Protein 2LV8 (pdb70)

Solvent-accessible surface area: 7152 Å² total; per-residue (Å²): 134,65,28,30,0,0,0,17,17,135,90,132,159,11,13,73,47,0,100,104,18,0,104,147,24,132,17,87,15,102,64,3,171,77,75,103,42,1,88,117,49,0,72,85,5,126,157,43,74,128,120,13,32,0,2,0,0,0,24,84,86,136,36,32,79,92,0,85,64,19,5,61,166,48,162,19,52,23,9,11,106,76,2,114,36,44,98,77,0,52,127,59,0,94,63,4,29,127,118,14,5,50,149,92,84,190,132,154,160,152

Secondary structure (DSSP, 8-state):
-EEEEEEE-S-HHHHHHHHHHHHHHT-EEEEE-SHHHHHHHHHHHHTT-SSEEEEEEESSHHHHHHHHHHHHHTT--EEEEE-SSHHHHHHHHHHHHHTTS----S----

Sequence (110 aa):
MLLYVLIISNDKKLIEEARKMAEKANLELRTVKTEDELKKYLEEFRKESQNIKVLILVSNDEELDKAKELAQKMEIDVRTRKVTSPDEAKRWIKEFSEEGGSLEHHHHHHMLLYVLIISNDKKLIEEARKMAEKANLELRTVKTEDELKKYLEEFRKESQNIKVLILVSNDEELDKAKELAQKMEIDVRTRKVTSPDEAKRWIKEFSEEGGSLEHHHHHHMLLYVLIISNDKKLIEEARKMAEKANLELRTVKTEDELKKYLEEFRKESQNIKVLILVSNDEELDKAKELAQKMEIDVRTRKVTSPDEAKRWIKEFSEEGGSLEHHHHHHMLLYVLIISNDKKLIEEARKMAEKANLELRTVKTEDELKKYLEEFRKESQNIKVLILVSNDEELDKAKELAQKMEIDVRTRKVTSPDEAKRWIKEFSEEGGSLEHHHHHHMLLYVLIISNDKKLIEEARKMAEKANLELRTVKTEDELKKYLEEFRKESQNIKVLILVSNDEELDKAKELAQKMEIDVRTRKVTSPDEAKRWIKEFSEEGGSLEHHHHHHMLLYVLIISNDKKLIEEARKMAEKANLELRTVKTEDELKKYLEEFRKESQNIKVLILVSNDEELDKAKELAQKMEIDVRTRKVTSPDEAKRWIKEFSEEGGSLEHHHHHHMLLYVLIISNDKKLIEEARKMAEKANLELRTVKTEDELKKYLEEFRKESQNIKVLILVSNDEELDKAKELAQKMEIDVRTRKVTSPDEAKRWIKEFSEEGGSLEHHHHHHMLLYVLIISNDKKLIEEARKMAEKANLELRTVKTEDELKKYLEEFRKESQNIKVLILVSNDEELDKAKELAQKMEIDVRTRKVTSPDEAKRWIKEFSEEGGSLEHHHHHHMLLYVLIISNDKKLIEEARKMAEKANLELRTVKTEDELKKYLEEFRKESQNIKVLILVSNDEELDKAKELAQKMEIDVRTRKVTSPDEAKRWIKEFSEEGGSLEHHHHHHMLLYVLIISNDKKLIEEARKMAEKANLELRTVKTEDELKKYLEEFRKESQNIKVLILVSNDEELDKAKELAQKMEIDVRTRKVTSPDEAKRWIKEFSEEGGSLEHHHHHHMLLYVLIISNDKKLIEEARKMAEKANLELRTVKTEDELKKYLEEFRKESQNIKVLILVSNDEELDKAKELAQKMEIDVRTRKVTSPDEAKRWIKEFSEEGGSLEHHHHHHMLLYVLIISNDKKLIEEARKMAEKANLELRTVKTEDELKKYLEEFRKESQNIKVLILVSNDEELDKAKELAQKMEIDVRTRKVTSPDEAKRWIKEFSEEGGSLEHHHHHHMLLYVLIISNDKKLIEEARKMAEKANLELRTVKTEDELKKYLEEFRKESQNIKVLILVSNDEELDKAKELAQKMEIDVRTRKVTSPDEAKRWIKEFSEEGGSLEHHHHHHMLLYVLIISNDKKLIEEARKMAEKANLELRTVKTEDELKKYLEEFRKESQNIKVLILVSNDEELDKAKELAQKMEIDVRTRKVTSPDEAKRWIKEFSEEGGSLEHHHHHHMLLYVLIISNDKKLIEEARKMAEKANLELRTVKTEDELKKYLEEFRKESQNIKVLILVSNDEELDKAKELAQKMEIDVRTRKVTSPDEAKRWIKEFSEEGGSLEHHHHHHMLLYVLIISNDKKLIEEARKMAEKANLELRTVKTEDELKKYLEEFRKESQNIKVLILVSNDEELDKAKELAQKMEIDVRTRKVTSPDEAKRWIKEFSEEGGSLEHHHHHHMLLYVLIISNDKKLIEEARKMAEKANLELRTVKTEDELKKYLEEFRKESQNIKVLILVSNDEELDKAKELAQKMEIDVRTRKVTSPDEAKRWIKEFSEEGGSLEHHHHHHMLLYVLIISNDKKLIEEARKMAEKANLELRTVKTEDELKKYLEEFRKESQNIKVLILVSNDEELDKAKELAQKMEIDVRTRKVTSPDEAKRWIKEFSEEGGSLEHHHHHHMLLYVLIISNDKKLIEEARKMAEKANLELRTVKTEDELKKYLEEFRKESQNIKVLILVSNDEELDKAKELAQKMEIDVRTRKVTSPDEAKRWIKEFSEEGGSLEHHHHHHMLLYVLIISNDKKLIEEARKMAEKANLELRTVKTEDELKKYLEEFRKESQNIKVLILVSNDEELDKAKELAQKMEIDVRTRKVTSPDEAKRWIKEFSEEGGSLEHHHHHH

Foldseek 3Di:
DAEEEEEADPPVVLVVLLVVLCVVLVHHYDYQDDLVSLLVVLVVCLVVLWQYEYEYEYQDPVVLVSSVVSCVVSVRHYHRDYDPDSVRSSVVSVVSSVPVGVVPVVDTDD

Structure (mmCIF, N/CA/C/O backbone):
data_2LV8
#
_entry.id   2LV8
#
loop_
_atom_site.group_PDB
_atom_site.id
_atom_site.type_symbol
_atom_site.label_atom_id
_atom_site.label_alt_id
_atom_site.label_comp_id
_atom_site.label_asym_id
_atom_site.label_entity_id
_atom_site.label_seq_id
_atom_site.pdbx_PDB_ins_code
_atom_site.Cartn_x
_atom_site.Cartn_y
_atom_site.Cartn_z
_atom_site.occupancy
_atom_site.B_iso_or_equiv
_atom_site.auth_seq_id
_atom_site.auth_comp_id
_atom_site.auth_asym_id
_atom_site.auth_atom_id
_atom_site.pdbx_PDB_model_num
ATOM 1 N N . MET A 1 1 ? -11.224 -0.875 13.387 1.00 11.44 1 MET A N 1
ATOM 2 C CA . MET A 1 1 ? -10.731 -0.245 12.139 1.00 72.05 1 MET A CA 1
ATOM 3 C C . MET A 1 1 ? -9.916 -1.265 11.326 1.00 50.45 1 MET A C 1
ATOM 4 O O . MET A 1 1 ? -9.046 -1.945 11.878 1.00 30.54 1 MET A O 1
ATOM 20 N N . LEU A 1 2 ? -10.206 -1.362 10.015 1.00 15.45 2 LEU A N 1
ATOM 21 C CA . LEU A 1 2 ? -9.541 -2.299 9.094 1.00 33.32 2 LEU A CA 1
ATOM 22 C C . LEU A 1 2 ? -8.386 -1.565 8.392 1.00 3.41 2 LEU A C 1
ATOM 23 O O . LEU A 1 2 ? -8.625 -0.646 7.603 1.00 22.22 2 LEU A O 1
ATOM 39 N N . LEU A 1 3 ? -7.139 -1.944 8.708 1.00 30.55 3 LEU A N 1
ATOM 40 C CA . LEU A 1 3 ? -5.933 -1.310 8.149 1.00 15.24 3 LEU A CA 1
ATOM 41 C C . LEU A 1 3 ? -5.265 -2.256 7.145 1.00 51.11 3 LEU A C 1
ATOM 42 O O . LEU A 1 3 ? -4.777 -3.339 7.507 1.00 53.10 3 LEU A O 1
ATOM 58 N N . TYR A 1 4 ? -5.282 -1.842 5.877 1.00 60.14 4 TYR A N 1
ATOM 59 C CA . TYR A 1 4 ? -4.682 -2.575 4.758 1.00 74.11 4 TYR A CA 1
ATOM 60 C C . TYR A 1 4 ? -3.507 -1.783 4.202 1.00 71.44 4 TYR A C 1
ATOM 61 O O . TYR A 1 4 ? -3.508 -0.553 4.220 1.00 43.02 4 TYR A O 1
ATOM 79 N N . VAL A 1 5 ? -2.486 -2.509 3.768 1.00 75.22 5 VAL A N 1
ATOM 80 C CA . VAL A 1 5 ? -1.306 -1.963 3.110 1.00 64.50 5 VAL A CA 1
ATOM 81 C C . VAL A 1 5 ? -1.164 -2.634 1.733 1.00 32.22 5 VAL A C 1
ATOM 82 O O . VAL A 1 5 ? -1.187 -3.852 1.633 1.00 53.42 5 VAL A O 1
ATOM 95 N N . LEU A 1 6 ? -1.084 -1.835 0.668 1.00 2.20 6 LEU A N 1
ATOM 96 C CA . LEU A 1 6 ? -0.732 -2.310 -0.682 1.00 53.51 6 LEU A CA 1
ATOM 97 C C . LEU A 1 6 ? 0.680 -1.822 -0.991 1.00 23.40 6 LEU A C 1
ATOM 98 O O . LEU A 1 6 ? 1.073 -0.758 -0.513 1.00 30.12 6 LEU A O 1
ATOM 114 N N . ILE A 1 7 ? 1.463 -2.599 -1.746 1.00 4.20 7 ILE A N 1
ATOM 115 C CA . ILE A 1 7 ? 2.833 -2.196 -2.122 1.00 41.52 7 ILE A CA 1
ATOM 116 C C . ILE A 1 7 ? 3.091 -2.470 -3.613 1.00 72.24 7 ILE A C 1
ATOM 117 O O . ILE A 1 7 ? 3.057 -3.616 -4.072 1.00 50.41 7 ILE A O 1
ATOM 133 N N . ILE A 1 8 ? 3.306 -1.392 -4.379 1.00 2.12 8 ILE A N 1
ATOM 134 C CA . ILE A 1 8 ? 3.687 -1.475 -5.785 1.00 71.14 8 ILE A CA 1
ATOM 135 C C . ILE A 1 8 ? 5.215 -1.317 -5.879 1.00 4.24 8 ILE A C 1
ATOM 136 O O . ILE A 1 8 ? 5.743 -0.202 -5.759 1.00 64.32 8 ILE A O 1
ATOM 152 N N . SER A 1 9 ? 5.908 -2.440 -6.069 1.00 71.11 9 SER A N 1
ATOM 153 C CA . SER A 1 9 ? 7.373 -2.480 -6.180 1.00 5.02 9 SER A CA 1
ATOM 154 C C . SER A 1 9 ? 7.798 -3.768 -6.891 1.00 4.13 9 SER A C 1
ATOM 155 O O . SER A 1 9 ? 7.116 -4.793 -6.792 1.00 44.14 9 SER A O 1
ATOM 163 N N . ASN A 1 10 ? 8.909 -3.699 -7.632 1.00 73.04 10 ASN A N 1
ATOM 164 C CA . ASN A 1 10 ? 9.516 -4.867 -8.292 1.00 5.10 10 ASN A CA 1
ATOM 165 C C . ASN A 1 10 ? 10.666 -5.420 -7.431 1.00 31.02 10 ASN A C 1
ATOM 166 O O . ASN A 1 10 ? 10.992 -6.609 -7.515 1.00 51.45 10 ASN A O 1
ATOM 177 N N . ASP A 1 11 ? 11.279 -4.542 -6.602 1.00 61.43 11 ASP A N 1
ATOM 178 C CA . ASP A 1 11 ? 12.406 -4.925 -5.727 1.00 15.04 11 ASP A CA 1
ATOM 179 C C . ASP A 1 11 ? 11.916 -5.876 -4.635 1.00 3.34 11 ASP A C 1
ATOM 180 O O . ASP A 1 11 ? 11.221 -5.445 -3.711 1.00 74.45 11 ASP A O 1
ATOM 189 N N . LYS A 1 12 ? 12.275 -7.167 -4.775 1.00 4.22 12 LYS A N 1
ATOM 190 C CA . LYS A 1 12 ? 11.911 -8.232 -3.821 1.00 2.24 12 LYS A CA 1
ATOM 191 C C . LYS A 1 12 ? 12.303 -7.856 -2.390 1.00 31.42 12 LYS A C 1
ATOM 192 O O . LYS A 1 12 ? 11.524 -8.049 -1.476 1.00 3.45 12 LYS A O 1
ATOM 211 N N . LYS A 1 13 ? 13.495 -7.264 -2.238 1.00 34.05 13 LYS A N 1
ATOM 212 C CA . LYS A 1 13 ? 14.067 -6.914 -0.928 1.00 20.21 13 LYS A CA 1
ATOM 213 C C . LYS A 1 13 ? 13.236 -5.818 -0.239 1.00 52.23 13 LYS A C 1
ATOM 214 O O . LYS A 1 13 ? 12.997 -5.894 0.966 1.00 63.22 13 LYS A O 1
ATOM 233 N N . LEU A 1 14 ? 12.793 -4.812 -1.022 1.00 33.15 14 LEU A N 1
ATOM 234 C CA . LEU A 1 14 ? 11.937 -3.714 -0.523 1.00 74.12 14 LEU A CA 1
ATOM 235 C C . LEU A 1 14 ? 10.556 -4.269 -0.096 1.00 44.04 14 LEU A C 1
ATOM 236 O O . LEU A 1 14 ? 10.026 -3.891 0.963 1.00 13.31 14 LEU A O 1
ATOM 252 N N . ILE A 1 15 ? 10.005 -5.178 -0.931 1.00 51.21 15 ILE A N 1
ATOM 253 C CA . ILE A 1 15 ? 8.703 -5.837 -0.690 1.00 63.04 15 ILE A CA 1
ATOM 254 C C . ILE A 1 15 ? 8.728 -6.649 0.615 1.00 33.13 15 ILE A C 1
ATOM 255 O O . ILE A 1 15 ? 7.833 -6.512 1.452 1.00 30.10 15 ILE A O 1
ATOM 271 N N . GLU A 1 16 ? 9.767 -7.490 0.749 1.00 53.03 16 GLU A N 1
ATOM 272 C CA . GLU A 1 16 ? 9.937 -8.406 1.887 1.00 35.14 16 GLU A CA 1
ATOM 273 C C . GLU A 1 16 ? 10.089 -7.617 3.185 1.00 63.34 16 GLU A C 1
ATOM 274 O O . GLU A 1 16 ? 9.371 -7.888 4.131 1.00 75.42 16 GLU A O 1
ATOM 286 N N . GLU A 1 17 ? 10.984 -6.604 3.183 1.00 55.43 17 GLU A N 1
ATOM 287 C CA . GLU A 1 17 ? 11.236 -5.724 4.352 1.00 43.13 17 GLU A CA 1
ATOM 288 C C . GLU A 1 17 ? 9.942 -5.070 4.871 1.00 1.33 17 GLU A C 1
ATOM 289 O O . GLU A 1 17 ? 9.700 -5.029 6.089 1.00 43.45 17 GLU A O 1
ATOM 301 N N . ALA A 1 18 ? 9.134 -4.554 3.929 1.00 72.22 18 ALA A N 1
ATOM 302 C CA . ALA A 1 18 ? 7.836 -3.937 4.235 1.00 51.03 18 ALA A CA 1
ATOM 303 C C . ALA A 1 18 ? 6.839 -4.980 4.793 1.00 4.41 18 ALA A C 1
ATOM 304 O O . ALA A 1 18 ? 6.161 -4.731 5.794 1.00 31.05 18 ALA A O 1
ATOM 311 N N . ARG A 1 19 ? 6.779 -6.151 4.131 1.00 21.41 19 ARG A N 1
ATOM 312 C CA . ARG A 1 19 ? 5.808 -7.222 4.450 1.00 64.10 19 ARG A CA 1
ATOM 313 C C . ARG A 1 19 ? 6.071 -7.829 5.836 1.00 1.42 19 ARG A C 1
ATOM 314 O O . ARG A 1 19 ? 5.132 -8.212 6.537 1.00 22.24 19 ARG A O 1
ATOM 335 N N . LYS A 1 20 ? 7.363 -7.891 6.216 1.00 63.42 20 LYS A N 1
ATOM 336 C CA . LYS A 1 20 ? 7.795 -8.338 7.552 1.00 30.11 20 LYS A CA 1
ATOM 337 C C . LYS A 1 20 ? 7.177 -7.430 8.613 1.00 12.21 20 LYS A C 1
ATOM 338 O O . LYS A 1 20 ? 6.542 -7.916 9.546 1.00 62.43 20 LYS A O 1
ATOM 357 N N . MET A 1 21 ? 7.333 -6.100 8.413 1.00 73.33 21 MET A N 1
ATOM 358 C CA . MET A 1 21 ? 6.803 -5.071 9.331 1.00 43.25 21 MET A CA 1
ATOM 359 C C . MET A 1 21 ? 5.287 -5.163 9.464 1.00 71.34 21 MET A C 1
ATOM 360 O O . MET A 1 21 ? 4.753 -4.952 10.551 1.00 55.41 21 MET A O 1
ATOM 374 N N . ALA A 1 22 ? 4.620 -5.453 8.338 1.00 40.40 22 ALA A N 1
ATOM 375 C CA . ALA A 1 22 ? 3.168 -5.602 8.291 1.00 44.14 22 ALA A CA 1
ATOM 376 C C . ALA A 1 22 ? 2.709 -6.779 9.171 1.00 24.14 22 ALA A C 1
ATOM 377 O O . ALA A 1 22 ? 1.824 -6.612 9.986 1.00 3.13 22 ALA A O 1
ATOM 384 N N . GLU A 1 23 ? 3.368 -7.947 9.029 1.00 0.43 23 GLU A N 1
ATOM 385 C CA . GLU A 1 23 ? 3.025 -9.168 9.800 1.00 0.00 23 GLU A CA 1
ATOM 386 C C . GLU A 1 23 ? 3.310 -8.964 11.305 1.00 41.03 23 GLU A C 1
ATOM 387 O O . GLU A 1 23 ? 2.520 -9.383 12.163 1.00 34.30 23 GLU A O 1
ATOM 399 N N . LYS A 1 24 ? 4.429 -8.276 11.593 1.00 62.31 24 LYS A N 1
ATOM 400 C CA . LYS A 1 24 ? 4.855 -7.909 12.964 1.00 74.13 24 LYS A CA 1
ATOM 401 C C . LYS A 1 24 ? 3.882 -6.889 13.602 1.00 75.04 24 LYS A C 1
ATOM 402 O O . LYS A 1 24 ? 3.693 -6.884 14.820 1.00 25.01 24 LYS A O 1
ATOM 421 N N . ALA A 1 25 ? 3.276 -6.032 12.758 1.00 64.22 25 ALA A N 1
ATOM 422 C CA . ALA A 1 25 ? 2.291 -5.011 13.189 1.00 50.11 25 ALA A CA 1
ATOM 423 C C . ALA A 1 25 ? 0.842 -5.537 13.073 1.00 54.33 25 ALA A C 1
ATOM 424 O O . ALA A 1 25 ? -0.096 -4.872 13.534 1.00 51.11 25 ALA A O 1
ATOM 431 N N . ASN A 1 26 ? 0.686 -6.733 12.452 1.00 33.45 26 ASN A N 1
ATOM 432 C CA . ASN A 1 26 ? -0.619 -7.366 12.165 1.00 42.33 26 ASN A CA 1
ATOM 433 C C . ASN A 1 26 ? -1.511 -6.439 11.308 1.00 64.13 26 ASN A C 1
ATOM 434 O O . ASN A 1 26 ? -2.600 -6.014 11.714 1.00 30.15 26 ASN A O 1
ATOM 445 N N . LEU A 1 27 ? -0.967 -6.096 10.130 1.00 4.42 27 LEU A N 1
ATOM 446 C CA . LEU A 1 27 ? -1.627 -5.322 9.071 1.00 71.51 27 LEU A CA 1
ATOM 447 C C . LEU A 1 27 ? -1.654 -6.190 7.809 1.00 50.50 27 LEU A C 1
ATOM 448 O O . LEU A 1 27 ? -0.649 -6.841 7.490 1.00 71.12 27 LEU A O 1
ATOM 464 N N . GLU A 1 28 ? -2.779 -6.188 7.081 1.00 34.41 28 GLU A N 1
ATOM 465 C CA . GLU A 1 28 ? -2.947 -7.005 5.869 1.00 21.54 28 GLU A CA 1
ATOM 466 C C . GLU A 1 28 ? -2.225 -6.336 4.690 1.00 53.35 28 GLU A C 1
ATOM 467 O O . GLU A 1 28 ? -2.766 -5.419 4.065 1.00 63.41 28 GLU A O 1
ATOM 479 N N . LEU A 1 29 ? -0.990 -6.788 4.411 1.00 30.33 29 LEU A N 1
ATOM 480 C CA . LEU A 1 29 ? -0.191 -6.278 3.289 1.00 70.14 29 LEU A CA 1
ATOM 481 C C . LEU A 1 29 ? -0.376 -7.210 2.091 1.00 2.13 29 LEU A C 1
ATOM 482 O O . LEU A 1 29 ? -0.266 -8.439 2.222 1.00 34.23 29 LEU A O 1
ATOM 498 N N . ARG A 1 30 ? -0.638 -6.608 0.928 1.00 14.11 30 ARG A N 1
ATOM 499 C CA . ARG A 1 30 ? -0.871 -7.308 -0.334 1.00 14.55 30 ARG A CA 1
ATOM 500 C C . ARG A 1 30 ? 0.024 -6.694 -1.413 1.00 2.32 30 ARG A C 1
ATOM 501 O O . ARG A 1 30 ? 0.048 -5.466 -1.595 1.00 2.31 30 ARG A O 1
ATOM 522 N N . THR A 1 31 ? 0.779 -7.558 -2.095 1.00 33.32 31 THR A N 1
ATOM 523 C CA . THR A 1 31 ? 1.775 -7.163 -3.087 1.00 21.13 31 THR A CA 1
ATOM 524 C C . THR A 1 31 ? 1.084 -6.909 -4.436 1.00 4.25 31 THR A C 1
ATOM 525 O O . THR A 1 31 ? 0.446 -7.811 -4.999 1.00 24.23 31 THR A O 1
ATOM 536 N N . VAL A 1 32 ? 1.170 -5.660 -4.906 1.00 75.14 32 VAL A N 1
ATOM 537 C CA . VAL A 1 32 ? 0.548 -5.205 -6.156 1.00 4.02 32 VAL A CA 1
ATOM 538 C C . VAL A 1 32 ? 1.606 -5.072 -7.263 1.00 0.23 32 VAL A C 1
ATOM 539 O O . VAL A 1 32 ? 2.706 -4.551 -7.030 1.00 42.25 32 VAL A O 1
ATOM 552 N N . LYS A 1 33 ? 1.258 -5.557 -8.466 1.00 60.43 33 LYS A N 1
ATOM 553 C CA . LYS A 1 33 ? 2.080 -5.404 -9.671 1.00 24.45 33 LYS A CA 1
ATOM 554 C C . LYS A 1 33 ? 1.601 -4.185 -10.480 1.00 40.24 33 LYS A C 1
ATOM 555 O O . LYS A 1 33 ? 2.237 -3.126 -10.467 1.00 12.13 33 LYS A O 1
ATOM 574 N N . THR A 1 34 ? 0.442 -4.337 -11.132 1.00 73.15 34 THR A N 1
ATOM 575 C CA . THR A 1 34 ? -0.049 -3.409 -12.166 1.00 63.53 34 THR A CA 1
ATOM 576 C C . THR A 1 34 ? -1.301 -2.643 -11.694 1.00 73.10 34 THR A C 1
ATOM 577 O O . THR A 1 34 ? -1.754 -2.820 -10.556 1.00 10.31 34 THR A O 1
ATOM 588 N N . GLU A 1 35 ? -1.846 -1.789 -12.596 1.00 44.50 35 GLU A N 1
ATOM 589 C CA . GLU A 1 35 ? -3.127 -1.081 -12.389 1.00 30.24 35 GLU A CA 1
ATOM 590 C C . GLU A 1 35 ? -4.263 -2.094 -12.231 1.00 62.24 35 GLU A C 1
ATOM 591 O O . GLU A 1 35 ? -5.177 -1.875 -11.435 1.00 30.44 35 GLU A O 1
ATOM 603 N N . ASP A 1 36 ? -4.176 -3.205 -12.999 1.00 11.15 36 ASP A N 1
ATOM 604 C CA . ASP A 1 36 ? -5.142 -4.319 -12.929 1.00 74.13 36 ASP A CA 1
ATOM 605 C C . ASP A 1 36 ? -5.247 -4.831 -11.493 1.00 12.54 36 ASP A C 1
ATOM 606 O O . ASP A 1 36 ? -6.346 -4.962 -10.971 1.00 1.32 36 ASP A O 1
ATOM 615 N N . GLU A 1 37 ? -4.076 -5.047 -10.862 1.00 42.33 37 GLU A N 1
ATOM 616 C CA . GLU A 1 37 ? -3.968 -5.603 -9.503 1.00 63.33 37 GLU A CA 1
ATOM 617 C C . GLU A 1 37 ? -4.323 -4.576 -8.422 1.00 41.10 37 GLU A C 1
ATOM 618 O O . GLU A 1 37 ? -4.905 -4.942 -7.395 1.00 12.02 37 GLU A O 1
ATOM 630 N N . LEU A 1 38 ? -3.976 -3.299 -8.658 1.00 41.21 38 LEU A N 1
ATOM 631 C CA . LEU A 1 38 ? -4.255 -2.211 -7.702 1.00 14.24 38 LEU A CA 1
ATOM 632 C C . LEU A 1 38 ? -5.777 -2.039 -7.597 1.00 22.01 38 LEU A C 1
ATOM 633 O O . LEU A 1 38 ? -6.327 -2.012 -6.496 1.00 14.32 38 LEU A O 1
ATOM 649 N N . LYS A 1 39 ? -6.439 -2.007 -8.768 1.00 4.34 39 LYS A N 1
ATOM 650 C CA . LYS A 1 39 ? -7.904 -1.922 -8.867 1.00 62.53 39 LYS A CA 1
ATOM 651 C C . LYS A 1 39 ? -8.554 -3.192 -8.313 1.00 44.14 39 LYS A C 1
ATOM 652 O O . LYS A 1 39 ? -9.561 -3.108 -7.647 1.00 43.02 39 LYS A O 1
ATOM 671 N N . LYS A 1 40 ? -7.935 -4.352 -8.593 1.00 22.12 40 LYS A N 1
ATOM 672 C CA . LYS A 1 40 ? -8.436 -5.697 -8.201 1.00 65.33 40 LYS A CA 1
ATOM 673 C C . LYS A 1 40 ? -8.523 -5.839 -6.671 1.00 5.23 40 LYS A C 1
ATOM 674 O O . LYS A 1 40 ? -9.474 -6.440 -6.142 1.00 12.52 40 LYS A O 1
ATOM 693 N N . TYR A 1 41 ? -7.534 -5.258 -5.973 1.00 54.03 41 TYR A N 1
ATOM 694 C CA . TYR A 1 41 ? -7.519 -5.195 -4.505 1.00 74.41 41 TYR A CA 1
ATOM 695 C C . TYR A 1 41 ? -8.513 -4.141 -3.988 1.00 74.53 41 TYR A C 1
ATOM 696 O O . TYR A 1 41 ? -9.185 -4.378 -2.981 1.00 74.33 41 TYR A O 1
ATOM 714 N N . LEU A 1 42 ? -8.622 -2.990 -4.682 1.00 42.10 42 LEU A N 1
ATOM 715 C CA . LEU A 1 42 ? -9.610 -1.942 -4.325 1.00 42.44 42 LEU A CA 1
ATOM 716 C C . LEU A 1 42 ? -11.053 -2.487 -4.419 1.00 23.51 42 LEU A C 1
ATOM 717 O O . LEU A 1 42 ? -11.878 -2.178 -3.562 1.00 71.41 42 LEU A O 1
ATOM 733 N N . GLU A 1 43 ? -11.316 -3.328 -5.453 1.00 42.13 43 GLU A N 1
ATOM 734 C CA . GLU A 1 43 ? -12.600 -4.040 -5.652 1.00 44.41 43 GLU A CA 1
ATOM 735 C C . GLU A 1 43 ? -12.933 -4.869 -4.403 1.00 41.43 43 GLU A C 1
ATOM 736 O O . GLU A 1 43 ? -14.062 -4.841 -3.901 1.00 1.52 43 GLU A O 1
ATOM 748 N N . GLU A 1 44 ? -11.902 -5.572 -3.906 1.00 2.31 44 GLU A N 1
ATOM 749 C CA . GLU A 1 44 ? -12.000 -6.485 -2.760 1.00 13.33 44 GLU A CA 1
ATOM 750 C C . GLU A 1 44 ? -12.418 -5.723 -1.486 1.00 12.04 44 GLU A C 1
ATOM 751 O O . GLU A 1 44 ? -13.269 -6.179 -0.729 1.00 3.51 44 GLU A O 1
ATOM 763 N N . PHE A 1 45 ? -11.802 -4.542 -1.280 1.00 11.21 45 PHE A N 1
ATOM 764 C CA . PHE A 1 45 ? -11.985 -3.727 -0.051 1.00 5.41 45 PHE A CA 1
ATOM 765 C C . PHE A 1 45 ? -13.334 -2.966 -0.014 1.00 11.45 45 PHE A C 1
ATOM 766 O O . PHE A 1 45 ? -13.711 -2.437 1.041 1.00 44.34 45 PHE A O 1
ATOM 783 N N . ARG A 1 46 ? -14.057 -2.916 -1.157 1.00 72.51 46 ARG A N 1
ATOM 784 C CA . ARG A 1 46 ? -15.360 -2.211 -1.257 1.00 64.22 46 ARG A CA 1
ATOM 785 C C . ARG A 1 46 ? -16.444 -2.900 -0.399 1.00 62.22 46 ARG A C 1
ATOM 786 O O . ARG A 1 46 ? -17.253 -2.226 0.258 1.00 34.30 46 ARG A O 1
ATOM 807 N N . LYS A 1 47 ? -16.430 -4.251 -0.399 1.00 0.04 47 LYS A N 1
ATOM 808 C CA . LYS A 1 47 ? -17.456 -5.081 0.279 1.00 3.15 47 LYS A CA 1
ATOM 809 C C . LYS A 1 47 ? -17.454 -4.854 1.810 1.00 12.23 47 LYS A C 1
ATOM 810 O O . LYS A 1 47 ? -18.452 -5.110 2.491 1.00 73.41 47 LYS A O 1
ATOM 829 N N . GLU A 1 48 ? -16.312 -4.375 2.327 1.00 61.11 48 GLU A N 1
ATOM 830 C CA . GLU A 1 48 ? -16.080 -4.160 3.762 1.00 1.21 48 GLU A CA 1
ATOM 831 C C . GLU A 1 48 ? -15.542 -2.738 4.002 1.00 5.53 48 GLU A C 1
ATOM 832 O O . GLU A 1 48 ? -14.739 -2.500 4.918 1.00 74.11 48 GLU A O 1
ATOM 844 N N . SER A 1 49 ? -16.015 -1.780 3.170 1.00 41.30 49 SER A N 1
ATOM 845 C CA . SER A 1 49 ? -15.702 -0.350 3.342 1.00 1.41 49 SER A CA 1
ATOM 846 C C . SER A 1 49 ? -16.463 0.231 4.560 1.00 0.33 49 SER A C 1
ATOM 847 O O . SER A 1 49 ? -17.507 0.892 4.434 1.00 34.40 49 SER A O 1
ATOM 855 N N . GLN A 1 50 ? -15.925 -0.077 5.749 1.00 61.25 50 GLN A N 1
ATOM 856 C CA . GLN A 1 50 ? -16.490 0.310 7.040 1.00 43.20 50 GLN A CA 1
ATOM 857 C C . GLN A 1 50 ? -15.327 0.571 8.011 1.00 32.52 50 GLN A C 1
ATOM 858 O O . GLN A 1 50 ? -14.737 -0.369 8.568 1.00 4.01 50 GLN A O 1
ATOM 872 N N . ASN A 1 51 ? -14.961 1.867 8.154 1.00 41.55 51 ASN A N 1
ATOM 873 C CA . ASN A 1 51 ? -13.798 2.307 8.968 1.00 40.42 51 ASN A CA 1
ATOM 874 C C . ASN A 1 51 ? -12.507 1.647 8.449 1.00 13.54 51 ASN A C 1
ATOM 875 O O . ASN A 1 51 ? -11.686 1.150 9.220 1.00 23.11 51 ASN A O 1
ATOM 886 N N . ILE A 1 52 ? -12.354 1.642 7.114 1.00 5.11 52 ILE A N 1
ATOM 887 C CA . ILE A 1 52 ? -11.224 0.991 6.429 1.00 40.33 52 ILE A CA 1
ATOM 888 C C . ILE A 1 52 ? -10.284 2.072 5.877 1.00 33.10 52 ILE A C 1
ATOM 889 O O . ILE A 1 52 ? -10.735 3.139 5.424 1.00 31.00 52 ILE A O 1
ATOM 905 N N . LYS A 1 53 ? -8.975 1.810 5.958 1.00 35.32 53 LYS A N 1
ATOM 906 C CA . LYS A 1 53 ? -7.921 2.700 5.460 1.00 34.22 53 LYS A CA 1
ATOM 907 C C . LYS A 1 53 ? -6.860 1.845 4.771 1.00 43.05 53 LYS A C 1
ATOM 908 O O . LYS A 1 53 ? -6.459 0.805 5.304 1.00 33.04 53 LYS A O 1
ATOM 927 N N . VAL A 1 54 ? -6.425 2.269 3.578 1.00 62.41 54 VAL A N 1
ATOM 928 C CA . VAL A 1 54 ? -5.369 1.585 2.812 1.00 31.43 54 VAL A CA 1
ATOM 929 C C . VAL A 1 54 ? -4.128 2.493 2.719 1.00 55.44 54 VAL A C 1
ATOM 930 O O . VAL A 1 54 ? -4.254 3.714 2.635 1.00 72.45 54 VAL A O 1
ATOM 943 N N . LEU A 1 55 ? -2.937 1.886 2.792 1.00 45.14 55 LEU A N 1
ATOM 944 C CA . LEU A 1 55 ? -1.645 2.567 2.615 1.00 35.13 55 LEU A CA 1
ATOM 945 C C . LEU A 1 55 ? -0.902 1.940 1.427 1.00 41.32 55 LEU A C 1
ATOM 946 O O . LEU A 1 55 ? -0.473 0.796 1.515 1.00 75.10 55 LEU A O 1
ATOM 962 N N . ILE A 1 56 ? -0.748 2.688 0.326 1.00 60.12 56 ILE A N 1
ATOM 963 C CA . ILE A 1 56 ? -0.081 2.196 -0.892 1.00 65.33 56 ILE A CA 1
ATOM 964 C C . ILE A 1 56 ? 1.359 2.746 -0.956 1.00 55.31 56 ILE A C 1
ATOM 965 O O . ILE A 1 56 ? 1.551 3.953 -1.091 1.00 50.44 56 ILE A O 1
ATOM 981 N N . LEU A 1 57 ? 2.361 1.848 -0.841 1.00 21.24 57 LEU A N 1
ATOM 982 C CA . LEU A 1 57 ? 3.788 2.201 -0.952 1.00 44.10 57 LEU A CA 1
ATOM 983 C C . LEU A 1 57 ? 4.237 1.897 -2.375 1.00 53.54 57 LEU A C 1
ATOM 984 O O . LEU A 1 57 ? 4.267 0.737 -2.781 1.00 21.10 57 LEU A O 1
ATOM 1000 N N . VAL A 1 58 ? 4.577 2.933 -3.126 1.00 22.44 58 VAL A N 1
ATOM 1001 C CA . VAL A 1 58 ? 5.000 2.808 -4.525 1.00 13.13 58 VAL A CA 1
ATOM 1002 C C . VAL A 1 58 ? 6.509 3.041 -4.639 1.00 42.34 58 VAL A C 1
ATOM 1003 O O . VAL A 1 58 ? 7.145 3.487 -3.684 1.00 2.54 58 VAL A O 1
ATOM 1016 N N . SER A 1 59 ? 7.074 2.745 -5.812 1.00 14.22 59 SER A N 1
ATOM 1017 C CA . SER A 1 59 ? 8.510 2.920 -6.070 1.00 21.34 59 SER A CA 1
ATOM 1018 C C . SER A 1 59 ? 8.785 4.293 -6.700 1.00 44.34 59 SER A C 1
ATOM 1019 O O . SER A 1 59 ? 9.656 5.048 -6.242 1.00 51.40 59 SER A O 1
ATOM 1027 N N . ASN A 1 60 ? 8.013 4.610 -7.748 1.00 32.42 60 ASN A N 1
ATOM 1028 C CA . ASN A 1 60 ? 8.209 5.818 -8.575 1.00 23.45 60 ASN A CA 1
ATOM 1029 C C . ASN A 1 60 ? 7.024 6.775 -8.417 1.00 23.54 60 ASN A C 1
ATOM 1030 O O . ASN A 1 60 ? 5.947 6.381 -7.949 1.00 31.34 60 ASN A O 1
ATOM 1041 N N . ASP A 1 61 ? 7.241 8.035 -8.847 1.00 2.42 61 ASP A N 1
ATOM 1042 C CA . ASP A 1 61 ? 6.193 9.082 -8.904 1.00 43.34 61 ASP A CA 1
ATOM 1043 C C . ASP A 1 61 ? 5.097 8.716 -9.923 1.00 30.15 61 ASP A C 1
ATOM 1044 O O . ASP A 1 61 ? 3.963 9.207 -9.827 1.00 32.52 61 ASP A O 1
ATOM 1053 N N . GLU A 1 62 ? 5.470 7.867 -10.903 1.00 35.35 62 GLU A N 1
ATOM 1054 C CA . GLU A 1 62 ? 4.546 7.312 -11.901 1.00 33.21 62 GLU A CA 1
ATOM 1055 C C . GLU A 1 62 ? 3.417 6.513 -11.218 1.00 14.23 62 GLU A C 1
ATOM 1056 O O . GLU A 1 62 ? 2.230 6.805 -11.424 1.00 32.01 62 GLU A O 1
ATOM 1068 N N . GLU A 1 63 ? 3.806 5.540 -10.364 1.00 61.52 63 GLU A N 1
ATOM 1069 C CA . GLU A 1 63 ? 2.845 4.708 -9.606 1.00 23.35 63 GLU A CA 1
ATOM 1070 C C . GLU A 1 63 ? 2.182 5.528 -8.491 1.00 35.11 63 GLU A C 1
ATOM 1071 O O . GLU A 1 63 ? 1.068 5.210 -8.081 1.00 63.21 63 GLU A O 1
ATOM 1083 N N . LEU A 1 64 ? 2.910 6.533 -7.965 1.00 22.24 64 LEU A N 1
ATOM 1084 C CA . LEU A 1 64 ? 2.398 7.446 -6.924 1.00 73.13 64 LEU A CA 1
ATOM 1085 C C . LEU A 1 64 ? 1.119 8.141 -7.399 1.00 75.41 64 LEU A C 1
ATOM 1086 O O . LEU A 1 64 ? 0.064 8.020 -6.764 1.00 53.43 64 LEU A O 1
ATOM 1102 N N . ASP A 1 65 ? 1.219 8.823 -8.553 1.00 62.12 65 ASP A N 1
ATOM 1103 C CA . ASP A 1 65 ? 0.098 9.576 -9.127 1.00 22.44 65 ASP A CA 1
ATOM 1104 C C . ASP A 1 65 ? -0.989 8.618 -9.629 1.00 43.22 65 ASP A C 1
ATOM 1105 O O . ASP A 1 65 ? -2.183 8.909 -9.509 1.00 0.32 65 ASP A O 1
ATOM 1114 N N . LYS A 1 66 ? -0.548 7.459 -10.154 1.00 20.14 66 LYS A N 1
ATOM 1115 C CA . LYS A 1 66 ? -1.437 6.410 -10.679 1.00 45.43 66 LYS A CA 1
ATOM 1116 C C . LYS A 1 66 ? -2.373 5.880 -9.577 1.00 43.13 66 LYS A C 1
ATOM 1117 O O . LYS A 1 66 ? -3.594 5.859 -9.745 1.00 11.31 66 LYS A O 1
ATOM 1136 N N . ALA A 1 67 ? -1.776 5.501 -8.439 1.00 54.52 67 ALA A N 1
ATOM 1137 C CA . ALA A 1 67 ? -2.486 4.860 -7.322 1.00 73.22 67 ALA A CA 1
ATOM 1138 C C . ALA A 1 67 ? -3.354 5.864 -6.554 1.00 44.12 67 ALA A C 1
ATOM 1139 O O . ALA A 1 67 ? -4.374 5.471 -5.977 1.00 42.35 67 ALA A O 1
ATOM 1146 N N . LYS A 1 68 ? -2.939 7.159 -6.535 1.00 41.22 68 LYS A N 1
ATOM 1147 C CA . LYS A 1 68 ? -3.781 8.246 -5.993 1.00 41.32 68 LYS A CA 1
ATOM 1148 C C . LYS A 1 68 ? -5.082 8.355 -6.806 1.00 65.35 68 LYS A C 1
ATOM 1149 O O . LYS A 1 68 ? -6.165 8.383 -6.232 1.00 11.51 68 LYS A O 1
ATOM 1168 N N . GLU A 1 69 ? -4.943 8.392 -8.148 1.00 3.11 69 GLU A N 1
ATOM 1169 C CA . GLU A 1 69 ? -6.087 8.528 -9.080 1.00 51.12 69 GLU A CA 1
ATOM 1170 C C . GLU A 1 69 ? -7.071 7.372 -8.913 1.00 32.53 69 GLU A C 1
ATOM 1171 O O . GLU A 1 69 ? -8.274 7.599 -8.794 1.00 54.01 69 GLU A O 1
ATOM 1183 N N . LEU A 1 70 ? -6.524 6.146 -8.858 1.00 41.33 70 LEU A N 1
ATOM 1184 C CA . LEU A 1 70 ? -7.308 4.909 -8.706 1.00 5.03 70 LEU A CA 1
ATOM 1185 C C . LEU A 1 70 ? -8.083 4.911 -7.374 1.00 44.34 70 LEU A C 1
ATOM 1186 O O . LEU A 1 70 ? -9.275 4.587 -7.346 1.00 51.04 70 LEU A O 1
ATOM 1202 N N . ALA A 1 71 ? -7.393 5.313 -6.291 1.00 21.53 71 ALA A N 1
ATOM 1203 C CA . ALA A 1 71 ? -7.968 5.403 -4.935 1.00 42.51 71 ALA A CA 1
ATOM 1204 C C . ALA A 1 71 ? -9.141 6.402 -4.865 1.00 72.21 71 ALA A C 1
ATOM 1205 O O . ALA A 1 71 ? -10.168 6.112 -4.238 1.00 20.12 71 ALA A O 1
ATOM 1212 N N . GLN A 1 72 ? -8.970 7.569 -5.525 1.00 64.30 72 GLN A N 1
ATOM 1213 C CA . GLN A 1 72 ? -9.968 8.663 -5.516 1.00 30.21 72 GLN A CA 1
ATOM 1214 C C . GLN A 1 72 ? -11.197 8.298 -6.367 1.00 41.23 72 GLN A C 1
ATOM 1215 O O . GLN A 1 72 ? -12.320 8.629 -5.993 1.00 41.13 72 GLN A O 1
ATOM 1229 N N . LYS A 1 73 ? -10.968 7.597 -7.499 1.00 32.32 73 LYS A N 1
ATOM 1230 C CA . LYS A 1 73 ? -12.052 7.081 -8.376 1.00 21.41 73 LYS A CA 1
ATOM 1231 C C . LYS A 1 73 ? -1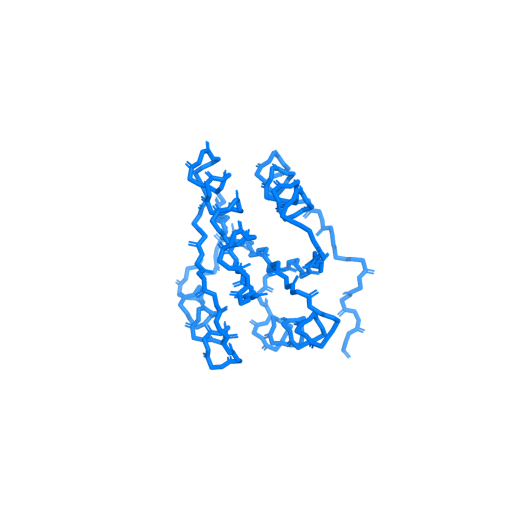2.928 6.055 -7.629 1.00 23.33 73 LYS A C 1
ATOM 1232 O O . LYS A 1 73 ? -14.148 6.011 -7.812 1.00 64.25 73 LYS A O 1
ATOM 1251 N N . MET A 1 74 ? -12.275 5.244 -6.784 1.00 72.03 74 MET A N 1
ATOM 1252 C CA . MET A 1 74 ? -12.948 4.269 -5.902 1.00 30.05 74 MET A CA 1
ATOM 1253 C C . MET A 1 74 ? -13.475 4.953 -4.618 1.00 64.41 74 MET A C 1
ATOM 1254 O O . MET A 1 74 ? -14.236 4.345 -3.865 1.00 3.13 74 MET A O 1
ATOM 1268 N N . GLU A 1 75 ? -13.017 6.202 -4.370 1.00 15.13 75 GLU A N 1
ATOM 1269 C CA . GLU A 1 75 ? -13.349 7.003 -3.167 1.00 61.45 75 GLU A CA 1
ATOM 1270 C C . GLU A 1 75 ? -13.050 6.248 -1.845 1.00 43.12 75 GLU A C 1
ATOM 1271 O O . GLU A 1 75 ? -13.653 6.537 -0.804 1.00 24.43 75 GLU A O 1
ATOM 1283 N N . ILE A 1 76 ? -12.095 5.295 -1.896 1.00 14.54 76 ILE A N 1
ATOM 1284 C CA . ILE A 1 76 ? -11.650 4.536 -0.712 1.00 34.54 76 ILE A CA 1
ATOM 1285 C C . ILE A 1 76 ? -10.610 5.381 0.039 1.00 61.30 76 ILE A C 1
ATOM 1286 O O . ILE A 1 76 ? -9.795 6.067 -0.589 1.00 14.44 76 ILE A O 1
ATOM 1302 N N . ASP A 1 77 ? -10.665 5.344 1.376 1.00 25.42 77 ASP A N 1
ATOM 1303 C CA . ASP A 1 77 ? -9.833 6.200 2.241 1.00 52.53 77 ASP A CA 1
ATOM 1304 C C . ASP A 1 77 ? -8.368 5.703 2.257 1.00 40.12 77 ASP A C 1
ATOM 1305 O O . ASP A 1 77 ? -8.004 4.824 3.038 1.00 31.02 77 ASP A O 1
ATOM 1314 N N . VAL A 1 78 ? -7.541 6.264 1.361 1.00 73.45 78 VAL A N 1
ATOM 1315 C CA . VAL A 1 78 ? -6.177 5.769 1.080 1.00 3.34 78 VAL A CA 1
ATOM 1316 C C . VAL A 1 78 ? -5.120 6.883 1.277 1.00 33.11 78 VAL A C 1
ATOM 1317 O O . VAL A 1 78 ? -5.398 8.065 1.054 1.00 32.00 78 VAL A O 1
ATOM 1330 N N . ARG A 1 79 ? -3.912 6.474 1.727 1.00 5.24 79 ARG A N 1
ATOM 1331 C CA . ARG A 1 79 ? -2.695 7.301 1.714 1.00 23.20 79 ARG A CA 1
ATOM 1332 C C . ARG A 1 79 ? -1.722 6.647 0.741 1.00 73.51 79 ARG A C 1
ATOM 1333 O O . ARG A 1 79 ? -1.353 5.485 0.936 1.00 71.21 79 ARG A O 1
ATOM 1354 N N . THR A 1 80 ? -1.317 7.368 -0.301 1.00 33.05 80 THR A N 1
ATOM 1355 C CA . THR A 1 80 ? -0.351 6.870 -1.279 1.00 1.03 80 THR A CA 1
ATOM 1356 C C . THR A 1 80 ? 0.994 7.565 -1.009 1.00 34.33 80 THR A C 1
ATOM 1357 O O . THR A 1 80 ? 1.103 8.790 -1.130 1.00 51.31 80 THR A O 1
ATOM 1368 N N . ARG A 1 81 ? 1.993 6.783 -0.573 1.00 72.43 81 ARG A N 1
ATOM 1369 C CA . ARG A 1 81 ? 3.341 7.261 -0.223 1.00 40.10 81 ARG A CA 1
ATOM 1370 C C . ARG A 1 81 ? 4.354 6.648 -1.181 1.00 73.01 81 ARG A C 1
ATOM 1371 O O . ARG A 1 81 ? 4.248 5.465 -1.520 1.00 32.32 81 ARG A O 1
ATOM 1392 N N . LYS A 1 82 ? 5.327 7.448 -1.621 1.00 30.53 82 LYS A N 1
ATOM 1393 C CA . LYS A 1 82 ? 6.418 6.964 -2.472 1.00 71.33 82 LYS A CA 1
ATOM 1394 C C . LYS A 1 82 ? 7.645 6.652 -1.612 1.00 51.11 82 LYS A C 1
ATOM 1395 O O . LYS A 1 82 ? 7.988 7.420 -0.703 1.00 32.21 82 LYS A O 1
ATOM 1414 N N . VAL A 1 83 ? 8.296 5.520 -1.910 1.00 42.20 83 VAL A N 1
ATOM 1415 C CA . VAL A 1 83 ? 9.509 5.073 -1.229 1.00 71.11 83 VAL A CA 1
ATOM 1416 C C . VAL A 1 83 ? 10.562 4.684 -2.279 1.00 12.41 83 VAL A C 1
ATOM 1417 O O . VAL A 1 83 ? 10.254 4.036 -3.288 1.00 34.43 83 VAL A O 1
ATOM 1430 N N . THR A 1 84 ? 11.795 5.134 -2.054 1.00 5.14 84 THR A N 1
ATOM 1431 C CA . THR A 1 84 ? 12.959 4.805 -2.891 1.00 43.12 84 THR A CA 1
ATOM 1432 C C . THR A 1 84 ? 13.910 3.859 -2.128 1.00 0.51 84 THR A C 1
ATOM 1433 O O . THR A 1 84 ? 14.997 3.529 -2.614 1.00 64.32 84 THR A O 1
ATOM 1444 N N . SER A 1 85 ? 13.457 3.409 -0.940 1.00 21.43 85 SER A N 1
ATOM 1445 C CA . SER A 1 85 ? 14.262 2.631 0.010 1.00 62.03 85 SER A CA 1
ATOM 1446 C C . SER A 1 85 ? 13.322 1.856 0.967 1.00 33.42 85 SER A C 1
ATOM 1447 O O . SER A 1 85 ? 12.277 2.401 1.372 1.00 23.14 85 SER A O 1
ATOM 1455 N N . PRO A 1 86 ? 13.656 0.565 1.315 1.00 3.42 86 PRO A N 1
ATOM 1456 C CA . PRO A 1 86 ? 12.819 -0.288 2.200 1.00 74.01 86 PRO A CA 1
ATOM 1457 C C . PRO A 1 86 ? 12.524 0.338 3.581 1.00 51.42 86 PRO A C 1
ATOM 1458 O O . PRO A 1 86 ? 11.397 0.238 4.053 1.00 21.04 86 PRO A O 1
ATOM 1469 N N . ASP A 1 87 ? 13.529 1.003 4.200 1.00 22.23 87 ASP A N 1
ATOM 1470 C CA . ASP A 1 87 ? 13.392 1.601 5.565 1.00 62.12 87 ASP A CA 1
ATOM 1471 C C . ASP A 1 87 ? 12.267 2.646 5.618 1.00 31.21 87 ASP A C 1
ATOM 1472 O O . ASP A 1 87 ? 11.595 2.790 6.646 1.00 13.30 87 ASP A O 1
ATOM 1481 N N . GLU A 1 88 ? 12.079 3.370 4.501 1.00 23.32 88 GLU A N 1
ATOM 1482 C CA . GLU A 1 88 ? 10.994 4.359 4.355 1.00 21.44 88 GLU A CA 1
ATOM 1483 C C . GLU A 1 88 ? 9.627 3.658 4.309 1.00 73.14 88 GLU A C 1
ATOM 1484 O O . GLU A 1 88 ? 8.691 4.100 4.978 1.00 15.11 88 GLU A O 1
ATOM 1496 N N . ALA A 1 89 ? 9.542 2.548 3.541 1.00 12.11 89 ALA A N 1
ATOM 1497 C CA . ALA A 1 89 ? 8.306 1.736 3.421 1.00 64.41 89 ALA A CA 1
ATOM 1498 C C . ALA A 1 89 ? 7.891 1.185 4.791 1.00 12.24 89 ALA A C 1
ATOM 1499 O O . ALA A 1 89 ? 6.716 1.225 5.162 1.00 64.21 89 ALA A O 1
ATOM 1506 N N . LYS A 1 90 ? 8.903 0.730 5.547 1.00 54.21 90 LYS A N 1
ATOM 1507 C CA . LYS A 1 90 ? 8.738 0.151 6.885 1.00 12.30 90 LYS A CA 1
ATOM 1508 C C . LYS A 1 90 ? 8.264 1.216 7.888 1.00 74.11 90 LYS A C 1
ATOM 1509 O O . LYS A 1 90 ? 7.455 0.915 8.779 1.00 43.34 90 LYS A O 1
ATOM 1528 N N . ARG A 1 91 ? 8.794 2.456 7.738 1.00 73.23 91 ARG A N 1
ATOM 1529 C CA . ARG A 1 91 ? 8.417 3.594 8.596 1.00 70.43 91 ARG A CA 1
ATOM 1530 C C . ARG A 1 91 ? 6.918 3.906 8.456 1.00 21.03 91 ARG A C 1
ATOM 1531 O O . ARG A 1 91 ? 6.210 3.971 9.463 1.00 61.23 91 ARG A O 1
ATOM 1552 N N . TRP A 1 92 ? 6.449 4.108 7.202 1.00 24.50 92 TRP A N 1
ATOM 1553 C CA . TRP A 1 92 ? 5.037 4.446 6.920 1.00 44.43 92 TRP A CA 1
ATOM 1554 C C . TRP A 1 92 ? 4.072 3.381 7.455 1.00 2.23 92 TRP A C 1
ATOM 1555 O O . TRP A 1 92 ? 2.983 3.722 7.897 1.00 23.34 92 TRP A O 1
ATOM 1576 N N . ILE A 1 93 ? 4.493 2.098 7.421 1.00 15.35 93 ILE A N 1
ATOM 1577 C CA . ILE A 1 93 ? 3.674 0.972 7.919 1.00 31.03 93 ILE A CA 1
ATOM 1578 C C . ILE A 1 93 ? 3.566 1.038 9.452 1.00 51.41 93 ILE A C 1
ATOM 1579 O O . ILE A 1 93 ? 2.475 0.840 10.007 1.00 63.33 93 ILE A O 1
ATOM 1595 N N . LYS A 1 94 ? 4.706 1.325 10.121 1.00 1.53 94 LYS A N 1
ATOM 1596 C CA . LYS A 1 94 ? 4.758 1.530 11.580 1.00 64.45 94 LYS A CA 1
ATOM 1597 C C . LYS A 1 94 ? 3.798 2.656 12.003 1.00 4.14 94 LYS A C 1
ATOM 1598 O O . LYS A 1 94 ? 2.936 2.441 12.847 1.00 22.14 94 LYS A O 1
ATOM 1617 N N . GLU A 1 95 ? 3.928 3.837 11.368 1.00 43.33 95 GLU A N 1
ATOM 1618 C CA . GLU A 1 95 ? 3.140 5.035 11.721 1.00 71.33 95 GLU A CA 1
ATOM 1619 C C . GLU A 1 95 ? 1.638 4.821 11.433 1.00 41.32 95 GLU A C 1
ATOM 1620 O O . GLU A 1 95 ? 0.792 5.206 12.236 1.00 24.41 95 GLU A O 1
ATOM 1632 N N . PHE A 1 96 ? 1.334 4.172 10.296 1.00 33.41 96 PHE A N 1
ATOM 1633 C CA . PHE A 1 96 ? -0.049 3.841 9.872 1.00 41.22 96 PHE A CA 1
ATOM 1634 C C . PHE A 1 96 ? -0.719 2.880 10.879 1.00 1.11 96 PHE A C 1
ATOM 1635 O O . PHE A 1 96 ? -1.939 2.913 11.071 1.00 34.55 96 PHE A O 1
ATOM 1652 N N . SER A 1 97 ? 0.106 2.039 11.518 1.00 42.21 97 SER A N 1
ATOM 1653 C CA . SER A 1 97 ? -0.333 1.114 12.563 1.00 73.43 97 SER A CA 1
ATOM 1654 C C . SER A 1 97 ? -0.620 1.885 13.874 1.00 21.33 97 SER A C 1
ATOM 1655 O O . SER A 1 97 ? -1.709 1.750 14.448 1.00 33.01 97 SER A O 1
ATOM 1663 N N . GLU A 1 98 ? 0.354 2.720 14.311 1.00 31.14 98 GLU A N 1
ATOM 1664 C CA . GLU A 1 98 ? 0.300 3.434 15.611 1.00 32.32 98 GLU A CA 1
ATOM 1665 C C . GLU A 1 98 ? -0.863 4.445 15.661 1.00 71.31 98 GLU A C 1
ATOM 1666 O O . GLU A 1 98 ? -1.610 4.507 16.643 1.00 53.34 98 GLU A O 1
ATOM 1678 N N . GLU A 1 99 ? -0.978 5.245 14.594 1.00 14.45 99 GLU A N 1
ATOM 1679 C CA . GLU A 1 99 ? -2.026 6.272 14.450 1.00 53.44 99 GLU A CA 1
ATOM 1680 C C . GLU A 1 99 ? -3.390 5.636 14.128 1.00 25.05 99 GLU A C 1
ATOM 1681 O O . GLU A 1 99 ? -4.440 6.249 14.366 1.00 15.34 99 GLU A O 1
ATOM 1693 N N . GLY A 1 100 ? -3.353 4.399 13.586 1.00 71.31 100 GLY A N 1
ATOM 1694 C CA . GLY A 1 100 ? -4.525 3.780 12.975 1.00 31.45 100 GLY A CA 1
ATOM 1695 C C . GLY A 1 100 ? -4.921 4.527 11.708 1.00 25.31 100 GLY A C 1
ATOM 1696 O O . GLY A 1 100 ? -6.099 4.617 11.371 1.00 21.12 100 GLY A O 1
ATOM 1700 N N . GLY A 1 101 ? -3.896 5.069 11.011 1.00 73.44 101 GLY A N 1
ATOM 1701 C CA . GLY A 1 101 ? -4.090 6.066 9.965 1.00 21.11 101 GLY A CA 1
ATOM 1702 C C . GLY A 1 101 ? -4.528 7.394 10.559 1.00 61.20 101 GLY A C 1
ATOM 1703 O O . GLY A 1 101 ? -5.611 7.484 11.140 1.00 12.14 101 GLY A O 1
ATOM 1707 N N . SER A 1 102 ? -3.688 8.425 10.434 1.00 32.14 102 SER A N 1
ATOM 1708 C CA . SER A 1 102 ? -4.036 9.792 10.844 1.00 32.21 102 SER A CA 1
ATOM 1709 C C . SER A 1 102 ? -4.988 10.402 9.781 1.00 30.14 102 SER A C 1
ATOM 1710 O O . SER A 1 102 ? -5.576 9.666 8.965 1.00 52.23 102 SER A O 1
ATOM 1718 N N . LEU A 1 103 ? -5.169 11.725 9.809 1.00 51.50 103 LEU A N 1
ATOM 1719 C CA . LEU A 1 103 ? -5.969 12.440 8.798 1.00 73.32 103 LEU A CA 1
ATOM 1720 C C . LEU A 1 103 ? -5.326 12.256 7.408 1.00 4.15 103 LEU A C 1
ATOM 1721 O O . LEU A 1 103 ? -5.855 11.511 6.579 1.00 55.50 103 LEU A O 1
ATOM 1737 N N . GLU A 1 104 ? -4.168 12.922 7.196 1.00 23.21 104 GLU A N 1
ATOM 1738 C CA . GLU A 1 104 ? -3.277 12.708 6.023 1.00 34.24 104 GLU A CA 1
ATOM 1739 C C . GLU A 1 104 ? -3.934 13.089 4.673 1.00 12.01 104 GLU A C 1
ATOM 1740 O O . GLU A 1 104 ? -3.349 12.854 3.608 1.00 65.33 104 GLU A O 1
ATOM 1752 N N . HIS A 1 105 ? -5.136 13.706 4.721 1.00 14.03 105 HIS A N 1
ATOM 1753 C CA . HIS A 1 105 ? -5.878 14.128 3.517 1.00 34.35 105 HIS A CA 1
ATOM 1754 C C . HIS A 1 105 ? -5.577 15.615 3.265 1.00 21.04 105 HIS A C 1
ATOM 1755 O O . HIS A 1 105 ? -6.439 16.489 3.428 1.00 32.24 105 HIS A O 1
ATOM 1770 N N . HIS A 1 106 ? -4.308 15.887 2.914 1.00 75.34 106 HIS A N 1
ATOM 1771 C CA . HIS A 1 106 ? -3.800 17.257 2.693 1.00 45.21 106 HIS A CA 1
ATOM 1772 C C . HIS A 1 106 ? -4.430 17.870 1.434 1.00 62.51 106 HIS A C 1
ATOM 1773 O O . HIS A 1 106 ? -4.601 19.091 1.344 1.00 2.34 106 HIS A O 1
ATOM 1788 N N . HIS A 1 107 ? -4.793 17.000 0.484 1.00 54.23 107 HIS A N 1
ATOM 1789 C CA . HIS A 1 107 ? -5.418 17.398 -0.782 1.00 53.25 107 HIS A CA 1
ATOM 1790 C C . HIS A 1 107 ? -6.472 16.354 -1.179 1.00 0.00 107 HIS A C 1
ATOM 1791 O O . HIS A 1 107 ? -6.129 15.205 -1.464 1.00 45.41 107 HIS A O 1
ATOM 1806 N N . HIS A 1 108 ? -7.752 16.754 -1.163 1.00 42.34 108 HIS A N 1
ATOM 1807 C CA . HIS A 1 108 ? -8.870 15.920 -1.666 1.00 34.41 108 HIS A CA 1
ATOM 1808 C C . HIS A 1 108 ? -9.646 16.655 -2.785 1.00 50.23 108 HIS A C 1
ATOM 1809 O O . HIS A 1 108 ? -10.586 16.092 -3.359 1.00 64.34 108 HIS A O 1
ATOM 1824 N N . HIS A 1 109 ? -9.240 17.914 -3.085 1.00 21.35 109 HIS A N 1
ATOM 1825 C CA . HIS A 1 109 ? -9.863 18.741 -4.143 1.00 15.35 109 HIS A CA 1
ATOM 1826 C C . HIS A 1 109 ? -9.395 18.237 -5.525 1.00 44.31 109 HIS A C 1
ATOM 1827 O O . HIS A 1 109 ? -8.397 18.714 -6.073 1.00 53.33 109 HIS A O 1
ATOM 1842 N N . HIS A 1 110 ? -10.115 17.245 -6.051 1.00 1.22 110 HIS A N 1
ATOM 1843 C CA . HIS A 1 110 ? -9.805 16.598 -7.331 1.00 64.24 110 HIS A CA 1
ATOM 1844 C C . HIS A 1 110 ? -11.048 16.684 -8.248 1.00 51.53 110 HIS A C 1
ATOM 1845 O O . HIS A 1 110 ? -11.043 17.495 -9.198 1.00 74.23 110 HIS A O 1
ATOM 1861 N N . MET A 1 1 ? -10.360 -1.924 13.716 1.00 51.02 1 MET A N 2
ATOM 1862 C CA . MET A 1 1 ? -10.577 -1.279 12.408 1.00 2.21 1 MET A CA 2
ATOM 1863 C C . MET A 1 1 ? -9.721 -1.964 11.343 1.00 61.42 1 MET A C 2
ATOM 1864 O O . MET A 1 1 ? -8.591 -2.389 11.623 1.00 2.30 1 MET A O 2
ATOM 1880 N N . LEU A 1 2 ? -10.280 -2.084 10.131 1.00 24.41 2 LEU A N 2
ATOM 1881 C CA . LEU A 1 2 ? -9.594 -2.702 8.992 1.00 21.51 2 LEU A CA 2
ATOM 1882 C C . LEU A 1 2 ? -8.452 -1.780 8.507 1.00 71.34 2 LEU A C 2
ATOM 1883 O O . LEU A 1 2 ? -8.700 -0.709 7.954 1.00 3.24 2 LEU A O 2
ATOM 1899 N N . LEU A 1 3 ? -7.207 -2.179 8.792 1.00 71.11 3 LEU A N 2
ATOM 1900 C CA . LEU A 1 3 ? -6.008 -1.484 8.307 1.00 53.50 3 LEU A CA 2
ATOM 1901 C C . LEU A 1 3 ? -5.275 -2.403 7.317 1.00 44.43 3 LEU A C 2
ATOM 1902 O O . LEU A 1 3 ? -4.773 -3.471 7.698 1.00 42.24 3 LEU A O 2
ATOM 1918 N N . TYR A 1 4 ? -5.258 -1.995 6.043 1.00 42.12 4 TYR A N 2
ATOM 1919 C CA . TYR A 1 4 ? -4.637 -2.752 4.949 1.00 1.43 4 TYR A CA 2
ATOM 1920 C C . TYR A 1 4 ? -3.527 -1.924 4.317 1.00 51.32 4 TYR A C 2
ATOM 1921 O O . TYR A 1 4 ? -3.600 -0.699 4.255 1.00 33.04 4 TYR A O 2
ATOM 1939 N N . VAL A 1 5 ? -2.489 -2.626 3.869 1.00 22.21 5 VAL A N 2
ATOM 1940 C CA . VAL A 1 5 ? -1.331 -2.045 3.194 1.00 2.34 5 VAL A CA 2
ATOM 1941 C C . VAL A 1 5 ? -1.169 -2.725 1.823 1.00 41.10 5 VAL A C 2
ATOM 1942 O O . VAL A 1 5 ? -1.252 -3.946 1.720 1.00 61.51 5 VAL A O 2
ATOM 1955 N N . LEU A 1 6 ? -1.007 -1.921 0.772 1.00 2.12 6 LEU A N 2
ATOM 1956 C CA . LEU A 1 6 ? -0.646 -2.396 -0.568 1.00 54.54 6 LEU A CA 2
ATOM 1957 C C . LEU A 1 6 ? 0.764 -1.888 -0.875 1.00 4.25 6 LEU A C 2
ATOM 1958 O O . LEU A 1 6 ? 1.147 -0.820 -0.393 1.00 64.11 6 LEU A O 2
ATOM 1974 N N . ILE A 1 7 ? 1.545 -2.657 -1.638 1.00 22.41 7 ILE A N 2
ATOM 1975 C CA . ILE A 1 7 ? 2.875 -2.218 -2.091 1.00 22.40 7 ILE A CA 2
ATOM 1976 C C . ILE A 1 7 ? 3.022 -2.445 -3.608 1.00 32.50 7 ILE A C 2
ATOM 1977 O O . ILE A 1 7 ? 2.866 -3.568 -4.092 1.00 61.52 7 ILE A O 2
ATOM 1993 N N . ILE A 1 8 ? 3.293 -1.359 -4.359 1.00 13.41 8 ILE A N 2
ATOM 1994 C CA . ILE A 1 8 ? 3.588 -1.444 -5.793 1.00 52.43 8 ILE A CA 2
ATOM 1995 C C . ILE A 1 8 ? 5.103 -1.236 -5.973 1.00 22.04 8 ILE A C 2
ATOM 1996 O O . ILE A 1 8 ? 5.590 -0.102 -5.923 1.00 44.40 8 ILE A O 2
ATOM 2012 N N . SER A 1 9 ? 5.825 -2.342 -6.162 1.00 13.21 9 SER A N 2
ATOM 2013 C CA . SER A 1 9 ? 7.284 -2.352 -6.331 1.00 54.33 9 SER A CA 2
ATOM 2014 C C . SER A 1 9 ? 7.703 -3.668 -6.996 1.00 1.22 9 SER A C 2
ATOM 2015 O O . SER A 1 9 ? 7.009 -4.682 -6.857 1.00 65.42 9 SER A O 2
ATOM 2023 N N . ASN A 1 10 ? 8.816 -3.636 -7.743 1.00 3.33 10 ASN A N 2
ATOM 2024 C CA . ASN A 1 10 ? 9.442 -4.851 -8.300 1.00 50.11 10 ASN A CA 2
ATOM 2025 C C . ASN A 1 10 ? 10.579 -5.322 -7.369 1.00 54.30 10 ASN A C 2
ATOM 2026 O O . ASN A 1 10 ? 10.953 -6.499 -7.392 1.00 13.44 10 ASN A O 2
ATOM 2037 N N . ASP A 1 11 ? 11.100 -4.385 -6.541 1.00 61.31 11 ASP A N 2
ATOM 2038 C CA . ASP A 1 11 ? 12.237 -4.627 -5.627 1.00 24.51 11 ASP A CA 2
ATOM 2039 C C . ASP A 1 11 ? 11.850 -5.676 -4.571 1.00 12.13 11 ASP A C 2
ATOM 2040 O O . ASP A 1 11 ? 11.184 -5.346 -3.595 1.00 4.01 11 ASP A O 2
ATOM 2049 N N . LYS A 1 12 ? 12.294 -6.924 -4.794 1.00 12.22 12 LYS A N 2
ATOM 2050 C CA . LYS A 1 12 ? 11.881 -8.119 -4.011 1.00 45.04 12 LYS A CA 2
ATOM 2051 C C . LYS A 1 12 ? 12.234 -7.977 -2.521 1.00 21.33 12 LYS A C 2
ATOM 2052 O O . LYS A 1 12 ? 11.488 -8.427 -1.651 1.00 61.11 12 LYS A O 2
ATOM 2071 N N . LYS A 1 13 ? 13.381 -7.339 -2.263 1.00 72.13 13 LYS A N 2
ATOM 2072 C CA . LYS A 1 13 ? 13.896 -7.115 -0.904 1.00 11.44 13 LYS A CA 2
ATOM 2073 C C . LYS A 1 13 ? 13.084 -6.017 -0.203 1.00 11.42 13 LYS A C 2
ATOM 2074 O O . LYS A 1 13 ? 12.802 -6.134 0.978 1.00 54.52 13 LYS A O 2
ATOM 2093 N N . LEU A 1 14 ? 12.681 -4.971 -0.953 1.00 43.11 14 LEU A N 2
ATOM 2094 C CA . LEU A 1 14 ? 11.843 -3.872 -0.418 1.00 52.12 14 LEU A CA 2
ATOM 2095 C C . LEU A 1 14 ? 10.405 -4.391 -0.129 1.00 25.44 14 LEU A C 2
ATOM 2096 O O . LEU A 1 14 ? 9.772 -3.972 0.847 1.00 42.13 14 LEU A O 2
ATOM 2112 N N . ILE A 1 15 ? 9.928 -5.331 -0.982 1.00 31.11 15 ILE A N 2
ATOM 2113 C CA . ILE A 1 15 ? 8.631 -6.027 -0.816 1.00 60.01 15 ILE A CA 2
ATOM 2114 C C . ILE A 1 15 ? 8.645 -6.871 0.476 1.00 23.12 15 ILE A C 2
ATOM 2115 O O . ILE A 1 15 ? 7.694 -6.834 1.267 1.00 73.14 15 ILE A O 2
ATOM 2131 N N . GLU A 1 16 ? 9.752 -7.617 0.669 1.00 41.43 16 GLU A N 2
ATOM 2132 C CA . GLU A 1 16 ? 9.978 -8.432 1.876 1.00 52.14 16 GLU A CA 2
ATOM 2133 C C . GLU A 1 16 ? 10.025 -7.556 3.138 1.00 45.22 16 GLU A C 2
ATOM 2134 O O . GLU A 1 16 ? 9.292 -7.814 4.081 1.00 13.21 16 GLU A O 2
ATOM 2146 N N . GLU A 1 17 ? 10.848 -6.491 3.105 1.00 10.14 17 GLU A N 2
ATOM 2147 C CA . GLU A 1 17 ? 11.043 -5.564 4.244 1.00 62.45 17 GLU A CA 2
ATOM 2148 C C . GLU A 1 17 ? 9.713 -4.938 4.710 1.00 55.24 17 GLU A C 2
ATOM 2149 O O . GLU A 1 17 ? 9.454 -4.825 5.920 1.00 4.14 17 GLU A O 2
ATOM 2161 N N . ALA A 1 18 ? 8.883 -4.550 3.730 1.00 40.33 18 ALA A N 2
ATOM 2162 C CA . ALA A 1 18 ? 7.554 -3.986 3.983 1.00 65.15 18 ALA A CA 2
ATOM 2163 C C . ALA A 1 18 ? 6.603 -5.046 4.585 1.00 2.00 18 ALA A C 2
ATOM 2164 O O . ALA A 1 18 ? 5.910 -4.777 5.572 1.00 62.14 18 ALA A O 2
ATOM 2171 N N . ARG A 1 19 ? 6.613 -6.263 3.988 1.00 12.14 19 ARG A N 2
ATOM 2172 C CA . ARG A 1 19 ? 5.717 -7.373 4.386 1.00 4.31 19 ARG A CA 2
ATOM 2173 C C . ARG A 1 19 ? 6.002 -7.825 5.827 1.00 74.24 19 ARG A C 2
ATOM 2174 O O . ARG A 1 19 ? 5.071 -8.026 6.602 1.00 64.42 19 ARG A O 2
ATOM 2195 N N . LYS A 1 20 ? 7.302 -7.913 6.179 1.00 12.12 20 LYS A N 2
ATOM 2196 C CA . LYS A 1 20 ? 7.755 -8.325 7.526 1.00 0.52 20 LYS A CA 2
ATOM 2197 C C . LYS A 1 20 ? 7.204 -7.364 8.580 1.00 32.45 20 LYS A C 2
ATOM 2198 O O . LYS A 1 20 ? 6.610 -7.791 9.563 1.00 52.32 20 LYS A O 2
ATOM 2217 N N . MET A 1 21 ? 7.376 -6.060 8.307 1.00 50.31 21 MET A N 2
ATOM 2218 C CA . MET A 1 21 ? 6.942 -4.974 9.200 1.00 51.33 21 MET A CA 2
ATOM 2219 C C . MET A 1 21 ? 5.427 -4.907 9.327 1.00 52.12 21 MET A C 2
ATOM 2220 O O . MET A 1 21 ? 4.918 -4.487 10.364 1.00 52.41 21 MET A O 2
ATOM 2234 N N . ALA A 1 22 ? 4.718 -5.288 8.256 1.00 5.40 22 ALA A N 2
ATOM 2235 C CA . ALA A 1 22 ? 3.258 -5.372 8.272 1.00 62.34 22 ALA A CA 2
ATOM 2236 C C . ALA A 1 22 ? 2.782 -6.511 9.184 1.00 42.01 22 ALA A C 2
ATOM 2237 O O . ALA A 1 22 ? 1.844 -6.341 9.937 1.00 33.44 22 ALA A O 2
ATOM 2244 N N . GLU A 1 23 ? 3.478 -7.654 9.131 1.00 31.24 23 GLU A N 2
ATOM 2245 C CA . GLU A 1 23 ? 3.154 -8.842 9.948 1.00 42.35 23 GLU A CA 2
ATOM 2246 C C . GLU A 1 23 ? 3.530 -8.611 11.432 1.00 24.24 23 GLU A C 2
ATOM 2247 O O . GLU A 1 23 ? 2.885 -9.147 12.339 1.00 33.41 23 GLU A O 2
ATOM 2259 N N . LYS A 1 24 ? 4.569 -7.784 11.654 1.00 14.22 24 LYS A N 2
ATOM 2260 C CA . LYS A 1 24 ? 4.968 -7.307 12.996 1.00 4.35 24 LYS A CA 2
ATOM 2261 C C . LYS A 1 24 ? 3.902 -6.340 13.554 1.00 63.01 24 LYS A C 2
ATOM 2262 O O . LYS A 1 24 ? 3.516 -6.420 14.725 1.00 24.54 24 LYS A O 2
ATOM 2281 N N . ALA A 1 25 ? 3.430 -5.444 12.675 1.00 40.34 25 ALA A N 2
ATOM 2282 C CA . ALA A 1 25 ? 2.413 -4.423 12.997 1.00 45.43 25 ALA A CA 2
ATOM 2283 C C . ALA A 1 25 ? 0.981 -4.995 12.896 1.00 3.34 25 ALA A C 2
ATOM 2284 O O . ALA A 1 25 ? 0.013 -4.267 13.135 1.00 1.11 25 ALA A O 2
ATOM 2291 N N . ASN A 1 26 ? 0.871 -6.288 12.494 1.00 12.43 26 ASN A N 2
ATOM 2292 C CA . ASN A 1 26 ? -0.411 -7.046 12.400 1.00 50.53 26 ASN A CA 2
ATOM 2293 C C . ASN A 1 26 ? -1.357 -6.489 11.306 1.00 3.13 26 ASN A C 2
ATOM 2294 O O . ASN A 1 26 ? -2.560 -6.765 11.312 1.00 31.31 26 ASN A O 2
ATOM 2305 N N . LEU A 1 27 ? -0.787 -5.724 10.362 1.00 43.11 27 LEU A N 2
ATOM 2306 C CA . LEU A 1 27 ? -1.493 -5.219 9.166 1.00 23.04 27 LEU A CA 2
ATOM 2307 C C . LEU A 1 27 ? -1.359 -6.244 8.023 1.00 63.21 27 LEU A C 2
ATOM 2308 O O . LEU A 1 27 ? -0.307 -6.881 7.888 1.00 3.03 27 LEU A O 2
ATOM 2324 N N . GLU A 1 28 ? -2.409 -6.397 7.204 1.00 0.21 28 GLU A N 2
ATOM 2325 C CA . GLU A 1 28 ? -2.381 -7.311 6.043 1.00 63.03 28 GLU A CA 2
ATOM 2326 C C . GLU A 1 28 ? -1.808 -6.570 4.827 1.00 13.45 28 GLU A C 2
ATOM 2327 O O . GLU A 1 28 ? -2.319 -5.516 4.448 1.00 73.21 28 GLU A O 2
ATOM 2339 N N . LEU A 1 29 ? -0.759 -7.140 4.220 1.00 11.42 29 LEU A N 2
ATOM 2340 C CA . LEU A 1 29 ? -0.047 -6.519 3.097 1.00 14.50 29 LEU A CA 2
ATOM 2341 C C . LEU A 1 29 ? -0.198 -7.399 1.861 1.00 24.52 29 LEU A C 2
ATOM 2342 O O . LEU A 1 29 ? 0.022 -8.613 1.928 1.00 43.21 29 LEU A O 2
ATOM 2358 N N . ARG A 1 30 ? -0.572 -6.770 0.737 1.00 52.33 30 ARG A N 2
ATOM 2359 C CA . ARG A 1 30 ? -0.780 -7.452 -0.547 1.00 23.10 30 ARG A CA 2
ATOM 2360 C C . ARG A 1 30 ? 0.106 -6.796 -1.612 1.00 71.02 30 ARG A C 2
ATOM 2361 O O . ARG A 1 30 ? 0.215 -5.563 -1.676 1.00 4.00 30 ARG A O 2
ATOM 2382 N N . THR A 1 31 ? 0.730 -7.644 -2.437 1.00 20.44 31 THR A N 2
ATOM 2383 C CA . THR A 1 31 ? 1.702 -7.232 -3.448 1.00 74.43 31 THR A CA 2
ATOM 2384 C C . THR A 1 31 ? 0.992 -6.874 -4.768 1.00 74.32 31 THR A C 2
ATOM 2385 O O . THR A 1 31 ? 0.343 -7.719 -5.400 1.00 2.34 31 THR A O 2
ATOM 2396 N N . VAL A 1 32 ? 1.081 -5.587 -5.118 1.00 4.30 32 VAL A N 2
ATOM 2397 C CA . VAL A 1 32 ? 0.610 -5.042 -6.396 1.00 33.35 32 VAL A CA 2
ATOM 2398 C C . VAL A 1 32 ? 1.803 -5.006 -7.364 1.00 12.34 32 VAL A C 2
ATOM 2399 O O . VAL A 1 32 ? 2.802 -4.331 -7.104 1.00 11.41 32 VAL A O 2
ATOM 2412 N N . LYS A 1 33 ? 1.707 -5.763 -8.455 1.00 43.33 33 LYS A N 2
ATOM 2413 C CA . LYS A 1 33 ? 2.817 -5.940 -9.419 1.00 11.51 33 LYS A CA 2
ATOM 2414 C C . LYS A 1 33 ? 2.533 -5.136 -10.702 1.00 23.33 33 LYS A C 2
ATOM 2415 O O . LYS A 1 33 ? 3.455 -4.654 -11.373 1.00 21.20 33 LYS A O 2
ATOM 2434 N N . THR A 1 34 ? 1.232 -4.993 -11.014 1.00 24.43 34 THR A N 2
ATOM 2435 C CA . THR A 1 34 ? 0.723 -4.172 -12.126 1.00 44.01 34 THR A CA 2
ATOM 2436 C C . THR A 1 34 ? -0.403 -3.248 -11.599 1.00 32.41 34 THR A C 2
ATOM 2437 O O . THR A 1 34 ? -1.077 -3.588 -10.623 1.00 13.00 34 THR A O 2
ATOM 2448 N N . GLU A 1 35 ? -0.606 -2.103 -12.274 1.00 33.22 35 GLU A N 2
ATOM 2449 C CA . GLU A 1 35 ? -1.579 -1.049 -11.868 1.00 23.40 35 GLU A CA 2
ATOM 2450 C C . GLU A 1 35 ? -3.051 -1.558 -11.877 1.00 33.42 35 GLU A C 2
ATOM 2451 O O . GLU A 1 35 ? -3.905 -1.042 -11.140 1.00 25.22 35 GLU A O 2
ATOM 2463 N N . ASP A 1 36 ? -3.336 -2.551 -12.736 1.00 4.54 36 ASP A N 2
ATOM 2464 C CA . ASP A 1 36 ? -4.669 -3.182 -12.843 1.00 30.41 36 ASP A CA 2
ATOM 2465 C C . ASP A 1 36 ? -4.996 -4.037 -11.590 1.00 14.54 36 ASP A C 2
ATOM 2466 O O . ASP A 1 36 ? -6.164 -4.205 -11.215 1.00 52.51 36 ASP A O 2
ATOM 2475 N N . GLU A 1 37 ? -3.940 -4.550 -10.933 1.00 45.00 37 GLU A N 2
ATOM 2476 C CA . GLU A 1 37 ? -4.060 -5.288 -9.654 1.00 60.14 37 GLU A CA 2
ATOM 2477 C C . GLU A 1 37 ? -4.401 -4.345 -8.487 1.00 52.35 37 GLU A C 2
ATOM 2478 O O . GLU A 1 37 ? -5.103 -4.740 -7.555 1.00 63.21 37 GLU A O 2
ATOM 2490 N N . LEU A 1 38 ? -3.897 -3.100 -8.560 1.00 43.02 38 LEU A N 2
ATOM 2491 C CA . LEU A 1 38 ? -4.208 -2.035 -7.579 1.00 4.15 38 LEU A CA 2
ATOM 2492 C C . LEU A 1 38 ? -5.748 -1.844 -7.522 1.00 2.45 38 LEU A C 2
ATOM 2493 O O . LEU A 1 38 ? -6.347 -1.802 -6.436 1.00 25.23 38 LEU A O 2
ATOM 2509 N N . LYS A 1 39 ? -6.358 -1.847 -8.722 1.00 20.13 39 LYS A N 2
ATOM 2510 C CA . LYS A 1 39 ? -7.815 -1.744 -8.916 1.00 44.51 39 LYS A CA 2
ATOM 2511 C C . LYS A 1 39 ? -8.581 -2.896 -8.228 1.00 64.02 39 LYS A C 2
ATOM 2512 O O . LYS A 1 39 ? -9.524 -2.641 -7.480 1.00 14.55 39 LYS A O 2
ATOM 2531 N N . LYS A 1 40 ? -8.155 -4.157 -8.487 1.00 22.22 40 LYS A N 2
ATOM 2532 C CA . LYS A 1 40 ? -8.891 -5.359 -8.024 1.00 1.23 40 LYS A CA 2
ATOM 2533 C C . LYS A 1 40 ? -8.858 -5.484 -6.483 1.00 14.41 40 LYS A C 2
ATOM 2534 O O . LYS A 1 40 ? -9.817 -5.978 -5.876 1.00 40.44 40 LYS A O 2
ATOM 2553 N N . TYR A 1 41 ? -7.749 -5.027 -5.864 1.00 62.44 41 TYR A N 2
ATOM 2554 C CA . TYR A 1 41 ? -7.634 -4.972 -4.395 1.00 71.43 41 TYR A CA 2
ATOM 2555 C C . TYR A 1 41 ? -8.626 -3.947 -3.820 1.00 25.42 41 TYR A C 2
ATOM 2556 O O . TYR A 1 41 ? -9.301 -4.224 -2.825 1.00 34.33 41 TYR A O 2
ATOM 2574 N N . LEU A 1 42 ? -8.717 -2.772 -4.484 1.00 72.35 42 LEU A N 2
ATOM 2575 C CA . LEU A 1 42 ? -9.700 -1.719 -4.131 1.00 2.21 42 LEU A CA 2
ATOM 2576 C C . LEU A 1 42 ? -11.159 -2.220 -4.293 1.00 52.11 42 LEU A C 2
ATOM 2577 O O . LEU A 1 42 ? -12.021 -1.851 -3.499 1.00 11.22 42 LEU A O 2
ATOM 2593 N N . GLU A 1 43 ? -11.407 -3.073 -5.313 1.00 53.33 43 GLU A N 2
ATOM 2594 C CA . GLU A 1 43 ? -12.720 -3.734 -5.537 1.00 73.13 43 GLU A CA 2
ATOM 2595 C C . GLU A 1 43 ? -13.152 -4.561 -4.308 1.00 45.31 43 GLU A C 2
ATOM 2596 O O . GLU A 1 43 ? -14.340 -4.595 -3.952 1.00 61.14 43 GLU A O 2
ATOM 2608 N N . GLU A 1 44 ? -12.175 -5.226 -3.673 1.00 31.53 44 GLU A N 2
ATOM 2609 C CA . GLU A 1 44 ? -12.400 -5.963 -2.423 1.00 22.30 44 GLU A CA 2
ATOM 2610 C C . GLU A 1 44 ? -12.638 -4.990 -1.258 1.00 62.40 44 GLU A C 2
ATOM 2611 O O . GLU A 1 44 ? -13.485 -5.240 -0.410 1.00 14.33 44 GLU A O 2
ATOM 2623 N N . PHE A 1 45 ? -11.896 -3.869 -1.243 1.00 5.52 45 PHE A N 2
ATOM 2624 C CA . PHE A 1 45 ? -12.025 -2.840 -0.188 1.00 11.31 45 PHE A CA 2
ATOM 2625 C C . PHE A 1 45 ? -13.376 -2.090 -0.255 1.00 50.22 45 PHE A C 2
ATOM 2626 O O . PHE A 1 45 ? -13.798 -1.505 0.740 1.00 53.34 45 PHE A O 2
ATOM 2643 N N . ARG A 1 46 ? -14.044 -2.144 -1.427 1.00 5.23 46 ARG A N 2
ATOM 2644 C CA . ARG A 1 46 ? -15.387 -1.549 -1.637 1.00 42.02 46 ARG A CA 2
ATOM 2645 C C . ARG A 1 46 ? -16.453 -2.268 -0.784 1.00 71.43 46 ARG A C 2
ATOM 2646 O O . ARG A 1 46 ? -17.182 -1.634 -0.015 1.00 11.21 46 ARG A O 2
ATOM 2667 N N . LYS A 1 47 ? -16.496 -3.614 -0.914 1.00 65.34 47 LYS A N 2
ATOM 2668 C CA . LYS A 1 47 ? -17.517 -4.469 -0.254 1.00 3.20 47 LYS A CA 2
ATOM 2669 C C . LYS A 1 47 ? -17.319 -4.532 1.280 1.00 62.52 47 LYS A C 2
ATOM 2670 O O . LYS A 1 47 ? -18.180 -5.043 2.002 1.00 41.30 47 LYS A O 2
ATOM 2689 N N . GLU A 1 48 ? -16.186 -3.990 1.762 1.00 22.11 48 GLU A N 2
ATOM 2690 C CA . GLU A 1 48 ? -15.840 -3.952 3.196 1.00 31.42 48 GLU A CA 2
ATOM 2691 C C . GLU A 1 48 ? -15.481 -2.515 3.636 1.00 61.42 48 GLU A C 2
ATOM 2692 O O . GLU A 1 48 ? -14.732 -2.320 4.607 1.00 65.20 48 GLU A O 2
ATOM 2704 N N . SER A 1 49 ? -16.036 -1.502 2.926 1.00 25.32 49 SER A N 2
ATOM 2705 C CA . SER A 1 49 ? -15.922 -0.091 3.344 1.00 35.42 49 SER A CA 2
ATOM 2706 C C . SER A 1 49 ? -16.751 0.144 4.634 1.00 33.54 49 SER A C 2
ATOM 2707 O O . SER A 1 49 ? -17.934 0.498 4.584 1.00 23.40 49 SER A O 2
ATOM 2715 N N . GLN A 1 50 ? -16.107 -0.151 5.785 1.00 4.05 50 GLN A N 2
ATOM 2716 C CA . GLN A 1 50 ? -16.696 -0.040 7.135 1.00 33.35 50 GLN A CA 2
ATOM 2717 C C . GLN A 1 50 ? -15.542 0.073 8.167 1.00 35.13 50 GLN A C 2
ATOM 2718 O O . GLN A 1 50 ? -15.049 -0.935 8.691 1.00 43.54 50 GLN A O 2
ATOM 2732 N N . ASN A 1 51 ? -15.084 1.324 8.398 1.00 52.12 51 ASN A N 2
ATOM 2733 C CA . ASN A 1 51 ? -13.875 1.624 9.197 1.00 61.52 51 ASN A CA 2
ATOM 2734 C C . ASN A 1 51 ? -12.650 0.912 8.609 1.00 63.05 51 ASN A C 2
ATOM 2735 O O . ASN A 1 51 ? -12.010 0.078 9.262 1.00 72.22 51 ASN A O 2
ATOM 2746 N N . ILE A 1 52 ? -12.366 1.236 7.341 1.00 3.33 52 ILE A N 2
ATOM 2747 C CA . ILE A 1 52 ? -11.227 0.689 6.600 1.00 53.12 52 ILE A CA 2
ATOM 2748 C C . ILE A 1 52 ? -10.337 1.848 6.144 1.00 34.51 52 ILE A C 2
ATOM 2749 O O . ILE A 1 52 ? -10.839 2.927 5.805 1.00 25.15 52 ILE A O 2
ATOM 2765 N N . LYS A 1 53 ? -9.021 1.633 6.189 1.00 62.42 53 LYS A N 2
ATOM 2766 C CA . LYS A 1 53 ? -8.013 2.597 5.741 1.00 13.24 53 LYS A CA 2
ATOM 2767 C C . LYS A 1 53 ? -6.906 1.817 5.037 1.00 10.24 53 LYS A C 2
ATOM 2768 O O . LYS A 1 53 ? -6.440 0.793 5.551 1.00 4.33 53 LYS A O 2
ATOM 2787 N N . VAL A 1 54 ? -6.505 2.299 3.853 1.00 2.15 54 VAL A N 2
ATOM 2788 C CA . VAL A 1 54 ? -5.484 1.644 3.017 1.00 42.05 54 VAL A CA 2
ATOM 2789 C C . VAL A 1 54 ? -4.232 2.535 2.927 1.00 72.51 54 VAL A C 2
ATOM 2790 O O . VAL A 1 54 ? -4.344 3.757 2.836 1.00 34.23 54 VAL A O 2
ATOM 2803 N N . LEU A 1 55 ? -3.052 1.907 2.999 1.00 13.33 55 LEU A N 2
ATOM 2804 C CA . LEU A 1 55 ? -1.753 2.575 2.838 1.00 21.01 55 LEU A CA 2
ATOM 2805 C C . LEU A 1 55 ? -1.012 1.925 1.662 1.00 33.43 55 LEU A C 2
ATOM 2806 O O . LEU A 1 55 ? -0.636 0.762 1.744 1.00 63.53 55 LEU A O 2
ATOM 2822 N N . ILE A 1 56 ? -0.812 2.673 0.574 1.00 64.11 56 ILE A N 2
ATOM 2823 C CA . ILE A 1 56 ? -0.143 2.170 -0.636 1.00 52.15 56 ILE A CA 2
ATOM 2824 C C . ILE A 1 56 ? 1.284 2.754 -0.704 1.00 44.53 56 ILE A C 2
ATOM 2825 O O . ILE A 1 56 ? 1.446 3.973 -0.766 1.00 10.42 56 ILE A O 2
ATOM 2841 N N . LEU A 1 57 ? 2.309 1.876 -0.678 1.00 73.35 57 LEU A N 2
ATOM 2842 C CA . LEU A 1 57 ? 3.725 2.272 -0.810 1.00 21.32 57 LEU A CA 2
ATOM 2843 C C . LEU A 1 57 ? 4.173 1.907 -2.221 1.00 41.41 57 LEU A C 2
ATOM 2844 O O . LEU A 1 57 ? 4.229 0.724 -2.568 1.00 62.42 57 LEU A O 2
ATOM 2860 N N . VAL A 1 58 ? 4.472 2.916 -3.022 1.00 42.33 58 VAL A N 2
ATOM 2861 C CA . VAL A 1 58 ? 4.827 2.744 -4.434 1.00 41.24 58 VAL A CA 2
ATOM 2862 C C . VAL A 1 58 ? 6.327 2.980 -4.635 1.00 3.04 58 VAL A C 2
ATOM 2863 O O . VAL A 1 58 ? 6.977 3.598 -3.795 1.00 41.20 58 VAL A O 2
ATOM 2876 N N . SER A 1 59 ? 6.868 2.496 -5.753 1.00 55.15 59 SER A N 2
ATOM 2877 C CA . SER A 1 59 ? 8.289 2.677 -6.087 1.00 63.44 59 SER A CA 2
ATOM 2878 C C . SER A 1 59 ? 8.511 4.034 -6.790 1.00 0.23 59 SER A C 2
ATOM 2879 O O . SER A 1 59 ? 9.354 4.838 -6.379 1.00 14.13 59 SER A O 2
ATOM 2887 N N . ASN A 1 60 ? 7.707 4.287 -7.834 1.00 10.44 60 ASN A N 2
ATOM 2888 C CA . ASN A 1 60 ? 7.925 5.402 -8.783 1.00 65.33 60 ASN A CA 2
ATOM 2889 C C . ASN A 1 60 ? 6.784 6.424 -8.714 1.00 20.22 60 ASN A C 2
ATOM 2890 O O . ASN A 1 60 ? 5.706 6.123 -8.196 1.00 4.55 60 ASN A O 2
ATOM 2901 N N . ASP A 1 61 ? 7.067 7.642 -9.234 1.00 11.34 61 ASP A N 2
ATOM 2902 C CA . ASP A 1 61 ? 6.099 8.772 -9.311 1.00 70.30 61 ASP A CA 2
ATOM 2903 C C . ASP A 1 61 ? 4.885 8.441 -10.204 1.00 21.20 61 ASP A C 2
ATOM 2904 O O . ASP A 1 61 ? 3.806 9.008 -10.018 1.00 72.42 61 ASP A O 2
ATOM 2913 N N . GLU A 1 62 ? 5.080 7.533 -11.176 1.00 43.11 62 GLU A N 2
ATOM 2914 C CA . GLU A 1 62 ? 3.999 7.024 -12.044 1.00 71.35 62 GLU A CA 2
ATOM 2915 C C . GLU A 1 62 ? 3.053 6.113 -11.255 1.00 21.31 62 GLU A C 2
ATOM 2916 O O . GLU A 1 62 ? 1.841 6.233 -11.376 1.00 35.42 62 GLU A O 2
ATOM 2928 N N . GLU A 1 63 ? 3.618 5.215 -10.442 1.00 30.32 63 GLU A N 2
ATOM 2929 C CA . GLU A 1 63 ? 2.830 4.338 -9.559 1.00 73.34 63 GLU A CA 2
ATOM 2930 C C . GLU A 1 63 ? 2.133 5.156 -8.457 1.00 45.12 63 GLU A C 2
ATOM 2931 O O . GLU A 1 63 ? 1.054 4.786 -8.008 1.00 52.22 63 GLU A O 2
ATOM 2943 N N . LEU A 1 64 ? 2.784 6.250 -8.025 1.00 24.54 64 LEU A N 2
ATOM 2944 C CA . LEU A 1 64 ? 2.205 7.229 -7.084 1.00 72.55 64 LEU A CA 2
ATOM 2945 C C . LEU A 1 64 ? 0.968 7.888 -7.704 1.00 52.31 64 LEU A C 2
ATOM 2946 O O . LEU A 1 64 ? -0.099 7.943 -7.083 1.00 44.42 64 LEU A O 2
ATOM 2962 N N . ASP A 1 65 ? 1.131 8.327 -8.964 1.00 75.12 65 ASP A N 2
ATOM 2963 C CA . ASP A 1 65 ? 0.089 8.998 -9.747 1.00 30.23 65 ASP A CA 2
ATOM 2964 C C . ASP A 1 65 ? -1.103 8.060 -9.986 1.00 61.35 65 ASP A C 2
ATOM 2965 O O . ASP A 1 65 ? -2.249 8.450 -9.794 1.00 3.41 65 ASP A O 2
ATOM 2974 N N . LYS A 1 66 ? -0.790 6.811 -10.363 1.00 63.34 66 LYS A N 2
ATOM 2975 C CA . LYS A 1 66 ? -1.791 5.788 -10.716 1.00 25.04 66 LYS A CA 2
ATOM 2976 C C . LYS A 1 66 ? -2.559 5.312 -9.472 1.00 54.10 66 LYS A C 2
ATOM 2977 O O . LYS A 1 66 ? -3.778 5.204 -9.519 1.00 34.54 66 LYS A O 2
ATOM 2996 N N . ALA A 1 67 ? -1.844 5.064 -8.359 1.00 30.50 67 ALA A N 2
ATOM 2997 C CA . ALA A 1 67 ? -2.450 4.558 -7.113 1.00 22.25 67 ALA A CA 2
ATOM 2998 C C . ALA A 1 67 ? -3.402 5.593 -6.494 1.00 73.45 67 ALA A C 2
ATOM 2999 O O . ALA A 1 67 ? -4.497 5.234 -6.056 1.00 53.21 67 ALA A O 2
ATOM 3006 N N . LYS A 1 68 ? -2.980 6.882 -6.492 1.00 55.44 68 LYS A N 2
ATOM 3007 C CA . LYS A 1 68 ? -3.828 7.989 -6.006 1.00 34.21 68 LYS A CA 2
ATOM 3008 C C . LYS A 1 68 ? -5.067 8.149 -6.904 1.00 45.24 68 LYS A C 2
ATOM 3009 O O . LYS A 1 68 ? -6.175 8.274 -6.393 1.00 62.10 68 LYS A O 2
ATOM 3028 N N . GLU A 1 69 ? -4.849 8.123 -8.240 1.00 21.44 69 GLU A N 2
ATOM 3029 C CA . GLU A 1 69 ? -5.898 8.279 -9.250 1.00 22.33 69 GLU A CA 2
ATOM 3030 C C . GLU A 1 69 ? -7.003 7.236 -9.038 1.00 62.51 69 GLU A C 2
ATOM 3031 O O . GLU A 1 69 ? -8.131 7.589 -8.714 1.00 64.43 69 GLU A O 2
ATOM 3043 N N . LEU A 1 70 ? -6.609 5.957 -9.111 1.00 0.30 70 LEU A N 2
ATOM 3044 C CA . LEU A 1 70 ? -7.520 4.807 -9.016 1.00 31.34 70 LEU A CA 2
ATOM 3045 C C . LEU A 1 70 ? -8.285 4.808 -7.672 1.00 21.13 70 LEU A C 2
ATOM 3046 O O . LEU A 1 70 ? -9.504 4.670 -7.669 1.00 30.24 70 LEU A O 2
ATOM 3062 N N . ALA A 1 71 ? -7.560 5.038 -6.555 1.00 34.34 71 ALA A N 2
ATOM 3063 C CA . ALA A 1 71 ? -8.132 5.043 -5.185 1.00 40.02 71 ALA A CA 2
ATOM 3064 C C . ALA A 1 71 ? -9.180 6.157 -4.979 1.00 63.13 71 ALA A C 2
ATOM 3065 O O . ALA A 1 71 ? -10.225 5.924 -4.358 1.00 43.23 71 ALA A O 2
ATOM 3072 N N . GLN A 1 72 ? -8.883 7.358 -5.506 1.00 72.30 72 GLN A N 2
ATOM 3073 C CA . GLN A 1 72 ? -9.775 8.530 -5.393 1.00 11.45 72 GLN A CA 2
ATOM 3074 C C . GLN A 1 72 ? -11.012 8.373 -6.298 1.00 55.23 72 GLN A C 2
ATOM 3075 O O . GLN A 1 72 ? -12.104 8.822 -5.943 1.00 31.20 72 GLN A O 2
ATOM 3089 N N . LYS A 1 73 ? -10.835 7.706 -7.446 1.00 25.40 73 LYS A N 2
ATOM 3090 C CA . LYS A 1 73 ? -11.942 7.377 -8.375 1.00 13.42 73 LYS A CA 2
ATOM 3091 C C . LYS A 1 73 ? -12.828 6.250 -7.803 1.00 51.24 73 LYS A C 2
ATOM 3092 O O . LYS A 1 73 ? -14.024 6.183 -8.099 1.00 74.25 73 LYS A O 2
ATOM 3111 N N . MET A 1 74 ? -12.221 5.372 -6.977 1.00 14.03 74 MET A N 2
ATOM 3112 C CA . MET A 1 74 ? -12.961 4.377 -6.163 1.00 61.12 74 MET A CA 2
ATOM 3113 C C . MET A 1 74 ? -13.615 5.066 -4.946 1.00 12.31 74 MET A C 2
ATOM 3114 O O . MET A 1 74 ? -14.480 4.476 -4.288 1.00 32.13 74 MET A O 2
ATOM 3128 N N . GLU A 1 75 ? -13.160 6.318 -4.667 1.00 32.20 75 GLU A N 2
ATOM 3129 C CA . GLU A 1 75 ? -13.659 7.169 -3.565 1.00 74.24 75 GLU A CA 2
ATOM 3130 C C . GLU A 1 75 ? -13.431 6.510 -2.177 1.00 65.22 75 GLU A C 2
ATOM 3131 O O . GLU A 1 75 ? -14.155 6.785 -1.222 1.00 2.03 75 GLU A O 2
ATOM 3143 N N . ILE A 1 76 ? -12.381 5.663 -2.087 1.00 5.44 76 ILE A N 2
ATOM 3144 C CA . ILE A 1 76 ? -11.999 4.945 -0.846 1.00 24.43 76 ILE A CA 2
ATOM 3145 C C . ILE A 1 76 ? -10.925 5.767 -0.072 1.00 62.25 76 ILE A C 2
ATOM 3146 O O . ILE A 1 76 ? -10.092 6.444 -0.692 1.00 45.51 76 ILE A O 2
ATOM 3162 N N . ASP A 1 77 ? -10.967 5.712 1.279 1.00 2.13 77 ASP A N 2
ATOM 3163 C CA . ASP A 1 77 ? -10.097 6.524 2.165 1.00 3.33 77 ASP A CA 2
ATOM 3164 C C . ASP A 1 77 ? -8.663 5.931 2.234 1.00 23.24 77 ASP A C 2
ATOM 3165 O O . ASP A 1 77 ? -8.398 4.985 2.992 1.00 33.24 77 ASP A O 2
ATOM 3174 N N . VAL A 1 78 ? -7.744 6.485 1.415 1.00 42.25 78 VAL A N 2
ATOM 3175 C CA . VAL A 1 78 ? -6.390 5.911 1.198 1.00 5.33 78 VAL A CA 2
ATOM 3176 C C . VAL A 1 78 ? -5.280 6.977 1.393 1.00 22.22 78 VAL A C 2
ATOM 3177 O O . VAL A 1 78 ? -5.486 8.160 1.109 1.00 3.44 78 VAL A O 2
ATOM 3190 N N . ARG A 1 79 ? -4.117 6.524 1.906 1.00 62.03 79 ARG A N 2
ATOM 3191 C CA . ARG A 1 79 ? -2.860 7.295 1.953 1.00 44.13 79 ARG A CA 2
ATOM 3192 C C . ARG A 1 79 ? -1.884 6.620 0.979 1.00 40.31 79 ARG A C 2
ATOM 3193 O O . ARG A 1 79 ? -1.668 5.417 1.076 1.00 53.25 79 ARG A O 2
ATOM 3214 N N . THR A 1 80 ? -1.306 7.386 0.054 1.00 61.33 80 THR A N 2
ATOM 3215 C CA . THR A 1 80 ? -0.321 6.870 -0.911 1.00 11.32 80 THR A CA 2
ATOM 3216 C C . THR A 1 80 ? 1.012 7.624 -0.723 1.00 13.33 80 THR A C 2
ATOM 3217 O O . THR A 1 80 ? 1.037 8.860 -0.727 1.00 34.03 80 THR A O 2
ATOM 3228 N N . ARG A 1 81 ? 2.100 6.865 -0.525 1.00 33.22 81 ARG A N 2
ATOM 3229 C CA . ARG A 1 81 ? 3.457 7.394 -0.293 1.00 11.33 81 ARG A CA 2
ATOM 3230 C C . ARG A 1 81 ? 4.422 6.736 -1.283 1.00 74.54 81 ARG A C 2
ATOM 3231 O O . ARG A 1 81 ? 4.348 5.523 -1.505 1.00 32.12 81 ARG A O 2
ATOM 3252 N N . LYS A 1 82 ? 5.319 7.538 -1.877 1.00 72.11 82 LYS A N 2
ATOM 3253 C CA . LYS A 1 82 ? 6.356 7.032 -2.776 1.00 74.13 82 LYS A CA 2
ATOM 3254 C C . LYS A 1 82 ? 7.633 6.761 -1.980 1.00 62.42 82 LYS A C 2
ATOM 3255 O O . LYS A 1 82 ? 8.228 7.684 -1.416 1.00 55.45 82 LYS A O 2
ATOM 3274 N N . VAL A 1 83 ? 8.037 5.494 -1.941 1.00 60.20 83 VAL A N 2
ATOM 3275 C CA . VAL A 1 83 ? 9.261 5.046 -1.275 1.00 64.31 83 VAL A CA 2
ATOM 3276 C C . VAL A 1 83 ? 10.320 4.635 -2.332 1.00 61.03 83 VAL A C 2
ATOM 3277 O O . VAL A 1 83 ? 10.004 3.982 -3.334 1.00 34.12 83 VAL A O 2
ATOM 3290 N N . THR A 1 84 ? 11.565 5.090 -2.127 1.00 13.05 84 THR A N 2
ATOM 3291 C CA . THR A 1 84 ? 12.726 4.703 -2.949 1.00 45.54 84 THR A CA 2
ATOM 3292 C C . THR A 1 84 ? 13.694 3.847 -2.107 1.00 10.30 84 THR A C 2
ATOM 3293 O O . THR A 1 84 ? 14.517 3.104 -2.649 1.00 24.30 84 THR A O 2
ATOM 3304 N N . SER A 1 85 ? 13.572 3.964 -0.770 1.00 62.14 85 SER A N 2
ATOM 3305 C CA . SER A 1 85 ? 14.393 3.231 0.207 1.00 51.23 85 SER A CA 2
ATOM 3306 C C . SER A 1 85 ? 13.463 2.319 1.045 1.00 74.43 85 SER A C 2
ATOM 3307 O O . SER A 1 85 ? 12.343 2.740 1.377 1.00 21.01 85 SER A O 2
ATOM 3315 N N . PRO A 1 86 ? 13.895 1.064 1.405 1.00 41.22 86 PRO A N 2
ATOM 3316 C CA . PRO A 1 86 ? 13.107 0.160 2.291 1.00 64.21 86 PRO A CA 2
ATOM 3317 C C . PRO A 1 86 ? 12.771 0.808 3.653 1.00 14.02 86 PRO A C 2
ATOM 3318 O O . PRO A 1 86 ? 11.694 0.579 4.192 1.00 64.54 86 PRO A O 2
ATOM 3329 N N . ASP A 1 87 ? 13.699 1.659 4.149 1.00 51.32 87 ASP A N 2
ATOM 3330 C CA . ASP A 1 87 ? 13.558 2.423 5.423 1.00 65.33 87 ASP A CA 2
ATOM 3331 C C . ASP A 1 87 ? 12.240 3.222 5.476 1.00 72.35 87 ASP A C 2
ATOM 3332 O O . ASP A 1 87 ? 11.538 3.232 6.499 1.00 5.22 87 ASP A O 2
ATOM 3341 N N . GLU A 1 88 ? 11.928 3.880 4.344 1.00 10.33 88 GLU A N 2
ATOM 3342 C CA . GLU A 1 88 ? 10.713 4.698 4.175 1.00 43.10 88 GLU A CA 2
ATOM 3343 C C . GLU A 1 88 ? 9.457 3.816 4.251 1.00 74.55 88 GLU A C 2
ATOM 3344 O O . GLU A 1 88 ? 8.544 4.100 5.032 1.00 14.13 88 GLU A O 2
ATOM 3356 N N . ALA A 1 89 ? 9.482 2.698 3.490 1.00 63.01 89 ALA A N 2
ATOM 3357 C CA . ALA A 1 89 ? 8.333 1.779 3.347 1.00 44.15 89 ALA A CA 2
ATOM 3358 C C . ALA A 1 89 ? 7.947 1.167 4.699 1.00 11.43 89 ALA A C 2
ATOM 3359 O O . ALA A 1 89 ? 6.769 1.143 5.070 1.00 71.04 89 ALA A O 2
ATOM 3366 N N . LYS A 1 90 ? 8.977 0.728 5.440 1.00 55.44 90 LYS A N 2
ATOM 3367 C CA . LYS A 1 90 ? 8.829 0.097 6.755 1.00 22.45 90 LYS A CA 2
ATOM 3368 C C . LYS A 1 90 ? 8.320 1.100 7.797 1.00 24.23 90 LYS A C 2
ATOM 3369 O O . LYS A 1 90 ? 7.485 0.745 8.639 1.00 74.33 90 LYS A O 2
ATOM 3388 N N . ARG A 1 91 ? 8.853 2.349 7.736 1.00 33.11 91 ARG A N 2
ATOM 3389 C CA . ARG A 1 91 ? 8.470 3.412 8.673 1.00 62.30 91 ARG A CA 2
ATOM 3390 C C . ARG A 1 91 ? 6.968 3.688 8.586 1.00 51.52 91 ARG A C 2
ATOM 3391 O O . ARG A 1 91 ? 6.292 3.627 9.595 1.00 12.12 91 ARG A O 2
ATOM 3412 N N . TRP A 1 92 ? 6.453 3.948 7.363 1.00 44.24 92 TRP A N 2
ATOM 3413 C CA . TRP A 1 92 ? 5.029 4.290 7.148 1.00 61.44 92 TRP A CA 2
ATOM 3414 C C . TRP A 1 92 ? 4.062 3.215 7.683 1.00 0.41 92 TRP A C 2
ATOM 3415 O O . TRP A 1 92 ? 2.956 3.546 8.090 1.00 70.42 92 TRP A O 2
ATOM 3436 N N . ILE A 1 93 ? 4.499 1.943 7.679 1.00 21.21 93 ILE A N 2
ATOM 3437 C CA . ILE A 1 93 ? 3.692 0.805 8.169 1.00 73.11 93 ILE A CA 2
ATOM 3438 C C . ILE A 1 93 ? 3.668 0.803 9.717 1.00 1.34 93 ILE A C 2
ATOM 3439 O O . ILE A 1 93 ? 2.595 0.706 10.335 1.00 62.45 93 ILE A O 2
ATOM 3455 N N . LYS A 1 94 ? 4.880 0.924 10.314 1.00 60.25 94 LYS A N 2
ATOM 3456 C CA . LYS A 1 94 ? 5.092 1.139 11.765 1.00 34.04 94 LYS A CA 2
ATOM 3457 C C . LYS A 1 94 ? 4.227 2.298 12.295 1.00 24.22 94 LYS A C 2
ATOM 3458 O O . LYS A 1 94 ? 3.596 2.178 13.346 1.00 11.52 94 LYS A O 2
ATOM 3477 N N . GLU A 1 95 ? 4.197 3.403 11.531 1.00 61.23 95 GLU A N 2
ATOM 3478 C CA . GLU A 1 95 ? 3.387 4.575 11.864 1.00 3.21 95 GLU A CA 2
ATOM 3479 C C . GLU A 1 95 ? 1.890 4.222 11.765 1.00 74.04 95 GLU A C 2
ATOM 3480 O O . GLU A 1 95 ? 1.194 4.288 12.758 1.00 21.23 95 GLU A O 2
ATOM 3492 N N . PHE A 1 96 ? 1.464 3.746 10.573 1.00 34.45 96 PHE A N 2
ATOM 3493 C CA . PHE A 1 96 ? 0.038 3.534 10.186 1.00 21.41 96 PHE A CA 2
ATOM 3494 C C . PHE A 1 96 ? -0.743 2.675 11.206 1.00 34.22 96 PHE A C 2
ATOM 3495 O O . PHE A 1 96 ? -1.931 2.921 11.460 1.00 34.45 96 PHE A O 2
ATOM 3512 N N . SER A 1 97 ? -0.051 1.686 11.784 1.00 23.05 97 SER A N 2
ATOM 3513 C CA . SER A 1 97 ? -0.611 0.803 12.819 1.00 43.03 97 SER A CA 2
ATOM 3514 C C . SER A 1 97 ? -0.765 1.548 14.162 1.00 31.45 97 SER A C 2
ATOM 3515 O O . SER A 1 97 ? -1.862 1.576 14.736 1.00 14.42 97 SER A O 2
ATOM 3523 N N . GLU A 1 98 ? 0.337 2.169 14.635 1.00 52.31 98 GLU A N 2
ATOM 3524 C CA . GLU A 1 98 ? 0.358 2.933 15.902 1.00 64.25 98 GLU A CA 2
ATOM 3525 C C . GLU A 1 98 ? -0.581 4.167 15.842 1.00 10.11 98 GLU A C 2
ATOM 3526 O O . GLU A 1 98 ? -1.072 4.634 16.876 1.00 33.10 98 GLU A O 2
ATOM 3538 N N . GLU A 1 99 ? -0.828 4.671 14.618 1.00 54.41 99 GLU A N 2
ATOM 3539 C CA . GLU A 1 99 ? -1.795 5.744 14.360 1.00 54.25 99 GLU A CA 2
ATOM 3540 C C . GLU A 1 99 ? -3.212 5.173 14.502 1.00 2.30 99 GLU A C 2
ATOM 3541 O O . GLU A 1 99 ? -4.030 5.688 15.268 1.00 71.42 99 GLU A O 2
ATOM 3553 N N . GLY A 1 100 ? -3.450 4.066 13.771 1.00 14.24 100 GLY A N 2
ATOM 3554 C CA . GLY A 1 100 ? -4.785 3.505 13.601 1.00 61.10 100 GLY A CA 2
ATOM 3555 C C . GLY A 1 100 ? -5.691 4.478 12.854 1.00 13.05 100 GLY A C 2
ATOM 3556 O O . GLY A 1 100 ? -5.832 4.388 11.629 1.00 10.45 100 GLY A O 2
ATOM 3560 N N . GLY A 1 101 ? -6.264 5.439 13.602 1.00 12.25 101 GLY A N 2
ATOM 3561 C CA . GLY A 1 101 ? -6.957 6.585 13.022 1.00 54.50 101 GLY A CA 2
ATOM 3562 C C . GLY A 1 101 ? -8.457 6.533 13.212 1.00 70.32 101 GLY A C 2
ATOM 3563 O O . GLY A 1 101 ? -9.211 6.492 12.232 1.00 44.22 101 GLY A O 2
ATOM 3567 N N . SER A 1 102 ? -8.880 6.538 14.485 1.00 23.54 102 SER A N 2
ATOM 3568 C CA . SER A 1 102 ? -10.299 6.583 14.863 1.00 61.33 102 SER A CA 2
ATOM 3569 C C . SER A 1 102 ? -10.937 7.915 14.426 1.00 41.31 102 SER A C 2
ATOM 3570 O O . SER A 1 102 ? -12.016 7.934 13.832 1.00 54.11 102 SER A O 2
ATOM 3578 N N . LEU A 1 103 ? -10.238 9.027 14.704 1.00 32.45 103 LEU A N 2
ATOM 3579 C CA . LEU A 1 103 ? -10.727 10.380 14.372 1.00 31.14 103 LEU A CA 2
ATOM 3580 C C . LEU A 1 103 ? -10.493 10.674 12.879 1.00 71.51 103 LEU A C 2
ATOM 3581 O O . LEU A 1 103 ? -11.377 11.212 12.196 1.00 74.40 103 LEU A O 2
ATOM 3597 N N . GLU A 1 104 ? -9.291 10.317 12.382 1.00 23.14 104 GLU A N 2
ATOM 3598 C CA . GLU A 1 104 ? -8.921 10.521 10.970 1.00 15.44 104 GLU A CA 2
ATOM 3599 C C . GLU A 1 104 ? -9.385 9.332 10.084 1.00 22.14 104 GLU A C 2
ATOM 3600 O O . GLU A 1 104 ? -8.687 8.322 9.928 1.00 63.13 104 GLU A O 2
ATOM 3612 N N . HIS A 1 105 ? -10.602 9.467 9.543 1.00 35.14 105 HIS A N 2
ATOM 3613 C CA . HIS A 1 105 ? -11.158 8.556 8.517 1.00 54.53 105 HIS A CA 2
ATOM 3614 C C . HIS A 1 105 ? -11.843 9.407 7.431 1.00 54.25 105 HIS A C 2
ATOM 3615 O O . HIS A 1 105 ? -12.783 8.958 6.765 1.00 21.11 105 HIS A O 2
ATOM 3630 N N . HIS A 1 106 ? -11.312 10.640 7.261 1.00 24.40 106 HIS A N 2
ATOM 3631 C CA . HIS A 1 106 ? -11.894 11.696 6.407 1.00 74.45 106 HIS A CA 2
ATOM 3632 C C . HIS A 1 106 ? -11.863 11.286 4.914 1.00 73.32 106 HIS A C 2
ATOM 3633 O O . HIS A 1 106 ? -10.953 11.661 4.160 1.00 20.42 106 HIS A O 2
ATOM 3648 N N . HIS A 1 107 ? -12.856 10.482 4.523 1.00 72.02 107 HIS A N 2
ATOM 3649 C CA . HIS A 1 107 ? -12.981 9.947 3.163 1.00 53.11 107 HIS A CA 2
ATOM 3650 C C . HIS A 1 107 ? -13.528 11.026 2.209 1.00 22.32 107 HIS A C 2
ATOM 3651 O O . HIS A 1 107 ? -14.540 11.677 2.485 1.00 24.34 107 HIS A O 2
ATOM 3666 N N . HIS A 1 108 ? -12.816 11.200 1.098 1.00 4.32 108 HIS A N 2
ATOM 3667 C CA . HIS A 1 108 ? -13.123 12.184 0.044 1.00 43.34 108 HIS A CA 2
ATOM 3668 C C . HIS A 1 108 ? -13.575 11.430 -1.212 1.00 64.41 108 HIS A C 2
ATOM 3669 O O . HIS A 1 108 ? -13.207 10.260 -1.404 1.00 24.21 108 HIS A O 2
ATOM 3684 N N . HIS A 1 109 ? -14.370 12.106 -2.052 1.00 53.02 109 HIS A N 2
ATOM 3685 C CA . HIS A 1 109 ? -15.049 11.482 -3.203 1.00 44.20 109 HIS A CA 2
ATOM 3686 C C . HIS A 1 109 ? -15.153 12.469 -4.374 1.00 42.45 109 HIS A C 2
ATOM 3687 O O . HIS A 1 109 ? -14.869 13.665 -4.221 1.00 31.33 109 HIS A O 2
ATOM 3702 N N . HIS A 1 110 ? -15.537 11.941 -5.546 1.00 30.41 110 HIS A N 2
ATOM 3703 C CA . HIS A 1 110 ? -15.735 12.737 -6.766 1.00 10.11 110 HIS A CA 2
ATOM 3704 C C . HIS A 1 110 ? -17.224 13.142 -6.886 1.00 11.30 110 HIS A C 2
ATOM 3705 O O . HIS A 1 110 ? -18.061 12.272 -7.200 1.00 43.13 110 HIS A O 2
ATOM 3721 N N . MET A 1 1 ? -10.882 -0.154 12.944 1.00 54.35 1 MET A N 3
ATOM 3722 C CA . MET A 1 1 ? -10.439 0.337 11.624 1.00 33.23 1 MET A CA 3
ATOM 3723 C C . MET A 1 1 ? -9.657 -0.761 10.892 1.00 32.12 1 MET A C 3
ATOM 3724 O O . MET A 1 1 ? -8.601 -1.191 11.367 1.00 34.52 1 MET A O 3
ATOM 3740 N N . LEU A 1 2 ? -10.199 -1.218 9.744 1.00 34.30 2 LEU A N 3
ATOM 3741 C CA . LEU A 1 2 ? -9.545 -2.204 8.873 1.00 34.22 2 LEU A CA 3
ATOM 3742 C C . LEU A 1 2 ? -8.303 -1.562 8.216 1.00 1.20 2 LEU A C 3
ATOM 3743 O O . LEU A 1 2 ? -8.433 -0.624 7.431 1.00 33.40 2 LEU A O 3
ATOM 3759 N N . LEU A 1 3 ? -7.105 -2.049 8.570 1.00 44.10 3 LEU A N 3
ATOM 3760 C CA . LEU A 1 3 ? -5.831 -1.486 8.093 1.00 14.05 3 LEU A CA 3
ATOM 3761 C C . LEU A 1 3 ? -5.193 -2.442 7.072 1.00 54.11 3 LEU A C 3
ATOM 3762 O O . LEU A 1 3 ? -4.794 -3.564 7.420 1.00 32.15 3 LEU A O 3
ATOM 3778 N N . TYR A 1 4 ? -5.123 -2.000 5.807 1.00 14.54 4 TYR A N 3
ATOM 3779 C CA . TYR A 1 4 ? -4.551 -2.777 4.698 1.00 1.23 4 TYR A CA 3
ATOM 3780 C C . TYR A 1 4 ? -3.422 -1.991 4.041 1.00 21.01 4 TYR A C 3
ATOM 3781 O O . TYR A 1 4 ? -3.440 -0.767 4.013 1.00 23.31 4 TYR A O 3
ATOM 3799 N N . VAL A 1 5 ? -2.432 -2.727 3.545 1.00 71.02 5 VAL A N 3
ATOM 3800 C CA . VAL A 1 5 ? -1.229 -2.194 2.904 1.00 33.04 5 VAL A CA 3
ATOM 3801 C C . VAL A 1 5 ? -1.121 -2.784 1.479 1.00 41.50 5 VAL A C 3
ATOM 3802 O O . VAL A 1 5 ? -1.115 -3.999 1.323 1.00 14.54 5 VAL A O 3
ATOM 3815 N N . LEU A 1 6 ? -1.093 -1.919 0.444 1.00 12.42 6 LEU A N 3
ATOM 3816 C CA . LEU A 1 6 ? -0.913 -2.336 -0.967 1.00 30.14 6 LEU A CA 3
ATOM 3817 C C . LEU A 1 6 ? 0.444 -1.824 -1.472 1.00 20.20 6 LEU A C 3
ATOM 3818 O O . LEU A 1 6 ? 0.622 -0.627 -1.647 1.00 33.52 6 LEU A O 3
ATOM 3834 N N . ILE A 1 7 ? 1.407 -2.718 -1.701 1.00 31.23 7 ILE A N 3
ATOM 3835 C CA . ILE A 1 7 ? 2.776 -2.317 -2.074 1.00 43.04 7 ILE A CA 3
ATOM 3836 C C . ILE A 1 7 ? 3.025 -2.560 -3.586 1.00 62.13 7 ILE A C 3
ATOM 3837 O O . ILE A 1 7 ? 2.967 -3.694 -4.070 1.00 11.43 7 ILE A O 3
ATOM 3853 N N . ILE A 1 8 ? 3.239 -1.466 -4.336 1.00 5.42 8 ILE A N 3
ATOM 3854 C CA . ILE A 1 8 ? 3.646 -1.519 -5.744 1.00 63.31 8 ILE A CA 3
ATOM 3855 C C . ILE A 1 8 ? 5.163 -1.251 -5.808 1.00 63.54 8 ILE A C 3
ATOM 3856 O O . ILE A 1 8 ? 5.598 -0.096 -5.709 1.00 40.20 8 ILE A O 3
ATOM 3872 N N . SER A 1 9 ? 5.952 -2.323 -5.941 1.00 12.43 9 SER A N 3
ATOM 3873 C CA . SER A 1 9 ? 7.416 -2.245 -6.062 1.00 11.30 9 SER A CA 3
ATOM 3874 C C . SER A 1 9 ? 7.948 -3.548 -6.660 1.00 21.34 9 SER A C 3
ATOM 3875 O O . SER A 1 9 ? 7.255 -4.569 -6.661 1.00 33.20 9 SER A O 3
ATOM 3883 N N . ASN A 1 10 ? 9.186 -3.493 -7.151 1.00 14.40 10 ASN A N 3
ATOM 3884 C CA . ASN A 1 10 ? 9.897 -4.638 -7.761 1.00 33.53 10 ASN A CA 3
ATOM 3885 C C . ASN A 1 10 ? 11.149 -4.957 -6.947 1.00 54.05 10 ASN A C 3
ATOM 3886 O O . ASN A 1 10 ? 11.714 -6.051 -7.076 1.00 63.12 10 ASN A O 3
ATOM 3897 N N . ASP A 1 11 ? 11.583 -3.983 -6.116 1.00 25.24 11 ASP A N 3
ATOM 3898 C CA . ASP A 1 11 ? 12.763 -4.123 -5.256 1.00 42.11 11 ASP A CA 3
ATOM 3899 C C . ASP A 1 11 ? 12.456 -5.153 -4.165 1.00 62.34 11 ASP A C 3
ATOM 3900 O O . ASP A 1 11 ? 11.697 -4.871 -3.241 1.00 50.12 11 ASP A O 3
ATOM 3909 N N . LYS A 1 12 ? 13.030 -6.350 -4.323 1.00 63.22 12 LYS A N 3
ATOM 3910 C CA . LYS A 1 12 ? 12.706 -7.528 -3.497 1.00 12.14 12 LYS A CA 3
ATOM 3911 C C . LYS A 1 12 ? 13.065 -7.334 -2.014 1.00 32.02 12 LYS A C 3
ATOM 3912 O O . LYS A 1 12 ? 12.411 -7.912 -1.150 1.00 71.22 12 LYS A O 3
ATOM 3931 N N . LYS A 1 13 ? 14.096 -6.515 -1.731 1.00 53.13 13 LYS A N 3
ATOM 3932 C CA . LYS A 1 13 ? 14.458 -6.155 -0.346 1.00 54.32 13 LYS A CA 3
ATOM 3933 C C . LYS A 1 13 ? 13.364 -5.261 0.266 1.00 31.51 13 LYS A C 3
ATOM 3934 O O . LYS A 1 13 ? 12.955 -5.470 1.402 1.00 32.53 13 LYS A O 3
ATOM 3953 N N . LEU A 1 14 ? 12.870 -4.298 -0.527 1.00 42.33 14 LEU A N 3
ATOM 3954 C CA . LEU A 1 14 ? 11.819 -3.355 -0.102 1.00 65.44 14 LEU A CA 3
ATOM 3955 C C . LEU A 1 14 ? 10.498 -4.097 0.180 1.00 2.11 14 LEU A C 3
ATOM 3956 O O . LEU A 1 14 ? 9.868 -3.863 1.214 1.00 11.14 14 LEU A O 3
ATOM 3972 N N . ILE A 1 15 ? 10.139 -5.026 -0.730 1.00 14.43 15 ILE A N 3
ATOM 3973 C CA . ILE A 1 15 ? 8.896 -5.815 -0.660 1.00 41.41 15 ILE A CA 3
ATOM 3974 C C . ILE A 1 15 ? 8.882 -6.708 0.591 1.00 3.25 15 ILE A C 3
ATOM 3975 O O . ILE A 1 15 ? 7.943 -6.657 1.391 1.00 61.34 15 ILE A O 3
ATOM 3991 N N . GLU A 1 16 ? 9.945 -7.517 0.732 1.00 43.20 16 GLU A N 3
ATOM 3992 C CA . GLU A 1 16 ? 10.052 -8.510 1.809 1.00 44.41 16 GLU A CA 3
ATOM 3993 C C . GLU A 1 16 ? 10.147 -7.854 3.193 1.00 43.51 16 GLU A C 3
ATOM 3994 O O . GLU A 1 16 ? 9.394 -8.224 4.086 1.00 20.52 16 GLU A O 3
ATOM 4006 N N . GLU A 1 17 ? 11.048 -6.856 3.352 1.00 62.40 17 GLU A N 3
ATOM 4007 C CA . GLU A 1 17 ? 11.246 -6.158 4.642 1.00 31.31 17 GLU A CA 3
ATOM 4008 C C . GLU A 1 17 ? 9.984 -5.380 5.073 1.00 33.23 17 GLU A C 3
ATOM 4009 O O . GLU A 1 17 ? 9.689 -5.281 6.275 1.00 42.10 17 GLU A O 3
ATOM 4021 N N . ALA A 1 18 ? 9.241 -4.840 4.085 1.00 31.34 18 ALA A N 3
ATOM 4022 C CA . ALA A 1 18 ? 7.950 -4.179 4.337 1.00 34.31 18 ALA A CA 3
ATOM 4023 C C . ALA A 1 18 ? 6.889 -5.207 4.773 1.00 51.03 18 ALA A C 3
ATOM 4024 O O . ALA A 1 18 ? 6.128 -4.958 5.707 1.00 71.11 18 ALA A O 3
ATOM 4031 N N . ARG A 1 19 ? 6.869 -6.373 4.089 1.00 1.43 19 ARG A N 3
ATOM 4032 C CA . ARG A 1 19 ? 5.928 -7.469 4.392 1.00 0.51 19 ARG A CA 3
ATOM 4033 C C . ARG A 1 19 ? 6.185 -8.043 5.790 1.00 44.12 19 ARG A C 3
ATOM 4034 O O . ARG A 1 19 ? 5.244 -8.403 6.502 1.00 2.02 19 ARG A O 3
ATOM 4055 N N . LYS A 1 20 ? 7.474 -8.075 6.186 1.00 10.31 20 LYS A N 3
ATOM 4056 C CA . LYS A 1 20 ? 7.873 -8.507 7.527 1.00 2.30 20 LYS A CA 3
ATOM 4057 C C . LYS A 1 20 ? 7.312 -7.536 8.573 1.00 15.12 20 LYS A C 3
ATOM 4058 O O . LYS A 1 20 ? 6.685 -7.970 9.527 1.00 13.53 20 LYS A O 3
ATOM 4077 N N . MET A 1 21 ? 7.485 -6.221 8.324 1.00 3.02 21 MET A N 3
ATOM 4078 C CA . MET A 1 21 ? 6.959 -5.147 9.201 1.00 73.41 21 MET A CA 3
ATOM 4079 C C . MET A 1 21 ? 5.431 -5.187 9.311 1.00 61.22 21 MET A C 3
ATOM 4080 O O . MET A 1 21 ? 4.877 -4.886 10.372 1.00 14.23 21 MET A O 3
ATOM 4094 N N . ALA A 1 22 ? 4.768 -5.538 8.202 1.00 52.33 22 ALA A N 3
ATOM 4095 C CA . ALA A 1 22 ? 3.312 -5.678 8.163 1.00 54.33 22 ALA A CA 3
ATOM 4096 C C . ALA A 1 22 ? 2.838 -6.841 9.049 1.00 1.13 22 ALA A C 3
ATOM 4097 O O . ALA A 1 22 ? 1.915 -6.677 9.833 1.00 24.10 22 ALA A O 3
ATOM 4104 N N . GLU A 1 23 ? 3.522 -7.993 8.944 1.00 1.32 23 GLU A N 3
ATOM 4105 C CA . GLU A 1 23 ? 3.180 -9.213 9.709 1.00 35.43 23 GLU A CA 3
ATOM 4106 C C . GLU A 1 23 ? 3.550 -9.060 11.208 1.00 2.22 23 GLU A C 3
ATOM 4107 O O . GLU A 1 23 ? 2.910 -9.655 12.080 1.00 12.14 23 GLU A O 3
ATOM 4119 N N . LYS A 1 24 ? 4.583 -8.236 11.484 1.00 31.44 24 LYS A N 3
ATOM 4120 C CA . LYS A 1 24 ? 4.977 -7.842 12.860 1.00 1.55 24 LYS A CA 3
ATOM 4121 C C . LYS A 1 24 ? 3.883 -6.947 13.479 1.00 52.01 24 LYS A C 3
ATOM 4122 O O . LYS A 1 24 ? 3.522 -7.101 14.651 1.00 41.03 24 LYS A O 3
ATOM 4141 N N . ALA A 1 25 ? 3.350 -6.030 12.656 1.00 63.44 25 ALA A N 3
ATOM 4142 C CA . ALA A 1 25 ? 2.284 -5.088 13.054 1.00 61.32 25 ALA A CA 3
ATOM 4143 C C . ALA A 1 25 ? 0.878 -5.714 12.886 1.00 71.31 25 ALA A C 3
ATOM 4144 O O . ALA A 1 25 ? -0.120 -5.051 13.183 1.00 50.45 25 ALA A O 3
ATOM 4151 N N . ASN A 1 26 ? 0.835 -6.979 12.376 1.00 32.32 26 ASN A N 3
ATOM 4152 C CA . ASN A 1 26 ? -0.402 -7.785 12.148 1.00 24.33 26 ASN A CA 3
ATOM 4153 C C . ASN A 1 26 ? -1.227 -7.263 10.937 1.00 33.14 26 ASN A C 3
ATOM 4154 O O . ASN A 1 26 ? -2.260 -7.840 10.584 1.00 74.43 26 ASN A O 3
ATOM 4165 N N . LEU A 1 27 ? -0.719 -6.209 10.266 1.00 34.34 27 LEU A N 3
ATOM 4166 C CA . LEU A 1 27 ? -1.364 -5.593 9.089 1.00 62.13 27 LEU A CA 3
ATOM 4167 C C . LEU A 1 27 ? -1.247 -6.514 7.857 1.00 33.03 27 LEU A C 3
ATOM 4168 O O . LEU A 1 27 ? -0.246 -7.223 7.696 1.00 3.42 27 LEU A O 3
ATOM 4184 N N . GLU A 1 28 ? -2.270 -6.488 6.992 1.00 74.00 28 GLU A N 3
ATOM 4185 C CA . GLU A 1 28 ? -2.310 -7.301 5.762 1.00 43.31 28 GLU A CA 3
ATOM 4186 C C . GLU A 1 28 ? -1.644 -6.549 4.602 1.00 24.14 28 GLU A C 3
ATOM 4187 O O . GLU A 1 28 ? -2.081 -5.466 4.236 1.00 51.03 28 GLU A O 3
ATOM 4199 N N . LEU A 1 29 ? -0.591 -7.148 4.030 1.00 64.23 29 LEU A N 3
ATOM 4200 C CA . LEU A 1 29 ? 0.156 -6.571 2.904 1.00 32.13 29 LEU A CA 3
ATOM 4201 C C . LEU A 1 29 ? -0.103 -7.408 1.646 1.00 2.24 29 LEU A C 3
ATOM 4202 O O . LEU A 1 29 ? 0.096 -8.626 1.653 1.00 52.33 29 LEU A O 3
ATOM 4218 N N . ARG A 1 30 ? -0.559 -6.737 0.576 1.00 33.12 30 ARG A N 3
ATOM 4219 C CA . ARG A 1 30 ? -0.815 -7.349 -0.731 1.00 65.22 30 ARG A CA 3
ATOM 4220 C C . ARG A 1 30 ? 0.217 -6.795 -1.723 1.00 72.12 30 ARG A C 3
ATOM 4221 O O . ARG A 1 30 ? 0.342 -5.571 -1.870 1.00 41.45 30 ARG A O 3
ATOM 4242 N N . THR A 1 31 ? 0.953 -7.694 -2.383 1.00 64.34 31 THR A N 3
ATOM 4243 C CA . THR A 1 31 ? 1.960 -7.330 -3.384 1.00 74.21 31 THR A CA 3
ATOM 4244 C C . THR A 1 31 ? 1.279 -7.120 -4.746 1.00 1.32 31 THR A C 3
ATOM 4245 O O . THR A 1 31 ? 0.630 -8.032 -5.275 1.00 60.45 31 THR A O 3
ATOM 4256 N N . VAL A 1 32 ? 1.398 -5.893 -5.275 1.00 21.12 32 VAL A N 3
ATOM 4257 C CA . VAL A 1 32 ? 0.777 -5.475 -6.539 1.00 2.21 32 VAL A CA 3
ATOM 4258 C C . VAL A 1 32 ? 1.856 -5.363 -7.630 1.00 31.13 32 VAL A C 3
ATOM 4259 O O . VAL A 1 32 ? 2.871 -4.673 -7.442 1.00 44.11 32 VAL A O 3
ATOM 4272 N N . LYS A 1 33 ? 1.643 -6.062 -8.758 1.00 75.53 33 LYS A N 3
ATOM 4273 C CA . LYS A 1 33 ? 2.567 -6.051 -9.910 1.00 55.12 33 LYS A CA 3
ATOM 4274 C C . LYS A 1 33 ? 2.000 -5.169 -11.038 1.00 45.43 33 LYS A C 3
ATOM 4275 O O . LYS A 1 33 ? 2.720 -4.360 -11.636 1.00 50.34 33 LYS A O 3
ATOM 4294 N N . THR A 1 34 ? 0.692 -5.310 -11.302 1.00 33.15 34 THR A N 3
ATOM 4295 C CA . THR A 1 34 ? -0.011 -4.580 -12.379 1.00 10.33 34 THR A CA 3
ATOM 4296 C C . THR A 1 34 ? -1.139 -3.713 -11.795 1.00 23.22 34 THR A C 3
ATOM 4297 O O . THR A 1 34 ? -1.631 -3.988 -10.692 1.00 73.14 34 THR A O 3
ATOM 4308 N N . GLU A 1 35 ? -1.556 -2.682 -12.564 1.00 24.54 35 GLU A N 3
ATOM 4309 C CA . GLU A 1 35 ? -2.590 -1.715 -12.136 1.00 24.11 35 GLU A CA 3
ATOM 4310 C C . GLU A 1 35 ? -3.941 -2.406 -11.856 1.00 60.20 35 GLU A C 3
ATOM 4311 O O . GLU A 1 35 ? -4.663 -2.009 -10.938 1.00 13.31 35 GLU A O 3
ATOM 4323 N N . ASP A 1 36 ? -4.248 -3.457 -12.646 1.00 33.50 36 ASP A N 3
ATOM 4324 C CA . ASP A 1 36 ? -5.519 -4.194 -12.563 1.00 15.20 36 ASP A CA 3
ATOM 4325 C C . ASP A 1 36 ? -5.658 -4.905 -11.207 1.00 30.41 36 ASP A C 3
ATOM 4326 O O . ASP A 1 36 ? -6.766 -5.011 -10.663 1.00 23.41 36 ASP A O 3
ATOM 4335 N N . GLU A 1 37 ? -4.514 -5.353 -10.651 1.00 73.04 37 GLU A N 3
ATOM 4336 C CA . GLU A 1 37 ? -4.471 -5.966 -9.314 1.00 62.02 37 GLU A CA 3
ATOM 4337 C C . GLU A 1 37 ? -4.799 -4.917 -8.243 1.00 63.53 37 GLU A C 3
ATOM 4338 O O . GLU A 1 37 ? -5.611 -5.177 -7.361 1.00 62.12 37 GLU A O 3
ATOM 4350 N N . LEU A 1 38 ? -4.206 -3.711 -8.384 1.00 53.13 38 LEU A N 3
ATOM 4351 C CA . LEU A 1 38 ? -4.409 -2.579 -7.443 1.00 22.32 38 LEU A CA 3
ATOM 4352 C C . LEU A 1 38 ? -5.915 -2.241 -7.376 1.00 64.55 38 LEU A C 3
ATOM 4353 O O . LEU A 1 38 ? -6.487 -2.108 -6.286 1.00 41.22 38 LEU A O 3
ATOM 4369 N N . LYS A 1 39 ? -6.541 -2.191 -8.567 1.00 35.21 39 LYS A N 3
ATOM 4370 C CA . LYS A 1 39 ? -7.978 -1.927 -8.729 1.00 42.23 39 LYS A CA 3
ATOM 4371 C C . LYS A 1 39 ? -8.838 -3.005 -8.040 1.00 60.21 39 LYS A C 3
ATOM 4372 O O . LYS A 1 39 ? -9.752 -2.663 -7.288 1.00 65.20 39 LYS A O 3
ATOM 4391 N N . LYS A 1 40 ? -8.524 -4.304 -8.283 1.00 52.11 40 LYS A N 3
ATOM 4392 C CA . LYS A 1 40 ? -9.343 -5.415 -7.750 1.00 2.23 40 LYS A CA 3
ATOM 4393 C C . LYS A 1 40 ? -9.258 -5.497 -6.216 1.00 1.13 40 LYS A C 3
ATOM 4394 O O . LYS A 1 40 ? -10.216 -5.932 -5.573 1.00 24.03 40 LYS A O 3
ATOM 4413 N N . TYR A 1 41 ? -8.096 -5.103 -5.639 1.00 23.25 41 TYR A N 3
ATOM 4414 C CA . TYR A 1 41 ? -7.930 -5.047 -4.176 1.00 24.52 41 TYR A CA 3
ATOM 4415 C C . TYR A 1 41 ? -8.835 -3.958 -3.601 1.00 25.43 41 TYR A C 3
ATOM 4416 O O . TYR A 1 41 ? -9.552 -4.203 -2.638 1.00 51.42 41 TYR A O 3
ATOM 4434 N N . LEU A 1 42 ? -8.809 -2.769 -4.240 1.00 14.25 42 LEU A N 3
ATOM 4435 C CA . LEU A 1 42 ? -9.639 -1.616 -3.843 1.00 60.32 42 LEU A CA 3
ATOM 4436 C C . LEU A 1 42 ? -11.152 -1.954 -3.873 1.00 61.31 42 LEU A C 3
ATOM 4437 O O . LEU A 1 42 ? -11.866 -1.648 -2.921 1.00 4.20 42 LEU A O 3
ATOM 4453 N N . GLU A 1 43 ? -11.607 -2.615 -4.956 1.00 51.12 43 GLU A N 3
ATOM 4454 C CA . GLU A 1 43 ? -13.029 -3.018 -5.138 1.00 4.42 43 GLU A CA 3
ATOM 4455 C C . GLU A 1 43 ? -13.483 -4.015 -4.058 1.00 14.32 43 GLU A C 3
ATOM 4456 O O . GLU A 1 43 ? -14.606 -3.938 -3.544 1.00 12.43 43 GLU A O 3
ATOM 4468 N N . GLU A 1 44 ? -12.569 -4.926 -3.721 1.00 34.53 44 GLU A N 3
ATOM 4469 C CA . GLU A 1 44 ? -12.757 -5.941 -2.680 1.00 43.01 44 GLU A CA 3
ATOM 4470 C C . GLU A 1 44 ? -12.843 -5.258 -1.295 1.00 33.24 44 GLU A C 3
ATOM 4471 O O . GLU A 1 44 ? -13.653 -5.641 -0.443 1.00 53.45 44 GLU A O 3
ATOM 4483 N N . PHE A 1 45 ? -12.012 -4.217 -1.113 1.00 63.52 45 PHE A N 3
ATOM 4484 C CA . PHE A 1 45 ? -11.983 -3.382 0.105 1.00 2.12 45 PHE A CA 3
ATOM 4485 C C . PHE A 1 45 ? -13.188 -2.424 0.197 1.00 72.50 45 PHE A C 3
ATOM 4486 O O . PHE A 1 45 ? -13.478 -1.908 1.273 1.00 41.32 45 PHE A O 3
ATOM 4503 N N . ARG A 1 46 ? -13.865 -2.170 -0.938 1.00 24.54 46 ARG A N 3
ATOM 4504 C CA . ARG A 1 46 ? -15.095 -1.342 -0.978 1.00 35.42 46 ARG A CA 3
ATOM 4505 C C . ARG A 1 46 ? -16.285 -2.102 -0.366 1.00 61.54 46 ARG A C 3
ATOM 4506 O O . ARG A 1 46 ? -17.139 -1.504 0.301 1.00 73.34 46 ARG A O 3
ATOM 4527 N N . LYS A 1 47 ? -16.288 -3.438 -0.559 1.00 12.03 47 LYS A N 3
ATOM 4528 C CA . LYS A 1 47 ? -17.297 -4.351 0.033 1.00 43.34 47 LYS A CA 3
ATOM 4529 C C . LYS A 1 47 ? -17.266 -4.269 1.574 1.00 43.32 47 LYS A C 3
ATOM 4530 O O . LYS A 1 47 ? -18.278 -4.485 2.244 1.00 62.32 47 LYS A O 3
ATOM 4549 N N . GLU A 1 48 ? -16.076 -3.944 2.103 1.00 71.44 48 GLU A N 3
ATOM 4550 C CA . GLU A 1 48 ? -15.819 -3.803 3.544 1.00 50.00 48 GLU A CA 3
ATOM 4551 C C . GLU A 1 48 ? -15.166 -2.439 3.824 1.00 32.43 48 GLU A C 3
ATOM 4552 O O . GLU A 1 48 ? -14.288 -2.310 4.682 1.00 30.44 48 GLU A O 3
ATOM 4564 N N . SER A 1 49 ? -15.662 -1.394 3.122 1.00 2.21 49 SER A N 3
ATOM 4565 C CA . SER A 1 49 ? -15.224 0.008 3.327 1.00 4.20 49 SER A CA 3
ATOM 4566 C C . SER A 1 49 ? -15.644 0.575 4.712 1.00 33.15 49 SER A C 3
ATOM 4567 O O . SER A 1 49 ? -15.360 1.745 5.014 1.00 41.42 49 SER A O 3
ATOM 4575 N N . GLN A 1 50 ? -16.328 -0.265 5.513 1.00 24.44 50 GLN A N 3
ATOM 4576 C CA . GLN A 1 50 ? -16.711 0.006 6.905 1.00 4.01 50 GLN A CA 3
ATOM 4577 C C . GLN A 1 50 ? -15.492 0.389 7.795 1.00 63.35 50 GLN A C 3
ATOM 4578 O O . GLN A 1 50 ? -14.839 -0.470 8.407 1.00 4.12 50 GLN A O 3
ATOM 4592 N N . ASN A 1 51 ? -15.182 1.708 7.801 1.00 63.11 51 ASN A N 3
ATOM 4593 C CA . ASN A 1 51 ? -14.056 2.301 8.557 1.00 41.42 51 ASN A CA 3
ATOM 4594 C C . ASN A 1 51 ? -12.716 1.665 8.130 1.00 23.30 51 ASN A C 3
ATOM 4595 O O . ASN A 1 51 ? -12.080 0.936 8.899 1.00 41.11 51 ASN A O 3
ATOM 4606 N N . ILE A 1 52 ? -12.311 1.925 6.880 1.00 12.31 52 ILE A N 3
ATOM 4607 C CA . ILE A 1 52 ? -11.118 1.294 6.278 1.00 1.21 52 ILE A CA 3
ATOM 4608 C C . ILE A 1 52 ? -10.046 2.347 5.930 1.00 72.33 52 ILE A C 3
ATOM 4609 O O . ILE A 1 52 ? -10.353 3.517 5.651 1.00 73.23 52 ILE A O 3
ATOM 4625 N N . LYS A 1 53 ? -8.786 1.908 5.989 1.00 44.30 53 LYS A N 3
ATOM 4626 C CA . LYS A 1 53 ? -7.610 2.661 5.554 1.00 40.35 53 LYS A CA 3
ATOM 4627 C C . LYS A 1 53 ? -6.760 1.744 4.670 1.00 5.35 53 LYS A C 3
ATOM 4628 O O . LYS A 1 53 ? -6.545 0.571 4.998 1.00 41.14 53 LYS A O 3
ATOM 4647 N N . VAL A 1 54 ? -6.295 2.284 3.540 1.00 62.31 54 VAL A N 3
ATOM 4648 C CA . VAL A 1 54 ? -5.353 1.600 2.640 1.00 10.43 54 VAL A CA 3
ATOM 4649 C C . VAL A 1 54 ? -4.035 2.410 2.559 1.00 52.31 54 VAL A C 3
ATOM 4650 O O . VAL A 1 54 ? -4.065 3.618 2.359 1.00 22.22 54 VAL A O 3
ATOM 4663 N N . LEU A 1 55 ? -2.888 1.736 2.760 1.00 1.01 55 LEU A N 3
ATOM 4664 C CA . LEU A 1 55 ? -1.547 2.346 2.683 1.00 64.11 55 LEU A CA 3
ATOM 4665 C C . LEU A 1 55 ? -0.841 1.823 1.431 1.00 14.41 55 LEU A C 3
ATOM 4666 O O . LEU A 1 55 ? -0.373 0.681 1.421 1.00 34.11 55 LEU A O 3
ATOM 4682 N N . ILE A 1 56 ? -0.769 2.636 0.370 1.00 42.34 56 ILE A N 3
ATOM 4683 C CA . ILE A 1 56 ? -0.160 2.201 -0.895 1.00 72.40 56 ILE A CA 3
ATOM 4684 C C . ILE A 1 56 ? 1.302 2.693 -0.972 1.00 71.22 56 ILE A C 3
ATOM 4685 O O . ILE A 1 56 ? 1.544 3.888 -1.139 1.00 20.04 56 ILE A O 3
ATOM 4701 N N . LEU A 1 57 ? 2.273 1.757 -0.826 1.00 61.44 57 LEU A N 3
ATOM 4702 C CA . LEU A 1 57 ? 3.719 2.069 -0.927 1.00 64.05 57 LEU A CA 3
ATOM 4703 C C . LEU A 1 57 ? 4.124 1.867 -2.387 1.00 40.34 57 LEU A C 3
ATOM 4704 O O . LEU A 1 57 ? 4.134 0.735 -2.870 1.00 71.11 57 LEU A O 3
ATOM 4720 N N . VAL A 1 58 ? 4.468 2.947 -3.073 1.00 75.31 58 VAL A N 3
ATOM 4721 C CA . VAL A 1 58 ? 4.833 2.910 -4.494 1.00 4.24 58 VAL A CA 3
ATOM 4722 C C . VAL A 1 58 ? 6.339 3.163 -4.646 1.00 3.23 58 VAL A C 3
ATOM 4723 O O . VAL A 1 58 ? 6.951 3.783 -3.779 1.00 30.24 58 VAL A O 3
ATOM 4736 N N . SER A 1 59 ? 6.927 2.686 -5.750 1.00 31.01 59 SER A N 3
ATOM 4737 C CA . SER A 1 59 ? 8.374 2.817 -6.003 1.00 64.34 59 SER A CA 3
ATOM 4738 C C . SER A 1 59 ? 8.734 4.223 -6.535 1.00 73.41 59 SER A C 3
ATOM 4739 O O . SER A 1 59 ? 9.772 4.789 -6.165 1.00 71.52 59 SER A O 3
ATOM 4747 N N . ASN A 1 60 ? 7.875 4.778 -7.410 1.00 63.11 60 ASN A N 3
ATOM 4748 C CA . ASN A 1 60 ? 8.136 6.071 -8.099 1.00 52.43 60 ASN A CA 3
ATOM 4749 C C . ASN A 1 60 ? 6.912 6.994 -8.005 1.00 32.41 60 ASN A C 3
ATOM 4750 O O . ASN A 1 60 ? 5.816 6.555 -7.642 1.00 14.50 60 ASN A O 3
ATOM 4761 N N . ASP A 1 61 ? 7.121 8.277 -8.371 1.00 50.11 61 ASP A N 3
ATOM 4762 C CA . ASP A 1 61 ? 6.053 9.306 -8.397 1.00 32.12 61 ASP A CA 3
ATOM 4763 C C . ASP A 1 61 ? 4.988 9.011 -9.484 1.00 32.30 61 ASP A C 3
ATOM 4764 O O . ASP A 1 61 ? 3.864 9.514 -9.405 1.00 31.50 61 ASP A O 3
ATOM 4773 N N . GLU A 1 62 ? 5.374 8.228 -10.505 1.00 31.14 62 GLU A N 3
ATOM 4774 C CA . GLU A 1 62 ? 4.474 7.807 -11.595 1.00 62.10 62 GLU A CA 3
ATOM 4775 C C . GLU A 1 62 ? 3.331 6.897 -11.069 1.00 22.20 62 GLU A C 3
ATOM 4776 O O . GLU A 1 62 ? 2.146 7.173 -11.305 1.00 71.14 62 GLU A O 3
ATOM 4788 N N . GLU A 1 63 ? 3.707 5.823 -10.339 1.00 62.22 63 GLU A N 3
ATOM 4789 C CA . GLU A 1 63 ? 2.738 4.909 -9.682 1.00 52.14 63 GLU A CA 3
ATOM 4790 C C . GLU A 1 63 ? 2.080 5.579 -8.464 1.00 14.30 63 GLU A C 3
ATOM 4791 O O . GLU A 1 63 ? 1.003 5.153 -8.049 1.00 64.23 63 GLU A O 3
ATOM 4803 N N . LEU A 1 64 ? 2.770 6.568 -7.853 1.00 5.32 64 LEU A N 3
ATOM 4804 C CA . LEU A 1 64 ? 2.170 7.457 -6.827 1.00 64.52 64 LEU A CA 3
ATOM 4805 C C . LEU A 1 64 ? 0.911 8.130 -7.386 1.00 11.23 64 LEU A C 3
ATOM 4806 O O . LEU A 1 64 ? -0.155 8.071 -6.774 1.00 24.31 64 LEU A O 3
ATOM 4822 N N . ASP A 1 65 ? 1.056 8.722 -8.590 1.00 71.30 65 ASP A N 3
ATOM 4823 C CA . ASP A 1 65 ? -0.039 9.397 -9.298 1.00 23.11 65 ASP A CA 3
ATOM 4824 C C . ASP A 1 65 ? -1.131 8.403 -9.706 1.00 14.54 65 ASP A C 3
ATOM 4825 O O . ASP A 1 65 ? -2.324 8.696 -9.578 1.00 44.11 65 ASP A O 3
ATOM 4834 N N . LYS A 1 66 ? -0.685 7.221 -10.153 1.00 51.31 66 LYS A N 3
ATOM 4835 C CA . LYS A 1 66 ? -1.557 6.128 -10.600 1.00 41.14 66 LYS A CA 3
ATOM 4836 C C . LYS A 1 66 ? -2.483 5.675 -9.458 1.00 12.01 66 LYS A C 3
ATOM 4837 O O . LYS A 1 66 ? -3.702 5.587 -9.627 1.00 41.21 66 LYS A O 3
ATOM 4856 N N . ALA A 1 67 ? -1.874 5.426 -8.291 1.00 15.23 67 ALA A N 3
ATOM 4857 C CA . ALA A 1 67 ? -2.566 4.915 -7.108 1.00 23.13 67 ALA A CA 3
ATOM 4858 C C . ALA A 1 67 ? -3.505 5.963 -6.498 1.00 61.00 67 ALA A C 3
ATOM 4859 O O . ALA A 1 67 ? -4.560 5.603 -5.976 1.00 23.35 67 ALA A O 3
ATOM 4866 N N . LYS A 1 68 ? -3.112 7.263 -6.578 1.00 61.30 68 LYS A N 3
ATOM 4867 C CA . LYS A 1 68 ? -3.977 8.388 -6.153 1.00 21.13 68 LYS A CA 3
ATOM 4868 C C . LYS A 1 68 ? -5.244 8.437 -7.028 1.00 41.35 68 LYS A C 3
ATOM 4869 O O . LYS A 1 68 ? -6.353 8.547 -6.508 1.00 72.34 68 LYS A O 3
ATOM 4888 N N . GLU A 1 69 ? -5.052 8.322 -8.359 1.00 21.30 69 GLU A N 3
ATOM 4889 C CA . GLU A 1 69 ? -6.153 8.337 -9.348 1.00 54.14 69 GLU A CA 3
ATOM 4890 C C . GLU A 1 69 ? -7.175 7.221 -9.088 1.00 43.24 69 GLU A C 3
ATOM 4891 O O . GLU A 1 69 ? -8.375 7.499 -8.945 1.00 42.00 69 GLU A O 3
ATOM 4903 N N . LEU A 1 70 ? -6.668 5.976 -8.995 1.00 32.41 70 LEU A N 3
ATOM 4904 C CA . LEU A 1 70 ? -7.495 4.775 -8.811 1.00 44.34 70 LEU A CA 3
ATOM 4905 C C . LEU A 1 70 ? -8.265 4.855 -7.476 1.00 53.01 70 LEU A C 3
ATOM 4906 O O . LEU A 1 70 ? -9.475 4.629 -7.449 1.00 40.52 70 LEU A O 3
ATOM 4922 N N . ALA A 1 71 ? -7.556 5.257 -6.397 1.00 10.13 71 ALA A N 3
ATOM 4923 C CA . ALA A 1 71 ? -8.137 5.427 -5.044 1.00 0.12 71 ALA A CA 3
ATOM 4924 C C . ALA A 1 71 ? -9.302 6.438 -5.022 1.00 4.53 71 ALA A C 3
ATOM 4925 O O . ALA A 1 71 ? -10.299 6.228 -4.318 1.00 33.34 71 ALA A O 3
ATOM 4932 N N . GLN A 1 72 ? -9.159 7.527 -5.803 1.00 41.42 72 GLN A N 3
ATOM 4933 C CA . GLN A 1 72 ? -10.187 8.578 -5.921 1.00 52.21 72 GLN A CA 3
ATOM 4934 C C . GLN A 1 72 ? -11.427 8.059 -6.675 1.00 25.42 72 GLN A C 3
ATOM 4935 O O . GLN A 1 72 ? -12.558 8.356 -6.281 1.00 41.34 72 GLN A O 3
ATOM 4949 N N . LYS A 1 73 ? -11.212 7.238 -7.724 1.00 11.13 73 LYS A N 3
ATOM 4950 C CA . LYS A 1 73 ? -12.327 6.638 -8.505 1.00 60.31 73 LYS A CA 3
ATOM 4951 C C . LYS A 1 73 ? -13.066 5.564 -7.674 1.00 4.31 73 LYS A C 3
ATOM 4952 O O . LYS A 1 73 ? -14.206 5.206 -7.973 1.00 42.50 73 LYS A O 3
ATOM 4971 N N . MET A 1 74 ? -12.381 5.048 -6.642 1.00 50.52 74 MET A N 3
ATOM 4972 C CA . MET A 1 74 ? -12.953 4.095 -5.671 1.00 44.44 74 MET A CA 3
ATOM 4973 C C . MET A 1 74 ? -13.495 4.827 -4.433 1.00 42.12 74 MET A C 3
ATOM 4974 O O . MET A 1 74 ? -14.151 4.208 -3.598 1.00 4.14 74 MET A O 3
ATOM 4988 N N . GLU A 1 75 ? -13.167 6.138 -4.321 1.00 72.05 75 GLU A N 3
ATOM 4989 C CA . GLU A 1 75 ? -13.611 7.030 -3.219 1.00 31.14 75 GLU A CA 3
ATOM 4990 C C . GLU A 1 75 ? -13.123 6.563 -1.818 1.00 42.45 75 GLU A C 3
ATOM 4991 O O . GLU A 1 75 ? -13.641 7.026 -0.798 1.00 42.54 75 GLU A O 3
ATOM 5003 N N . ILE A 1 76 ? -12.093 5.684 -1.779 1.00 25.41 76 ILE A N 3
ATOM 5004 C CA . ILE A 1 76 ? -11.577 5.090 -0.519 1.00 0.21 76 ILE A CA 3
ATOM 5005 C C . ILE A 1 76 ? -10.602 6.063 0.184 1.00 42.24 76 ILE A C 3
ATOM 5006 O O . ILE A 1 76 ? -9.865 6.801 -0.483 1.00 54.43 76 ILE A O 3
ATOM 5022 N N . ASP A 1 77 ? -10.617 6.055 1.529 1.00 21.40 77 ASP A N 3
ATOM 5023 C CA . ASP A 1 77 ? -9.666 6.810 2.365 1.00 5.11 77 ASP A CA 3
ATOM 5024 C C . ASP A 1 77 ? -8.282 6.107 2.334 1.00 12.53 77 ASP A C 3
ATOM 5025 O O . ASP A 1 77 ? -8.085 5.068 2.981 1.00 22.12 77 ASP A O 3
ATOM 5034 N N . VAL A 1 78 ? -7.354 6.652 1.524 1.00 51.41 78 VAL A N 3
ATOM 5035 C CA . VAL A 1 78 ? -6.036 6.033 1.248 1.00 4.31 78 VAL A CA 3
ATOM 5036 C C . VAL A 1 78 ? -4.879 7.011 1.564 1.00 42.15 78 VAL A C 3
ATOM 5037 O O . VAL A 1 78 ? -4.958 8.199 1.249 1.00 22.42 78 VAL A O 3
ATOM 5050 N N . ARG A 1 79 ? -3.809 6.486 2.199 1.00 13.02 79 ARG A N 3
ATOM 5051 C CA . ARG A 1 79 ? -2.520 7.181 2.366 1.00 41.33 79 ARG A CA 3
ATOM 5052 C C . ARG A 1 79 ? -1.530 6.555 1.366 1.00 4.22 79 ARG A C 3
ATOM 5053 O O . ARG A 1 79 ? -1.096 5.415 1.552 1.00 61.33 79 ARG A O 3
ATOM 5074 N N . THR A 1 80 ? -1.198 7.293 0.297 1.00 24.50 80 THR A N 3
ATOM 5075 C CA . THR A 1 80 ? -0.317 6.802 -0.771 1.00 64.34 80 THR A CA 3
ATOM 5076 C C . THR A 1 80 ? 1.084 7.422 -0.582 1.00 20.43 80 THR A C 3
ATOM 5077 O O . THR A 1 80 ? 1.251 8.644 -0.681 1.00 61.41 80 THR A O 3
ATOM 5088 N N . ARG A 1 81 ? 2.070 6.572 -0.268 1.00 31.42 81 ARG A N 3
ATOM 5089 C CA . ARG A 1 81 ? 3.452 6.983 0.042 1.00 4.10 81 ARG A CA 3
ATOM 5090 C C . ARG A 1 81 ? 4.360 6.671 -1.146 1.00 35.54 81 ARG A C 3
ATOM 5091 O O . ARG A 1 81 ? 4.288 5.568 -1.688 1.00 30.25 81 ARG A O 3
ATOM 5112 N N . LYS A 1 82 ? 5.217 7.621 -1.529 1.00 32.24 82 LYS A N 3
ATOM 5113 C CA . LYS A 1 82 ? 6.316 7.363 -2.460 1.00 4.41 82 LYS A CA 3
ATOM 5114 C C . LYS A 1 82 ? 7.549 6.935 -1.647 1.00 62.20 82 LYS A C 3
ATOM 5115 O O . LYS A 1 82 ? 7.982 7.657 -0.744 1.00 10.53 82 LYS A O 3
ATOM 5134 N N . VAL A 1 83 ? 8.079 5.739 -1.944 1.00 10.20 83 VAL A N 3
ATOM 5135 C CA . VAL A 1 83 ? 9.259 5.174 -1.261 1.00 71.44 83 VAL A CA 3
ATOM 5136 C C . VAL A 1 83 ? 10.261 4.649 -2.309 1.00 72.10 83 VAL A C 3
ATOM 5137 O O . VAL A 1 83 ? 9.876 3.988 -3.276 1.00 75.24 83 VAL A O 3
ATOM 5150 N N . THR A 1 84 ? 11.544 4.974 -2.123 1.00 74.40 84 THR A N 3
ATOM 5151 C CA . THR A 1 84 ? 12.635 4.536 -3.018 1.00 21.45 84 THR A CA 3
ATOM 5152 C C . THR A 1 84 ? 13.619 3.626 -2.263 1.00 52.03 84 THR A C 3
ATOM 5153 O O . THR A 1 84 ? 14.520 3.043 -2.870 1.00 43.43 84 THR A O 3
ATOM 5164 N N . SER A 1 85 ? 13.441 3.525 -0.931 1.00 3.14 85 SER A N 3
ATOM 5165 C CA . SER A 1 85 ? 14.294 2.723 -0.043 1.00 32.24 85 SER A CA 3
ATOM 5166 C C . SER A 1 85 ? 13.416 1.847 0.880 1.00 73.31 85 SER A C 3
ATOM 5167 O O . SER A 1 85 ? 12.351 2.307 1.314 1.00 33.11 85 SER A O 3
ATOM 5175 N N . PRO A 1 86 ? 13.832 0.558 1.152 1.00 33.14 86 PRO A N 3
ATOM 5176 C CA . PRO A 1 86 ? 13.095 -0.382 2.045 1.00 72.51 86 PRO A CA 3
ATOM 5177 C C . PRO A 1 86 ? 12.637 0.237 3.372 1.00 21.13 86 PRO A C 3
ATOM 5178 O O . PRO A 1 86 ? 11.465 0.127 3.732 1.00 54.34 86 PRO A O 3
ATOM 5189 N N . ASP A 1 87 ? 13.564 0.937 4.053 1.00 15.22 87 ASP A N 3
ATOM 5190 C CA . ASP A 1 87 ? 13.326 1.482 5.412 1.00 41.43 87 ASP A CA 3
ATOM 5191 C C . ASP A 1 87 ? 12.256 2.584 5.429 1.00 64.12 87 ASP A C 3
ATOM 5192 O O . ASP A 1 87 ? 11.610 2.794 6.460 1.00 23.12 87 ASP A O 3
ATOM 5201 N N . GLU A 1 88 ? 12.074 3.273 4.287 1.00 51.55 88 GLU A N 3
ATOM 5202 C CA . GLU A 1 88 ? 11.003 4.273 4.119 1.00 3.03 88 GLU A CA 3
ATOM 5203 C C . GLU A 1 88 ? 9.627 3.576 4.147 1.00 74.31 88 GLU A C 3
ATOM 5204 O O . GLU A 1 88 ? 8.723 4.001 4.870 1.00 42.42 88 GLU A O 3
ATOM 5216 N N . ALA A 1 89 ? 9.526 2.451 3.406 1.00 12.42 89 ALA A N 3
ATOM 5217 C CA . ALA A 1 89 ? 8.289 1.650 3.308 1.00 42.03 89 ALA A CA 3
ATOM 5218 C C . ALA A 1 89 ? 7.934 1.028 4.667 1.00 65.11 89 ALA A C 3
ATOM 5219 O O . ALA A 1 89 ? 6.772 1.048 5.083 1.00 22.21 89 ALA A O 3
ATOM 5226 N N . LYS A 1 90 ? 8.972 0.523 5.359 1.00 34.11 90 LYS A N 3
ATOM 5227 C CA . LYS A 1 90 ? 8.855 -0.110 6.683 1.00 2.01 90 LYS A CA 3
ATOM 5228 C C . LYS A 1 90 ? 8.378 0.903 7.741 1.00 12.24 90 LYS A C 3
ATOM 5229 O O . LYS A 1 90 ? 7.529 0.578 8.591 1.00 5.24 90 LYS A O 3
ATOM 5248 N N . ARG A 1 91 ? 8.953 2.127 7.662 1.00 31.31 91 ARG A N 3
ATOM 5249 C CA . ARG A 1 91 ? 8.624 3.242 8.559 1.00 61.23 91 ARG A CA 3
ATOM 5250 C C . ARG A 1 91 ? 7.132 3.562 8.487 1.00 71.13 91 ARG A C 3
ATOM 5251 O O . ARG A 1 91 ? 6.459 3.568 9.508 1.00 13.21 91 ARG A O 3
ATOM 5272 N N . TRP A 1 92 ? 6.623 3.791 7.260 1.00 73.41 92 TRP A N 3
ATOM 5273 C CA . TRP A 1 92 ? 5.213 4.155 7.045 1.00 3.23 92 TRP A CA 3
ATOM 5274 C C . TRP A 1 92 ? 4.217 3.085 7.528 1.00 30.22 92 TRP A C 3
ATOM 5275 O O . TRP A 1 92 ? 3.089 3.428 7.847 1.00 1.43 92 TRP A O 3
ATOM 5296 N N . ILE A 1 93 ? 4.635 1.804 7.569 1.00 75.42 93 ILE A N 3
ATOM 5297 C CA . ILE A 1 93 ? 3.792 0.701 8.084 1.00 5.44 93 ILE A CA 3
ATOM 5298 C C . ILE A 1 93 ? 3.689 0.791 9.625 1.00 60.03 93 ILE A C 3
ATOM 5299 O O . ILE A 1 93 ? 2.593 0.657 10.195 1.00 43.05 93 ILE A O 3
ATOM 5315 N N . LYS A 1 94 ? 4.846 1.042 10.275 1.00 24.32 94 LYS A N 3
ATOM 5316 C CA . LYS A 1 94 ? 4.930 1.361 11.720 1.00 14.22 94 LYS A CA 3
ATOM 5317 C C . LYS A 1 94 ? 4.008 2.552 12.084 1.00 65.43 94 LYS A C 3
ATOM 5318 O O . LYS A 1 94 ? 3.238 2.480 13.054 1.00 51.52 94 LYS A O 3
ATOM 5337 N N . GLU A 1 95 ? 4.071 3.623 11.270 1.00 11.13 95 GLU A N 3
ATOM 5338 C CA . GLU A 1 95 ? 3.271 4.841 11.488 1.00 42.14 95 GLU A CA 3
ATOM 5339 C C . GLU A 1 95 ? 1.767 4.558 11.260 1.00 31.04 95 GLU A C 3
ATOM 5340 O O . GLU A 1 95 ? 0.927 5.014 12.031 1.00 30.43 95 GLU A O 3
ATOM 5352 N N . PHE A 1 96 ? 1.470 3.753 10.216 1.00 61.41 96 PHE A N 3
ATOM 5353 C CA . PHE A 1 96 ? 0.094 3.438 9.748 1.00 71.24 96 PHE A CA 3
ATOM 5354 C C . PHE A 1 96 ? -0.708 2.640 10.784 1.00 35.21 96 PHE A C 3
ATOM 5355 O O . PHE A 1 96 ? -1.940 2.775 10.865 1.00 42.33 96 PHE A O 3
ATOM 5372 N N . SER A 1 97 ? 0.007 1.816 11.563 1.00 30.32 97 SER A N 3
ATOM 5373 C CA . SER A 1 97 ? -0.576 1.086 12.700 1.00 2.32 97 SER A CA 3
ATOM 5374 C C . SER A 1 97 ? -1.219 2.080 13.700 1.00 34.20 97 SER A C 3
ATOM 5375 O O . SER A 1 97 ? -2.312 1.840 14.223 1.00 43.43 97 SER A O 3
ATOM 5383 N N . GLU A 1 98 ? -0.526 3.219 13.901 1.00 23.02 98 GLU A N 3
ATOM 5384 C CA . GLU A 1 98 ? -0.955 4.290 14.819 1.00 21.12 98 GLU A CA 3
ATOM 5385 C C . GLU A 1 98 ? -1.925 5.267 14.130 1.00 54.34 98 GLU A C 3
ATOM 5386 O O . GLU A 1 98 ? -2.758 5.880 14.786 1.00 50.12 98 GLU A O 3
ATOM 5398 N N . GLU A 1 99 ? -1.815 5.392 12.796 1.00 61.32 99 GLU A N 3
ATOM 5399 C CA . GLU A 1 99 ? -2.728 6.237 11.992 1.00 42.43 99 GLU A CA 3
ATOM 5400 C C . GLU A 1 99 ? -4.130 5.617 11.934 1.00 32.54 99 GLU A C 3
ATOM 5401 O O . GLU A 1 99 ? -5.103 6.308 11.616 1.00 42.25 99 GLU A O 3
ATOM 5413 N N . GLY A 1 100 ? -4.222 4.307 12.243 1.00 55.30 100 GLY A N 3
ATOM 5414 C CA . GLY A 1 100 ? -5.501 3.633 12.393 1.00 12.11 100 GLY A CA 3
ATOM 5415 C C . GLY A 1 100 ? -6.223 4.049 13.661 1.00 23.22 100 GLY A C 3
ATOM 5416 O O . GLY A 1 100 ? -6.244 3.298 14.643 1.00 50.02 100 GLY A O 3
ATOM 5420 N N . GLY A 1 101 ? -6.784 5.276 13.647 1.00 75.45 101 GLY A N 3
ATOM 5421 C CA . GLY A 1 101 ? -7.514 5.827 14.785 1.00 63.21 101 GLY A CA 3
ATOM 5422 C C . GLY A 1 101 ? -6.626 6.529 15.812 1.00 52.11 101 GLY A C 3
ATOM 5423 O O . GLY A 1 101 ? -6.877 7.679 16.191 1.00 12.30 101 GLY A O 3
ATOM 5427 N N . SER A 1 102 ? -5.557 5.849 16.230 1.00 63.00 102 SER A N 3
ATOM 5428 C CA . SER A 1 102 ? -4.762 6.218 17.408 1.00 10.23 102 SER A CA 3
ATOM 5429 C C . SER A 1 102 ? -3.988 7.556 17.256 1.00 13.15 102 SER A C 3
ATOM 5430 O O . SER A 1 102 ? -3.482 8.090 18.249 1.00 21.40 102 SER A O 3
ATOM 5438 N N . LEU A 1 103 ? -3.905 8.087 16.015 1.00 25.14 103 LEU A N 3
ATOM 5439 C CA . LEU A 1 103 ? -3.164 9.338 15.730 1.00 21.22 103 LEU A CA 3
ATOM 5440 C C . LEU A 1 103 ? -3.856 10.567 16.371 1.00 32.10 103 LEU A C 3
ATOM 5441 O O . LEU A 1 103 ? -3.178 11.479 16.858 1.00 32.23 103 LEU A O 3
ATOM 5457 N N . GLU A 1 104 ? -5.213 10.574 16.377 1.00 70.22 104 GLU A N 3
ATOM 5458 C CA . GLU A 1 104 ? -6.012 11.666 16.988 1.00 11.41 104 GLU A CA 3
ATOM 5459 C C . GLU A 1 104 ? -6.802 11.178 18.201 1.00 15.33 104 GLU A C 3
ATOM 5460 O O . GLU A 1 104 ? -7.384 11.990 18.931 1.00 3.30 104 GLU A O 3
ATOM 5472 N N . HIS A 1 105 ? -6.832 9.858 18.416 1.00 41.23 105 HIS A N 3
ATOM 5473 C CA . HIS A 1 105 ? -7.089 9.288 19.754 1.00 25.24 105 HIS A CA 3
ATOM 5474 C C . HIS A 1 105 ? -5.724 9.276 20.470 1.00 63.00 105 HIS A C 3
ATOM 5475 O O . HIS A 1 105 ? -5.174 8.234 20.837 1.00 24.22 105 HIS A O 3
ATOM 5490 N N . HIS A 1 106 ? -5.201 10.500 20.633 1.00 4.33 106 HIS A N 3
ATOM 5491 C CA . HIS A 1 106 ? -3.779 10.778 20.838 1.00 14.41 106 HIS A CA 3
ATOM 5492 C C . HIS A 1 106 ? -3.410 10.563 22.309 1.00 65.41 106 HIS A C 3
ATOM 5493 O O . HIS A 1 106 ? -3.726 11.388 23.169 1.00 23.41 106 HIS A O 3
ATOM 5508 N N . HIS A 1 107 ? -2.732 9.436 22.578 1.00 53.12 107 HIS A N 3
ATOM 5509 C CA . HIS A 1 107 ? -2.422 8.964 23.943 1.00 61.12 107 HIS A CA 3
ATOM 5510 C C . HIS A 1 107 ? -1.080 9.577 24.445 1.00 64.31 107 HIS A C 3
ATOM 5511 O O . HIS A 1 107 ? -0.272 8.922 25.116 1.00 10.54 107 HIS A O 3
ATOM 5526 N N . HIS A 1 108 ? -0.892 10.879 24.138 1.00 10.00 108 HIS A N 3
ATOM 5527 C CA . HIS A 1 108 ? 0.267 11.688 24.568 1.00 74.43 108 HIS A CA 3
ATOM 5528 C C . HIS A 1 108 ? -0.213 13.114 24.910 1.00 32.32 108 HIS A C 3
ATOM 5529 O O . HIS A 1 108 ? -0.282 13.983 24.034 1.00 21.40 108 HIS A O 3
ATOM 5544 N N . HIS A 1 109 ? -0.598 13.323 26.180 1.00 34.24 109 HIS A N 3
ATOM 5545 C CA . HIS A 1 109 ? -0.987 14.654 26.706 1.00 61.42 109 HIS A CA 3
ATOM 5546 C C . HIS A 1 109 ? -0.858 14.688 28.240 1.00 12.50 109 HIS A C 3
ATOM 5547 O O . HIS A 1 109 ? -1.608 15.379 28.933 1.00 3.53 109 HIS A O 3
ATOM 5562 N N . HIS A 1 110 ? 0.137 13.947 28.750 1.00 62.22 110 HIS A N 3
ATOM 5563 C CA . HIS A 1 110 ? 0.523 13.935 30.176 1.00 14.41 110 HIS A CA 3
ATOM 5564 C C . HIS A 1 110 ? 2.064 13.901 30.270 1.00 71.22 110 HIS A C 3
ATOM 5565 O O . HIS A 1 110 ? 2.679 13.061 29.579 1.00 41.32 110 HIS A O 3
ATOM 5581 N N . MET A 1 1 ? -10.667 -2.068 13.204 1.00 44.44 1 MET A N 4
ATOM 5582 C CA . MET A 1 1 ? -10.766 -1.292 11.947 1.00 3.10 1 MET A CA 4
ATOM 5583 C C . MET A 1 1 ? -9.959 -1.967 10.840 1.00 55.42 1 MET A C 4
ATOM 5584 O O . MET A 1 1 ? -8.845 -2.450 11.081 1.00 4.45 1 MET A O 4
ATOM 5600 N N . LEU A 1 2 ? -10.540 -2.001 9.629 1.00 45.42 2 LEU A N 4
ATOM 5601 C CA . LEU A 1 2 ? -9.905 -2.603 8.455 1.00 23.43 2 LEU A CA 4
ATOM 5602 C C . LEU A 1 2 ? -8.711 -1.739 7.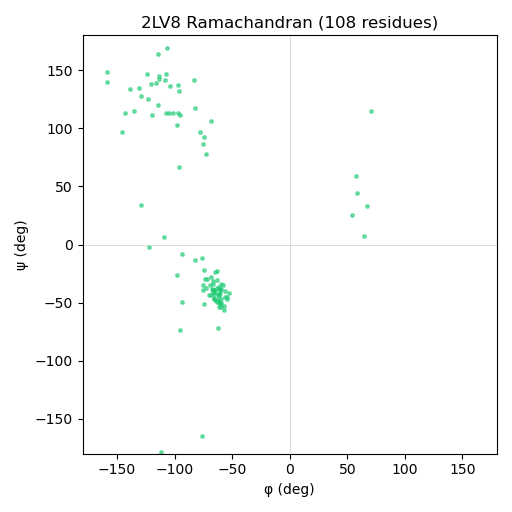997 1.00 52.12 2 LEU A C 4
ATOM 5603 O O . LEU A 1 2 ? -8.886 -0.655 7.441 1.00 75.41 2 LEU A O 4
ATOM 5619 N N . LEU A 1 3 ? -7.496 -2.223 8.294 1.00 65.53 3 LEU A N 4
ATOM 5620 C CA . LEU A 1 3 ? -6.229 -1.555 7.941 1.00 52.23 3 LEU A CA 4
ATOM 5621 C C . LEU A 1 3 ? -5.410 -2.489 7.029 1.00 4.14 3 LEU A C 4
ATOM 5622 O O . LEU A 1 3 ? -4.987 -3.573 7.461 1.00 53.11 3 LEU A O 4
ATOM 5638 N N . TYR A 1 4 ? -5.218 -2.081 5.762 1.00 22.52 4 TYR A N 4
ATOM 5639 C CA . TYR A 1 4 ? -4.524 -2.900 4.744 1.00 15.34 4 TYR A CA 4
ATOM 5640 C C . TYR A 1 4 ? -3.326 -2.143 4.174 1.00 54.13 4 TYR A C 4
ATOM 5641 O O . TYR A 1 4 ? -3.251 -0.915 4.260 1.00 53.43 4 TYR A O 4
ATOM 5659 N N . VAL A 1 5 ? -2.396 -2.906 3.597 1.00 22.31 5 VAL A N 4
ATOM 5660 C CA . VAL A 1 5 ? -1.189 -2.392 2.937 1.00 63.45 5 VAL A CA 4
ATOM 5661 C C . VAL A 1 5 ? -1.075 -3.037 1.538 1.00 12.21 5 VAL A C 4
ATOM 5662 O O . VAL A 1 5 ? -1.138 -4.259 1.410 1.00 4.34 5 VAL A O 4
ATOM 5675 N N . LEU A 1 6 ? -0.956 -2.201 0.493 1.00 0.41 6 LEU A N 4
ATOM 5676 C CA . LEU A 1 6 ? -0.723 -2.641 -0.896 1.00 21.35 6 LEU A CA 4
ATOM 5677 C C . LEU A 1 6 ? 0.637 -2.100 -1.347 1.00 71.41 6 LEU A C 4
ATOM 5678 O O . LEU A 1 6 ? 0.842 -0.899 -1.318 1.00 12.11 6 LEU A O 4
ATOM 5694 N N . ILE A 1 7 ? 1.569 -2.964 -1.755 1.00 73.51 7 ILE A N 4
ATOM 5695 C CA . ILE A 1 7 ? 2.920 -2.515 -2.150 1.00 34.20 7 ILE A CA 4
ATOM 5696 C C . ILE A 1 7 ? 3.143 -2.688 -3.670 1.00 33.03 7 ILE A C 4
ATOM 5697 O O . ILE A 1 7 ? 3.207 -3.812 -4.179 1.00 1.44 7 ILE A O 4
ATOM 5713 N N . ILE A 1 8 ? 3.234 -1.560 -4.401 1.00 42.24 8 ILE A N 4
ATOM 5714 C CA . ILE A 1 8 ? 3.573 -1.567 -5.835 1.00 2.55 8 ILE A CA 4
ATOM 5715 C C . ILE A 1 8 ? 5.095 -1.449 -5.958 1.00 24.11 8 ILE A C 4
ATOM 5716 O O . ILE A 1 8 ? 5.652 -0.356 -5.799 1.00 13.44 8 ILE A O 4
ATOM 5732 N N . SER A 1 9 ? 5.758 -2.578 -6.213 1.00 70.51 9 SER A N 4
ATOM 5733 C CA . SER A 1 9 ? 7.212 -2.625 -6.336 1.00 4.42 9 SER A CA 4
ATOM 5734 C C . SER A 1 9 ? 7.627 -3.850 -7.152 1.00 23.33 9 SER A C 4
ATOM 5735 O O . SER A 1 9 ? 6.999 -4.912 -7.069 1.00 22.30 9 SER A O 4
ATOM 5743 N N . ASN A 1 10 ? 8.667 -3.663 -7.968 1.00 63.51 10 ASN A N 4
ATOM 5744 C CA . ASN A 1 10 ? 9.382 -4.763 -8.646 1.00 14.12 10 ASN A CA 4
ATOM 5745 C C . ASN A 1 10 ? 10.607 -5.174 -7.809 1.00 22.30 10 ASN A C 4
ATOM 5746 O O . ASN A 1 10 ? 11.182 -6.243 -8.022 1.00 14.24 10 ASN A O 4
ATOM 5757 N N . ASP A 1 11 ? 10.977 -4.300 -6.852 1.00 30.44 11 ASP A N 4
ATOM 5758 C CA . ASP A 1 11 ? 12.136 -4.471 -5.970 1.00 0.52 11 ASP A CA 4
ATOM 5759 C C . ASP A 1 11 ? 11.778 -5.491 -4.884 1.00 43.25 11 ASP A C 4
ATOM 5760 O O . ASP A 1 11 ? 11.135 -5.146 -3.887 1.00 20.14 11 ASP A O 4
ATOM 5769 N N . LYS A 1 12 ? 12.179 -6.751 -5.118 1.00 45.44 12 LYS A N 4
ATOM 5770 C CA . LYS A 1 12 ? 11.747 -7.912 -4.316 1.00 73.31 12 LYS A CA 4
ATOM 5771 C C . LYS A 1 12 ? 12.246 -7.840 -2.860 1.00 33.42 12 LYS A C 4
ATOM 5772 O O . LYS A 1 12 ? 11.543 -8.293 -1.952 1.00 31.41 12 LYS A O 4
ATOM 5791 N N . LYS A 1 13 ? 13.443 -7.250 -2.646 1.00 55.02 13 LYS A N 4
ATOM 5792 C CA . LYS A 1 13 ? 14.006 -7.053 -1.290 1.00 15.43 13 LYS A CA 4
ATOM 5793 C C . LYS A 1 13 ? 13.187 -6.011 -0.509 1.00 3.52 13 LYS A C 4
ATOM 5794 O O . LYS A 1 13 ? 12.944 -6.179 0.682 1.00 72.50 13 LYS A O 4
ATOM 5813 N N . LEU A 1 14 ? 12.767 -4.944 -1.213 1.00 5.32 14 LEU A N 4
ATOM 5814 C CA . LEU A 1 14 ? 11.922 -3.868 -0.648 1.00 12.35 14 LEU A CA 4
ATOM 5815 C C . LEU A 1 14 ? 10.550 -4.447 -0.219 1.00 30.01 14 LEU A C 4
ATOM 5816 O O . LEU A 1 14 ? 10.004 -4.066 0.829 1.00 62.05 14 LEU A O 4
ATOM 5832 N N . ILE A 1 15 ? 10.027 -5.389 -1.038 1.00 32.45 15 ILE A N 4
ATOM 5833 C CA . ILE A 1 15 ? 8.776 -6.124 -0.762 1.00 62.45 15 ILE A CA 4
ATOM 5834 C C . ILE A 1 15 ? 8.905 -6.979 0.517 1.00 13.41 15 ILE A C 4
ATOM 5835 O O . ILE A 1 15 ? 7.971 -7.033 1.333 1.00 32.24 15 ILE A O 4
ATOM 5851 N N . GLU A 1 16 ? 10.083 -7.620 0.677 1.00 61.13 16 GLU A N 4
ATOM 5852 C CA . GLU A 1 16 ? 10.410 -8.440 1.862 1.00 13.52 16 GLU A CA 4
ATOM 5853 C C . GLU A 1 16 ? 10.383 -7.599 3.147 1.00 51.31 16 GLU A C 4
ATOM 5854 O O . GLU A 1 16 ? 9.650 -7.927 4.080 1.00 13.43 16 GLU A O 4
ATOM 5866 N N . GLU A 1 17 ? 11.125 -6.477 3.145 1.00 13.25 17 GLU A N 4
ATOM 5867 C CA . GLU A 1 17 ? 11.290 -5.618 4.338 1.00 35.54 17 GLU A CA 4
ATOM 5868 C C . GLU A 1 17 ? 9.973 -4.947 4.752 1.00 3.10 17 GLU A C 4
ATOM 5869 O O . GLU A 1 17 ? 9.723 -4.738 5.953 1.00 13.14 17 GLU A O 4
ATOM 5881 N N . ALA A 1 18 ? 9.140 -4.623 3.749 1.00 21.20 18 ALA A N 4
ATOM 5882 C CA . ALA A 1 18 ? 7.802 -4.064 3.972 1.00 35.23 18 ALA A CA 4
ATOM 5883 C C . ALA A 1 18 ? 6.871 -5.109 4.616 1.00 62.32 18 ALA A C 4
ATOM 5884 O O . ALA A 1 18 ? 6.208 -4.819 5.619 1.00 34.34 18 ALA A O 4
ATOM 5891 N N . ARG A 1 19 ? 6.855 -6.333 4.040 1.00 13.23 19 ARG A N 4
ATOM 5892 C CA . ARG A 1 19 ? 5.981 -7.437 4.504 1.00 54.21 19 ARG A CA 4
ATOM 5893 C C . ARG A 1 19 ? 6.313 -7.839 5.949 1.00 33.34 19 ARG A C 4
ATOM 5894 O O . ARG A 1 19 ? 5.407 -8.032 6.756 1.00 72.22 19 ARG A O 4
ATOM 5915 N N . LYS A 1 20 ? 7.623 -7.913 6.253 1.00 61.51 20 LYS A N 4
ATOM 5916 C CA . LYS A 1 20 ? 8.139 -8.245 7.596 1.00 20.44 20 LYS A CA 4
ATOM 5917 C C . LYS A 1 20 ? 7.561 -7.285 8.661 1.00 2.42 20 LYS A C 4
ATOM 5918 O O . LYS A 1 20 ? 7.093 -7.725 9.715 1.00 54.43 20 LYS A O 4
ATOM 5937 N N . MET A 1 21 ? 7.542 -5.978 8.337 1.00 52.41 21 MET A N 4
ATOM 5938 C CA . MET A 1 21 ? 7.012 -4.934 9.240 1.00 21.34 21 MET A CA 4
ATOM 5939 C C . MET A 1 21 ? 5.485 -4.930 9.301 1.00 34.14 21 MET A C 4
ATOM 5940 O O . MET A 1 21 ? 4.923 -4.581 10.341 1.00 23.31 21 MET A O 4
ATOM 5954 N N . ALA A 1 22 ? 4.827 -5.281 8.184 1.00 64.43 22 ALA A N 4
ATOM 5955 C CA . ALA A 1 22 ? 3.362 -5.395 8.132 1.00 71.13 22 ALA A CA 4
ATOM 5956 C C . ALA A 1 22 ? 2.868 -6.486 9.096 1.00 11.43 22 ALA A C 4
ATOM 5957 O O . ALA A 1 22 ? 1.913 -6.274 9.842 1.00 34.33 22 ALA A O 4
ATOM 5964 N N . GLU A 1 23 ? 3.581 -7.628 9.106 1.00 72.41 23 GLU A N 4
ATOM 5965 C CA . GLU A 1 23 ? 3.283 -8.772 9.996 1.00 52.11 23 GLU A CA 4
ATOM 5966 C C . GLU A 1 23 ? 3.562 -8.419 11.478 1.00 54.24 23 GLU A C 4
ATOM 5967 O O . GLU A 1 23 ? 2.902 -8.944 12.378 1.00 23.45 23 GLU A O 4
ATOM 5979 N N . LYS A 1 24 ? 4.530 -7.513 11.714 1.00 32.03 24 LYS A N 4
ATOM 5980 C CA . LYS A 1 24 ? 4.857 -7.003 13.070 1.00 20.51 24 LYS A CA 4
ATOM 5981 C C . LYS A 1 24 ? 3.788 -6.002 13.559 1.00 0.13 24 LYS A C 4
ATOM 5982 O O . LYS A 1 24 ? 3.473 -5.954 14.748 1.00 13.21 24 LYS A O 4
ATOM 6001 N N . ALA A 1 25 ? 3.241 -5.215 12.615 1.00 63.12 25 ALA A N 4
ATOM 6002 C CA . ALA A 1 25 ? 2.184 -4.216 12.882 1.00 23.11 25 ALA A CA 4
ATOM 6003 C C . ALA A 1 25 ? 0.778 -4.833 12.741 1.00 12.53 25 ALA A C 4
ATOM 6004 O O . ALA A 1 25 ? -0.223 -4.114 12.855 1.00 12.33 25 ALA A O 4
ATOM 6011 N N . ASN A 1 26 ? 0.740 -6.167 12.461 1.00 53.32 26 ASN A N 4
ATOM 6012 C CA . ASN A 1 26 ? -0.496 -6.994 12.330 1.00 60.34 26 ASN A CA 4
ATOM 6013 C C . ASN A 1 26 ? -1.310 -6.651 11.055 1.00 21.21 26 ASN A C 4
ATOM 6014 O O . ASN A 1 26 ? -2.387 -7.223 10.827 1.00 54.50 26 ASN A O 4
ATOM 6025 N N . LEU A 1 27 ? -0.776 -5.749 10.221 1.00 23.44 27 LEU A N 4
ATOM 6026 C CA . LEU A 1 27 ? -1.433 -5.283 8.988 1.00 53.25 27 LEU A CA 4
ATOM 6027 C C . LEU A 1 27 ? -1.328 -6.345 7.883 1.00 32.52 27 LEU A C 4
ATOM 6028 O O . LEU A 1 27 ? -0.298 -7.024 7.767 1.00 51.32 27 LEU A O 4
ATOM 6044 N N . GLU A 1 28 ? -2.392 -6.478 7.074 1.00 52.10 28 GLU A N 4
ATOM 6045 C CA . GLU A 1 28 ? -2.409 -7.402 5.928 1.00 21.13 28 GLU A CA 4
ATOM 6046 C C . GLU A 1 28 ? -1.733 -6.728 4.727 1.00 53.54 28 GLU A C 4
ATOM 6047 O O . GLU A 1 28 ? -2.110 -5.620 4.358 1.00 13.11 28 GLU A O 4
ATOM 6059 N N . LEU A 1 29 ? -0.744 -7.400 4.122 1.00 71.04 29 LEU A N 4
ATOM 6060 C CA . LEU A 1 29 ? -0.011 -6.868 2.970 1.00 32.10 29 LEU A CA 4
ATOM 6061 C C . LEU A 1 29 ? -0.334 -7.713 1.731 1.00 64.13 29 LEU A C 4
ATOM 6062 O O . LEU A 1 29 ? -0.350 -8.947 1.802 1.00 52.50 29 LEU A O 4
ATOM 6078 N N . ARG A 1 30 ? -0.619 -7.032 0.615 1.00 73.31 30 ARG A N 4
ATOM 6079 C CA . ARG A 1 30 ? -0.847 -7.649 -0.699 1.00 43.43 30 ARG A CA 4
ATOM 6080 C C . ARG A 1 30 ? 0.192 -7.069 -1.664 1.00 71.52 30 ARG A C 4
ATOM 6081 O O . ARG A 1 30 ? 0.358 -5.842 -1.730 1.00 52.13 30 ARG A O 4
ATOM 6102 N N . THR A 1 31 ? 0.879 -7.943 -2.398 1.00 72.54 31 THR A N 4
ATOM 6103 C CA . THR A 1 31 ? 1.945 -7.549 -3.322 1.00 13.12 31 THR A CA 4
ATOM 6104 C C . THR A 1 31 ? 1.349 -7.210 -4.704 1.00 2.15 31 THR A C 4
ATOM 6105 O O . THR A 1 31 ? 0.827 -8.095 -5.401 1.00 42.33 31 THR A O 4
ATOM 6116 N N . VAL A 1 32 ? 1.429 -5.926 -5.090 1.00 51.33 32 VAL A N 4
ATOM 6117 C CA . VAL A 1 32 ? 0.871 -5.413 -6.350 1.00 32.34 32 VAL A CA 4
ATOM 6118 C C . VAL A 1 32 ? 1.893 -5.588 -7.496 1.00 42.44 32 VAL A C 4
ATOM 6119 O O . VAL A 1 32 ? 3.083 -5.296 -7.324 1.00 32.22 32 VAL A O 4
ATOM 6132 N N . LYS A 1 33 ? 1.410 -6.080 -8.649 1.00 71.44 33 LYS A N 4
ATOM 6133 C CA . LYS A 1 33 ? 2.228 -6.283 -9.865 1.00 21.33 33 LYS A CA 4
ATOM 6134 C C . LYS A 1 33 ? 2.006 -5.105 -10.832 1.00 15.35 33 LYS A C 4
ATOM 6135 O O . LYS A 1 33 ? 2.949 -4.421 -11.231 1.00 14.20 33 LYS A O 4
ATOM 6154 N N . THR A 1 34 ? 0.723 -4.899 -11.188 1.00 21.13 34 THR A N 4
ATOM 6155 C CA . THR A 1 34 ? 0.272 -3.879 -12.151 1.00 73.03 34 THR A CA 4
ATOM 6156 C C . THR A 1 34 ? -0.804 -2.986 -11.514 1.00 23.21 34 THR A C 4
ATOM 6157 O O . THR A 1 34 ? -1.268 -3.252 -10.397 1.00 75.23 34 THR A O 4
ATOM 6168 N N . GLU A 1 35 ? -1.224 -1.944 -12.257 1.00 41.42 35 GLU A N 4
ATOM 6169 C CA . GLU A 1 35 ? -2.334 -1.051 -11.844 1.00 23.52 35 GLU A CA 4
ATOM 6170 C C . GLU A 1 35 ? -3.671 -1.832 -11.772 1.00 72.01 35 GLU A C 4
ATOM 6171 O O . GLU A 1 35 ? -4.568 -1.452 -11.027 1.00 63.40 35 GLU A O 4
ATOM 6183 N N . ASP A 1 36 ? -3.766 -2.923 -12.571 1.00 62.11 36 ASP A N 4
ATOM 6184 C CA . ASP A 1 36 ? -4.903 -3.866 -12.574 1.00 41.44 36 ASP A CA 4
ATOM 6185 C C . ASP A 1 36 ? -5.003 -4.599 -11.229 1.00 71.34 36 ASP A C 4
ATOM 6186 O O . ASP A 1 36 ? -6.104 -4.802 -10.700 1.00 40.14 36 ASP A O 4
ATOM 6195 N N . GLU A 1 37 ? -3.837 -4.991 -10.687 1.00 42.52 37 GLU A N 4
ATOM 6196 C CA . GLU A 1 37 ? -3.753 -5.628 -9.366 1.00 41.35 37 GLU A CA 4
ATOM 6197 C C . GLU A 1 37 ? -4.167 -4.635 -8.271 1.00 61.45 37 GLU A C 4
ATOM 6198 O O . GLU A 1 37 ? -4.923 -4.982 -7.365 1.00 2.24 37 GLU A O 4
ATOM 6210 N N . LEU A 1 38 ? -3.689 -3.386 -8.402 1.00 61.42 38 LEU A N 4
ATOM 6211 C CA . LEU A 1 38 ? -3.983 -2.295 -7.454 1.00 64.12 38 LEU A CA 4
ATOM 6212 C C . LEU A 1 38 ? -5.507 -2.028 -7.436 1.00 21.42 38 LEU A C 4
ATOM 6213 O O . LEU A 1 38 ? -6.114 -1.878 -6.360 1.00 1.13 38 LEU A O 4
ATOM 6229 N N . LYS A 1 39 ? -6.103 -2.042 -8.648 1.00 40.11 39 LYS A N 4
ATOM 6230 C CA . LYS A 1 39 ? -7.556 -1.923 -8.842 1.00 61.24 39 LYS A CA 4
ATOM 6231 C C . LYS A 1 39 ? -8.309 -3.026 -8.094 1.00 12.23 39 LYS A C 4
ATOM 6232 O O . LYS A 1 39 ? -9.117 -2.718 -7.231 1.00 73.31 39 LYS A O 4
ATOM 6251 N N . LYS A 1 40 ? -7.992 -4.304 -8.410 1.00 24.53 40 LYS A N 4
ATOM 6252 C CA . LYS A 1 40 ? -8.774 -5.462 -7.933 1.00 71.25 40 LYS A CA 4
ATOM 6253 C C . LYS A 1 40 ? -8.749 -5.575 -6.400 1.00 62.12 40 LYS A C 4
ATOM 6254 O O . LYS A 1 40 ? -9.739 -5.996 -5.796 1.00 50.13 40 LYS A O 4
ATOM 6273 N N . TYR A 1 41 ? -7.612 -5.174 -5.785 1.00 33.11 41 TYR A N 4
ATOM 6274 C CA . TYR A 1 41 ? -7.476 -5.122 -4.322 1.00 63.23 41 TYR A CA 4
ATOM 6275 C C . TYR A 1 41 ? -8.444 -4.080 -3.747 1.00 65.44 41 TYR A C 4
ATOM 6276 O O . TYR A 1 41 ? -9.219 -4.390 -2.839 1.00 21.33 41 TYR A O 4
ATOM 6294 N N . LEU A 1 42 ? -8.405 -2.853 -4.319 1.00 73.10 42 LEU A N 4
ATOM 6295 C CA . LEU A 1 42 ? -9.293 -1.747 -3.908 1.00 61.41 42 LEU A CA 4
ATOM 6296 C C . LEU A 1 42 ? -10.786 -2.085 -4.138 1.00 53.44 42 LEU A C 4
ATOM 6297 O O . LEU A 1 42 ? -11.623 -1.723 -3.321 1.00 71.21 42 LEU A O 4
ATOM 6313 N N . GLU A 1 43 ? -11.097 -2.777 -5.251 1.00 64.44 43 GLU A N 4
ATOM 6314 C CA . GLU A 1 43 ? -12.470 -3.216 -5.595 1.00 52.40 43 GLU A CA 4
ATOM 6315 C C . GLU A 1 43 ? -13.010 -4.214 -4.554 1.00 51.40 43 GLU A C 4
ATOM 6316 O O . GLU A 1 43 ? -14.184 -4.135 -4.163 1.00 54.32 43 GLU A O 4
ATOM 6328 N N . GLU A 1 44 ? -12.131 -5.112 -4.074 1.00 15.11 44 GLU A N 4
ATOM 6329 C CA . GLU A 1 44 ? -12.443 -5.982 -2.924 1.00 40.43 44 GLU A CA 4
ATOM 6330 C C . GLU A 1 44 ? -12.670 -5.135 -1.659 1.00 41.52 44 GLU A C 4
ATOM 6331 O O . GLU A 1 44 ? -13.590 -5.390 -0.886 1.00 44.12 44 GLU A O 4
ATOM 6343 N N . PHE A 1 45 ? -11.842 -4.099 -1.486 1.00 44.33 45 PHE A N 4
ATOM 6344 C CA . PHE A 1 45 ? -11.914 -3.189 -0.326 1.00 5.22 45 PHE A CA 4
ATOM 6345 C C . PHE A 1 45 ? -13.134 -2.245 -0.392 1.00 13.30 45 PHE A C 4
ATOM 6346 O O . PHE A 1 45 ? -13.511 -1.672 0.634 1.00 43.23 45 PHE A O 4
ATOM 6363 N N . ARG A 1 46 ? -13.736 -2.080 -1.597 1.00 15.52 46 ARG A N 4
ATOM 6364 C CA . ARG A 1 46 ? -14.976 -1.287 -1.773 1.00 23.11 46 ARG A CA 4
ATOM 6365 C C . ARG A 1 46 ? -16.154 -1.976 -1.072 1.00 2.32 46 ARG A C 4
ATOM 6366 O O . ARG A 1 46 ? -16.942 -1.308 -0.386 1.00 44.33 46 ARG A O 4
ATOM 6387 N N . LYS A 1 47 ? -16.212 -3.327 -1.205 1.00 61.14 47 LYS A N 4
ATOM 6388 C CA . LYS A 1 47 ? -17.276 -4.178 -0.599 1.00 72.11 47 LYS A CA 4
ATOM 6389 C C . LYS A 1 47 ? -17.382 -3.917 0.912 1.00 52.10 47 LYS A C 4
ATOM 6390 O O . LYS A 1 47 ? -18.452 -4.011 1.510 1.00 52.24 47 LYS A O 4
ATOM 6409 N N . GLU A 1 48 ? -16.229 -3.584 1.491 1.00 63.21 48 GLU A N 4
ATOM 6410 C CA . GLU A 1 48 ? -16.016 -3.489 2.929 1.00 63.21 48 GLU A CA 4
ATOM 6411 C C . GLU A 1 48 ? -15.385 -2.141 3.279 1.00 63.54 48 GLU A C 4
ATOM 6412 O O . GLU A 1 48 ? -14.530 -2.053 4.164 1.00 40.01 48 GLU A O 4
ATOM 6424 N N . SER A 1 49 ? -15.852 -1.061 2.610 1.00 22.33 49 SER A N 4
ATOM 6425 C CA . SER A 1 49 ? -15.438 0.315 2.961 1.00 72.24 49 SER A CA 4
ATOM 6426 C C . SER A 1 49 ? -16.192 0.848 4.220 1.00 11.41 49 SER A C 4
ATOM 6427 O O . SER A 1 49 ? -16.627 2.002 4.267 1.00 42.11 49 SER A O 4
ATOM 6435 N N . GLN A 1 50 ? -16.275 -0.003 5.263 1.00 30.52 50 GLN A N 4
ATOM 6436 C CA . GLN A 1 50 ? -16.920 0.305 6.546 1.00 70.54 50 GLN A CA 4
ATOM 6437 C C . GLN A 1 50 ? -15.826 0.481 7.613 1.00 2.00 50 GLN A C 4
ATOM 6438 O O . GLN A 1 50 ? -15.402 -0.492 8.254 1.00 44.13 50 GLN A O 4
ATOM 6452 N N . ASN A 1 51 ? -15.345 1.735 7.751 1.00 65.20 51 ASN A N 4
ATOM 6453 C CA . ASN A 1 51 ? -14.151 2.075 8.557 1.00 4.25 51 ASN A CA 4
ATOM 6454 C C . ASN A 1 51 ? -12.924 1.331 8.008 1.00 11.22 51 ASN A C 4
ATOM 6455 O O . ASN A 1 51 ? -12.512 0.287 8.533 1.00 22.15 51 ASN A O 4
ATOM 6466 N N . ILE A 1 52 ? -12.391 1.845 6.899 1.00 41.02 52 ILE A N 4
ATOM 6467 C CA . ILE A 1 52 ? -11.259 1.232 6.204 1.00 45.14 52 ILE A CA 4
ATOM 6468 C C . ILE A 1 52 ? -10.191 2.280 5.861 1.00 73.32 52 ILE A C 4
ATOM 6469 O O . ILE A 1 52 ? -10.501 3.464 5.647 1.00 44.23 52 ILE A O 4
ATOM 6485 N N . LYS A 1 53 ? -8.937 1.825 5.843 1.00 22.32 53 LYS A N 4
ATOM 6486 C CA . LYS A 1 53 ? -7.786 2.585 5.374 1.00 61.41 53 LYS A CA 4
ATOM 6487 C C . LYS A 1 53 ? -6.876 1.620 4.606 1.00 43.01 53 LYS A C 4
ATOM 6488 O O . LYS A 1 53 ? -6.724 0.458 5.003 1.00 11.23 53 LYS A O 4
ATOM 6507 N N . VAL A 1 54 ? -6.304 2.100 3.502 1.00 2.14 54 VAL A N 4
ATOM 6508 C CA . VAL A 1 54 ? -5.304 1.362 2.701 1.00 2.51 54 VAL A CA 4
ATOM 6509 C C . VAL A 1 54 ? -3.995 2.178 2.642 1.00 11.31 54 VAL A C 4
ATOM 6510 O O . VAL A 1 54 ? -4.032 3.393 2.529 1.00 12.42 54 VAL A O 4
ATOM 6523 N N . LEU A 1 55 ? -2.846 1.497 2.763 1.00 61.34 55 LEU A N 4
ATOM 6524 C CA . LEU A 1 55 ? -1.511 2.121 2.678 1.00 54.33 55 LEU A CA 4
ATOM 6525 C C . LEU A 1 55 ? -0.779 1.573 1.447 1.00 43.21 55 LEU A C 4
ATOM 6526 O O . LEU A 1 55 ? -0.355 0.417 1.447 1.00 14.24 55 LEU A O 4
ATOM 6542 N N . ILE A 1 56 ? -0.631 2.399 0.405 1.00 34.21 56 ILE A N 4
ATOM 6543 C CA . ILE A 1 56 ? -0.011 1.974 -0.861 1.00 73.52 56 ILE A CA 4
ATOM 6544 C C . ILE A 1 56 ? 1.446 2.489 -0.938 1.00 64.25 56 ILE A C 4
ATOM 6545 O O . ILE A 1 56 ? 1.660 3.689 -1.065 1.00 71.33 56 ILE A O 4
ATOM 6561 N N . LEU A 1 57 ? 2.436 1.566 -0.861 1.00 52.42 57 LEU A N 4
ATOM 6562 C CA . LEU A 1 57 ? 3.879 1.914 -0.944 1.00 33.13 57 LEU A CA 4
ATOM 6563 C C . LEU A 1 57 ? 4.358 1.626 -2.363 1.00 41.41 57 LEU A C 4
ATOM 6564 O O . LEU A 1 57 ? 4.373 0.468 -2.787 1.00 22.45 57 LEU A O 4
ATOM 6580 N N . VAL A 1 58 ? 4.748 2.676 -3.084 1.00 3.12 58 VAL A N 4
ATOM 6581 C CA . VAL A 1 58 ? 5.138 2.588 -4.500 1.00 52.51 58 VAL A CA 4
ATOM 6582 C C . VAL A 1 58 ? 6.630 2.903 -4.672 1.00 51.32 58 VAL A C 4
ATOM 6583 O O . VAL A 1 58 ? 7.213 3.627 -3.865 1.00 63.40 58 VAL A O 4
ATOM 6596 N N . SER A 1 59 ? 7.232 2.360 -5.734 1.00 43.23 59 SER A N 4
ATOM 6597 C CA . SER A 1 59 ? 8.648 2.614 -6.058 1.00 64.01 59 SER A CA 4
ATOM 6598 C C . SER A 1 59 ? 8.835 3.961 -6.792 1.00 72.05 59 SER A C 4
ATOM 6599 O O . SER A 1 59 ? 9.793 4.693 -6.526 1.00 1.12 59 SER A O 4
ATOM 6607 N N . ASN A 1 60 ? 7.898 4.279 -7.711 1.00 2.43 60 ASN A N 4
ATOM 6608 C CA . ASN A 1 60 ? 8.016 5.448 -8.624 1.00 72.51 60 ASN A CA 4
ATOM 6609 C C . ASN A 1 60 ? 6.903 6.469 -8.369 1.00 65.35 60 ASN A C 4
ATOM 6610 O O . ASN A 1 60 ? 5.830 6.118 -7.868 1.00 44.31 60 ASN A O 4
ATOM 6621 N N . ASP A 1 61 ? 7.179 7.740 -8.748 1.00 61.43 61 ASP A N 4
ATOM 6622 C CA . ASP A 1 61 ? 6.191 8.848 -8.721 1.00 21.25 61 ASP A CA 4
ATOM 6623 C C . ASP A 1 61 ? 5.022 8.566 -9.677 1.00 3.05 61 ASP A C 4
ATOM 6624 O O . ASP A 1 61 ? 3.906 9.052 -9.469 1.00 2.42 61 ASP A O 4
ATOM 6633 N N . GLU A 1 62 ? 5.315 7.790 -10.734 1.00 13.41 62 GLU A N 4
ATOM 6634 C CA . GLU A 1 62 ? 4.328 7.363 -11.724 1.00 44.20 62 GLU A CA 4
ATOM 6635 C C . GLU A 1 62 ? 3.240 6.503 -11.052 1.00 2.43 62 GLU A C 4
ATOM 6636 O O . GLU A 1 62 ? 2.036 6.735 -11.227 1.00 72.13 62 GLU A O 4
ATOM 6648 N N . GLU A 1 63 ? 3.710 5.538 -10.246 1.00 34.25 63 GLU A N 4
ATOM 6649 C CA . GLU A 1 63 ? 2.854 4.595 -9.513 1.00 2.12 63 GLU A CA 4
ATOM 6650 C C . GLU A 1 63 ? 2.134 5.305 -8.348 1.00 63.20 63 GLU A C 4
ATOM 6651 O O . GLU A 1 63 ? 1.028 4.910 -7.969 1.00 74.24 63 GLU A O 4
ATOM 6663 N N . LEU A 1 64 ? 2.804 6.335 -7.779 1.00 11.41 64 LEU A N 4
ATOM 6664 C CA . LEU A 1 64 ? 2.249 7.208 -6.724 1.00 52.15 64 LEU A CA 4
ATOM 6665 C C . LEU A 1 64 ? 0.957 7.868 -7.207 1.00 31.33 64 LEU A C 4
ATOM 6666 O O . LEU A 1 64 ? -0.117 7.631 -6.642 1.00 72.23 64 LEU A O 4
ATOM 6682 N N . ASP A 1 65 ? 1.083 8.642 -8.305 1.00 73.03 65 ASP A N 4
ATOM 6683 C CA . ASP A 1 65 ? -0.021 9.401 -8.902 1.00 24.04 65 ASP A CA 4
ATOM 6684 C C . ASP A 1 65 ? -1.145 8.455 -9.355 1.00 52.15 65 ASP A C 4
ATOM 6685 O O . ASP A 1 65 ? -2.316 8.712 -9.080 1.00 10.14 65 ASP A O 4
ATOM 6694 N N . LYS A 1 66 ? -0.744 7.327 -9.975 1.00 23.41 66 LYS A N 4
ATOM 6695 C CA . LYS A 1 66 ? -1.666 6.312 -10.510 1.00 4.50 66 LYS A CA 4
ATOM 6696 C C . LYS A 1 66 ? -2.590 5.758 -9.403 1.00 23.44 66 LYS A C 4
ATOM 6697 O O . LYS A 1 66 ? -3.821 5.746 -9.542 1.00 74.31 66 LYS A O 4
ATOM 6716 N N . ALA A 1 67 ? -1.962 5.342 -8.289 1.00 42.52 67 ALA A N 4
ATOM 6717 C CA . ALA A 1 67 ? -2.653 4.715 -7.158 1.00 43.12 67 ALA A CA 4
ATOM 6718 C C . ALA A 1 67 ? -3.521 5.722 -6.382 1.00 41.44 67 ALA A C 4
ATOM 6719 O O . ALA A 1 67 ? -4.528 5.327 -5.800 1.00 23.51 67 ALA A O 4
ATOM 6726 N N . LYS A 1 68 ? -3.118 7.019 -6.372 1.00 31.34 68 LYS A N 4
ATOM 6727 C CA . LYS A 1 68 ? -3.920 8.102 -5.750 1.00 33.31 68 LYS A CA 4
ATOM 6728 C C . LYS A 1 68 ? -5.199 8.384 -6.555 1.00 72.52 68 LYS A C 4
ATOM 6729 O O . LYS A 1 68 ? -6.251 8.638 -5.966 1.00 52.41 68 LYS A O 4
ATOM 6748 N N . GLU A 1 69 ? -5.088 8.335 -7.904 1.00 12.45 69 GLU A N 4
ATOM 6749 C CA . GLU A 1 69 ? -6.240 8.542 -8.810 1.00 54.32 69 GLU A CA 4
ATOM 6750 C C . GLU A 1 69 ? -7.278 7.438 -8.579 1.00 30.01 69 GLU A C 4
ATOM 6751 O O . GLU A 1 69 ? -8.461 7.724 -8.359 1.00 61.14 69 GLU A O 4
ATOM 6763 N N . LEU A 1 70 ? -6.782 6.181 -8.552 1.00 1.04 70 LEU A N 4
ATOM 6764 C CA . LEU A 1 70 ? -7.610 4.985 -8.332 1.00 40.24 70 LEU A CA 4
ATOM 6765 C C . LEU A 1 70 ? -8.263 5.031 -6.934 1.00 61.14 70 LEU A C 4
ATOM 6766 O O . LEU A 1 70 ? -9.459 4.810 -6.817 1.00 22.42 70 LEU A O 4
ATOM 6782 N N . ALA A 1 71 ? -7.464 5.381 -5.905 1.00 73.24 71 ALA A N 4
ATOM 6783 C CA . ALA A 1 71 ? -7.911 5.511 -4.496 1.00 2.41 71 ALA A CA 4
ATOM 6784 C C . ALA A 1 71 ? -9.126 6.444 -4.327 1.00 73.42 71 ALA A C 4
ATOM 6785 O O . ALA A 1 71 ? -10.125 6.077 -3.679 1.00 52.50 71 ALA A O 4
ATOM 6792 N N . GLN A 1 72 ? -9.017 7.650 -4.920 1.00 51.42 72 GLN A N 4
ATOM 6793 C CA . GLN A 1 72 ? -10.076 8.675 -4.880 1.00 23.31 72 GLN A CA 4
ATOM 6794 C C . GLN A 1 72 ? -11.329 8.198 -5.638 1.00 15.14 72 GLN A C 4
ATOM 6795 O O . GLN A 1 72 ? -12.456 8.415 -5.177 1.00 35.44 72 GLN A O 4
ATOM 6809 N N . LYS A 1 73 ? -11.108 7.492 -6.768 1.00 14.22 73 LYS A N 4
ATOM 6810 C CA . LYS A 1 73 ? -12.190 6.905 -7.590 1.00 35.31 73 LYS A CA 4
ATOM 6811 C C . LYS A 1 73 ? -12.977 5.853 -6.796 1.00 52.53 73 LYS A C 4
ATOM 6812 O O . LYS A 1 73 ? -14.200 5.790 -6.883 1.00 41.41 73 LYS A O 4
ATOM 6831 N N . MET A 1 74 ? -12.249 5.042 -6.009 1.00 21.41 74 MET A N 4
ATOM 6832 C CA . MET A 1 74 ? -12.842 3.978 -5.175 1.00 52.53 74 MET A CA 4
ATOM 6833 C C . MET A 1 74 ? -13.492 4.573 -3.913 1.00 74.31 74 MET A C 4
ATOM 6834 O O . MET A 1 74 ? -14.205 3.862 -3.206 1.00 24.04 74 MET A O 4
ATOM 6848 N N . GLU A 1 75 ? -13.208 5.883 -3.645 1.00 63.34 75 GLU A N 4
ATOM 6849 C CA . GLU A 1 75 ? -13.716 6.638 -2.467 1.00 74.22 75 GLU A CA 4
ATOM 6850 C C . GLU A 1 75 ? -13.212 6.062 -1.117 1.00 32.13 75 GLU A C 4
ATOM 6851 O O . GLU A 1 75 ? -13.741 6.411 -0.054 1.00 31.33 75 GLU A O 4
ATOM 6863 N N . ILE A 1 76 ? -12.178 5.211 -1.171 1.00 45.31 76 ILE A N 4
ATOM 6864 C CA . ILE A 1 76 ? -11.588 4.571 0.023 1.00 42.31 76 ILE A CA 4
ATOM 6865 C C . ILE A 1 76 ? -10.521 5.509 0.616 1.00 53.44 76 ILE A C 4
ATOM 6866 O O . ILE A 1 76 ? -9.796 6.158 -0.149 1.00 44.02 76 ILE A O 4
ATOM 6882 N N . ASP A 1 77 ? -10.439 5.602 1.968 1.00 11.34 77 ASP A N 4
ATOM 6883 C CA . ASP A 1 77 ? -9.388 6.392 2.637 1.00 12.42 77 ASP A CA 4
ATOM 6884 C C . ASP A 1 77 ? -8.042 5.693 2.439 1.00 24.33 77 ASP A C 4
ATOM 6885 O O . ASP A 1 77 ? -7.862 4.567 2.897 1.00 63.54 77 ASP A O 4
ATOM 6894 N N . VAL A 1 78 ? -7.122 6.340 1.712 1.00 21.52 78 VAL A N 4
ATOM 6895 C CA . VAL A 1 78 ? -5.814 5.757 1.377 1.00 35.45 78 VAL A CA 4
ATOM 6896 C C . VAL A 1 78 ? -4.666 6.753 1.658 1.00 42.34 78 VAL A C 4
ATOM 6897 O O . VAL A 1 78 ? -4.783 7.955 1.397 1.00 54.43 78 VAL A O 4
ATOM 6910 N N . ARG A 1 79 ? -3.556 6.208 2.195 1.00 71.12 79 ARG A N 4
ATOM 6911 C CA . ARG A 1 79 ? -2.255 6.878 2.291 1.00 34.55 79 ARG A CA 4
ATOM 6912 C C . ARG A 1 79 ? -1.354 6.260 1.209 1.00 42.42 79 ARG A C 4
ATOM 6913 O O . ARG A 1 79 ? -0.889 5.130 1.371 1.00 53.42 79 ARG A O 4
ATOM 6934 N N . THR A 1 80 ? -1.111 6.984 0.113 1.00 33.45 80 THR A N 4
ATOM 6935 C CA . THR A 1 80 ? -0.238 6.498 -0.971 1.00 41.41 80 THR A CA 4
ATOM 6936 C C . THR A 1 80 ? 1.100 7.231 -0.841 1.00 51.30 80 THR A C 4
ATOM 6937 O O . THR A 1 80 ? 1.154 8.454 -0.979 1.00 33.24 80 THR A O 4
ATOM 6948 N N . ARG A 1 81 ? 2.158 6.478 -0.530 1.00 64.44 81 ARG A N 4
ATOM 6949 C CA . ARG A 1 81 ? 3.489 7.018 -0.218 1.00 72.50 81 ARG A CA 4
ATOM 6950 C C . ARG A 1 81 ? 4.516 6.452 -1.207 1.00 12.35 81 ARG A C 4
ATOM 6951 O O . ARG A 1 81 ? 4.590 5.232 -1.386 1.00 61.52 81 ARG A O 4
ATOM 6972 N N . LYS A 1 82 ? 5.303 7.344 -1.840 1.00 4.00 82 LYS A N 4
ATOM 6973 C CA . LYS A 1 82 ? 6.400 6.943 -2.723 1.00 55.32 82 LYS A CA 4
ATOM 6974 C C . LYS A 1 82 ? 7.650 6.695 -1.883 1.00 23.24 82 LYS A C 4
ATOM 6975 O O . LYS A 1 82 ? 8.193 7.624 -1.260 1.00 60.44 82 LYS A O 4
ATOM 6994 N N . VAL A 1 83 ? 8.073 5.437 -1.845 1.00 33.11 83 VAL A N 4
ATOM 6995 C CA . VAL A 1 83 ? 9.288 5.009 -1.162 1.00 52.20 83 VAL A CA 4
ATOM 6996 C C . VAL A 1 83 ? 10.374 4.680 -2.210 1.00 32.44 83 VAL A C 4
ATOM 6997 O O . VAL A 1 83 ? 10.104 4.039 -3.229 1.00 31.45 83 VAL A O 4
ATOM 7010 N N . THR A 1 84 ? 11.584 5.182 -1.967 1.00 11.34 84 THR A N 4
ATOM 7011 C CA . THR A 1 84 ? 12.773 4.881 -2.787 1.00 43.20 84 THR A CA 4
ATOM 7012 C C . THR A 1 84 ? 13.715 3.941 -2.024 1.00 23.04 84 THR A C 4
ATOM 7013 O O . THR A 1 84 ? 14.626 3.352 -2.612 1.00 52.23 84 THR A O 4
ATOM 7024 N N . SER A 1 85 ? 13.457 3.788 -0.714 1.00 14.44 85 SER A N 4
ATOM 7025 C CA . SER A 1 85 ? 14.240 2.933 0.183 1.00 31.30 85 SER A CA 4
ATOM 7026 C C . SER A 1 85 ? 13.264 2.064 1.023 1.00 1.41 85 SER A C 4
ATOM 7027 O O . SER A 1 85 ? 12.158 2.529 1.336 1.00 43.24 85 SER A O 4
ATOM 7035 N N . PRO A 1 86 ? 13.641 0.786 1.389 1.00 64.43 86 PRO A N 4
ATOM 7036 C CA . PRO A 1 86 ? 12.765 -0.138 2.164 1.00 10.13 86 PRO A CA 4
ATOM 7037 C C . PRO A 1 86 ? 12.383 0.395 3.559 1.00 33.15 86 PRO A C 4
ATOM 7038 O O . PRO A 1 86 ? 11.256 0.173 4.003 1.00 31.43 86 PRO A O 4
ATOM 7049 N N . ASP A 1 87 ? 13.303 1.140 4.215 1.00 24.04 87 ASP A N 4
ATOM 7050 C CA . ASP A 1 87 ? 13.060 1.699 5.572 1.00 24.14 87 ASP A CA 4
ATOM 7051 C C . ASP A 1 87 ? 11.988 2.799 5.546 1.00 1.21 87 ASP A C 4
ATOM 7052 O O . ASP A 1 87 ? 11.328 3.034 6.561 1.00 13.15 87 ASP A O 4
ATOM 7061 N N . GLU A 1 88 ? 11.820 3.455 4.379 1.00 0.43 88 GLU A N 4
ATOM 7062 C CA . GLU A 1 88 ? 10.728 4.423 4.160 1.00 11.02 88 GLU A CA 4
ATOM 7063 C C . GLU A 1 88 ? 9.375 3.700 4.220 1.00 33.15 88 GLU A C 4
ATOM 7064 O O . GLU A 1 88 ? 8.473 4.127 4.937 1.00 1.22 88 GLU A O 4
ATOM 7076 N N . ALA A 1 89 ? 9.290 2.556 3.503 1.00 42.11 89 ALA A N 4
ATOM 7077 C CA . ALA A 1 89 ? 8.075 1.721 3.453 1.00 10.34 89 ALA A CA 4
ATOM 7078 C C . ALA A 1 89 ? 7.701 1.227 4.854 1.00 23.22 89 ALA A C 4
ATOM 7079 O O . ALA A 1 89 ? 6.556 1.381 5.286 1.00 53.34 89 ALA A O 4
ATOM 7086 N N . LYS A 1 90 ? 8.717 0.697 5.564 1.00 45.31 90 LYS A N 4
ATOM 7087 C CA . LYS A 1 90 ? 8.604 0.203 6.947 1.00 74.14 90 LYS A CA 4
ATOM 7088 C C . LYS A 1 90 ? 8.078 1.294 7.906 1.00 32.40 90 LYS A C 4
ATOM 7089 O O . LYS A 1 90 ? 7.236 1.016 8.777 1.00 24.12 90 LYS A O 4
ATOM 7108 N N . ARG A 1 91 ? 8.599 2.528 7.723 1.00 33.32 91 ARG A N 4
ATOM 7109 C CA . ARG A 1 91 ? 8.218 3.707 8.521 1.00 25.22 91 ARG A CA 4
ATOM 7110 C C . ARG A 1 91 ? 6.712 3.968 8.442 1.00 11.42 91 ARG A C 4
ATOM 7111 O O . ARG A 1 91 ? 6.036 4.008 9.476 1.00 64.34 91 ARG A O 4
ATOM 7132 N N . TRP A 1 92 ? 6.192 4.094 7.202 1.00 10.21 92 TRP A N 4
ATOM 7133 C CA . TRP A 1 92 ? 4.771 4.388 6.959 1.00 44.24 92 TRP A CA 4
ATOM 7134 C C . TRP A 1 92 ? 3.842 3.272 7.452 1.00 31.41 92 TRP A C 4
ATOM 7135 O O . TRP A 1 92 ? 2.701 3.550 7.811 1.00 2.43 92 TRP A O 4
ATOM 7156 N N . ILE A 1 93 ? 4.344 2.020 7.472 1.00 72.32 93 ILE A N 4
ATOM 7157 C CA . ILE A 1 93 ? 3.589 0.843 7.949 1.00 63.40 93 ILE A CA 4
ATOM 7158 C C . ILE A 1 93 ? 3.350 0.941 9.462 1.00 54.25 93 ILE A C 4
ATOM 7159 O O . ILE A 1 93 ? 2.218 0.747 9.939 1.00 74.12 93 ILE A O 4
ATOM 7175 N N . LYS A 1 94 ? 4.422 1.280 10.206 1.00 40.51 94 LYS A N 4
ATOM 7176 C CA . LYS A 1 94 ? 4.347 1.494 11.655 1.00 44.45 94 LYS A CA 4
ATOM 7177 C C . LYS A 1 94 ? 3.405 2.672 11.964 1.00 23.30 94 LYS A C 4
ATOM 7178 O O . LYS A 1 94 ? 2.537 2.563 12.831 1.00 71.00 94 LYS A O 4
ATOM 7197 N N . GLU A 1 95 ? 3.560 3.773 11.192 1.00 4.43 95 GLU A N 4
ATOM 7198 C CA . GLU A 1 95 ? 2.799 5.024 11.396 1.00 35.22 95 GLU A CA 4
ATOM 7199 C C . GLU A 1 95 ? 1.315 4.852 11.043 1.00 0.01 95 GLU A C 4
ATOM 7200 O O . GLU A 1 95 ? 0.464 5.512 11.627 1.00 75.31 95 GLU A O 4
ATOM 7212 N N . PHE A 1 96 ? 1.036 3.943 10.104 1.00 23.33 96 PHE A N 4
ATOM 7213 C CA . PHE A 1 96 ? -0.333 3.601 9.666 1.00 25.42 96 PHE A CA 4
ATOM 7214 C C . PHE A 1 96 ? -1.125 2.986 10.836 1.00 32.33 96 PHE A C 4
ATOM 7215 O O . PHE A 1 96 ? -2.318 3.273 11.030 1.00 64.15 96 PHE A O 4
ATOM 7232 N N . SER A 1 97 ? -0.406 2.152 11.606 1.00 30.31 97 SER A N 4
ATOM 7233 C CA . SER A 1 97 ? -0.896 1.552 12.850 1.00 23.42 97 SER A CA 4
ATOM 7234 C C . SER A 1 97 ? -0.994 2.624 13.969 1.00 31.52 97 SER A C 4
ATOM 7235 O O . SER A 1 97 ? -1.970 2.629 14.726 1.00 52.10 97 SER A O 4
ATOM 7243 N N . GLU A 1 98 ? 0.012 3.541 14.050 1.00 70.20 98 GLU A N 4
ATOM 7244 C CA . GLU A 1 98 ? 0.027 4.658 15.047 1.00 64.35 98 GLU A CA 4
ATOM 7245 C C . GLU A 1 98 ? -1.204 5.571 14.906 1.00 5.15 98 GLU A C 4
ATOM 7246 O O . GLU A 1 98 ? -1.737 6.065 15.912 1.00 34.30 98 GLU A O 4
ATOM 7258 N N . GLU A 1 99 ? -1.622 5.788 13.650 1.00 30.44 99 GLU A N 4
ATOM 7259 C CA . GLU A 1 99 ? -2.838 6.541 13.315 1.00 25.55 99 GLU A CA 4
ATOM 7260 C C . GLU A 1 99 ? -4.074 5.753 13.767 1.00 23.13 99 GLU A C 4
ATOM 7261 O O . GLU A 1 99 ? -4.995 6.312 14.364 1.00 63.14 99 GLU A O 4
ATOM 7273 N N . GLY A 1 100 ? -4.052 4.438 13.469 1.00 12.25 100 GLY A N 4
ATOM 7274 C CA . GLY A 1 100 ? -5.208 3.571 13.647 1.00 64.32 100 GLY A CA 4
ATOM 7275 C C . GLY A 1 100 ? -6.320 3.961 12.680 1.00 71.22 100 GLY A C 4
ATOM 7276 O O . GLY A 1 100 ? -6.237 3.643 11.493 1.00 12.05 100 GLY A O 4
ATOM 7280 N N . GLY A 1 101 ? -7.316 4.719 13.179 1.00 50.42 101 GLY A N 4
ATOM 7281 C CA . GLY A 1 101 ? -8.430 5.209 12.358 1.00 10.25 101 GLY A CA 4
ATOM 7282 C C . GLY A 1 101 ? -8.213 6.622 11.854 1.00 41.32 101 GLY A C 4
ATOM 7283 O O . GLY A 1 101 ? -7.475 7.406 12.472 1.00 22.12 101 GLY A O 4
ATOM 7287 N N . SER A 1 102 ? -8.849 6.949 10.714 1.00 60.44 102 SER A N 4
ATOM 7288 C CA . SER A 1 102 ? -8.833 8.307 10.139 1.00 44.44 102 SER A CA 4
ATOM 7289 C C . SER A 1 102 ? -9.988 9.149 10.721 1.00 14.21 102 SER A C 4
ATOM 7290 O O . SER A 1 102 ? -10.917 9.567 10.017 1.00 53.31 102 SER A O 4
ATOM 7298 N N . LEU A 1 103 ? -9.870 9.407 12.046 1.00 45.41 103 LEU A N 4
ATOM 7299 C CA . LEU A 1 103 ? -10.850 10.190 12.836 1.00 73.51 103 LEU A CA 4
ATOM 7300 C C . LEU A 1 103 ? -10.747 11.699 12.548 1.00 24.14 103 LEU A C 4
ATOM 7301 O O . LEU A 1 103 ? -11.564 12.474 13.046 1.00 65.11 103 LEU A O 4
ATOM 7317 N N . GLU A 1 104 ? -9.714 12.086 11.768 1.00 25.11 104 GLU A N 4
ATOM 7318 C CA . GLU A 1 104 ? -9.578 13.430 11.144 1.00 25.35 104 GLU A CA 4
ATOM 7319 C C . GLU A 1 104 ? -10.857 13.792 10.356 1.00 53.34 104 GLU A C 4
ATOM 7320 O O . GLU A 1 104 ? -11.246 14.958 10.261 1.00 63.33 104 GLU A O 4
ATOM 7332 N N . HIS A 1 105 ? -11.472 12.749 9.764 1.00 10.03 105 HIS A N 4
ATOM 7333 C CA . HIS A 1 105 ? -12.819 12.800 9.193 1.00 73.13 105 HIS A CA 4
ATOM 7334 C C . HIS A 1 105 ? -13.645 11.668 9.828 1.00 51.33 105 HIS A C 4
ATOM 7335 O O . HIS A 1 105 ? -13.873 10.619 9.219 1.00 62.35 105 HIS A O 4
ATOM 7350 N N . HIS A 1 106 ? -14.009 11.855 11.114 1.00 34.41 106 HIS A N 4
ATOM 7351 C CA . HIS A 1 106 ? -14.929 10.943 11.817 1.00 32.54 106 HIS A CA 4
ATOM 7352 C C . HIS A 1 106 ? -16.280 11.008 11.091 1.00 14.14 106 HIS A C 4
ATOM 7353 O O . HIS A 1 106 ? -17.053 11.960 11.295 1.00 62.33 106 HIS A O 4
ATOM 7368 N N . HIS A 1 107 ? -16.519 10.015 10.208 1.00 12.43 107 HIS A N 4
ATOM 7369 C CA . HIS A 1 107 ? -17.562 10.088 9.184 1.00 41.10 107 HIS A CA 4
ATOM 7370 C C . HIS A 1 107 ? -18.964 10.027 9.806 1.00 20.44 107 HIS A C 4
ATOM 7371 O O . HIS A 1 107 ? -19.504 8.945 10.073 1.00 64.32 107 HIS A O 4
ATOM 7386 N N . HIS A 1 108 ? -19.503 11.219 10.087 1.00 14.31 108 HIS A N 4
ATOM 7387 C CA . HIS A 1 108 ? -20.932 11.421 10.343 1.00 42.34 108 HIS A CA 4
ATOM 7388 C C . HIS A 1 108 ? -21.630 11.314 8.971 1.00 22.12 108 HIS A C 4
ATOM 7389 O O . HIS A 1 108 ? -21.013 11.668 7.953 1.00 52.41 108 HIS A O 4
ATOM 7404 N N . HIS A 1 109 ? -22.880 10.824 8.938 1.00 30.51 109 HIS A N 4
ATOM 7405 C CA . HIS A 1 109 ? -23.555 10.430 7.677 1.00 1.02 109 HIS A CA 4
ATOM 7406 C C . HIS A 1 109 ? -23.803 11.650 6.738 1.00 35.45 109 HIS A C 4
ATOM 7407 O O . HIS A 1 109 ? -24.848 12.300 6.796 1.00 54.01 109 HIS A O 4
ATOM 7422 N N . HIS A 1 110 ? -22.780 11.953 5.916 1.00 43.44 110 HIS A N 4
ATOM 7423 C CA . HIS A 1 110 ? -22.831 12.967 4.842 1.00 21.53 110 HIS A CA 4
ATOM 7424 C C . HIS A 1 110 ? -21.702 12.665 3.822 1.00 62.15 110 HIS A C 4
ATOM 7425 O O . HIS A 1 110 ? -20.522 12.528 4.237 1.00 40.04 110 HIS A O 4
ATOM 7441 N N . MET A 1 1 ? -11.470 -1.215 13.507 1.00 21.10 1 MET A N 5
ATOM 7442 C CA . MET A 1 1 ? -10.659 -0.555 12.468 1.00 72.13 1 MET A CA 5
ATOM 7443 C C . MET A 1 1 ? -10.103 -1.592 11.489 1.00 33.21 1 MET A C 5
ATOM 7444 O O . MET A 1 1 ? -9.556 -2.619 11.912 1.00 63.33 1 MET A O 5
ATOM 7460 N N . LEU A 1 2 ? -10.259 -1.322 10.180 1.00 21.41 2 LEU A N 5
ATOM 7461 C CA . LEU A 1 2 ? -9.664 -2.139 9.113 1.00 64.30 2 LEU A CA 5
ATOM 7462 C C . LEU A 1 2 ? -8.457 -1.393 8.514 1.00 50.04 2 LEU A C 5
ATOM 7463 O O . LEU A 1 2 ? -8.615 -0.307 7.945 1.00 71.00 2 LEU A O 5
ATOM 7479 N N . LEU A 1 3 ? -7.250 -1.953 8.697 1.00 42.35 3 LEU A N 5
ATOM 7480 C CA . LEU A 1 3 ? -5.996 -1.388 8.164 1.00 13.33 3 LEU A CA 5
ATOM 7481 C C . LEU A 1 3 ? -5.415 -2.338 7.104 1.00 60.22 3 LEU A C 5
ATOM 7482 O O . LEU A 1 3 ? -5.185 -3.524 7.382 1.00 12.22 3 LEU A O 5
ATOM 7498 N N . TYR A 1 4 ? -5.200 -1.818 5.885 1.00 31.24 4 TYR A N 5
ATOM 7499 C CA . TYR A 1 4 ? -4.683 -2.601 4.745 1.00 30.31 4 TYR A CA 5
ATOM 7500 C C . TYR A 1 4 ? -3.517 -1.870 4.079 1.00 74.03 4 TYR A C 5
ATOM 7501 O O . TYR A 1 4 ? -3.527 -0.647 3.965 1.00 13.21 4 TYR A O 5
ATOM 7519 N N . VAL A 1 5 ? -2.506 -2.641 3.666 1.00 44.23 5 VAL A N 5
ATOM 7520 C CA . VAL A 1 5 ? -1.294 -2.127 3.018 1.00 23.34 5 VAL A CA 5
ATOM 7521 C C . VAL A 1 5 ? -1.125 -2.806 1.642 1.00 35.12 5 VAL A C 5
ATOM 7522 O O . VAL A 1 5 ? -1.243 -4.027 1.517 1.00 15.11 5 VAL A O 5
ATOM 7535 N N . LEU A 1 6 ? -0.909 -1.977 0.622 1.00 61.21 6 LEU A N 5
ATOM 7536 C CA . LEU A 1 6 ? -0.579 -2.374 -0.746 1.00 72.51 6 LEU A CA 5
ATOM 7537 C C . LEU A 1 6 ? 0.817 -1.824 -1.052 1.00 72.33 6 LEU A C 5
ATOM 7538 O O . LEU A 1 6 ? 1.136 -0.704 -0.643 1.00 55.35 6 LEU A O 5
ATOM 7554 N N . ILE A 1 7 ? 1.651 -2.600 -1.746 1.00 41.11 7 ILE A N 5
ATOM 7555 C CA . ILE A 1 7 ? 3.012 -2.176 -2.086 1.00 53.24 7 ILE A CA 5
ATOM 7556 C C . ILE A 1 7 ? 3.266 -2.365 -3.595 1.00 52.22 7 ILE A C 5
ATOM 7557 O O . ILE A 1 7 ? 3.325 -3.493 -4.102 1.00 34.54 7 ILE A O 5
ATOM 7573 N N . ILE A 1 8 ? 3.353 -1.241 -4.325 1.00 40.50 8 ILE A N 5
ATOM 7574 C CA . ILE A 1 8 ? 3.754 -1.244 -5.733 1.00 30.11 8 ILE A CA 5
ATOM 7575 C C . ILE A 1 8 ? 5.287 -1.153 -5.773 1.00 73.52 8 ILE A C 5
ATOM 7576 O O . ILE A 1 8 ? 5.857 -0.075 -5.560 1.00 11.43 8 ILE A O 5
ATOM 7592 N N . SER A 1 9 ? 5.935 -2.300 -6.000 1.00 52.20 9 SER A N 5
ATOM 7593 C CA . SER A 1 9 ? 7.393 -2.400 -6.082 1.00 71.22 9 SER A CA 5
ATOM 7594 C C . SER A 1 9 ? 7.776 -3.666 -6.859 1.00 62.52 9 SER A C 5
ATOM 7595 O O . SER A 1 9 ? 7.129 -4.709 -6.717 1.00 33.24 9 SER A O 5
ATOM 7603 N N . ASN A 1 10 ? 8.808 -3.548 -7.703 1.00 73.15 10 ASN A N 5
ATOM 7604 C CA . ASN A 1 10 ? 9.430 -4.699 -8.379 1.00 24.02 10 ASN A CA 5
ATOM 7605 C C . ASN A 1 10 ? 10.569 -5.269 -7.519 1.00 3.02 10 ASN A C 5
ATOM 7606 O O . ASN A 1 10 ? 11.025 -6.388 -7.762 1.00 52.14 10 ASN A O 5
ATOM 7617 N N . ASP A 1 11 ? 10.997 -4.495 -6.500 1.00 0.20 11 ASP A N 5
ATOM 7618 C CA . ASP A 1 11 ? 12.093 -4.871 -5.597 1.00 44.41 11 ASP A CA 5
ATOM 7619 C C . ASP A 1 11 ? 11.619 -5.947 -4.608 1.00 62.02 11 ASP A C 5
ATOM 7620 O O . ASP A 1 11 ? 10.894 -5.636 -3.658 1.00 41.32 11 ASP A O 5
ATOM 7629 N N . LYS A 1 12 ? 12.039 -7.203 -4.839 1.00 54.02 12 LYS A N 5
ATOM 7630 C CA . LYS A 1 12 ? 11.663 -8.357 -3.996 1.00 12.33 12 LYS A CA 5
ATOM 7631 C C . LYS A 1 12 ? 12.173 -8.185 -2.549 1.00 25.23 12 LYS A C 5
ATOM 7632 O O . LYS A 1 12 ? 11.440 -8.480 -1.601 1.00 55.35 12 LYS A O 5
ATOM 7651 N N . LYS A 1 13 ? 13.404 -7.661 -2.397 1.00 21.22 13 LYS A N 5
ATOM 7652 C CA . LYS A 1 13 ? 14.029 -7.484 -1.074 1.00 14.33 13 LYS A CA 5
ATOM 7653 C C . LYS A 1 13 ? 13.276 -6.410 -0.263 1.00 20.40 13 LYS A C 5
ATOM 7654 O O . LYS A 1 13 ? 13.017 -6.596 0.927 1.00 34.42 13 LYS A O 5
ATOM 7673 N N . LEU A 1 14 ? 12.921 -5.296 -0.939 1.00 53.31 14 LEU A N 5
ATOM 7674 C CA . LEU A 1 14 ? 12.171 -4.170 -0.328 1.00 24.50 14 LEU A CA 5
ATOM 7675 C C . LEU A 1 14 ? 10.773 -4.631 0.138 1.00 52.41 14 LEU A C 5
ATOM 7676 O O . LEU A 1 14 ? 10.281 -4.188 1.187 1.00 71.31 14 LEU A O 5
ATOM 7692 N N . ILE A 1 15 ? 10.148 -5.525 -0.654 1.00 61.52 15 ILE A N 5
ATOM 7693 C CA . ILE A 1 15 ? 8.844 -6.127 -0.322 1.00 11.35 15 ILE A CA 5
ATOM 7694 C C . ILE A 1 15 ? 8.956 -7.056 0.909 1.00 30.42 15 ILE A C 5
ATOM 7695 O O . ILE A 1 15 ? 8.057 -7.064 1.748 1.00 64.23 15 ILE A O 5
ATOM 7711 N N . GLU A 1 16 ? 10.074 -7.815 1.009 1.00 23.33 16 GLU A N 5
ATOM 7712 C CA . GLU A 1 16 ? 10.347 -8.688 2.179 1.00 12.41 16 GLU A CA 5
ATOM 7713 C C . GLU A 1 16 ? 10.415 -7.847 3.465 1.00 53.50 16 GLU A C 5
ATOM 7714 O O . GLU A 1 16 ? 9.732 -8.140 4.445 1.00 72.20 16 GLU A O 5
ATOM 7726 N N . GLU A 1 17 ? 11.218 -6.772 3.397 1.00 13.35 17 GLU A N 5
ATOM 7727 C CA . GLU A 1 17 ? 11.441 -5.836 4.511 1.00 22.12 17 GLU A CA 5
ATOM 7728 C C . GLU A 1 17 ? 10.129 -5.192 4.997 1.00 62.21 17 GLU A C 5
ATOM 7729 O O . GLU A 1 17 ? 9.878 -5.095 6.211 1.00 32.33 17 GLU A O 5
ATOM 7741 N N . ALA A 1 18 ? 9.304 -4.760 4.029 1.00 10.12 18 ALA A N 5
ATOM 7742 C CA . ALA A 1 18 ? 7.999 -4.144 4.295 1.00 1.33 18 ALA A CA 5
ATOM 7743 C C . ALA A 1 18 ? 7.029 -5.170 4.917 1.00 71.21 18 ALA A C 5
ATOM 7744 O O . ALA A 1 18 ? 6.350 -4.876 5.908 1.00 23.20 18 ALA A O 5
ATOM 7751 N N . ARG A 1 19 ? 7.015 -6.390 4.329 1.00 12.43 19 ARG A N 5
ATOM 7752 C CA . ARG A 1 19 ? 6.120 -7.491 4.747 1.00 25.10 19 ARG A CA 5
ATOM 7753 C C . ARG A 1 19 ? 6.400 -7.903 6.200 1.00 55.42 19 ARG A C 5
ATOM 7754 O O . ARG A 1 19 ? 5.471 -8.214 6.941 1.00 30.33 19 ARG A O 5
ATOM 7775 N N . LYS A 1 20 ? 7.697 -7.869 6.587 1.00 41.33 20 LYS A N 5
ATOM 7776 C CA . LYS A 1 20 ? 8.141 -8.147 7.965 1.00 31.52 20 LYS A CA 5
ATOM 7777 C C . LYS A 1 20 ? 7.436 -7.207 8.960 1.00 12.20 20 LYS A C 5
ATOM 7778 O O . LYS A 1 20 ? 6.867 -7.661 9.947 1.00 14.41 20 LYS A O 5
ATOM 7797 N N . MET A 1 21 ? 7.440 -5.898 8.641 1.00 64.14 21 MET A N 5
ATOM 7798 C CA . MET A 1 21 ? 6.807 -4.859 9.476 1.00 53.31 21 MET A CA 5
ATOM 7799 C C . MET A 1 21 ? 5.280 -4.971 9.500 1.00 33.20 21 MET A C 5
ATOM 7800 O O . MET A 1 21 ? 4.660 -4.645 10.510 1.00 52.15 21 MET A O 5
ATOM 7814 N N . ALA A 1 22 ? 4.687 -5.403 8.384 1.00 51.15 22 ALA A N 5
ATOM 7815 C CA . ALA A 1 22 ? 3.243 -5.655 8.303 1.00 4.14 22 ALA A CA 5
ATOM 7816 C C . ALA A 1 22 ? 2.826 -6.829 9.211 1.00 22.20 22 ALA A C 5
ATOM 7817 O O . ALA A 1 22 ? 1.774 -6.780 9.845 1.00 24.10 22 ALA A O 5
ATOM 7824 N N . GLU A 1 23 ? 3.681 -7.866 9.280 1.00 64.11 23 GLU A N 5
ATOM 7825 C CA . GLU A 1 23 ? 3.501 -9.006 10.205 1.00 0.12 23 GLU A CA 5
ATOM 7826 C C . GLU A 1 23 ? 3.644 -8.540 11.674 1.00 31.43 23 GLU A C 5
ATOM 7827 O O . GLU A 1 23 ? 2.856 -8.930 12.546 1.00 73.11 23 GLU A O 5
ATOM 7839 N N . LYS A 1 24 ? 4.650 -7.679 11.910 1.00 43.12 24 LYS A N 5
ATOM 7840 C CA . LYS A 1 24 ? 4.963 -7.104 13.238 1.00 44.52 24 LYS A CA 5
ATOM 7841 C C . LYS A 1 24 ? 3.842 -6.172 13.734 1.00 51.02 24 LYS A C 5
ATOM 7842 O O . LYS A 1 24 ? 3.596 -6.066 14.941 1.00 41.31 24 LYS A O 5
ATOM 7861 N N . ALA A 1 25 ? 3.186 -5.484 12.788 1.00 43.50 25 ALA A N 5
ATOM 7862 C CA . ALA A 1 25 ? 2.089 -4.542 13.075 1.00 54.40 25 ALA A CA 5
ATOM 7863 C C . ALA A 1 25 ? 0.705 -5.193 12.911 1.00 20.13 25 ALA A C 5
ATOM 7864 O O . ALA A 1 25 ? -0.312 -4.513 13.081 1.00 62.15 25 ALA A O 5
ATOM 7871 N N . ASN A 1 26 ? 0.684 -6.504 12.561 1.00 1.52 26 ASN A N 5
ATOM 7872 C CA . ASN A 1 26 ? -0.556 -7.327 12.428 1.00 23.51 26 ASN A CA 5
ATOM 7873 C C . ASN A 1 26 ? -1.437 -6.874 11.216 1.00 24.12 26 ASN A C 5
ATOM 7874 O O . ASN A 1 26 ? -2.577 -7.316 11.043 1.00 0.51 26 ASN A O 5
ATOM 7885 N N . LEU A 1 27 ? -0.851 -6.042 10.337 1.00 2.25 27 LEU A N 5
ATOM 7886 C CA . LEU A 1 27 ? -1.531 -5.505 9.134 1.00 22.52 27 LEU A CA 5
ATOM 7887 C C . LEU A 1 27 ? -1.410 -6.483 7.947 1.00 42.42 27 LEU A C 5
ATOM 7888 O O . LEU A 1 27 ? -0.494 -7.312 7.902 1.00 51.41 27 LEU A O 5
ATOM 7904 N N . GLU A 1 28 ? -2.348 -6.374 6.995 1.00 1.24 28 GLU A N 5
ATOM 7905 C CA . GLU A 1 28 ? -2.293 -7.097 5.708 1.00 24.53 28 GLU A CA 5
ATOM 7906 C C . GLU A 1 28 ? -1.390 -6.336 4.725 1.00 44.23 28 GLU A C 5
ATOM 7907 O O . GLU A 1 28 ? -1.506 -5.121 4.613 1.00 31.23 28 GLU A O 5
ATOM 7919 N N . LEU A 1 29 ? -0.491 -7.053 4.032 1.00 62.32 29 LEU A N 5
ATOM 7920 C CA . LEU A 1 29 ? 0.331 -6.486 2.945 1.00 1.52 29 LEU A CA 5
ATOM 7921 C C . LEU A 1 29 ? 0.108 -7.300 1.667 1.00 53.23 29 LEU A C 5
ATOM 7922 O O . LEU A 1 29 ? 0.249 -8.528 1.676 1.00 62.21 29 LEU A O 5
ATOM 7938 N N . ARG A 1 30 ? -0.252 -6.608 0.575 1.00 13.34 30 ARG A N 5
ATOM 7939 C CA . ARG A 1 30 ? -0.554 -7.223 -0.723 1.00 1.44 30 ARG A CA 5
ATOM 7940 C C . ARG A 1 30 ? 0.355 -6.603 -1.799 1.00 5.32 30 ARG A C 5
ATOM 7941 O O . ARG A 1 30 ? 0.465 -5.374 -1.888 1.00 75.51 30 ARG A O 5
ATOM 7962 N N . THR A 1 31 ? 0.995 -7.463 -2.603 1.00 45.33 31 THR A N 5
ATOM 7963 C CA . THR A 1 31 ? 1.975 -7.057 -3.618 1.00 42.52 31 THR A CA 5
ATOM 7964 C C . THR A 1 31 ? 1.276 -6.692 -4.934 1.00 11.15 31 THR A C 5
ATOM 7965 O O . THR A 1 31 ? 0.544 -7.506 -5.507 1.00 64.44 31 THR A O 5
ATOM 7976 N N . VAL A 1 32 ? 1.498 -5.462 -5.394 1.00 25.23 32 VAL A N 5
ATOM 7977 C CA . VAL A 1 32 ? 0.887 -4.929 -6.607 1.00 33.20 32 VAL A CA 5
ATOM 7978 C C . VAL A 1 32 ? 1.913 -4.951 -7.754 1.00 12.13 32 VAL A C 5
ATOM 7979 O O . VAL A 1 32 ? 3.002 -4.372 -7.628 1.00 15.52 32 VAL A O 5
ATOM 7992 N N . LYS A 1 33 ? 1.567 -5.650 -8.846 1.00 32.53 33 LYS A N 5
ATOM 7993 C CA . LYS A 1 33 ? 2.393 -5.708 -10.061 1.00 74.40 33 LYS A CA 5
ATOM 7994 C C . LYS A 1 33 ? 2.059 -4.506 -10.970 1.00 42.01 33 LYS A C 5
ATOM 7995 O O . LYS A 1 33 ? 2.907 -3.645 -11.234 1.00 4.31 33 LYS A O 5
ATOM 8014 N N . THR A 1 34 ? 0.797 -4.466 -11.430 1.00 24.11 34 THR A N 5
ATOM 8015 C CA . THR A 1 34 ? 0.299 -3.468 -12.398 1.00 12.52 34 THR A CA 5
ATOM 8016 C C . THR A 1 34 ? -0.927 -2.726 -11.835 1.00 23.22 34 THR A C 5
ATOM 8017 O O . THR A 1 34 ? -1.363 -2.990 -10.703 1.00 52.30 34 THR A O 5
ATOM 8028 N N . GLU A 1 35 ? -1.472 -1.802 -12.652 1.00 0.44 35 GLU A N 5
ATOM 8029 C CA . GLU A 1 35 ? -2.705 -1.038 -12.361 1.00 42.42 35 GLU A CA 5
ATOM 8030 C C . GLU A 1 35 ? -3.871 -1.976 -11.987 1.00 21.32 35 GLU A C 5
ATOM 8031 O O . GLU A 1 35 ? -4.623 -1.714 -11.041 1.00 42.13 35 GLU A O 5
ATOM 8043 N N . ASP A 1 36 ? -3.957 -3.089 -12.741 1.00 62.41 36 ASP A N 5
ATOM 8044 C CA . ASP A 1 36 ? -5.024 -4.097 -12.620 1.00 21.35 36 ASP A CA 5
ATOM 8045 C C . ASP A 1 36 ? -5.043 -4.740 -11.221 1.00 10.21 36 ASP A C 5
ATOM 8046 O O . ASP A 1 36 ? -6.118 -4.980 -10.658 1.00 60.33 36 ASP A O 5
ATOM 8055 N N . GLU A 1 37 ? -3.842 -4.971 -10.662 1.00 34.10 37 GLU A N 5
ATOM 8056 C CA . GLU A 1 37 ? -3.666 -5.540 -9.314 1.00 23.50 37 GLU A CA 5
ATOM 8057 C C . GLU A 1 37 ? -4.140 -4.556 -8.227 1.00 11.24 37 GLU A C 5
ATOM 8058 O O . GLU A 1 37 ? -4.852 -4.946 -7.299 1.00 22.33 37 GLU A O 5
ATOM 8070 N N . LEU A 1 38 ? -3.741 -3.275 -8.380 1.00 54.23 38 LEU A N 5
ATOM 8071 C CA . LEU A 1 38 ? -4.049 -2.190 -7.422 1.00 24.45 38 LEU A CA 5
ATOM 8072 C C . LEU A 1 38 ? -5.580 -2.026 -7.295 1.00 61.14 38 LEU A C 5
ATOM 8073 O O . LEU A 1 38 ? -6.133 -2.009 -6.186 1.00 23.22 38 LEU A O 5
ATOM 8089 N N . LYS A 1 39 ? -6.242 -1.990 -8.464 1.00 20.33 39 LYS A N 5
ATOM 8090 C CA . LYS A 1 39 ? -7.705 -1.855 -8.578 1.00 13.01 39 LYS A CA 5
ATOM 8091 C C . LYS A 1 39 ? -8.429 -3.090 -8.016 1.00 42.33 39 LYS A C 5
ATOM 8092 O O . LYS A 1 39 ? -9.452 -2.943 -7.349 1.00 0.53 39 LYS A O 5
ATOM 8111 N N . LYS A 1 40 ? -7.870 -4.292 -8.281 1.00 54.21 40 LYS A N 5
ATOM 8112 C CA . LYS A 1 40 ? -8.408 -5.576 -7.779 1.00 13.42 40 LYS A CA 5
ATOM 8113 C C . LYS A 1 40 ? -8.534 -5.552 -6.251 1.00 51.14 40 LYS A C 5
ATOM 8114 O O . LYS A 1 40 ? -9.598 -5.852 -5.696 1.00 52.21 40 LYS A O 5
ATOM 8133 N N . TYR A 1 41 ? -7.433 -5.148 -5.597 1.00 55.21 41 TYR A N 5
ATOM 8134 C CA . TYR A 1 41 ? -7.356 -5.085 -4.137 1.00 30.25 41 TYR A CA 5
ATOM 8135 C C . TYR A 1 41 ? -8.374 -4.078 -3.582 1.00 62.23 41 TYR A C 5
ATOM 8136 O O . TYR A 1 41 ? -9.053 -4.362 -2.593 1.00 21.23 41 TYR A O 5
ATOM 8154 N N . LEU A 1 42 ? -8.490 -2.918 -4.256 1.00 45.22 42 LEU A N 5
ATOM 8155 C CA . LEU A 1 42 ? -9.450 -1.863 -3.880 1.00 12.42 42 LEU A CA 5
ATOM 8156 C C . LEU A 1 42 ? -10.930 -2.315 -4.037 1.00 13.41 42 LEU A C 5
ATOM 8157 O O . LEU A 1 42 ? -11.786 -1.847 -3.290 1.00 60.32 42 LEU A O 5
ATOM 8173 N N . GLU A 1 43 ? -11.223 -3.203 -5.016 1.00 64.05 43 GLU A N 5
ATOM 8174 C CA . GLU A 1 43 ? -12.572 -3.815 -5.171 1.00 12.03 43 GLU A CA 5
ATOM 8175 C C . GLU A 1 43 ? -12.931 -4.667 -3.943 1.00 54.12 43 GLU A C 5
ATOM 8176 O O . GLU A 1 43 ? -14.062 -4.593 -3.431 1.00 52.10 43 GLU A O 5
ATOM 8188 N N . GLU A 1 44 ? -11.948 -5.461 -3.472 1.00 52.02 44 GLU A N 5
ATOM 8189 C CA . GLU A 1 44 ? -12.066 -6.199 -2.202 1.00 13.24 44 GLU A CA 5
ATOM 8190 C C . GLU A 1 44 ? -12.306 -5.219 -1.035 1.00 52.11 44 GLU A C 5
ATOM 8191 O O . GLU A 1 44 ? -13.128 -5.478 -0.173 1.00 13.41 44 GLU A O 5
ATOM 8203 N N . PHE A 1 45 ? -11.603 -4.082 -1.048 1.00 52.10 45 PHE A N 5
ATOM 8204 C CA . PHE A 1 45 ? -11.704 -3.065 0.023 1.00 43.14 45 PHE A CA 5
ATOM 8205 C C . PHE A 1 45 ? -13.002 -2.227 -0.050 1.00 73.04 45 PHE A C 5
ATOM 8206 O O . PHE A 1 45 ? -13.380 -1.600 0.944 1.00 55.03 45 PHE A O 5
ATOM 8223 N N . ARG A 1 46 ? -13.679 -2.206 -1.221 1.00 51.32 46 ARG A N 5
ATOM 8224 C CA . ARG A 1 46 ? -14.961 -1.475 -1.396 1.00 24.54 46 ARG A CA 5
ATOM 8225 C C . ARG A 1 46 ? -16.125 -2.210 -0.698 1.00 5.30 46 ARG A C 5
ATOM 8226 O O . ARG A 1 46 ? -16.879 -1.592 0.068 1.00 2.12 46 ARG A O 5
ATOM 8247 N N . LYS A 1 47 ? -16.241 -3.530 -0.942 1.00 54.43 47 LYS A N 5
ATOM 8248 C CA . LYS A 1 47 ? -17.331 -4.365 -0.372 1.00 71.40 47 LYS A CA 5
ATOM 8249 C C . LYS A 1 47 ? -17.322 -4.298 1.176 1.00 53.42 47 LYS A C 5
ATOM 8250 O O . LYS A 1 47 ? -18.372 -4.374 1.817 1.00 15.23 47 LYS A O 5
ATOM 8269 N N . GLU A 1 48 ? -16.113 -4.126 1.748 1.00 23.42 48 GLU A N 5
ATOM 8270 C CA . GLU A 1 48 ? -15.885 -4.151 3.201 1.00 71.24 48 GLU A CA 5
ATOM 8271 C C . GLU A 1 48 ? -15.348 -2.791 3.693 1.00 14.03 48 GLU A C 5
ATOM 8272 O O . GLU A 1 48 ? -14.634 -2.723 4.692 1.00 54.32 48 GLU A O 5
ATOM 8284 N N . SER A 1 49 ? -15.756 -1.689 3.022 1.00 15.13 49 SER A N 5
ATOM 8285 C CA . SER A 1 49 ? -15.300 -0.320 3.379 1.00 34.30 49 SER A CA 5
ATOM 8286 C C . SER A 1 49 ? -15.892 0.217 4.716 1.00 12.15 49 SER A C 5
ATOM 8287 O O . SER A 1 49 ? -15.748 1.406 5.025 1.00 71.31 49 SER A O 5
ATOM 8295 N N . GLN A 1 50 ? -16.539 -0.679 5.497 1.00 21.33 50 GLN A N 5
ATOM 8296 C CA . GLN A 1 50 ? -17.013 -0.403 6.872 1.00 33.03 50 GLN A CA 5
ATOM 8297 C C . GLN A 1 50 ? -15.843 0.016 7.808 1.00 43.41 50 GLN A C 5
ATOM 8298 O O . GLN A 1 50 ? -15.189 -0.831 8.437 1.00 35.14 50 GLN A O 5
ATOM 8312 N N . ASN A 1 51 ? -15.579 1.343 7.844 1.00 43.45 51 ASN A N 5
ATOM 8313 C CA . ASN A 1 51 ? -14.457 1.954 8.590 1.00 72.15 51 ASN A CA 5
ATOM 8314 C C . ASN A 1 51 ? -13.105 1.327 8.170 1.00 1.33 51 ASN A C 5
ATOM 8315 O O . ASN A 1 51 ? -12.539 0.471 8.873 1.00 60.35 51 ASN A O 5
ATOM 8326 N N . ILE A 1 52 ? -12.619 1.744 6.992 1.00 5.13 52 ILE A N 5
ATOM 8327 C CA . ILE A 1 52 ? -11.404 1.187 6.375 1.00 64.24 52 ILE A CA 5
ATOM 8328 C C . ILE A 1 52 ? -10.373 2.296 6.085 1.00 12.12 52 ILE A C 5
ATOM 8329 O O . ILE A 1 52 ? -10.725 3.466 5.870 1.00 2.31 52 ILE A O 5
ATOM 8345 N N . LYS A 1 53 ? -9.097 1.906 6.111 1.00 73.13 53 LYS A N 5
ATOM 8346 C CA . LYS A 1 53 ? -7.954 2.745 5.735 1.00 32.24 53 LYS A CA 5
ATOM 8347 C C . LYS A 1 53 ? -6.996 1.875 4.919 1.00 54.53 53 LYS A C 5
ATOM 8348 O O . LYS A 1 53 ? -6.703 0.734 5.312 1.00 42.10 53 LYS A O 5
ATOM 8367 N N . VAL A 1 54 ? -6.537 2.392 3.776 1.00 4.42 54 VAL A N 5
ATOM 8368 C CA . VAL A 1 54 ? -5.546 1.718 2.911 1.00 64.22 54 VAL A CA 5
ATOM 8369 C C . VAL A 1 54 ? -4.279 2.590 2.814 1.00 4.32 54 VAL A C 5
ATOM 8370 O O . VAL A 1 54 ? -4.364 3.812 2.829 1.00 13.11 54 VAL A O 5
ATOM 8383 N N . LEU A 1 55 ? -3.110 1.942 2.792 1.00 44.12 55 LEU A N 5
ATOM 8384 C CA . LEU A 1 55 ? -1.800 2.585 2.574 1.00 10.20 55 LEU A CA 5
ATOM 8385 C C . LEU A 1 55 ? -1.163 1.959 1.334 1.00 21.33 55 LEU A C 5
ATOM 8386 O O . LEU A 1 55 ? -1.078 0.753 1.256 1.00 51.25 55 LEU A O 5
ATOM 8402 N N . ILE A 1 56 ? -0.740 2.775 0.365 1.00 55.15 56 ILE A N 5
ATOM 8403 C CA . ILE A 1 56 ? -0.092 2.299 -0.872 1.00 72.24 56 ILE A CA 5
ATOM 8404 C C . ILE A 1 56 ? 1.343 2.862 -0.949 1.00 22.45 56 ILE A C 5
ATOM 8405 O O . ILE A 1 56 ? 1.524 4.081 -1.018 1.00 22.21 56 ILE A O 5
ATOM 8421 N N . LEU A 1 57 ? 2.352 1.962 -0.921 1.00 43.34 57 LEU A N 5
ATOM 8422 C CA . LEU A 1 57 ? 3.779 2.332 -1.016 1.00 5.00 57 LEU A CA 5
ATOM 8423 C C . LEU A 1 57 ? 4.237 2.083 -2.455 1.00 24.34 57 LEU A C 5
ATOM 8424 O O . LEU A 1 57 ? 4.308 0.929 -2.885 1.00 75.44 57 LEU A O 5
ATOM 8440 N N . VAL A 1 58 ? 4.566 3.154 -3.178 1.00 23.43 58 VAL A N 5
ATOM 8441 C CA . VAL A 1 58 ? 4.880 3.096 -4.614 1.00 15.31 58 VAL A CA 5
ATOM 8442 C C . VAL A 1 58 ? 6.380 3.341 -4.850 1.00 14.53 58 VAL A C 5
ATOM 8443 O O . VAL A 1 58 ? 6.991 4.165 -4.175 1.00 2.31 58 VAL A O 5
ATOM 8456 N N . SER A 1 59 ? 6.967 2.622 -5.809 1.00 30.53 59 SER A N 5
ATOM 8457 C CA . SER A 1 59 ? 8.394 2.775 -6.164 1.00 41.41 59 SER A CA 5
ATOM 8458 C C . SER A 1 59 ? 8.594 3.711 -7.371 1.00 51.31 59 SER A C 5
ATOM 8459 O O . SER A 1 59 ? 9.724 3.916 -7.827 1.00 30.22 59 SER A O 5
ATOM 8467 N N . ASN A 1 60 ? 7.489 4.293 -7.871 1.00 11.21 60 ASN A N 5
ATOM 8468 C CA . ASN A 1 60 ? 7.514 5.316 -8.935 1.00 1.42 60 ASN A CA 5
ATOM 8469 C C . ASN A 1 60 ? 6.580 6.461 -8.532 1.00 13.13 60 ASN A C 5
ATOM 8470 O O . ASN A 1 60 ? 5.495 6.210 -8.002 1.00 54.42 60 ASN A O 5
ATOM 8481 N N . ASP A 1 61 ? 7.003 7.716 -8.762 1.00 0.13 61 ASP A N 5
ATOM 8482 C CA . ASP A 1 61 ? 6.133 8.904 -8.579 1.00 5.22 61 ASP A CA 5
ATOM 8483 C C . ASP A 1 61 ? 4.980 8.906 -9.607 1.00 41.43 61 ASP A C 5
ATOM 8484 O O . ASP A 1 61 ? 3.939 9.539 -9.394 1.00 25.00 61 ASP A O 5
ATOM 8493 N N . GLU A 1 62 ? 5.208 8.207 -10.726 1.00 14.45 62 GLU A N 5
ATOM 8494 C CA . GLU A 1 62 ? 4.166 7.865 -11.712 1.00 44.54 62 GLU A CA 5
ATOM 8495 C C . GLU A 1 62 ? 3.031 7.090 -11.015 1.00 44.35 62 GLU A C 5
ATOM 8496 O O . GLU A 1 62 ? 1.861 7.448 -11.115 1.00 30.22 62 GLU A O 5
ATOM 8508 N N . GLU A 1 63 ? 3.440 6.038 -10.279 1.00 25.30 63 GLU A N 5
ATOM 8509 C CA . GLU A 1 63 ? 2.541 5.170 -9.507 1.00 1.13 63 GLU A CA 5
ATOM 8510 C C . GLU A 1 63 ? 1.916 5.905 -8.313 1.00 20.03 63 GLU A C 5
ATOM 8511 O O . GLU A 1 63 ? 0.852 5.517 -7.862 1.00 41.42 63 GLU A O 5
ATOM 8523 N N . LEU A 1 64 ? 2.618 6.921 -7.778 1.00 10.22 64 LEU A N 5
ATOM 8524 C CA . LEU A 1 64 ? 2.089 7.812 -6.720 1.00 31.22 64 LEU A CA 5
ATOM 8525 C C . LEU A 1 64 ? 0.808 8.512 -7.209 1.00 5.10 64 LEU A C 5
ATOM 8526 O O . LEU A 1 64 ? -0.265 8.369 -6.606 1.00 63.03 64 LEU A O 5
ATOM 8542 N N . ASP A 1 65 ? 0.943 9.219 -8.348 1.00 30.33 65 ASP A N 5
ATOM 8543 C CA . ASP A 1 65 ? -0.161 9.939 -9.014 1.00 55.14 65 ASP A CA 5
ATOM 8544 C C . ASP A 1 65 ? -1.266 8.961 -9.456 1.00 14.23 65 ASP A C 5
ATOM 8545 O O . ASP A 1 65 ? -2.461 9.237 -9.293 1.00 73.04 65 ASP A O 5
ATOM 8554 N N . LYS A 1 66 ? -0.822 7.809 -9.971 1.00 2.21 66 LYS A N 5
ATOM 8555 C CA . LYS A 1 66 ? -1.688 6.751 -10.510 1.00 42.50 66 LYS A CA 5
ATOM 8556 C C . LYS A 1 66 ? -2.574 6.131 -9.408 1.00 11.15 66 LYS A C 5
ATOM 8557 O O . LYS A 1 66 ? -3.780 5.977 -9.585 1.00 33.51 66 LYS A O 5
ATOM 8576 N N . ALA A 1 67 ? -1.950 5.784 -8.269 1.00 33.53 67 ALA A N 5
ATOM 8577 C CA . ALA A 1 67 ? -2.636 5.133 -7.140 1.00 10.53 67 ALA A CA 5
ATOM 8578 C C . ALA A 1 67 ? -3.580 6.106 -6.418 1.00 61.43 67 ALA A C 5
ATOM 8579 O O . ALA A 1 67 ? -4.584 5.673 -5.851 1.00 20.14 67 ALA A O 5
ATOM 8586 N N . LYS A 1 68 ? -3.244 7.420 -6.441 1.00 5.54 68 LYS A N 5
ATOM 8587 C CA . LYS A 1 68 ? -4.152 8.479 -5.946 1.00 11.02 68 LYS A CA 5
ATOM 8588 C C . LYS A 1 68 ? -5.403 8.584 -6.839 1.00 31.13 68 LYS A C 5
ATOM 8589 O O . LYS A 1 68 ? -6.512 8.747 -6.323 1.00 31.20 68 LYS A O 5
ATOM 8608 N N . GLU A 1 69 ? -5.215 8.464 -8.180 1.00 40.13 69 GLU A N 5
ATOM 8609 C CA . GLU A 1 69 ? -6.337 8.426 -9.151 1.00 72.11 69 GLU A CA 5
ATOM 8610 C C . GLU A 1 69 ? -7.300 7.279 -8.807 1.00 62.43 69 GLU A C 5
ATOM 8611 O O . GLU A 1 69 ? -8.486 7.514 -8.556 1.00 50.14 69 GLU A O 5
ATOM 8623 N N . LEU A 1 70 ? -6.730 6.061 -8.727 1.00 51.31 70 LEU A N 5
ATOM 8624 C CA . LEU A 1 70 ? -7.480 4.814 -8.531 1.00 71.00 70 LEU A CA 5
ATOM 8625 C C . LEU A 1 70 ? -8.208 4.818 -7.172 1.00 41.44 70 LEU A C 5
ATOM 8626 O O . LEU A 1 70 ? -9.349 4.371 -7.081 1.00 71.33 70 LEU A O 5
ATOM 8642 N N . ALA A 1 71 ? -7.540 5.356 -6.137 1.00 70.52 71 ALA A N 5
ATOM 8643 C CA . ALA A 1 71 ? -8.119 5.541 -4.792 1.00 33.53 71 ALA A CA 5
ATOM 8644 C C . ALA A 1 71 ? -9.368 6.449 -4.798 1.00 60.51 71 ALA A C 5
ATOM 8645 O O . ALA A 1 71 ? -10.368 6.140 -4.139 1.00 43.33 71 ALA A O 5
ATOM 8652 N N . GLN A 1 72 ? -9.290 7.568 -5.544 1.00 44.14 72 GLN A N 5
ATOM 8653 C CA . GLN A 1 72 ? -10.412 8.520 -5.699 1.00 50.25 72 GLN A CA 5
ATOM 8654 C C . GLN A 1 72 ? -11.572 7.884 -6.498 1.00 32.32 72 GLN A C 5
ATOM 8655 O O . GLN A 1 72 ? -12.743 8.045 -6.139 1.00 61.51 72 GLN A O 5
ATOM 8669 N N . LYS A 1 73 ? -11.217 7.133 -7.559 1.00 54.44 73 LYS A N 5
ATOM 8670 C CA . LYS A 1 73 ? -12.187 6.435 -8.434 1.00 71.23 73 LYS A CA 5
ATOM 8671 C C . LYS A 1 73 ? -12.943 5.346 -7.655 1.00 12.11 73 LYS A C 5
ATOM 8672 O O . LYS A 1 73 ? -14.134 5.112 -7.886 1.00 23.14 73 LYS A O 5
ATOM 8691 N N . MET A 1 74 ? -12.228 4.696 -6.727 1.00 73.42 74 MET A N 5
ATOM 8692 C CA . MET A 1 74 ? -12.793 3.669 -5.834 1.00 23.11 74 MET A CA 5
ATOM 8693 C C . MET A 1 74 ? -13.395 4.296 -4.567 1.00 32.01 74 MET A C 5
ATOM 8694 O O . MET A 1 74 ? -13.990 3.581 -3.753 1.00 61.11 74 MET A O 5
ATOM 8708 N N . GLU A 1 75 ? -13.224 5.627 -4.424 1.00 13.12 75 GLU A N 5
ATOM 8709 C CA . GLU A 1 75 ? -13.815 6.436 -3.336 1.00 30.32 75 GLU A CA 5
ATOM 8710 C C . GLU A 1 75 ? -13.364 5.962 -1.921 1.00 44.02 75 GLU A C 5
ATOM 8711 O O . GLU A 1 75 ? -14.086 6.156 -0.943 1.00 63.24 75 GLU A O 5
ATOM 8723 N N . ILE A 1 76 ? -12.160 5.367 -1.821 1.00 0.51 76 ILE A N 5
ATOM 8724 C CA . ILE A 1 76 ? -11.624 4.811 -0.547 1.00 35.14 76 ILE A CA 5
ATOM 8725 C C . ILE A 1 76 ? -10.639 5.806 0.112 1.00 13.13 76 ILE A C 5
ATOM 8726 O O . ILE A 1 76 ? -9.870 6.479 -0.588 1.00 64.31 76 ILE A O 5
ATOM 8742 N N . ASP A 1 77 ? -10.674 5.884 1.460 1.00 10.54 77 ASP A N 5
ATOM 8743 C CA . ASP A 1 77 ? -9.732 6.692 2.264 1.00 45.50 77 ASP A CA 5
ATOM 8744 C C . ASP A 1 77 ? -8.340 6.027 2.271 1.00 25.34 77 ASP A C 5
ATOM 8745 O O . ASP A 1 77 ? -8.139 4.981 2.912 1.00 20.25 77 ASP A O 5
ATOM 8754 N N . VAL A 1 78 ? -7.389 6.628 1.534 1.00 2.12 78 VAL A N 5
ATOM 8755 C CA . VAL A 1 78 ? -6.052 6.047 1.295 1.00 13.41 78 VAL A CA 5
ATOM 8756 C C . VAL A 1 78 ? -4.927 7.065 1.620 1.00 40.31 78 VAL A C 5
ATOM 8757 O O . VAL A 1 78 ? -5.081 8.266 1.406 1.00 62.32 78 VAL A O 5
ATOM 8770 N N . ARG A 1 79 ? -3.808 6.546 2.161 1.00 72.21 79 ARG A N 5
ATOM 8771 C CA . ARG A 1 79 ? -2.519 7.247 2.247 1.00 71.34 79 ARG A CA 5
ATOM 8772 C C . ARG A 1 79 ? -1.664 6.704 1.096 1.00 22.14 79 ARG A C 5
ATOM 8773 O O . ARG A 1 79 ? -1.440 5.499 1.026 1.00 55.21 79 ARG A O 5
ATOM 8794 N N . THR A 1 80 ? -1.209 7.565 0.199 1.00 74.51 80 THR A N 5
ATOM 8795 C CA . THR A 1 80 ? -0.363 7.159 -0.928 1.00 53.55 80 THR A CA 5
ATOM 8796 C C . THR A 1 80 ? 1.038 7.767 -0.722 1.00 10.14 80 THR A C 5
ATOM 8797 O O . THR A 1 80 ? 1.223 8.984 -0.861 1.00 15.50 80 THR A O 5
ATOM 8808 N N . ARG A 1 81 ? 2.000 6.911 -0.334 1.00 53.33 81 ARG A N 5
ATOM 8809 C CA . ARG A 1 81 ? 3.386 7.299 -0.003 1.00 51.14 81 ARG A CA 5
ATOM 8810 C C . ARG A 1 81 ? 4.349 6.674 -1.018 1.00 73.53 81 ARG A C 5
ATOM 8811 O O . ARG A 1 81 ? 4.154 5.531 -1.429 1.00 4.42 81 ARG A O 5
ATOM 8832 N N . LYS A 1 82 ? 5.382 7.430 -1.423 1.00 50.23 82 LYS A N 5
ATOM 8833 C CA . LYS A 1 82 ? 6.395 6.952 -2.373 1.00 50.11 82 LYS A CA 5
ATOM 8834 C C . LYS A 1 82 ? 7.650 6.482 -1.622 1.00 23.24 82 LYS A C 5
ATOM 8835 O O . LYS A 1 82 ? 8.273 7.263 -0.890 1.00 32.21 82 LYS A O 5
ATOM 8854 N N . VAL A 1 83 ? 8.002 5.200 -1.794 1.00 61.44 83 VAL A N 5
ATOM 8855 C CA . VAL A 1 83 ? 9.217 4.602 -1.221 1.00 2.35 83 VAL A CA 5
ATOM 8856 C C . VAL A 1 83 ? 10.135 4.080 -2.349 1.00 0.30 83 VAL A C 5
ATOM 8857 O O . VAL A 1 83 ? 9.670 3.458 -3.308 1.00 13.15 83 VAL A O 5
ATOM 8870 N N . THR A 1 84 ? 11.426 4.383 -2.242 1.00 53.42 84 THR A N 5
ATOM 8871 C CA . THR A 1 84 ? 12.473 3.838 -3.123 1.00 72.12 84 THR A CA 5
ATOM 8872 C C . THR A 1 84 ? 13.591 3.194 -2.276 1.00 54.01 84 THR A C 5
ATOM 8873 O O . THR A 1 84 ? 14.633 2.797 -2.809 1.00 54.12 84 THR A O 5
ATOM 8884 N N . SER A 1 85 ? 13.341 3.071 -0.950 1.00 12.40 85 SER A N 5
ATOM 8885 C CA . SER A 1 85 ? 14.248 2.433 0.018 1.00 3.34 85 SER A CA 5
ATOM 8886 C C . SER A 1 85 ? 13.408 1.564 0.991 1.00 51.14 85 SER A C 5
ATOM 8887 O O . SER A 1 85 ? 12.278 1.953 1.326 1.00 60.13 85 SER A O 5
ATOM 8895 N N . PRO A 1 86 ? 13.929 0.365 1.439 1.00 51.41 86 PRO A N 5
ATOM 8896 C CA . PRO A 1 86 ? 13.218 -0.539 2.383 1.00 64.51 86 PRO A CA 5
ATOM 8897 C C . PRO A 1 86 ? 12.784 0.166 3.680 1.00 64.33 86 PRO A C 5
ATOM 8898 O O . PRO A 1 86 ? 11.622 0.059 4.064 1.00 12.51 86 PRO A O 5
ATOM 8909 N N . ASP A 1 87 ? 13.704 0.948 4.293 1.00 51.00 87 ASP A N 5
ATOM 8910 C CA . ASP A 1 87 ? 13.452 1.619 5.596 1.00 20.31 87 ASP A CA 5
ATOM 8911 C C . ASP A 1 87 ? 12.260 2.601 5.530 1.00 64.15 87 ASP A C 5
ATOM 8912 O O . ASP A 1 87 ? 11.562 2.803 6.531 1.00 21.34 87 ASP A O 5
ATOM 8921 N N . GLU A 1 88 ? 12.022 3.177 4.336 1.00 5.14 88 GLU A N 5
ATOM 8922 C CA . GLU A 1 88 ? 10.880 4.075 4.091 1.00 72.12 88 GLU A CA 5
ATOM 8923 C C . GLU A 1 88 ? 9.565 3.279 4.141 1.00 24.30 88 GLU A C 5
ATOM 8924 O O . GLU A 1 88 ? 8.647 3.641 4.884 1.00 22.43 88 GLU A O 5
ATOM 8936 N N . ALA A 1 89 ? 9.532 2.147 3.401 1.00 3.45 89 ALA A N 5
ATOM 8937 C CA . ALA A 1 89 ? 8.339 1.282 3.299 1.00 41.41 89 ALA A CA 5
ATOM 8938 C C . ALA A 1 89 ? 7.948 0.727 4.671 1.00 53.51 89 ALA A C 5
ATOM 8939 O O . ALA A 1 89 ? 6.772 0.751 5.049 1.00 4.13 89 ALA A O 5
ATOM 8946 N N . LYS A 1 90 ? 8.970 0.287 5.420 1.00 15.20 90 LYS A N 5
ATOM 8947 C CA . LYS A 1 90 ? 8.829 -0.252 6.773 1.00 42.52 90 LYS A CA 5
ATOM 8948 C C . LYS A 1 90 ? 8.265 0.806 7.733 1.00 43.53 90 LYS A C 5
ATOM 8949 O O . LYS A 1 90 ? 7.366 0.510 8.548 1.00 22.31 90 LYS A O 5
ATOM 8968 N N . ARG A 1 91 ? 8.808 2.044 7.623 1.00 14.01 91 ARG A N 5
ATOM 8969 C CA . ARG A 1 91 ? 8.425 3.145 8.504 1.00 41.11 91 ARG A CA 5
ATOM 8970 C C . ARG A 1 91 ? 6.942 3.476 8.353 1.00 74.41 91 ARG A C 5
ATOM 8971 O O . ARG A 1 91 ? 6.235 3.506 9.350 1.00 32.32 91 ARG A O 5
ATOM 8992 N N . TRP A 1 92 ? 6.467 3.705 7.110 1.00 32.24 92 TRP A N 5
ATOM 8993 C CA . TRP A 1 92 ? 5.069 4.113 6.870 1.00 73.33 92 TRP A CA 5
ATOM 8994 C C . TRP A 1 92 ? 4.044 3.069 7.337 1.00 44.24 92 TRP A C 5
ATOM 8995 O O . TRP A 1 92 ? 2.918 3.433 7.657 1.00 24.13 92 TRP A O 5
ATOM 9016 N N . ILE A 1 93 ? 4.444 1.784 7.379 1.00 12.51 93 ILE A N 5
ATOM 9017 C CA . ILE A 1 93 ? 3.598 0.696 7.920 1.00 33.31 93 ILE A CA 5
ATOM 9018 C C . ILE A 1 93 ? 3.483 0.835 9.453 1.00 32.35 93 ILE A C 5
ATOM 9019 O O . ILE A 1 93 ? 2.392 0.668 10.017 1.00 63.32 93 ILE A O 5
ATOM 9035 N N . LYS A 1 94 ? 4.620 1.155 10.108 1.00 31.31 94 LYS A N 5
ATOM 9036 C CA . LYS A 1 94 ? 4.656 1.523 11.542 1.00 72.31 94 LYS A CA 5
ATOM 9037 C C . LYS A 1 94 ? 3.745 2.740 11.828 1.00 64.24 94 LYS A C 5
ATOM 9038 O O . LYS A 1 94 ? 2.905 2.684 12.737 1.00 12.50 94 LYS A O 5
ATOM 9057 N N . GLU A 1 95 ? 3.880 3.806 11.003 1.00 51.52 95 GLU A N 5
ATOM 9058 C CA . GLU A 1 95 ? 3.121 5.064 11.178 1.00 61.32 95 GLU A CA 5
ATOM 9059 C C . GLU A 1 95 ? 1.611 4.814 10.980 1.00 61.43 95 GLU A C 5
ATOM 9060 O O . GLU A 1 95 ? 0.781 5.369 11.690 1.00 63.40 95 GLU A O 5
ATOM 9072 N N . PHE A 1 96 ? 1.295 3.941 10.004 1.00 75.42 96 PHE A N 5
ATOM 9073 C CA . PHE A 1 96 ? -0.086 3.603 9.597 1.00 24.12 96 PHE A CA 5
ATOM 9074 C C . PHE A 1 96 ? -0.780 2.714 10.642 1.00 62.32 96 PHE A C 5
ATOM 9075 O O . PHE A 1 96 ? -2.007 2.757 10.799 1.00 61.31 96 PHE A O 5
ATOM 9092 N N . SER A 1 97 ? 0.022 1.904 11.345 1.00 22.12 97 SER A N 5
ATOM 9093 C CA . SER A 1 97 ? -0.447 1.098 12.478 1.00 52.40 97 SER A CA 5
ATOM 9094 C C . SER A 1 97 ? -0.791 2.020 13.668 1.00 55.45 97 SER A C 5
ATOM 9095 O O . SER A 1 97 ? -1.719 1.744 14.436 1.00 14.35 97 SER A O 5
ATOM 9103 N N . GLU A 1 98 ? -0.037 3.135 13.779 1.00 21.04 98 GLU A N 5
ATOM 9104 C CA . GLU A 1 98 ? -0.306 4.217 14.756 1.00 64.43 98 GLU A CA 5
ATOM 9105 C C . GLU A 1 98 ? -1.484 5.103 14.291 1.00 52.52 98 GLU A C 5
ATOM 9106 O O . GLU A 1 98 ? -2.112 5.789 15.097 1.00 51.33 98 GLU A O 5
ATOM 9118 N N . GLU A 1 99 ? -1.748 5.093 12.971 1.00 1.21 99 GLU A N 5
ATOM 9119 C CA . GLU A 1 99 ? -2.944 5.714 12.368 1.00 20.24 99 GLU A CA 5
ATOM 9120 C C . GLU A 1 99 ? -4.181 4.804 12.518 1.00 25.24 99 GLU A C 5
ATOM 9121 O O . GLU A 1 99 ? -5.240 5.129 11.977 1.00 12.43 99 GLU A O 5
ATOM 9133 N N . GLY A 1 100 ? -4.016 3.641 13.189 1.00 54.21 100 GLY A N 5
ATOM 9134 C CA . GLY A 1 100 ? -5.136 2.768 13.561 1.00 4.31 100 GLY A CA 5
ATOM 9135 C C . GLY A 1 100 ? -6.302 3.518 14.194 1.00 23.41 100 GLY A C 5
ATOM 9136 O O . GLY A 1 100 ? -7.375 3.599 13.605 1.00 13.23 100 GLY A O 5
ATOM 9140 N N . GLY A 1 101 ? -6.061 4.132 15.367 1.00 74.52 101 GLY A N 5
ATOM 9141 C CA . GLY A 1 101 ? -7.062 4.998 16.003 1.00 53.51 101 GLY A CA 5
ATOM 9142 C C . GLY A 1 101 ? -7.118 6.383 15.368 1.00 42.12 101 GLY A C 5
ATOM 9143 O O . GLY A 1 101 ? -8.139 7.076 15.468 1.00 64.34 101 GLY A O 5
ATOM 9147 N N . SER A 1 102 ? -5.981 6.762 14.734 1.00 32.12 102 SER A N 5
ATOM 9148 C CA . SER A 1 102 ? -5.773 8.003 13.956 1.00 21.52 102 SER A CA 5
ATOM 9149 C C . SER A 1 102 ? -5.977 9.292 14.773 1.00 4.44 102 SER A C 5
ATOM 9150 O O . SER A 1 102 ? -7.075 9.560 15.270 1.00 34.14 102 SER A O 5
ATOM 9158 N N . LEU A 1 103 ? -4.897 10.089 14.900 1.00 62.23 103 LEU A N 5
ATOM 9159 C CA . LEU A 1 103 ? -4.946 11.422 15.539 1.00 14.14 103 LEU A CA 5
ATOM 9160 C C . LEU A 1 103 ? -5.823 12.399 14.714 1.00 42.35 103 LEU A C 5
ATOM 9161 O O . LEU A 1 103 ? -6.406 13.347 15.261 1.00 24.43 103 LEU A O 5
ATOM 9177 N N . GLU A 1 104 ? -5.891 12.155 13.390 1.00 21.35 104 GLU A N 5
ATOM 9178 C CA . GLU A 1 104 ? -6.802 12.868 12.472 1.00 34.44 104 GLU A CA 5
ATOM 9179 C C . GLU A 1 104 ? -8.069 12.024 12.206 1.00 30.50 104 GLU A C 5
ATOM 9180 O O . GLU A 1 104 ? -8.171 10.887 12.666 1.00 24.43 104 GLU A O 5
ATOM 9192 N N . HIS A 1 105 ? -9.025 12.603 11.467 1.00 11.44 105 HIS A N 5
ATOM 9193 C CA . HIS A 1 105 ? -10.271 11.925 11.051 1.00 30.11 105 HIS A CA 5
ATOM 9194 C C . HIS A 1 105 ? -10.760 12.542 9.736 1.00 25.12 105 HIS A C 5
ATOM 9195 O O . HIS A 1 105 ? -11.952 12.846 9.578 1.00 44.01 105 HIS A O 5
ATOM 9210 N N . HIS A 1 106 ? -9.817 12.719 8.789 1.00 43.12 106 HIS A N 5
ATOM 9211 C CA . HIS A 1 106 ? -10.120 13.273 7.456 1.00 24.34 106 HIS A CA 5
ATOM 9212 C C . HIS A 1 106 ? -11.005 12.299 6.659 1.00 14.55 106 HIS A C 5
ATOM 9213 O O . HIS A 1 106 ? -10.515 11.321 6.082 1.00 53.51 106 HIS A O 5
ATOM 9228 N N . HIS A 1 107 ? -12.316 12.549 6.693 1.00 33.24 107 HIS A N 5
ATOM 9229 C CA . HIS A 1 107 ? -13.314 11.731 5.985 1.00 31.35 107 HIS A CA 5
ATOM 9230 C C . HIS A 1 107 ? -14.234 12.615 5.141 1.00 41.11 107 HIS A C 5
ATOM 9231 O O . HIS A 1 107 ? -15.421 12.319 4.959 1.00 71.21 107 HIS A O 5
ATOM 9246 N N . HIS A 1 108 ? -13.660 13.701 4.594 1.00 21.12 108 HIS A N 5
ATOM 9247 C CA . HIS A 1 108 ? -14.294 14.493 3.527 1.00 63.20 108 HIS A CA 5
ATOM 9248 C C . HIS A 1 108 ? -13.623 14.106 2.185 1.00 44.42 108 HIS A C 5
ATOM 9249 O O . HIS A 1 108 ? -13.477 14.929 1.271 1.00 44.33 108 HIS A O 5
ATOM 9264 N N . HIS A 1 109 ? -13.224 12.816 2.094 1.00 33.11 109 HIS A N 5
ATOM 9265 C CA . HIS A 1 109 ? -12.604 12.232 0.896 1.00 52.01 109 HIS A CA 5
ATOM 9266 C C . HIS A 1 109 ? -13.627 12.194 -0.248 1.00 70.35 109 HIS A C 5
ATOM 9267 O O . HIS A 1 109 ? -14.716 11.633 -0.102 1.00 53.43 109 HIS A O 5
ATOM 9282 N N . HIS A 1 110 ? -13.268 12.814 -1.369 1.00 31.42 110 HIS A N 5
ATOM 9283 C CA . HIS A 1 110 ? -14.100 12.881 -2.573 1.00 63.15 110 HIS A CA 5
ATOM 9284 C C . HIS A 1 110 ? -13.441 12.012 -3.678 1.00 32.51 110 HIS A C 5
ATOM 9285 O O . HIS A 1 110 ? -12.563 12.517 -4.413 1.00 52.03 110 HIS A O 5
ATOM 9301 N N . MET A 1 1 ? -12.034 0.148 12.603 1.00 13.11 1 MET A N 6
ATOM 9302 C CA . MET A 1 1 ? -11.481 0.566 11.295 1.00 11.43 1 MET A CA 6
ATOM 9303 C C . MET A 1 1 ? -10.616 -0.558 10.705 1.00 11.32 1 MET A C 6
ATOM 9304 O O . MET A 1 1 ? -9.737 -1.103 11.390 1.00 70.44 1 MET A O 6
ATOM 9320 N N . LEU A 1 2 ? -10.906 -0.916 9.440 1.00 52.21 2 LEU A N 6
ATOM 9321 C CA . LEU A 1 2 ? -10.154 -1.932 8.685 1.00 21.44 2 LEU A CA 6
ATOM 9322 C C . LEU A 1 2 ? -8.855 -1.289 8.157 1.00 11.21 2 LEU A C 6
ATOM 9323 O O . LEU A 1 2 ? -8.914 -0.271 7.467 1.00 11.13 2 LEU A O 6
ATOM 9339 N N . LEU A 1 3 ? -7.681 -1.847 8.508 1.00 21.31 3 LEU A N 6
ATOM 9340 C CA . LEU A 1 3 ? -6.368 -1.268 8.129 1.00 63.20 3 LEU A CA 6
ATOM 9341 C C . LEU A 1 3 ? -5.578 -2.262 7.253 1.00 22.24 3 LEU A C 6
ATOM 9342 O O . LEU A 1 3 ? -5.181 -3.337 7.713 1.00 25.54 3 LEU A O 6
ATOM 9358 N N . TYR A 1 4 ? -5.375 -1.895 5.976 1.00 44.01 4 TYR A N 6
ATOM 9359 C CA . TYR A 1 4 ? -4.662 -2.725 4.982 1.00 23.21 4 TYR A CA 6
ATOM 9360 C C . TYR A 1 4 ? -3.490 -1.946 4.377 1.00 63.12 4 TYR A C 6
ATOM 9361 O O . TYR A 1 4 ? -3.379 -0.724 4.534 1.00 71.25 4 TYR A O 6
ATOM 9379 N N . VAL A 1 5 ? -2.608 -2.692 3.704 1.00 32.21 5 VAL A N 6
ATOM 9380 C CA . VAL A 1 5 ? -1.413 -2.170 3.031 1.00 0.12 5 VAL A CA 6
ATOM 9381 C C . VAL A 1 5 ? -1.308 -2.819 1.628 1.00 24.15 5 VAL A C 6
ATOM 9382 O O . VAL A 1 5 ? -1.427 -4.038 1.506 1.00 21.23 5 VAL A O 6
ATOM 9395 N N . LEU A 1 6 ? -1.136 -1.995 0.574 1.00 61.40 6 LEU A N 6
ATOM 9396 C CA . LEU A 1 6 ? -0.834 -2.468 -0.799 1.00 34.51 6 LEU A CA 6
ATOM 9397 C C . LEU A 1 6 ? 0.539 -1.910 -1.204 1.00 31.31 6 LEU A C 6
ATOM 9398 O O . LEU A 1 6 ? 0.727 -0.702 -1.199 1.00 35.00 6 LEU A O 6
ATOM 9414 N N . ILE A 1 7 ? 1.499 -2.774 -1.544 1.00 3.11 7 ILE A N 6
ATOM 9415 C CA . ILE A 1 7 ? 2.855 -2.327 -1.913 1.00 62.52 7 ILE A CA 6
ATOM 9416 C C . ILE A 1 7 ? 3.097 -2.516 -3.426 1.00 70.11 7 ILE A C 6
ATOM 9417 O O . ILE A 1 7 ? 3.076 -3.636 -3.927 1.00 52.23 7 ILE A O 6
ATOM 9433 N N . ILE A 1 8 ? 3.300 -1.407 -4.158 1.00 23.32 8 ILE A N 6
ATOM 9434 C CA . ILE A 1 8 ? 3.643 -1.460 -5.587 1.00 22.52 8 ILE A CA 6
ATOM 9435 C C . ILE A 1 8 ? 5.177 -1.444 -5.737 1.00 1.43 8 ILE A C 6
ATOM 9436 O O . ILE A 1 8 ? 5.819 -0.385 -5.597 1.00 3.11 8 ILE A O 6
ATOM 9452 N N . SER A 1 9 ? 5.739 -2.632 -6.002 1.00 44.51 9 SER A N 6
ATOM 9453 C CA . SER A 1 9 ? 7.179 -2.837 -6.217 1.00 3.20 9 SER A CA 6
ATOM 9454 C C . SER A 1 9 ? 7.392 -4.137 -7.004 1.00 2.30 9 SER A C 6
ATOM 9455 O O . SER A 1 9 ? 6.625 -5.092 -6.848 1.00 1.02 9 SER A O 6
ATOM 9463 N N . ASN A 1 10 ? 8.431 -4.154 -7.848 1.00 25.33 10 ASN A N 6
ATOM 9464 C CA . ASN A 1 10 ? 8.904 -5.375 -8.546 1.00 4.43 10 ASN A CA 6
ATOM 9465 C C . ASN A 1 10 ? 10.189 -5.904 -7.878 1.00 41.25 10 ASN A C 6
ATOM 9466 O O . ASN A 1 10 ? 10.565 -7.071 -8.067 1.00 63.44 10 ASN A O 6
ATOM 9477 N N . ASP A 1 11 ? 10.844 -5.038 -7.077 1.00 31.32 11 ASP A N 6
ATOM 9478 C CA . ASP A 1 11 ? 12.136 -5.341 -6.430 1.00 73.44 11 ASP A CA 6
ATOM 9479 C C . ASP A 1 11 ? 11.910 -6.109 -5.108 1.00 52.33 11 ASP A C 6
ATOM 9480 O O . ASP A 1 11 ? 11.456 -5.547 -4.096 1.00 70.12 11 ASP A O 6
ATOM 9489 N N . LYS A 1 12 ? 12.243 -7.425 -5.171 1.00 52.43 12 LYS A N 6
ATOM 9490 C CA . LYS A 1 12 ? 11.900 -8.434 -4.147 1.00 1.34 12 LYS A CA 6
ATOM 9491 C C . LYS A 1 12 ? 12.340 -8.045 -2.728 1.00 43.14 12 LYS A C 6
ATOM 9492 O O . LYS A 1 12 ? 11.612 -8.307 -1.773 1.00 25.13 12 LYS A O 6
ATOM 9511 N N . LYS A 1 13 ? 13.519 -7.405 -2.603 1.00 31.24 13 LYS A N 6
ATOM 9512 C CA . LYS A 1 13 ? 14.098 -7.067 -1.291 1.00 21.03 13 LYS A CA 6
ATOM 9513 C C . LYS A 1 13 ? 13.206 -6.054 -0.546 1.00 24.14 13 LYS A C 6
ATOM 9514 O O . LYS A 1 13 ? 12.894 -6.247 0.625 1.00 64.21 13 LYS A O 6
ATOM 9533 N N . LEU A 1 14 ? 12.762 -4.998 -1.266 1.00 34.32 14 LEU A N 6
ATOM 9534 C CA . LEU A 1 14 ? 11.885 -3.946 -0.698 1.00 72.31 14 LEU A CA 6
ATOM 9535 C C . LEU A 1 14 ? 10.496 -4.525 -0.353 1.00 75.20 14 LEU A C 6
ATOM 9536 O O . LEU A 1 14 ? 9.916 -4.175 0.688 1.00 23.12 14 LEU A O 6
ATOM 9552 N N . ILE A 1 15 ? 9.989 -5.417 -1.237 1.00 21.50 15 ILE A N 6
ATOM 9553 C CA . ILE A 1 15 ? 8.698 -6.118 -1.038 1.00 31.22 15 ILE A CA 6
ATOM 9554 C C . ILE A 1 15 ? 8.702 -6.899 0.300 1.00 5.02 15 ILE A C 6
ATOM 9555 O O . ILE A 1 15 ? 7.773 -6.782 1.113 1.00 42.11 15 ILE A O 6
ATOM 9571 N N . GLU A 1 16 ? 9.786 -7.655 0.511 1.00 72.42 16 GLU A N 6
ATOM 9572 C CA . GLU A 1 16 ? 9.968 -8.498 1.699 1.00 72.52 16 GLU A CA 6
ATOM 9573 C C . GLU A 1 16 ? 10.166 -7.660 2.967 1.00 54.01 16 GLU A C 6
ATOM 9574 O O . GLU A 1 16 ? 9.537 -7.932 3.975 1.00 32.22 16 GLU A O 6
ATOM 9586 N N . GLU A 1 17 ? 11.013 -6.625 2.880 1.00 23.01 17 GLU A N 6
ATOM 9587 C CA . GLU A 1 17 ? 11.295 -5.705 4.003 1.00 20.14 17 GLU A CA 6
ATOM 9588 C C . GLU A 1 17 ? 10.003 -5.085 4.576 1.00 24.44 17 GLU A C 6
ATOM 9589 O O . GLU A 1 17 ? 9.764 -5.121 5.793 1.00 20.01 17 GLU A O 6
ATOM 9601 N N . ALA A 1 18 ? 9.172 -4.546 3.669 1.00 54.04 18 ALA A N 6
ATOM 9602 C CA . ALA A 1 18 ? 7.888 -3.918 4.014 1.00 51.14 18 ALA A CA 6
ATOM 9603 C C . ALA A 1 18 ? 6.884 -4.955 4.561 1.00 42.41 18 ALA A C 6
ATOM 9604 O O . ALA A 1 18 ? 6.131 -4.665 5.498 1.00 4.32 18 ALA A O 6
ATOM 9611 N N . ARG A 1 19 ? 6.895 -6.170 3.969 1.00 1.42 19 ARG A N 6
ATOM 9612 C CA . ARG A 1 19 ? 6.021 -7.283 4.403 1.00 3.23 19 ARG A CA 6
ATOM 9613 C C . ARG A 1 19 ? 6.341 -7.709 5.847 1.00 25.12 19 ARG A C 6
ATOM 9614 O O . ARG A 1 19 ? 5.430 -7.858 6.662 1.00 2.14 19 ARG A O 6
ATOM 9635 N N . LYS A 1 20 ? 7.647 -7.831 6.163 1.00 61.45 20 LYS A N 6
ATOM 9636 C CA . LYS A 1 20 ? 8.114 -8.256 7.495 1.00 2.24 20 LYS A CA 6
ATOM 9637 C C . LYS A 1 20 ? 7.683 -7.236 8.560 1.00 54.44 20 LYS A C 6
ATOM 9638 O O . LYS A 1 20 ? 7.311 -7.602 9.686 1.00 22.02 20 LYS A O 6
ATOM 9657 N N . MET A 1 21 ? 7.718 -5.952 8.161 1.00 70.44 21 MET A N 6
ATOM 9658 C CA . MET A 1 21 ? 7.302 -4.846 9.015 1.00 40.20 21 MET A CA 6
ATOM 9659 C C . MET A 1 21 ? 5.787 -4.883 9.268 1.00 62.11 21 MET A C 6
ATOM 9660 O O . MET A 1 21 ? 5.341 -4.637 10.379 1.00 53.40 21 MET A O 6
ATOM 9674 N N . ALA A 1 22 ? 5.014 -5.199 8.213 1.00 12.24 22 ALA A N 6
ATOM 9675 C CA . ALA A 1 22 ? 3.540 -5.285 8.281 1.00 42.11 22 ALA A CA 6
ATOM 9676 C C . ALA A 1 22 ? 3.078 -6.395 9.243 1.00 22.24 22 ALA A C 6
ATOM 9677 O O . ALA A 1 22 ? 2.091 -6.224 9.968 1.00 43.31 22 ALA A O 6
ATOM 9684 N N . GLU A 1 23 ? 3.831 -7.510 9.257 1.00 62.01 23 GLU A N 6
ATOM 9685 C CA . GLU A 1 23 ? 3.553 -8.672 10.126 1.00 32.43 23 GLU A CA 6
ATOM 9686 C C . GLU A 1 23 ? 3.766 -8.326 11.616 1.00 74.50 23 GLU A C 6
ATOM 9687 O O . GLU A 1 23 ? 3.036 -8.811 12.488 1.00 70.52 23 GLU A O 6
ATOM 9699 N N . LYS A 1 24 ? 4.759 -7.461 11.887 1.00 24.43 24 LYS A N 6
ATOM 9700 C CA . LYS A 1 24 ? 5.014 -6.923 13.242 1.00 32.21 24 LYS A CA 6
ATOM 9701 C C . LYS A 1 24 ? 3.943 -5.872 13.614 1.00 13.53 24 LYS A C 6
ATOM 9702 O O . LYS A 1 24 ? 3.380 -5.902 14.708 1.00 13.54 24 LYS A O 6
ATOM 9721 N N . ALA A 1 25 ? 3.655 -4.969 12.658 1.00 2.35 25 ALA A N 6
ATOM 9722 C CA . ALA A 1 25 ? 2.721 -3.833 12.831 1.00 13.50 25 ALA A CA 6
ATOM 9723 C C . ALA A 1 25 ? 1.243 -4.272 12.797 1.00 64.20 25 ALA A C 6
ATOM 9724 O O . ALA A 1 25 ? 0.346 -3.430 12.912 1.00 13.41 25 ALA A O 6
ATOM 9731 N N . ASN A 1 26 ? 1.014 -5.591 12.613 1.00 42.35 26 ASN A N 6
ATOM 9732 C CA . ASN A 1 26 ? -0.320 -6.242 12.676 1.00 51.24 26 ASN A CA 6
ATOM 9733 C C . ASN A 1 26 ? -1.211 -5.869 11.467 1.00 1.04 26 ASN A C 6
ATOM 9734 O O . ASN A 1 26 ? -2.399 -6.214 11.430 1.00 34.45 26 ASN A O 6
ATOM 9745 N N . LEU A 1 27 ? -0.611 -5.210 10.460 1.00 31.30 27 LEU A N 6
ATOM 9746 C CA . LEU A 1 27 ? -1.308 -4.782 9.237 1.00 54.01 27 LEU A CA 6
ATOM 9747 C C . LEU A 1 27 ? -1.208 -5.873 8.162 1.00 53.12 27 LEU A C 6
ATOM 9748 O O . LEU A 1 27 ? -0.151 -6.510 8.016 1.00 71.21 27 LEU A O 6
ATOM 9764 N N . GLU A 1 28 ? -2.295 -6.079 7.400 1.00 33.35 28 GLU A N 6
ATOM 9765 C CA . GLU A 1 28 ? -2.313 -7.085 6.328 1.00 54.40 28 GLU A CA 6
ATOM 9766 C C . GLU A 1 28 ? -1.795 -6.423 5.033 1.00 42.44 28 GLU A C 6
ATOM 9767 O O . GLU A 1 28 ? -2.284 -5.364 4.637 1.00 25.40 28 GLU A O 6
ATOM 9779 N N . LEU A 1 29 ? -0.810 -7.070 4.391 1.00 51.32 29 LEU A N 6
ATOM 9780 C CA . LEU A 1 29 ? -0.097 -6.527 3.226 1.00 2.00 29 LEU A CA 6
ATOM 9781 C C . LEU A 1 29 ? -0.331 -7.436 2.015 1.00 61.22 29 LEU A C 6
ATOM 9782 O O . LEU A 1 29 ? -0.154 -8.655 2.099 1.00 13.40 29 LEU A O 6
ATOM 9798 N N . ARG A 1 30 ? -0.720 -6.814 0.896 1.00 21.05 30 ARG A N 6
ATOM 9799 C CA . ARG A 1 30 ? -0.882 -7.465 -0.405 1.00 33.12 30 ARG A CA 6
ATOM 9800 C C . ARG A 1 30 ? 0.154 -6.865 -1.365 1.00 55.34 30 ARG A C 6
ATOM 9801 O O . ARG A 1 30 ? 0.422 -5.658 -1.310 1.00 41.32 30 ARG A O 6
ATOM 9822 N N . THR A 1 31 ? 0.722 -7.702 -2.238 1.00 51.41 31 THR A N 6
ATOM 9823 C CA . THR A 1 31 ? 1.752 -7.278 -3.195 1.00 33.45 31 THR A CA 6
ATOM 9824 C C . THR A 1 31 ? 1.115 -6.893 -4.541 1.00 33.42 31 THR A C 6
ATOM 9825 O O . THR A 1 31 ? 0.215 -7.587 -5.034 1.00 64.54 31 THR A O 6
ATOM 9836 N N . VAL A 1 32 ? 1.554 -5.754 -5.092 1.00 71.22 32 VAL A N 6
ATOM 9837 C CA . VAL A 1 32 ? 1.108 -5.220 -6.383 1.00 25.30 32 VAL A CA 6
ATOM 9838 C C . VAL A 1 32 ? 2.319 -5.128 -7.337 1.00 41.10 32 VAL A C 6
ATOM 9839 O O . VAL A 1 32 ? 3.394 -4.657 -6.939 1.00 1.34 32 VAL A O 6
ATOM 9852 N N . LYS A 1 33 ? 2.140 -5.602 -8.584 1.00 73.24 33 LYS A N 6
ATOM 9853 C CA . LYS A 1 33 ? 3.133 -5.440 -9.663 1.00 31.42 33 LYS A CA 6
ATOM 9854 C C . LYS A 1 33 ? 2.581 -4.441 -10.693 1.00 24.20 33 LYS A C 6
ATOM 9855 O O . LYS A 1 33 ? 3.133 -3.353 -10.877 1.00 54.12 33 LYS A O 6
ATOM 9874 N N . THR A 1 34 ? 1.455 -4.818 -11.334 1.00 43.31 34 THR A N 6
ATOM 9875 C CA . THR A 1 34 ? 0.751 -3.965 -12.311 1.00 42.15 34 THR A CA 6
ATOM 9876 C C . THR A 1 34 ? -0.481 -3.325 -11.648 1.00 30.01 34 THR A C 6
ATOM 9877 O O . THR A 1 34 ? -0.927 -3.783 -10.589 1.00 24.43 34 THR A O 6
ATOM 9888 N N . GLU A 1 35 ? -1.035 -2.266 -12.285 1.00 32.24 35 GLU A N 6
ATOM 9889 C CA . GLU A 1 35 ? -2.214 -1.543 -11.759 1.00 13.05 35 GLU A CA 6
ATOM 9890 C C . GLU A 1 35 ? -3.445 -2.469 -11.664 1.00 1.22 35 GLU A C 6
ATOM 9891 O O . GLU A 1 35 ? -4.335 -2.232 -10.857 1.00 62.32 35 GLU A O 6
ATOM 9903 N N . ASP A 1 36 ? -3.437 -3.550 -12.467 1.00 73.21 36 ASP A N 6
ATOM 9904 C CA . ASP A 1 36 ? -4.483 -4.595 -12.477 1.00 22.10 36 ASP A CA 6
ATOM 9905 C C . ASP A 1 36 ? -4.631 -5.238 -11.085 1.00 34.22 36 ASP A C 6
ATOM 9906 O O . ASP A 1 36 ? -5.737 -5.572 -10.651 1.00 72.25 36 ASP A O 6
ATOM 9915 N N . GLU A 1 37 ? -3.484 -5.383 -10.402 1.00 63.13 37 GLU A N 6
ATOM 9916 C CA . GLU A 1 37 ? -3.410 -5.904 -9.033 1.00 71.32 37 GLU A CA 6
ATOM 9917 C C . GLU A 1 37 ? -3.983 -4.884 -8.033 1.00 40.53 37 GLU A C 6
ATOM 9918 O O . GLU A 1 37 ? -4.837 -5.220 -7.212 1.00 3.51 37 GLU A O 6
ATOM 9930 N N . LEU A 1 38 ? -3.526 -3.623 -8.168 1.00 44.44 38 LEU A N 6
ATOM 9931 C CA . LEU A 1 38 ? -3.880 -2.504 -7.267 1.00 71.44 38 LEU A CA 6
ATOM 9932 C C . LEU A 1 38 ? -5.418 -2.337 -7.228 1.00 55.22 38 LEU A C 6
ATOM 9933 O O . LEU A 1 38 ? -6.039 -2.328 -6.160 1.00 74.25 38 LEU A O 6
ATOM 9949 N N . LYS A 1 39 ? -6.001 -2.295 -8.428 1.00 23.45 39 LYS A N 6
ATOM 9950 C CA . LYS A 1 39 ? -7.435 -2.068 -8.651 1.00 45.44 39 LYS A CA 6
ATOM 9951 C C . LYS A 1 39 ? -8.298 -3.277 -8.235 1.00 61.24 39 LYS A C 6
ATOM 9952 O O . LYS A 1 39 ? -9.387 -3.083 -7.699 1.00 23.15 39 LYS A O 6
ATOM 9971 N N . LYS A 1 40 ? -7.812 -4.516 -8.483 1.00 64.50 40 LYS A N 6
ATOM 9972 C CA . LYS A 1 40 ? -8.563 -5.742 -8.102 1.00 23.20 40 LYS A CA 6
ATOM 9973 C C . LYS A 1 40 ? -8.689 -5.851 -6.571 1.00 11.35 40 LYS A C 6
ATOM 9974 O O . LYS A 1 40 ? -9.695 -6.359 -6.052 1.00 3.40 40 LYS A O 6
ATOM 9993 N N . TYR A 1 41 ? -7.663 -5.343 -5.858 1.00 3.22 41 TYR A N 6
ATOM 9994 C CA . TYR A 1 41 ? -7.697 -5.239 -4.390 1.00 41.41 41 TYR A CA 6
ATOM 9995 C C . TYR A 1 41 ? -8.739 -4.188 -3.966 1.00 54.21 41 TYR A C 6
ATOM 9996 O O . TYR A 1 41 ? -9.551 -4.447 -3.070 1.00 71.33 41 TYR A O 6
ATOM 10014 N N . LEU A 1 42 ? -8.724 -3.024 -4.658 1.00 11.33 42 LEU A N 6
ATOM 10015 C CA . LEU A 1 42 ? -9.670 -1.909 -4.405 1.00 55.10 42 LEU A CA 6
ATOM 10016 C C . LEU A 1 42 ? -11.157 -2.345 -4.533 1.00 20.31 42 LEU A C 6
ATOM 10017 O O . LEU A 1 42 ? -11.972 -1.972 -3.704 1.00 73.43 42 LEU A O 6
ATOM 10033 N N . GLU A 1 43 ? -11.484 -3.128 -5.574 1.00 62.23 43 GLU A N 6
ATOM 10034 C CA . GLU A 1 43 ? -12.865 -3.630 -5.819 1.00 74.43 43 GLU A CA 6
ATOM 10035 C C . GLU A 1 43 ? -13.417 -4.426 -4.617 1.00 53.52 43 GLU A C 6
ATOM 10036 O O . GLU A 1 43 ? -14.577 -4.241 -4.212 1.00 41.40 43 GLU A O 6
ATOM 10048 N N . GLU A 1 44 ? -12.557 -5.284 -4.048 1.00 41.04 44 GLU A N 6
ATOM 10049 C CA . GLU A 1 44 ? -12.872 -6.049 -2.827 1.00 54.13 44 GLU A CA 6
ATOM 10050 C C . GLU A 1 44 ? -13.032 -5.083 -1.627 1.00 32.15 44 GLU A C 6
ATOM 10051 O O . GLU A 1 44 ? -13.939 -5.237 -0.805 1.00 54.02 44 GLU A O 6
ATOM 10063 N N . PHE A 1 45 ? -12.158 -4.056 -1.588 1.00 32.05 45 PHE A N 6
ATOM 10064 C CA . PHE A 1 45 ? -12.145 -3.023 -0.526 1.00 60.44 45 PHE A CA 6
ATOM 10065 C C . PHE A 1 45 ? -13.329 -2.024 -0.636 1.00 22.04 45 PHE A C 6
ATOM 10066 O O . PHE A 1 45 ? -13.590 -1.271 0.302 1.00 70.42 45 PHE A O 6
ATOM 10083 N N . ARG A 1 46 ? -14.015 -1.999 -1.798 1.00 11.13 46 ARG A N 6
ATOM 10084 C CA . ARG A 1 46 ? -15.256 -1.201 -1.991 1.00 43.24 46 ARG A CA 6
ATOM 10085 C C . ARG A 1 46 ? -16.436 -1.886 -1.289 1.00 54.35 46 ARG A C 6
ATOM 10086 O O . ARG A 1 46 ? -17.271 -1.228 -0.662 1.00 11.34 46 ARG A O 6
ATOM 10107 N N . LYS A 1 47 ? -16.470 -3.225 -1.391 1.00 13.35 47 LYS A N 6
ATOM 10108 C CA . LYS A 1 47 ? -17.498 -4.077 -0.745 1.00 2.14 47 LYS A CA 6
ATOM 10109 C C . LYS A 1 47 ? -17.460 -3.900 0.790 1.00 52.15 47 LYS A C 6
ATOM 10110 O O . LYS A 1 47 ? -18.490 -3.998 1.463 1.00 71.22 47 LYS A O 6
ATOM 10129 N N . GLU A 1 48 ? -16.244 -3.640 1.310 1.00 41.51 48 GLU A N 6
ATOM 10130 C CA . GLU A 1 48 ? -15.985 -3.399 2.739 1.00 24.04 48 GLU A CA 6
ATOM 10131 C C . GLU A 1 48 ? -15.425 -1.977 2.957 1.00 64.30 48 GLU A C 6
ATOM 10132 O O . GLU A 1 48 ? -14.595 -1.749 3.840 1.00 62.05 48 GLU A O 6
ATOM 10144 N N . SER A 1 49 ? -15.953 -1.000 2.174 1.00 51.33 49 SER A N 6
ATOM 10145 C CA . SER A 1 49 ? -15.571 0.435 2.286 1.00 5.33 49 SER A CA 6
ATOM 10146 C C . SER A 1 49 ? -15.954 1.059 3.653 1.00 51.11 49 SER A C 6
ATOM 10147 O O . SER A 1 49 ? -15.555 2.193 3.952 1.00 70.32 49 SER A O 6
ATOM 10155 N N . GLN A 1 50 ? -16.721 0.307 4.463 1.00 52.21 50 GLN A N 6
ATOM 10156 C CA . GLN A 1 50 ? -17.116 0.704 5.822 1.00 14.11 50 GLN A CA 6
ATOM 10157 C C . GLN A 1 50 ? -15.890 0.909 6.753 1.00 3.34 50 GLN A C 6
ATOM 10158 O O . GLN A 1 50 ? -15.335 -0.053 7.299 1.00 42.03 50 GLN A O 6
ATOM 10172 N N . ASN A 1 51 ? -15.466 2.193 6.876 1.00 62.41 51 ASN A N 6
ATOM 10173 C CA . ASN A 1 51 ? -14.290 2.624 7.681 1.00 74.54 51 ASN A CA 6
ATOM 10174 C C . ASN A 1 51 ? -13.023 1.828 7.320 1.00 25.13 51 ASN A C 6
ATOM 10175 O O . ASN A 1 51 ? -12.281 1.382 8.203 1.00 32.41 51 ASN A O 6
ATOM 10186 N N . ILE A 1 52 ? -12.786 1.638 6.022 1.00 74.04 52 ILE A N 6
ATOM 10187 C CA . ILE A 1 52 ? -11.568 0.969 5.546 1.00 21.51 52 ILE A CA 6
ATOM 10188 C C . ILE A 1 52 ? -10.481 2.012 5.249 1.00 71.03 52 ILE A C 6
ATOM 10189 O O . ILE A 1 52 ? -10.785 3.172 4.939 1.00 22.24 52 ILE A O 6
ATOM 10205 N N . LYS A 1 53 ? -9.224 1.590 5.393 1.00 63.32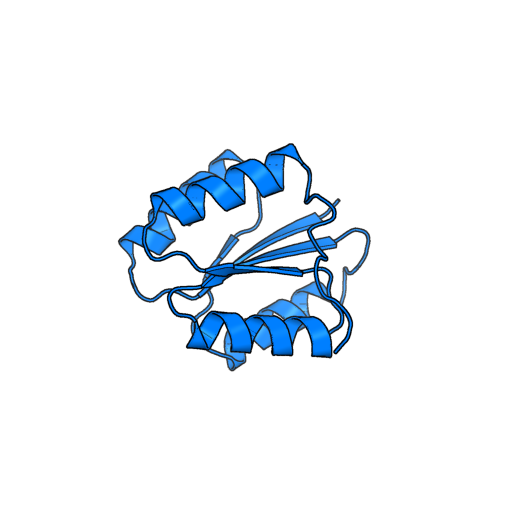 53 LYS A N 6
ATOM 10206 C CA . LYS A 1 53 ? -8.046 2.377 5.048 1.00 2.44 53 LYS A CA 6
ATOM 10207 C C . LYS A 1 53 ? -7.025 1.463 4.393 1.00 53.11 53 LYS A C 6
ATOM 10208 O O . LYS A 1 53 ? -6.830 0.323 4.817 1.00 64.53 53 LYS A O 6
ATOM 10227 N N . VAL A 1 54 ? -6.415 1.972 3.327 1.00 41.20 54 VAL A N 6
ATOM 10228 C CA . VAL A 1 54 ? -5.348 1.286 2.597 1.00 61.40 54 VAL A CA 6
ATOM 10229 C C . VAL A 1 54 ? -4.091 2.167 2.593 1.00 11.12 54 VAL A C 6
ATOM 10230 O O . VAL A 1 54 ? -4.180 3.368 2.382 1.00 31.24 54 VAL A O 6
ATOM 10243 N N . LEU A 1 55 ? -2.931 1.563 2.862 1.00 33.22 55 LEU A N 6
ATOM 10244 C CA . LEU A 1 55 ? -1.630 2.242 2.802 1.00 33.13 55 LEU A CA 6
ATOM 10245 C C . LEU A 1 55 ? -0.880 1.746 1.563 1.00 21.20 55 LEU A C 6
ATOM 10246 O O . LEU A 1 55 ? -0.390 0.613 1.547 1.00 71.22 55 LEU A O 6
ATOM 10262 N N . ILE A 1 56 ? -0.799 2.582 0.517 1.00 74.25 56 ILE A N 6
ATOM 10263 C CA . ILE A 1 56 ? -0.172 2.183 -0.752 1.00 43.34 56 ILE A CA 6
ATOM 10264 C C . ILE A 1 56 ? 1.274 2.715 -0.806 1.00 4.11 56 ILE A C 6
ATOM 10265 O O . ILE A 1 56 ? 1.481 3.911 -0.999 1.00 55.11 56 ILE A O 6
ATOM 10281 N N . LEU A 1 57 ? 2.266 1.810 -0.631 1.00 12.33 57 LEU A N 6
ATOM 10282 C CA . LEU A 1 57 ? 3.700 2.170 -0.692 1.00 34.23 57 LEU A CA 6
ATOM 10283 C C . LEU A 1 57 ? 4.167 1.932 -2.125 1.00 34.44 57 LEU A C 6
ATOM 10284 O O . LEU A 1 57 ? 4.206 0.789 -2.587 1.00 0.12 57 LEU A O 6
ATOM 10300 N N . VAL A 1 58 ? 4.506 3.013 -2.816 1.00 52.42 58 VAL A N 6
ATOM 10301 C CA . VAL A 1 58 ? 4.895 2.980 -4.224 1.00 12.43 58 VAL A CA 6
ATOM 10302 C C . VAL A 1 58 ? 6.380 3.334 -4.354 1.00 3.44 58 VAL A C 6
ATOM 10303 O O . VAL A 1 58 ? 6.876 4.212 -3.653 1.00 60.42 58 VAL A O 6
ATOM 10316 N N . SER A 1 59 ? 7.084 2.636 -5.239 1.00 23.22 59 SER A N 6
ATOM 10317 C CA . SER A 1 59 ? 8.509 2.896 -5.502 1.00 3.32 59 SER A CA 6
ATOM 10318 C C . SER A 1 59 ? 8.700 4.094 -6.456 1.00 42.33 59 SER A C 6
ATOM 10319 O O . SER A 1 59 ? 9.781 4.685 -6.507 1.00 21.24 59 SER A O 6
ATOM 10327 N N . ASN A 1 60 ? 7.639 4.454 -7.210 1.00 63.41 60 ASN A N 6
ATOM 10328 C CA . ASN A 1 60 ? 7.703 5.520 -8.237 1.00 4.53 60 ASN A CA 6
ATOM 10329 C C . ASN A 1 60 ? 6.663 6.619 -7.971 1.00 21.03 60 ASN A C 6
ATOM 10330 O O . ASN A 1 60 ? 5.592 6.361 -7.418 1.00 13.10 60 ASN A O 6
ATOM 10341 N N . ASP A 1 61 ? 7.005 7.852 -8.393 1.00 74.22 61 ASP A N 6
ATOM 10342 C CA . ASP A 1 61 ? 6.085 9.008 -8.427 1.00 11.02 61 ASP A CA 6
ATOM 10343 C C . ASP A 1 61 ? 4.960 8.781 -9.449 1.00 54.04 61 ASP A C 6
ATOM 10344 O O . ASP A 1 61 ? 3.832 9.264 -9.271 1.00 75.13 61 ASP A O 6
ATOM 10353 N N . GLU A 1 62 ? 5.297 8.029 -10.512 1.00 71.44 62 GLU A N 6
ATOM 10354 C CA . GLU A 1 62 ? 4.329 7.541 -11.504 1.00 51.42 62 GLU A CA 6
ATOM 10355 C C . GLU A 1 62 ? 3.208 6.762 -10.798 1.00 14.33 62 GLU A C 6
ATOM 10356 O O . GLU A 1 62 ? 2.023 7.046 -10.969 1.00 31.40 62 GLU A O 6
ATOM 10368 N N . GLU A 1 63 ? 3.635 5.830 -9.947 1.00 1.24 63 GLU A N 6
ATOM 10369 C CA . GLU A 1 63 ? 2.748 4.948 -9.199 1.00 70.22 63 GLU A CA 6
ATOM 10370 C C . GLU A 1 63 ? 2.040 5.690 -8.050 1.00 61.54 63 GLU A C 6
ATOM 10371 O O . GLU A 1 63 ? 0.951 5.291 -7.659 1.00 31.30 63 GLU A O 6
ATOM 10383 N N . LEU A 1 64 ? 2.687 6.745 -7.496 1.00 25.10 64 LEU A N 6
ATOM 10384 C CA . LEU A 1 64 ? 2.072 7.627 -6.472 1.00 45.14 64 LEU A CA 6
ATOM 10385 C C . LEU A 1 64 ? 0.780 8.250 -7.008 1.00 13.20 64 LEU A C 6
ATOM 10386 O O . LEU A 1 64 ? -0.307 8.015 -6.467 1.00 71.04 64 LEU A O 6
ATOM 10402 N N . ASP A 1 65 ? 0.918 8.994 -8.121 1.00 23.04 65 ASP A N 6
ATOM 10403 C CA . ASP A 1 65 ? -0.197 9.719 -8.749 1.00 4.52 65 ASP A CA 6
ATOM 10404 C C . ASP A 1 65 ? -1.244 8.740 -9.293 1.00 74.03 65 ASP A C 6
ATOM 10405 O O . ASP A 1 65 ? -2.446 8.991 -9.190 1.00 32.44 65 ASP A O 6
ATOM 10414 N N . LYS A 1 66 ? -0.756 7.606 -9.836 1.00 64.45 66 LYS A N 6
ATOM 10415 C CA . LYS A 1 66 ? -1.611 6.568 -10.432 1.00 42.21 66 LYS A CA 6
ATOM 10416 C C . LYS A 1 66 ? -2.520 5.949 -9.356 1.00 62.01 66 LYS A C 6
ATOM 10417 O O . LYS A 1 66 ? -3.735 5.878 -9.528 1.00 52.21 66 LYS A O 6
ATOM 10436 N N . ALA A 1 67 ? -1.911 5.566 -8.220 1.00 12.35 67 ALA A N 6
ATOM 10437 C CA . ALA A 1 67 ? -2.621 4.928 -7.096 1.00 12.45 67 ALA A CA 6
ATOM 10438 C C . ALA A 1 67 ? -3.550 5.920 -6.366 1.00 3.33 67 ALA A C 6
ATOM 10439 O O . ALA A 1 67 ? -4.578 5.504 -5.827 1.00 31.11 67 ALA A O 6
ATOM 10446 N N . LYS A 1 68 ? -3.182 7.227 -6.354 1.00 5.12 68 LYS A N 6
ATOM 10447 C CA . LYS A 1 68 ? -4.064 8.289 -5.816 1.00 41.54 68 LYS A CA 6
ATOM 10448 C C . LYS A 1 68 ? -5.354 8.370 -6.642 1.00 12.34 68 LYS A C 6
ATOM 10449 O O . LYS A 1 68 ? -6.447 8.306 -6.088 1.00 23.12 68 LYS A O 6
ATOM 10468 N N . GLU A 1 69 ? -5.191 8.456 -7.973 1.00 0.54 69 GLU A N 6
ATOM 10469 C CA . GLU A 1 69 ? -6.318 8.562 -8.910 1.00 25.34 69 GLU A CA 6
ATOM 10470 C C . GLU A 1 69 ? -7.277 7.369 -8.750 1.00 1.13 69 GLU A C 6
ATOM 10471 O O . GLU A 1 69 ? -8.444 7.552 -8.419 1.00 20.41 69 GLU A O 6
ATOM 10483 N N . LEU A 1 70 ? -6.718 6.155 -8.860 1.00 21.32 70 LEU A N 6
ATOM 10484 C CA . LEU A 1 70 ? -7.483 4.896 -8.818 1.00 73.23 70 LEU A CA 6
ATOM 10485 C C . LEU A 1 70 ? -8.294 4.773 -7.503 1.00 11.03 70 LEU A C 6
ATOM 10486 O O . LEU A 1 70 ? -9.511 4.569 -7.537 1.00 54.53 70 LEU A O 6
ATOM 10502 N N . ALA A 1 71 ? -7.608 4.981 -6.364 1.00 22.04 71 ALA A N 6
ATOM 10503 C CA . ALA A 1 71 ? -8.191 4.833 -5.013 1.00 64.14 71 ALA A CA 6
ATOM 10504 C C . ALA A 1 71 ? -9.307 5.859 -4.723 1.00 43.43 71 ALA A C 6
ATOM 10505 O O . ALA A 1 71 ? -10.340 5.516 -4.134 1.00 51.44 71 ALA A O 6
ATOM 10512 N N . GLN A 1 72 ? -9.081 7.119 -5.146 1.00 25.10 72 GLN A N 6
ATOM 10513 C CA . GLN A 1 72 ? -10.022 8.234 -4.907 1.00 53.14 72 GLN A CA 6
ATOM 10514 C C . GLN A 1 72 ? -11.262 8.131 -5.816 1.00 65.21 72 GLN A C 6
ATOM 10515 O O . GLN A 1 72 ? -12.349 8.562 -5.423 1.00 30.35 72 GLN A O 6
ATOM 10529 N N . LYS A 1 73 ? -11.114 7.533 -7.020 1.00 54.12 73 LYS A N 6
ATOM 10530 C CA . LYS A 1 73 ? -12.267 7.293 -7.927 1.00 10.42 73 LYS A CA 6
ATOM 10531 C C . LYS A 1 73 ? -13.054 6.047 -7.472 1.00 13.04 73 LYS A C 6
ATOM 10532 O O . LYS A 1 73 ? -14.212 5.876 -7.839 1.00 31.21 73 LYS A O 6
ATOM 10551 N N . MET A 1 74 ? -12.398 5.175 -6.669 1.00 70.24 74 MET A N 6
ATOM 10552 C CA . MET A 1 74 ? -13.088 4.105 -5.903 1.00 20.25 74 MET A CA 6
ATOM 10553 C C . MET A 1 74 ? -13.708 4.675 -4.603 1.00 24.34 74 MET A C 6
ATOM 10554 O O . MET A 1 74 ? -14.454 3.972 -3.915 1.00 73.33 74 MET A O 6
ATOM 10568 N N . GLU A 1 75 ? -13.361 5.948 -4.292 1.00 41.03 75 GLU A N 6
ATOM 10569 C CA . GLU A 1 75 ? -13.774 6.683 -3.067 1.00 1.33 75 GLU A CA 6
ATOM 10570 C C . GLU A 1 75 ? -13.436 5.919 -1.765 1.00 72.54 75 GLU A C 6
ATOM 10571 O O . GLU A 1 75 ? -14.107 6.081 -0.734 1.00 53.23 75 GLU A O 6
ATOM 10583 N N . ILE A 1 76 ? -12.361 5.119 -1.818 1.00 2.02 76 ILE A N 6
ATOM 10584 C CA . ILE A 1 76 ? -11.818 4.400 -0.650 1.00 33.14 76 ILE A CA 6
ATOM 10585 C C . ILE A 1 76 ? -10.834 5.321 0.094 1.00 20.14 76 ILE A C 6
ATOM 10586 O O . ILE A 1 76 ? -10.017 5.998 -0.552 1.00 63.03 76 ILE A O 6
ATOM 10602 N N . ASP A 1 77 ? -10.939 5.375 1.436 1.00 24.41 77 ASP A N 6
ATOM 10603 C CA . ASP A 1 77 ? -10.005 6.149 2.265 1.00 41.10 77 ASP A CA 6
ATOM 10604 C C . ASP A 1 77 ? -8.629 5.475 2.184 1.00 42.53 77 ASP A C 6
ATOM 10605 O O . ASP A 1 77 ? -8.460 4.338 2.628 1.00 24.25 77 ASP A O 6
ATOM 10614 N N . VAL A 1 78 ? -7.670 6.161 1.551 1.00 50.33 78 VAL A N 6
ATOM 10615 C CA . VAL A 1 78 ? -6.318 5.640 1.333 1.00 21.44 78 VAL A CA 6
ATOM 10616 C C . VAL A 1 78 ? -5.263 6.703 1.701 1.00 35.33 78 VAL A C 6
ATOM 10617 O O . VAL A 1 78 ? -5.449 7.897 1.457 1.00 14.32 78 VAL A O 6
ATOM 10630 N N . ARG A 1 79 ? -4.173 6.234 2.330 1.00 72.03 79 ARG A N 6
ATOM 10631 C CA . ARG A 1 79 ? -2.934 6.990 2.516 1.00 2.55 79 ARG A CA 6
ATOM 10632 C C . ARG A 1 79 ? -1.929 6.458 1.467 1.00 31.33 79 ARG A C 6
ATOM 10633 O O . ARG A 1 79 ? -1.427 5.338 1.599 1.00 34.22 79 ARG A O 6
ATOM 10654 N N . THR A 1 80 ? -1.662 7.248 0.413 1.00 54.31 80 THR A N 6
ATOM 10655 C CA . THR A 1 80 ? -0.761 6.837 -0.687 1.00 4.32 80 THR A CA 6
ATOM 10656 C C . THR A 1 80 ? 0.612 7.495 -0.463 1.00 23.15 80 THR A C 6
ATOM 10657 O O . THR A 1 80 ? 0.723 8.730 -0.481 1.00 55.30 80 THR A O 6
ATOM 10668 N N . ARG A 1 81 ? 1.639 6.673 -0.191 1.00 61.05 81 ARG A N 6
ATOM 10669 C CA . ARG A 1 81 ? 2.989 7.146 0.186 1.00 4.54 81 ARG A CA 6
ATOM 10670 C C . ARG A 1 81 ? 4.026 6.728 -0.862 1.00 55.22 81 ARG A C 6
ATOM 10671 O O . ARG A 1 81 ? 4.077 5.563 -1.257 1.00 50.43 81 ARG A O 6
ATOM 10692 N N . LYS A 1 82 ? 4.856 7.694 -1.283 1.00 11.34 82 LYS A N 6
ATOM 10693 C CA . LYS A 1 82 ? 5.946 7.463 -2.234 1.00 41.02 82 LYS A CA 6
ATOM 10694 C C . LYS A 1 82 ? 7.240 7.142 -1.472 1.00 62.14 82 LYS A C 6
ATOM 10695 O O . LYS A 1 82 ? 7.833 8.016 -0.832 1.00 40.52 82 LYS A O 6
ATOM 10714 N N . VAL A 1 83 ? 7.632 5.869 -1.521 1.00 31.32 83 VAL A N 6
ATOM 10715 C CA . VAL A 1 83 ? 8.867 5.367 -0.913 1.00 30.43 83 VAL A CA 6
ATOM 10716 C C . VAL A 1 83 ? 9.942 5.155 -1.993 1.00 30.24 83 VAL A C 6
ATOM 10717 O O . VAL A 1 83 ? 9.640 5.092 -3.190 1.00 62.22 83 VAL A O 6
ATOM 10730 N N . THR A 1 84 ? 11.208 5.084 -1.558 1.00 53.35 84 THR A N 6
ATOM 10731 C CA . THR A 1 84 ? 12.355 4.876 -2.453 1.00 72.45 84 THR A CA 6
ATOM 10732 C C . THR A 1 84 ? 13.215 3.721 -1.911 1.00 12.44 84 THR A C 6
ATOM 10733 O O . THR A 1 84 ? 13.507 2.758 -2.625 1.00 53.42 84 THR A O 6
ATOM 10744 N N . SER A 1 85 ? 13.604 3.830 -0.625 1.00 53.22 85 SER A N 6
ATOM 10745 C CA . SER A 1 85 ? 14.396 2.801 0.075 1.00 43.53 85 SER A CA 6
ATOM 10746 C C . SER A 1 85 ? 13.462 1.804 0.812 1.00 31.23 85 SER A C 6
ATOM 10747 O O . SER A 1 85 ? 12.326 2.165 1.150 1.00 44.52 85 SER A O 6
ATOM 10755 N N . PRO A 1 86 ? 13.918 0.524 1.059 1.00 20.31 86 PRO A N 6
ATOM 10756 C CA . PRO A 1 86 ? 13.116 -0.496 1.791 1.00 62.14 86 PRO A CA 6
ATOM 10757 C C . PRO A 1 86 ? 12.689 -0.044 3.205 1.00 55.30 86 PRO A C 6
ATOM 10758 O O . PRO A 1 86 ? 11.574 -0.333 3.641 1.00 35.15 86 PRO A O 6
ATOM 10769 N N . ASP A 1 87 ? 13.582 0.701 3.885 1.00 14.13 87 ASP A N 6
ATOM 10770 C CA . ASP A 1 87 ? 13.324 1.224 5.245 1.00 24.31 87 ASP A CA 6
ATOM 10771 C C . ASP A 1 87 ? 12.274 2.357 5.230 1.00 1.15 87 ASP A C 6
ATOM 10772 O O . ASP A 1 87 ? 11.558 2.544 6.214 1.00 52.21 87 ASP A O 6
ATOM 10781 N N . GLU A 1 88 ? 12.177 3.091 4.101 1.00 32.34 88 GLU A N 6
ATOM 10782 C CA . GLU A 1 88 ? 11.103 4.085 3.891 1.00 20.13 88 GLU A CA 6
ATOM 10783 C C . GLU A 1 88 ? 9.731 3.385 3.852 1.00 35.21 88 GLU A C 6
ATOM 10784 O O . GLU A 1 88 ? 8.782 3.819 4.517 1.00 11.33 88 GLU A O 6
ATOM 10796 N N . ALA A 1 89 ? 9.669 2.259 3.103 1.00 34.13 89 ALA A N 6
ATOM 10797 C CA . ALA A 1 89 ? 8.448 1.439 2.969 1.00 33.32 89 ALA A CA 6
ATOM 10798 C C . ALA A 1 89 ? 8.015 0.875 4.327 1.00 73.12 89 ALA A C 6
ATOM 10799 O O . ALA A 1 89 ? 6.826 0.869 4.653 1.00 75.42 89 ALA A O 6
ATOM 10806 N N . LYS A 1 90 ? 9.013 0.449 5.117 1.00 45.21 90 LYS A N 6
ATOM 10807 C CA . LYS A 1 90 ? 8.813 -0.102 6.458 1.00 60.45 90 LYS A CA 6
ATOM 10808 C C . LYS A 1 90 ? 8.281 0.969 7.434 1.00 41.41 90 LYS A C 6
ATOM 10809 O O . LYS A 1 90 ? 7.320 0.719 8.180 1.00 62.03 90 LYS A O 6
ATOM 10828 N N . ARG A 1 91 ? 8.920 2.155 7.419 1.00 3.41 91 ARG A N 6
ATOM 10829 C CA . ARG A 1 91 ? 8.650 3.214 8.404 1.00 74.33 91 ARG A CA 6
ATOM 10830 C C . ARG A 1 91 ? 7.171 3.631 8.386 1.00 35.45 91 ARG A C 6
ATOM 10831 O O . ARG A 1 91 ? 6.510 3.594 9.425 1.00 4.04 91 ARG A O 6
ATOM 10852 N N . TRP A 1 9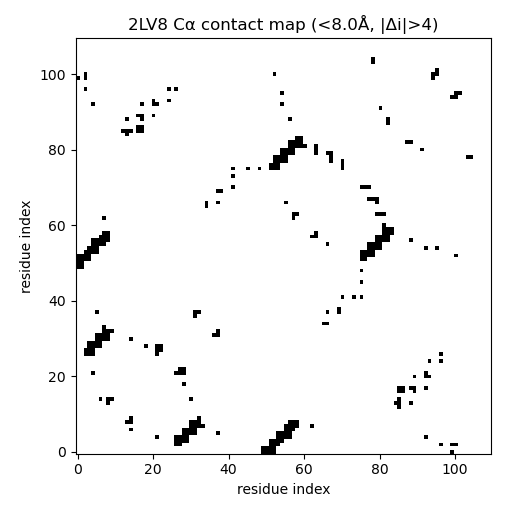2 ? 6.657 3.963 7.184 1.00 44.32 92 TRP A N 6
ATOM 10853 C CA . TRP A 1 92 ? 5.248 4.366 6.991 1.00 24.30 92 TRP A CA 6
ATOM 10854 C C . TRP A 1 92 ? 4.236 3.324 7.517 1.00 10.44 92 TRP A C 6
ATOM 10855 O O . TRP A 1 92 ? 3.156 3.701 7.968 1.00 0.10 92 TRP A O 6
ATOM 10876 N N . ILE A 1 93 ? 4.598 2.031 7.456 1.00 62.43 93 ILE A N 6
ATOM 10877 C CA . ILE A 1 93 ? 3.728 0.923 7.902 1.00 12.13 93 ILE A CA 6
ATOM 10878 C C . ILE A 1 93 ? 3.625 0.913 9.437 1.00 34.24 93 ILE A C 6
ATOM 10879 O O . ILE A 1 93 ? 2.518 0.844 10.001 1.00 54.12 93 ILE A O 6
ATOM 10895 N N . LYS A 1 94 ? 4.791 0.997 10.104 1.00 61.33 94 LYS A N 6
ATOM 10896 C CA . LYS A 1 94 ? 4.878 1.028 11.578 1.00 64.23 94 LYS A CA 6
ATOM 10897 C C . LYS A 1 94 ? 4.176 2.283 12.141 1.00 35.15 94 LYS A C 6
ATOM 10898 O O . LYS A 1 94 ? 3.543 2.235 13.197 1.00 44.40 94 LYS A O 6
ATOM 10917 N N . GLU A 1 95 ? 4.282 3.393 11.395 1.00 53.25 95 GLU A N 6
ATOM 10918 C CA . GLU A 1 95 ? 3.591 4.652 11.719 1.00 10.13 95 GLU A CA 6
ATOM 10919 C C . GLU A 1 95 ? 2.064 4.516 11.508 1.00 32.12 95 GLU A C 6
ATOM 10920 O O . GLU A 1 95 ? 1.292 4.957 12.337 1.00 43.44 95 GLU A O 6
ATOM 10932 N N . PHE A 1 96 ? 1.661 3.854 10.410 1.00 73.14 96 PHE A N 6
ATOM 10933 C CA . PHE A 1 96 ? 0.234 3.715 10.006 1.00 52.31 96 PHE A CA 6
ATOM 10934 C C . PHE A 1 96 ? -0.568 2.919 11.049 1.00 0.01 96 PHE A C 6
ATOM 10935 O O . PHE A 1 96 ? -1.731 3.215 11.303 1.00 21.35 96 PHE A O 6
ATOM 10952 N N . SER A 1 97 ? 0.078 1.911 11.645 1.00 32.01 97 SER A N 6
ATOM 10953 C CA . SER A 1 97 ? -0.541 1.074 12.680 1.00 45.24 97 SER A CA 6
ATOM 10954 C C . SER A 1 97 ? -0.699 1.838 14.011 1.00 32.31 97 SER A C 6
ATOM 10955 O O . SER A 1 97 ? -1.771 1.807 14.626 1.00 43.42 97 SER A O 6
ATOM 10963 N N . GLU A 1 98 ? 0.373 2.533 14.436 1.00 54.11 98 GLU A N 6
ATOM 10964 C CA . GLU A 1 98 ? 0.407 3.249 15.732 1.00 2.32 98 GLU A CA 6
ATOM 10965 C C . GLU A 1 98 ? -0.496 4.502 15.719 1.00 23.25 98 GLU A C 6
ATOM 10966 O O . GLU A 1 98 ? -1.256 4.735 16.668 1.00 30.21 98 GLU A O 6
ATOM 10978 N N . GLU A 1 99 ? -0.407 5.280 14.634 1.00 73.12 99 GLU A N 6
ATOM 10979 C CA . GLU A 1 99 ? -1.282 6.450 14.387 1.00 32.44 99 GLU A CA 6
ATOM 10980 C C . GLU A 1 99 ? -2.716 5.995 14.023 1.00 73.31 99 GLU A C 6
ATOM 10981 O O . GLU A 1 99 ? -3.663 6.793 14.076 1.00 1.33 99 GLU A O 6
ATOM 10993 N N . GLY A 1 100 ? -2.841 4.709 13.626 1.00 41.42 100 GLY A N 6
ATOM 10994 C CA . GLY A 1 100 ? -4.132 4.098 13.291 1.00 70.44 100 GLY A CA 6
ATOM 10995 C C . GLY A 1 100 ? -4.641 4.487 11.911 1.00 15.44 100 GLY A C 6
ATOM 10996 O O . GLY A 1 100 ? -5.792 4.198 11.560 1.00 21.45 100 GLY A O 6
ATOM 11000 N N . GLY A 1 101 ? -3.782 5.181 11.133 1.00 62.04 101 GLY A N 6
ATOM 11001 C CA . GLY A 1 101 ? -4.138 5.700 9.812 1.00 24.41 101 GLY A CA 6
ATOM 11002 C C . GLY A 1 101 ? -4.913 7.017 9.868 1.00 12.02 101 GLY A C 6
ATOM 11003 O O . GLY A 1 101 ? -4.753 7.886 8.993 1.00 45.42 101 GLY A O 6
ATOM 11007 N N . SER A 1 102 ? -5.783 7.158 10.884 1.00 25.21 102 SER A N 6
ATOM 11008 C CA . SER A 1 102 ? -6.691 8.297 11.027 1.00 74.04 102 SER A CA 6
ATOM 11009 C C . SER A 1 102 ? -5.992 9.450 11.763 1.00 4.24 102 SER A C 6
ATOM 11010 O O . SER A 1 102 ? -6.004 9.528 12.998 1.00 42.43 102 SER A O 6
ATOM 11018 N N . LEU A 1 103 ? -5.314 10.309 10.983 1.00 75.00 103 LEU A N 6
ATOM 11019 C CA . LEU A 1 103 ? -4.809 11.613 11.460 1.00 54.22 103 LEU A CA 6
ATOM 11020 C C . LEU A 1 103 ? -5.861 12.672 11.075 1.00 12.11 103 LEU A C 6
ATOM 11021 O O . LEU A 1 103 ? -5.569 13.698 10.454 1.00 72.02 103 LEU A O 6
ATOM 11037 N N . GLU A 1 104 ? -7.116 12.360 11.451 1.00 43.01 104 GLU A N 6
ATOM 11038 C CA . GLU A 1 104 ? -8.330 13.091 11.042 1.00 25.44 104 GLU A CA 6
ATOM 11039 C C . GLU A 1 104 ? -9.122 13.477 12.297 1.00 12.52 104 GLU A C 6
ATOM 11040 O O . GLU A 1 104 ? -8.947 12.852 13.350 1.00 64.42 104 GLU A O 6
ATOM 11052 N N . HIS A 1 105 ? -9.968 14.510 12.194 1.00 63.32 105 HIS A N 6
ATOM 11053 C CA . HIS A 1 105 ? -10.994 14.800 13.214 1.00 12.42 105 HIS A CA 6
ATOM 11054 C C . HIS A 1 105 ? -12.072 13.707 13.105 1.00 2.45 105 HIS A C 6
ATOM 11055 O O . HIS A 1 105 ? -12.487 13.388 11.984 1.00 34.22 105 HIS A O 6
ATOM 11070 N N . HIS A 1 106 ? -12.492 13.115 14.244 1.00 23.44 106 HIS A N 6
ATOM 11071 C CA . HIS A 1 106 ? -13.381 11.934 14.254 1.00 21.25 106 HIS A CA 6
ATOM 11072 C C . HIS A 1 106 ? -14.792 12.296 13.746 1.00 25.22 106 HIS A C 6
ATOM 11073 O O . HIS A 1 106 ? -15.697 12.640 14.514 1.00 71.12 106 HIS A O 6
ATOM 11088 N N . HIS A 1 107 ? -14.919 12.237 12.418 1.00 43.22 107 HIS A N 6
ATOM 11089 C CA . HIS A 1 107 ? -16.137 12.573 11.662 1.00 71.44 107 HIS A CA 6
ATOM 11090 C C . HIS A 1 107 ? -17.174 11.444 11.763 1.00 64.32 107 HIS A C 6
ATOM 11091 O O . HIS A 1 107 ? -16.820 10.258 11.862 1.00 1.03 107 HIS A O 6
ATOM 11106 N N . HIS A 1 108 ? -18.456 11.835 11.730 1.00 51.20 108 HIS A N 6
ATOM 11107 C CA . HIS A 1 108 ? -19.586 10.909 11.911 1.00 52.21 108 HIS A CA 6
ATOM 11108 C C . HIS A 1 108 ? -19.851 10.158 10.590 1.00 5.12 108 HIS A C 6
ATOM 11109 O O . HIS A 1 108 ? -20.596 10.632 9.723 1.00 12.11 108 HIS A O 6
ATOM 11124 N N . HIS A 1 109 ? -19.180 9.010 10.434 1.00 4.52 109 HIS A N 6
ATOM 11125 C CA . HIS A 1 109 ? -19.238 8.185 9.217 1.00 2.34 109 HIS A CA 6
ATOM 11126 C C . HIS A 1 109 ? -18.954 6.729 9.593 1.00 1.22 109 HIS A C 6
ATOM 11127 O O . HIS A 1 109 ? -17.980 6.452 10.301 1.00 53.23 109 HIS A O 6
ATOM 11142 N N . HIS A 1 110 ? -19.819 5.811 9.129 1.00 61.15 110 HIS A N 6
ATOM 11143 C CA . HIS A 1 110 ? -19.720 4.370 9.423 1.00 32.53 110 HIS A CA 6
ATOM 11144 C C . HIS A 1 110 ? -19.735 3.577 8.097 1.00 53.30 110 HIS A C 6
ATOM 11145 O O . HIS A 1 110 ? -18.694 2.993 7.735 1.00 25.51 110 HIS A O 6
ATOM 11161 N N . MET A 1 1 ? -10.436 -1.877 13.739 1.00 74.22 1 MET A N 7
ATOM 11162 C CA . MET A 1 1 ? -10.250 -0.863 12.669 1.00 75.45 1 MET A CA 7
ATOM 11163 C C . MET A 1 1 ? -9.634 -1.536 11.434 1.00 5.55 1 MET A C 7
ATOM 11164 O O . MET A 1 1 ? -8.605 -2.211 11.546 1.00 65.44 1 MET A O 7
ATOM 11180 N N . LEU A 1 2 ? -10.280 -1.378 10.266 1.00 51.14 2 LEU A N 7
ATOM 11181 C CA . LEU A 1 2 ? -9.797 -1.970 9.006 1.00 12.44 2 LEU A CA 7
ATOM 11182 C C . LEU A 1 2 ? -8.539 -1.227 8.507 1.00 42.44 2 LEU A C 7
ATOM 11183 O O . LEU A 1 2 ? -8.622 -0.078 8.073 1.00 30.13 2 LEU A O 7
ATOM 11199 N N . LEU A 1 3 ? -7.365 -1.873 8.636 1.00 71.53 3 LEU A N 7
ATOM 11200 C CA . LEU A 1 3 ? -6.074 -1.326 8.158 1.00 22.34 3 LEU A CA 7
ATOM 11201 C C . LEU A 1 3 ? -5.465 -2.257 7.092 1.00 61.31 3 LEU A C 7
ATOM 11202 O O . LEU A 1 3 ? -5.229 -3.453 7.349 1.00 2.02 3 LEU A O 7
ATOM 11218 N N . TYR A 1 4 ? -5.230 -1.705 5.889 1.00 63.21 4 TYR A N 7
ATOM 11219 C CA . TYR A 1 4 ? -4.727 -2.453 4.721 1.00 14.25 4 TYR A CA 7
ATOM 11220 C C . TYR A 1 4 ? -3.552 -1.698 4.086 1.00 75.10 4 TYR A C 7
ATOM 11221 O O . TYR A 1 4 ? -3.514 -0.468 4.107 1.00 13.33 4 TYR A O 7
ATOM 11239 N N . VAL A 1 5 ? -2.572 -2.456 3.575 1.00 43.12 5 VAL A N 7
ATOM 11240 C CA . VAL A 1 5 ? -1.376 -1.925 2.900 1.00 10.51 5 VAL A CA 7
ATOM 11241 C C . VAL A 1 5 ? -1.288 -2.525 1.479 1.00 54.23 5 VAL A C 7
ATOM 11242 O O . VAL A 1 5 ? -1.476 -3.727 1.301 1.00 53.43 5 VAL A O 7
ATOM 11255 N N . LEU A 1 6 ? -1.050 -1.668 0.472 1.00 44.41 6 LEU A N 7
ATOM 11256 C CA . LEU A 1 6 ? -0.823 -2.077 -0.931 1.00 3.01 6 LEU A CA 7
ATOM 11257 C C . LEU A 1 6 ? 0.593 -1.660 -1.332 1.00 62.44 6 LEU A C 7
ATOM 11258 O O . LEU A 1 6 ? 0.928 -0.498 -1.206 1.00 12.51 6 LEU A O 7
ATOM 11274 N N . ILE A 1 7 ? 1.430 -2.591 -1.799 1.00 42.32 7 ILE A N 7
ATOM 11275 C CA . ILE A 1 7 ? 2.820 -2.268 -2.175 1.00 73.12 7 ILE A CA 7
ATOM 11276 C C . ILE A 1 7 ? 3.046 -2.477 -3.686 1.00 50.10 7 ILE A C 7
ATOM 11277 O O . ILE A 1 7 ? 2.909 -3.590 -4.200 1.00 63.30 7 ILE A O 7
ATOM 11293 N N . ILE A 1 8 ? 3.348 -1.385 -4.408 1.00 14.00 8 ILE A N 7
ATOM 11294 C CA . ILE A 1 8 ? 3.759 -1.447 -5.816 1.00 65.11 8 ILE A CA 7
ATOM 11295 C C . ILE A 1 8 ? 5.289 -1.246 -5.861 1.00 54.44 8 ILE A C 7
ATOM 11296 O O . ILE A 1 8 ? 5.781 -0.115 -5.746 1.00 31.34 8 ILE A O 7
ATOM 11312 N N . SER A 1 9 ? 6.025 -2.356 -5.993 1.00 43.52 9 SER A N 7
ATOM 11313 C CA . SER A 1 9 ? 7.494 -2.338 -6.085 1.00 20.44 9 SER A CA 7
ATOM 11314 C C . SER A 1 9 ? 7.982 -3.653 -6.698 1.00 4.02 9 SER A C 7
ATOM 11315 O O . SER A 1 9 ? 7.391 -4.711 -6.461 1.00 53.21 9 SER A O 7
ATOM 11323 N N . ASN A 1 10 ? 9.030 -3.556 -7.520 1.00 71.40 10 ASN A N 7
ATOM 11324 C CA . ASN A 1 10 ? 9.725 -4.713 -8.115 1.00 24.51 10 ASN A CA 7
ATOM 11325 C C . ASN A 1 10 ? 10.915 -5.136 -7.238 1.00 51.12 10 ASN A C 7
ATOM 11326 O O . ASN A 1 10 ? 11.455 -6.236 -7.412 1.00 32.21 10 ASN A O 7
ATOM 11337 N N . ASP A 1 11 ? 11.335 -4.240 -6.307 1.00 14.41 11 ASP A N 7
ATOM 11338 C CA . ASP A 1 11 ? 12.402 -4.540 -5.343 1.00 64.31 11 ASP A CA 7
ATOM 11339 C C . ASP A 1 11 ? 11.892 -5.581 -4.356 1.00 2.12 11 ASP A C 7
ATOM 11340 O O . ASP A 1 11 ? 11.142 -5.241 -3.434 1.00 54.25 11 ASP A O 7
ATOM 11349 N N . LYS A 1 12 ? 12.269 -6.854 -4.591 1.00 61.43 12 LYS A N 7
ATOM 11350 C CA . LYS A 1 12 ? 11.865 -7.982 -3.740 1.00 44.34 12 LYS A CA 7
ATOM 11351 C C . LYS A 1 12 ? 12.336 -7.779 -2.298 1.00 62.34 12 LYS A C 7
ATOM 11352 O O . LYS A 1 12 ? 11.593 -8.073 -1.378 1.00 34.11 12 LYS A O 7
ATOM 11371 N N . LYS A 1 13 ? 13.543 -7.206 -2.131 1.00 62.42 13 LYS A N 7
ATOM 11372 C CA . LYS A 1 13 ? 14.101 -6.883 -0.811 1.00 43.03 13 LYS A CA 7
ATOM 11373 C C . LYS A 1 13 ? 13.177 -5.906 -0.058 1.00 75.42 13 LYS A C 7
ATOM 11374 O O . LYS A 1 13 ? 12.898 -6.108 1.120 1.00 20.32 13 LYS A O 7
ATOM 11393 N N . LEU A 1 14 ? 12.689 -4.877 -0.776 1.00 31.32 14 LEU A N 7
ATOM 11394 C CA . LEU A 1 14 ? 11.765 -3.860 -0.223 1.00 42.03 14 LEU A CA 7
ATOM 11395 C C . LEU A 1 14 ? 10.414 -4.513 0.166 1.00 74.15 14 LEU A C 7
ATOM 11396 O O . LEU A 1 14 ? 9.822 -4.153 1.190 1.00 52.32 14 LEU A O 7
ATOM 11412 N N . ILE A 1 15 ? 9.954 -5.483 -0.654 1.00 50.44 15 ILE A N 7
ATOM 11413 C CA . ILE A 1 15 ? 8.698 -6.227 -0.415 1.00 61.24 15 ILE A CA 7
ATOM 11414 C C . ILE A 1 15 ? 8.824 -7.115 0.841 1.00 65.32 15 ILE A C 7
ATOM 11415 O O . ILE A 1 15 ? 7.886 -7.196 1.640 1.00 25.23 15 ILE A O 7
ATOM 11431 N N . GLU A 1 16 ? 9.992 -7.768 1.002 1.00 51.21 16 GLU A N 7
ATOM 11432 C CA . GLU A 1 16 ? 10.278 -8.602 2.183 1.00 64.32 16 GLU A CA 7
ATOM 11433 C C . GLU A 1 16 ? 10.305 -7.726 3.450 1.00 13.22 16 GLU A C 7
ATOM 11434 O O . GLU A 1 16 ? 9.662 -8.047 4.442 1.00 63.03 16 GLU A O 7
ATOM 11446 N N . GLU A 1 17 ? 11.024 -6.589 3.369 1.00 10.53 17 GLU A N 7
ATOM 11447 C CA . GLU A 1 17 ? 11.157 -5.619 4.474 1.00 3.42 17 GLU A CA 7
ATOM 11448 C C . GLU A 1 17 ? 9.785 -5.090 4.936 1.00 22.55 17 GLU A C 7
ATOM 11449 O O . GLU A 1 17 ? 9.509 -5.000 6.144 1.00 3.41 17 GLU A O 7
ATOM 11461 N N . ALA A 1 18 ? 8.935 -4.773 3.950 1.00 22.22 18 ALA A N 7
ATOM 11462 C CA . ALA A 1 18 ? 7.585 -4.248 4.179 1.00 75.52 18 ALA A CA 7
ATOM 11463 C C . ALA A 1 18 ? 6.670 -5.326 4.789 1.00 62.23 18 ALA A C 7
ATOM 11464 O O . ALA A 1 18 ? 5.874 -5.036 5.686 1.00 50.31 18 ALA A O 7
ATOM 11471 N N . ARG A 1 19 ? 6.795 -6.564 4.270 1.00 60.32 19 ARG A N 7
ATOM 11472 C CA . ARG A 1 19 ? 6.003 -7.729 4.725 1.00 30.03 19 ARG A CA 7
ATOM 11473 C C . ARG A 1 19 ? 6.312 -8.085 6.188 1.00 73.23 19 ARG A C 7
ATOM 11474 O O . ARG A 1 19 ? 5.396 -8.305 6.971 1.00 73.12 19 ARG A O 7
ATOM 11495 N N . LYS A 1 20 ? 7.610 -8.111 6.541 1.00 62.21 20 LYS A N 7
ATOM 11496 C CA . LYS A 1 20 ? 8.070 -8.475 7.901 1.00 73.21 20 LYS A CA 7
ATOM 11497 C C . LYS A 1 20 ? 7.602 -7.430 8.936 1.00 34.05 20 LYS A C 7
ATOM 11498 O O . LYS A 1 20 ? 7.338 -7.768 10.094 1.00 51.45 20 LYS A O 7
ATOM 11517 N N . MET A 1 21 ? 7.492 -6.166 8.491 1.00 60.34 21 MET A N 7
ATOM 11518 C CA . MET A 1 21 ? 6.902 -5.075 9.289 1.00 32.51 21 MET A CA 7
ATOM 11519 C C . MET A 1 21 ? 5.390 -5.256 9.431 1.00 72.21 21 MET A C 7
ATOM 11520 O O . MET A 1 21 ? 4.849 -5.082 10.521 1.00 0.12 21 MET A O 7
ATOM 11534 N N . ALA A 1 22 ? 4.732 -5.600 8.316 1.00 41.44 22 ALA A N 7
ATOM 11535 C CA . ALA A 1 22 ? 3.274 -5.766 8.260 1.00 61.35 22 ALA A CA 7
ATOM 11536 C C . ALA A 1 22 ? 2.801 -6.936 9.144 1.00 41.12 22 ALA A C 7
ATOM 11537 O O . ALA A 1 22 ? 1.707 -6.881 9.691 1.00 73.01 22 ALA A O 7
ATOM 11544 N N . GLU A 1 23 ? 3.630 -7.995 9.257 1.00 3.44 23 GLU A N 7
ATOM 11545 C CA . GLU A 1 23 ? 3.378 -9.138 10.168 1.00 5.02 23 GLU A CA 7
ATOM 11546 C C . GLU A 1 23 ? 3.373 -8.668 11.635 1.00 75.21 23 GLU A C 7
ATOM 11547 O O . GLU A 1 23 ? 2.435 -8.957 12.389 1.00 43.21 23 GLU A O 7
ATOM 11559 N N . LYS A 1 24 ? 4.419 -7.908 12.005 1.00 14.32 24 LYS A N 7
ATOM 11560 C CA . LYS A 1 24 ? 4.575 -7.335 13.359 1.00 61.12 24 LYS A CA 7
ATOM 11561 C C . LYS A 1 24 ? 3.447 -6.328 13.670 1.00 42.04 24 LYS A C 7
ATOM 11562 O O . LYS A 1 24 ? 3.040 -6.168 14.823 1.00 22.52 24 LYS A O 7
ATOM 11581 N N . ALA A 1 25 ? 2.966 -5.656 12.616 1.00 62.24 25 ALA A N 7
ATOM 11582 C CA . ALA A 1 25 ? 1.919 -4.623 12.689 1.00 54.51 25 ALA A CA 7
ATOM 11583 C C . ALA A 1 25 ? 0.494 -5.206 12.515 1.00 54.35 25 ALA A C 7
ATOM 11584 O O . ALA A 1 25 ? -0.490 -4.504 12.783 1.00 12.22 25 ALA A O 7
ATOM 11591 N N . ASN A 1 26 ? 0.411 -6.473 12.048 1.00 43.34 26 ASN A N 7
ATOM 11592 C CA . ASN A 1 26 ? -0.865 -7.222 11.832 1.00 4.11 26 ASN A CA 7
ATOM 11593 C C . ASN A 1 26 ? -1.730 -6.559 10.713 1.00 54.35 26 ASN A C 7
ATOM 11594 O O . ASN A 1 26 ? -2.970 -6.619 10.719 1.00 23.24 26 ASN A O 7
ATOM 11605 N N . LEU A 1 27 ? -1.044 -5.949 9.725 1.00 73.21 27 LEU A N 7
ATOM 11606 C CA . LEU A 1 27 ? -1.685 -5.266 8.577 1.00 3.50 27 LEU A CA 7
ATOM 11607 C C . LEU A 1 27 ? -1.696 -6.191 7.339 1.00 13.44 27 LEU A C 7
ATOM 11608 O O . LEU A 1 27 ? -0.705 -6.880 7.072 1.00 44.25 27 LEU A O 7
ATOM 11624 N N . GLU A 1 28 ? -2.803 -6.172 6.573 1.00 34.24 28 GLU A N 7
ATOM 11625 C CA . GLU A 1 28 ? -2.955 -7.005 5.365 1.00 15.31 28 GLU A CA 7
ATOM 11626 C C . GLU A 1 28 ? -2.237 -6.349 4.177 1.00 23.33 28 GLU A C 7
ATOM 11627 O O . GLU A 1 28 ? -2.737 -5.382 3.596 1.00 40.22 28 GLU A O 7
ATOM 11639 N N . LEU A 1 29 ? -1.072 -6.898 3.823 1.00 61.54 29 LEU A N 7
ATOM 11640 C CA . LEU A 1 29 ? -0.218 -6.358 2.763 1.00 60.41 29 LEU A CA 7
ATOM 11641 C C . LEU A 1 29 ? -0.475 -7.165 1.488 1.00 25.21 29 LEU A C 7
ATOM 11642 O O . LEU A 1 29 ? -0.266 -8.383 1.467 1.00 41.53 29 LEU A O 7
ATOM 11658 N N . ARG A 1 30 ? -0.938 -6.484 0.438 1.00 11.32 30 ARG A N 7
ATOM 11659 C CA . ARG A 1 30 ? -1.204 -7.092 -0.867 1.00 2.21 30 ARG A CA 7
ATOM 11660 C C . ARG A 1 30 ? -0.079 -6.664 -1.819 1.00 62.12 30 ARG A C 7
ATOM 11661 O O . ARG A 1 30 ? 0.185 -5.454 -1.955 1.00 55.13 30 ARG A O 7
ATOM 11682 N N . THR A 1 31 ? 0.587 -7.630 -2.467 1.00 13.54 31 THR A N 7
ATOM 11683 C CA . THR A 1 31 ? 1.676 -7.335 -3.398 1.00 31.53 31 THR A CA 7
ATOM 11684 C C . THR A 1 31 ? 1.094 -7.010 -4.787 1.00 64.24 31 THR A C 7
ATOM 11685 O O . THR A 1 31 ? 0.533 -7.884 -5.460 1.00 12.41 31 THR A O 7
ATOM 11696 N N . VAL A 1 32 ? 1.223 -5.741 -5.189 1.00 42.03 32 VAL A N 7
ATOM 11697 C CA . VAL A 1 32 ? 0.704 -5.231 -6.462 1.00 52.44 32 VAL A CA 7
ATOM 11698 C C . VAL A 1 32 ? 1.788 -5.378 -7.544 1.00 3.34 32 VAL A C 7
ATOM 11699 O O . VAL A 1 32 ? 2.967 -5.101 -7.289 1.00 24.21 32 VAL A O 7
ATOM 11712 N N . LYS A 1 33 ? 1.372 -5.822 -8.735 1.00 43.03 33 LYS A N 7
ATOM 11713 C CA . LYS A 1 33 ? 2.253 -5.993 -9.896 1.00 35.23 33 LYS A CA 7
ATOM 11714 C C . LYS A 1 33 ? 2.007 -4.834 -10.876 1.00 41.21 33 LYS A C 7
ATOM 11715 O O . LYS A 1 33 ? 2.895 -4.022 -11.138 1.00 32.13 33 LYS A O 7
ATOM 11734 N N . THR A 1 34 ? 0.767 -4.762 -11.387 1.00 61.41 34 THR A N 7
ATOM 11735 C CA . THR A 1 34 ? 0.342 -3.756 -12.378 1.00 32.33 34 THR A CA 7
ATOM 11736 C C . THR A 1 34 ? -0.821 -2.909 -11.811 1.00 2.00 34 THR A C 7
ATOM 11737 O O . THR A 1 34 ? -1.306 -3.181 -10.701 1.00 64.41 34 THR A O 7
ATOM 11748 N N . GLU A 1 35 ? -1.282 -1.893 -12.577 1.00 50.10 35 GLU A N 7
ATOM 11749 C CA . GLU A 1 35 ? -2.380 -1.006 -12.132 1.00 5.02 35 GLU A CA 7
ATOM 11750 C C . GLU A 1 35 ? -3.703 -1.780 -11.962 1.00 25.44 35 GLU A C 7
ATOM 11751 O O . GLU A 1 35 ? -4.522 -1.424 -11.113 1.00 41.41 35 GLU A O 7
ATOM 11763 N N . ASP A 1 36 ? -3.884 -2.861 -12.751 1.00 63.51 36 ASP A N 7
ATOM 11764 C CA . ASP A 1 36 ? -5.074 -3.729 -12.656 1.00 73.34 36 ASP A CA 7
ATOM 11765 C C . ASP A 1 36 ? -5.062 -4.553 -11.356 1.00 33.14 36 ASP A C 7
ATOM 11766 O O . ASP A 1 36 ? -6.127 -4.843 -10.801 1.00 50.31 36 ASP A O 7
ATOM 11775 N N . GLU A 1 37 ? -3.861 -4.909 -10.859 1.00 51.45 37 GLU A N 7
ATOM 11776 C CA . GLU A 1 37 ? -3.724 -5.575 -9.548 1.00 65.00 37 GLU A CA 7
ATOM 11777 C C . GLU A 1 37 ? -4.140 -4.605 -8.424 1.00 44.42 37 GLU A C 7
ATOM 11778 O O . GLU A 1 37 ? -4.859 -4.988 -7.502 1.00 52.44 37 GLU A O 7
ATOM 11790 N N . LEU A 1 38 ? -3.710 -3.337 -8.560 1.00 35.24 38 LEU A N 7
ATOM 11791 C CA . LEU A 1 38 ? -4.032 -2.250 -7.610 1.00 74.33 38 LEU A CA 7
ATOM 11792 C C . LEU A 1 38 ? -5.571 -2.074 -7.544 1.00 21.21 38 LEU A C 7
ATOM 11793 O O . LEU A 1 38 ? -6.164 -2.034 -6.455 1.00 1.13 38 LEU A O 7
ATOM 11809 N N . LYS A 1 39 ? -6.194 -2.061 -8.737 1.00 40.14 39 LYS A N 7
ATOM 11810 C CA . LYS A 1 39 ? -7.653 -1.935 -8.911 1.00 10.33 39 LYS A CA 7
ATOM 11811 C C . LYS A 1 39 ? -8.411 -3.108 -8.257 1.00 63.12 39 LYS A C 7
ATOM 11812 O O . LYS A 1 39 ? -9.391 -2.882 -7.557 1.00 3.10 39 LYS A O 7
ATOM 11831 N N . LYS A 1 40 ? -7.946 -4.357 -8.488 1.00 3.43 40 LYS A N 7
ATOM 11832 C CA . LYS A 1 40 ? -8.657 -5.571 -8.011 1.00 2.23 40 LYS A CA 7
ATOM 11833 C C . LYS A 1 40 ? -8.603 -5.693 -6.479 1.00 0.53 40 LYS A C 7
ATOM 11834 O O . LYS A 1 40 ? -9.536 -6.219 -5.857 1.00 11.14 40 LYS A O 7
ATOM 11853 N N . TYR A 1 41 ? -7.515 -5.199 -5.873 1.00 13.45 41 TYR A N 7
ATOM 11854 C CA . TYR A 1 41 ? -7.398 -5.135 -4.403 1.00 45.41 41 TYR A CA 7
ATOM 11855 C C . TYR A 1 41 ? -8.391 -4.105 -3.835 1.00 41.04 41 TYR A C 7
ATOM 11856 O O . TYR A 1 41 ? -9.017 -4.340 -2.794 1.00 63.42 41 TYR A O 7
ATOM 11874 N N . LEU A 1 42 ? -8.549 -2.978 -4.553 1.00 1.40 42 LEU A N 7
ATOM 11875 C CA . LEU A 1 42 ? -9.552 -1.950 -4.216 1.00 51.43 42 LEU A CA 7
ATOM 11876 C C . LEU A 1 42 ? -11.007 -2.478 -4.398 1.00 73.13 42 LEU A C 7
ATOM 11877 O O . LEU A 1 42 ? -11.879 -2.119 -3.610 1.00 41.23 42 LEU A O 7
ATOM 11893 N N . GLU A 1 43 ? -11.251 -3.336 -5.428 1.00 15.05 43 GLU A N 7
ATOM 11894 C CA . GLU A 1 43 ? -12.561 -4.036 -5.638 1.00 54.24 43 GLU A CA 7
ATOM 11895 C C . GLU A 1 43 ? -12.978 -4.768 -4.344 1.00 71.22 43 GLU A C 7
ATOM 11896 O O . GLU A 1 43 ? -14.122 -4.656 -3.872 1.00 63.22 43 GLU A O 7
ATOM 11908 N N . GLU A 1 44 ? -11.992 -5.483 -3.785 1.00 31.41 44 GLU A N 7
ATOM 11909 C CA . GLU A 1 44 ? -12.113 -6.237 -2.533 1.00 73.30 44 GLU A CA 7
ATOM 11910 C C . GLU A 1 44 ? -12.404 -5.298 -1.345 1.00 41.20 44 GLU A C 7
ATOM 11911 O O . GLU A 1 44 ? -13.204 -5.618 -0.472 1.00 2.43 44 GLU A O 7
ATOM 11923 N N . PHE A 1 45 ? -11.732 -4.140 -1.318 1.00 4.02 45 PHE A N 7
ATOM 11924 C CA . PHE A 1 45 ? -11.875 -3.163 -0.215 1.00 64.55 45 PHE A CA 7
ATOM 11925 C C . PHE A 1 45 ? -13.195 -2.355 -0.268 1.00 21.03 45 PHE A C 7
ATOM 11926 O O . PHE A 1 45 ? -13.575 -1.758 0.743 1.00 3.41 45 PHE A O 7
ATOM 11943 N N . ARG A 1 46 ? -13.878 -2.316 -1.432 1.00 11.42 46 ARG A N 7
ATOM 11944 C CA . ARG A 1 46 ? -15.141 -1.545 -1.579 1.00 33.40 46 ARG A CA 7
ATOM 11945 C C . ARG A 1 46 ? -16.308 -2.219 -0.838 1.00 73.21 46 ARG A C 7
ATOM 11946 O O . ARG A 1 46 ? -17.131 -1.530 -0.225 1.00 22.05 46 ARG A O 7
ATOM 11967 N N . LYS A 1 47 ? -16.368 -3.568 -0.891 1.00 11.30 47 LYS A N 7
ATOM 11968 C CA . LYS A 1 47 ? -17.450 -4.358 -0.235 1.00 62.42 47 LYS A CA 7
ATOM 11969 C C . LYS A 1 47 ? -17.446 -4.133 1.296 1.00 75.43 47 LYS A C 7
ATOM 11970 O O . LYS A 1 47 ? -18.450 -4.356 1.973 1.00 11.24 47 LYS A O 7
ATOM 11989 N N . GLU A 1 48 ? -16.289 -3.677 1.795 1.00 41.43 48 GLU A N 7
ATOM 11990 C CA . GLU A 1 48 ? -16.011 -3.446 3.209 1.00 10.22 48 GLU A CA 7
ATOM 11991 C C . GLU A 1 48 ? -15.387 -2.045 3.389 1.00 72.21 48 GLU A C 7
ATOM 11992 O O . GLU A 1 48 ? -14.554 -1.832 4.274 1.00 12.01 48 GLU A O 7
ATOM 12004 N N . SER A 1 49 ? -15.818 -1.082 2.544 1.00 32.43 49 SER A N 7
ATOM 12005 C CA . SER A 1 49 ? -15.359 0.322 2.619 1.00 11.45 49 SER A CA 7
ATOM 12006 C C . SER A 1 49 ? -16.077 1.047 3.784 1.00 42.12 49 SER A C 7
ATOM 12007 O O . SER A 1 49 ? -16.969 1.885 3.584 1.00 64.34 49 SER A O 7
ATOM 12015 N N . GLN A 1 50 ? -15.688 0.649 5.002 1.00 71.51 50 GLN A N 7
ATOM 12016 C CA . GLN A 1 50 ? -16.288 1.097 6.265 1.00 14.34 50 GLN A CA 7
ATOM 12017 C C . GLN A 1 50 ? -15.187 1.097 7.335 1.00 52.12 50 GLN A C 7
ATOM 12018 O O . GLN A 1 50 ? -14.623 0.040 7.656 1.00 15.21 50 GLN A O 7
ATOM 12032 N N . ASN A 1 51 ? -14.839 2.301 7.831 1.00 32.20 51 ASN A N 7
ATOM 12033 C CA . ASN A 1 51 ? -13.806 2.498 8.883 1.00 54.10 51 ASN A CA 7
ATOM 12034 C C . ASN A 1 51 ? -12.420 2.014 8.375 1.00 64.35 51 ASN A C 7
ATOM 12035 O O . ASN A 1 51 ? -11.514 1.721 9.166 1.00 52.02 51 ASN A O 7
ATOM 12046 N N . ILE A 1 52 ? -12.281 1.944 7.039 1.00 12.31 52 ILE A N 7
ATOM 12047 C CA . ILE A 1 52 ? -11.111 1.370 6.376 1.00 50.54 52 ILE A CA 7
ATOM 12048 C C . ILE A 1 52 ? -10.090 2.471 6.053 1.00 43.12 52 ILE A C 7
ATOM 12049 O O . ILE A 1 52 ? -10.449 3.601 5.700 1.00 64.12 52 ILE A O 7
ATOM 12065 N N . LYS A 1 53 ? -8.821 2.130 6.215 1.00 55.52 53 LYS A N 7
ATOM 12066 C CA . LYS A 1 53 ? -7.680 2.979 5.889 1.00 33.33 53 LYS A CA 7
ATOM 12067 C C . LYS A 1 53 ? -6.717 2.121 5.070 1.00 42.52 53 LYS A C 7
ATOM 12068 O O . LYS A 1 53 ? -6.305 1.046 5.530 1.00 44.33 53 LYS A O 7
ATOM 12087 N N . VAL A 1 54 ? -6.399 2.560 3.853 1.00 71.22 54 VAL A N 7
ATOM 12088 C CA . VAL A 1 54 ? -5.426 1.883 2.980 1.00 53.12 54 VAL A CA 7
ATOM 12089 C C . VAL A 1 54 ? -4.155 2.748 2.890 1.00 40.32 54 VAL A C 7
ATOM 12090 O O . VAL A 1 54 ? -4.246 3.972 2.896 1.00 51.21 54 VAL A O 7
ATOM 12103 N N . LEU A 1 55 ? -2.978 2.103 2.883 1.00 51.30 55 LEU A N 7
ATOM 12104 C CA . LEU A 1 55 ? -1.677 2.773 2.719 1.00 35.25 55 LEU A CA 7
ATOM 12105 C C . LEU A 1 55 ? -0.933 2.128 1.540 1.00 31.11 55 LEU A C 7
ATOM 12106 O O . LEU A 1 55 ? -0.509 0.974 1.634 1.00 55.40 55 LEU A O 7
ATOM 12122 N N . ILE A 1 56 ? -0.786 2.875 0.433 1.00 13.34 56 ILE A N 7
ATOM 12123 C CA . ILE A 1 56 ? -0.134 2.382 -0.788 1.00 23.11 56 ILE A CA 7
ATOM 12124 C C . ILE A 1 56 ? 1.319 2.898 -0.830 1.00 33.41 56 ILE A C 7
ATOM 12125 O O . ILE A 1 56 ? 1.540 4.106 -0.902 1.00 40.43 56 ILE A O 7
ATOM 12141 N N . LEU A 1 57 ? 2.293 1.970 -0.776 1.00 44.12 57 LEU A N 7
ATOM 12142 C CA . LEU A 1 57 ? 3.726 2.280 -0.895 1.00 34.33 57 LEU A CA 7
ATOM 12143 C C . LEU A 1 57 ? 4.150 1.915 -2.317 1.00 21.32 57 LEU A C 7
ATOM 12144 O O . LEU A 1 57 ? 4.171 0.734 -2.676 1.00 42.33 57 LEU A O 7
ATOM 12160 N N . VAL A 1 58 ? 4.478 2.928 -3.113 1.00 44.31 58 VAL A N 7
ATOM 12161 C CA . VAL A 1 58 ? 4.904 2.754 -4.506 1.00 43.24 58 VAL A CA 7
ATOM 12162 C C . VAL A 1 58 ? 6.414 2.988 -4.618 1.00 31.23 58 VAL A C 7
ATOM 12163 O O . VAL A 1 58 ? 7.020 3.528 -3.704 1.00 71.44 58 VAL A O 7
ATOM 12176 N N . SER A 1 59 ? 7.006 2.563 -5.736 1.00 71.42 59 SER A N 7
ATOM 12177 C CA . SER A 1 59 ? 8.421 2.825 -6.041 1.00 3.33 59 SER A CA 7
ATOM 12178 C C . SER A 1 59 ? 8.552 4.043 -6.975 1.00 70.40 59 SER A C 7
ATOM 12179 O O . SER A 1 59 ? 9.445 4.874 -6.805 1.00 32.42 59 SER A O 7
ATOM 12187 N N . ASN A 1 60 ? 7.624 4.145 -7.939 1.00 31.52 60 ASN A N 7
ATOM 12188 C CA . ASN A 1 60 ? 7.673 5.141 -9.032 1.00 43.03 60 ASN A CA 7
ATOM 12189 C C . ASN A 1 60 ? 6.663 6.282 -8.787 1.00 30.54 60 ASN A C 7
ATOM 12190 O O . ASN A 1 60 ? 5.596 6.054 -8.217 1.00 74.15 60 ASN A O 7
ATOM 12201 N N . ASP A 1 61 ? 7.018 7.514 -9.227 1.00 21.33 61 ASP A N 7
ATOM 12202 C CA . ASP A 1 61 ? 6.130 8.708 -9.135 1.00 14.15 61 ASP A CA 7
ATOM 12203 C C . ASP A 1 61 ? 4.925 8.591 -10.083 1.00 32.33 61 ASP A C 7
ATOM 12204 O O . ASP A 1 61 ? 3.863 9.174 -9.825 1.00 51.44 61 ASP A O 7
ATOM 12213 N N . GLU A 1 62 ? 5.109 7.832 -11.177 1.00 12.22 62 GLU A N 7
ATOM 12214 C CA . GLU A 1 62 ? 4.032 7.524 -12.133 1.00 51.22 62 GLU A CA 7
ATOM 12215 C C . GLU A 1 62 ? 2.979 6.632 -11.417 1.00 72.30 62 GLU A C 7
ATOM 12216 O O . GLU A 1 62 ? 1.764 6.878 -11.507 1.00 73.14 62 GLU A O 7
ATOM 12228 N N . GLU A 1 63 ? 3.475 5.636 -10.646 1.00 14.30 63 GLU A N 7
ATOM 12229 C CA . GLU A 1 63 ? 2.620 4.752 -9.826 1.00 51.45 63 GLU A CA 7
ATOM 12230 C C . GLU A 1 63 ? 2.001 5.501 -8.631 1.00 34.05 63 GLU A C 7
ATOM 12231 O O . GLU A 1 63 ? 0.908 5.153 -8.207 1.00 34.54 63 GLU A O 7
ATOM 12243 N N . LEU A 1 64 ? 2.727 6.500 -8.089 1.00 44.33 64 LEU A N 7
ATOM 12244 C CA . LEU A 1 64 ? 2.257 7.357 -6.973 1.00 15.32 64 LEU A CA 7
ATOM 12245 C C . LEU A 1 64 ? 0.948 8.054 -7.350 1.00 43.00 64 LEU A C 7
ATOM 12246 O O . LEU A 1 64 ? -0.104 7.857 -6.701 1.00 63.53 64 LEU A O 7
ATOM 12262 N N . ASP A 1 65 ? 1.027 8.824 -8.449 1.00 41.34 65 ASP A N 7
ATOM 12263 C CA . ASP A 1 65 ? -0.082 9.644 -8.923 1.00 54.34 65 ASP A CA 7
ATOM 12264 C C . ASP A 1 65 ? -1.256 8.751 -9.346 1.00 32.52 65 ASP A C 7
ATOM 12265 O O . ASP A 1 65 ? -2.386 8.988 -8.923 1.00 34.51 65 ASP A O 7
ATOM 12274 N N . LYS A 1 66 ? -0.945 7.671 -10.092 1.00 24.32 66 LYS A N 7
ATOM 12275 C CA . LYS A 1 66 ? -1.952 6.740 -10.626 1.00 34.52 66 LYS A CA 7
ATOM 12276 C C . LYS A 1 66 ? -2.686 5.985 -9.497 1.00 2.31 66 LYS A C 7
ATOM 12277 O O . LYS A 1 66 ? -3.897 5.774 -9.582 1.00 55.42 66 LYS A O 7
ATOM 12296 N N . ALA A 1 67 ? -1.949 5.598 -8.431 1.00 2.24 67 ALA A N 7
ATOM 12297 C CA . ALA A 1 67 ? -2.531 4.899 -7.260 1.00 3.54 67 ALA A CA 7
ATOM 12298 C C . ALA A 1 67 ? -3.515 5.813 -6.508 1.00 71.12 67 ALA A C 7
ATOM 12299 O O . ALA A 1 67 ? -4.548 5.335 -6.010 1.00 1.33 67 ALA A O 7
ATOM 12306 N N . LYS A 1 68 ? -3.200 7.132 -6.460 1.00 51.22 68 LYS A N 7
ATOM 12307 C CA . LYS A 1 68 ? -4.132 8.147 -5.925 1.00 3.14 68 LYS A CA 7
ATOM 12308 C C . LYS A 1 68 ? -5.424 8.175 -6.766 1.00 4.13 68 LYS A C 7
ATOM 12309 O O . LYS A 1 68 ? -6.523 8.171 -6.216 1.00 71.43 68 LYS A O 7
ATOM 12328 N N . GLU A 1 69 ? -5.267 8.192 -8.110 1.00 73.22 69 GLU A N 7
ATOM 12329 C CA . GLU A 1 69 ? -6.402 8.346 -9.049 1.00 53.40 69 GLU A CA 7
ATOM 12330 C C . GLU A 1 69 ? -7.371 7.152 -8.949 1.00 21.23 69 GLU A C 7
ATOM 12331 O O . GLU A 1 69 ? -8.580 7.340 -8.812 1.00 23.22 69 GLU A O 7
ATOM 12343 N N . LEU A 1 70 ? -6.804 5.931 -8.961 1.00 22.41 70 LEU A N 7
ATOM 12344 C CA . LEU A 1 70 ? -7.567 4.669 -8.876 1.00 23.45 70 LEU A CA 7
ATOM 12345 C C . LEU A 1 70 ? -8.308 4.571 -7.524 1.00 51.14 70 LEU A C 7
ATOM 12346 O O . LEU A 1 70 ? -9.457 4.120 -7.473 1.00 32.31 70 LEU A O 7
ATOM 12362 N N . ALA A 1 71 ? -7.639 5.028 -6.449 1.00 32.20 71 ALA A N 7
ATOM 12363 C CA . ALA A 1 71 ? -8.242 5.139 -5.103 1.00 21.34 71 ALA A CA 7
ATOM 12364 C C . ALA A 1 71 ? -9.457 6.100 -5.091 1.00 71.32 71 ALA A C 7
ATOM 12365 O O . ALA A 1 71 ? -10.461 5.837 -4.412 1.00 2.23 71 ALA A O 7
ATOM 12372 N N . GLN A 1 72 ? -9.340 7.207 -5.857 1.00 11.31 72 GLN A N 7
ATOM 12373 C CA . GLN A 1 72 ? -10.402 8.221 -6.002 1.00 11.13 72 GLN A CA 7
ATOM 12374 C C . GLN A 1 72 ? -11.595 7.653 -6.801 1.00 42.02 72 GLN A C 7
ATOM 12375 O O . GLN A 1 72 ? -12.745 7.946 -6.464 1.00 53.45 72 GLN A O 7
ATOM 12389 N N . LYS A 1 73 ? -11.327 6.803 -7.826 1.00 51.22 73 LYS A N 7
ATOM 12390 C CA . LYS A 1 73 ? -12.404 6.161 -8.631 1.00 51.54 73 LYS A CA 7
ATOM 12391 C C . LYS A 1 73 ? -13.276 5.263 -7.728 1.00 12.14 73 LYS A C 7
ATOM 12392 O O . LYS A 1 73 ? -14.488 5.137 -7.925 1.00 3.50 73 LYS A O 7
ATOM 12411 N N . MET A 1 74 ? -12.612 4.650 -6.734 1.00 60.21 74 MET A N 7
ATOM 12412 C CA . MET A 1 74 ? -13.235 3.737 -5.759 1.00 64.32 74 MET A CA 7
ATOM 12413 C C . MET A 1 74 ? -13.796 4.505 -4.541 1.00 0.44 74 MET A C 7
ATOM 12414 O O . MET A 1 74 ? -14.558 3.941 -3.751 1.00 23.25 74 MET A O 7
ATOM 12428 N N . GLU A 1 75 ? -13.396 5.791 -4.419 1.00 61.24 75 GLU A N 7
ATOM 12429 C CA . GLU A 1 75 ? -13.739 6.696 -3.287 1.00 2.30 75 GLU A CA 7
ATOM 12430 C C . GLU A 1 75 ? -13.295 6.147 -1.904 1.00 40.22 75 GLU A C 7
ATOM 12431 O O . GLU A 1 75 ? -13.802 6.600 -0.866 1.00 43.45 75 GLU A O 7
ATOM 12443 N N . ILE A 1 76 ? -12.320 5.215 -1.887 1.00 3.50 76 ILE A N 7
ATOM 12444 C CA . ILE A 1 76 ? -11.826 4.582 -0.637 1.00 1.25 76 ILE A CA 7
ATOM 12445 C C . ILE A 1 76 ? -10.865 5.550 0.108 1.00 61.02 76 ILE A C 7
ATOM 12446 O O . ILE A 1 76 ? -10.159 6.349 -0.523 1.00 73.14 76 ILE A O 7
ATOM 12462 N N . ASP A 1 77 ? -10.881 5.474 1.448 1.00 51.01 77 ASP A N 7
ATOM 12463 C CA . ASP A 1 77 ? -10.088 6.331 2.347 1.00 32.21 77 ASP A CA 7
ATOM 12464 C C . ASP A 1 77 ? -8.613 5.847 2.355 1.00 44.25 77 ASP A C 7
ATOM 12465 O O . ASP A 1 77 ? -8.250 4.922 3.097 1.00 51.32 77 ASP A O 7
ATOM 12474 N N . VAL A 1 78 ? -7.776 6.450 1.471 1.00 70.15 78 VAL A N 7
ATOM 12475 C CA . VAL A 1 78 ? -6.399 5.960 1.163 1.00 13.14 78 VAL A CA 7
ATOM 12476 C C . VAL A 1 78 ? -5.330 7.064 1.389 1.00 71.14 78 VAL A C 7
ATOM 12477 O O . VAL A 1 78 ? -5.588 8.252 1.179 1.00 54.33 78 VAL A O 7
ATOM 12490 N N . ARG A 1 79 ? -4.126 6.628 1.826 1.00 31.32 79 ARG A N 7
ATOM 12491 C CA . ARG A 1 79 ? -2.896 7.442 1.905 1.00 21.53 79 ARG A CA 7
ATOM 12492 C C . ARG A 1 79 ? -1.867 6.793 0.965 1.00 5.53 79 ARG A C 7
ATOM 12493 O O . ARG A 1 79 ? -1.621 5.593 1.078 1.00 33.32 79 ARG A O 7
ATOM 12514 N N . THR A 1 80 ? -1.280 7.563 0.039 1.00 21.01 80 THR A N 7
ATOM 12515 C CA . THR A 1 80 ? -0.302 7.037 -0.941 1.00 15.35 80 THR A CA 7
ATOM 12516 C C . THR A 1 80 ? 1.071 7.733 -0.745 1.00 50.12 80 THR A C 7
ATOM 12517 O O . THR A 1 80 ? 1.171 8.964 -0.845 1.00 71.54 80 THR A O 7
ATOM 12528 N N . ARG A 1 81 ? 2.114 6.927 -0.451 1.00 42.43 81 ARG A N 7
ATOM 12529 C CA . ARG A 1 81 ? 3.503 7.385 -0.210 1.00 52.35 81 ARG A CA 7
ATOM 12530 C C . ARG A 1 81 ? 4.448 6.733 -1.239 1.00 54.02 81 ARG A C 7
ATOM 12531 O O . ARG A 1 81 ? 4.327 5.534 -1.513 1.00 73.54 81 ARG A O 7
ATOM 12552 N N . LYS A 1 82 ? 5.379 7.530 -1.803 1.00 31.10 82 LYS A N 7
ATOM 12553 C CA . LYS A 1 82 ? 6.419 7.035 -2.719 1.00 14.15 82 LYS A CA 7
ATOM 12554 C C . LYS A 1 82 ? 7.718 6.784 -1.941 1.00 23.40 82 LYS A C 7
ATOM 12555 O O . LYS A 1 82 ? 8.221 7.681 -1.243 1.00 63.20 82 LYS A O 7
ATOM 12574 N N . VAL A 1 83 ? 8.243 5.562 -2.070 1.00 54.35 83 VAL A N 7
ATOM 12575 C CA . VAL A 1 83 ? 9.449 5.093 -1.375 1.00 21.50 83 VAL A CA 7
ATOM 12576 C C . VAL A 1 83 ? 10.317 4.234 -2.338 1.00 45.40 83 VAL A C 7
ATOM 12577 O O . VAL A 1 83 ? 9.805 3.370 -3.057 1.00 22.24 83 VAL A O 7
ATOM 12590 N N . THR A 1 84 ? 11.632 4.504 -2.370 1.00 51.45 84 THR A N 7
ATOM 12591 C CA . THR A 1 84 ? 12.627 3.633 -3.021 1.00 35.42 84 THR A CA 7
ATOM 12592 C C . THR A 1 84 ? 13.441 2.910 -1.939 1.00 45.14 84 THR A C 7
ATOM 12593 O O . THR A 1 84 ? 13.845 1.755 -2.113 1.00 51.20 84 THR A O 7
ATOM 12604 N N . SER A 1 85 ? 13.706 3.622 -0.835 1.00 64.40 85 SER A N 7
ATOM 12605 C CA . SER A 1 85 ? 14.403 3.065 0.321 1.00 13.24 85 SER A CA 7
ATOM 12606 C C . SER A 1 85 ? 13.430 2.183 1.137 1.00 34.12 85 SER A C 7
ATOM 12607 O O . SER A 1 85 ? 12.366 2.670 1.539 1.00 31.55 85 SER A O 7
ATOM 12615 N N . PRO A 1 86 ? 13.758 0.859 1.351 1.00 21.11 86 PRO A N 7
ATOM 12616 C CA . PRO A 1 86 ? 12.986 -0.031 2.252 1.00 63.04 86 PRO A CA 7
ATOM 12617 C C . PRO A 1 86 ? 12.763 0.581 3.658 1.00 23.15 86 PRO A C 7
ATOM 12618 O O . PRO A 1 86 ? 11.696 0.425 4.224 1.00 2.14 86 PRO A O 7
ATOM 12629 N N . ASP A 1 87 ? 13.776 1.317 4.164 1.00 63.04 87 ASP A N 7
ATOM 12630 C CA . ASP A 1 87 ? 13.713 2.044 5.465 1.00 54.15 87 ASP A CA 7
ATOM 12631 C C . ASP A 1 87 ? 12.510 3.015 5.526 1.00 14.02 87 ASP A C 7
ATOM 12632 O O . ASP A 1 87 ? 11.762 3.027 6.517 1.00 31.01 87 ASP A O 7
ATOM 12641 N N . GLU A 1 88 ? 12.337 3.806 4.447 1.00 45.43 88 GLU A N 7
ATOM 12642 C CA . GLU A 1 88 ? 11.224 4.768 4.311 1.00 55.40 88 GLU A CA 7
ATOM 12643 C C . GLU A 1 88 ? 9.859 4.031 4.329 1.00 71.11 88 GLU A C 7
ATOM 12644 O O . GLU A 1 88 ? 8.930 4.446 5.034 1.00 72.30 88 GLU A O 7
ATOM 12656 N N . ALA A 1 89 ? 9.790 2.905 3.585 1.00 31.44 89 ALA A N 7
ATOM 12657 C CA . ALA A 1 89 ? 8.571 2.066 3.477 1.00 74.12 89 ALA A CA 7
ATOM 12658 C C . ALA A 1 89 ? 8.159 1.490 4.844 1.00 62.41 89 ALA A C 7
ATOM 12659 O O . ALA A 1 89 ? 6.985 1.558 5.233 1.00 3.35 89 ALA A O 7
ATOM 12666 N N . LYS A 1 90 ? 9.159 0.947 5.562 1.00 23.23 90 LYS A N 7
ATOM 12667 C CA . LYS A 1 90 ? 8.979 0.296 6.871 1.00 50.10 90 LYS A CA 7
ATOM 12668 C C . LYS A 1 90 ? 8.491 1.294 7.923 1.00 63.23 90 LYS A C 7
ATOM 12669 O O . LYS A 1 90 ? 7.684 0.938 8.797 1.00 53.11 90 LYS A O 7
ATOM 12688 N N . ARG A 1 91 ? 9.011 2.535 7.836 1.00 12.03 91 ARG A N 7
ATOM 12689 C CA . ARG A 1 91 ? 8.612 3.617 8.738 1.00 52.22 91 ARG A CA 7
ATOM 12690 C C . ARG A 1 91 ? 7.111 3.876 8.631 1.00 5.40 91 ARG A C 7
ATOM 12691 O O . ARG A 1 91 ? 6.432 3.859 9.641 1.00 62.12 91 ARG A O 7
ATOM 12712 N N . TRP A 1 92 ? 6.597 4.088 7.400 1.00 13.40 92 TRP A N 7
ATOM 12713 C CA . TRP A 1 92 ? 5.167 4.395 7.180 1.00 51.43 92 TRP A CA 7
ATOM 12714 C C . TRP A 1 92 ? 4.222 3.281 7.676 1.00 55.21 92 TRP A C 7
ATOM 12715 O O . TRP A 1 92 ? 3.109 3.577 8.116 1.00 1.21 92 TRP A O 7
ATOM 12736 N N . ILE A 1 93 ? 4.680 2.019 7.621 1.00 25.23 93 ILE A N 7
ATOM 12737 C CA . ILE A 1 93 ? 3.899 0.855 8.091 1.00 42.45 93 ILE A CA 7
ATOM 12738 C C . ILE A 1 93 ? 3.821 0.873 9.632 1.00 12.52 93 ILE A C 7
ATOM 12739 O O . ILE A 1 93 ? 2.745 0.658 10.218 1.00 60.11 93 ILE A O 7
ATOM 12755 N N . LYS A 1 94 ? 4.979 1.139 10.263 1.00 70.11 94 LYS A N 7
ATOM 12756 C CA . LYS A 1 94 ? 5.101 1.344 11.713 1.00 10.35 94 LYS A CA 7
ATOM 12757 C C . LYS A 1 94 ? 4.168 2.487 12.182 1.00 33.14 94 LYS A C 7
ATOM 12758 O O . LYS A 1 94 ? 3.368 2.302 13.089 1.00 24.31 94 LYS A O 7
ATOM 12777 N N . GLU A 1 95 ? 4.247 3.636 11.482 1.00 21.44 95 GLU A N 7
ATOM 12778 C CA . GLU A 1 95 ? 3.425 4.839 11.755 1.00 43.41 95 GLU A CA 7
ATOM 12779 C C . GLU A 1 95 ? 1.911 4.509 11.685 1.00 5.32 95 GLU A C 7
ATOM 12780 O O . GLU A 1 95 ? 1.126 4.907 12.552 1.00 31.12 95 GLU A O 7
ATOM 12792 N N . PHE A 1 96 ? 1.555 3.736 10.648 1.00 71.50 96 PHE A N 7
ATOM 12793 C CA . PHE A 1 96 ? 0.164 3.387 10.289 1.00 71.32 96 PHE A CA 7
ATOM 12794 C C . PHE A 1 96 ? -0.467 2.405 11.302 1.00 43.43 96 PHE A C 7
ATOM 12795 O O . PHE A 1 96 ? -1.695 2.393 11.491 1.00 34.22 96 PHE A O 7
ATOM 12812 N N . SER A 1 97 ? 0.377 1.575 11.933 1.00 45.01 97 SER A N 7
ATOM 12813 C CA . SER A 1 97 ? -0.067 0.619 12.964 1.00 72.52 97 SER A CA 7
ATOM 12814 C C . SER A 1 97 ? -0.122 1.278 14.362 1.00 72.51 97 SER A C 7
ATOM 12815 O O . SER A 1 97 ? -1.031 0.982 15.151 1.00 42.32 97 SER A O 7
ATOM 12823 N N . GLU A 1 98 ? 0.861 2.167 14.654 1.00 31.10 98 GLU A N 7
ATOM 12824 C CA . GLU A 1 98 ? 0.949 2.903 15.941 1.00 22.23 98 GLU A CA 7
ATOM 12825 C C . GLU A 1 98 ? -0.241 3.852 16.108 1.00 3.43 98 GLU A C 7
ATOM 12826 O O . GLU A 1 98 ? -0.749 4.030 17.226 1.00 21.12 98 GLU A O 7
ATOM 12838 N N . GLU A 1 99 ? -0.666 4.482 15.002 1.00 33.12 99 GLU A N 7
ATOM 12839 C CA . GLU A 1 99 ? -1.892 5.289 15.003 1.00 25.14 99 GLU A CA 7
ATOM 12840 C C . GLU A 1 99 ? -3.116 4.362 15.150 1.00 33.44 99 GLU A C 7
ATOM 12841 O O . GLU A 1 99 ? -3.985 4.585 16.005 1.00 74.45 99 GLU A O 7
ATOM 12853 N N . GLY A 1 100 ? -3.149 3.306 14.313 1.00 13.32 100 GLY A N 7
ATOM 12854 C CA . GLY A 1 100 ? -4.297 2.401 14.202 1.00 63.03 100 GLY A CA 7
ATOM 12855 C C . GLY A 1 100 ? -5.575 3.079 13.684 1.00 42.44 100 GLY A C 7
ATOM 12856 O O . GLY A 1 100 ? -6.615 2.443 13.589 1.00 60.31 100 GLY A O 7
ATOM 12860 N N . GLY A 1 101 ? -5.473 4.368 13.322 1.00 22.10 101 GLY A N 7
ATOM 12861 C CA . GLY A 1 101 ? -6.629 5.236 13.095 1.00 32.04 101 GLY A CA 7
ATOM 12862 C C . GLY A 1 101 ? -6.597 6.447 14.026 1.00 0.52 101 GLY A C 7
ATOM 12863 O O . GLY A 1 101 ? -5.525 6.813 14.536 1.00 44.24 101 GLY A O 7
ATOM 12867 N N . SER A 1 102 ? -7.765 7.108 14.188 1.00 3.30 102 SER A N 7
ATOM 12868 C CA . SER A 1 102 ? -8.027 8.150 15.217 1.00 14.13 102 SER A CA 7
ATOM 12869 C C . SER A 1 102 ? -7.435 9.551 14.883 1.00 11.14 102 SER A C 7
ATOM 12870 O O . SER A 1 102 ? -7.980 10.570 15.338 1.00 1.24 102 SER A O 7
ATOM 12878 N N . LEU A 1 103 ? -6.353 9.604 14.079 1.00 1.14 103 LEU A N 7
ATOM 12879 C CA . LEU A 1 103 ? -5.642 10.867 13.751 1.00 22.21 103 LEU A CA 7
ATOM 12880 C C . LEU A 1 103 ? -6.435 11.739 12.765 1.00 33.04 103 LEU A C 7
ATOM 12881 O O . LEU A 1 103 ? -6.203 12.952 12.677 1.00 61.43 103 LEU A O 7
ATOM 12897 N N . GLU A 1 104 ? -7.354 11.113 12.024 1.00 74.13 104 GLU A N 7
ATOM 12898 C CA . GLU A 1 104 ? -8.339 11.828 11.212 1.00 22.43 104 GLU A CA 7
ATOM 12899 C C . GLU A 1 104 ? -9.520 12.226 12.100 1.00 70.41 104 GLU A C 7
ATOM 12900 O O . GLU A 1 104 ? -9.999 11.420 12.915 1.00 20.24 104 GLU A O 7
ATOM 12912 N N . HIS A 1 105 ? -9.946 13.492 11.970 1.00 43.34 105 HIS A N 7
ATOM 12913 C CA . HIS A 1 105 ? -11.172 13.998 12.609 1.00 45.24 105 HIS A CA 7
ATOM 12914 C C . HIS A 1 105 ? -12.393 13.252 12.037 1.00 75.03 105 HIS A C 7
ATOM 12915 O O . HIS A 1 105 ? -12.362 12.821 10.875 1.00 0.50 105 HIS A O 7
ATOM 12930 N N . HIS A 1 106 ? -13.452 13.128 12.860 1.00 14.03 106 HIS A N 7
ATOM 12931 C CA . HIS A 1 106 ? -14.578 12.198 12.619 1.00 50.51 106 HIS A CA 7
ATOM 12932 C C . HIS A 1 106 ? -14.065 10.751 12.698 1.00 15.44 106 HIS A C 7
ATOM 12933 O O . HIS A 1 106 ? -14.316 9.921 11.812 1.00 61.40 106 HIS A O 7
ATOM 12948 N N . HIS A 1 107 ? -13.317 10.472 13.784 1.00 74.22 107 HIS A N 7
ATOM 12949 C CA . HIS A 1 107 ? -12.778 9.136 14.050 1.00 62.22 107 HIS A CA 7
ATOM 12950 C C . HIS A 1 107 ? -13.878 8.229 14.622 1.00 70.10 107 HIS A C 7
ATOM 12951 O O . HIS A 1 107 ? -14.347 8.414 15.747 1.00 4.15 107 HIS A O 7
ATOM 12966 N N . HIS A 1 108 ? -14.323 7.282 13.795 1.00 25.22 108 HIS A N 7
ATOM 12967 C CA . HIS A 1 108 ? -15.356 6.301 14.149 1.00 34.32 108 HIS A CA 7
ATOM 12968 C C . HIS A 1 108 ? -14.771 4.888 13.969 1.00 74.30 108 HIS A C 7
ATOM 12969 O O . HIS A 1 108 ? -15.242 4.092 13.152 1.00 60.12 108 HIS A O 7
ATOM 12984 N N . HIS A 1 109 ? -13.691 4.604 14.733 1.00 11.30 109 HIS A N 7
ATOM 12985 C CA . HIS A 1 109 ? -12.996 3.303 14.684 1.00 12.32 109 HIS A CA 7
ATOM 12986 C C . HIS A 1 109 ? -13.877 2.219 15.320 1.00 53.43 109 HIS A C 7
ATOM 12987 O O . HIS A 1 109 ? -14.633 2.500 16.257 1.00 60.25 109 HIS A O 7
ATOM 13002 N N . HIS A 1 110 ? -13.788 0.993 14.801 1.00 21.53 110 HIS A N 7
ATOM 13003 C CA . HIS A 1 110 ? -14.442 -0.180 15.394 1.00 30.13 110 HIS A CA 7
ATOM 13004 C C . HIS A 1 110 ? -13.394 -1.309 15.487 1.00 74.33 110 HIS A C 7
ATOM 13005 O O . HIS A 1 110 ? -13.205 -2.046 14.502 1.00 72.41 110 HIS A O 7
ATOM 13021 N N . MET A 1 1 ? -10.944 -1.683 13.267 1.00 14.21 1 MET A N 8
ATOM 13022 C CA . MET A 1 1 ? -10.689 -0.863 12.059 1.00 41.02 1 MET A CA 8
ATOM 13023 C C . MET A 1 1 ? -9.850 -1.659 11.052 1.00 2.14 1 MET A C 8
ATOM 13024 O O . MET A 1 1 ? -8.827 -2.245 11.420 1.00 60.04 1 MET A O 8
ATOM 13040 N N . LEU A 1 2 ? -10.279 -1.657 9.773 1.00 21.25 2 LEU A N 8
ATOM 13041 C CA . LEU A 1 2 ? -9.628 -2.424 8.701 1.00 23.00 2 LEU A CA 8
ATOM 13042 C C . LEU A 1 2 ? -8.412 -1.637 8.167 1.00 45.21 2 LEU A C 8
ATOM 13043 O O . LEU A 1 2 ? -8.582 -0.609 7.513 1.00 25.44 2 LEU A O 8
ATOM 13059 N N . LEU A 1 3 ? -7.189 -2.096 8.490 1.00 21.42 3 LEU A N 8
ATOM 13060 C CA . LEU A 1 3 ? -5.937 -1.450 8.037 1.00 32.02 3 LEU A CA 8
ATOM 13061 C C . LEU A 1 3 ? -5.216 -2.366 7.023 1.00 43.33 3 LEU A C 8
ATOM 13062 O O . LEU A 1 3 ? -4.820 -3.486 7.364 1.00 35.55 3 LEU A O 8
ATOM 13078 N N . TYR A 1 4 ? -5.061 -1.889 5.777 1.00 34.41 4 TYR A N 8
ATOM 13079 C CA . TYR A 1 4 ? -4.447 -2.669 4.680 1.00 64.32 4 TYR A CA 8
ATOM 13080 C C . TYR A 1 4 ? -3.216 -1.948 4.124 1.00 13.55 4 TYR A C 8
ATOM 13081 O O . TYR A 1 4 ? -3.130 -0.720 4.172 1.00 72.31 4 TYR A O 8
ATOM 13099 N N . VAL A 1 5 ? -2.260 -2.739 3.620 1.00 10.04 5 VAL A N 8
ATOM 13100 C CA . VAL A 1 5 ? -1.026 -2.241 2.990 1.00 10.03 5 VAL A CA 8
ATOM 13101 C C . VAL A 1 5 ? -0.918 -2.794 1.548 1.00 0.24 5 VAL A C 8
ATOM 13102 O O . VAL A 1 5 ? -0.872 -4.006 1.352 1.00 3.12 5 VAL A O 8
ATOM 13115 N N . LEU A 1 6 ? -0.921 -1.891 0.549 1.00 23.22 6 LEU A N 8
ATOM 13116 C CA . LEU A 1 6 ? -0.733 -2.231 -0.875 1.00 12.44 6 LEU A CA 8
ATOM 13117 C C . LEU A 1 6 ? 0.656 -1.766 -1.320 1.00 24.00 6 LEU A C 8
ATOM 13118 O O . LEU A 1 6 ? 0.903 -0.571 -1.400 1.00 44.31 6 LEU A O 8
ATOM 13134 N N . ILE A 1 7 ? 1.562 -2.702 -1.606 1.00 32.52 7 ILE A N 8
ATOM 13135 C CA . ILE A 1 7 ? 2.951 -2.368 -1.970 1.00 13.10 7 ILE A CA 8
ATOM 13136 C C . ILE A 1 7 ? 3.192 -2.610 -3.479 1.00 4.11 7 ILE A C 8
ATOM 13137 O O . ILE A 1 7 ? 3.240 -3.753 -3.942 1.00 52.33 7 ILE A O 8
ATOM 13153 N N . ILE A 1 8 ? 3.321 -1.521 -4.251 1.00 1.41 8 ILE A N 8
ATOM 13154 C CA . ILE A 1 8 ? 3.686 -1.603 -5.671 1.00 11.43 8 ILE A CA 8
ATOM 13155 C C . ILE A 1 8 ? 5.218 -1.575 -5.770 1.00 21.23 8 ILE A C 8
ATOM 13156 O O . ILE A 1 8 ? 5.836 -0.508 -5.602 1.00 1.43 8 ILE A O 8
ATOM 13172 N N . SER A 1 9 ? 5.820 -2.754 -5.993 1.00 41.02 9 SER A N 8
ATOM 13173 C CA . SER A 1 9 ? 7.275 -2.899 -6.094 1.00 22.44 9 SER A CA 8
ATOM 13174 C C . SER A 1 9 ? 7.629 -4.152 -6.897 1.00 24.02 9 SER A C 8
ATOM 13175 O O . SER A 1 9 ? 6.986 -5.197 -6.759 1.00 60.11 9 SER A O 8
ATOM 13183 N N . ASN A 1 10 ? 8.655 -4.015 -7.741 1.00 30.43 10 ASN A N 8
ATOM 13184 C CA . ASN A 1 10 ? 9.245 -5.130 -8.498 1.00 44.03 10 ASN A CA 8
ATOM 13185 C C . ASN A 1 10 ? 10.342 -5.813 -7.665 1.00 52.42 10 ASN A C 8
ATOM 13186 O O . ASN A 1 10 ? 10.664 -6.987 -7.885 1.00 12.22 10 ASN A O 8
ATOM 13197 N N . ASP A 1 11 ? 10.905 -5.064 -6.693 1.00 40.01 11 ASP A N 8
ATOM 13198 C CA . ASP A 1 11 ? 12.071 -5.512 -5.916 1.00 22.33 11 ASP A CA 8
ATOM 13199 C C . ASP A 1 11 ? 11.628 -6.414 -4.751 1.00 24.34 11 ASP A C 8
ATOM 13200 O O . ASP A 1 11 ? 10.913 -5.973 -3.841 1.00 31.31 11 ASP A O 8
ATOM 13209 N N . LYS A 1 12 ? 12.081 -7.674 -4.812 1.00 62.31 12 LYS A N 8
ATOM 13210 C CA . LYS A 1 12 ? 11.735 -8.734 -3.853 1.00 63.32 12 LYS A CA 8
ATOM 13211 C C . LYS A 1 12 ? 12.163 -8.391 -2.418 1.00 11.25 12 LYS A C 8
ATOM 13212 O O . LYS A 1 12 ? 11.457 -8.723 -1.463 1.00 32.20 12 LYS A O 8
ATOM 13231 N N . LYS A 1 13 ? 13.302 -7.696 -2.286 1.00 0.54 13 LYS A N 8
ATOM 13232 C CA . LYS A 1 13 ? 13.897 -7.374 -0.982 1.00 13.12 13 LYS A CA 8
ATOM 13233 C C . LYS A 1 13 ? 13.039 -6.314 -0.274 1.00 41.24 13 LYS A C 8
ATOM 13234 O O . LYS A 1 13 ? 12.769 -6.427 0.917 1.00 61.44 13 LYS A O 8
ATOM 13253 N N . LEU A 1 14 ? 12.584 -5.316 -1.059 1.00 62.44 14 LEU A N 8
ATOM 13254 C CA . LEU A 1 14 ? 11.716 -4.217 -0.588 1.00 3.13 14 LEU A CA 8
ATOM 13255 C C . LEU A 1 14 ? 10.353 -4.777 -0.117 1.00 52.43 14 LEU A C 8
ATOM 13256 O O . LEU A 1 14 ? 9.812 -4.333 0.905 1.00 13.32 14 LEU A O 8
ATOM 13272 N N . ILE A 1 15 ? 9.829 -5.771 -0.871 1.00 72.51 15 ILE A N 8
ATOM 13273 C CA . ILE A 1 15 ? 8.579 -6.482 -0.535 1.00 42.33 15 ILE A CA 8
ATOM 13274 C C . ILE A 1 15 ? 8.696 -7.222 0.815 1.00 75.41 15 ILE A C 8
ATOM 13275 O O . ILE A 1 15 ? 7.802 -7.121 1.663 1.00 62.24 15 ILE A O 8
ATOM 13291 N N . GLU A 1 16 ? 9.816 -7.949 1.000 1.00 3.33 16 GLU A N 8
ATOM 13292 C CA . GLU A 1 16 ? 10.062 -8.723 2.231 1.00 61.32 16 GLU A CA 8
ATOM 13293 C C . GLU A 1 16 ? 10.247 -7.804 3.456 1.00 71.01 16 GLU A C 8
ATOM 13294 O O . GLU A 1 16 ? 9.775 -8.130 4.544 1.00 3.42 16 GLU A O 8
ATOM 13306 N N . GLU A 1 17 ? 10.914 -6.654 3.254 1.00 45.30 17 GLU A N 8
ATOM 13307 C CA . GLU A 1 17 ? 11.149 -5.646 4.313 1.00 43.32 17 GLU A CA 8
ATOM 13308 C C . GLU A 1 17 ? 9.827 -5.054 4.831 1.00 33.14 17 GLU A C 8
ATOM 13309 O O . GLU A 1 17 ? 9.611 -4.947 6.050 1.00 2.12 17 GLU A O 8
ATOM 13321 N N . ALA A 1 18 ? 8.957 -4.668 3.881 1.00 43.32 18 ALA A N 8
ATOM 13322 C CA . ALA A 1 18 ? 7.619 -4.141 4.183 1.00 52.32 18 ALA A CA 8
ATOM 13323 C C . ALA A 1 18 ? 6.737 -5.220 4.838 1.00 62.30 18 ALA A C 8
ATOM 13324 O O . ALA A 1 18 ? 5.906 -4.916 5.702 1.00 43.31 18 ALA A O 8
ATOM 13331 N N . ARG A 1 19 ? 6.941 -6.481 4.399 1.00 12.43 19 ARG A N 8
ATOM 13332 C CA . ARG A 1 19 ? 6.241 -7.653 4.943 1.00 24.14 19 ARG A CA 8
ATOM 13333 C C . ARG A 1 19 ? 6.576 -7.845 6.430 1.00 25.00 19 ARG A C 8
ATOM 13334 O O . ARG A 1 19 ? 5.680 -8.096 7.220 1.00 52.40 19 ARG A O 8
ATOM 13355 N N . LYS A 1 20 ? 7.874 -7.668 6.800 1.00 31.42 20 LYS A N 8
ATOM 13356 C CA . LYS A 1 20 ? 8.343 -7.831 8.202 1.00 33.23 20 LYS A CA 8
ATOM 13357 C C . LYS A 1 20 ? 7.616 -6.858 9.148 1.00 13.21 20 LYS A C 8
ATOM 13358 O O . LYS A 1 20 ? 7.305 -7.195 10.294 1.00 75.25 20 LYS A O 8
ATOM 13377 N N . MET A 1 21 ? 7.344 -5.650 8.630 1.00 0.40 21 MET A N 8
ATOM 13378 C CA . MET A 1 21 ? 6.594 -4.613 9.354 1.00 11.22 21 MET A CA 8
ATOM 13379 C C . MET A 1 21 ? 5.101 -4.935 9.420 1.00 74.32 21 MET A C 8
ATOM 13380 O O . MET A 1 21 ? 4.464 -4.693 10.446 1.00 72.32 21 MET A O 8
ATOM 13394 N N . ALA A 1 22 ? 4.553 -5.471 8.317 1.00 41.04 22 ALA A N 8
ATOM 13395 C CA . ALA A 1 22 ? 3.147 -5.899 8.256 1.00 14.01 22 ALA A CA 8
ATOM 13396 C C . ALA A 1 22 ? 2.860 -7.038 9.254 1.00 42.44 22 ALA A C 8
ATOM 13397 O O . ALA A 1 22 ? 1.770 -7.099 9.825 1.00 40.51 22 ALA A O 8
ATOM 13404 N N . GLU A 1 23 ? 3.863 -7.927 9.444 1.00 55.54 23 GLU A N 8
ATOM 13405 C CA . GLU A 1 23 ? 3.816 -9.041 10.421 1.00 25.41 23 GLU A CA 8
ATOM 13406 C C . GLU A 1 23 ? 3.671 -8.501 11.856 1.00 62.41 23 GLU A C 8
ATOM 13407 O O . GLU A 1 23 ? 2.782 -8.924 12.607 1.00 64.24 23 GLU A O 8
ATOM 13419 N N . LYS A 1 24 ? 4.555 -7.547 12.202 1.00 3.44 24 LYS A N 8
ATOM 13420 C CA . LYS A 1 24 ? 4.593 -6.908 13.536 1.00 10.33 24 LYS A CA 8
ATOM 13421 C C . LYS A 1 24 ? 3.309 -6.103 13.795 1.00 2.44 24 LYS A C 8
ATOM 13422 O O . LYS A 1 24 ? 2.761 -6.121 14.898 1.00 73.20 24 LYS A O 8
ATOM 13441 N N . ALA A 1 25 ? 2.831 -5.423 12.746 1.00 23.31 25 ALA A N 8
ATOM 13442 C CA . ALA A 1 25 ? 1.618 -4.591 12.795 1.00 42.31 25 ALA A CA 8
ATOM 13443 C C . ALA A 1 25 ? 0.340 -5.449 12.726 1.00 34.30 25 ALA A C 8
ATOM 13444 O O . ALA A 1 25 ? -0.741 -4.976 13.101 1.00 73.24 25 ALA A O 8
ATOM 13451 N N . ASN A 1 26 ? 0.499 -6.709 12.240 1.00 2.33 26 ASN A N 8
ATOM 13452 C CA . ASN A 1 26 ? -0.595 -7.702 12.063 1.00 11.13 26 ASN A CA 8
ATOM 13453 C C . ASN A 1 26 ? -1.623 -7.245 11.009 1.00 3.01 26 ASN A C 8
ATOM 13454 O O . ASN A 1 26 ? -2.780 -7.679 11.024 1.00 43.32 26 ASN A O 8
ATOM 13465 N N . LEU A 1 27 ? -1.168 -6.412 10.055 1.00 72.10 27 LEU A N 8
ATOM 13466 C CA . LEU A 1 27 ? -2.024 -5.871 8.976 1.00 11.51 27 LEU A CA 8
ATOM 13467 C C . LEU A 1 27 ? -1.909 -6.750 7.721 1.00 2.01 27 LEU A C 8
ATOM 13468 O O . LEU A 1 27 ? -0.870 -7.390 7.503 1.00 72.14 27 LEU A O 8
ATOM 13484 N N . GLU A 1 28 ? -2.968 -6.767 6.892 1.00 14.24 28 GLU A N 8
ATOM 13485 C CA . GLU A 1 28 ? -3.009 -7.581 5.666 1.00 61.24 28 GLU A CA 8
ATOM 13486 C C . GLU A 1 28 ? -2.289 -6.835 4.528 1.00 31.41 28 GLU A C 8
ATOM 13487 O O . GLU A 1 28 ? -2.703 -5.739 4.131 1.00 25.43 28 GLU A O 8
ATOM 13499 N N . LEU A 1 29 ? -1.208 -7.445 4.023 1.00 63.53 29 LEU A N 8
ATOM 13500 C CA . LEU A 1 29 ? -0.385 -6.882 2.949 1.00 31.34 29 LEU A CA 8
ATOM 13501 C C . LEU A 1 29 ? -0.685 -7.631 1.646 1.00 54.34 29 LEU A C 8
ATOM 13502 O O . LEU A 1 29 ? -0.662 -8.866 1.611 1.00 64.01 29 LEU A O 8
ATOM 13518 N N . ARG A 1 30 ? -0.984 -6.871 0.590 1.00 33.33 30 ARG A N 8
ATOM 13519 C CA . ARG A 1 30 ? -1.161 -7.390 -0.768 1.00 42.41 30 ARG A CA 8
ATOM 13520 C C . ARG A 1 30 ? -0.017 -6.832 -1.631 1.00 74.13 30 ARG A C 8
ATOM 13521 O O . ARG A 1 30 ? 0.166 -5.606 -1.700 1.00 71.40 30 ARG A O 8
ATOM 13542 N N . THR A 1 31 ? 0.756 -7.727 -2.264 1.00 55.23 31 THR A N 8
ATOM 13543 C CA . THR A 1 31 ? 1.817 -7.332 -3.194 1.00 34.34 31 THR A CA 8
ATOM 13544 C C . THR A 1 31 ? 1.187 -6.931 -4.534 1.00 74.54 31 THR A C 8
ATOM 13545 O O . THR A 1 31 ? 0.581 -7.759 -5.227 1.00 2.21 31 THR A O 8
ATOM 13556 N N . VAL A 1 32 ? 1.306 -5.644 -4.857 1.00 3.31 32 VAL A N 8
ATOM 13557 C CA . VAL A 1 32 ? 0.768 -5.052 -6.082 1.00 10.00 32 VAL A CA 8
ATOM 13558 C C . VAL A 1 32 ? 1.879 -4.989 -7.135 1.00 14.32 32 VAL A C 8
ATOM 13559 O O . VAL A 1 32 ? 3.027 -4.657 -6.815 1.00 74.33 32 VAL A O 8
ATOM 13572 N N . LYS A 1 33 ? 1.545 -5.329 -8.384 1.00 74.44 33 LYS A N 8
ATOM 13573 C CA . LYS A 1 33 ? 2.503 -5.318 -9.500 1.00 12.12 33 LYS A CA 8
ATOM 13574 C C . LYS A 1 33 ? 2.196 -4.141 -10.440 1.00 55.41 33 LYS A C 8
ATOM 13575 O O . LYS A 1 33 ? 2.977 -3.185 -10.536 1.00 44.23 33 LYS A O 8
ATOM 13594 N N . THR A 1 34 ? 1.039 -4.214 -11.113 1.00 34.32 34 THR A N 8
ATOM 13595 C CA . THR A 1 34 ? 0.559 -3.173 -12.035 1.00 51.45 34 THR A CA 8
ATOM 13596 C C . THR A 1 34 ? -0.526 -2.330 -11.361 1.00 41.25 34 THR A C 8
ATOM 13597 O O . THR A 1 34 ? -0.950 -2.622 -10.230 1.00 12.54 34 THR A O 8
ATOM 13608 N N . GLU A 1 35 ? -0.991 -1.299 -12.086 1.00 23.04 35 GLU A N 8
ATOM 13609 C CA . GLU A 1 35 ? -2.139 -0.478 -11.677 1.00 61.13 35 GLU A CA 8
ATOM 13610 C C . GLU A 1 35 ? -3.408 -1.341 -11.561 1.00 53.10 35 GLU A C 8
ATOM 13611 O O . GLU A 1 35 ? -4.246 -1.091 -10.712 1.00 23.14 35 GLU A O 8
ATOM 13623 N N . ASP A 1 36 ? -3.504 -2.380 -12.408 1.00 4.12 36 ASP A N 8
ATOM 13624 C CA . ASP A 1 36 ? -4.663 -3.282 -12.464 1.00 21.42 36 ASP A CA 8
ATOM 13625 C C . ASP A 1 36 ? -4.739 -4.183 -11.222 1.00 74.44 36 ASP A C 8
ATOM 13626 O O . ASP A 1 36 ? -5.841 -4.540 -10.778 1.00 1.11 36 ASP A O 8
ATOM 13635 N N . GLU A 1 37 ? -3.563 -4.543 -10.657 1.00 11.22 37 GLU A N 8
ATOM 13636 C CA . GLU A 1 37 ? -3.500 -5.248 -9.359 1.00 21.42 37 GLU A CA 8
ATOM 13637 C C . GLU A 1 37 ? -3.992 -4.318 -8.238 1.00 23.15 37 GLU A C 8
ATOM 13638 O O . GLU A 1 37 ? -4.746 -4.730 -7.359 1.00 34.23 37 GLU A O 8
ATOM 13650 N N . LEU A 1 38 ? -3.587 -3.038 -8.330 1.00 1.43 38 LEU A N 8
ATOM 13651 C CA . LEU A 1 38 ? -3.941 -1.986 -7.356 1.00 65.31 38 LEU A CA 8
ATOM 13652 C C . LEU A 1 38 ? -5.479 -1.826 -7.315 1.00 14.50 38 LEU A C 8
ATOM 13653 O O . LEU A 1 38 ? -6.083 -1.768 -6.237 1.00 45.12 38 LEU A O 8
ATOM 13669 N N . LYS A 1 39 ? -6.084 -1.836 -8.518 1.00 2.34 39 LYS A N 8
ATOM 13670 C CA . LYS A 1 39 ? -7.541 -1.747 -8.712 1.00 10.41 39 LYS A CA 8
ATOM 13671 C C . LYS A 1 39 ? -8.269 -2.934 -8.047 1.00 42.00 39 LYS A C 8
ATOM 13672 O O . LYS A 1 39 ? -9.137 -2.725 -7.206 1.00 12.01 39 LYS A O 8
ATOM 13691 N N . LYS A 1 40 ? -7.867 -4.176 -8.414 1.00 1.53 40 LYS A N 8
ATOM 13692 C CA . LYS A 1 40 ? -8.579 -5.411 -8.004 1.00 71.22 40 LYS A CA 8
ATOM 13693 C C . LYS A 1 40 ? -8.528 -5.635 -6.476 1.00 72.10 40 LYS A C 8
ATOM 13694 O O . LYS A 1 40 ? -9.455 -6.220 -5.900 1.00 52.41 40 LYS A O 8
ATOM 13713 N N . TYR A 1 41 ? -7.432 -5.177 -5.835 1.00 75.01 41 TYR A N 8
ATOM 13714 C CA . TYR A 1 41 ? -7.303 -5.212 -4.366 1.00 14.32 41 TYR A CA 8
ATOM 13715 C C . TYR A 1 41 ? -8.222 -4.165 -3.719 1.00 4.14 41 TYR A C 8
ATOM 13716 O O . TYR A 1 41 ? -8.853 -4.441 -2.699 1.00 52.31 41 TYR A O 8
ATOM 13734 N N . LEU A 1 42 ? -8.305 -2.963 -4.323 1.00 63.33 42 LEU A N 8
ATOM 13735 C CA . LEU A 1 42 ? -9.250 -1.922 -3.865 1.00 2.34 42 LEU A CA 8
ATOM 13736 C C . LEU A 1 42 ? -10.719 -2.391 -3.999 1.00 5.22 42 LEU A C 8
ATOM 13737 O O . LEU A 1 42 ? -11.538 -2.063 -3.151 1.00 42.12 42 LEU A O 8
ATOM 13753 N N . GLU A 1 43 ? -11.033 -3.165 -5.062 1.00 50.33 43 GLU A N 8
ATOM 13754 C CA . GLU A 1 43 ? -12.380 -3.765 -5.264 1.00 55.34 43 GLU A CA 8
ATOM 13755 C C . GLU A 1 43 ? -12.711 -4.767 -4.139 1.00 52.05 43 GLU A C 8
ATOM 13756 O O . GLU A 1 43 ? -13.828 -4.777 -3.602 1.00 55.41 43 GLU A O 8
ATOM 13768 N N . GLU A 1 44 ? -11.696 -5.584 -3.797 1.00 41.13 44 GLU A N 8
ATOM 13769 C CA . GLU A 1 44 ? -11.718 -6.523 -2.657 1.00 72.24 44 GLU A CA 8
ATOM 13770 C C . GLU A 1 44 ? -12.041 -5.767 -1.349 1.00 44.45 44 GLU A C 8
ATOM 13771 O O . GLU A 1 44 ? -12.699 -6.294 -0.451 1.00 43.14 44 GLU A O 8
ATOM 13783 N N . PHE A 1 45 ? -11.551 -4.520 -1.263 1.00 12.14 45 PHE A N 8
ATOM 13784 C CA . PHE A 1 45 ? -11.807 -3.622 -0.124 1.00 45.55 45 PHE A CA 8
ATOM 13785 C C . PHE A 1 45 ? -13.164 -2.879 -0.238 1.00 32.23 45 PHE A C 8
ATOM 13786 O O . PHE A 1 45 ? -13.737 -2.502 0.782 1.00 13.12 45 PHE A O 8
ATOM 13803 N N . ARG A 1 46 ? -13.674 -2.666 -1.476 1.00 13.20 46 ARG A N 8
ATOM 13804 C CA . ARG A 1 46 ? -14.951 -1.924 -1.710 1.00 22.20 46 ARG A CA 8
ATOM 13805 C C . ARG A 1 46 ? -16.174 -2.720 -1.228 1.00 30.55 46 ARG A C 8
ATOM 13806 O O . ARG A 1 46 ? -17.127 -2.142 -0.689 1.00 74.45 46 ARG A O 8
ATOM 13827 N N . LYS A 1 47 ? -16.122 -4.051 -1.400 1.00 0.34 47 LYS A N 8
ATOM 13828 C CA . LYS A 1 47 ? -17.220 -4.964 -0.990 1.00 72.51 47 LYS A CA 8
ATOM 13829 C C . LYS A 1 47 ? -17.383 -5.006 0.549 1.00 33.15 47 LYS A C 8
ATOM 13830 O O . LYS A 1 47 ? -18.382 -5.519 1.063 1.00 22.44 47 LYS A O 8
ATOM 13849 N N . GLU A 1 48 ? -16.382 -4.467 1.269 1.00 52.33 48 GLU A N 8
ATOM 13850 C CA . GLU A 1 48 ? -16.375 -4.388 2.739 1.00 42.33 48 GLU A CA 8
ATOM 13851 C C . GLU A 1 48 ? -16.016 -2.969 3.209 1.00 21.43 48 GLU A C 8
ATOM 13852 O O . GLU A 1 48 ? -15.636 -2.779 4.376 1.00 51.31 48 GLU A O 8
ATOM 13864 N N . SER A 1 49 ? -16.189 -1.968 2.315 1.00 62.32 49 SER A N 8
ATOM 13865 C CA . SER A 1 49 ? -15.740 -0.589 2.568 1.00 51.33 49 SER A CA 8
ATOM 13866 C C . SER A 1 49 ? -16.615 0.097 3.632 1.00 55.05 49 SER A C 8
ATOM 13867 O O . SER A 1 49 ? -17.656 0.700 3.331 1.00 21.41 49 SER A O 8
ATOM 13875 N N . GLN A 1 50 ? -16.191 -0.076 4.885 1.00 41.52 50 GLN A N 8
ATOM 13876 C CA . GLN A 1 50 ? -16.719 0.620 6.061 1.00 55.20 50 GLN A CA 8
ATOM 13877 C C . GLN A 1 50 ? -15.647 0.568 7.160 1.00 22.45 50 GLN A C 8
ATOM 13878 O O . GLN A 1 50 ? -15.129 -0.517 7.471 1.00 1.33 50 GLN A O 8
ATOM 13892 N N . ASN A 1 51 ? -15.263 1.761 7.680 1.00 14.20 51 ASN A N 8
ATOM 13893 C CA . ASN A 1 51 ? -14.225 1.912 8.745 1.00 22.12 51 ASN A CA 8
ATOM 13894 C C . ASN A 1 51 ? -12.863 1.383 8.244 1.00 1.54 51 ASN A C 8
ATOM 13895 O O . ASN A 1 51 ? -12.054 0.840 9.014 1.00 44.40 51 ASN A O 8
ATOM 13906 N N . ILE A 1 52 ? -12.617 1.588 6.945 1.00 11.32 52 ILE A N 8
ATOM 13907 C CA . ILE A 1 52 ? -11.505 0.967 6.223 1.00 21.53 52 ILE A CA 8
ATOM 13908 C C . ILE A 1 52 ? -10.484 2.032 5.766 1.00 74.21 52 ILE A C 8
ATOM 13909 O O . ILE A 1 52 ? -10.850 3.131 5.313 1.00 54.33 52 ILE A O 8
ATOM 13925 N N . LYS A 1 53 ? -9.206 1.691 5.918 1.00 32.21 53 LYS A N 8
ATOM 13926 C CA . LYS A 1 53 ? -8.064 2.559 5.634 1.00 12.42 53 LYS A CA 8
ATOM 13927 C C . LYS A 1 53 ? -6.988 1.724 4.943 1.00 51.32 53 LYS A C 8
ATOM 13928 O O . LYS A 1 53 ? -6.664 0.626 5.400 1.00 34.33 53 LYS A O 8
ATOM 13947 N N . VAL A 1 54 ? -6.463 2.239 3.824 1.00 43.11 54 VAL A N 8
ATOM 13948 C CA . VAL A 1 54 ? -5.387 1.578 3.052 1.00 1.40 54 VAL A CA 8
ATOM 13949 C C . VAL A 1 54 ? -4.155 2.509 2.953 1.00 64.31 54 VAL A C 8
ATOM 13950 O O . VAL A 1 54 ? -4.288 3.731 2.992 1.00 62.15 54 VAL A O 8
ATOM 13963 N N . LEU A 1 55 ? -2.960 1.900 2.898 1.00 1.35 55 LEU A N 8
ATOM 13964 C CA . LEU A 1 55 ? -1.682 2.599 2.675 1.00 21.31 55 LEU A CA 8
ATOM 13965 C C . LEU A 1 55 ? -0.974 1.975 1.461 1.00 23.03 55 LEU A C 8
ATOM 13966 O O . LEU A 1 55 ? -0.622 0.798 1.496 1.00 12.05 55 LEU A O 8
ATOM 13982 N N . ILE A 1 56 ? -0.758 2.773 0.411 1.00 44.21 56 ILE A N 8
ATOM 13983 C CA . ILE A 1 56 ? -0.126 2.310 -0.837 1.00 20.11 56 ILE A CA 8
ATOM 13984 C C . ILE A 1 56 ? 1.328 2.826 -0.911 1.00 30.43 56 ILE A C 8
ATOM 13985 O O . ILE A 1 56 ? 1.545 4.034 -0.988 1.00 4.03 56 ILE A O 8
ATOM 14001 N N . LEU A 1 57 ? 2.312 1.898 -0.874 1.00 74.44 57 LEU A N 8
ATOM 14002 C CA . LEU A 1 57 ? 3.748 2.227 -1.006 1.00 1.41 57 LEU A CA 8
ATOM 14003 C C . LEU A 1 57 ? 4.184 1.899 -2.436 1.00 44.32 57 LEU A C 8
ATOM 14004 O O . LEU A 1 57 ? 4.214 0.726 -2.817 1.00 23.22 57 LEU A O 8
ATOM 14020 N N . VAL A 1 58 ? 4.526 2.929 -3.209 1.00 34.13 58 VAL A N 8
ATOM 14021 C CA . VAL A 1 58 ? 4.917 2.779 -4.624 1.00 43.24 58 VAL A CA 8
ATOM 14022 C C . VAL A 1 58 ? 6.431 2.975 -4.775 1.00 12.23 58 VAL A C 8
ATOM 14023 O O . VAL A 1 58 ? 7.049 3.674 -3.977 1.00 65.35 58 VAL A O 8
ATOM 14036 N N . SER A 1 59 ? 7.015 2.373 -5.810 1.00 2.25 59 SER A N 8
ATOM 14037 C CA . SER A 1 59 ? 8.466 2.484 -6.089 1.00 64.22 59 SER A CA 8
ATOM 14038 C C . SER A 1 59 ? 8.774 3.633 -7.070 1.00 60.24 59 SER A C 8
ATOM 14039 O O . SER A 1 59 ? 9.923 4.078 -7.166 1.00 65.35 59 SER A O 8
ATOM 14047 N N . ASN A 1 60 ? 7.742 4.114 -7.799 1.00 24.52 60 ASN A N 8
ATOM 14048 C CA . ASN A 1 60 ? 7.912 5.108 -8.898 1.00 62.21 60 ASN A CA 8
ATOM 14049 C C . ASN A 1 60 ? 6.913 6.276 -8.760 1.00 2.15 60 ASN A C 8
ATOM 14050 O O . ASN A 1 60 ? 5.808 6.103 -8.234 1.00 60.43 60 ASN A O 8
ATOM 14061 N N . ASP A 1 61 ? 7.324 7.465 -9.261 1.00 53.22 61 ASP A N 8
ATOM 14062 C CA . ASP A 1 61 ? 6.526 8.718 -9.196 1.00 2.13 61 ASP A CA 8
ATOM 14063 C C . ASP A 1 61 ? 5.231 8.633 -10.025 1.00 43.23 61 ASP A C 8
ATOM 14064 O O . ASP A 1 61 ? 4.222 9.262 -9.676 1.00 54.15 61 ASP A O 8
ATOM 14073 N N . GLU A 1 62 ? 5.269 7.856 -11.127 1.00 24.23 62 GLU A N 8
ATOM 14074 C CA . GLU A 1 62 ? 4.082 7.626 -11.979 1.00 23.51 62 GLU A CA 8
ATOM 14075 C C . GLU A 1 62 ? 3.028 6.798 -11.218 1.00 35.31 62 GLU A C 8
ATOM 14076 O O . GLU A 1 62 ? 1.829 7.081 -11.297 1.00 22.44 62 GLU A O 8
ATOM 14088 N N . GLU A 1 63 ? 3.512 5.805 -10.442 1.00 63.42 63 GLU A N 8
ATOM 14089 C CA . GLU A 1 63 ? 2.664 4.925 -9.628 1.00 12.21 63 GLU A CA 8
ATOM 14090 C C . GLU A 1 63 ? 2.062 5.706 -8.454 1.00 75.33 63 GLU A C 8
ATOM 14091 O O . GLU A 1 63 ? 0.968 5.388 -8.012 1.00 52.31 63 GLU A O 8
ATOM 14103 N N . LEU A 1 64 ? 2.813 6.711 -7.945 1.00 65.42 64 LEU A N 8
ATOM 14104 C CA . LEU A 1 64 ? 2.352 7.601 -6.860 1.00 53.21 64 LEU A CA 8
ATOM 14105 C C . LEU A 1 64 ? 1.048 8.308 -7.255 1.00 40.22 64 LEU A C 8
ATOM 14106 O O . LEU A 1 64 ? -0.003 8.083 -6.638 1.00 51.21 64 LEU A O 8
ATOM 14122 N N . ASP A 1 65 ? 1.134 9.115 -8.332 1.00 41.44 65 ASP A N 8
ATOM 14123 C CA . ASP A 1 65 ? 0.022 9.942 -8.821 1.00 70.20 65 ASP A CA 8
ATOM 14124 C C . ASP A 1 65 ? -1.155 9.060 -9.275 1.00 34.13 65 ASP A C 8
ATOM 14125 O O . ASP A 1 65 ? -2.314 9.380 -8.999 1.00 61.21 65 ASP A O 8
ATOM 14134 N N . LYS A 1 66 ? -0.825 7.915 -9.917 1.00 54.42 66 LYS A N 8
ATOM 14135 C CA . LYS A 1 66 ? -1.827 6.997 -10.477 1.00 1.51 66 LYS A CA 8
ATOM 14136 C C . LYS A 1 66 ? -2.590 6.248 -9.370 1.00 61.22 66 LYS A C 8
ATOM 14137 O O . LYS A 1 66 ? -3.806 6.100 -9.459 1.00 41.10 66 LYS A O 8
ATOM 14156 N N . ALA A 1 67 ? -1.879 5.798 -8.322 1.00 34.54 67 ALA A N 8
ATOM 14157 C CA . ALA A 1 67 ? -2.501 5.086 -7.189 1.00 34.14 67 ALA A CA 8
ATOM 14158 C C . ALA A 1 67 ? -3.371 6.041 -6.356 1.00 12.35 67 ALA A C 8
ATOM 14159 O O . ALA A 1 67 ? -4.333 5.597 -5.724 1.00 42.54 67 ALA A O 8
ATOM 14166 N N . LYS A 1 68 ? -3.013 7.353 -6.354 1.00 74.42 68 LYS A N 8
ATOM 14167 C CA . LYS A 1 68 ? -3.888 8.414 -5.799 1.00 44.13 68 LYS A CA 8
ATOM 14168 C C . LYS A 1 68 ? -5.197 8.475 -6.594 1.00 41.10 68 LYS A C 8
ATOM 14169 O O . LYS A 1 68 ? -6.281 8.473 -6.011 1.00 14.31 68 LYS A O 8
ATOM 14188 N N . GLU A 1 69 ? -5.060 8.487 -7.941 1.00 25.44 69 GLU A N 8
ATOM 14189 C CA . GLU A 1 69 ? -6.202 8.545 -8.872 1.00 70.32 69 GLU A CA 8
ATOM 14190 C C . GLU A 1 69 ? -7.164 7.370 -8.615 1.00 71.31 69 GLU A C 8
ATOM 14191 O O . GLU A 1 69 ? -8.333 7.594 -8.318 1.00 73.25 69 GLU A O 8
ATOM 14203 N N . LEU A 1 70 ? -6.606 6.140 -8.609 1.00 70.32 70 LEU A N 8
ATOM 14204 C CA . LEU A 1 70 ? -7.373 4.884 -8.460 1.00 44.15 70 LEU A CA 8
ATOM 14205 C C . LEU A 1 70 ? -8.116 4.843 -7.108 1.00 25.41 70 LEU A C 8
ATOM 14206 O O . LEU A 1 70 ? -9.326 4.594 -7.073 1.00 73.12 70 LEU A O 8
ATOM 14222 N N . ALA A 1 71 ? -7.379 5.135 -6.014 1.00 61.10 71 ALA A N 8
ATOM 14223 C CA . ALA A 1 71 ? -7.912 5.128 -4.632 1.00 54.31 71 ALA A CA 8
ATOM 14224 C C . ALA A 1 71 ? -9.101 6.085 -4.457 1.00 44.02 71 ALA A C 8
ATOM 14225 O O . ALA A 1 71 ? -10.099 5.747 -3.803 1.00 73.54 71 ALA A O 8
ATOM 14232 N N . GLN A 1 72 ? -8.967 7.281 -5.050 1.00 54.33 72 GLN A N 8
ATOM 14233 C CA . GLN A 1 72 ? -9.985 8.338 -4.982 1.00 13.00 72 GLN A CA 8
ATOM 14234 C C . GLN A 1 72 ? -11.191 8.024 -5.885 1.00 41.32 72 GLN A C 8
ATOM 14235 O O . GLN A 1 72 ? -12.321 8.394 -5.558 1.00 23.33 72 GLN A O 8
ATOM 14249 N N . LYS A 1 73 ? -10.964 7.313 -7.010 1.00 53.54 73 LYS A N 8
ATOM 14250 C CA . LYS A 1 73 ? -12.072 6.842 -7.877 1.00 62.41 73 LYS A CA 8
ATOM 14251 C C . LYS A 1 73 ? -12.895 5.745 -7.163 1.00 41.04 73 LYS A C 8
ATOM 14252 O O . LYS A 1 73 ? -14.086 5.584 -7.423 1.00 3.44 73 LYS A O 8
ATOM 14271 N N . MET A 1 74 ? -12.231 4.996 -6.260 1.00 62.14 74 MET A N 8
ATOM 14272 C CA . MET A 1 74 ? -12.891 4.015 -5.364 1.00 14.44 74 MET A CA 8
ATOM 14273 C C . MET A 1 74 ? -13.479 4.715 -4.119 1.00 21.31 74 MET A C 8
ATOM 14274 O O . MET A 1 74 ? -14.255 4.106 -3.373 1.00 23.10 74 MET A O 8
ATOM 14288 N N . GLU A 1 75 ? -13.056 5.984 -3.909 1.00 33.32 75 GLU A N 8
ATOM 14289 C CA . GLU A 1 75 ? -13.455 6.852 -2.773 1.00 2.15 75 GLU A CA 8
ATOM 14290 C C . GLU A 1 75 ? -13.098 6.272 -1.383 1.00 33.01 75 GLU A C 8
ATOM 14291 O O . GLU A 1 75 ? -13.568 6.792 -0.367 1.00 52.33 75 GLU A O 8
ATOM 14303 N N . ILE A 1 76 ? -12.234 5.231 -1.338 1.00 0.25 76 ILE A N 8
ATOM 14304 C CA . ILE A 1 76 ? -11.783 4.608 -0.070 1.00 51.21 76 ILE A CA 8
ATOM 14305 C C . ILE A 1 76 ? -10.777 5.557 0.631 1.00 4.30 76 ILE A C 8
ATOM 14306 O O . ILE A 1 76 ? -10.011 6.260 -0.044 1.00 63.15 76 ILE A O 8
ATOM 14322 N N . ASP A 1 77 ? -10.795 5.580 1.977 1.00 42.24 77 ASP A N 8
ATOM 14323 C CA . ASP A 1 77 ? -9.895 6.417 2.788 1.00 41.12 77 ASP A CA 8
ATOM 14324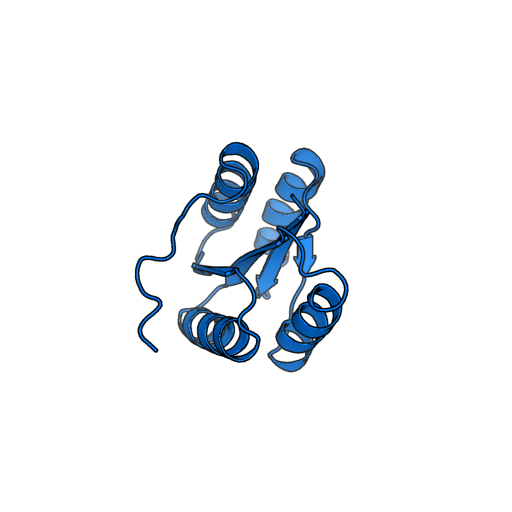 C C . ASP A 1 77 ? -8.460 5.834 2.745 1.00 44.30 77 ASP A C 8
ATOM 14325 O O . ASP A 1 77 ? -8.140 4.890 3.470 1.00 53.05 77 ASP A O 8
ATOM 14334 N N . VAL A 1 78 ? -7.615 6.381 1.846 1.00 43.22 78 VAL A N 8
ATOM 14335 C CA . VAL A 1 78 ? -6.291 5.803 1.492 1.00 34.21 78 VAL A CA 8
ATOM 14336 C C . VAL A 1 78 ? -5.186 6.877 1.513 1.00 13.33 78 VAL A C 8
ATOM 14337 O O . VAL A 1 78 ? -5.408 7.991 1.070 1.00 64.34 78 VAL A O 8
ATOM 14350 N N . ARG A 1 79 ? -3.987 6.496 1.994 1.00 30.03 79 ARG A N 8
ATOM 14351 C CA . ARG A 1 79 ? -2.779 7.342 1.937 1.00 33.30 79 ARG A CA 8
ATOM 14352 C C . ARG A 1 79 ? -1.863 6.742 0.869 1.00 42.34 79 ARG A C 8
ATOM 14353 O O . ARG A 1 79 ? -1.592 5.542 0.904 1.00 23.43 79 ARG A O 8
ATOM 14374 N N . THR A 1 80 ? -1.390 7.563 -0.069 1.00 41.25 80 THR A N 8
ATOM 14375 C CA . THR A 1 80 ? -0.468 7.112 -1.121 1.00 24.44 80 THR A CA 8
ATOM 14376 C C . THR A 1 80 ? 0.911 7.749 -0.877 1.00 72.54 80 THR A C 8
ATOM 14377 O O . THR A 1 80 ? 1.063 8.976 -0.951 1.00 23.24 80 THR A O 8
ATOM 14388 N N . ARG A 1 81 ? 1.892 6.898 -0.552 1.00 31.42 81 ARG A N 8
ATOM 14389 C CA . ARG A 1 81 ? 3.266 7.303 -0.213 1.00 53.54 81 ARG A CA 8
ATOM 14390 C C . ARG A 1 81 ? 4.245 6.704 -1.230 1.00 75.31 81 ARG A C 8
ATOM 14391 O O . ARG A 1 81 ? 4.168 5.513 -1.546 1.00 41.44 81 ARG A O 8
ATOM 14412 N N . LYS A 1 82 ? 5.150 7.545 -1.751 1.00 72.42 82 LYS A N 8
ATOM 14413 C CA . LYS A 1 82 ? 6.219 7.109 -2.652 1.00 73.11 82 LYS A CA 8
ATOM 14414 C C . LYS A 1 82 ? 7.470 6.800 -1.823 1.00 65.04 82 LYS A C 8
ATOM 14415 O O . LYS A 1 82 ? 7.875 7.601 -0.975 1.00 51.45 82 LYS A O 8
ATOM 14434 N N . VAL A 1 83 ? 8.055 5.624 -2.054 1.00 72.43 83 VAL A N 8
ATOM 14435 C CA . VAL A 1 83 ? 9.221 5.132 -1.312 1.00 70.12 83 VAL A CA 8
ATOM 14436 C C . VAL A 1 83 ? 10.384 4.880 -2.290 1.00 1.10 83 VAL A C 8
ATOM 14437 O O . VAL A 1 83 ? 10.175 4.388 -3.411 1.00 71.24 83 VAL A O 8
ATOM 14450 N N . THR A 1 84 ? 11.594 5.298 -1.894 1.00 71.53 84 THR A N 8
ATOM 14451 C CA . THR A 1 84 ? 12.820 5.028 -2.660 1.00 13.01 84 THR A CA 8
ATOM 14452 C C . THR A 1 84 ? 13.458 3.728 -2.145 1.00 11.41 84 THR A C 8
ATOM 14453 O O . THR A 1 84 ? 13.578 2.740 -2.873 1.00 42.31 84 THR A O 8
ATOM 14464 N N . SER A 1 85 ? 13.814 3.748 -0.854 1.00 73.14 85 SER A N 8
ATOM 14465 C CA . SER A 1 85 ? 14.455 2.635 -0.150 1.00 23.23 85 SER A CA 8
ATOM 14466 C C . SER A 1 85 ? 13.387 1.774 0.564 1.00 64.24 85 SER A C 8
ATOM 14467 O O . SER A 1 85 ? 12.257 2.244 0.773 1.00 73.22 85 SER A O 8
ATOM 14475 N N . PRO A 1 86 ? 13.719 0.503 0.960 1.00 2.53 86 PRO A N 8
ATOM 14476 C CA . PRO A 1 86 ? 12.812 -0.347 1.779 1.00 40.25 86 PRO A CA 8
ATOM 14477 C C . PRO A 1 86 ? 12.492 0.287 3.143 1.00 51.35 86 PRO A C 8
ATOM 14478 O O . PRO A 1 86 ? 11.374 0.156 3.638 1.00 44.44 86 PRO A O 8
ATOM 14489 N N . ASP A 1 87 ? 13.484 1.022 3.684 1.00 52.30 87 ASP A N 8
ATOM 14490 C CA . ASP A 1 87 ? 13.411 1.713 4.987 1.00 44.12 87 ASP A CA 8
ATOM 14491 C C . ASP A 1 87 ? 12.248 2.719 5.015 1.00 23.32 87 ASP A C 8
ATOM 14492 O O . ASP A 1 87 ? 11.584 2.891 6.049 1.00 54.25 87 ASP A O 8
ATOM 14501 N N . GLU A 1 88 ? 12.008 3.356 3.846 1.00 44.44 88 GLU A N 8
ATOM 14502 C CA . GLU A 1 88 ? 10.914 4.323 3.668 1.00 4.12 88 GLU A CA 8
ATOM 14503 C C . GLU A 1 88 ? 9.566 3.609 3.855 1.00 60.04 88 GLU A C 8
ATOM 14504 O O . GLU A 1 88 ? 8.764 4.003 4.706 1.00 24.01 88 GLU A O 8
ATOM 14516 N N . ALA A 1 89 ? 9.403 2.483 3.116 1.00 51.04 89 ALA A N 8
ATOM 14517 C CA . ALA A 1 89 ? 8.156 1.695 3.097 1.00 53.32 89 ALA A CA 8
ATOM 14518 C C . ALA A 1 89 ? 7.813 1.162 4.490 1.00 60.34 89 ALA A C 8
ATOM 14519 O O . ALA A 1 89 ? 6.659 1.226 4.917 1.00 24.03 89 ALA A O 8
ATOM 14526 N N . LYS A 1 90 ? 8.854 0.689 5.198 1.00 70.54 90 LYS A N 8
ATOM 14527 C CA . LYS A 1 90 ? 8.738 0.139 6.553 1.00 63.32 90 LYS A CA 8
ATOM 14528 C C . LYS A 1 90 ? 8.246 1.202 7.545 1.00 64.13 90 LYS A C 8
ATOM 14529 O O . LYS A 1 90 ? 7.366 0.923 8.381 1.00 72.25 90 LYS A O 8
ATOM 14548 N N . ARG A 1 91 ? 8.825 2.420 7.430 1.00 61.12 91 ARG A N 8
ATOM 14549 C CA . ARG A 1 91 ? 8.491 3.538 8.312 1.00 11.11 91 ARG A CA 8
ATOM 14550 C C . ARG A 1 91 ? 7.011 3.899 8.188 1.00 51.31 91 ARG A C 8
ATOM 14551 O O . ARG A 1 91 ? 6.313 3.935 9.200 1.00 54.34 91 ARG A O 8
ATOM 14572 N N . TRP A 1 92 ? 6.530 4.129 6.943 1.00 15.13 92 TRP A N 8
ATOM 14573 C CA . TRP A 1 92 ? 5.121 4.492 6.690 1.00 44.54 92 TRP A CA 8
ATOM 14574 C C . TRP A 1 92 ? 4.118 3.459 7.243 1.00 70.24 92 TRP A C 8
ATOM 14575 O O . TRP A 1 92 ? 3.051 3.848 7.725 1.00 45.32 92 TRP A O 8
ATOM 14596 N N . ILE A 1 93 ? 4.470 2.153 7.177 1.00 40.11 93 ILE A N 8
ATOM 14597 C CA . ILE A 1 93 ? 3.607 1.063 7.691 1.00 54.22 93 ILE A CA 8
ATOM 14598 C C . ILE A 1 93 ? 3.478 1.175 9.216 1.00 13.31 93 ILE A C 8
ATOM 14599 O O . ILE A 1 93 ? 2.378 1.020 9.770 1.00 45.44 93 ILE A O 8
ATOM 14615 N N . LYS A 1 94 ? 4.614 1.478 9.883 1.00 72.20 94 LYS A N 8
ATOM 14616 C CA . LYS A 1 94 ? 4.639 1.730 11.332 1.00 35.34 94 LYS A CA 8
ATOM 14617 C C . LYS A 1 94 ? 3.747 2.932 11.680 1.00 51.12 94 LYS A C 8
ATOM 14618 O O . LYS A 1 94 ? 2.886 2.817 12.544 1.00 14.53 94 LYS A O 8
ATOM 14637 N N . GLU A 1 95 ? 3.905 4.043 10.923 1.00 75.33 95 GLU A N 8
ATOM 14638 C CA . GLU A 1 95 ? 3.167 5.305 11.163 1.00 72.02 95 GLU A CA 8
ATOM 14639 C C . GLU A 1 95 ? 1.645 5.111 10.975 1.00 5.44 95 GLU A C 8
ATOM 14640 O O . GLU A 1 95 ? 0.839 5.706 11.693 1.00 1.42 95 GLU A O 8
ATOM 14652 N N . PHE A 1 96 ? 1.288 4.249 10.012 1.00 13.31 96 PHE A N 8
ATOM 14653 C CA . PHE A 1 96 ? -0.107 3.906 9.668 1.00 1.40 96 PHE A CA 8
ATOM 14654 C C . PHE A 1 96 ? -0.760 3.087 10.801 1.00 61.21 96 PHE A C 8
ATOM 14655 O O . PHE A 1 96 ? -1.974 3.182 11.043 1.00 4.15 96 PHE A O 8
ATOM 14672 N N . SER A 1 97 ? 0.070 2.294 11.497 1.00 2.11 97 SER A N 8
ATOM 14673 C CA . SER A 1 97 ? -0.344 1.535 12.688 1.00 71.01 97 SER A CA 8
ATOM 14674 C C . SER A 1 97 ? -0.418 2.455 13.928 1.00 72.11 97 SER A C 8
ATOM 14675 O O . SER A 1 97 ? -1.268 2.247 14.802 1.00 5.43 97 SER A O 8
ATOM 14683 N N . GLU A 1 98 ? 0.470 3.481 13.989 1.00 22.13 98 GLU A N 8
ATOM 14684 C CA . GLU A 1 98 ? 0.463 4.482 15.078 1.00 51.14 98 GLU A CA 8
ATOM 14685 C C . GLU A 1 98 ? -0.773 5.391 14.977 1.00 23.24 98 GLU A C 8
ATOM 14686 O O . GLU A 1 98 ? -1.209 5.962 15.989 1.00 5.34 98 GLU A O 8
ATOM 14698 N N . GLU A 1 99 ? -1.322 5.531 13.748 1.00 72.15 99 GLU A N 8
ATOM 14699 C CA . GLU A 1 99 ? -2.622 6.178 13.537 1.00 24.43 99 GLU A CA 8
ATOM 14700 C C . GLU A 1 99 ? -3.698 5.410 14.309 1.00 12.44 99 GLU A C 8
ATOM 14701 O O . GLU A 1 99 ? -4.395 5.978 15.154 1.00 52.13 99 GLU A O 8
ATOM 14713 N N . GLY A 1 100 ? -3.779 4.095 14.026 1.00 61.12 100 GLY A N 8
ATOM 14714 C CA . GLY A 1 100 ? -4.750 3.212 14.658 1.00 65.43 100 GLY A CA 8
ATOM 14715 C C . GLY A 1 100 ? -6.182 3.598 14.324 1.00 30.42 100 GLY A C 8
ATOM 14716 O O . GLY A 1 100 ? -6.709 3.171 13.297 1.00 14.34 100 GLY A O 8
ATOM 14720 N N . GLY A 1 101 ? -6.786 4.447 15.182 1.00 30.14 101 GLY A N 8
ATOM 14721 C CA . GLY A 1 101 ? -8.161 4.930 14.995 1.00 4.05 101 GLY A CA 8
ATOM 14722 C C . GLY A 1 101 ? -8.248 6.301 14.328 1.00 23.41 101 GLY A C 8
ATOM 14723 O O . GLY A 1 101 ? -9.349 6.763 14.027 1.00 54.33 101 GLY A O 8
ATOM 14727 N N . SER A 1 102 ? -7.092 6.945 14.098 1.00 5.15 102 SER A N 8
ATOM 14728 C CA . SER A 1 102 ? -7.007 8.263 13.445 1.00 44.12 102 SER A CA 8
ATOM 14729 C C . SER A 1 102 ? -7.491 8.197 11.983 1.00 14.33 102 SER A C 8
ATOM 14730 O O . SER A 1 102 ? -6.915 7.469 11.174 1.00 24.55 102 SER A O 8
ATOM 14738 N N . LEU A 1 103 ? -8.572 8.938 11.677 1.00 64.22 103 LEU A N 8
ATOM 14739 C CA . LEU A 1 103 ? -9.052 9.174 10.290 1.00 72.33 103 LEU A CA 8
ATOM 14740 C C . LEU A 1 103 ? -10.043 10.358 10.257 1.00 44.34 103 LEU A C 8
ATOM 14741 O O . LEU A 1 103 ? -10.063 11.128 9.292 1.00 62.34 103 LEU A O 8
ATOM 14757 N N . GLU A 1 104 ? -10.849 10.488 11.344 1.00 14.04 104 GLU A N 8
ATOM 14758 C CA . GLU A 1 104 ? -11.928 11.497 11.474 1.00 73.12 104 GLU A CA 8
ATOM 14759 C C . GLU A 1 104 ? -11.366 12.919 11.381 1.00 62.11 104 GLU A C 8
ATOM 14760 O O . GLU A 1 104 ? -11.990 13.797 10.771 1.00 75.40 104 GLU A O 8
ATOM 14772 N N . HIS A 1 105 ? -10.175 13.145 11.979 1.00 13.10 105 HIS A N 8
ATOM 14773 C CA . HIS A 1 105 ? -9.453 14.409 11.814 1.00 54.14 105 HIS A CA 8
ATOM 14774 C C . HIS A 1 1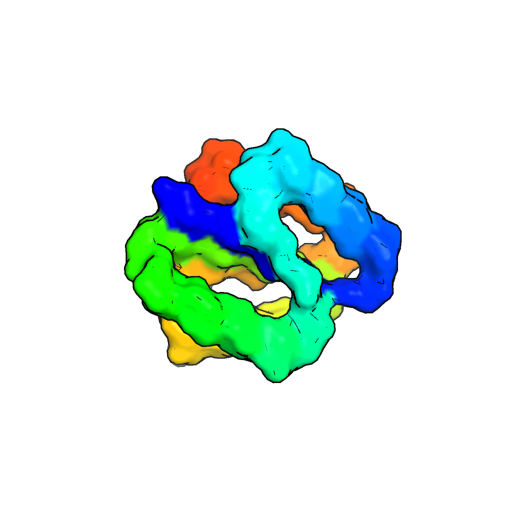05 ? -8.640 14.345 10.510 1.00 12.03 105 HIS A C 8
ATOM 14775 O O . HIS A 1 105 ? -7.538 13.790 10.447 1.00 74.33 105 HIS A O 8
ATOM 14790 N N . HIS A 1 106 ? -9.262 14.846 9.444 1.00 53.40 106 HIS A N 8
ATOM 14791 C CA . HIS A 1 106 ? -8.667 14.932 8.111 1.00 50.40 106 HIS A CA 8
ATOM 14792 C C . HIS A 1 106 ? -8.681 16.397 7.663 1.00 62.40 106 HIS A C 8
ATOM 14793 O O . HIS A 1 106 ? -9.312 16.766 6.673 1.00 15.01 106 HIS A O 8
ATOM 14808 N N . HIS A 1 107 ? -7.983 17.238 8.444 1.00 24.45 107 HIS A N 8
ATOM 14809 C CA . HIS A 1 107 ? -7.813 18.678 8.138 1.00 14.32 107 HIS A CA 8
ATOM 14810 C C . HIS A 1 107 ? -6.699 18.870 7.085 1.00 65.13 107 HIS A C 8
ATOM 14811 O O . HIS A 1 107 ? -6.466 19.983 6.604 1.00 1.24 107 HIS A O 8
ATOM 14826 N N . HIS A 1 108 ? -5.988 17.770 6.773 1.00 13.14 108 HIS A N 8
ATOM 14827 C CA . HIS A 1 108 ? -5.004 17.692 5.682 1.00 72.24 108 HIS A CA 8
ATOM 14828 C C . HIS A 1 108 ? -5.583 16.829 4.550 1.00 41.02 108 HIS A C 8
ATOM 14829 O O . HIS A 1 108 ? -6.775 16.522 4.561 1.00 33.01 108 HIS A O 8
ATOM 14844 N N . HIS A 1 109 ? -4.745 16.465 3.560 1.00 2.52 109 HIS A N 8
ATOM 14845 C CA . HIS A 1 109 ? -5.166 15.657 2.395 1.00 72.35 109 HIS A CA 8
ATOM 14846 C C . HIS A 1 109 ? -4.532 14.252 2.447 1.00 52.44 109 HIS A C 8
ATOM 14847 O O . HIS A 1 109 ? -3.507 14.042 3.107 1.00 32.45 109 HIS A O 8
ATOM 14862 N N . HIS A 1 110 ? -5.175 13.305 1.749 1.00 43.43 110 HIS A N 8
ATOM 14863 C CA . HIS A 1 110 ? -4.757 11.889 1.659 1.00 23.54 110 HIS A CA 8
ATOM 14864 C C . HIS A 1 110 ? -3.973 11.634 0.345 1.00 60.40 110 HIS A C 8
ATOM 14865 O O . HIS A 1 110 ? -4.546 11.863 -0.742 1.00 51.04 110 HIS A O 8
ATOM 14881 N N . MET A 1 1 ? -10.200 -1.280 13.632 1.00 23.32 1 MET A N 9
ATOM 14882 C CA . MET A 1 1 ? -10.043 -0.432 12.429 1.00 34.24 1 MET A CA 9
ATOM 14883 C C . MET A 1 1 ? -9.478 -1.289 11.289 1.00 65.35 1 MET A C 9
ATOM 14884 O O . MET A 1 1 ? -8.424 -1.921 11.457 1.00 42.35 1 MET A O 9
ATOM 14900 N N . LEU A 1 2 ? -10.174 -1.312 10.143 1.00 23.23 2 LEU A N 9
ATOM 14901 C CA . LEU A 1 2 ? -9.751 -2.105 8.980 1.00 10.42 2 LEU A CA 9
ATOM 14902 C C . LEU A 1 2 ? -8.553 -1.405 8.303 1.00 0.02 2 LEU A C 9
ATOM 14903 O O . LEU A 1 2 ? -8.713 -0.357 7.683 1.00 14.24 2 LEU A O 9
ATOM 14919 N N . LEU A 1 3 ? -7.342 -1.956 8.492 1.00 51.41 3 LEU A N 9
ATOM 14920 C CA . LEU A 1 3 ? -6.099 -1.382 7.937 1.00 43.54 3 LEU A CA 9
ATOM 14921 C C . LEU A 1 3 ? -5.465 -2.364 6.932 1.00 61.01 3 LEU A C 9
ATOM 14922 O O . LEU A 1 3 ? -5.220 -3.529 7.262 1.00 23.34 3 LEU A O 9
ATOM 14938 N N . TYR A 1 4 ? -5.215 -1.879 5.708 1.00 22.13 4 TYR A N 9
ATOM 14939 C CA . TYR A 1 4 ? -4.589 -2.659 4.628 1.00 62.34 4 TYR A CA 9
ATOM 14940 C C . TYR A 1 4 ? -3.424 -1.873 4.022 1.00 41.12 4 TYR A C 9
ATOM 14941 O O . TYR A 1 4 ? -3.380 -0.646 4.094 1.00 55.34 4 TYR A O 9
ATOM 14959 N N . VAL A 1 5 ? -2.469 -2.615 3.458 1.00 23.21 5 VAL A N 9
ATOM 14960 C CA . VAL A 1 5 ? -1.289 -2.070 2.780 1.00 24.32 5 VAL A CA 9
ATOM 14961 C C . VAL A 1 5 ? -1.173 -2.711 1.382 1.00 14.00 5 VAL A C 9
ATOM 14962 O O . VAL A 1 5 ? -1.295 -3.928 1.251 1.00 4.44 5 VAL A O 9
ATOM 14975 N N . LEU A 1 6 ? -0.989 -1.881 0.340 1.00 65.13 6 LEU A N 9
ATOM 14976 C CA . LEU A 1 6 ? -0.716 -2.337 -1.038 1.00 13.41 6 LEU A CA 9
ATOM 14977 C C . LEU A 1 6 ? 0.668 -1.810 -1.450 1.00 13.20 6 LEU A C 9
ATOM 14978 O O . LEU A 1 6 ? 0.888 -0.609 -1.438 1.00 72.51 6 LEU A O 9
ATOM 14994 N N . ILE A 1 7 ? 1.611 -2.692 -1.792 1.00 14.43 7 ILE A N 9
ATOM 14995 C CA . ILE A 1 7 ? 2.979 -2.265 -2.158 1.00 51.15 7 ILE A CA 9
ATOM 14996 C C . ILE A 1 7 ? 3.214 -2.443 -3.672 1.00 10.31 7 ILE A C 9
ATOM 14997 O O . ILE A 1 7 ? 2.958 -3.506 -4.228 1.00 20.12 7 ILE A O 9
ATOM 15013 N N . ILE A 1 8 ? 3.643 -1.366 -4.341 1.00 12.13 8 ILE A N 9
ATOM 15014 C CA . ILE A 1 8 ? 4.102 -1.410 -5.733 1.00 54.42 8 ILE A CA 9
ATOM 15015 C C . ILE A 1 8 ? 5.631 -1.209 -5.738 1.00 31.13 8 ILE A C 9
ATOM 15016 O O . ILE A 1 8 ? 6.114 -0.088 -5.560 1.00 32.42 8 ILE A O 9
ATOM 15032 N N . SER A 1 9 ? 6.375 -2.308 -5.913 1.00 23.53 9 SER A N 9
ATOM 15033 C CA . SER A 1 9 ? 7.848 -2.304 -5.956 1.00 0.42 9 SER A CA 9
ATOM 15034 C C . SER A 1 9 ? 8.333 -3.576 -6.669 1.00 35.11 9 SER A C 9
ATOM 15035 O O . SER A 1 9 ? 7.673 -4.618 -6.607 1.00 71.14 9 SER A O 9
ATOM 15043 N N . ASN A 1 10 ? 9.477 -3.479 -7.361 1.00 31.14 10 ASN A N 9
ATOM 15044 C CA . ASN A 1 10 ? 10.109 -4.639 -8.018 1.00 12.21 10 ASN A CA 9
ATOM 15045 C C . ASN A 1 10 ? 11.193 -5.239 -7.108 1.00 72.21 10 ASN A C 9
ATOM 15046 O O . ASN A 1 10 ? 11.415 -6.460 -7.124 1.00 1.02 10 ASN A O 9
ATOM 15057 N N . ASP A 1 11 ? 11.862 -4.371 -6.312 1.00 44.15 11 ASP A N 9
ATOM 15058 C CA . ASP A 1 11 ? 12.973 -4.787 -5.438 1.00 1.10 11 ASP A CA 9
ATOM 15059 C C . ASP A 1 11 ? 12.454 -5.750 -4.363 1.00 41.11 11 ASP A C 9
ATOM 15060 O O . ASP A 1 11 ? 11.711 -5.351 -3.465 1.00 50.12 11 ASP A O 9
ATOM 15069 N N . LYS A 1 12 ? 12.835 -7.028 -4.511 1.00 62.14 12 LYS A N 9
ATOM 15070 C CA . LYS A 1 12 ? 12.338 -8.140 -3.686 1.00 71.12 12 LYS A CA 9
ATOM 15071 C C . LYS A 1 12 ? 12.728 -7.991 -2.201 1.00 43.25 12 LYS A C 9
ATOM 15072 O O . LYS A 1 12 ? 12.020 -8.496 -1.330 1.00 20.33 12 LYS A O 9
ATOM 15091 N N . LYS A 1 13 ? 13.849 -7.293 -1.921 1.00 2.45 13 LYS A N 9
ATOM 15092 C CA . LYS A 1 13 ? 14.301 -7.023 -0.544 1.00 3.32 13 LYS A CA 9
ATOM 15093 C C . LYS A 1 13 ? 13.393 -5.969 0.107 1.00 21.03 13 LYS A C 9
ATOM 15094 O O . LYS A 1 13 ? 13.047 -6.086 1.280 1.00 21.51 13 LYS A O 9
ATOM 15113 N N . LEU A 1 14 ? 13.005 -4.950 -0.689 1.00 44.15 14 LEU A N 9
ATOM 15114 C CA . LEU A 1 14 ? 12.081 -3.879 -0.263 1.00 25.22 14 LEU A CA 9
ATOM 15115 C C . LEU A 1 14 ? 10.696 -4.478 0.053 1.00 60.23 14 LEU A C 9
ATOM 15116 O O . LEU A 1 14 ? 10.086 -4.139 1.071 1.00 33.32 14 LEU A O 9
ATOM 15132 N N . ILE A 1 15 ? 10.243 -5.392 -0.835 1.00 2.22 15 ILE A N 9
ATOM 15133 C CA . ILE A 1 15 ? 8.967 -6.116 -0.700 1.00 51.41 15 ILE A CA 9
ATOM 15134 C C . ILE A 1 15 ? 8.963 -6.960 0.589 1.00 51.24 15 ILE A C 9
ATOM 15135 O O . ILE A 1 15 ? 8.026 -6.879 1.374 1.00 63.22 15 ILE A O 9
ATOM 15151 N N . GLU A 1 16 ? 10.040 -7.745 0.775 1.00 13.54 16 GLU A N 9
ATOM 15152 C CA . GLU A 1 16 ? 10.209 -8.640 1.933 1.00 35.24 16 GLU A CA 9
ATOM 15153 C C . GLU A 1 16 ? 10.165 -7.873 3.268 1.00 1.44 16 GLU A C 9
ATOM 15154 O O . GLU A 1 16 ? 9.380 -8.221 4.153 1.00 22.21 16 GLU A O 9
ATOM 15166 N N . GLU A 1 17 ? 10.995 -6.824 3.383 1.00 52.41 17 GLU A N 9
ATOM 15167 C CA . GLU A 1 17 ? 11.128 -6.040 4.626 1.00 14.13 17 GLU A CA 9
ATOM 15168 C C . GLU A 1 17 ? 9.807 -5.338 4.998 1.00 71.21 17 GLU A C 9
ATOM 15169 O O . GLU A 1 17 ? 9.395 -5.372 6.162 1.00 44.31 17 GLU A O 9
ATOM 15181 N N . ALA A 1 18 ? 9.153 -4.728 3.990 1.00 23.20 18 ALA A N 9
ATOM 15182 C CA . ALA A 1 18 ? 7.868 -4.026 4.172 1.00 60.33 18 ALA A CA 9
ATOM 15183 C C . ALA A 1 18 ? 6.743 -5.011 4.561 1.00 14.13 18 ALA A C 9
ATOM 15184 O O . ALA A 1 18 ? 5.955 -4.725 5.463 1.00 12.51 18 ALA A O 9
ATOM 15191 N N . ARG A 1 19 ? 6.696 -6.164 3.857 1.00 20.12 19 ARG A N 9
ATOM 15192 C CA . ARG A 1 19 ? 5.705 -7.243 4.090 1.00 14.25 19 ARG A CA 9
ATOM 15193 C C . ARG A 1 19 ? 5.769 -7.760 5.524 1.00 63.01 19 ARG A C 9
ATOM 15194 O O . ARG A 1 19 ? 4.759 -7.781 6.228 1.00 21.22 19 ARG A O 9
ATOM 15215 N N . LYS A 1 20 ? 6.979 -8.153 5.928 1.00 62.11 20 LYS A N 9
ATOM 15216 C CA . LYS A 1 20 ? 7.229 -8.752 7.240 1.00 23.15 20 LYS A CA 9
ATOM 15217 C C . LYS A 1 20 ? 7.036 -7.733 8.371 1.00 52.24 20 LYS A C 9
ATOM 15218 O O . LYS A 1 20 ? 6.645 -8.115 9.468 1.00 65.53 20 LYS A O 9
ATOM 15237 N N . MET A 1 21 ? 7.255 -6.435 8.078 1.00 55.12 21 MET A N 9
ATOM 15238 C CA . MET A 1 21 ? 6.945 -5.341 9.027 1.00 2.23 21 MET A CA 9
ATOM 15239 C C . MET A 1 21 ? 5.426 -5.129 9.153 1.00 25.23 21 MET A C 9
ATOM 15240 O O . MET A 1 21 ? 4.936 -4.815 10.238 1.00 72.44 21 MET A O 9
ATOM 15254 N N . ALA A 1 22 ? 4.701 -5.277 8.031 1.00 52.53 22 ALA A N 9
ATOM 15255 C CA . ALA A 1 22 ? 3.232 -5.176 8.013 1.00 13.50 22 ALA A CA 9
ATOM 15256 C C . ALA A 1 22 ? 2.586 -6.352 8.763 1.00 72.42 22 ALA A C 9
ATOM 15257 O O . ALA A 1 22 ? 1.575 -6.177 9.429 1.00 71.53 22 ALA A O 9
ATOM 15264 N N . GLU A 1 23 ? 3.208 -7.541 8.659 1.00 13.25 23 GLU A N 9
ATOM 15265 C CA . GLU A 1 23 ? 2.784 -8.746 9.403 1.00 12.23 23 GLU A CA 9
ATOM 15266 C C . GLU A 1 23 ? 3.005 -8.546 10.918 1.00 20.31 23 GLU A C 9
ATOM 15267 O O . GLU A 1 23 ? 2.156 -8.920 11.732 1.00 74.20 23 GLU A O 9
ATOM 15279 N N . LYS A 1 24 ? 4.160 -7.941 11.268 1.00 12.24 24 LYS A N 9
ATOM 15280 C CA . LYS A 1 24 ? 4.484 -7.535 12.655 1.00 13.13 24 LYS A CA 9
ATOM 15281 C C . LYS A 1 24 ? 3.495 -6.460 13.159 1.00 63.11 24 LYS A C 9
ATOM 15282 O O . LYS A 1 24 ? 3.189 -6.391 14.351 1.00 40.40 24 LYS A O 9
ATOM 15301 N N . ALA A 1 25 ? 3.012 -5.623 12.227 1.00 14.44 25 ALA A N 9
ATOM 15302 C CA . ALA A 1 25 ? 2.055 -4.542 12.509 1.00 61.01 25 ALA A CA 9
ATOM 15303 C C . ALA A 1 25 ? 0.583 -5.007 12.374 1.00 34.24 25 ALA A C 9
ATOM 15304 O O . ALA A 1 25 ? -0.328 -4.173 12.451 1.00 11.21 25 ALA A O 9
ATOM 15311 N N . ASN A 1 26 ? 0.375 -6.333 12.138 1.00 75.43 26 ASN A N 9
ATOM 15312 C CA . ASN A 1 26 ? -0.972 -6.988 12.048 1.00 33.53 26 ASN A CA 9
ATOM 15313 C C . ASN A 1 26 ? -1.728 -6.612 10.735 1.00 12.24 26 ASN A C 9
ATOM 15314 O O . ASN A 1 26 ? -2.808 -7.136 10.453 1.00 53.21 26 ASN A O 9
ATOM 15325 N N . LEU A 1 27 ? -1.114 -5.744 9.910 1.00 71.53 27 LEU A N 9
ATOM 15326 C CA . LEU A 1 27 ? -1.706 -5.245 8.651 1.00 71.22 27 LEU A CA 9
ATOM 15327 C C . LEU A 1 27 ? -1.567 -6.313 7.553 1.00 71.31 27 LEU A C 9
ATOM 15328 O O . LEU A 1 27 ? -0.591 -7.074 7.547 1.00 64.34 27 LEU A O 9
ATOM 15344 N N . GLU A 1 28 ? -2.535 -6.376 6.633 1.00 64.32 28 GLU A N 9
ATOM 15345 C CA . GLU A 1 28 ? -2.444 -7.256 5.459 1.00 20.50 28 GLU A CA 9
ATOM 15346 C C . GLU A 1 28 ? -1.758 -6.505 4.308 1.00 33.43 28 GLU A C 9
ATOM 15347 O O . GLU A 1 28 ? -2.261 -5.485 3.841 1.00 22.45 28 GLU A O 9
ATOM 15359 N N . LEU A 1 29 ? -0.613 -7.021 3.852 1.00 14.42 29 LEU A N 9
ATOM 15360 C CA . LEU A 1 29 ? 0.134 -6.434 2.737 1.00 0.33 29 LEU A CA 9
ATOM 15361 C C . LEU A 1 29 ? -0.101 -7.289 1.493 1.00 10.04 29 LEU A C 9
ATOM 15362 O O . LEU A 1 29 ? 0.075 -8.513 1.527 1.00 70.13 29 LEU A O 9
ATOM 15378 N N . ARG A 1 30 ? -0.526 -6.633 0.408 1.00 43.00 30 ARG A N 9
ATOM 15379 C CA . ARG A 1 30 ? -0.784 -7.267 -0.882 1.00 31.44 30 ARG A CA 9
ATOM 15380 C C . ARG A 1 30 ? 0.186 -6.682 -1.911 1.00 64.54 30 ARG A C 9
ATOM 15381 O O . ARG A 1 30 ? 0.265 -5.453 -2.064 1.00 44.13 30 ARG A O 9
ATOM 15402 N N . THR A 1 31 ? 0.933 -7.555 -2.587 1.00 72.33 31 THR A N 9
ATOM 15403 C CA . THR A 1 31 ? 1.909 -7.156 -3.605 1.00 35.34 31 THR A CA 9
ATOM 15404 C C . THR A 1 31 ? 1.163 -6.810 -4.902 1.00 14.32 31 THR A C 9
ATOM 15405 O O . THR A 1 31 ? 0.318 -7.579 -5.359 1.00 63.14 31 THR A O 9
ATOM 15416 N N . VAL A 1 32 ? 1.456 -5.637 -5.447 1.00 44.23 32 VAL A N 9
ATOM 15417 C CA . VAL A 1 32 ? 0.846 -5.131 -6.675 1.00 34.04 32 VAL A CA 9
ATOM 15418 C C . VAL A 1 32 ? 1.911 -5.108 -7.784 1.00 3.21 32 VAL A C 9
ATOM 15419 O O . VAL A 1 32 ? 2.857 -4.309 -7.734 1.00 34.22 32 VAL A O 9
ATOM 15432 N N . LYS A 1 33 ? 1.758 -6.003 -8.766 1.00 32.01 33 LYS A N 9
ATOM 15433 C CA . LYS A 1 33 ? 2.681 -6.114 -9.918 1.00 64.25 33 LYS A CA 9
ATOM 15434 C C . LYS A 1 33 ? 2.203 -5.237 -11.085 1.00 61.31 33 LYS A C 9
ATOM 15435 O O . LYS A 1 33 ? 3.021 -4.752 -11.877 1.00 51.23 33 LYS A O 9
ATOM 15454 N N . THR A 1 34 ? 0.868 -5.050 -11.198 1.00 45.22 34 THR A N 9
ATOM 15455 C CA . THR A 1 34 ? 0.234 -4.172 -12.213 1.00 55.44 34 THR A CA 9
ATOM 15456 C C . THR A 1 34 ? -0.997 -3.480 -11.596 1.00 50.31 34 THR A C 9
ATOM 15457 O O . THR A 1 34 ? -1.465 -3.890 -10.528 1.00 53.45 34 THR A O 9
ATOM 15468 N N . GLU A 1 35 ? -1.547 -2.458 -12.289 1.00 74.41 35 GLU A N 9
ATOM 15469 C CA . GLU A 1 35 ? -2.758 -1.735 -11.822 1.00 64.30 35 GLU A CA 9
ATOM 15470 C C . GLU A 1 35 ? -3.990 -2.647 -11.813 1.00 31.11 35 GLU A C 9
ATOM 15471 O O . GLU A 1 35 ? -4.979 -2.310 -11.177 1.00 32.05 35 GLU A O 9
ATOM 15483 N N . ASP A 1 36 ? -3.918 -3.783 -12.538 1.00 50.10 36 ASP A N 9
ATOM 15484 C CA . ASP A 1 36 ? -4.942 -4.846 -12.478 1.00 0.12 36 ASP A CA 9
ATOM 15485 C C . ASP A 1 36 ? -5.091 -5.341 -11.034 1.00 13.10 36 ASP A C 9
ATOM 15486 O O . ASP A 1 36 ? -6.202 -5.539 -10.544 1.00 44.15 36 ASP A O 9
ATOM 15495 N N . GLU A 1 37 ? -3.939 -5.506 -10.360 1.00 3.51 37 GLU A N 9
ATOM 15496 C CA . GLU A 1 37 ? -3.879 -5.953 -8.965 1.00 54.24 37 GLU A CA 9
ATOM 15497 C C . GLU A 1 37 ? -4.390 -4.844 -8.038 1.00 44.11 37 GLU A C 9
ATOM 15498 O O . GLU A 1 37 ? -5.238 -5.087 -7.190 1.00 31.43 37 GLU A O 9
ATOM 15510 N N . LEU A 1 38 ? -3.894 -3.612 -8.273 1.00 1.50 38 LEU A N 9
ATOM 15511 C CA . LEU A 1 38 ? -4.210 -2.424 -7.449 1.00 23.23 38 LEU A CA 9
ATOM 15512 C C . LEU A 1 38 ? -5.746 -2.216 -7.407 1.00 12.14 38 LEU A C 9
ATOM 15513 O O . LEU A 1 38 ? -6.341 -2.060 -6.338 1.00 62.55 38 LEU A O 9
ATOM 15529 N N . LYS A 1 39 ? -6.351 -2.285 -8.605 1.00 34.15 39 LYS A N 9
ATOM 15530 C CA . LYS A 1 39 ? -7.803 -2.186 -8.809 1.00 5.24 39 LYS A CA 9
ATOM 15531 C C . LYS A 1 39 ? -8.563 -3.307 -8.089 1.00 44.30 39 LYS A C 9
ATOM 15532 O O . LYS A 1 39 ? -9.477 -3.020 -7.336 1.00 54.22 39 LYS A O 9
ATOM 15551 N N . LYS A 1 40 ? -8.176 -4.578 -8.346 1.00 4.34 40 LYS A N 9
ATOM 15552 C CA . LYS A 1 40 ? -8.933 -5.750 -7.856 1.00 34.43 40 LYS A CA 9
ATOM 15553 C C . LYS A 1 40 ? -8.930 -5.807 -6.320 1.00 12.01 40 LYS A C 9
ATOM 15554 O O . LYS A 1 40 ? -9.900 -6.268 -5.716 1.00 73.13 40 LYS A O 9
ATOM 15573 N N . TYR A 1 41 ? -7.833 -5.311 -5.704 1.00 52.42 41 TYR A N 9
ATOM 15574 C CA . TYR A 1 41 ? -7.715 -5.213 -4.245 1.00 34.14 41 TYR A CA 9
ATOM 15575 C C . TYR A 1 41 ? -8.677 -4.135 -3.713 1.00 22.40 41 TYR A C 9
ATOM 15576 O O . TYR A 1 41 ? -9.447 -4.403 -2.802 1.00 13.13 41 TYR A O 9
ATOM 15594 N N . LEU A 1 42 ? -8.639 -2.926 -4.323 1.00 73.42 42 LEU A N 9
ATOM 15595 C CA . LEU A 1 42 ? -9.507 -1.796 -3.915 1.00 72.42 42 LEU A CA 9
ATOM 15596 C C . LEU A 1 42 ? -11.012 -2.119 -4.084 1.00 44.31 42 LEU A C 9
ATOM 15597 O O . LEU A 1 42 ? -11.795 -1.911 -3.163 1.00 62.12 42 LEU A O 9
ATOM 15613 N N . GLU A 1 43 ? -11.390 -2.644 -5.261 1.00 63.53 43 GLU A N 9
ATOM 15614 C CA . GLU A 1 43 ? -12.789 -3.011 -5.587 1.00 13.02 43 GLU A CA 9
ATOM 15615 C C . GLU A 1 43 ? -13.332 -4.057 -4.598 1.00 55.21 43 GLU A C 9
ATOM 15616 O O . GLU A 1 43 ? -14.525 -4.074 -4.280 1.00 34.52 43 GLU A O 9
ATOM 15628 N N . GLU A 1 44 ? -12.420 -4.905 -4.107 1.00 65.32 44 GLU A N 9
ATOM 15629 C CA . GLU A 1 44 ? -12.707 -5.873 -3.048 1.00 34.41 44 GLU A CA 9
ATOM 15630 C C . GLU A 1 44 ? -12.927 -5.139 -1.703 1.00 62.35 44 GLU A C 9
ATOM 15631 O O . GLU A 1 44 ? -13.914 -5.379 -1.026 1.00 24.13 44 GLU A O 9
ATOM 15643 N N . PHE A 1 45 ? -12.023 -4.195 -1.385 1.00 51.15 45 PHE A N 9
ATOM 15644 C CA . PHE A 1 45 ? -12.041 -3.424 -0.115 1.00 34.43 45 PHE A CA 9
ATOM 15645 C C . PHE A 1 45 ? -13.289 -2.517 0.037 1.00 20.44 45 PHE A C 9
ATOM 15646 O O . PHE A 1 45 ? -13.604 -2.095 1.152 1.00 54.53 45 PHE A O 9
ATOM 15663 N N . ARG A 1 46 ? -13.985 -2.221 -1.082 1.00 3.22 46 ARG A N 9
ATOM 15664 C CA . ARG A 1 46 ? -15.186 -1.353 -1.068 1.00 45.35 46 ARG A CA 9
ATOM 15665 C C . ARG A 1 46 ? -16.344 -1.990 -0.258 1.00 54.34 46 ARG A C 9
ATOM 15666 O O . ARG A 1 46 ? -17.142 -1.267 0.349 1.00 34.31 46 ARG A O 9
ATOM 15687 N N . LYS A 1 47 ? -16.404 -3.342 -0.239 1.00 1.41 47 LYS A N 9
ATOM 15688 C CA . LYS A 1 47 ? -17.455 -4.099 0.491 1.00 41.34 47 LYS A CA 9
ATOM 15689 C C . LYS A 1 47 ? -17.376 -3.827 2.010 1.00 14.33 47 LYS A C 9
ATOM 15690 O O . LYS A 1 47 ? -18.372 -3.940 2.728 1.00 25.24 47 LYS A O 9
ATOM 15709 N N . GLU A 1 48 ? -16.165 -3.466 2.474 1.00 73.20 48 GLU A N 9
ATOM 15710 C CA . GLU A 1 48 ? -15.881 -3.152 3.878 1.00 71.43 48 GLU A CA 9
ATOM 15711 C C . GLU A 1 48 ? -15.276 -1.735 3.979 1.00 15.05 48 GLU A C 9
ATOM 15712 O O . GLU A 1 48 ? -14.430 -1.466 4.840 1.00 23.32 48 GLU A O 9
ATOM 15724 N N . SER A 1 49 ? -15.779 -0.807 3.126 1.00 4.32 49 SER A N 9
ATOM 15725 C CA . SER A 1 49 ? -15.304 0.598 3.097 1.00 75.13 49 SER A CA 9
ATOM 15726 C C . SER A 1 49 ? -15.651 1.372 4.407 1.00 2.54 49 SER A C 9
ATOM 15727 O O . SER A 1 49 ? -15.216 2.522 4.586 1.00 20.32 49 SER A O 9
ATOM 15735 N N . GLN A 1 50 ? -16.422 0.733 5.316 1.00 21.22 50 GLN A N 9
ATOM 15736 C CA . GLN A 1 50 ? -16.700 1.268 6.658 1.00 0.30 50 GLN A CA 9
ATOM 15737 C C . GLN A 1 50 ? -15.406 1.266 7.520 1.00 43.21 50 GLN A C 9
ATOM 15738 O O . GLN A 1 50 ? -14.886 0.200 7.865 1.00 63.22 50 GLN A O 9
ATOM 15752 N N . ASN A 1 51 ? -14.870 2.480 7.803 1.00 2.14 51 ASN A N 9
ATOM 15753 C CA . ASN A 1 51 ? -13.658 2.686 8.644 1.00 0.44 51 ASN A CA 9
ATOM 15754 C C . ASN A 1 51 ? -12.464 1.855 8.144 1.00 10.03 51 ASN A C 9
ATOM 15755 O O . ASN A 1 51 ? -11.815 1.121 8.913 1.00 70.20 51 ASN A O 9
ATOM 15766 N N . ILE A 1 52 ? -12.198 1.971 6.843 1.00 2.05 52 ILE A N 9
ATOM 15767 C CA . ILE A 1 52 ? -11.067 1.309 6.199 1.00 55.45 52 ILE A CA 9
ATOM 15768 C C . ILE A 1 52 ? -10.030 2.370 5.807 1.00 24.22 52 ILE A C 9
ATOM 15769 O O . ILE A 1 52 ? -10.377 3.492 5.415 1.00 42.11 52 ILE A O 9
ATOM 15785 N N . LYS A 1 53 ? -8.763 2.019 5.969 1.00 53.15 53 LYS A N 9
ATOM 15786 C CA . LYS A 1 53 ? -7.628 2.850 5.602 1.00 4.22 53 LYS A CA 9
ATOM 15787 C C . LYS A 1 53 ? -6.656 1.949 4.846 1.00 50.32 53 LYS A C 9
ATOM 15788 O O . LYS A 1 53 ? -6.263 0.897 5.358 1.00 11.33 53 LYS A O 9
ATOM 15807 N N . VAL A 1 54 ? -6.310 2.334 3.618 1.00 40.31 54 VAL A N 9
ATOM 15808 C CA . VAL A 1 54 ? -5.330 1.609 2.796 1.00 11.25 54 VAL A CA 9
ATOM 15809 C C . VAL A 1 54 ? -4.079 2.488 2.625 1.00 2.11 54 VAL A C 9
ATOM 15810 O O . VAL A 1 54 ? -4.191 3.698 2.450 1.00 65.43 54 VAL A O 9
ATOM 15823 N N . LEU A 1 55 ? -2.894 1.873 2.726 1.00 42.40 55 LEU A N 9
ATOM 15824 C CA . LEU A 1 55 ? -1.605 2.554 2.542 1.00 20.02 55 LEU A CA 9
ATOM 15825 C C . LEU A 1 55 ? -0.876 1.940 1.344 1.00 64.15 55 LEU A C 9
ATOM 15826 O O . LEU A 1 55 ? -0.477 0.777 1.395 1.00 54.44 55 LEU A O 9
ATOM 15842 N N . ILE A 1 56 ? -0.707 2.714 0.264 1.00 41.22 56 ILE A N 9
ATOM 15843 C CA . ILE A 1 56 ? -0.032 2.241 -0.952 1.00 43.15 56 ILE A CA 9
ATOM 15844 C C . ILE A 1 56 ? 1.406 2.795 -1.003 1.00 52.15 56 ILE A C 9
ATOM 15845 O O . ILE A 1 56 ? 1.597 4.001 -1.139 1.00 53.42 56 ILE A O 9
ATOM 15861 N N . LEU A 1 57 ? 2.411 1.908 -0.877 1.00 60.12 57 LEU A N 9
ATOM 15862 C CA . LEU A 1 57 ? 3.838 2.292 -0.939 1.00 55.02 57 LEU A CA 9
ATOM 15863 C C . LEU A 1 57 ? 4.334 1.997 -2.351 1.00 50.41 57 LEU A C 9
ATOM 15864 O O . LEU A 1 57 ? 4.427 0.836 -2.739 1.00 54.33 57 LEU A O 9
ATOM 15880 N N . VAL A 1 58 ? 4.655 3.044 -3.107 1.00 63.34 58 VAL A N 9
ATOM 15881 C CA . VAL A 1 58 ? 5.110 2.920 -4.498 1.00 61.43 58 VAL A CA 9
ATOM 15882 C C . VAL A 1 58 ? 6.613 3.202 -4.581 1.00 21.21 58 VAL A C 9
ATOM 15883 O O . VAL A 1 58 ? 7.143 3.991 -3.803 1.00 14.52 58 VAL A O 9
ATOM 15896 N N . SER A 1 59 ? 7.294 2.548 -5.521 1.00 54.01 59 SER A N 9
ATOM 15897 C CA . SER A 1 59 ? 8.733 2.760 -5.761 1.00 44.44 59 SER A CA 9
ATOM 15898 C C . SER A 1 59 ? 8.952 3.930 -6.741 1.00 13.22 59 SER A C 9
ATOM 15899 O O . SER A 1 59 ? 10.064 4.474 -6.831 1.00 12.24 59 SER A O 9
ATOM 15907 N N . ASN A 1 60 ? 7.882 4.327 -7.453 1.00 54.23 60 ASN A N 9
ATOM 15908 C CA . ASN A 1 60 ? 7.946 5.320 -8.540 1.00 63.41 60 ASN A CA 9
ATOM 15909 C C . ASN A 1 60 ? 6.783 6.324 -8.465 1.00 55.13 60 ASN A C 9
ATOM 15910 O O . ASN A 1 60 ? 5.655 5.976 -8.096 1.00 50.04 60 ASN A O 9
ATOM 15921 N N . ASP A 1 61 ? 7.092 7.575 -8.839 1.00 34.20 61 ASP A N 9
ATOM 15922 C CA . ASP A 1 61 ? 6.148 8.713 -8.845 1.00 74.03 61 ASP A CA 9
ATOM 15923 C C . ASP A 1 61 ? 5.005 8.534 -9.867 1.00 4.24 61 ASP A C 9
ATOM 15924 O O . ASP A 1 61 ? 3.941 9.158 -9.723 1.00 14.02 61 ASP A O 9
ATOM 15933 N N . GLU A 1 62 ? 5.251 7.714 -10.912 1.00 12.54 62 GLU A N 9
ATOM 15934 C CA . GLU A 1 62 ? 4.221 7.330 -11.897 1.00 5.13 62 GLU A CA 9
ATOM 15935 C C . GLU A 1 62 ? 3.041 6.656 -11.180 1.00 75.21 62 GLU A C 9
ATOM 15936 O O . GLU A 1 62 ? 1.884 7.086 -11.308 1.00 21.31 62 GLU A O 9
ATOM 15948 N N . GLU A 1 63 ? 3.377 5.629 -10.377 1.00 44.11 63 GLU A N 9
ATOM 15949 C CA . GLU A 1 63 ? 2.416 4.854 -9.593 1.00 14.41 63 GLU A CA 9
ATOM 15950 C C . GLU A 1 63 ? 1.885 5.639 -8.388 1.00 54.12 63 GLU A C 9
ATOM 15951 O O . GLU A 1 63 ? 0.822 5.312 -7.885 1.00 22.44 63 GLU A O 9
ATOM 15963 N N . LEU A 1 64 ? 2.671 6.610 -7.870 1.00 21.52 64 LEU A N 9
ATOM 15964 C CA . LEU A 1 64 ? 2.202 7.540 -6.814 1.00 54.53 64 LEU A CA 9
ATOM 15965 C C . LEU A 1 64 ? 0.896 8.222 -7.250 1.00 20.35 64 LEU A C 9
ATOM 15966 O O . LEU A 1 64 ? -0.153 8.042 -6.623 1.00 4.51 64 LEU A O 9
ATOM 15982 N N . ASP A 1 65 ? 0.990 8.946 -8.380 1.00 73.32 65 ASP A N 9
ATOM 15983 C CA . ASP A 1 65 ? -0.130 9.688 -8.975 1.00 23.14 65 ASP A CA 9
ATOM 15984 C C . ASP A 1 65 ? -1.273 8.734 -9.371 1.00 54.24 65 ASP A C 9
ATOM 15985 O O . ASP A 1 65 ? -2.445 8.987 -9.076 1.00 35.52 65 ASP A O 9
ATOM 15994 N N . LYS A 1 66 ? -0.869 7.614 -9.989 1.00 30.11 66 LYS A N 9
ATOM 15995 C CA . LYS A 1 66 ? -1.772 6.606 -10.571 1.00 2.13 66 LYS A CA 9
ATOM 15996 C C . LYS A 1 66 ? -2.621 5.903 -9.495 1.00 35.13 66 LYS A C 9
ATOM 15997 O O . LYS A 1 66 ? -3.829 5.729 -9.668 1.00 2.23 66 LYS A O 9
ATOM 16016 N N . ALA A 1 67 ? -1.979 5.536 -8.374 1.00 52.33 67 ALA A N 9
ATOM 16017 C CA . ALA A 1 67 ? -2.635 4.816 -7.269 1.00 65.35 67 ALA A CA 9
ATOM 16018 C C . ALA A 1 67 ? -3.549 5.744 -6.460 1.00 41.54 67 ALA A C 9
ATOM 16019 O O . ALA A 1 67 ? -4.573 5.288 -5.947 1.00 70.51 67 ALA A O 9
ATOM 16026 N N . LYS A 1 68 ? -3.159 7.040 -6.339 1.00 11.05 68 LYS A N 9
ATOM 16027 C CA . LYS A 1 68 ? -4.022 8.073 -5.722 1.00 34.11 68 LYS A CA 9
ATOM 16028 C C . LYS A 1 68 ? -5.305 8.240 -6.543 1.00 22.14 68 LYS A C 9
ATOM 16029 O O . LYS A 1 68 ? -6.394 8.318 -5.977 1.00 72.03 68 LYS A O 9
ATOM 16048 N N . GLU A 1 69 ? -5.154 8.283 -7.878 1.00 40.54 69 GLU A N 9
ATOM 16049 C CA . GLU A 1 69 ? -6.286 8.451 -8.795 1.00 15.24 69 GLU A CA 9
ATOM 16050 C C . GLU A 1 69 ? -7.264 7.282 -8.665 1.00 14.21 69 GLU A C 9
ATOM 16051 O O . GLU A 1 69 ? -8.436 7.506 -8.357 1.00 33.21 69 GLU A O 9
ATOM 16063 N N . LEU A 1 70 ? -6.744 6.041 -8.812 1.00 54.15 70 LEU A N 9
ATOM 16064 C CA . LEU A 1 70 ? -7.559 4.808 -8.777 1.00 42.32 70 LEU A CA 9
ATOM 16065 C C . LEU A 1 70 ? -8.310 4.700 -7.435 1.00 75.31 70 LEU A C 9
ATOM 16066 O O . LEU A 1 70 ? -9.491 4.368 -7.413 1.00 34.42 70 LEU A O 9
ATOM 16082 N N . ALA A 1 71 ? -7.607 5.042 -6.338 1.00 53.13 71 ALA A N 9
ATOM 16083 C CA . ALA A 1 71 ? -8.161 5.056 -4.970 1.00 10.15 71 ALA A CA 9
ATOM 16084 C C . ALA A 1 71 ? -9.365 6.008 -4.828 1.00 41.24 71 ALA A C 9
ATOM 16085 O O . ALA A 1 71 ? -10.389 5.644 -4.230 1.00 33.32 71 ALA A O 9
ATOM 16092 N N . GLN A 1 72 ? -9.217 7.222 -5.395 1.00 11.35 72 GLN A N 9
ATOM 16093 C CA . GLN A 1 72 ? -10.263 8.261 -5.374 1.00 74.44 72 GLN A CA 9
ATOM 16094 C C . GLN A 1 72 ? -11.500 7.818 -6.178 1.00 32.41 72 GLN A C 9
ATOM 16095 O O . GLN A 1 72 ? -12.629 8.127 -5.786 1.00 24.22 72 GLN A O 9
ATOM 16109 N N . LYS A 1 73 ? -11.277 7.060 -7.282 1.00 12.10 73 LYS A N 9
ATOM 16110 C CA . LYS A 1 73 ? -12.380 6.528 -8.121 1.00 42.53 73 LYS A CA 9
ATOM 16111 C C . LYS A 1 73 ? -13.243 5.544 -7.297 1.00 2.34 73 LYS A C 9
ATOM 16112 O O . LYS A 1 73 ? -14.466 5.483 -7.453 1.00 34.23 73 LYS A O 9
ATOM 16131 N N . MET A 1 74 ? -12.566 4.798 -6.398 1.00 21.42 74 MET A N 9
ATOM 16132 C CA . MET A 1 74 ? -13.198 3.794 -5.517 1.00 1.34 74 MET A CA 9
ATOM 16133 C C . MET A 1 74 ? -13.852 4.460 -4.287 1.00 43.35 74 MET A C 9
ATOM 16134 O O . MET A 1 74 ? -14.575 3.797 -3.537 1.00 71.11 74 MET A O 9
ATOM 16148 N N . GLU A 1 75 ? -13.539 5.760 -4.077 1.00 52.43 75 GLU A N 9
ATOM 16149 C CA . GLU A 1 75 ? -14.026 6.567 -2.934 1.00 25.35 75 GLU A CA 9
ATOM 16150 C C . GLU A 1 75 ? -13.520 6.028 -1.571 1.00 13.14 75 GLU A C 9
ATOM 16151 O O . GLU A 1 75 ? -14.061 6.391 -0.521 1.00 25.13 75 GLU A O 9
ATOM 16163 N N . ILE A 1 76 ? -12.458 5.194 -1.593 1.00 74.35 76 ILE A N 9
ATOM 16164 C CA . ILE A 1 76 ? -11.874 4.589 -0.375 1.00 2.02 76 ILE A CA 9
ATOM 16165 C C . ILE A 1 76 ? -10.844 5.560 0.236 1.00 4.53 76 ILE A C 9
ATOM 16166 O O . ILE A 1 76 ? -10.122 6.245 -0.504 1.00 65.14 76 ILE A O 9
ATOM 16182 N N . ASP A 1 77 ? -10.790 5.616 1.577 1.00 21.10 77 ASP A N 9
ATOM 16183 C CA . ASP A 1 77 ? -9.782 6.399 2.304 1.00 3.40 77 ASP A CA 9
ATOM 16184 C C . ASP A 1 77 ? -8.403 5.721 2.168 1.00 44.31 77 ASP A C 9
ATOM 16185 O O . ASP A 1 77 ? -8.128 4.704 2.812 1.00 53.10 77 ASP A O 9
ATOM 16194 N N . VAL A 1 78 ? -7.567 6.269 1.270 1.00 1.02 78 VAL A N 9
ATOM 16195 C CA . VAL A 1 78 ? -6.250 5.706 0.930 1.00 2.15 78 VAL A CA 9
ATOM 16196 C C . VAL A 1 78 ? -5.172 6.806 0.997 1.00 42.34 78 VAL A C 9
ATOM 16197 O O . VAL A 1 78 ? -5.427 7.961 0.643 1.00 52.25 78 VAL A O 9
ATOM 16210 N N . ARG A 1 79 ? -3.969 6.427 1.459 1.00 61.34 79 ARG A N 9
ATOM 16211 C CA . ARG A 1 79 ? -2.788 7.297 1.519 1.00 22.01 79 ARG A CA 9
ATOM 16212 C C . ARG A 1 79 ? -1.690 6.622 0.706 1.00 72.14 79 ARG A C 9
ATOM 16213 O O . ARG A 1 79 ? -1.352 5.472 0.972 1.00 3.25 79 ARG A O 9
ATOM 16234 N N . THR A 1 80 ? -1.150 7.323 -0.289 1.00 61.12 80 THR A N 9
ATOM 16235 C CA . THR A 1 80 ? -0.109 6.779 -1.170 1.00 1.53 80 THR A CA 9
ATOM 16236 C C . THR A 1 80 ? 1.211 7.528 -0.911 1.00 61.23 80 THR A C 9
ATOM 16237 O O . THR A 1 80 ? 1.259 8.760 -0.984 1.00 74.31 80 THR A O 9
ATOM 16248 N N . ARG A 1 81 ? 2.268 6.770 -0.581 1.00 21.34 81 ARG A N 9
ATOM 16249 C CA . ARG A 1 81 ? 3.605 7.302 -0.272 1.00 22.13 81 ARG A CA 9
ATOM 16250 C C . ARG A 1 81 ? 4.596 6.821 -1.332 1.00 62.31 81 ARG A C 9
ATOM 16251 O O . ARG A 1 81 ? 4.627 5.624 -1.635 1.00 73.23 81 ARG A O 9
ATOM 16272 N N . LYS A 1 82 ? 5.399 7.734 -1.893 1.00 71.51 82 LYS A N 9
ATOM 16273 C CA . LYS A 1 82 ? 6.518 7.352 -2.758 1.00 21.25 82 LYS A CA 9
ATOM 16274 C C . LYS A 1 82 ? 7.748 7.105 -1.875 1.00 42.13 82 LYS A C 9
ATOM 16275 O O . LYS A 1 82 ? 8.218 8.013 -1.176 1.00 61.02 82 LYS A O 9
ATOM 16294 N N . VAL A 1 83 ? 8.229 5.861 -1.879 1.00 15.33 83 VAL A N 9
ATOM 16295 C CA . VAL A 1 83 ? 9.396 5.433 -1.105 1.00 62.11 83 VAL A CA 9
ATOM 16296 C C . VAL A 1 83 ? 10.576 5.145 -2.051 1.00 61.34 83 VAL A C 9
ATOM 16297 O O . VAL A 1 83 ? 10.408 4.547 -3.124 1.00 64.31 83 VAL A O 9
ATOM 16310 N N . THR A 1 84 ? 11.758 5.633 -1.663 1.00 14.43 84 THR A N 9
ATOM 16311 C CA . THR A 1 84 ? 13.016 5.396 -2.386 1.00 34.44 84 THR A CA 9
ATOM 16312 C C . THR A 1 84 ? 13.753 4.186 -1.783 1.00 0.13 84 THR A C 9
ATOM 16313 O O . THR A 1 84 ? 14.492 3.480 -2.479 1.00 42.24 84 THR A O 9
ATOM 16324 N N . SER A 1 85 ? 13.522 3.949 -0.480 1.00 61.44 85 SER A N 9
ATOM 16325 C CA . SER A 1 85 ? 14.243 2.942 0.311 1.00 63.12 85 SER A CA 9
ATOM 16326 C C . SER A 1 85 ? 13.235 2.047 1.072 1.00 31.24 85 SER A C 9
ATOM 16327 O O . SER A 1 85 ? 12.113 2.496 1.357 1.00 50.44 85 SER A O 9
ATOM 16335 N N . PRO A 1 86 ? 13.595 0.748 1.362 1.00 2.30 86 PRO A N 9
ATOM 16336 C CA . PRO A 1 86 ? 12.769 -0.153 2.199 1.00 22.53 86 PRO A CA 9
ATOM 16337 C C . PRO A 1 86 ? 12.399 0.456 3.560 1.00 24.45 86 PRO A C 9
ATOM 16338 O O . PRO A 1 86 ? 11.243 0.384 3.954 1.00 4.42 86 PRO A O 9
ATOM 16349 N N . ASP A 1 87 ? 13.374 1.111 4.229 1.00 74.31 87 ASP A N 9
ATOM 16350 C CA . ASP A 1 87 ? 13.176 1.665 5.593 1.00 42.33 87 ASP A CA 9
ATOM 16351 C C . ASP A 1 87 ? 12.146 2.807 5.604 1.00 31.24 87 ASP A C 9
ATOM 16352 O O . ASP A 1 87 ? 11.507 3.058 6.633 1.00 74.44 87 ASP A O 9
ATOM 16361 N N . GLU A 1 88 ? 11.990 3.489 4.452 1.00 53.00 88 GLU A N 9
ATOM 16362 C CA . GLU A 1 88 ? 10.939 4.502 4.260 1.00 44.22 88 GLU A CA 9
ATOM 16363 C C . GLU A 1 88 ? 9.565 3.815 4.309 1.00 14.04 88 GLU A C 9
ATOM 16364 O O . GLU A 1 88 ? 8.686 4.223 5.069 1.00 25.53 88 GLU A O 9
ATOM 16376 N N . ALA A 1 89 ? 9.438 2.715 3.536 1.00 54.40 89 ALA A N 9
ATOM 16377 C CA . ALA A 1 89 ? 8.189 1.941 3.418 1.00 31.20 89 ALA A CA 9
ATOM 16378 C C . ALA A 1 89 ? 7.792 1.320 4.765 1.00 34.14 89 ALA A C 9
ATOM 16379 O O . ALA A 1 89 ? 6.632 1.400 5.173 1.00 75.23 89 ALA A O 9
ATOM 16386 N N . LYS A 1 90 ? 8.793 0.749 5.462 1.00 31.23 90 LYS A N 9
ATOM 16387 C CA . LYS A 1 90 ? 8.621 0.080 6.761 1.00 52.24 90 LYS A CA 9
ATOM 16388 C C . LYS A 1 90 ? 8.176 1.084 7.832 1.00 13.44 90 LYS A C 9
ATOM 16389 O O . LYS A 1 90 ? 7.365 0.750 8.699 1.00 21.41 90 LYS A O 9
ATOM 16408 N N . ARG A 1 91 ? 8.754 2.310 7.763 1.00 5.32 91 ARG A N 9
ATOM 16409 C CA . ARG A 1 91 ? 8.421 3.387 8.692 1.00 34.45 91 ARG A CA 9
ATOM 16410 C C . ARG A 1 91 ? 6.961 3.801 8.526 1.00 4.11 91 ARG A C 9
ATOM 16411 O O . ARG A 1 91 ? 6.236 3.850 9.508 1.00 13.31 91 ARG A O 9
ATOM 16432 N N . TRP A 1 92 ? 6.545 4.107 7.275 1.00 63.12 92 TRP A N 9
ATOM 16433 C CA . TRP A 1 92 ? 5.157 4.502 6.977 1.00 63.05 92 TRP A CA 9
ATOM 16434 C C . TRP A 1 92 ? 4.134 3.455 7.456 1.00 74.11 92 TRP A C 9
ATOM 16435 O O . TRP A 1 92 ? 3.036 3.822 7.849 1.00 43.12 92 TRP A O 9
ATOM 16456 N N . ILE A 1 93 ? 4.518 2.163 7.415 1.00 51.53 93 ILE A N 9
ATOM 16457 C CA . ILE A 1 93 ? 3.669 1.046 7.873 1.00 71.01 93 ILE A CA 9
ATOM 16458 C C . ILE A 1 93 ? 3.552 1.071 9.416 1.00 44.41 93 ILE A C 9
ATOM 16459 O O . ILE A 1 93 ? 2.453 0.946 9.965 1.00 55.12 93 ILE A O 9
ATOM 16475 N N . LYS A 1 94 ? 4.710 1.234 10.092 1.00 52.42 94 LYS A N 9
ATOM 16476 C CA . LYS A 1 94 ? 4.805 1.397 11.561 1.00 43.24 94 LYS A CA 9
ATOM 16477 C C . LYS A 1 94 ? 3.928 2.564 12.064 1.00 31.15 94 LYS A C 9
ATOM 16478 O O . LYS A 1 94 ? 3.175 2.407 13.030 1.00 52.21 94 LYS A O 9
ATOM 16497 N N . GLU A 1 95 ? 4.025 3.710 11.374 1.00 40.25 95 GLU A N 9
ATOM 16498 C CA . GLU A 1 95 ? 3.229 4.910 11.674 1.00 30.42 95 GLU A CA 9
ATOM 16499 C C . GLU A 1 95 ? 1.732 4.609 11.504 1.00 11.52 95 GLU A C 9
ATOM 16500 O O . GLU A 1 95 ? 0.937 4.818 12.412 1.00 64.42 95 GLU A O 9
ATOM 16512 N N . PHE A 1 96 ? 1.407 4.051 10.333 1.00 22.12 96 PHE A N 9
ATOM 16513 C CA . PHE A 1 96 ? 0.033 3.786 9.878 1.00 24.55 96 PHE A CA 9
ATOM 16514 C C . PHE A 1 96 ? -0.732 2.839 10.828 1.00 53.33 96 PHE A C 9
ATOM 16515 O O . PHE A 1 96 ? -1.946 2.969 10.987 1.00 20.32 96 PHE A O 9
ATOM 16532 N N . SER A 1 97 ? -0.002 1.890 11.435 1.00 0.54 97 SER A N 9
ATOM 16533 C CA . SER A 1 97 ? -0.582 0.892 12.349 1.00 22.55 97 SER A CA 9
ATOM 16534 C C . SER A 1 97 ? -0.742 1.446 13.778 1.00 33.53 97 SER A C 9
ATOM 16535 O O . SER A 1 97 ? -1.781 1.228 14.415 1.00 61.23 97 SER A O 9
ATOM 16543 N N . GLU A 1 98 ? 0.302 2.148 14.283 1.00 51.33 98 GLU A N 9
ATOM 16544 C CA . GLU A 1 98 ? 0.324 2.677 15.672 1.00 42.53 98 GLU A CA 9
ATOM 16545 C C . GLU A 1 98 ? -0.648 3.860 15.845 1.00 32.23 98 GLU A C 9
ATOM 16546 O O . GLU A 1 98 ? -1.236 4.031 16.924 1.00 41.04 98 GLU A O 9
ATOM 16558 N N . GLU A 1 99 ? -0.790 4.683 14.790 1.00 2.11 99 GLU A N 9
ATOM 16559 C CA . GLU A 1 99 ? -1.871 5.688 14.691 1.00 75.33 99 GLU A CA 9
ATOM 16560 C C . GLU A 1 99 ? -3.194 4.927 14.487 1.00 51.21 99 GLU A C 9
ATOM 16561 O O . GLU A 1 99 ? -4.080 4.946 15.354 1.00 32.42 99 GLU A O 9
ATOM 16573 N N . GLY A 1 100 ? -3.246 4.191 13.352 1.00 41.13 100 GLY A N 9
ATOM 16574 C CA . GLY A 1 100 ? -4.322 3.254 13.025 1.00 61.30 100 GLY A CA 9
ATOM 16575 C C . GLY A 1 100 ? -5.718 3.855 13.011 1.00 32.14 100 GLY A C 9
ATOM 16576 O O . GLY A 1 100 ? -6.204 4.307 11.975 1.00 63.34 100 GLY A O 9
ATOM 16580 N N . GLY A 1 101 ? -6.342 3.857 14.177 1.00 41.01 101 GLY A N 9
ATOM 16581 C CA . GLY A 1 101 ? -7.714 4.298 14.352 1.00 14.21 101 GLY A CA 9
ATOM 16582 C C . GLY A 1 101 ? -8.283 3.594 15.555 1.00 71.22 101 GLY A C 9
ATOM 16583 O O . GLY A 1 101 ? -9.021 2.621 15.411 1.00 12.40 101 GLY A O 9
ATOM 16587 N N . SER A 1 102 ? -7.871 4.065 16.740 1.00 4.20 102 SER A N 9
ATOM 16588 C CA . SER A 1 102 ? -8.188 3.448 18.032 1.00 33.42 102 SER A CA 9
ATOM 16589 C C . SER A 1 102 ? -9.699 3.197 18.204 1.00 22.12 102 SER A C 9
ATOM 16590 O O . SER A 1 102 ? -10.110 2.038 18.358 1.00 44.23 102 SER A O 9
ATOM 16598 N N . LEU A 1 103 ? -10.493 4.304 18.160 1.00 44.30 103 LEU A N 9
ATOM 16599 C CA . LEU A 1 103 ? -11.976 4.320 18.254 1.00 32.41 103 LEU A CA 9
ATOM 16600 C C . LEU A 1 103 ? -12.413 4.077 19.712 1.00 45.32 103 LEU A C 9
ATOM 16601 O O . LEU A 1 103 ? -13.112 4.904 20.319 1.00 1.41 103 LEU A O 9
ATOM 16617 N N . GLU A 1 104 ? -11.950 2.953 20.278 1.00 65.05 104 GLU A N 9
ATOM 16618 C CA . GLU A 1 104 ? -12.105 2.628 21.704 1.00 23.24 104 GLU A CA 9
ATOM 16619 C C . GLU A 1 104 ? -11.256 3.598 22.556 1.00 40.01 104 GLU A C 9
ATOM 16620 O O . GLU A 1 104 ? -10.047 3.737 22.308 1.00 43.04 104 GLU A O 9
ATOM 16632 N N . HIS A 1 105 ? -11.915 4.280 23.536 1.00 43.31 105 HIS A N 9
ATOM 16633 C CA . HIS A 1 105 ? -11.300 5.280 24.467 1.00 4.23 105 HIS A CA 9
ATOM 16634 C C . HIS A 1 105 ? -10.294 6.219 23.746 1.00 64.52 105 HIS A C 9
ATOM 16635 O O . HIS A 1 105 ? -9.262 6.600 24.314 1.00 74.14 105 HIS A O 9
ATOM 16650 N N . HIS A 1 106 ? -10.660 6.601 22.494 1.00 43.42 106 HIS A N 9
ATOM 16651 C CA . HIS A 1 106 ? -9.751 7.247 21.516 1.00 23.31 106 HIS A CA 9
ATOM 16652 C C . HIS A 1 106 ? -9.066 8.512 22.089 1.00 53.43 106 HIS A C 9
ATOM 16653 O O . HIS A 1 106 ? -9.733 9.501 22.423 1.00 31.51 106 HIS A O 9
ATOM 16668 N N . HIS A 1 107 ? -7.732 8.447 22.212 1.00 65.34 107 HIS A N 9
ATOM 16669 C CA . HIS A 1 107 ? -6.905 9.531 22.776 1.00 44.24 107 HIS A CA 9
ATOM 16670 C C . HIS A 1 107 ? -5.479 9.443 22.204 1.00 44.34 107 HIS A C 9
ATOM 16671 O O . HIS A 1 107 ? -4.981 8.349 21.926 1.00 72.52 107 HIS A O 9
ATOM 16686 N N . HIS A 1 108 ? -4.827 10.595 22.075 1.00 42.42 108 HIS A N 9
ATOM 16687 C CA . HIS A 1 108 ? -3.419 10.695 21.645 1.00 72.11 108 HIS A CA 9
ATOM 16688 C C . HIS A 1 108 ? -2.809 11.982 22.215 1.00 2.20 108 HIS A C 9
ATOM 16689 O O . HIS A 1 108 ? -3.538 12.825 22.751 1.00 22.14 108 HIS A O 9
ATOM 16704 N N . HIS A 1 109 ? -1.477 12.129 22.101 1.00 33.10 109 HIS A N 9
ATOM 16705 C CA . HIS A 1 109 ? -0.775 13.337 22.585 1.00 43.22 109 HIS A CA 9
ATOM 16706 C C . HIS A 1 109 ? -1.136 14.549 21.711 1.00 15.31 109 HIS A C 9
ATOM 16707 O O . HIS A 1 109 ? -1.362 14.398 20.502 1.00 1.35 109 HIS A O 9
ATOM 16722 N N . HIS A 1 110 ? -1.203 15.743 22.321 1.00 41.21 110 HIS A N 9
ATOM 16723 C CA . HIS A 1 110 ? -1.374 17.004 21.575 1.00 12.30 110 HIS A CA 9
ATOM 16724 C C . HIS A 1 110 ? 0.012 17.492 21.074 1.00 2.30 110 HIS A C 9
ATOM 16725 O O . HIS A 1 110 ? 0.425 17.067 19.975 1.00 32.32 110 HIS A O 9
ATOM 16741 N N . MET A 1 1 ? -10.049 -3.052 13.401 1.00 4.41 1 MET A N 10
ATOM 16742 C CA . MET A 1 1 ? -9.791 -2.012 12.380 1.00 43.44 1 MET A CA 10
ATOM 16743 C C . MET A 1 1 ? -9.106 -2.650 11.163 1.00 34.34 1 MET A C 10
ATOM 16744 O O . MET A 1 1 ? -7.986 -3.177 11.276 1.00 44.13 1 MET A O 10
ATOM 16760 N N . LEU A 1 2 ? -9.805 -2.626 10.016 1.00 22.51 2 LEU A N 10
ATOM 16761 C CA . LEU A 1 2 ? -9.289 -3.150 8.746 1.00 53.22 2 LEU A CA 10
ATOM 16762 C C . LEU A 1 2 ? -8.173 -2.212 8.217 1.00 21.21 2 LEU A C 10
ATOM 16763 O O . LEU A 1 2 ? -8.448 -1.112 7.735 1.00 24.52 2 LEU A O 10
ATOM 16779 N N . LEU A 1 3 ? -6.910 -2.631 8.364 1.00 70.52 3 LEU A N 10
ATOM 16780 C CA . LEU A 1 3 ? -5.749 -1.853 7.880 1.00 3.45 3 LEU A CA 10
ATOM 16781 C C . LEU A 1 3 ? -4.979 -2.658 6.828 1.00 53.22 3 LEU A C 10
ATOM 16782 O O . LEU A 1 3 ? -4.366 -3.689 7.138 1.00 65.02 3 LEU A O 10
ATOM 16798 N N . TYR A 1 4 ? -5.020 -2.181 5.575 1.00 63.31 4 TYR A N 10
ATOM 16799 C CA . TYR A 1 4 ? -4.409 -2.872 4.429 1.00 63.20 4 TYR A CA 10
ATOM 16800 C C . TYR A 1 4 ? -3.265 -2.043 3.852 1.00 33.23 4 TYR A C 10
ATOM 16801 O O . TYR A 1 4 ? -3.258 -0.817 3.956 1.00 72.32 4 TYR A O 10
ATOM 16819 N N . VAL A 1 5 ? -2.293 -2.747 3.267 1.00 0.20 5 VAL A N 10
ATOM 16820 C CA . VAL A 1 5 ? -1.075 -2.169 2.689 1.00 40.53 5 VAL A CA 10
ATOM 16821 C C . VAL A 1 5 ? -0.909 -2.718 1.257 1.00 33.21 5 VAL A C 10
ATOM 16822 O O . VAL A 1 5 ? -0.831 -3.924 1.071 1.00 5.30 5 VAL A O 10
ATOM 16835 N N . LEU A 1 6 ? -0.891 -1.823 0.256 1.00 63.23 6 LEU A N 10
ATOM 16836 C CA . LEU A 1 6 ? -0.698 -2.184 -1.159 1.00 4.44 6 LEU A CA 10
ATOM 16837 C C . LEU A 1 6 ? 0.706 -1.757 -1.597 1.00 23.45 6 LEU A C 10
ATOM 16838 O O . LEU A 1 6 ? 0.980 -0.566 -1.704 1.00 45.44 6 LEU A O 10
ATOM 16854 N N . ILE A 1 7 ? 1.593 -2.730 -1.835 1.00 40.01 7 ILE A N 10
ATOM 16855 C CA . ILE A 1 7 ? 3.003 -2.447 -2.146 1.00 50.23 7 ILE A CA 10
ATOM 16856 C C . ILE A 1 7 ? 3.308 -2.715 -3.635 1.00 3.40 7 ILE A C 10
ATOM 16857 O O . ILE A 1 7 ? 3.034 -3.796 -4.153 1.00 30.51 7 ILE A O 10
ATOM 16873 N N . ILE A 1 8 ? 3.868 -1.699 -4.310 1.00 72.34 8 ILE A N 10
ATOM 16874 C CA . ILE A 1 8 ? 4.278 -1.759 -5.718 1.00 1.11 8 ILE A CA 10
ATOM 16875 C C . ILE A 1 8 ? 5.804 -1.574 -5.744 1.00 43.11 8 ILE A C 10
ATOM 16876 O O . ILE A 1 8 ? 6.296 -0.449 -5.559 1.00 51.15 8 ILE A O 10
ATOM 16892 N N . SER A 1 9 ? 6.547 -2.677 -5.923 1.00 14.45 9 SER A N 10
ATOM 16893 C CA . SER A 1 9 ? 8.019 -2.643 -5.916 1.00 35.35 9 SER A CA 10
ATOM 16894 C C . SER A 1 9 ? 8.599 -3.806 -6.733 1.00 52.01 9 SER A C 10
ATOM 16895 O O . SER A 1 9 ? 8.099 -4.937 -6.672 1.00 63.43 9 SER A O 10
ATOM 16903 N N . ASN A 1 10 ? 9.654 -3.495 -7.504 1.00 35.54 10 ASN A N 10
ATOM 16904 C CA . ASN A 1 10 ? 10.458 -4.482 -8.255 1.00 51.11 10 ASN A CA 10
ATOM 16905 C C . ASN A 1 10 ? 11.491 -5.156 -7.332 1.00 71.44 10 ASN A C 10
ATOM 16906 O O . ASN A 1 10 ? 12.026 -6.217 -7.667 1.00 65.04 10 ASN A O 10
ATOM 16917 N N . ASP A 1 11 ? 11.778 -4.512 -6.180 1.00 23.53 11 ASP A N 10
ATOM 16918 C CA . ASP A 1 11 ? 12.740 -5.017 -5.195 1.00 14.34 11 ASP A CA 10
ATOM 16919 C C . ASP A 1 11 ? 12.049 -6.005 -4.256 1.00 64.34 11 ASP A C 10
ATOM 16920 O O . ASP A 1 11 ? 11.241 -5.604 -3.409 1.00 42.33 11 ASP A O 10
ATOM 16929 N N . LYS A 1 12 ? 12.386 -7.288 -4.421 1.00 12.21 12 LYS A N 10
ATOM 16930 C CA . LYS A 1 12 ? 11.905 -8.391 -3.567 1.00 54.45 12 LYS A CA 10
ATOM 16931 C C . LYS A 1 12 ? 12.387 -8.202 -2.116 1.00 62.20 12 LYS A C 10
ATOM 16932 O O . LYS A 1 12 ? 11.698 -8.604 -1.181 1.00 75.41 12 LYS A O 10
ATOM 16951 N N . LYS A 1 13 ? 13.560 -7.551 -1.946 1.00 32.42 13 LYS A N 10
ATOM 16952 C CA . LYS A 1 13 ? 14.111 -7.233 -0.621 1.00 12.53 13 LYS A CA 10
ATOM 16953 C C . LYS A 1 13 ? 13.214 -6.200 0.085 1.00 34.12 13 LYS A C 10
ATOM 16954 O O . LYS A 1 13 ? 12.932 -6.341 1.270 1.00 41.40 13 LYS A O 10
ATOM 16973 N N . LEU A 1 14 ? 12.766 -5.181 -0.680 1.00 70.04 14 LEU A N 10
ATOM 16974 C CA . LEU A 1 14 ? 11.880 -4.108 -0.175 1.00 33.30 14 LEU A CA 10
ATOM 16975 C C . LEU A 1 14 ? 10.515 -4.699 0.250 1.00 71.52 14 LEU A C 10
ATOM 16976 O O . LEU A 1 14 ? 9.964 -4.307 1.283 1.00 31.15 14 LEU A O 10
ATOM 16992 N N . ILE A 1 15 ? 9.994 -5.647 -0.556 1.00 64.52 15 ILE A N 10
ATOM 16993 C CA . ILE A 1 15 ? 8.701 -6.316 -0.287 1.00 13.22 15 ILE A CA 10
ATOM 16994 C C . ILE A 1 15 ? 8.792 -7.209 0.974 1.00 40.42 15 ILE A C 10
ATOM 16995 O O . ILE A 1 15 ? 7.851 -7.258 1.776 1.00 41.33 15 ILE A O 10
ATOM 17011 N N . GLU A 1 16 ? 9.937 -7.897 1.124 1.00 60.12 16 GLU A N 10
ATOM 17012 C CA . GLU A 1 16 ? 10.237 -8.728 2.312 1.00 74.32 16 GLU A CA 10
ATOM 17013 C C . GLU A 1 16 ? 10.306 -7.865 3.582 1.00 42.45 16 GLU A C 10
ATOM 17014 O O . GLU A 1 16 ? 9.636 -8.167 4.565 1.00 12.31 16 GLU A O 10
ATOM 17026 N N . GLU A 1 17 ? 11.085 -6.773 3.522 1.00 74.34 17 GLU A N 10
ATOM 17027 C CA . GLU A 1 17 ? 11.268 -5.829 4.646 1.00 65.11 17 GLU A CA 10
ATOM 17028 C C . GLU A 1 17 ? 9.937 -5.215 5.096 1.00 64.24 17 GLU A C 10
ATOM 17029 O O . GLU A 1 17 ? 9.681 -5.050 6.300 1.00 45.20 17 GLU A O 10
ATOM 17041 N N . ALA A 1 18 ? 9.113 -4.873 4.106 1.00 34.31 18 ALA A N 10
ATOM 17042 C CA . ALA A 1 18 ? 7.780 -4.322 4.326 1.00 22.25 18 ALA A CA 10
ATOM 17043 C C . ALA A 1 18 ? 6.856 -5.361 4.992 1.00 64.45 18 ALA A C 10
ATOM 17044 O O . ALA A 1 18 ? 6.120 -5.035 5.925 1.00 1.22 18 ALA A O 10
ATOM 17051 N N . ARG A 1 19 ? 6.919 -6.612 4.491 1.00 34.31 19 ARG A N 10
ATOM 17052 C CA . ARG A 1 19 ? 6.089 -7.733 4.984 1.00 33.52 19 ARG A CA 10
ATOM 17053 C C . ARG A 1 19 ? 6.433 -8.087 6.446 1.00 0.10 19 ARG A C 10
ATOM 17054 O O . ARG A 1 19 ? 5.539 -8.419 7.229 1.00 4.25 19 ARG A O 10
ATOM 17075 N N . LYS A 1 20 ? 7.731 -7.988 6.794 1.00 44.14 20 LYS A N 10
ATOM 17076 C CA . LYS A 1 20 ? 8.226 -8.247 8.161 1.00 42.32 20 LYS A CA 10
ATOM 17077 C C . LYS A 1 20 ? 7.544 -7.295 9.156 1.00 71.43 20 LYS A C 10
ATOM 17078 O O . LYS A 1 20 ? 6.963 -7.734 10.156 1.00 33.20 20 LYS A O 10
ATOM 17097 N N . MET A 1 21 ? 7.574 -5.998 8.820 1.00 15.42 21 MET A N 10
ATOM 17098 C CA . MET A 1 21 ? 6.979 -4.935 9.644 1.00 31.22 21 MET A CA 10
ATOM 17099 C C . MET A 1 21 ? 5.449 -4.991 9.643 1.00 44.21 21 MET A C 10
ATOM 17100 O O . MET A 1 21 ? 4.829 -4.634 10.643 1.00 3.34 21 MET A O 10
ATOM 17114 N N . ALA A 1 22 ? 4.855 -5.404 8.515 1.00 41.12 22 ALA A N 10
ATOM 17115 C CA . ALA A 1 22 ? 3.395 -5.538 8.387 1.00 25.34 22 ALA A CA 10
ATOM 17116 C C . ALA A 1 22 ? 2.828 -6.580 9.369 1.00 41.11 22 ALA A C 10
ATOM 17117 O O . ALA A 1 22 ? 1.852 -6.307 10.061 1.00 43.43 22 ALA A O 10
ATOM 17124 N N . GLU A 1 23 ? 3.473 -7.758 9.429 1.00 22.44 23 GLU A N 10
ATOM 17125 C CA . GLU A 1 23 ? 3.084 -8.857 10.351 1.00 12.55 23 GLU A CA 10
ATOM 17126 C C . GLU A 1 23 ? 3.254 -8.440 11.831 1.00 63.35 23 GLU A C 10
ATOM 17127 O O . GLU A 1 23 ? 2.430 -8.799 12.682 1.00 3.22 23 GLU A O 10
ATOM 17139 N N . LYS A 1 24 ? 4.314 -7.659 12.112 1.00 51.41 24 LYS A N 10
ATOM 17140 C CA . LYS A 1 24 ? 4.589 -7.119 13.464 1.00 72.34 24 LYS A CA 10
ATOM 17141 C C . LYS A 1 24 ? 3.551 -6.051 13.853 1.00 34.13 24 LYS A C 10
ATOM 17142 O O . LYS A 1 24 ? 3.162 -5.945 15.020 1.00 20.41 24 LYS A O 10
ATOM 17161 N N . ALA A 1 25 ? 3.108 -5.275 12.856 1.00 61.14 25 ALA A N 10
ATOM 17162 C CA . ALA A 1 25 ? 2.095 -4.217 13.026 1.00 63.04 25 ALA A CA 10
ATOM 17163 C C . ALA A 1 25 ? 0.664 -4.763 12.856 1.00 23.32 25 ALA A C 10
ATOM 17164 O O . ALA A 1 25 ? -0.297 -4.002 12.991 1.00 43.15 25 ALA A O 10
ATOM 17171 N N . ASN A 1 26 ? 0.551 -6.080 12.536 1.00 70.53 26 ASN A N 10
ATOM 17172 C CA . ASN A 1 26 ? -0.733 -6.819 12.351 1.00 52.30 26 ASN A CA 10
ATOM 17173 C C . ASN A 1 26 ? -1.545 -6.274 11.136 1.00 40.11 26 ASN A C 10
ATOM 17174 O O . ASN A 1 26 ? -2.756 -6.507 11.009 1.00 30.12 26 ASN A O 10
ATOM 17185 N N . LEU A 1 27 ? -0.855 -5.567 10.225 1.00 11.42 27 LEU A N 10
ATOM 17186 C CA . LEU A 1 27 ? -1.456 -5.051 8.978 1.00 34.12 27 LEU A CA 10
ATOM 17187 C C . LEU A 1 27 ? -1.428 -6.138 7.895 1.00 54.34 27 LEU A C 10
ATOM 17188 O O . LEU A 1 27 ? -0.504 -6.952 7.852 1.00 4.13 27 LEU A O 10
ATOM 17204 N N . GLU A 1 28 ? -2.432 -6.125 7.008 1.00 62.02 28 GLU A N 10
ATOM 17205 C CA . GLU A 1 28 ? -2.507 -7.062 5.874 1.00 21.20 28 GLU A CA 10
ATOM 17206 C C . GLU A 1 28 ? -1.753 -6.465 4.675 1.00 53.44 28 GLU A C 10
ATOM 17207 O O . GLU A 1 28 ? -2.142 -5.414 4.176 1.00 72.43 28 GLU A O 10
ATOM 17219 N N . LEU A 1 29 ? -0.691 -7.143 4.212 1.00 54.44 29 LEU A N 10
ATOM 17220 C CA . LEU A 1 29 ? 0.100 -6.694 3.054 1.00 22.12 29 LEU A CA 10
ATOM 17221 C C . LEU A 1 29 ? -0.355 -7.491 1.828 1.00 31.45 29 LEU A C 10
ATOM 17222 O O . LEU A 1 29 ? -0.435 -8.722 1.868 1.00 74.15 29 LEU A O 10
ATOM 17238 N N . ARG A 1 30 ? -0.665 -6.767 0.753 1.00 65.44 30 ARG A N 10
ATOM 17239 C CA . ARG A 1 30 ? -1.160 -7.317 -0.507 1.00 40.45 30 ARG A CA 10
ATOM 17240 C C . ARG A 1 30 ? -0.160 -6.876 -1.595 1.00 53.12 30 ARG A C 10
ATOM 17241 O O . ARG A 1 30 ? 0.034 -5.663 -1.781 1.00 11.43 30 ARG A O 10
ATOM 17262 N N . THR A 1 31 ? 0.499 -7.826 -2.281 1.00 45.24 31 THR A N 10
ATOM 17263 C CA . THR A 1 31 ? 1.529 -7.488 -3.282 1.00 20.01 31 THR A CA 10
ATOM 17264 C C . THR A 1 31 ? 0.885 -7.050 -4.616 1.00 31.54 31 THR A C 10
ATOM 17265 O O . THR A 1 31 ? 0.205 -7.835 -5.289 1.00 43.20 31 THR A O 10
ATOM 17276 N N . VAL A 1 32 ? 1.097 -5.770 -4.956 1.00 50.53 32 VAL A N 10
ATOM 17277 C CA . VAL A 1 32 ? 0.610 -5.146 -6.197 1.00 23.42 32 VAL A CA 10
ATOM 17278 C C . VAL A 1 32 ? 1.751 -5.090 -7.229 1.00 1.05 32 VAL A C 10
ATOM 17279 O O . VAL A 1 32 ? 2.917 -4.870 -6.879 1.00 41.11 32 VAL A O 10
ATOM 17292 N N . LYS A 1 33 ? 1.391 -5.281 -8.508 1.00 3.33 33 LYS A N 10
ATOM 17293 C CA . LYS A 1 33 ? 2.344 -5.378 -9.624 1.00 2.45 33 LYS A CA 10
ATOM 17294 C C . LYS A 1 33 ? 2.016 -4.301 -10.668 1.00 4.13 33 LYS A C 10
ATOM 17295 O O . LYS A 1 33 ? 2.838 -3.423 -10.953 1.00 54.20 33 LYS A O 10
ATOM 17314 N N . THR A 1 34 ? 0.787 -4.368 -11.201 1.00 73.53 34 THR A N 10
ATOM 17315 C CA . THR A 1 34 ? 0.265 -3.418 -12.201 1.00 14.22 34 THR A CA 10
ATOM 17316 C C . THR A 1 34 ? -0.844 -2.558 -11.578 1.00 23.03 34 THR A C 10
ATOM 17317 O O . THR A 1 34 ? -1.260 -2.805 -10.433 1.00 30.40 34 THR A O 10
ATOM 17328 N N . GLU A 1 35 ? -1.344 -1.561 -12.345 1.00 64.54 35 GLU A N 10
ATOM 17329 C CA . GLU A 1 35 ? -2.490 -0.733 -11.921 1.00 65.01 35 GLU A CA 10
ATOM 17330 C C . GLU A 1 35 ? -3.733 -1.609 -11.689 1.00 33.15 35 GLU A C 10
ATOM 17331 O O . GLU A 1 35 ? -4.531 -1.331 -10.808 1.00 64.54 35 GLU A O 10
ATOM 17343 N N . ASP A 1 36 ? -3.847 -2.692 -12.478 1.00 23.05 36 ASP A N 10
ATOM 17344 C CA . ASP A 1 36 ? -4.994 -3.611 -12.453 1.00 20.42 36 ASP A CA 10
ATOM 17345 C C . ASP A 1 36 ? -4.999 -4.449 -11.168 1.00 53.44 36 ASP A C 10
ATOM 17346 O O . ASP A 1 36 ? -6.071 -4.809 -10.665 1.00 21.40 36 ASP A O 10
ATOM 17355 N N . GLU A 1 37 ? -3.794 -4.746 -10.636 1.00 25.20 37 GLU A N 10
ATOM 17356 C CA . GLU A 1 37 ? -3.647 -5.381 -9.315 1.00 14.14 37 GLU A CA 10
ATOM 17357 C C . GLU A 1 37 ? -4.081 -4.403 -8.210 1.00 3.31 37 GLU A C 10
ATOM 17358 O O . GLU A 1 37 ? -4.793 -4.780 -7.280 1.00 21.20 37 GLU A O 10
ATOM 17370 N N . LEU A 1 38 ? -3.660 -3.136 -8.365 1.00 33.42 38 LEU A N 10
ATOM 17371 C CA . LEU A 1 38 ? -3.980 -2.045 -7.425 1.00 34.12 38 LEU A CA 10
ATOM 17372 C C . LEU A 1 38 ? -5.517 -1.909 -7.317 1.00 42.00 38 LEU A C 10
ATOM 17373 O O . LEU A 1 38 ? -6.072 -1.899 -6.222 1.00 74.23 38 LEU A O 10
ATOM 17389 N N . LYS A 1 39 ? -6.167 -1.919 -8.495 1.00 72.40 39 LYS A N 10
ATOM 17390 C CA . LYS A 1 39 ? -7.628 -1.807 -8.654 1.00 71.23 39 LYS A CA 10
ATOM 17391 C C . LYS A 1 39 ? -8.359 -3.045 -8.112 1.00 51.34 39 LYS A C 10
ATOM 17392 O O . LYS A 1 39 ? -9.432 -2.904 -7.530 1.00 54.44 39 LYS A O 10
ATOM 17411 N N . LYS A 1 40 ? -7.774 -4.244 -8.315 1.00 4.12 40 LYS A N 10
ATOM 17412 C CA . LYS A 1 40 ? -8.377 -5.522 -7.858 1.00 13.34 40 LYS A CA 10
ATOM 17413 C C . LYS A 1 40 ? -8.527 -5.508 -6.325 1.00 4.22 40 LYS A C 10
ATOM 17414 O O . LYS A 1 40 ? -9.564 -5.904 -5.778 1.00 40.21 40 LYS A O 10
ATOM 17433 N N . TYR A 1 41 ? -7.484 -4.996 -5.654 1.00 54.22 41 TYR A N 10
ATOM 17434 C CA . TYR A 1 41 ? -7.464 -4.893 -4.197 1.00 12.20 41 TYR A CA 10
ATOM 17435 C C . TYR A 1 41 ? -8.394 -3.766 -3.726 1.00 0.42 41 TYR A C 10
ATOM 17436 O O . TYR A 1 41 ? -9.038 -3.904 -2.695 1.00 24.44 41 TYR A O 10
ATOM 17454 N N . LEU A 1 42 ? -8.480 -2.670 -4.505 1.00 73.40 42 LEU A N 10
ATOM 17455 C CA . LEU A 1 42 ? -9.419 -1.566 -4.225 1.00 1.33 42 LEU A CA 10
ATOM 17456 C C . LEU A 1 42 ? -10.887 -2.078 -4.210 1.00 52.20 42 LEU A C 10
ATOM 17457 O O . LEU A 1 42 ? -11.614 -1.802 -3.267 1.00 33.21 42 LEU A O 10
ATOM 17473 N N . GLU A 1 43 ? -11.276 -2.866 -5.236 1.00 22.21 43 GLU A N 10
ATOM 17474 C CA . GLU A 1 43 ? -12.634 -3.480 -5.342 1.00 10.23 43 GLU A CA 10
ATOM 17475 C C . GLU A 1 43 ? -12.936 -4.362 -4.108 1.00 52.30 43 GLU A C 10
ATOM 17476 O O . GLU A 1 43 ? -14.039 -4.323 -3.533 1.00 61.30 43 GLU A O 10
ATOM 17488 N N . GLU A 1 44 ? -11.905 -5.129 -3.732 1.00 34.44 44 GLU A N 10
ATOM 17489 C CA . GLU A 1 44 ? -11.876 -6.005 -2.549 1.00 65.34 44 GLU A CA 10
ATOM 17490 C C . GLU A 1 44 ? -12.114 -5.200 -1.246 1.00 74.54 44 GLU A C 10
ATOM 17491 O O . GLU A 1 44 ? -12.727 -5.698 -0.293 1.00 43.20 44 GLU A O 10
ATOM 17503 N N . PHE A 1 45 ? -11.614 -3.951 -1.216 1.00 42.53 45 PHE A N 10
ATOM 17504 C CA . PHE A 1 45 ? -11.791 -3.043 -0.061 1.00 43.33 45 PHE A CA 10
ATOM 17505 C C . PHE A 1 45 ? -13.124 -2.270 -0.127 1.00 0.24 45 PHE A C 10
ATOM 17506 O O . PHE A 1 45 ? -13.646 -1.865 0.913 1.00 23.15 45 PHE A O 10
ATOM 17523 N N . ARG A 1 46 ? -13.666 -2.071 -1.349 1.00 33.32 46 ARG A N 10
ATOM 17524 C CA . ARG A 1 46 ? -14.918 -1.298 -1.559 1.00 3.25 46 ARG A CA 10
ATOM 17525 C C . ARG A 1 46 ? -16.132 -2.041 -0.995 1.00 62.12 46 ARG A C 10
ATOM 17526 O O . ARG A 1 46 ? -17.026 -1.429 -0.403 1.00 33.51 46 ARG A O 10
ATOM 17547 N N . LYS A 1 47 ? -16.150 -3.366 -1.197 1.00 4.34 47 LYS A N 10
ATOM 17548 C CA . LYS A 1 47 ? -17.274 -4.232 -0.776 1.00 62.24 47 LYS A CA 10
ATOM 17549 C C . LYS A 1 47 ? -17.439 -4.254 0.760 1.00 31.43 47 LYS A C 10
ATOM 17550 O O . LYS A 1 47 ? -18.479 -4.677 1.274 1.00 1.04 47 LYS A O 10
ATOM 17569 N N . GLU A 1 48 ? -16.408 -3.764 1.469 1.00 65.22 48 GLU A N 10
ATOM 17570 C CA . GLU A 1 48 ? -16.365 -3.713 2.934 1.00 61.30 48 GLU A CA 10
ATOM 17571 C C . GLU A 1 48 ? -15.804 -2.358 3.400 1.00 23.15 48 GLU A C 10
ATOM 17572 O O . GLU A 1 48 ? -15.219 -2.271 4.487 1.00 44.24 48 GLU A O 10
ATOM 17584 N N . SER A 1 49 ? -16.015 -1.297 2.584 1.00 35.24 49 SER A N 10
ATOM 17585 C CA . SER A 1 49 ? -15.500 0.055 2.881 1.00 44.03 49 SER A CA 10
ATOM 17586 C C . SER A 1 49 ? -16.216 0.681 4.104 1.00 32.15 49 SER A C 10
ATOM 17587 O O . SER A 1 49 ? -17.208 1.417 3.984 1.00 4.12 49 SER A O 10
ATOM 17595 N N . GLN A 1 50 ? -15.685 0.295 5.265 1.00 51.21 50 GLN A N 10
ATOM 17596 C CA . GLN A 1 50 ? -16.064 0.754 6.602 1.00 5.20 50 GLN A CA 10
ATOM 17597 C C . GLN A 1 50 ? -14.984 0.256 7.567 1.00 14.42 50 GLN A C 10
ATOM 17598 O O . GLN A 1 50 ? -14.397 -0.804 7.324 1.00 73.32 50 GLN A O 10
ATOM 17612 N N . ASN A 1 51 ? -14.680 1.046 8.605 1.00 21.43 51 ASN A N 10
ATOM 17613 C CA . ASN A 1 51 ? -13.665 0.696 9.643 1.00 22.05 51 ASN A CA 10
ATOM 17614 C C . ASN A 1 51 ? -12.306 0.366 8.983 1.00 53.11 51 ASN A C 10
ATOM 17615 O O . ASN A 1 51 ? -11.526 -0.438 9.500 1.00 43.10 51 ASN A O 10
ATOM 17626 N N . ILE A 1 52 ? -12.031 1.031 7.843 1.00 11.13 52 ILE A N 10
ATOM 17627 C CA . ILE A 1 52 ? -10.951 0.655 6.929 1.00 72.41 52 ILE A CA 10
ATOM 17628 C C . ILE A 1 52 ? -10.090 1.872 6.529 1.00 40.55 52 ILE A C 10
ATOM 17629 O O . ILE A 1 52 ? -10.581 3.001 6.406 1.00 53.22 52 ILE A O 10
ATOM 17645 N N . LYS A 1 53 ? -8.791 1.603 6.358 1.00 2.14 53 LYS A N 10
ATOM 17646 C CA . LYS A 1 53 ? -7.819 2.519 5.743 1.00 51.45 53 LYS A CA 10
ATOM 17647 C C . LYS A 1 53 ? -6.854 1.677 4.892 1.00 44.54 53 LYS A C 10
ATOM 17648 O O . LYS A 1 53 ? -6.591 0.502 5.215 1.00 3.21 53 LYS A O 10
ATOM 17667 N N . VAL A 1 54 ? -6.334 2.273 3.808 1.00 50.31 54 VAL A N 10
ATOM 17668 C CA . VAL A 1 54 ? -5.350 1.624 2.911 1.00 15.41 54 VAL A CA 10
ATOM 17669 C C . VAL A 1 54 ? -4.065 2.477 2.825 1.00 64.01 54 VAL A C 10
ATOM 17670 O O . VAL A 1 54 ? -4.138 3.691 2.781 1.00 72.42 54 VAL A O 10
ATOM 17683 N N . LEU A 1 55 ? -2.897 1.820 2.855 1.00 5.55 55 LEU A N 10
ATOM 17684 C CA . LEU A 1 55 ? -1.573 2.453 2.696 1.00 54.21 55 LEU A CA 10
ATOM 17685 C C . LEU A 1 55 ? -0.912 1.907 1.427 1.00 15.05 55 LEU A C 10
ATOM 17686 O O . LEU A 1 55 ? -0.500 0.750 1.405 1.00 22.25 55 LEU A O 10
ATOM 17702 N N . ILE A 1 56 ? -0.805 2.726 0.378 1.00 42.42 56 ILE A N 10
ATOM 17703 C CA . ILE A 1 56 ? -0.185 2.296 -0.885 1.00 41.44 56 ILE A CA 10
ATOM 17704 C C . ILE A 1 56 ? 1.262 2.814 -0.936 1.00 0.11 56 ILE A C 10
ATOM 17705 O O . ILE A 1 56 ? 1.476 4.021 -1.018 1.00 42.01 56 ILE A O 10
ATOM 17721 N N . LEU A 1 57 ? 2.245 1.892 -0.867 1.00 41.31 57 LEU A N 10
ATOM 17722 C CA . LEU A 1 57 ? 3.659 2.227 -1.100 1.00 75.31 57 LEU A CA 10
ATOM 17723 C C . LEU A 1 57 ? 3.927 1.959 -2.578 1.00 71.43 57 LEU A C 10
ATOM 17724 O O . LEU A 1 57 ? 3.850 0.817 -3.009 1.00 51.02 57 LEU A O 10
ATOM 17740 N N . VAL A 1 58 ? 4.203 3.007 -3.346 1.00 24.40 58 VAL A N 10
ATOM 17741 C CA . VAL A 1 58 ? 4.525 2.891 -4.775 1.00 30.21 58 VAL A CA 10
ATOM 17742 C C . VAL A 1 58 ? 6.043 2.977 -4.967 1.00 20.35 58 VAL A C 10
ATOM 17743 O O . VAL A 1 58 ? 6.768 3.360 -4.045 1.00 52.22 58 VAL A O 10
ATOM 17756 N N . SER A 1 59 ? 6.515 2.625 -6.166 1.00 14.22 59 SER A N 10
ATOM 17757 C CA . SER A 1 59 ? 7.926 2.792 -6.539 1.00 12.24 59 SER A CA 10
ATOM 17758 C C . SER A 1 59 ? 8.149 4.185 -7.163 1.00 54.15 59 SER A C 10
ATOM 17759 O O . SER A 1 59 ? 9.040 4.933 -6.748 1.00 22.11 59 SER A O 10
ATOM 17767 N N . ASN A 1 60 ? 7.294 4.544 -8.140 1.00 23.45 60 ASN A N 10
ATOM 17768 C CA . ASN A 1 60 ? 7.486 5.743 -8.991 1.00 31.44 60 ASN A CA 10
ATOM 17769 C C . ASN A 1 60 ? 6.421 6.818 -8.706 1.00 3.14 60 ASN A C 10
ATOM 17770 O O . ASN A 1 60 ? 5.346 6.509 -8.191 1.00 61.03 60 ASN A O 10
ATOM 17781 N N . ASP A 1 61 ? 6.740 8.086 -9.065 1.00 22.32 61 ASP A N 10
ATOM 17782 C CA . ASP A 1 61 ? 5.799 9.240 -8.968 1.00 2.21 61 ASP A CA 10
ATOM 17783 C C . ASP A 1 61 ? 4.573 9.070 -9.882 1.00 71.33 61 ASP A C 10
ATOM 17784 O O . ASP A 1 61 ? 3.490 9.570 -9.568 1.00 11.14 61 ASP A O 10
ATOM 17793 N N . GLU A 1 62 ? 4.761 8.383 -11.016 1.00 42.41 62 GLU A N 10
ATOM 17794 C CA . GLU A 1 62 ? 3.673 8.102 -11.968 1.00 23.13 62 GLU A CA 10
ATOM 17795 C C . GLU A 1 62 ? 2.699 7.088 -11.348 1.00 4.04 62 GLU A C 10
ATOM 17796 O O . GLU A 1 62 ? 1.489 7.186 -11.528 1.00 62.31 62 GLU A O 10
ATOM 17808 N N . GLU A 1 63 ? 3.264 6.138 -10.579 1.00 44.35 63 GLU A N 10
ATOM 17809 C CA . GLU A 1 63 ? 2.488 5.141 -9.823 1.00 13.45 63 GLU A CA 10
ATOM 17810 C C . GLU A 1 63 ? 1.798 5.787 -8.611 1.00 61.41 63 GLU A C 10
ATOM 17811 O O . GLU A 1 63 ? 0.721 5.353 -8.215 1.00 32.30 63 GLU A O 10
ATOM 17823 N N . LEU A 1 64 ? 2.455 6.809 -8.029 1.00 4.23 64 LEU A N 10
ATOM 17824 C CA . LEU A 1 64 ? 1.922 7.605 -6.907 1.00 71.42 64 LEU A CA 10
ATOM 17825 C C . LEU A 1 64 ? 0.611 8.277 -7.314 1.00 2.52 64 LEU A C 10
ATOM 17826 O O . LEU A 1 64 ? -0.439 8.072 -6.688 1.00 54.32 64 LEU A O 10
ATOM 17842 N N . ASP A 1 65 ? 0.687 9.037 -8.409 1.00 63.45 65 ASP A N 10
ATOM 17843 C CA . ASP A 1 65 ? -0.452 9.772 -8.955 1.00 12.31 65 ASP A CA 10
ATOM 17844 C C . ASP A 1 65 ? -1.510 8.835 -9.542 1.00 45.44 65 ASP A C 10
ATOM 17845 O O . ASP A 1 65 ? -2.698 9.135 -9.434 1.00 22.45 65 ASP A O 10
ATOM 17854 N N . LYS A 1 66 ? -1.082 7.694 -10.115 1.00 33.24 66 LYS A N 10
ATOM 17855 C CA . LYS A 1 66 ? -2.009 6.684 -10.657 1.00 2.35 66 LYS A CA 10
ATOM 17856 C C . LYS A 1 66 ? -2.867 6.092 -9.527 1.00 13.33 66 LYS A C 10
ATOM 17857 O O . LYS A 1 66 ? -4.091 6.085 -9.614 1.00 50.30 66 LYS A O 10
ATOM 17876 N N . ALA A 1 67 ? -2.193 5.652 -8.451 1.00 44.04 67 ALA A N 10
ATOM 17877 C CA . ALA A 1 67 ? -2.831 5.006 -7.292 1.00 75.22 67 ALA A CA 10
ATOM 17878 C C . ALA A 1 67 ? -3.783 5.973 -6.557 1.00 34.34 67 ALA A C 10
ATOM 17879 O O . ALA A 1 67 ? -4.802 5.541 -6.020 1.00 60.02 67 ALA A O 10
ATOM 17886 N N . LYS A 1 68 ? -3.432 7.283 -6.549 1.00 71.24 68 LYS A N 10
ATOM 17887 C CA . LYS A 1 68 ? -4.308 8.341 -5.992 1.00 10.54 68 LYS A CA 10
ATOM 17888 C C . LYS A 1 68 ? -5.590 8.499 -6.837 1.00 72.35 68 LYS A C 10
ATOM 17889 O O . LYS A 1 68 ? -6.687 8.564 -6.283 1.00 35.45 68 LYS A O 10
ATOM 17908 N N . GLU A 1 69 ? -5.426 8.556 -8.178 1.00 74.44 69 GLU A N 10
ATOM 17909 C CA . GLU A 1 69 ? -6.551 8.707 -9.139 1.00 61.41 69 GLU A CA 10
ATOM 17910 C C . GLU A 1 69 ? -7.548 7.544 -8.996 1.00 62.00 69 GLU A C 10
ATOM 17911 O O . GLU A 1 69 ? -8.756 7.765 -8.829 1.00 34.11 69 GLU A O 10
ATOM 17923 N N . LEU A 1 70 ? -6.998 6.318 -9.004 1.00 4.05 70 LEU A N 10
ATOM 17924 C CA . LEU A 1 70 ? -7.764 5.069 -8.883 1.00 4.41 70 LEU A CA 10
ATOM 17925 C C . LEU A 1 70 ? -8.520 5.043 -7.538 1.00 62.13 70 LEU A C 10
ATOM 17926 O O . LEU A 1 70 ? -9.715 4.745 -7.499 1.00 41.14 70 LEU A O 10
ATOM 17942 N N . ALA A 1 71 ? -7.809 5.417 -6.454 1.00 74.31 71 ALA A N 10
ATOM 17943 C CA . ALA A 1 71 ? -8.374 5.508 -5.087 1.00 43.31 71 ALA A CA 10
ATOM 17944 C C . ALA A 1 71 ? -9.556 6.494 -5.006 1.00 1.23 71 ALA A C 10
ATOM 17945 O O . ALA A 1 71 ? -10.495 6.271 -4.242 1.00 23.32 71 ALA A O 10
ATOM 17952 N N . GLN A 1 72 ? -9.485 7.585 -5.790 1.00 23.51 72 GLN A N 10
ATOM 17953 C CA . GLN A 1 72 ? -10.552 8.608 -5.851 1.00 13.10 72 GLN A CA 10
ATOM 17954 C C . GLN A 1 72 ? -11.801 8.063 -6.562 1.00 51.11 72 GLN A C 10
ATOM 17955 O O . GLN A 1 72 ? -12.923 8.312 -6.105 1.00 21.30 72 GLN A O 10
ATOM 17969 N N . LYS A 1 73 ? -11.600 7.275 -7.642 1.00 32.23 73 LYS A N 10
ATOM 17970 C CA . LYS A 1 73 ? -12.726 6.657 -8.402 1.00 34.33 73 LYS A CA 10
ATOM 17971 C C . LYS A 1 73 ? -13.463 5.638 -7.516 1.00 30.04 73 LYS A C 10
ATOM 17972 O O . LYS A 1 73 ? -14.686 5.484 -7.594 1.00 25.21 73 LYS A O 10
ATOM 17991 N N . MET A 1 74 ? -12.675 4.951 -6.675 1.00 2.30 74 MET A N 10
ATOM 17992 C CA . MET A 1 74 ? -13.169 3.959 -5.710 1.00 41.04 74 MET A CA 10
ATOM 17993 C C . MET A 1 74 ? -13.651 4.641 -4.408 1.00 30.13 74 MET A C 10
ATOM 17994 O O . MET A 1 74 ? -14.301 3.996 -3.573 1.00 23.32 74 MET A O 10
ATOM 18008 N N . GLU A 1 75 ? -13.301 5.946 -4.260 1.00 42.24 75 GLU A N 10
ATOM 18009 C CA . GLU A 1 75 ? -13.640 6.797 -3.090 1.00 2.32 75 GLU A CA 10
ATOM 18010 C C . GLU A 1 75 ? -13.028 6.277 -1.762 1.00 43.13 75 GLU A C 10
ATOM 18011 O O . GLU A 1 75 ? -13.471 6.670 -0.672 1.00 22.32 75 GLU A O 10
ATOM 18023 N N . ILE A 1 76 ? -11.976 5.439 -1.861 1.00 40.45 76 ILE A N 10
ATOM 18024 C CA . ILE A 1 76 ? -11.328 4.807 -0.694 1.00 1.54 76 ILE A CA 10
ATOM 18025 C C . ILE A 1 76 ? -10.311 5.769 -0.041 1.00 4.13 76 ILE A C 10
ATOM 18026 O O . ILE A 1 76 ? -9.600 6.507 -0.740 1.00 2.32 76 ILE A O 10
ATOM 18042 N N . ASP A 1 77 ? -10.261 5.735 1.302 1.00 21.03 77 ASP A N 10
ATOM 18043 C CA . ASP A 1 77 ? -9.334 6.533 2.111 1.00 53.23 77 ASP A CA 10
ATOM 18044 C C . ASP A 1 77 ? -7.945 5.872 2.117 1.00 45.20 77 ASP A C 10
ATOM 18045 O O . ASP A 1 77 ? -7.762 4.787 2.695 1.00 71.10 77 ASP A O 10
ATOM 18054 N N . VAL A 1 78 ? -6.980 6.519 1.437 1.00 62.51 78 VAL A N 10
ATOM 18055 C CA . VAL A 1 78 ? -5.636 5.962 1.209 1.00 74.42 78 VAL A CA 10
ATOM 18056 C C . VAL A 1 78 ? -4.524 6.956 1.624 1.00 34.31 78 VAL A C 10
ATOM 18057 O O . VAL A 1 78 ? -4.601 8.144 1.331 1.00 55.20 78 VAL A O 10
ATOM 18070 N N . ARG A 1 79 ? -3.481 6.422 2.291 1.00 5.33 79 ARG A N 10
ATOM 18071 C CA . ARG A 1 79 ? -2.194 7.101 2.498 1.00 41.40 79 ARG A CA 10
ATOM 18072 C C . ARG A 1 79 ? -1.275 6.640 1.362 1.00 71.01 79 ARG A C 10
ATOM 18073 O O . ARG A 1 79 ? -0.772 5.510 1.387 1.00 63.32 79 ARG A O 10
ATOM 18094 N N . THR A 1 80 ? -1.088 7.491 0.357 1.00 2.13 80 THR A N 10
ATOM 18095 C CA . THR A 1 80 ? -0.336 7.125 -0.846 1.00 35.41 80 THR A CA 10
ATOM 18096 C C . THR A 1 80 ? 1.083 7.701 -0.717 1.00 11.14 80 THR A C 10
ATOM 18097 O O . THR A 1 80 ? 1.291 8.915 -0.830 1.00 44.13 80 THR A O 10
ATOM 18108 N N . ARG A 1 81 ? 2.036 6.816 -0.427 1.00 34.01 81 ARG A N 10
ATOM 18109 C CA . ARG A 1 81 ? 3.439 7.156 -0.144 1.00 33.34 81 ARG A CA 10
ATOM 18110 C C . ARG A 1 81 ? 4.332 6.550 -1.237 1.00 74.12 81 ARG A C 10
ATOM 18111 O O . ARG A 1 81 ? 4.038 5.466 -1.738 1.00 41.50 81 ARG A O 10
ATOM 18132 N N . LYS A 1 82 ? 5.410 7.258 -1.606 1.00 60.01 82 LYS A N 10
ATOM 18133 C CA . LYS A 1 82 ? 6.403 6.754 -2.566 1.00 73.14 82 LYS A CA 10
ATOM 18134 C C . LYS A 1 82 ? 7.650 6.307 -1.804 1.00 44.12 82 LYS A C 10
ATOM 18135 O O . LYS A 1 82 ? 8.144 7.034 -0.936 1.00 32.24 82 LYS A O 10
ATOM 18154 N N . VAL A 1 83 ? 8.150 5.109 -2.124 1.00 54.31 83 VAL A N 10
ATOM 18155 C CA . VAL A 1 83 ? 9.347 4.541 -1.493 1.00 63.31 83 VAL A CA 10
ATOM 18156 C C . VAL A 1 83 ? 10.338 4.075 -2.573 1.00 24.25 83 VAL A C 10
ATOM 18157 O O . VAL A 1 83 ? 9.950 3.488 -3.597 1.00 31.10 83 VAL A O 10
ATOM 18170 N N . THR A 1 84 ? 11.618 4.395 -2.352 1.00 0.40 84 THR A N 10
ATOM 18171 C CA . THR A 1 84 ? 12.725 3.982 -3.227 1.00 34.14 84 THR A CA 10
ATOM 18172 C C . THR A 1 84 ? 13.659 3.032 -2.459 1.00 41.40 84 THR A C 10
ATOM 18173 O O . THR A 1 84 ? 14.418 2.275 -3.066 1.00 15.30 84 THR A O 10
ATOM 18184 N N . SER A 1 85 ? 13.588 3.089 -1.116 1.00 31.22 85 SER A N 10
ATOM 18185 C CA . SER A 1 85 ? 14.433 2.298 -0.207 1.00 1.42 85 SER A CA 10
ATOM 18186 C C . SER A 1 85 ? 13.523 1.535 0.799 1.00 21.20 85 SER A C 10
ATOM 18187 O O . SER A 1 85 ? 12.421 2.022 1.108 1.00 42.11 85 SER A O 10
ATOM 18195 N N . PRO A 1 86 ? 13.960 0.328 1.323 1.00 44.44 86 PRO A N 10
ATOM 18196 C CA . PRO A 1 86 ? 13.107 -0.556 2.167 1.00 42.32 86 PRO A CA 10
ATOM 18197 C C . PRO A 1 86 ? 12.619 0.095 3.473 1.00 45.22 86 PRO A C 10
ATOM 18198 O O . PRO A 1 86 ? 11.451 -0.050 3.836 1.00 74.23 86 PRO A O 10
ATOM 18209 N N . ASP A 1 87 ? 13.504 0.849 4.139 1.00 22.14 87 ASP A N 10
ATOM 18210 C CA . ASP A 1 87 ? 13.228 1.410 5.481 1.00 55.30 87 ASP A CA 10
ATOM 18211 C C . ASP A 1 87 ? 12.202 2.556 5.437 1.00 42.44 87 ASP A C 10
ATOM 18212 O O . ASP A 1 87 ? 11.546 2.834 6.447 1.00 21.22 87 ASP A O 10
ATOM 18221 N N . GLU A 1 88 ? 12.079 3.221 4.273 1.00 11.14 88 GLU A N 10
ATOM 18222 C CA . GLU A 1 88 ? 10.986 4.185 4.016 1.00 61.03 88 GLU A CA 10
ATOM 18223 C C . GLU A 1 88 ? 9.622 3.477 4.122 1.00 51.24 88 GLU A C 10
ATOM 18224 O O . GLU A 1 88 ? 8.725 3.947 4.835 1.00 72.54 88 GLU A O 10
ATOM 18236 N N . ALA A 1 89 ? 9.518 2.311 3.449 1.00 44.52 89 ALA A N 10
ATOM 18237 C CA . ALA A 1 89 ? 8.285 1.504 3.413 1.00 13.12 89 ALA A CA 10
ATOM 18238 C C . ALA A 1 89 ? 7.931 0.987 4.812 1.00 72.05 89 ALA A C 10
ATOM 18239 O O . ALA A 1 89 ? 6.786 1.117 5.254 1.00 42.42 89 ALA A O 10
ATOM 18246 N N . LYS A 1 90 ? 8.953 0.450 5.509 1.00 1.53 90 LYS A N 10
ATOM 18247 C CA . LYS A 1 90 ? 8.822 -0.106 6.869 1.00 42.11 90 LYS A CA 10
ATOM 18248 C C . LYS A 1 90 ? 8.290 0.948 7.856 1.00 60.10 90 LYS A C 10
ATOM 18249 O O . LYS A 1 90 ? 7.433 0.646 8.706 1.00 62.21 90 LYS A O 10
ATOM 18268 N N . ARG A 1 91 ? 8.821 2.181 7.714 1.00 44.34 91 ARG A N 10
ATOM 18269 C CA . ARG A 1 91 ? 8.417 3.330 8.533 1.00 14.13 91 ARG A CA 10
ATOM 18270 C C . ARG A 1 91 ? 6.925 3.610 8.364 1.00 73.34 91 ARG A C 10
ATOM 18271 O O . ARG A 1 91 ? 6.198 3.611 9.348 1.00 12.42 91 ARG A O 10
ATOM 18292 N N . TRP A 1 92 ? 6.474 3.803 7.107 1.00 13.41 92 TRP A N 10
ATOM 18293 C CA . TRP A 1 92 ? 5.077 4.168 6.819 1.00 73.30 92 TRP A CA 10
ATOM 18294 C C . TRP A 1 92 ? 4.080 3.111 7.289 1.00 30.14 92 TRP A C 10
ATOM 18295 O O . TRP A 1 92 ? 2.966 3.451 7.655 1.00 35.32 92 TRP A O 10
ATOM 18316 N N . ILE A 1 93 ? 4.498 1.843 7.275 1.00 30.20 93 ILE A N 10
ATOM 18317 C CA . ILE A 1 93 ? 3.689 0.718 7.762 1.00 63.33 93 ILE A CA 10
ATOM 18318 C C . ILE A 1 93 ? 3.505 0.822 9.289 1.00 51.02 93 ILE A C 10
ATOM 18319 O O . ILE A 1 93 ? 2.392 0.662 9.804 1.00 4.33 93 ILE A O 10
ATOM 18335 N N . LYS A 1 94 ? 4.601 1.133 9.990 1.00 51.01 94 LYS A N 10
ATOM 18336 C CA . LYS A 1 94 ? 4.598 1.320 11.447 1.00 23.20 94 LYS A CA 10
ATOM 18337 C C . LYS A 1 94 ? 3.732 2.546 11.850 1.00 40.44 94 LYS A C 10
ATOM 18338 O O . LYS A 1 94 ? 2.921 2.455 12.774 1.00 65.33 94 LYS A O 10
ATOM 18357 N N . GLU A 1 95 ? 3.867 3.653 11.090 1.00 73.42 95 GLU A N 10
ATOM 18358 C CA . GLU A 1 95 ? 3.163 4.933 11.362 1.00 63.23 95 GLU A CA 10
ATOM 18359 C C . GLU A 1 95 ? 1.660 4.833 11.042 1.00 24.34 95 GLU A C 10
ATOM 18360 O O . GLU A 1 95 ? 0.829 5.425 11.733 1.00 12.21 95 GLU A O 10
ATOM 18372 N N . PHE A 1 96 ? 1.341 4.076 9.987 1.00 65.23 96 PHE A N 10
ATOM 18373 C CA . PHE A 1 96 ? -0.046 3.823 9.539 1.00 74.43 96 PHE A CA 10
ATOM 18374 C C . PHE A 1 96 ? -0.794 2.958 10.563 1.00 25.30 96 PHE A C 10
ATOM 18375 O O . PHE A 1 96 ? -2.004 3.120 10.776 1.00 20.41 96 PHE A O 10
ATOM 18392 N N . SER A 1 97 ? -0.048 2.033 11.182 1.00 3.43 97 SER A N 10
ATOM 18393 C CA . SER A 1 97 ? -0.559 1.179 12.255 1.00 64.32 97 SER A CA 10
ATOM 18394 C C . SER A 1 97 ? -0.832 2.019 13.521 1.00 2.31 97 SER A C 10
ATOM 18395 O O . SER A 1 97 ? -1.756 1.720 14.284 1.00 50.34 97 SER A O 10
ATOM 18403 N N . GLU A 1 98 ? -0.015 3.085 13.724 1.00 12.14 98 GLU A N 10
ATOM 18404 C CA . GLU A 1 98 ? -0.216 4.045 14.829 1.00 64.51 98 GLU A CA 10
ATOM 18405 C C . GLU A 1 98 ? -1.490 4.872 14.608 1.00 44.11 98 GLU A C 10
ATOM 18406 O O . GLU A 1 98 ? -2.204 5.165 15.568 1.00 1.31 98 GLU A O 10
ATOM 18418 N N . GLU A 1 99 ? -1.757 5.237 13.328 1.00 64.05 99 GLU A N 10
ATOM 18419 C CA . GLU A 1 99 ? -2.995 5.943 12.932 1.00 2.40 99 GLU A CA 10
ATOM 18420 C C . GLU A 1 99 ? -4.220 5.088 13.277 1.00 13.13 99 GLU A C 10
ATOM 18421 O O . GLU A 1 99 ? -5.227 5.608 13.777 1.00 1.43 99 GLU A O 10
ATOM 18433 N N . GLY A 1 100 ? -4.103 3.786 12.940 1.00 44.23 100 GLY A N 10
ATOM 18434 C CA . GLY A 1 100 ? -5.081 2.766 13.282 1.00 60.34 100 GLY A CA 10
ATOM 18435 C C . GLY A 1 100 ? -6.511 3.143 12.925 1.00 22.12 100 GLY A C 10
ATOM 18436 O O . GLY A 1 100 ? -6.806 3.439 11.761 1.00 44.15 100 GLY A O 10
ATOM 18440 N N . GLY A 1 101 ? -7.367 3.177 13.956 1.00 34.45 101 GLY A N 10
ATOM 18441 C CA . GLY A 1 101 ? -8.772 3.513 13.806 1.00 43.44 101 GLY A CA 10
ATOM 18442 C C . GLY A 1 101 ? -9.011 4.998 13.597 1.00 31.23 101 GLY A C 10
ATOM 18443 O O . GLY A 1 101 ? -9.686 5.396 12.634 1.00 60.10 101 GLY A O 10
ATOM 18447 N N . SER A 1 102 ? -8.415 5.815 14.502 1.00 61.33 102 SER A N 10
ATOM 18448 C CA . SER A 1 102 ? -8.733 7.253 14.659 1.00 62.32 102 SER A CA 10
ATOM 18449 C C . SER A 1 102 ? -10.235 7.442 14.982 1.00 15.23 102 SER A C 10
ATOM 18450 O O . SER A 1 102 ? -10.854 8.447 14.616 1.00 41.43 102 SER A O 10
ATOM 18458 N N . LEU A 1 103 ? -10.776 6.463 15.732 1.00 72.22 103 LEU A N 10
ATOM 18459 C CA . LEU A 1 103 ? -12.212 6.357 16.048 1.00 70.51 103 LEU A CA 10
ATOM 18460 C C . LEU A 1 103 ? -12.656 7.485 17.001 1.00 62.11 103 LEU A C 10
ATOM 18461 O O . LEU A 1 103 ? -13.779 7.989 16.898 1.00 73.44 103 LEU A O 10
ATOM 18477 N N . GLU A 1 104 ? -11.736 7.877 17.902 1.00 42.13 104 GLU A N 10
ATOM 18478 C CA . GLU A 1 104 ? -11.946 8.980 18.866 1.00 0.43 104 GLU A CA 10
ATOM 18479 C C . GLU A 1 104 ? -12.031 10.347 18.153 1.00 31.43 104 GLU A C 10
ATOM 18480 O O . GLU A 1 104 ? -12.653 11.285 18.662 1.00 34.31 104 GLU A O 10
ATOM 18492 N N . HIS A 1 105 ? -11.384 10.438 16.980 1.00 52.21 105 HIS A N 10
ATOM 18493 C CA . HIS A 1 105 ? -11.336 11.664 16.173 1.00 42.22 105 HIS A CA 10
ATOM 18494 C C . HIS A 1 105 ? -12.487 11.669 15.155 1.00 51.14 105 HIS A C 10
ATOM 18495 O O . HIS A 1 105 ? -12.637 10.708 14.392 1.00 72.34 105 HIS A O 10
ATOM 18510 N N . HIS A 1 106 ? -13.282 12.759 15.137 1.00 42.04 106 HIS A N 10
ATOM 18511 C CA . HIS A 1 106 ? -14.427 12.909 14.218 1.00 41.14 106 HIS A CA 10
ATOM 18512 C C . HIS A 1 106 ? -13.961 13.074 12.748 1.00 13.20 106 HIS A C 10
ATOM 18513 O O . HIS A 1 106 ? -13.640 14.164 12.285 1.00 42.53 106 HIS A O 10
ATOM 18528 N N . HIS A 1 107 ? -13.833 11.938 12.061 1.00 14.51 107 HIS A N 10
ATOM 18529 C CA . HIS A 1 107 ? -13.622 11.859 10.603 1.00 42.20 107 HIS A CA 10
ATOM 18530 C C . HIS A 1 107 ? -14.693 10.914 10.074 1.00 35.32 107 HIS A C 10
ATOM 18531 O O . HIS A 1 107 ? -14.639 9.725 10.380 1.00 13.22 107 HIS A O 10
ATOM 18546 N N . HIS A 1 108 ? -15.683 11.450 9.334 1.00 11.01 108 HIS A N 10
ATOM 18547 C CA . HIS A 1 108 ? -16.834 10.666 8.831 1.00 71.51 108 HIS A CA 10
ATOM 18548 C C . HIS A 1 108 ? -16.371 9.445 8.008 1.00 23.32 108 HIS A C 10
ATOM 18549 O O . HIS A 1 108 ? -16.969 8.367 8.105 1.00 20.41 108 HIS A O 10
ATOM 18564 N N . HIS A 1 109 ? -15.299 9.614 7.204 1.00 2.21 109 HIS A N 10
ATOM 18565 C CA . HIS A 1 109 ? -14.661 8.485 6.522 1.00 30.13 109 HIS A CA 10
ATOM 18566 C C . HIS A 1 109 ? -13.652 7.810 7.473 1.00 64.03 109 HIS A C 10
ATOM 18567 O O . HIS A 1 109 ? -12.676 8.423 7.918 1.00 3.42 109 HIS A O 10
ATOM 18582 N N . HIS A 1 110 ? -13.996 6.582 7.863 1.00 64.23 110 HIS A N 10
ATOM 18583 C CA . HIS A 1 110 ? -13.141 5.650 8.593 1.00 14.12 110 HIS A CA 10
ATOM 18584 C C . HIS A 1 110 ? -13.812 4.266 8.449 1.00 44.21 110 HIS A C 10
ATOM 18585 O O . HIS A 1 110 ? -14.651 3.882 9.292 1.00 72.23 110 HIS A O 10
ATOM 18601 N N . MET A 1 1 ? -10.928 -0.400 13.660 1.00 61.33 1 MET A N 11
ATOM 18602 C CA . MET A 1 1 ? -10.493 0.304 12.436 1.00 72.42 1 MET A CA 11
ATOM 18603 C C . MET A 1 1 ? -9.769 -0.694 11.520 1.00 34.11 1 MET A C 11
ATOM 18604 O O . MET A 1 1 ? -8.785 -1.325 11.943 1.00 71.32 1 MET A O 11
ATOM 18620 N N . LEU A 1 2 ? -10.261 -0.832 10.278 1.00 52.44 2 LEU A N 11
ATOM 18621 C CA . LEU A 1 2 ? -9.713 -1.774 9.292 1.00 1.34 2 LEU A CA 11
ATOM 18622 C C . LEU A 1 2 ? -8.468 -1.142 8.637 1.00 14.10 2 LEU A C 11
ATOM 18623 O O . LEU A 1 2 ? -8.572 -0.111 7.976 1.00 12.22 2 LEU A O 11
ATOM 18639 N N . LEU A 1 3 ? -7.284 -1.739 8.869 1.00 55.32 3 LEU A N 11
ATOM 18640 C CA . LEU A 1 3 ? -6.001 -1.218 8.357 1.00 13.15 3 LEU A CA 11
ATOM 18641 C C . LEU A 1 3 ? -5.408 -2.224 7.342 1.00 13.43 3 LEU A C 11
ATOM 18642 O O . LEU A 1 3 ? -5.087 -3.358 7.712 1.00 13.10 3 LEU A O 11
ATOM 18658 N N . TYR A 1 4 ? -5.288 -1.814 6.062 1.00 65.13 4 TYR A N 11
ATOM 18659 C CA . TYR A 1 4 ? -4.769 -2.673 4.972 1.00 52.01 4 TYR A CA 11
ATOM 18660 C C . TYR A 1 4 ? -3.613 -1.974 4.255 1.00 13.34 4 TYR A C 11
ATOM 18661 O O . TYR A 1 4 ? -3.641 -0.764 4.058 1.00 0.04 4 TYR A O 11
ATOM 18679 N N . VAL A 1 5 ? -2.600 -2.755 3.877 1.00 1.41 5 VAL A N 11
ATOM 18680 C CA . VAL A 1 5 ? -1.400 -2.263 3.189 1.00 54.51 5 VAL A CA 11
ATOM 18681 C C . VAL A 1 5 ? -1.311 -2.906 1.790 1.00 24.31 5 VAL A C 11
ATOM 18682 O O . VAL A 1 5 ? -1.515 -4.111 1.637 1.00 0.23 5 VAL A O 11
ATOM 18695 N N . LEU A 1 6 ? -1.069 -2.074 0.775 1.00 11.25 6 LEU A N 11
ATOM 18696 C CA . LEU A 1 6 ? -0.741 -2.499 -0.594 1.00 1.42 6 LEU A CA 11
ATOM 18697 C C . LEU A 1 6 ? 0.670 -1.995 -0.921 1.00 5.43 6 LEU A C 11
ATOM 18698 O O . LEU A 1 6 ? 1.106 -0.981 -0.368 1.00 25.33 6 LEU A O 11
ATOM 18714 N N . ILE A 1 7 ? 1.391 -2.702 -1.798 1.00 63.33 7 ILE A N 11
ATOM 18715 C CA . ILE A 1 7 ? 2.751 -2.301 -2.195 1.00 53.34 7 ILE A CA 11
ATOM 18716 C C . ILE A 1 7 ? 2.973 -2.547 -3.698 1.00 75.43 7 ILE A C 11
ATOM 18717 O O . ILE A 1 7 ? 2.877 -3.676 -4.178 1.00 14.31 7 ILE A O 11
ATOM 18733 N N . ILE A 1 8 ? 3.237 -1.460 -4.438 1.00 22.13 8 ILE A N 11
ATOM 18734 C CA . ILE A 1 8 ? 3.589 -1.519 -5.862 1.00 21.11 8 ILE A CA 11
ATOM 18735 C C . ILE A 1 8 ? 5.105 -1.296 -5.968 1.00 61.43 8 ILE A C 11
ATOM 18736 O O . ILE A 1 8 ? 5.578 -0.166 -5.820 1.00 15.30 8 ILE A O 11
ATOM 18752 N N . SER A 1 9 ? 5.857 -2.382 -6.167 1.00 52.44 9 SER A N 11
ATOM 18753 C CA . SER A 1 9 ? 7.318 -2.330 -6.319 1.00 24.15 9 SER A CA 11
ATOM 18754 C C . SER A 1 9 ? 7.810 -3.619 -6.981 1.00 20.34 9 SER A C 11
ATOM 18755 O O . SER A 1 9 ? 7.176 -4.675 -6.853 1.00 4.11 9 SER A O 11
ATOM 18763 N N . ASN A 1 10 ? 8.925 -3.511 -7.711 1.00 24.03 10 ASN A N 11
ATOM 18764 C CA . ASN A 1 10 ? 9.611 -4.666 -8.327 1.00 40.15 10 ASN A CA 11
ATOM 18765 C C . ASN A 1 10 ? 10.862 -5.053 -7.509 1.00 23.54 10 ASN A C 11
ATOM 18766 O O . ASN A 1 10 ? 11.483 -6.087 -7.768 1.00 52.05 10 ASN A O 11
ATOM 18777 N N . ASP A 1 11 ? 11.202 -4.223 -6.503 1.00 5.23 11 ASP A N 11
ATOM 18778 C CA . ASP A 1 11 ? 12.400 -4.401 -5.666 1.00 45.40 11 ASP A CA 11
ATOM 18779 C C . ASP A 1 11 ? 12.092 -5.376 -4.515 1.00 21.03 11 ASP A C 11
ATOM 18780 O O . ASP A 1 11 ? 11.377 -5.022 -3.575 1.00 52.24 11 ASP A O 11
ATOM 18789 N N . LYS A 1 12 ? 12.648 -6.596 -4.614 1.00 13.10 12 LYS A N 11
ATOM 18790 C CA . LYS A 1 12 ? 12.356 -7.719 -3.689 1.00 43.24 12 LYS A CA 11
ATOM 18791 C C . LYS A 1 12 ? 12.789 -7.432 -2.237 1.00 4.53 12 LYS A C 11
ATOM 18792 O O . LYS A 1 12 ? 12.202 -7.995 -1.304 1.00 24.44 12 LYS A O 11
ATOM 18811 N N . LYS A 1 13 ? 13.809 -6.564 -2.051 1.00 42.03 13 LYS A N 11
ATOM 18812 C CA . LYS A 1 13 ? 14.218 -6.108 -0.708 1.00 73.23 13 LYS A CA 11
ATOM 18813 C C . LYS A 1 13 ? 13.074 -5.295 -0.088 1.00 33.21 13 LYS A C 11
ATOM 18814 O O . LYS A 1 13 ? 12.593 -5.627 0.985 1.00 43.32 13 LYS A O 11
ATOM 18833 N N . LEU A 1 14 ? 12.599 -4.289 -0.844 1.00 11.22 14 LEU A N 11
ATOM 18834 C CA . LEU A 1 14 ? 11.563 -3.332 -0.400 1.00 11.04 14 LEU A CA 11
ATOM 18835 C C . LEU A 1 14 ? 10.236 -4.067 -0.078 1.00 52.33 14 LEU A C 11
ATOM 18836 O O . LEU A 1 14 ? 9.533 -3.711 0.875 1.00 41.31 14 LEU A O 11
ATOM 18852 N N . ILE A 1 15 ? 9.954 -5.128 -0.859 1.00 61.11 15 ILE A N 11
ATOM 18853 C CA . ILE A 1 15 ? 8.747 -5.970 -0.716 1.00 41.32 15 ILE A CA 11
ATOM 18854 C C . ILE A 1 15 ? 8.791 -6.814 0.585 1.00 15.21 15 ILE A C 11
ATOM 18855 O O . ILE A 1 15 ? 7.839 -6.795 1.376 1.00 74.32 15 ILE A O 11
ATOM 18871 N N . GLU A 1 16 ? 9.913 -7.533 0.790 1.00 13.42 16 GLU A N 11
ATOM 18872 C CA . GLU A 1 16 ? 10.118 -8.389 1.986 1.00 21.41 16 GLU A CA 11
ATOM 18873 C C . GLU A 1 16 ? 10.189 -7.551 3.277 1.00 55.12 16 GLU A C 11
ATOM 18874 O O . GLU A 1 16 ? 9.605 -7.936 4.293 1.00 23.14 16 GLU A O 11
ATOM 18886 N N . GLU A 1 17 ? 10.882 -6.398 3.209 1.00 53.41 17 GLU A N 11
ATOM 18887 C CA . GLU A 1 17 ? 11.034 -5.478 4.356 1.00 55.11 17 GLU A CA 11
ATOM 18888 C C . GLU A 1 17 ? 9.672 -4.925 4.807 1.00 65.32 17 GLU A C 11
ATOM 18889 O O . GLU A 1 17 ? 9.380 -4.862 6.015 1.00 72.11 17 GLU A O 11
ATOM 18901 N N . ALA A 1 18 ? 8.861 -4.521 3.817 1.00 43.44 18 ALA A N 11
ATOM 18902 C CA . ALA A 1 18 ? 7.506 -4.013 4.047 1.00 40.11 18 ALA A CA 11
ATOM 18903 C C . ALA A 1 18 ? 6.584 -5.100 4.645 1.00 63.45 18 ALA A C 11
ATOM 18904 O O . ALA A 1 18 ? 5.885 -4.855 5.642 1.00 11.50 18 ALA A O 11
ATOM 18911 N N . ARG A 1 19 ? 6.606 -6.306 4.032 1.00 21.40 19 ARG A N 11
ATOM 18912 C CA . ARG A 1 19 ? 5.747 -7.435 4.452 1.00 51.44 19 ARG A CA 11
ATOM 18913 C C . ARG A 1 19 ? 6.038 -7.864 5.901 1.00 33.03 19 ARG A C 11
ATOM 18914 O O . ARG A 1 19 ? 5.101 -8.096 6.659 1.00 44.12 19 ARG A O 11
ATOM 18935 N N . LYS A 1 20 ? 7.338 -7.923 6.276 1.00 53.11 20 LYS A N 11
ATOM 18936 C CA . LYS A 1 20 ? 7.759 -8.286 7.654 1.00 11.44 20 LYS A CA 11
ATOM 18937 C C . LYS A 1 20 ? 7.130 -7.341 8.685 1.00 32.42 20 LYS A C 11
ATOM 18938 O O .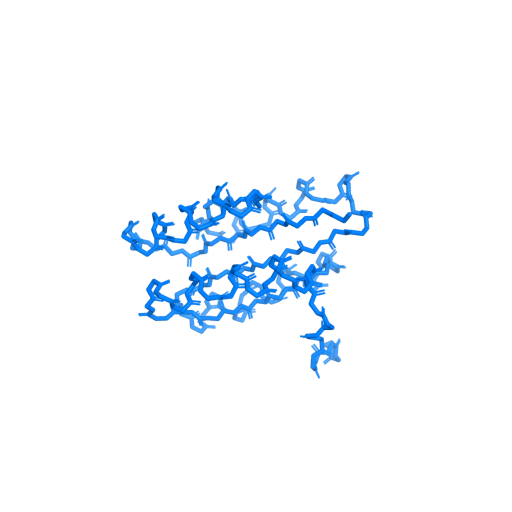 LYS A 1 20 ? 6.678 -7.782 9.736 1.00 75.34 20 LYS A O 11
ATOM 18957 N N . MET A 1 21 ? 7.076 -6.048 8.339 1.00 70.05 21 MET A N 11
ATOM 18958 C CA . MET A 1 21 ? 6.474 -5.012 9.195 1.00 40.00 21 MET A CA 11
ATOM 18959 C C . MET A 1 21 ? 4.954 -5.163 9.300 1.00 14.43 21 MET A C 11
ATOM 18960 O O . MET A 1 21 ? 4.376 -4.867 10.349 1.00 63.34 21 MET A O 11
ATOM 18974 N N . ALA A 1 22 ? 4.318 -5.606 8.210 1.00 42.13 22 ALA A N 11
ATOM 18975 C CA . ALA A 1 22 ? 2.881 -5.907 8.202 1.00 44.41 22 ALA A CA 11
ATOM 18976 C C . ALA A 1 22 ? 2.572 -7.155 9.061 1.00 53.22 22 ALA A C 11
ATOM 18977 O O . ALA A 1 22 ? 1.535 -7.218 9.714 1.00 2.02 22 ALA A O 11
ATOM 18984 N N . GLU A 1 23 ? 3.503 -8.129 9.060 1.00 35.02 23 GLU A N 11
ATOM 18985 C CA . GLU A 1 23 ? 3.400 -9.363 9.869 1.00 15.24 23 GLU A CA 11
ATOM 18986 C C . GLU A 1 23 ? 3.597 -9.044 11.374 1.00 30.22 23 GLU A C 11
ATOM 18987 O O . GLU A 1 23 ? 2.937 -9.638 12.233 1.00 64.12 23 GLU A O 11
ATOM 18999 N N . LYS A 1 24 ? 4.499 -8.080 11.669 1.00 63.42 24 LYS A N 11
ATOM 19000 C CA . LYS A 1 24 ? 4.738 -7.572 13.044 1.00 22.24 24 LYS A CA 11
ATOM 19001 C C . LYS A 1 24 ? 3.498 -6.806 13.553 1.00 20.13 24 LYS A C 11
ATOM 19002 O O . LYS A 1 24 ? 3.066 -6.975 14.698 1.00 40.32 24 LYS A O 11
ATOM 19021 N N . ALA A 1 25 ? 2.931 -5.972 12.666 1.00 43.21 25 ALA A N 11
ATOM 19022 C CA . ALA A 1 25 ? 1.787 -5.096 12.981 1.00 60.03 25 ALA A CA 11
ATOM 19023 C C . ALA A 1 25 ? 0.441 -5.824 12.783 1.00 74.15 25 ALA A C 11
ATOM 19024 O O . ALA A 1 25 ? -0.615 -5.219 12.976 1.00 21.13 25 ALA A O 11
ATOM 19031 N N . ASN A 1 26 ? 0.502 -7.117 12.362 1.00 3.34 26 ASN A N 11
ATOM 19032 C CA . ASN A 1 26 ? -0.680 -8.015 12.192 1.00 55.52 26 ASN A CA 11
ATOM 19033 C C . ASN A 1 26 ? -1.591 -7.556 11.007 1.00 45.31 26 ASN A C 11
ATOM 19034 O O . ASN A 1 26 ? -2.672 -8.113 10.780 1.00 30.34 26 ASN A O 11
ATOM 19045 N N . LEU A 1 27 ? -1.105 -6.573 10.223 1.00 14.11 27 LEU A N 11
ATOM 19046 C CA . LEU A 1 27 ? -1.845 -5.982 9.089 1.00 74.44 27 LEU A CA 11
ATOM 19047 C C . LEU A 1 27 ? -1.661 -6.828 7.815 1.00 12.41 27 LEU A C 11
ATOM 19048 O O . LEU A 1 27 ? -0.612 -7.452 7.623 1.00 74.15 27 LEU A O 11
ATOM 19064 N N . GLU A 1 28 ? -2.678 -6.822 6.943 1.00 61.14 28 GLU A N 11
ATOM 19065 C CA . GLU A 1 28 ? -2.666 -7.570 5.672 1.00 43.23 28 GLU A CA 11
ATOM 19066 C C . GLU A 1 28 ? -1.976 -6.747 4.566 1.00 65.14 28 GLU A C 11
ATOM 19067 O O . GLU A 1 28 ? -2.404 -5.637 4.263 1.00 22.33 28 GLU A O 11
ATOM 19079 N N . LEU A 1 29 ? -0.920 -7.318 3.966 1.00 72.44 29 LEU A N 11
ATOM 19080 C CA . LEU A 1 29 ? -0.155 -6.678 2.882 1.00 42.55 29 LEU A CA 11
ATOM 19081 C C . LEU A 1 29 ? -0.350 -7.484 1.597 1.00 42.34 29 LEU A C 11
ATOM 19082 O O . LEU A 1 29 ? -0.160 -8.699 1.602 1.00 31.21 29 LEU A O 11
ATOM 19098 N N . ARG A 1 30 ? -0.728 -6.807 0.503 1.00 43.40 30 ARG A N 11
ATOM 19099 C CA . ARG A 1 30 ? -0.899 -7.444 -0.817 1.00 34.52 30 ARG A CA 11
ATOM 19100 C C . ARG A 1 30 ? 0.159 -6.851 -1.768 1.00 0.11 30 ARG A C 11
ATOM 19101 O O . ARG A 1 30 ? 0.297 -5.619 -1.844 1.00 65.53 30 ARG A O 11
ATOM 19122 N N . THR A 1 31 ? 0.902 -7.717 -2.472 1.00 21.11 31 THR A N 11
ATOM 19123 C CA . THR A 1 31 ? 1.890 -7.291 -3.483 1.00 30.33 31 THR A CA 11
ATOM 19124 C C . THR A 1 31 ? 1.165 -6.995 -4.797 1.00 62.24 31 THR A C 11
ATOM 19125 O O . THR A 1 31 ? 0.294 -7.765 -5.208 1.00 61.14 31 THR A O 11
ATOM 19136 N N . VAL A 1 32 ? 1.511 -5.868 -5.430 1.00 10.43 32 VAL A N 11
ATOM 19137 C CA . VAL A 1 32 ? 0.832 -5.364 -6.628 1.00 14.23 32 VAL A CA 11
ATOM 19138 C C . VAL A 1 32 ? 1.808 -5.346 -7.824 1.00 31.04 32 VAL A C 11
ATOM 19139 O O . VAL A 1 32 ? 2.907 -4.776 -7.727 1.00 23.12 32 VAL A O 11
ATOM 19152 N N . LYS A 1 33 ? 1.405 -5.994 -8.932 1.00 21.41 33 LYS A N 11
ATOM 19153 C CA . LYS A 1 33 ? 2.191 -6.038 -10.182 1.00 71.52 33 LYS A CA 11
ATOM 19154 C C . LYS A 1 33 ? 1.890 -4.801 -11.056 1.00 34.23 33 LYS A C 11
ATOM 19155 O O . LYS A 1 33 ? 2.807 -4.108 -11.503 1.00 45.53 33 LYS A O 11
ATOM 19174 N N . THR A 1 34 ? 0.593 -4.538 -11.285 1.00 4.52 34 THR A N 11
ATOM 19175 C CA . THR A 1 34 ? 0.115 -3.450 -12.167 1.00 3.12 34 THR A CA 11
ATOM 19176 C C . THR A 1 34 ? -1.046 -2.687 -11.514 1.00 74.42 34 THR A C 11
ATOM 19177 O O . THR A 1 34 ? -1.548 -3.086 -10.459 1.00 4.23 34 THR A O 11
ATOM 19188 N N . GLU A 1 35 ? -1.477 -1.594 -12.171 1.00 34.44 35 GLU A N 11
ATOM 19189 C CA . GLU A 1 35 ? -2.631 -0.787 -11.729 1.00 73.41 35 GLU A CA 11
ATOM 19190 C C . GLU A 1 35 ? -3.931 -1.615 -11.738 1.00 52.22 35 GLU A C 11
ATOM 19191 O O . GLU A 1 35 ? -4.812 -1.387 -10.914 1.00 33.45 35 GLU A O 11
ATOM 19203 N N . ASP A 1 36 ? -4.014 -2.589 -12.664 1.00 45.12 36 ASP A N 11
ATOM 19204 C CA . ASP A 1 36 ? -5.164 -3.507 -12.781 1.00 54.33 36 ASP A CA 11
ATOM 19205 C C . ASP A 1 36 ? -5.263 -4.430 -11.548 1.00 21.54 36 ASP A C 11
ATOM 19206 O O . ASP A 1 36 ? -6.366 -4.745 -11.076 1.00 43.20 36 ASP A O 11
ATOM 19215 N N . GLU A 1 37 ? -4.090 -4.835 -11.025 1.00 21.00 37 GLU A N 11
ATOM 19216 C CA . GLU A 1 37 ? -3.990 -5.583 -9.759 1.00 54.55 37 GLU A CA 11
ATOM 19217 C C . GLU A 1 37 ? -4.429 -4.691 -8.578 1.00 64.31 37 GLU A C 11
ATOM 19218 O O . GLU A 1 37 ? -5.202 -5.121 -7.722 1.00 65.23 37 GLU A O 11
ATOM 19230 N N . LEU A 1 38 ? -3.952 -3.433 -8.583 1.00 5.10 38 LEU A N 11
ATOM 19231 C CA . LEU A 1 38 ? -4.239 -2.441 -7.520 1.00 71.10 38 LEU A CA 11
ATOM 19232 C C . LEU A 1 38 ? -5.769 -2.216 -7.410 1.00 42.12 38 LEU A C 11
ATOM 19233 O O . LEU A 1 38 ? -6.324 -2.139 -6.307 1.00 53.34 38 LEU A O 11
ATOM 19249 N N . LYS A 1 39 ? -6.430 -2.191 -8.584 1.00 1.42 39 LYS A N 11
ATOM 19250 C CA . LYS A 1 39 ? -7.889 -2.020 -8.711 1.00 22.13 39 LYS A CA 11
ATOM 19251 C C . LYS A 1 39 ? -8.662 -3.188 -8.078 1.00 43.24 39 LYS A C 11
ATOM 19252 O O . LYS A 1 39 ? -9.606 -2.954 -7.325 1.00 1.41 39 LYS A O 11
ATOM 19271 N N . LYS A 1 40 ? -8.252 -4.442 -8.385 1.00 72.50 40 LYS A N 11
ATOM 19272 C CA . LYS A 1 40 ? -8.983 -5.641 -7.917 1.00 42.42 40 LYS A CA 11
ATOM 19273 C C . LYS A 1 40 ? -8.875 -5.783 -6.382 1.00 24.03 40 LYS A C 11
ATOM 19274 O O . LYS A 1 40 ? -9.827 -6.233 -5.734 1.00 75.23 40 LYS A O 11
ATOM 19293 N N . TYR A 1 41 ? -7.719 -5.367 -5.810 1.00 13.32 41 TYR A N 11
ATOM 19294 C CA . TYR A 1 41 ? -7.528 -5.350 -4.345 1.00 44.04 41 TYR A CA 11
ATOM 19295 C C . TYR A 1 41 ? -8.484 -4.339 -3.701 1.00 13.41 41 TYR A C 11
ATOM 19296 O O . TYR A 1 41 ? -9.198 -4.673 -2.745 1.00 70.12 41 TYR A O 11
ATOM 19314 N N . LEU A 1 42 ? -8.517 -3.111 -4.268 1.00 55.25 42 LEU A N 11
ATOM 19315 C CA . LEU A 1 42 ? -9.404 -2.035 -3.793 1.00 13.34 42 LEU A CA 11
ATOM 19316 C C . LEU A 1 42 ? -10.897 -2.431 -3.904 1.00 23.04 42 LEU A C 11
ATOM 19317 O O . LEU A 1 42 ? -11.671 -2.095 -3.018 1.00 65.54 42 LEU A O 11
ATOM 19333 N N . GLU A 1 43 ? -11.275 -3.171 -4.976 1.00 2.12 43 GLU A N 11
ATOM 19334 C CA . GLU A 1 43 ? -12.652 -3.720 -5.151 1.00 60.51 43 GLU A CA 11
ATOM 19335 C C . GLU A 1 43 ? -13.077 -4.562 -3.931 1.00 5.22 43 GLU A C 11
ATOM 19336 O O . GLU A 1 43 ? -14.199 -4.428 -3.426 1.00 13.52 43 GLU A O 11
ATOM 19348 N N . GLU A 1 44 ? -12.151 -5.410 -3.461 1.00 31.42 44 GLU A N 11
ATOM 19349 C CA . GLU A 1 44 ? -12.371 -6.276 -2.294 1.00 23.54 44 GLU A CA 11
ATOM 19350 C C . GLU A 1 44 ? -12.469 -5.433 -0.999 1.00 61.32 44 GLU A C 11
ATOM 19351 O O . GLU A 1 44 ? -13.223 -5.771 -0.083 1.00 32.03 44 GLU A O 11
ATOM 19363 N N . PHE A 1 45 ? -11.697 -4.335 -0.939 1.00 31.44 45 PHE A N 11
ATOM 19364 C CA . PHE A 1 45 ? -11.732 -3.393 0.201 1.00 1.05 45 PHE A CA 11
ATOM 19365 C C . PHE A 1 45 ? -12.988 -2.499 0.190 1.00 3.55 45 PHE A C 11
ATOM 19366 O O . PHE A 1 45 ? -13.369 -1.967 1.232 1.00 33.10 45 PHE A O 11
ATOM 19383 N N . ARG A 1 46 ? -13.624 -2.335 -0.991 1.00 74.22 46 ARG A N 11
ATOM 19384 C CA . ARG A 1 46 ? -14.876 -1.550 -1.118 1.00 55.42 46 ARG A CA 11
ATOM 19385 C C . ARG A 1 46 ? -16.045 -2.270 -0.424 1.00 2.23 46 ARG A C 11
ATOM 19386 O O . ARG A 1 46 ? -16.954 -1.613 0.095 1.00 53.02 46 ARG A O 11
ATOM 19407 N N . LYS A 1 47 ? -15.967 -3.625 -0.378 1.00 63.23 47 LYS A N 11
ATOM 19408 C CA . LYS A 1 47 ? -16.928 -4.490 0.361 1.00 64.12 47 LYS A CA 11
ATOM 19409 C C . LYS A 1 47 ? -17.104 -4.016 1.820 1.00 23.04 47 LYS A C 11
ATOM 19410 O O . LYS A 1 47 ? -18.194 -4.091 2.394 1.00 12.51 47 LYS A O 11
ATOM 19429 N N . GLU A 1 48 ? -16.000 -3.507 2.377 1.00 55.43 48 GLU A N 11
ATOM 19430 C CA . GLU A 1 48 ? -15.876 -3.127 3.789 1.00 13.15 48 GLU A CA 11
ATOM 19431 C C . GLU A 1 48 ? -15.219 -1.741 3.902 1.00 33.51 48 GLU A C 11
ATOM 19432 O O . GLU A 1 48 ? -14.506 -1.456 4.873 1.00 61.45 48 GLU A O 11
ATOM 19444 N N . SER A 1 49 ? -15.525 -0.861 2.919 1.00 33.24 49 SER A N 11
ATOM 19445 C CA . SER A 1 49 ? -14.965 0.509 2.850 1.00 10.21 49 SER A CA 11
ATOM 19446 C C . SER A 1 49 ? -15.380 1.408 4.052 1.00 1.32 49 SER A C 11
ATOM 19447 O O . SER A 1 49 ? -14.875 2.534 4.191 1.00 23.02 49 SER A O 11
ATOM 19455 N N . GLN A 1 50 ? -16.304 0.919 4.905 1.00 35.43 50 GLN A N 11
ATOM 19456 C CA . GLN A 1 50 ? -16.607 1.549 6.208 1.00 15.33 50 GLN A CA 11
ATOM 19457 C C . GLN A 1 50 ? -15.399 1.415 7.175 1.00 3.13 50 GLN A C 11
ATOM 19458 O O . GLN A 1 50 ? -14.781 0.351 7.237 1.00 34.23 50 GLN A O 11
ATOM 19472 N N . ASN A 1 51 ? -15.031 2.531 7.856 1.00 15.23 51 ASN A N 11
ATOM 19473 C CA . ASN A 1 51 ? -13.947 2.572 8.885 1.00 2.11 51 ASN A CA 11
ATOM 19474 C C . ASN A 1 51 ? -12.611 1.972 8.380 1.00 14.10 51 ASN A C 11
ATOM 19475 O O . ASN A 1 51 ? -11.817 1.444 9.170 1.00 20.13 51 ASN A O 11
ATOM 19486 N N . ILE A 1 52 ? -12.349 2.099 7.064 1.00 70.22 52 ILE A N 11
ATOM 19487 C CA . ILE A 1 52 ? -11.172 1.481 6.426 1.00 63.31 52 ILE A CA 11
ATOM 19488 C C . ILE A 1 52 ? -10.099 2.540 6.131 1.00 21.34 52 ILE A C 11
ATOM 19489 O O . ILE A 1 52 ? -10.397 3.728 5.941 1.00 64.53 52 ILE A O 11
ATOM 19505 N N . LYS A 1 53 ? -8.855 2.082 6.115 1.00 53.22 53 LYS A N 11
ATOM 19506 C CA . LYS A 1 53 ? -7.689 2.835 5.678 1.00 74.24 53 LYS A CA 11
ATOM 19507 C C . LYS A 1 53 ? -6.826 1.879 4.856 1.00 33.41 53 LYS A C 11
ATOM 19508 O O . LYS A 1 53 ? -6.641 0.719 5.245 1.00 72.05 53 LYS A O 11
ATOM 19527 N N . VAL A 1 54 ? -6.340 2.354 3.709 1.00 70.41 54 VAL A N 11
ATOM 19528 C CA . VAL A 1 54 ? -5.368 1.622 2.877 1.00 74.43 54 VAL A CA 11
ATOM 19529 C C . VAL A 1 54 ? -4.075 2.459 2.765 1.00 43.20 54 VAL A C 11
ATOM 19530 O O . VAL A 1 54 ? -4.138 3.681 2.712 1.00 73.02 54 VAL A O 11
ATOM 19543 N N . LEU A 1 55 ? -2.912 1.793 2.807 1.00 44.14 55 LEU A N 11
ATOM 19544 C CA . LEU A 1 55 ? -1.596 2.433 2.622 1.00 70.54 55 LEU A CA 11
ATOM 19545 C C . LEU A 1 55 ? -0.895 1.788 1.426 1.00 13.02 55 LEU A C 11
ATOM 19546 O O . LEU A 1 55 ? -0.550 0.615 1.483 1.00 24.03 55 LEU A O 11
ATOM 19562 N N . ILE A 1 56 ? -0.680 2.561 0.359 1.00 45.41 56 ILE A N 11
ATOM 19563 C CA . ILE A 1 56 ? -0.037 2.072 -0.868 1.00 32.13 56 ILE A CA 11
ATOM 19564 C C . ILE A 1 56 ? 1.411 2.603 -0.927 1.00 53.55 56 ILE A C 11
ATOM 19565 O O . ILE A 1 56 ? 1.618 3.814 -1.013 1.00 33.14 56 ILE A O 11
ATOM 19581 N N . LEU A 1 57 ? 2.401 1.686 -0.859 1.00 23.24 57 LEU A N 11
ATOM 19582 C CA . LEU A 1 57 ? 3.833 2.037 -0.951 1.00 50.44 57 LEU A CA 11
ATOM 19583 C C . LEU A 1 57 ? 4.295 1.780 -2.382 1.00 15.43 57 LEU A C 11
ATOM 19584 O O . LEU A 1 57 ? 4.314 0.631 -2.831 1.00 34.24 57 LEU A O 11
ATOM 19600 N N . VAL A 1 58 ? 4.649 2.847 -3.087 1.00 63.35 58 VAL A N 11
ATOM 19601 C CA . VAL A 1 58 ? 5.201 2.776 -4.444 1.00 41.32 58 VAL A CA 11
ATOM 19602 C C . VAL A 1 58 ? 6.668 3.216 -4.406 1.00 3.00 58 VAL A C 11
ATOM 19603 O O . VAL A 1 58 ? 7.127 3.746 -3.396 1.00 24.54 58 VAL A O 11
ATOM 19616 N N . SER A 1 59 ? 7.387 3.004 -5.505 1.00 50.34 59 SER A N 11
ATOM 19617 C CA . SER A 1 59 ? 8.775 3.461 -5.650 1.00 24.20 59 SER A CA 11
ATOM 19618 C C . SER A 1 59 ? 8.879 4.449 -6.833 1.00 23.30 59 SER A C 11
ATOM 19619 O O . SER A 1 59 ? 9.628 5.431 -6.766 1.00 14.13 59 SER A O 11
ATOM 19627 N N . ASN A 1 60 ? 8.103 4.186 -7.907 1.00 0.00 60 ASN A N 11
ATOM 19628 C CA . ASN A 1 60 ? 8.020 5.077 -9.087 1.00 41.24 60 ASN A CA 11
ATOM 19629 C C . ASN A 1 60 ? 6.989 6.198 -8.839 1.00 65.12 60 ASN A C 11
ATOM 19630 O O . ASN A 1 60 ? 5.900 5.936 -8.318 1.00 3.51 60 ASN A O 11
ATOM 19641 N N . ASP A 1 61 ? 7.352 7.439 -9.222 1.00 25.43 61 ASP A N 11
ATOM 19642 C CA . ASP A 1 61 ? 6.486 8.641 -9.095 1.00 13.32 61 ASP A CA 11
ATOM 19643 C C . ASP A 1 61 ? 5.213 8.560 -9.963 1.00 23.33 61 ASP A C 11
ATOM 19644 O O . ASP A 1 61 ? 4.195 9.179 -9.626 1.00 30.34 61 ASP A O 11
ATOM 19653 N N . GLU A 1 62 ? 5.277 7.811 -11.080 1.00 2.44 62 GLU A N 11
ATOM 19654 C CA . GLU A 1 62 ? 4.103 7.591 -11.939 1.00 15.13 62 GLU A CA 11
ATOM 19655 C C . GLU A 1 62 ? 3.112 6.658 -11.230 1.00 54.31 62 GLU A C 11
ATOM 19656 O O . GLU A 1 62 ? 1.904 6.841 -11.341 1.00 34.31 62 GLU A O 11
ATOM 19668 N N . GLU A 1 63 ? 3.649 5.659 -10.492 1.00 52.25 63 GLU A N 11
ATOM 19669 C CA . GLU A 1 63 ? 2.828 4.715 -9.712 1.00 54.23 63 GLU A CA 11
ATOM 19670 C C . GLU A 1 63 ? 2.228 5.390 -8.469 1.00 4.13 63 GLU A C 11
ATOM 19671 O O . GLU A 1 63 ? 1.174 4.966 -7.992 1.00 43.04 63 GLU A O 11
ATOM 19683 N N . LEU A 1 64 ? 2.922 6.423 -7.941 1.00 4.02 64 LEU A N 11
ATOM 19684 C CA . LEU A 1 64 ? 2.365 7.324 -6.907 1.00 65.00 64 LEU A CA 11
ATOM 19685 C C . LEU A 1 64 ? 1.044 7.926 -7.408 1.00 21.11 64 LEU A C 11
ATOM 19686 O O . LEU A 1 64 ? -0.012 7.742 -6.791 1.00 2.52 64 LEU A O 11
ATOM 19702 N N . ASP A 1 65 ? 1.118 8.581 -8.583 1.00 43.44 65 ASP A N 11
ATOM 19703 C CA . ASP A 1 65 ? -0.033 9.252 -9.207 1.00 63.55 65 ASP A CA 11
ATOM 19704 C C . ASP A 1 65 ? -1.094 8.234 -9.669 1.00 72.43 65 ASP A C 11
ATOM 19705 O O . ASP A 1 65 ? -2.294 8.505 -9.591 1.00 12.44 65 ASP A O 11
ATOM 19714 N N . LYS A 1 66 ? -0.617 7.063 -10.126 1.00 71.11 66 LYS A N 11
ATOM 19715 C CA . LYS A 1 66 ? -1.457 5.959 -10.627 1.00 52.43 66 LYS A CA 11
ATOM 19716 C C . LYS A 1 66 ? -2.400 5.469 -9.515 1.00 31.21 66 LYS A C 11
ATOM 19717 O O . LYS A 1 66 ? -3.624 5.461 -9.674 1.00 13.11 66 LYS A O 11
ATOM 19736 N N . ALA A 1 67 ? -1.789 5.131 -8.372 1.00 34.24 67 ALA A N 11
ATOM 19737 C CA . ALA A 1 67 ? -2.477 4.559 -7.216 1.00 73.30 67 ALA A CA 11
ATOM 19738 C C . ALA A 1 67 ? -3.398 5.584 -6.534 1.00 61.25 67 ALA A C 11
ATOM 19739 O O . ALA A 1 67 ? -4.443 5.203 -6.005 1.00 1.42 67 ALA A O 11
ATOM 19746 N N . LYS A 1 68 ? -3.000 6.881 -6.555 1.00 71.31 68 LYS A N 11
ATOM 19747 C CA . LYS A 1 68 ? -3.844 7.977 -6.033 1.00 45.34 68 LYS A CA 11
ATOM 19748 C C . LYS A 1 68 ? -5.127 8.117 -6.871 1.00 50.44 68 LYS A C 11
ATOM 19749 O O . LYS A 1 68 ? -6.222 8.164 -6.317 1.00 42.22 68 LYS A O 11
ATOM 19768 N N . GLU A 1 69 ? -4.972 8.165 -8.210 1.00 74.25 69 GLU A N 11
ATOM 19769 C CA . GLU A 1 69 ? -6.106 8.316 -9.152 1.00 43.21 69 GLU A CA 11
ATOM 19770 C C . GLU A 1 69 ? -7.136 7.185 -8.977 1.00 65.31 69 GLU A C 11
ATOM 19771 O O . GLU A 1 69 ? -8.353 7.446 -8.907 1.00 60.01 69 GLU A O 11
ATOM 19783 N N . LEU A 1 70 ? -6.624 5.943 -8.864 1.00 42.53 70 LEU A N 11
ATOM 19784 C CA . LEU A 1 70 ? -7.447 4.754 -8.601 1.00 35.43 70 LEU A CA 11
ATOM 19785 C C . LEU A 1 70 ? -8.192 4.916 -7.261 1.00 72.44 70 LEU A C 11
ATOM 19786 O O . LEU A 1 70 ? -9.414 4.917 -7.242 1.00 61.54 70 LEU A O 11
ATOM 19802 N N . ALA A 1 71 ? -7.422 5.163 -6.181 1.00 54.03 71 ALA A N 11
ATOM 19803 C CA . ALA A 1 71 ? -7.929 5.284 -4.789 1.00 72.41 71 ALA A CA 11
ATOM 19804 C C . ALA A 1 71 ? -9.095 6.290 -4.649 1.00 71.32 71 ALA A C 11
ATOM 19805 O O . ALA A 1 71 ? -10.079 6.024 -3.941 1.00 53.34 71 ALA A O 11
ATOM 19812 N N . GLN A 1 72 ? -8.959 7.434 -5.345 1.00 1.52 72 GLN A N 11
ATOM 19813 C CA . GLN A 1 72 ? -9.979 8.496 -5.380 1.00 0.33 72 GLN A CA 11
ATOM 19814 C C . GLN A 1 72 ? -11.266 8.000 -6.069 1.00 53.43 72 GLN A C 11
ATOM 19815 O O . GLN A 1 72 ? -12.365 8.159 -5.527 1.00 43.44 72 GLN A O 11
ATOM 19829 N N . LYS A 1 73 ? -11.111 7.370 -7.250 1.00 40.23 73 LYS A N 11
ATOM 19830 C CA . LYS A 1 73 ? -12.261 6.893 -8.059 1.00 63.14 73 LYS A CA 11
ATOM 19831 C C . LYS A 1 73 ? -12.956 5.667 -7.408 1.00 21.12 73 LYS A C 11
ATOM 19832 O O . LYS A 1 73 ? -14.163 5.457 -7.589 1.00 23.23 73 LYS A O 11
ATOM 19851 N N . MET A 1 74 ? -12.184 4.881 -6.632 1.00 53.45 74 MET A N 11
ATOM 19852 C CA . MET A 1 74 ? -12.698 3.728 -5.850 1.00 12.11 74 MET A CA 11
ATOM 19853 C C . MET A 1 74 ? -13.314 4.231 -4.525 1.00 0.43 74 MET A C 11
ATOM 19854 O O . MET A 1 74 ? -13.944 3.458 -3.792 1.00 71.34 74 MET A O 11
ATOM 19868 N N . GLU A 1 75 ? -13.097 5.549 -4.254 1.00 60.45 75 GLU A N 11
ATOM 19869 C CA . GLU A 1 75 ? -13.695 6.299 -3.127 1.00 25.52 75 GLU A CA 11
ATOM 19870 C C . GLU A 1 75 ? -13.308 5.698 -1.759 1.00 41.41 75 GLU A C 11
ATOM 19871 O O . GLU A 1 75 ? -14.110 5.677 -0.818 1.00 44.15 75 GLU A O 11
ATOM 19883 N N . ILE A 1 76 ? -12.050 5.240 -1.657 1.00 65.23 76 ILE A N 11
ATOM 19884 C CA . ILE A 1 76 ? -11.485 4.677 -0.414 1.00 55.42 76 ILE A CA 11
ATOM 19885 C C . ILE A 1 76 ? -10.517 5.698 0.214 1.00 44.24 76 ILE A C 11
ATOM 19886 O O . ILE A 1 76 ? -9.778 6.382 -0.505 1.00 33.23 76 ILE A O 11
ATOM 19902 N N . ASP A 1 77 ? -10.544 5.807 1.555 1.00 21.24 77 ASP A N 11
ATOM 19903 C CA . ASP A 1 77 ? -9.634 6.677 2.316 1.00 33.14 77 ASP A CA 11
ATOM 19904 C C . ASP A 1 77 ? -8.228 6.032 2.373 1.00 22.12 77 ASP A C 11
ATOM 19905 O O . ASP A 1 77 ? -8.016 5.035 3.081 1.00 41.33 77 ASP A O 11
ATOM 19914 N N . VAL A 1 78 ? -7.279 6.595 1.597 1.00 64.05 78 VAL A N 11
ATOM 19915 C CA . VAL A 1 78 ? -5.945 5.996 1.369 1.00 0.41 78 VAL A CA 11
ATOM 19916 C C . VAL A 1 78 ? -4.813 7.011 1.668 1.00 50.31 78 VAL A C 11
ATOM 19917 O O . VAL A 1 78 ? -5.003 8.224 1.547 1.00 15.10 78 VAL A O 11
ATOM 19930 N N . ARG A 1 79 ? -3.662 6.474 2.118 1.00 52.42 79 ARG A N 11
ATOM 19931 C CA . ARG A 1 79 ? -2.369 7.174 2.183 1.00 73.10 79 ARG A CA 11
ATOM 19932 C C . ARG A 1 79 ? -1.464 6.531 1.116 1.00 64.14 79 ARG A C 11
ATOM 19933 O O . ARG A 1 79 ? -1.165 5.341 1.206 1.00 31.22 79 ARG A O 11
ATOM 19954 N N . THR A 1 80 ? -1.053 7.297 0.108 1.00 50.34 80 THR A N 11
ATOM 19955 C CA . THR A 1 80 ? -0.184 6.794 -0.968 1.00 52.15 80 THR A CA 11
ATOM 19956 C C . THR A 1 80 ? 1.188 7.479 -0.833 1.00 63.00 80 THR A C 11
ATOM 19957 O O . THR A 1 80 ? 1.291 8.706 -0.958 1.00 52.12 80 THR A O 11
ATOM 19968 N N . ARG A 1 81 ? 2.226 6.677 -0.538 1.00 23.20 81 ARG A N 11
ATOM 19969 C CA . ARG A 1 81 ? 3.590 7.166 -0.261 1.00 62.11 81 ARG A CA 11
ATOM 19970 C C . ARG A 1 81 ? 4.580 6.609 -1.289 1.00 2.42 81 ARG A C 11
ATOM 19971 O O . ARG A 1 81 ? 4.567 5.414 -1.585 1.00 63.32 81 ARG A O 11
ATOM 19992 N N . LYS A 1 82 ? 5.430 7.498 -1.820 1.00 42.34 82 LYS A N 11
ATOM 19993 C CA . LYS A 1 82 ? 6.523 7.143 -2.728 1.00 63.21 82 LYS A CA 11
ATOM 19994 C C . LYS A 1 82 ? 7.814 7.053 -1.908 1.00 41.42 82 LYS A C 11
ATOM 19995 O O . LYS A 1 82 ? 8.191 8.016 -1.230 1.00 42.40 82 LYS A O 11
ATOM 20014 N N . VAL A 1 83 ? 8.474 5.892 -1.969 1.00 23.41 83 VAL A N 11
ATOM 20015 C CA . VAL A 1 83 ? 9.660 5.580 -1.158 1.00 11.43 83 VAL A CA 11
ATOM 20016 C C . VAL A 1 83 ? 10.844 5.210 -2.075 1.00 51.42 83 VAL A C 11
ATOM 20017 O O . VAL A 1 83 ? 10.661 4.530 -3.096 1.00 13.34 83 VAL A O 11
ATOM 20030 N N . THR A 1 84 ? 12.049 5.696 -1.732 1.00 34.32 84 THR A N 11
ATOM 20031 C CA . THR A 1 84 ? 13.286 5.367 -2.475 1.00 42.13 84 THR A CA 11
ATOM 20032 C C . THR A 1 84 ? 14.094 4.297 -1.723 1.00 1.03 84 THR A C 11
ATOM 20033 O O . THR A 1 84 ? 14.884 3.565 -2.326 1.00 24.43 84 THR A O 11
ATOM 20044 N N . SER A 1 85 ? 13.881 4.212 -0.403 1.00 73.05 85 SER A N 11
ATOM 20045 C CA . SER A 1 85 ? 14.552 3.244 0.476 1.00 71.33 85 SER A CA 11
ATOM 20046 C C . SER A 1 85 ? 13.501 2.284 1.074 1.00 24.04 85 SER A C 11
ATOM 20047 O O . SER A 1 85 ? 12.367 2.718 1.342 1.00 61.31 85 SER A O 11
ATOM 20055 N N . PRO A 1 86 ? 13.844 0.968 1.294 1.00 72.02 86 PRO A N 11
ATOM 20056 C CA . PRO A 1 86 ? 12.937 0.008 1.974 1.00 22.43 86 PRO A CA 11
ATOM 20057 C C . PRO A 1 86 ? 12.591 0.461 3.408 1.00 0.30 86 PRO A C 11
ATOM 20058 O O . PRO A 1 86 ? 11.471 0.240 3.864 1.00 73.43 86 PRO A O 11
ATOM 20069 N N . ASP A 1 87 ? 13.561 1.147 4.067 1.00 60.55 87 ASP A N 11
ATOM 20070 C CA . ASP A 1 87 ? 13.413 1.703 5.435 1.00 63.34 87 ASP A CA 11
ATOM 20071 C C . ASP A 1 87 ? 12.177 2.620 5.537 1.00 51.34 87 ASP A C 11
ATOM 20072 O O . ASP A 1 87 ? 11.404 2.538 6.501 1.00 23.41 87 ASP A O 11
ATOM 20081 N N . GLU A 1 88 ? 11.995 3.470 4.507 1.00 72.40 88 GLU A N 11
ATOM 20082 C CA . GLU A 1 88 ? 10.854 4.399 4.415 1.00 23.12 88 GLU A CA 11
ATOM 20083 C C . GLU A 1 88 ? 9.528 3.622 4.384 1.00 52.21 88 GLU A C 11
ATOM 20084 O O . GLU A 1 88 ? 8.628 3.905 5.175 1.00 14.32 88 GLU A O 11
ATOM 20096 N N . ALA A 1 89 ? 9.471 2.586 3.517 1.00 11.31 89 ALA A N 11
ATOM 20097 C CA . ALA A 1 89 ? 8.257 1.771 3.304 1.00 70.23 89 ALA A CA 11
ATOM 20098 C C . ALA A 1 89 ? 7.828 1.077 4.605 1.00 1.54 89 ALA A C 11
ATOM 20099 O O . ALA A 1 89 ? 6.641 1.050 4.944 1.00 12.24 89 ALA A O 11
ATOM 20106 N N . LYS A 1 90 ? 8.834 0.559 5.336 1.00 24.21 90 LYS A N 11
ATOM 20107 C CA . LYS A 1 90 ? 8.649 -0.096 6.642 1.00 43.34 90 LYS A CA 11
ATOM 20108 C C . LYS A 1 90 ? 8.075 0.890 7.663 1.00 73.14 90 LYS A C 11
ATOM 20109 O O . LYS A 1 90 ? 7.171 0.544 8.443 1.00 74.32 90 LYS A O 11
ATOM 20128 N N . ARG A 1 91 ? 8.638 2.116 7.649 1.00 51.20 91 ARG A N 11
ATOM 20129 C CA . ARG A 1 91 ? 8.275 3.164 8.597 1.00 73.53 91 ARG A CA 11
ATOM 20130 C C . ARG A 1 91 ? 6.809 3.557 8.421 1.00 13.25 91 ARG A C 11
ATOM 20131 O O . ARG A 1 91 ? 6.080 3.597 9.400 1.00 3.34 91 ARG A O 11
ATOM 20152 N N . TRP A 1 92 ? 6.381 3.826 7.170 1.00 14.40 92 TRP A N 11
ATOM 20153 C CA . TRP A 1 92 ? 4.992 4.226 6.884 1.00 40.10 92 TRP A CA 11
ATOM 20154 C C . TRP A 1 92 ? 3.961 3.173 7.327 1.00 51.21 92 TRP A C 11
ATOM 20155 O O . TRP A 1 92 ? 2.870 3.545 7.728 1.00 31.11 92 TRP A O 11
ATOM 20176 N N . ILE A 1 93 ? 4.318 1.872 7.258 1.00 25.50 93 ILE A N 11
ATOM 20177 C CA . ILE A 1 93 ? 3.432 0.766 7.709 1.00 33.45 93 ILE A CA 11
ATOM 20178 C C . ILE A 1 93 ? 3.300 0.789 9.239 1.00 63.20 93 ILE A C 11
ATOM 20179 O O . ILE A 1 93 ? 2.209 0.582 9.787 1.00 63.02 93 ILE A O 11
ATOM 20195 N N . LYS A 1 94 ? 4.434 1.053 9.907 1.00 73.21 94 LYS A N 11
ATOM 20196 C CA . LYS A 1 94 ? 4.500 1.247 11.360 1.00 52.42 94 LYS A CA 11
ATOM 20197 C C . LYS A 1 94 ? 3.618 2.442 11.794 1.00 42.14 94 LYS A C 11
ATOM 20198 O O . LYS A 1 94 ? 2.800 2.311 12.700 1.00 22.14 94 LYS A O 11
ATOM 20217 N N . GLU A 1 95 ? 3.751 3.573 11.075 1.00 4.35 95 GLU A N 11
ATOM 20218 C CA . GLU A 1 95 ? 3.011 4.822 11.364 1.00 53.11 95 GLU A CA 11
ATOM 20219 C C . GLU A 1 95 ? 1.508 4.655 11.074 1.00 13.12 95 GLU A C 11
ATOM 20220 O O . GLU A 1 95 ? 0.666 5.191 11.794 1.00 44.02 95 GLU A O 11
ATOM 20232 N N . PHE A 1 96 ? 1.216 3.883 10.020 1.00 62.21 96 PHE A N 11
ATOM 20233 C CA . PHE A 1 96 ? -0.149 3.536 9.577 1.00 61.14 96 PHE A CA 11
ATOM 20234 C C . PHE A 1 96 ? -0.866 2.688 10.638 1.00 33.13 96 PHE A C 11
ATOM 20235 O O . PHE A 1 96 ? -2.073 2.854 10.884 1.00 42.31 96 PHE A O 11
ATOM 20252 N N . SER A 1 97 ? -0.090 1.795 11.262 1.00 34.41 97 SER A N 11
ATOM 20253 C CA . SER A 1 97 ? -0.534 0.980 12.390 1.00 53.34 97 SER A CA 11
ATOM 20254 C C . SER A 1 97 ? -0.828 1.874 13.617 1.00 52.30 97 SER A C 11
ATOM 20255 O O . SER A 1 97 ? -1.741 1.585 14.394 1.00 65.35 97 SER A O 11
ATOM 20263 N N . GLU A 1 98 ? -0.043 2.967 13.776 1.00 54.45 98 GLU A N 11
ATOM 20264 C CA . GLU A 1 98 ? -0.199 3.905 14.907 1.00 52.23 98 GLU A CA 11
ATOM 20265 C C . GLU A 1 98 ? -1.216 5.034 14.607 1.00 52.25 98 GLU A C 11
ATOM 20266 O O . GLU A 1 98 ? -1.580 5.775 15.526 1.00 63.41 98 GLU A O 11
ATOM 20278 N N . GLU A 1 99 ? -1.652 5.178 13.328 1.00 75.01 99 GLU A N 11
ATOM 20279 C CA . GLU A 1 99 ? -2.654 6.200 12.934 1.00 22.34 99 GLU A CA 11
ATOM 20280 C C . GLU A 1 99 ? -4.020 5.913 13.602 1.00 32.04 99 GLU A C 11
ATOM 20281 O O . GLU A 1 99 ? -4.504 6.709 14.423 1.00 12.02 99 GLU A O 11
ATOM 20293 N N . GLY A 1 100 ? -4.592 4.742 13.263 1.00 33.41 100 GLY A N 11
ATOM 20294 C CA . GLY A 1 100 ? -5.959 4.374 13.652 1.00 73.51 100 GLY A CA 11
ATOM 20295 C C . GLY A 1 100 ? -6.998 5.336 13.076 1.00 41.04 100 GLY A C 11
ATOM 20296 O O . GLY A 1 100 ? -7.440 5.168 11.943 1.00 73.10 100 GLY A O 11
ATOM 20300 N N . GLY A 1 101 ? -7.374 6.349 13.866 1.00 3.22 101 GLY A N 11
ATOM 20301 C CA . GLY A 1 101 ? -8.211 7.448 13.397 1.00 71.11 101 GLY A CA 11
ATOM 20302 C C . GLY A 1 101 ? -7.337 8.526 12.786 1.00 71.54 101 GLY A C 11
ATOM 20303 O O . GLY A 1 101 ? -6.439 9.035 13.459 1.00 4.42 101 GLY A O 11
ATOM 20307 N N . SER A 1 102 ? -7.575 8.861 11.514 1.00 70.35 102 SER A N 11
ATOM 20308 C CA . SER A 1 102 ? -6.713 9.787 10.747 1.00 22.32 102 SER A CA 11
ATOM 20309 C C . SER A 1 102 ? -7.548 10.879 10.060 1.00 74.52 102 SER A C 11
ATOM 20310 O O . SER A 1 102 ? -7.093 11.520 9.105 1.00 15.52 102 SER A O 11
ATOM 20318 N N . LEU A 1 103 ? -8.758 11.113 10.588 1.00 35.43 103 LEU A N 11
ATOM 20319 C CA . LEU A 1 103 ? -9.748 12.034 9.998 1.00 23.45 103 LEU A CA 11
ATOM 20320 C C . LEU A 1 103 ? -9.892 13.308 10.860 1.00 74.22 103 LEU A C 11
ATOM 20321 O O . LEU A 1 103 ? -10.850 14.070 10.704 1.00 64.24 103 LEU A O 11
ATOM 20337 N N . GLU A 1 104 ? -8.874 13.552 11.708 1.00 31.12 104 GLU A N 11
ATOM 20338 C CA . GLU A 1 104 ? -8.917 14.553 12.802 1.00 74.23 104 GLU A CA 11
ATOM 20339 C C . GLU A 1 104 ? -9.079 15.976 12.244 1.00 25.12 104 GLU A C 11
ATOM 20340 O O . GLU A 1 104 ? -9.757 16.817 12.841 1.00 41.32 104 GLU A O 11
ATOM 20352 N N . HIS A 1 105 ? -8.438 16.217 11.093 1.00 23.34 105 HIS A N 11
ATOM 20353 C CA . HIS A 1 105 ? -8.602 17.454 10.318 1.00 23.23 105 HIS A CA 11
ATOM 20354 C C . HIS A 1 105 ? -8.395 17.170 8.814 1.00 34.32 105 HIS A C 11
ATOM 20355 O O . HIS A 1 105 ? -8.238 18.110 8.028 1.00 13.34 105 HIS A O 11
ATOM 20370 N N . HIS A 1 106 ? -8.395 15.869 8.422 1.00 65.01 106 HIS A N 11
ATOM 20371 C CA . HIS A 1 106 ? -8.303 15.466 7.000 1.00 61.22 106 HIS A CA 11
ATOM 20372 C C . HIS A 1 106 ? -9.607 15.827 6.268 1.00 71.33 106 HIS A C 11
ATOM 20373 O O . HIS A 1 106 ? -10.542 15.021 6.185 1.00 2.24 106 HIS A O 11
ATOM 20388 N N . HIS A 1 107 ? -9.656 17.071 5.789 1.00 42.31 107 HIS A N 11
ATOM 20389 C CA . HIS A 1 107 ? -10.776 17.608 5.039 1.00 30.52 107 HIS A CA 11
ATOM 20390 C C . HIS A 1 107 ? -10.608 17.245 3.556 1.00 24.53 107 HIS A C 11
ATOM 20391 O O . HIS A 1 107 ? -9.851 17.895 2.821 1.00 33.10 107 HIS A O 11
ATOM 20406 N N . HIS A 1 108 ? -11.277 16.151 3.153 1.00 15.34 108 HIS A N 11
ATOM 20407 C CA . HIS A 1 108 ? -11.384 15.739 1.745 1.00 2.22 108 HIS A CA 11
ATOM 20408 C C . HIS A 1 108 ? -12.144 16.810 0.950 1.00 52.23 108 HIS A C 11
ATOM 20409 O O . HIS A 1 108 ? -12.987 17.532 1.503 1.00 44.41 108 HIS A O 11
ATOM 20424 N N . HIS A 1 109 ? -11.855 16.880 -0.353 1.00 24.34 109 HIS A N 11
ATOM 20425 C CA . HIS A 1 109 ? -12.481 17.842 -1.283 1.00 23.14 109 HIS A CA 11
ATOM 20426 C C . HIS A 1 109 ? -13.776 17.244 -1.878 1.00 4.12 109 HIS A C 11
ATOM 20427 O O . HIS A 1 109 ? -14.047 17.392 -3.074 1.00 54.13 109 HIS A O 11
ATOM 20442 N N . HIS A 1 110 ? -14.585 16.619 -0.988 1.00 42.33 110 HIS A N 11
ATOM 20443 C CA . HIS A 1 110 ? -15.829 15.901 -1.325 1.00 20.03 110 HIS A CA 11
ATOM 20444 C C . HIS A 1 110 ? -15.546 14.750 -2.334 1.00 20.42 110 HIS A C 11
ATOM 20445 O O . HIS A 1 110 ? -15.598 14.971 -3.563 1.00 1.34 110 HIS A O 11
ATOM 20461 N N . MET A 1 1 ? -10.233 -1.647 13.676 1.00 21.05 1 MET A N 12
ATOM 20462 C CA . MET A 1 1 ? -10.117 -0.684 12.554 1.00 73.22 1 MET A CA 12
ATOM 20463 C C . MET A 1 1 ? -9.477 -1.398 11.352 1.00 42.54 1 MET A C 12
ATOM 20464 O O . MET A 1 1 ? -8.342 -1.871 11.466 1.00 10.52 1 MET A O 12
ATOM 20480 N N . LEU A 1 2 ? -10.219 -1.504 10.229 1.00 53.01 2 LEU A N 12
ATOM 20481 C CA . LEU A 1 2 ? -9.756 -2.201 9.008 1.00 33.13 2 LEU A CA 12
ATOM 20482 C C . LEU A 1 2 ? -8.536 -1.474 8.395 1.00 63.34 2 LEU A C 12
ATOM 20483 O O . LEU A 1 2 ? -8.670 -0.377 7.858 1.00 21.31 2 LEU A O 12
ATOM 20499 N N . LEU A 1 3 ? -7.340 -2.077 8.538 1.00 14.01 3 LEU A N 12
ATOM 20500 C CA . LEU A 1 3 ? -6.067 -1.510 8.041 1.00 61.45 3 LEU A CA 12
ATOM 20501 C C . LEU A 1 3 ? -5.374 -2.501 7.085 1.00 1.42 3 LEU A C 12
ATOM 20502 O O . LEU A 1 3 ? -5.010 -3.612 7.486 1.00 2.22 3 LEU A O 12
ATOM 20518 N N . TYR A 1 4 ? -5.215 -2.084 5.819 1.00 2.40 4 TYR A N 12
ATOM 20519 C CA . TYR A 1 4 ? -4.614 -2.898 4.743 1.00 75.51 4 TYR A CA 12
ATOM 20520 C C . TYR A 1 4 ? -3.451 -2.136 4.109 1.00 53.54 4 TYR A C 12
ATOM 20521 O O . TYR A 1 4 ? -3.389 -0.915 4.198 1.00 50.23 4 TYR A O 12
ATOM 20539 N N . VAL A 1 5 ? -2.501 -2.878 3.516 1.00 71.40 5 VAL A N 12
ATOM 20540 C CA . VAL A 1 5 ? -1.305 -2.307 2.867 1.00 1.52 5 VAL A CA 12
ATOM 20541 C C . VAL A 1 5 ? -1.151 -2.889 1.446 1.00 41.42 5 VAL A C 12
ATOM 20542 O O . VAL A 1 5 ? -1.097 -4.101 1.281 1.00 75.35 5 VAL A O 12
ATOM 20555 N N . LEU A 1 6 ? -1.114 -2.013 0.430 1.00 2.45 6 LEU A N 12
ATOM 20556 C CA . LEU A 1 6 ? -0.863 -2.387 -0.973 1.00 52.31 6 LEU A CA 12
ATOM 20557 C C . LEU A 1 6 ? 0.514 -1.854 -1.391 1.00 35.43 6 LEU A C 12
ATOM 20558 O O . LEU A 1 6 ? 0.738 -0.651 -1.389 1.00 30.15 6 LEU A O 12
ATOM 20574 N N . ILE A 1 7 ? 1.447 -2.742 -1.740 1.00 20.00 7 ILE A N 12
ATOM 20575 C CA . ILE A 1 7 ? 2.836 -2.343 -2.056 1.00 44.20 7 ILE A CA 12
ATOM 20576 C C . ILE A 1 7 ? 3.131 -2.518 -3.563 1.00 3.53 7 ILE A C 12
ATOM 20577 O O . ILE A 1 7 ? 3.131 -3.635 -4.087 1.00 75.32 7 ILE A O 12
ATOM 20593 N N . ILE A 1 8 ? 3.344 -1.395 -4.268 1.00 32.40 8 ILE A N 12
ATOM 20594 C CA . ILE A 1 8 ? 3.696 -1.396 -5.697 1.00 43.34 8 ILE A CA 12
ATOM 20595 C C . ILE A 1 8 ? 5.226 -1.287 -5.846 1.00 54.35 8 ILE A C 12
ATOM 20596 O O . ILE A 1 8 ? 5.799 -0.208 -5.640 1.00 61.32 8 ILE A O 12
ATOM 20612 N N . SER A 1 9 ? 5.870 -2.421 -6.166 1.00 22.41 9 SER A N 12
ATOM 20613 C CA . SER A 1 9 ? 7.312 -2.490 -6.451 1.00 33.24 9 SER A CA 12
ATOM 20614 C C . SER A 1 9 ? 7.630 -3.789 -7.211 1.00 65.13 9 SER A C 12
ATOM 20615 O O . SER A 1 9 ? 6.838 -4.742 -7.195 1.00 35.21 9 SER A O 12
ATOM 20623 N N . ASN A 1 10 ? 8.793 -3.812 -7.880 1.00 41.31 10 ASN A N 12
ATOM 20624 C CA . ASN A 1 10 ? 9.344 -5.026 -8.527 1.00 11.24 10 ASN A CA 12
ATOM 20625 C C . ASN A 1 10 ? 10.566 -5.542 -7.742 1.00 14.40 10 ASN A C 12
ATOM 20626 O O . ASN A 1 10 ? 11.037 -6.663 -7.980 1.00 30.53 10 ASN A O 12
ATOM 20637 N N . ASP A 1 11 ? 11.056 -4.723 -6.788 1.00 31.42 11 ASP A N 12
ATOM 20638 C CA . ASP A 1 11 ? 12.261 -5.033 -5.996 1.00 0.13 11 ASP A CA 12
ATOM 20639 C C . ASP A 1 11 ? 11.903 -5.956 -4.820 1.00 60.43 11 ASP A C 12
ATOM 20640 O O . ASP A 1 11 ? 11.263 -5.521 -3.853 1.00 41.33 11 ASP A O 12
ATOM 20649 N N . LYS A 1 12 ? 12.367 -7.220 -4.913 1.00 24.14 12 LYS A N 12
ATOM 20650 C CA . LYS A 1 12 ? 12.020 -8.312 -3.967 1.00 53.53 12 LYS A CA 12
ATOM 20651 C C . LYS A 1 12 ? 12.435 -7.974 -2.526 1.00 21.20 12 LYS A C 12
ATOM 20652 O O . LYS A 1 12 ? 11.793 -8.420 -1.569 1.00 24.20 12 LYS A O 12
ATOM 20671 N N . LYS A 1 13 ? 13.520 -7.191 -2.392 1.00 11.45 13 LYS A N 12
ATOM 20672 C CA . LYS A 1 13 ? 14.101 -6.821 -1.092 1.00 52.43 13 LYS A CA 12
ATOM 20673 C C . LYS A 1 13 ? 13.136 -5.883 -0.356 1.00 11.24 13 LYS A C 12
ATOM 20674 O O . LYS A 1 13 ? 12.733 -6.172 0.767 1.00 44.22 13 LYS A O 12
ATOM 20693 N N . LEU A 1 14 ? 12.707 -4.808 -1.046 1.00 64.22 14 LEU A N 12
ATOM 20694 C CA . LEU A 1 14 ? 11.787 -3.803 -0.487 1.00 50.20 14 LEU A CA 12
ATOM 20695 C C . LEU A 1 14 ? 10.435 -4.444 -0.125 1.00 13.20 14 LEU A C 12
ATOM 20696 O O . LEU A 1 14 ? 9.849 -4.119 0.911 1.00 44.01 14 LEU A O 12
ATOM 20712 N N . ILE A 1 15 ? 9.986 -5.388 -0.981 1.00 33.33 15 ILE A N 12
ATOM 20713 C CA . ILE A 1 15 ? 8.715 -6.115 -0.808 1.00 2.25 15 ILE A CA 12
ATOM 20714 C C . ILE A 1 15 ? 8.718 -6.975 0.481 1.00 50.32 15 ILE A C 12
ATOM 20715 O O . ILE A 1 15 ? 7.812 -6.842 1.312 1.00 1.45 15 ILE A O 12
ATOM 20731 N N . GLU A 1 16 ? 9.757 -7.825 0.642 1.00 12.41 16 GLU A N 12
ATOM 20732 C CA . GLU A 1 16 ? 9.856 -8.757 1.789 1.00 25.30 16 GLU A CA 12
ATOM 20733 C C . GLU A 1 16 ? 10.074 -8.020 3.122 1.00 21.34 16 GLU A C 12
ATOM 20734 O O . GLU A 1 16 ? 9.441 -8.371 4.121 1.00 32.51 16 GLU A O 12
ATOM 20746 N N . GLU A 1 17 ? 10.954 -6.999 3.128 1.00 13.15 17 GLU A N 12
ATOM 20747 C CA . GLU A 1 17 ? 11.284 -6.236 4.355 1.00 32.22 17 GLU A CA 12
ATOM 20748 C C . GLU A 1 17 ? 10.065 -5.442 4.859 1.00 75.11 17 GLU A C 12
ATOM 20749 O O . GLU A 1 17 ? 9.809 -5.389 6.072 1.00 33.32 17 GLU A O 12
ATOM 20761 N N . ALA A 1 18 ? 9.321 -4.834 3.917 1.00 31.21 18 ALA A N 12
ATOM 20762 C CA . ALA A 1 18 ? 8.086 -4.097 4.225 1.00 3.21 18 ALA A CA 12
ATOM 20763 C C . ALA A 1 18 ? 6.996 -5.056 4.745 1.00 1.11 18 ALA A C 12
ATOM 20764 O O . ALA A 1 18 ? 6.297 -4.746 5.714 1.00 12.24 18 ALA A O 12
ATOM 20771 N N . ARG A 1 19 ? 6.895 -6.230 4.094 1.00 20.05 19 ARG A N 12
ATOM 20772 C CA . ARG A 1 19 ? 5.900 -7.270 4.429 1.00 44.21 19 ARG A CA 12
ATOM 20773 C C . ARG A 1 19 ? 6.104 -7.801 5.864 1.00 4.31 19 ARG A C 12
ATOM 20774 O O . ARG A 1 19 ? 5.133 -8.132 6.550 1.00 45.11 19 ARG A O 12
ATOM 20795 N N . LYS A 1 20 ? 7.385 -7.854 6.294 1.00 63.32 20 LYS A N 12
ATOM 20796 C CA . LYS A 1 20 ? 7.775 -8.232 7.670 1.00 31.43 20 LYS A CA 12
ATOM 20797 C C . LYS A 1 20 ? 7.146 -7.270 8.692 1.00 44.10 20 LYS A C 12
ATOM 20798 O O . LYS A 1 20 ? 6.568 -7.705 9.687 1.00 64.24 20 LYS A O 12
ATOM 20817 N N . MET A 1 21 ? 7.266 -5.959 8.410 1.00 51.14 21 MET A N 12
ATOM 20818 C CA . MET A 1 21 ? 6.728 -4.891 9.277 1.00 71.41 21 MET A CA 12
ATOM 20819 C C . MET A 1 21 ? 5.200 -4.855 9.263 1.00 34.53 21 MET A C 12
ATOM 20820 O O . MET A 1 21 ? 4.588 -4.425 10.243 1.00 34.43 21 MET A O 12
ATOM 20834 N N . ALA A 1 22 ? 4.597 -5.255 8.133 1.00 40.53 22 ALA A N 12
ATOM 20835 C CA . ALA A 1 22 ? 3.145 -5.436 8.037 1.00 45.02 22 ALA A CA 12
ATOM 20836 C C . ALA A 1 22 ? 2.669 -6.523 9.020 1.00 0.24 22 ALA A C 12
ATOM 20837 O O . ALA A 1 22 ? 1.671 -6.343 9.703 1.00 45.45 22 ALA A O 12
ATOM 20844 N N . GLU A 1 23 ? 3.427 -7.632 9.100 1.00 14.24 23 GLU A N 12
ATOM 20845 C CA . GLU A 1 23 ? 3.132 -8.752 10.025 1.00 45.13 23 GLU A CA 12
ATOM 20846 C C . GLU A 1 23 ? 3.390 -8.356 11.493 1.00 60.32 23 GLU A C 12
ATOM 20847 O O . GLU A 1 23 ? 2.686 -8.816 12.402 1.00 12.33 23 GLU A O 12
ATOM 20859 N N . LYS A 1 24 ? 4.399 -7.489 11.702 1.00 65.50 24 LYS A N 12
ATOM 20860 C CA . LYS A 1 24 ? 4.737 -6.932 13.028 1.00 2.43 24 LYS A CA 12
ATOM 20861 C C . LYS A 1 24 ? 3.638 -5.964 13.516 1.00 32.22 24 LYS A C 12
ATOM 20862 O O . LYS A 1 24 ? 3.278 -5.957 14.698 1.00 51.12 24 LYS A O 12
ATOM 20881 N N . ALA A 1 25 ? 3.095 -5.167 12.585 1.00 63.20 25 ALA A N 12
ATOM 20882 C CA . ALA A 1 25 ? 2.023 -4.196 12.874 1.00 74.35 25 ALA A CA 12
ATOM 20883 C C . ALA A 1 25 ? 0.621 -4.822 12.690 1.00 34.44 25 ALA A C 12
ATOM 20884 O O . ALA A 1 25 ? -0.390 -4.127 12.855 1.00 1.31 25 ALA A O 12
ATOM 20891 N N . ASN A 1 26 ? 0.588 -6.136 12.330 1.00 13.04 26 ASN A N 12
ATOM 20892 C CA . ASN A 1 26 ? -0.655 -6.948 12.151 1.00 2.05 26 ASN A CA 12
ATOM 20893 C C . ASN A 1 26 ? -1.502 -6.484 10.948 1.00 10.20 26 ASN A C 12
ATOM 20894 O O . ASN A 1 26 ? -2.641 -6.923 10.787 1.00 54.23 26 ASN A O 12
ATOM 20905 N N . LEU A 1 27 ? -0.925 -5.630 10.092 1.00 63.21 27 LEU A N 12
ATOM 20906 C CA . LEU A 1 27 ? -1.599 -5.093 8.895 1.00 50.54 27 LEU A CA 12
ATOM 20907 C C . LEU A 1 27 ? -1.603 -6.150 7.774 1.00 52.25 27 LEU A C 12
ATOM 20908 O O . LEU A 1 27 ? -0.582 -6.806 7.534 1.00 21.53 27 LEU A O 12
ATOM 20924 N N . GLU A 1 28 ? -2.742 -6.298 7.092 1.00 52.51 28 GLU A N 12
ATOM 20925 C CA . GLU A 1 28 ? -2.913 -7.303 6.030 1.00 24.43 28 GLU A CA 12
ATOM 20926 C C . GLU A 1 28 ? -2.370 -6.706 4.717 1.00 35.53 28 GLU A C 12
ATOM 20927 O O . GLU A 1 28 ? -2.893 -5.709 4.220 1.00 2.43 28 GLU A O 12
ATOM 20939 N N . LEU A 1 29 ? -1.321 -7.332 4.162 1.00 45.03 29 LEU A N 12
ATOM 20940 C CA . LEU A 1 29 ? -0.574 -6.794 3.011 1.00 3.23 29 LEU A CA 12
ATOM 20941 C C . LEU A 1 29 ? -0.828 -7.638 1.754 1.00 34.20 29 LEU A C 12
ATOM 20942 O O . LEU A 1 29 ? -0.796 -8.872 1.798 1.00 72.52 29 LEU A O 12
ATOM 20958 N N . ARG A 1 30 ? -1.051 -6.944 0.625 1.00 14.32 30 ARG A N 12
ATOM 20959 C CA . ARG A 1 30 ? -1.183 -7.535 -0.708 1.00 53.44 30 ARG A CA 12
ATOM 20960 C C . ARG A 1 30 ? -0.099 -6.930 -1.613 1.00 34.11 30 ARG A C 12
ATOM 20961 O O . ARG A 1 30 ? 0.034 -5.696 -1.710 1.00 72.13 30 ARG A O 12
ATOM 20982 N N . THR A 1 31 ? 0.687 -7.803 -2.253 1.00 1.13 31 THR A N 12
ATOM 20983 C CA . THR A 1 31 ? 1.778 -7.410 -3.154 1.00 64.22 31 THR A CA 12
ATOM 20984 C C . THR A 1 31 ? 1.203 -7.043 -4.532 1.00 64.42 31 THR A C 12
ATOM 20985 O O . THR A 1 31 ? 0.588 -7.883 -5.191 1.00 2.21 31 THR A O 12
ATOM 20996 N N . VAL A 1 32 ? 1.356 -5.762 -4.914 1.00 62.32 32 VAL A N 12
ATOM 20997 C CA . VAL A 1 32 ? 0.820 -5.207 -6.168 1.00 62.13 32 VAL A CA 12
ATOM 20998 C C . VAL A 1 32 ? 1.910 -5.186 -7.259 1.00 24.15 32 VAL A C 12
ATOM 20999 O O . VAL A 1 32 ? 2.977 -4.589 -7.060 1.00 64.24 32 VAL A O 12
ATOM 21012 N N . LYS A 1 33 ? 1.636 -5.843 -8.396 1.00 73.13 33 LYS A N 12
ATOM 21013 C CA . LYS A 1 33 ? 2.556 -5.873 -9.549 1.00 4.22 33 LYS A CA 12
ATOM 21014 C C . LYS A 1 33 ? 2.335 -4.633 -10.442 1.00 23.01 33 LYS A C 12
ATOM 21015 O O . LYS A 1 33 ? 3.281 -3.898 -10.752 1.00 41.23 33 LYS A O 12
ATOM 21034 N N . THR A 1 34 ? 1.065 -4.411 -10.839 1.00 23.35 34 THR A N 12
ATOM 21035 C CA . THR A 1 34 ? 0.665 -3.307 -11.748 1.00 0.21 34 THR A CA 12
ATOM 21036 C C . THR A 1 34 ? -0.542 -2.529 -11.175 1.00 31.22 34 THR A C 12
ATOM 21037 O O . THR A 1 34 ? -1.112 -2.917 -10.156 1.00 3.52 34 THR A O 12
ATOM 21048 N N . GLU A 1 35 ? -0.935 -1.452 -11.882 1.00 63.23 35 GLU A N 12
ATOM 21049 C CA . GLU A 1 35 ? -2.134 -0.645 -11.560 1.00 64.22 35 GLU A CA 12
ATOM 21050 C C . GLU A 1 35 ? -3.416 -1.497 -11.614 1.00 71.11 35 GLU A C 12
ATOM 21051 O O . GLU A 1 35 ? -4.358 -1.251 -10.866 1.00 63.21 35 GLU A O 12
ATOM 21063 N N . ASP A 1 36 ? -3.424 -2.493 -12.521 1.00 14.22 36 ASP A N 12
ATOM 21064 C CA . ASP A 1 36 ? -4.533 -3.445 -12.694 1.00 24.15 36 ASP A CA 12
ATOM 21065 C C . ASP A 1 36 ? -4.744 -4.273 -11.420 1.00 75.33 36 ASP A C 12
ATOM 21066 O O . ASP A 1 36 ? -5.882 -4.549 -11.022 1.00 63.53 36 ASP A O 12
ATOM 21075 N N . GLU A 1 37 ? -3.621 -4.659 -10.791 1.00 32.15 37 GLU A N 12
ATOM 21076 C CA . GLU A 1 37 ? -3.617 -5.405 -9.525 1.00 21.53 37 GLU A CA 12
ATOM 21077 C C . GLU A 1 37 ? -4.031 -4.501 -8.348 1.00 1.42 37 GLU A C 12
ATOM 21078 O O . GLU A 1 37 ? -4.701 -4.956 -7.422 1.00 21.42 37 GLU A O 12
ATOM 21090 N N . LEU A 1 38 ? -3.635 -3.213 -8.415 1.00 13.55 38 LEU A N 12
ATOM 21091 C CA . LEU A 1 38 ? -3.988 -2.193 -7.407 1.00 20.50 38 LEU A CA 12
ATOM 21092 C C . LEU A 1 38 ? -5.529 -2.053 -7.348 1.00 23.01 38 LEU A C 12
ATOM 21093 O O . LEU A 1 38 ? -6.141 -2.125 -6.274 1.00 5.31 38 LEU A O 12
ATOM 21109 N N . LYS A 1 39 ? -6.123 -1.923 -8.546 1.00 35.44 39 LYS A N 12
ATOM 21110 C CA . LYS A 1 39 ? -7.580 -1.815 -8.743 1.00 11.04 39 LYS A CA 12
ATOM 21111 C C . LYS A 1 39 ? -8.289 -3.110 -8.324 1.00 23.41 39 LYS A C 12
ATOM 21112 O O . LYS A 1 39 ? -9.371 -3.059 -7.750 1.00 20.45 39 LYS A O 12
ATOM 21131 N N . LYS A 1 40 ? -7.645 -4.251 -8.631 1.00 31.24 40 LYS A N 12
ATOM 21132 C CA . LYS A 1 40 ? -8.168 -5.599 -8.346 1.00 71.12 40 LYS A CA 12
ATOM 21133 C C . LYS A 1 40 ? -8.391 -5.799 -6.836 1.00 61.51 40 LYS A C 12
ATOM 21134 O O . LYS A 1 40 ? -9.396 -6.385 -6.410 1.00 14.55 40 LYS A O 12
ATOM 21153 N N . TYR A 1 41 ? -7.443 -5.285 -6.046 1.00 34.01 41 TYR A N 12
ATOM 21154 C CA . TYR A 1 41 ? -7.511 -5.343 -4.580 1.00 21.43 41 TYR A CA 12
ATOM 21155 C C . TYR A 1 41 ? -8.564 -4.359 -4.048 1.00 74.45 41 TYR A C 12
ATOM 21156 O O . TYR A 1 41 ? -9.287 -4.681 -3.102 1.00 71.01 41 TYR A O 12
ATOM 21174 N N . LEU A 1 42 ? -8.657 -3.165 -4.677 1.00 61.04 42 LEU A N 12
ATOM 21175 C CA . LEU A 1 42 ? -9.661 -2.141 -4.303 1.00 15.01 42 LEU A CA 12
ATOM 21176 C C . LEU A 1 42 ? -11.109 -2.621 -4.559 1.00 35.45 42 LEU A C 12
ATOM 21177 O O . LEU A 1 42 ? -12.008 -2.272 -3.788 1.00 62.42 42 LEU A O 12
ATOM 21193 N N . GLU A 1 43 ? -11.317 -3.413 -5.648 1.00 34.55 43 GLU A N 12
ATOM 21194 C CA . GLU A 1 43 ? -12.622 -4.058 -5.962 1.00 54.32 43 GLU A CA 12
ATOM 21195 C C . GLU A 1 43 ? -13.134 -4.856 -4.755 1.00 63.41 43 GLU A C 12
ATOM 21196 O O . GLU A 1 43 ? -14.318 -4.798 -4.407 1.00 32.33 43 GLU A O 12
ATOM 21208 N N . GLU A 1 44 ? -12.196 -5.581 -4.134 1.00 63.45 44 GLU A N 12
ATOM 21209 C CA . GLU A 1 44 ? -12.454 -6.423 -2.973 1.00 42.21 44 GLU A CA 12
ATOM 21210 C C . GLU A 1 44 ? -12.722 -5.548 -1.721 1.00 15.04 44 GLU A C 12
ATOM 21211 O O . GLU A 1 44 ? -13.683 -5.783 -1.007 1.00 32.35 44 GLU A O 12
ATOM 21223 N N . PHE A 1 45 ? -11.880 -4.511 -1.495 1.00 64.54 45 PHE A N 12
ATOM 21224 C CA . PHE A 1 45 ? -11.975 -3.629 -0.293 1.00 40.20 45 PHE A CA 12
ATOM 21225 C C . PHE A 1 45 ? -13.239 -2.736 -0.287 1.00 3.45 45 PHE A C 12
ATOM 21226 O O . PHE A 1 45 ? -13.586 -2.167 0.754 1.00 60.23 45 PHE A O 12
ATOM 21243 N N . ARG A 1 46 ? -13.898 -2.611 -1.452 1.00 1.23 46 ARG A N 12
ATOM 21244 C CA . ARG A 1 46 ? -15.167 -1.856 -1.595 1.00 4.24 46 ARG A CA 12
ATOM 21245 C C . ARG A 1 46 ? -16.284 -2.432 -0.696 1.00 24.43 46 ARG A C 12
ATOM 21246 O O . ARG A 1 46 ? -17.049 -1.674 -0.088 1.00 72.21 46 ARG A O 12
ATOM 21267 N N . LYS A 1 47 ? -16.325 -3.777 -0.588 1.00 42.10 47 LYS A N 12
ATOM 21268 C CA . LYS A 1 47 ? -17.376 -4.511 0.166 1.00 2.12 47 LYS A CA 12
ATOM 21269 C C . LYS A 1 47 ? -17.400 -4.085 1.657 1.00 63.23 47 LYS A C 12
ATOM 21270 O O . LYS A 1 47 ? -18.429 -4.178 2.331 1.00 2.14 47 LYS A O 12
ATOM 21289 N N . GLU A 1 48 ? -16.244 -3.592 2.133 1.00 54.52 48 GLU A N 12
ATOM 21290 C CA . GLU A 1 48 ? -15.998 -3.246 3.538 1.00 63.45 48 GLU A CA 12
ATOM 21291 C C . GLU A 1 48 ? -15.337 -1.863 3.636 1.00 51.33 48 GLU A C 12
ATOM 21292 O O . GLU A 1 48 ? -14.606 -1.581 4.593 1.00 22.55 48 GLU A O 12
ATOM 21304 N N . SER A 1 49 ? -15.660 -0.977 2.667 1.00 74.51 49 SER A N 12
ATOM 21305 C CA . SER A 1 49 ? -15.045 0.366 2.567 1.00 73.23 49 SER A CA 12
ATOM 21306 C C . SER A 1 49 ? -15.459 1.318 3.726 1.00 74.34 49 SER A C 12
ATOM 21307 O O . SER A 1 49 ? -15.036 2.485 3.758 1.00 72.04 49 SER A O 12
ATOM 21315 N N . GLN A 1 50 ? -16.293 0.818 4.666 1.00 10.55 50 GLN A N 12
ATOM 21316 C CA . GLN A 1 50 ? -16.558 1.495 5.944 1.00 45.12 50 GLN A CA 12
ATOM 21317 C C . GLN A 1 50 ? -15.370 1.259 6.900 1.00 63.13 50 GLN A C 12
ATOM 21318 O O . GLN A 1 50 ? -14.827 0.153 6.932 1.00 40.41 50 GLN A O 12
ATOM 21332 N N . ASN A 1 51 ? -14.933 2.330 7.606 1.00 44.03 51 ASN A N 12
ATOM 21333 C CA . ASN A 1 51 ? -13.901 2.260 8.683 1.00 5.32 51 ASN A CA 12
ATOM 21334 C C . ASN A 1 51 ? -12.582 1.600 8.204 1.00 34.34 51 ASN A C 12
ATOM 21335 O O . ASN A 1 51 ? -11.843 0.998 9.004 1.00 61.21 51 ASN A O 12
ATOM 21346 N N . ILE A 1 52 ? -12.281 1.759 6.906 1.00 22.31 52 ILE A N 12
ATOM 21347 C CA . ILE A 1 52 ? -11.111 1.141 6.267 1.00 53.45 52 ILE A CA 12
ATOM 21348 C C . ILE A 1 52 ? -10.075 2.222 5.934 1.00 52.53 52 ILE A C 12
ATOM 21349 O O . ILE A 1 52 ? -10.430 3.374 5.640 1.00 32.20 52 ILE A O 12
ATOM 21365 N N . LYS A 1 53 ? -8.799 1.847 6.024 1.00 52.14 53 LYS A N 12
ATOM 21366 C CA . LYS A 1 53 ? -7.670 2.654 5.577 1.00 0.14 53 LYS A CA 12
ATOM 21367 C C . LYS A 1 53 ? -6.694 1.704 4.876 1.00 31.54 53 LYS A C 12
ATOM 21368 O O . LYS A 1 53 ? -6.418 0.618 5.391 1.00 72.13 53 LYS A O 12
ATOM 21387 N N . VAL A 1 54 ? -6.211 2.098 3.696 1.00 11.14 54 VAL A N 12
ATOM 21388 C CA . VAL A 1 54 ? -5.234 1.322 2.913 1.00 14.24 54 VAL A CA 12
ATOM 21389 C C . VAL A 1 54 ? -3.955 2.157 2.705 1.00 73.42 54 VAL A C 12
ATOM 21390 O O . VAL A 1 54 ? -4.039 3.334 2.410 1.00 12.22 54 VAL A O 12
ATOM 21403 N N . LEU A 1 55 ? -2.780 1.540 2.874 1.00 73.51 55 LEU A N 12
ATOM 21404 C CA . LEU A 1 55 ? -1.480 2.206 2.714 1.00 73.22 55 LEU A CA 12
ATOM 21405 C C . LEU A 1 55 ? -0.809 1.713 1.440 1.00 42.20 55 LEU A C 12
ATOM 21406 O O . LEU A 1 55 ? -0.404 0.551 1.368 1.00 44.41 55 LEU A O 12
ATOM 21422 N N . ILE A 1 56 ? -0.679 2.586 0.437 1.00 14.40 56 ILE A N 12
ATOM 21423 C CA . ILE A 1 56 ? -0.039 2.229 -0.830 1.00 45.34 56 ILE A CA 12
ATOM 21424 C C . ILE A 1 56 ? 1.405 2.774 -0.864 1.00 60.34 56 ILE A C 12
ATOM 21425 O O . ILE A 1 56 ? 1.608 3.991 -0.931 1.00 64.43 56 ILE A O 12
ATOM 21441 N N . LEU A 1 57 ? 2.402 1.858 -0.784 1.00 43.51 57 LEU A N 12
ATOM 21442 C CA . LEU A 1 57 ? 3.837 2.211 -0.889 1.00 41.44 57 LEU A CA 12
ATOM 21443 C C . LEU A 1 57 ? 4.259 2.011 -2.337 1.00 4.10 57 LEU A C 12
ATOM 21444 O O . LEU A 1 57 ? 4.251 0.887 -2.840 1.00 51.43 57 LEU A O 12
ATOM 21460 N N . VAL A 1 58 ? 4.617 3.100 -3.001 1.00 24.50 58 VAL A N 12
ATOM 21461 C CA . VAL A 1 58 ? 4.982 3.093 -4.422 1.00 54.54 58 VAL A CA 12
ATOM 21462 C C . VAL A 1 58 ? 6.477 3.402 -4.581 1.00 10.40 58 VAL A C 12
ATOM 21463 O O . VAL A 1 58 ? 7.047 4.159 -3.795 1.00 14.13 58 VAL A O 12
ATOM 21476 N N . SER A 1 59 ? 7.101 2.808 -5.602 1.00 0.41 59 SER A N 12
ATOM 21477 C CA . SER A 1 59 ? 8.544 2.974 -5.863 1.00 21.43 59 SER A CA 12
ATOM 21478 C C . SER A 1 59 ? 8.832 4.182 -6.786 1.00 41.05 59 SER A C 12
ATOM 21479 O O . SER A 1 59 ? 9.983 4.637 -6.870 1.00 1.33 59 SER A O 12
ATOM 21487 N N . ASN A 1 60 ? 7.783 4.715 -7.464 1.00 2.52 60 ASN A N 12
ATOM 21488 C CA . ASN A 1 60 ? 7.926 5.810 -8.469 1.00 55.03 60 ASN A CA 12
ATOM 21489 C C . ASN A 1 60 ? 6.796 6.847 -8.330 1.00 55.12 60 ASN A C 12
ATOM 21490 O O . ASN A 1 60 ? 5.725 6.534 -7.801 1.00 71.22 60 ASN A O 12
ATOM 21501 N N . ASP A 1 61 ? 7.072 8.084 -8.816 1.00 43.22 61 ASP A N 12
ATOM 21502 C CA . ASP A 1 61 ? 6.085 9.202 -8.895 1.00 21.11 61 ASP A CA 12
ATOM 21503 C C . ASP A 1 61 ? 4.910 8.850 -9.816 1.00 24.23 61 ASP A C 12
ATOM 21504 O O . ASP A 1 61 ? 3.784 9.298 -9.592 1.00 55.32 61 ASP A O 12
ATOM 21513 N N . GLU A 1 62 ? 5.211 8.063 -10.865 1.00 70.54 62 GLU A N 12
ATOM 21514 C CA . GLU A 1 62 ? 4.214 7.560 -11.825 1.00 72.10 62 GLU A CA 12
ATOM 21515 C C . GLU A 1 62 ? 3.156 6.719 -11.085 1.00 21.51 62 GLU A C 12
ATOM 21516 O O . GLU A 1 62 ? 1.939 6.942 -11.216 1.00 41.13 62 GLU A O 12
ATOM 21528 N N . GLU A 1 63 ? 3.668 5.795 -10.255 1.00 71.12 63 GLU A N 12
ATOM 21529 C CA . GLU A 1 63 ? 2.849 4.869 -9.468 1.00 44.53 63 GLU A CA 12
ATOM 21530 C C . GLU A 1 63 ? 2.100 5.631 -8.358 1.00 14.00 63 GLU A C 12
ATOM 21531 O O . GLU A 1 63 ? 0.971 5.289 -8.028 1.00 63.14 63 GLU A O 12
ATOM 21543 N N . LEU A 1 64 ? 2.777 6.657 -7.786 1.00 10.43 64 LEU A N 12
ATOM 21544 C CA . LEU A 1 64 ? 2.230 7.529 -6.723 1.00 12.24 64 LEU A CA 12
ATOM 21545 C C . LEU A 1 64 ? 0.930 8.195 -7.166 1.00 22.04 64 LEU A C 12
ATOM 21546 O O . LEU A 1 64 ? -0.125 8.001 -6.541 1.00 61.31 64 LEU A O 12
ATOM 21562 N N . ASP A 1 65 ? 1.032 8.959 -8.269 1.00 13.44 65 ASP A N 12
ATOM 21563 C CA . ASP A 1 65 ? -0.075 9.751 -8.796 1.00 61.31 65 ASP A CA 12
ATOM 21564 C C . ASP A 1 65 ? -1.233 8.843 -9.218 1.00 62.53 65 ASP A C 12
ATOM 21565 O O . ASP A 1 65 ? -2.380 9.080 -8.822 1.00 52.12 65 ASP A O 12
ATOM 21574 N N . LYS A 1 66 ? -0.885 7.737 -9.918 1.00 1.13 66 LYS A N 12
ATOM 21575 C CA . LYS A 1 66 ? -1.870 6.799 -10.471 1.00 50.22 66 LYS A CA 12
ATOM 21576 C C . LYS A 1 66 ? -2.651 6.098 -9.338 1.00 21.43 66 LYS A C 12
ATOM 21577 O O . LYS A 1 66 ? -3.877 6.016 -9.396 1.00 42.10 66 LYS A O 12
ATOM 21596 N N . ALA A 1 67 ? -1.936 5.650 -8.287 1.00 22.43 67 ALA A N 12
ATOM 21597 C CA . ALA A 1 67 ? -2.543 4.924 -7.154 1.00 62.20 67 ALA A CA 12
ATOM 21598 C C . ALA A 1 67 ? -3.492 5.822 -6.344 1.00 72.43 67 ALA A C 12
ATOM 21599 O O . ALA A 1 67 ? -4.512 5.338 -5.841 1.00 12.10 67 ALA A O 12
ATOM 21606 N N . LYS A 1 68 ? -3.139 7.129 -6.217 1.00 53.25 68 LYS A N 12
ATOM 21607 C CA . LYS A 1 68 ? -4.027 8.137 -5.591 1.00 63.12 68 LYS A CA 12
ATOM 21608 C C . LYS A 1 68 ? -5.344 8.247 -6.376 1.00 64.32 68 LYS A C 12
ATOM 21609 O O . LYS A 1 68 ? -6.424 8.281 -5.781 1.00 63.42 68 LYS A O 12
ATOM 21628 N N . GLU A 1 69 ? -5.224 8.289 -7.720 1.00 75.15 69 GLU A N 12
ATOM 21629 C CA . GLU A 1 69 ? -6.382 8.436 -8.628 1.00 74.23 69 GLU A CA 12
ATOM 21630 C C . GLU A 1 69 ? -7.361 7.268 -8.454 1.00 43.14 69 GLU A C 12
ATOM 21631 O O . GLU A 1 69 ? -8.551 7.484 -8.209 1.00 64.45 69 GLU A O 12
ATOM 21643 N N . LEU A 1 70 ? -6.809 6.037 -8.504 1.00 23.34 70 LEU A N 12
ATOM 21644 C CA . LEU A 1 70 ? -7.585 4.781 -8.444 1.00 24.51 70 LEU A CA 12
ATOM 21645 C C . LEU A 1 70 ? -8.330 4.673 -7.101 1.00 61.45 70 LEU A C 12
ATOM 21646 O O . LEU A 1 70 ? -9.507 4.302 -7.061 1.00 31.10 70 LEU A O 12
ATOM 21662 N N . ALA A 1 71 ? -7.617 5.031 -6.015 1.00 62.44 71 ALA A N 12
ATOM 21663 C CA . ALA A 1 71 ? -8.141 5.048 -4.639 1.00 42.30 71 ALA A CA 12
ATOM 21664 C C . ALA A 1 71 ? -9.364 5.974 -4.476 1.00 52.40 71 ALA A C 12
ATOM 21665 O O . ALA A 1 71 ? -10.381 5.572 -3.900 1.00 73.52 71 ALA A O 12
ATOM 21672 N N . GLN A 1 72 ? -9.240 7.210 -4.994 1.00 32.51 72 GLN A N 12
ATOM 21673 C CA . GLN A 1 72 ? -10.287 8.248 -4.880 1.00 72.54 72 GLN A CA 12
ATOM 21674 C C . GLN A 1 72 ? -11.522 7.887 -5.719 1.00 43.45 72 GLN A C 12
ATOM 21675 O O . GLN A 1 72 ? -12.651 8.204 -5.332 1.00 2.25 72 GLN A O 12
ATOM 21689 N N . LYS A 1 73 ? -11.292 7.199 -6.851 1.00 0.51 73 LYS A N 12
ATOM 21690 C CA . LYS A 1 73 ? -12.373 6.698 -7.723 1.00 73.34 73 LYS A CA 12
ATOM 21691 C C . LYS A 1 73 ? -13.199 5.623 -7.002 1.00 43.33 73 LYS A C 12
ATOM 21692 O O . LYS A 1 73 ? -14.412 5.507 -7.208 1.00 43.44 73 LYS A O 12
ATOM 21711 N N . MET A 1 74 ? -12.518 4.836 -6.162 1.00 64.03 74 MET A N 12
ATOM 21712 C CA . MET A 1 74 ? -13.147 3.808 -5.317 1.00 54.43 74 MET A CA 12
ATOM 21713 C C . MET A 1 74 ? -13.672 4.415 -3.996 1.00 64.52 74 MET A C 12
ATOM 21714 O O . MET A 1 74 ? -14.374 3.735 -3.245 1.00 51.23 74 MET A O 12
ATOM 21728 N N . GLU A 1 75 ? -13.285 5.688 -3.720 1.00 24.02 75 GLU A N 12
ATOM 21729 C CA . GLU A 1 75 ? -13.650 6.440 -2.488 1.00 51.33 75 GLU A CA 12
ATOM 21730 C C . GLU A 1 75 ? -13.244 5.706 -1.181 1.00 15.43 75 GLU A C 12
ATOM 21731 O O . GLU A 1 75 ? -13.748 6.016 -0.096 1.00 14.34 75 GLU A O 12
ATOM 21743 N N . ILE A 1 76 ? -12.298 4.760 -1.306 1.00 72.01 76 ILE A N 12
ATOM 21744 C CA . ILE A 1 76 ? -11.697 4.048 -0.173 1.00 0.15 76 ILE A CA 12
ATOM 21745 C C . ILE A 1 76 ? -10.612 4.956 0.420 1.00 13.33 76 ILE A C 12
ATOM 21746 O O . ILE A 1 76 ? -9.818 5.527 -0.345 1.00 3.00 76 ILE A O 12
ATOM 21762 N N . ASP A 1 77 ? -10.597 5.134 1.754 1.00 53.10 77 ASP A N 12
ATOM 21763 C CA . ASP A 1 77 ? -9.592 5.991 2.401 1.00 23.11 77 ASP A CA 12
ATOM 21764 C C . ASP A 1 77 ? -8.214 5.349 2.278 1.00 35.15 77 ASP A C 12
ATOM 21765 O O . ASP A 1 77 ? -7.998 4.239 2.759 1.00 1.40 77 ASP A O 12
ATOM 21774 N N . VAL A 1 78 ? -7.305 6.041 1.575 1.00 64.21 78 VAL A N 12
ATOM 21775 C CA . VAL A 1 78 ? -5.960 5.542 1.286 1.00 21.45 78 VAL A CA 12
ATOM 21776 C C . VAL A 1 78 ? -4.895 6.608 1.604 1.00 63.11 78 VAL A C 12
ATOM 21777 O O . VAL A 1 78 ? -5.080 7.795 1.313 1.00 20.11 78 VAL A O 12
ATOM 21790 N N . ARG A 1 79 ? -3.810 6.164 2.261 1.00 24.33 79 ARG A N 12
ATOM 21791 C CA . ARG A 1 79 ? -2.576 6.922 2.485 1.00 70.52 79 ARG A CA 12
ATOM 21792 C C . ARG A 1 79 ? -1.560 6.428 1.438 1.00 22.33 79 ARG A C 12
ATOM 21793 O O . ARG A 1 79 ? -1.082 5.298 1.537 1.00 23.51 79 ARG A O 12
ATOM 21814 N N . THR A 1 80 ? -1.255 7.244 0.420 1.00 2.02 80 THR A N 12
ATOM 21815 C CA . THR A 1 80 ? -0.334 6.850 -0.664 1.00 43.42 80 THR A CA 12
ATOM 21816 C C . THR A 1 80 ? 0.996 7.600 -0.478 1.00 71.42 80 THR A C 12
ATOM 21817 O O . THR A 1 80 ? 1.033 8.832 -0.581 1.00 65.34 80 THR A O 12
ATOM 21828 N N . ARG A 1 81 ? 2.077 6.860 -0.176 1.00 30.32 81 ARG A N 12
ATOM 21829 C CA . ARG A 1 81 ? 3.413 7.423 0.113 1.00 32.13 81 ARG A CA 12
ATOM 21830 C C . ARG A 1 81 ? 4.434 6.843 -0.871 1.00 40.41 81 ARG A C 12
ATOM 21831 O O . ARG A 1 81 ? 4.445 5.625 -1.108 1.00 22.00 81 ARG A O 12
ATOM 21852 N N . LYS A 1 82 ? 5.284 7.706 -1.451 1.00 23.23 82 LYS A N 12
ATOM 21853 C CA . LYS A 1 82 ? 6.365 7.275 -2.345 1.00 33.14 82 LYS A CA 12
ATOM 21854 C C . LYS A 1 82 ? 7.622 6.985 -1.519 1.00 51.50 82 LYS A C 12
ATOM 21855 O O . LYS A 1 82 ? 8.141 7.869 -0.832 1.00 51.43 82 LYS A O 12
ATOM 21874 N N . VAL A 1 83 ? 8.086 5.735 -1.584 1.00 1.01 83 VAL A N 12
ATOM 21875 C CA . VAL A 1 83 ? 9.289 5.259 -0.882 1.00 24.52 83 VAL A CA 12
ATOM 21876 C C . VAL A 1 83 ? 10.308 4.733 -1.909 1.00 41.25 83 VAL A C 12
ATOM 21877 O O . VAL A 1 83 ? 9.926 4.167 -2.942 1.00 41.44 83 VAL A O 12
ATOM 21890 N N . THR A 1 84 ? 11.601 4.959 -1.643 1.00 55.32 84 THR A N 12
ATOM 21891 C CA . THR A 1 84 ? 12.697 4.561 -2.556 1.00 10.44 84 THR A CA 12
ATOM 21892 C C . THR A 1 84 ? 13.686 3.583 -1.880 1.00 54.12 84 THR A C 12
ATOM 21893 O O . THR A 1 84 ? 14.702 3.214 -2.476 1.00 55.31 84 THR A O 12
ATOM 21904 N N . SER A 1 85 ? 13.366 3.149 -0.642 1.00 44.54 85 SER A N 12
ATOM 21905 C CA . SER A 1 85 ? 14.223 2.235 0.147 1.00 43.23 85 SER A CA 12
ATOM 21906 C C . SER A 1 85 ? 13.355 1.357 1.086 1.00 41.11 85 SER A C 12
ATOM 21907 O O . SER A 1 85 ? 12.287 1.808 1.520 1.00 62.23 85 SER A O 12
ATOM 21915 N N . PRO A 1 86 ? 13.786 0.075 1.376 1.00 55.22 86 PRO A N 12
ATOM 21916 C CA . PRO A 1 86 ? 13.008 -0.896 2.197 1.00 14.23 86 PRO A CA 12
ATOM 21917 C C . PRO A 1 86 ? 12.545 -0.344 3.554 1.00 54.40 86 PRO A C 12
ATOM 21918 O O . PRO A 1 86 ? 11.367 -0.445 3.891 1.00 32.11 86 PRO A O 12
ATOM 21929 N N . ASP A 1 87 ? 13.475 0.283 4.293 1.00 1.24 87 ASP A N 12
ATOM 21930 C CA . ASP A 1 87 ? 13.211 0.775 5.666 1.00 32.33 87 ASP A CA 12
ATOM 21931 C C . ASP A 1 87 ? 12.385 2.071 5.654 1.00 30.10 87 ASP A C 12
ATOM 21932 O O . ASP A 1 87 ? 11.735 2.398 6.656 1.00 14.24 87 ASP A O 12
ATOM 21941 N N . GLU A 1 88 ? 12.433 2.821 4.531 1.00 51.41 88 GLU A N 12
ATOM 21942 C CA . GLU A 1 88 ? 11.519 3.963 4.292 1.00 52.13 88 GLU A CA 12
ATOM 21943 C C . GLU A 1 88 ? 10.068 3.454 4.186 1.00 24.55 88 GLU A C 12
ATOM 21944 O O . GLU A 1 88 ? 9.157 4.044 4.770 1.00 61.25 88 GLU A O 12
ATOM 21956 N N . ALA A 1 89 ? 9.875 2.337 3.446 1.00 11.35 89 ALA A N 12
ATOM 21957 C CA . ALA A 1 89 ? 8.562 1.670 3.318 1.00 12.24 89 ALA A CA 12
ATOM 21958 C C . ALA A 1 89 ? 8.068 1.187 4.690 1.00 53.02 89 ALA A C 12
ATOM 21959 O O . ALA A 1 89 ? 6.935 1.467 5.083 1.00 54.43 89 ALA A O 12
ATOM 21966 N N . LYS A 1 90 ? 8.977 0.506 5.414 1.00 3.02 90 LYS A N 12
ATOM 21967 C CA . LYS A 1 90 ? 8.740 -0.036 6.765 1.00 2.41 90 LYS A CA 12
ATOM 21968 C C . LYS A 1 90 ? 8.351 1.067 7.767 1.00 73.14 90 LYS A C 12
ATOM 21969 O O . LYS A 1 90 ? 7.543 0.830 8.671 1.00 11.35 90 LYS A O 12
ATOM 21988 N N . ARG A 1 91 ? 8.964 2.253 7.588 1.00 62.10 91 ARG A N 12
ATOM 21989 C CA . ARG A 1 91 ? 8.711 3.430 8.428 1.00 53.43 91 ARG A CA 12
ATOM 21990 C C . ARG A 1 91 ? 7.237 3.840 8.357 1.00 24.23 91 ARG A C 12
ATOM 21991 O O . ARG A 1 91 ? 6.571 3.934 9.387 1.00 40.21 91 ARG A O 12
ATOM 22012 N N . TRP A 1 92 ? 6.735 4.063 7.127 1.00 72.13 92 TRP A N 12
ATOM 22013 C CA . TRP A 1 92 ? 5.342 4.484 6.896 1.00 20.52 92 TRP A CA 12
ATOM 22014 C C . TRP A 1 92 ? 4.321 3.404 7.274 1.00 30.01 92 TRP A C 12
ATOM 22015 O O . TRP A 1 92 ? 3.177 3.735 7.547 1.00 74.14 92 TRP A O 12
ATOM 22036 N N . ILE A 1 93 ? 4.736 2.122 7.268 1.00 1.34 93 ILE A N 12
ATOM 22037 C CA . ILE A 1 93 ? 3.881 0.999 7.721 1.00 11.13 93 ILE A CA 12
ATOM 22038 C C . ILE A 1 93 ? 3.680 1.084 9.246 1.00 43.31 93 ILE A C 12
ATOM 22039 O O . ILE A 1 93 ? 2.558 0.919 9.755 1.00 72.33 93 ILE A O 12
ATOM 22055 N N . LYS A 1 94 ? 4.787 1.373 9.960 1.00 61.22 94 LYS A N 12
ATOM 22056 C CA . LYS A 1 94 ? 4.783 1.616 11.410 1.00 45.13 94 LYS A CA 12
ATOM 22057 C C . LYS A 1 94 ? 3.922 2.851 11.748 1.00 22.21 94 LYS A C 12
ATOM 22058 O O . LYS A 1 94 ? 3.119 2.822 12.679 1.00 41.54 94 LYS A O 12
ATOM 22077 N N . GLU A 1 95 ? 4.077 3.919 10.947 1.00 30.43 95 GLU A N 12
ATOM 22078 C CA . GLU A 1 95 ? 3.350 5.184 11.151 1.00 14.32 95 GLU A CA 12
ATOM 22079 C C . GLU A 1 95 ? 1.868 5.052 10.755 1.00 15.30 95 GLU A C 12
ATOM 22080 O O . GLU A 1 95 ? 1.031 5.752 11.308 1.00 22.11 95 GLU A O 12
ATOM 22092 N N . PHE A 1 96 ? 1.563 4.148 9.806 1.00 24.53 96 PHE A N 12
ATOM 22093 C CA . PHE A 1 96 ? 0.189 3.938 9.295 1.00 25.14 96 PHE A CA 12
ATOM 22094 C C . PHE A 1 96 ? -0.700 3.246 10.338 1.00 44.45 96 PHE A C 12
ATOM 22095 O O . PHE A 1 96 ? -1.879 3.583 10.467 1.00 45.51 96 PHE A O 12
ATOM 22112 N N . SER A 1 97 ? -0.136 2.251 11.035 1.00 52.25 97 SER A N 12
ATOM 22113 C CA . SER A 1 97 ? -0.814 1.598 12.167 1.00 64.44 97 SER A CA 12
ATOM 22114 C C . SER A 1 97 ? -1.094 2.620 13.299 1.00 63.43 97 SER A C 12
ATOM 22115 O O . SER A 1 97 ? -2.069 2.473 14.049 1.00 62.20 97 SER A O 12
ATOM 22123 N N . GLU A 1 98 ? -0.249 3.673 13.380 1.00 12.14 98 GLU A N 12
ATOM 22124 C CA . GLU A 1 98 ? -0.474 4.825 14.276 1.00 72.34 98 GLU A CA 12
ATOM 22125 C C . GLU A 1 98 ? -1.550 5.783 13.690 1.00 51.31 98 GLU A C 12
ATOM 22126 O O . GLU A 1 98 ? -2.320 6.390 14.444 1.00 72.41 98 GLU A O 12
ATOM 22138 N N . GLU A 1 99 ? -1.602 5.905 12.342 1.00 75.43 99 GLU A N 12
ATOM 22139 C CA . GLU A 1 99 ? -2.613 6.732 11.633 1.00 40.04 99 GLU A CA 12
ATOM 22140 C C . GLU A 1 99 ? -3.983 6.030 11.595 1.00 14.23 99 GLU A C 12
ATOM 22141 O O . GLU A 1 99 ? -5.005 6.662 11.278 1.00 63.10 99 GLU A O 12
ATOM 22153 N N . GLY A 1 100 ? -3.985 4.721 11.896 1.00 50.45 100 GLY A N 12
ATOM 22154 C CA . GLY A 1 100 ? -5.180 3.898 11.824 1.00 52.11 100 GLY A CA 12
ATOM 22155 C C . GLY A 1 100 ? -6.136 4.138 12.983 1.00 74.33 100 GLY A C 12
ATOM 22156 O O . GLY A 1 100 ? -6.153 3.368 13.950 1.00 41.34 100 GLY A O 12
ATOM 22160 N N . GLY A 1 101 ? -6.916 5.221 12.883 1.00 1.22 101 GLY A N 12
ATOM 22161 C CA . GLY A 1 101 ? -7.897 5.581 13.905 1.00 72.13 101 GLY A CA 12
ATOM 22162 C C . GLY A 1 101 ? -8.529 6.935 13.625 1.00 52.53 101 GLY A C 12
ATOM 22163 O O . GLY A 1 101 ? -8.674 7.325 12.462 1.00 43.11 101 GLY A O 12
ATOM 22167 N N . SER A 1 102 ? -8.850 7.674 14.696 1.00 64.25 102 SER A N 12
ATOM 22168 C CA . SER A 1 102 ? -9.525 8.979 14.620 1.00 44.23 102 SER A CA 12
ATOM 22169 C C . SER A 1 102 ? -8.521 10.151 14.437 1.00 70.21 102 SER A C 12
ATOM 22170 O O . SER A 1 102 ? -8.713 11.247 14.974 1.00 61.12 102 SER A O 12
ATOM 22178 N N . LEU A 1 103 ? -7.451 9.918 13.642 1.00 54.41 103 LEU A N 12
ATOM 22179 C CA . LEU A 1 103 ? -6.574 11.000 13.125 1.00 43.04 103 LEU A CA 12
ATOM 22180 C C . LEU A 1 103 ? -7.106 11.507 11.765 1.00 65.03 103 LEU A C 12
ATOM 22181 O O . LEU A 1 103 ? -6.481 12.350 11.100 1.00 63.51 103 LEU A O 12
ATOM 22197 N N . GLU A 1 104 ? -8.274 10.974 11.377 1.00 13.13 104 GLU A N 12
ATOM 22198 C CA . GLU A 1 104 ? -8.991 11.335 10.152 1.00 53.12 104 GLU A CA 12
ATOM 22199 C C . GLU A 1 104 ? -9.972 12.497 10.407 1.00 52.25 104 GLU A C 12
ATOM 22200 O O . GLU A 1 104 ? -9.952 13.093 11.489 1.00 54.41 104 GLU A O 12
ATOM 22212 N N . HIS A 1 105 ? -10.803 12.817 9.372 1.00 35.21 105 HIS A N 12
ATOM 22213 C CA . HIS A 1 105 ? -11.858 13.875 9.418 1.00 52.03 105 HIS A CA 12
ATOM 22214 C C . HIS A 1 105 ? -11.235 15.264 9.732 1.00 12.04 105 HIS A C 12
ATOM 22215 O O . HIS A 1 105 ? -11.914 16.206 10.161 1.00 64.15 105 HIS A O 12
ATOM 22230 N N . HIS A 1 106 ? -9.925 15.377 9.458 1.00 12.42 106 HIS A N 12
ATOM 22231 C CA . HIS A 1 106 ? -9.105 16.511 9.893 1.00 3.40 106 HIS A CA 12
ATOM 22232 C C . HIS A 1 106 ? -9.191 17.671 8.887 1.00 55.52 106 HIS A C 12
ATOM 22233 O O . HIS A 1 106 ? -8.522 17.675 7.850 1.00 5.32 106 HIS A O 12
ATOM 22248 N N . HIS A 1 107 ? -10.081 18.633 9.174 1.00 72.51 107 HIS A N 12
ATOM 22249 C CA . HIS A 1 107 ? -10.085 19.950 8.503 1.00 12.33 107 HIS A CA 12
ATOM 22250 C C . HIS A 1 107 ? -8.986 20.811 9.148 1.00 22.30 107 HIS A C 12
ATOM 22251 O O . HIS A 1 107 ? -9.243 21.826 9.815 1.00 54.44 107 HIS A O 12
ATOM 22266 N N . HIS A 1 108 ? -7.745 20.338 8.932 1.00 33.13 108 HIS A N 12
ATOM 22267 C CA . HIS A 1 108 ? -6.535 20.786 9.620 1.00 25.24 108 HIS A CA 12
ATOM 22268 C C . HIS A 1 108 ? -5.348 20.021 9.008 1.00 51.44 108 HIS A C 12
ATOM 22269 O O . HIS A 1 108 ? -5.121 18.849 9.329 1.00 72.25 108 HIS A O 12
ATOM 22284 N N . HIS A 1 109 ? -4.639 20.679 8.087 1.00 64.40 109 HIS A N 12
ATOM 22285 C CA . HIS A 1 109 ? -3.483 20.107 7.374 1.00 41.12 109 HIS A CA 12
ATOM 22286 C C . HIS A 1 109 ? -2.437 21.203 7.167 1.00 20.24 109 HIS A C 12
ATOM 22287 O O . HIS A 1 109 ? -2.689 22.170 6.441 1.00 33.21 109 HIS A O 12
ATOM 22302 N N . HIS A 1 110 ? -1.281 21.064 7.829 1.00 12.22 110 HIS A N 12
ATOM 22303 C CA . HIS A 1 110 ? -0.145 21.976 7.655 1.00 70.45 110 HIS A CA 12
ATOM 22304 C C . HIS A 1 110 ? 0.837 21.362 6.622 1.00 33.31 110 HIS A C 12
ATOM 22305 O O . HIS A 1 110 ? 1.679 20.518 7.008 1.00 3.40 110 HIS A O 12
ATOM 22321 N N . MET A 1 1 ? -11.426 -1.744 13.189 1.00 0.00 1 MET A N 13
ATOM 22322 C CA . MET A 1 1 ? -10.901 -1.036 11.999 1.00 52.33 1 MET A CA 13
ATOM 22323 C C . MET A 1 1 ? -9.984 -1.964 11.188 1.00 42.11 1 MET A C 13
ATOM 22324 O O . MET A 1 1 ? -9.021 -2.516 11.731 1.00 11.24 1 MET A O 13
ATOM 22340 N N . LEU A 1 2 ? -10.286 -2.118 9.885 1.00 20.30 2 LEU A N 13
ATOM 22341 C CA . LEU A 1 2 ? -9.476 -2.916 8.954 1.00 33.22 2 LEU A CA 13
ATOM 22342 C C . LEU A 1 2 ? -8.325 -2.049 8.410 1.00 23.20 2 LEU A C 13
ATOM 22343 O O . LEU A 1 2 ? -8.568 -1.023 7.777 1.00 23.41 2 LEU A O 13
ATOM 22359 N N . LEU A 1 3 ? -7.072 -2.439 8.702 1.00 20.21 3 LEU A N 13
ATOM 22360 C CA . LEU A 1 3 ? -5.879 -1.731 8.203 1.00 13.50 3 LEU A CA 13
ATOM 22361 C C . LEU A 1 3 ? -5.154 -2.613 7.169 1.00 2.21 3 LEU A C 13
ATOM 22362 O O . LEU A 1 3 ? -4.620 -3.678 7.511 1.00 61.31 3 LEU A O 13
ATOM 22378 N N . TYR A 1 4 ? -5.164 -2.170 5.900 1.00 32.12 4 TYR A N 13
ATOM 22379 C CA . TYR A 1 4 ? -4.543 -2.889 4.771 1.00 75.41 4 TYR A CA 13
ATOM 22380 C C . TYR A 1 4 ? -3.431 -2.038 4.140 1.00 62.13 4 TYR A C 13
ATOM 22381 O O . TYR A 1 4 ? -3.468 -0.808 4.188 1.00 14.42 4 TYR A O 13
ATOM 22399 N N . VAL A 1 5 ? -2.432 -2.728 3.574 1.00 62.54 5 VAL A N 13
ATOM 22400 C CA . VAL A 1 5 ? -1.248 -2.124 2.946 1.00 75.41 5 VAL A CA 13
ATOM 22401 C C . VAL A 1 5 ? -1.101 -2.675 1.509 1.00 2.51 5 VAL A C 13
ATOM 22402 O O . VAL A 1 5 ? -0.991 -3.881 1.326 1.00 45.22 5 VAL A O 13
ATOM 22415 N N . LEU A 1 6 ? -1.127 -1.789 0.498 1.00 15.33 6 LEU A N 13
ATOM 22416 C CA . LEU A 1 6 ? -0.912 -2.154 -0.920 1.00 4.34 6 LEU A CA 13
ATOM 22417 C C . LEU A 1 6 ? 0.472 -1.689 -1.355 1.00 51.10 6 LEU A C 13
ATOM 22418 O O . LEU A 1 6 ? 0.707 -0.497 -1.503 1.00 3.11 6 LEU A O 13
ATOM 22434 N N . ILE A 1 7 ? 1.393 -2.624 -1.567 1.00 41.34 7 ILE A N 13
ATOM 22435 C CA . ILE A 1 7 ? 2.779 -2.285 -1.886 1.00 23.23 7 ILE A CA 13
ATOM 22436 C C . ILE A 1 7 ? 3.029 -2.471 -3.397 1.00 33.21 7 ILE A C 13
ATOM 22437 O O . ILE A 1 7 ? 3.055 -3.596 -3.906 1.00 52.10 7 ILE A O 13
ATOM 22453 N N . ILE A 1 8 ? 3.144 -1.344 -4.124 1.00 51.41 8 ILE A N 13
ATOM 22454 C CA . ILE A 1 8 ? 3.567 -1.339 -5.527 1.00 60.40 8 ILE A CA 13
ATOM 22455 C C . ILE A 1 8 ? 5.090 -1.225 -5.535 1.00 44.05 8 ILE A C 13
ATOM 22456 O O . ILE A 1 8 ? 5.638 -0.147 -5.293 1.00 5.12 8 ILE A O 13
ATOM 22472 N N . SER A 1 9 ? 5.762 -2.346 -5.761 1.00 55.44 9 SER A N 13
ATOM 22473 C CA . SER A 1 9 ? 7.220 -2.402 -5.829 1.00 72.00 9 SER A CA 13
ATOM 22474 C C . SER A 1 9 ? 7.632 -3.546 -6.747 1.00 3.44 9 SER A C 13
ATOM 22475 O O . SER A 1 9 ? 6.961 -4.580 -6.803 1.00 4.12 9 SER A O 13
ATOM 22483 N N . ASN A 1 10 ? 8.710 -3.324 -7.494 1.00 4.22 10 ASN A N 13
ATOM 22484 C CA . ASN A 1 10 ? 9.285 -4.322 -8.404 1.00 74.13 10 ASN A CA 13
ATOM 22485 C C . ASN A 1 10 ? 10.487 -5.014 -7.739 1.00 20.20 10 ASN A C 13
ATOM 22486 O O . ASN A 1 10 ? 10.978 -6.040 -8.229 1.00 21.31 10 ASN A O 13
ATOM 22497 N N . ASP A 1 11 ? 10.951 -4.442 -6.610 1.00 50.33 11 ASP A N 13
ATOM 22498 C CA . ASP A 1 11 ? 12.084 -4.976 -5.843 1.00 3.41 11 ASP A CA 13
ATOM 22499 C C . ASP A 1 11 ? 11.558 -5.959 -4.788 1.00 70.44 11 ASP A C 13
ATOM 22500 O O . ASP A 1 11 ? 10.839 -5.562 -3.866 1.00 54.33 11 ASP A O 13
ATOM 22509 N N . LYS A 1 12 ? 11.926 -7.244 -4.952 1.00 15.11 12 LYS A N 13
ATOM 22510 C CA . LYS A 1 12 ? 11.498 -8.351 -4.065 1.00 10.45 12 LYS A CA 13
ATOM 22511 C C . LYS A 1 12 ? 11.955 -8.125 -2.611 1.00 10.12 12 LYS A C 13
ATOM 22512 O O . LYS A 1 12 ? 11.231 -8.471 -1.681 1.00 24.11 12 LYS A O 13
ATOM 22531 N N . LYS A 1 13 ? 13.145 -7.511 -2.439 1.00 73.31 13 LYS A N 13
ATOM 22532 C CA . LYS A 1 13 ? 13.738 -7.262 -1.105 1.00 4.35 13 LYS A CA 13
ATOM 22533 C C . LYS A 1 13 ? 12.905 -6.216 -0.339 1.00 73.44 13 LYS A C 13
ATOM 22534 O O . LYS A 1 13 ? 12.687 -6.350 0.866 1.00 44.41 13 LYS A O 13
ATOM 22553 N N . LEU A 1 14 ? 12.441 -5.191 -1.081 1.00 43.34 14 LEU A N 13
ATOM 22554 C CA . LEU A 1 14 ? 11.590 -4.111 -0.545 1.00 75.23 14 LEU A CA 13
ATOM 22555 C C . LEU A 1 14 ? 10.238 -4.684 -0.086 1.00 51.24 14 LEU A C 13
ATOM 22556 O O . LEU A 1 14 ? 9.772 -4.378 1.019 1.00 51.21 14 LEU A O 13
ATOM 22572 N N . ILE A 1 15 ? 9.641 -5.535 -0.948 1.00 13.42 15 ILE A N 13
ATOM 22573 C CA . ILE A 1 15 ? 8.347 -6.192 -0.684 1.00 32.11 15 ILE A CA 13
ATOM 22574 C C . ILE A 1 15 ? 8.424 -7.070 0.579 1.00 14.32 15 ILE A C 13
ATOM 22575 O O . ILE A 1 15 ? 7.538 -7.015 1.435 1.00 51.22 15 ILE A O 13
ATOM 22591 N N . GLU A 1 16 ? 9.514 -7.846 0.685 1.00 13.43 16 GLU A N 13
ATOM 22592 C CA . GLU A 1 16 ? 9.723 -8.785 1.794 1.00 12.23 16 GLU A CA 13
ATOM 22593 C C . GLU A 1 16 ? 9.900 -8.063 3.139 1.00 64.12 16 GLU A C 13
ATOM 22594 O O . GLU A 1 16 ? 9.184 -8.362 4.091 1.00 24.33 16 GLU A O 13
ATOM 22606 N N . GLU A 1 17 ? 10.818 -7.084 3.192 1.00 5.25 17 GLU A N 13
ATOM 22607 C CA . GLU A 1 17 ? 11.179 -6.393 4.453 1.00 4.44 17 GLU A CA 13
ATOM 22608 C C . GLU A 1 17 ? 10.045 -5.486 4.953 1.00 44.12 17 GLU A C 13
ATOM 22609 O O . GLU A 1 17 ? 9.868 -5.324 6.172 1.00 65.12 17 GLU A O 13
ATOM 22621 N N . ALA A 1 18 ? 9.269 -4.916 4.016 1.00 12.12 18 ALA A N 13
ATOM 22622 C CA . ALA A 1 18 ? 8.048 -4.165 4.351 1.00 25.42 18 ALA A CA 13
ATOM 22623 C C . ALA A 1 18 ? 6.980 -5.119 4.919 1.00 62.22 18 ALA A C 13
ATOM 22624 O O . ALA A 1 18 ? 6.330 -4.808 5.923 1.00 71.31 18 ALA A O 13
ATOM 22631 N N . ARG A 1 19 ? 6.847 -6.305 4.280 1.00 52.40 19 ARG A N 13
ATOM 22632 C CA . ARG A 1 19 ? 5.866 -7.339 4.680 1.00 65.03 19 ARG A CA 13
ATOM 22633 C C . ARG A 1 19 ? 6.172 -7.892 6.083 1.00 52.21 19 ARG A C 13
ATOM 22634 O O . ARG A 1 19 ? 5.248 -8.140 6.848 1.00 73.12 19 ARG A O 13
ATOM 22655 N N . LYS A 1 20 ? 7.478 -8.026 6.420 1.00 73.21 20 LYS A N 13
ATOM 22656 C CA . LYS A 1 20 ? 7.931 -8.466 7.764 1.00 63.12 20 LYS A CA 13
ATOM 22657 C C . LYS A 1 20 ? 7.368 -7.516 8.839 1.00 21.34 20 LYS A C 13
ATOM 22658 O O . LYS A 1 20 ? 6.770 -7.955 9.820 1.00 1.42 20 LYS A O 13
ATOM 22677 N N . MET A 1 21 ? 7.520 -6.205 8.579 1.00 74.43 21 MET A N 13
ATOM 22678 C CA . MET A 1 21 ? 7.039 -5.136 9.472 1.00 2.25 21 MET A CA 13
ATOM 22679 C C . MET A 1 21 ? 5.509 -5.094 9.554 1.00 20.45 21 MET A C 13
ATOM 22680 O O . MET A 1 21 ? 4.961 -4.822 10.621 1.00 22.24 21 MET A O 13
ATOM 22694 N N . ALA A 1 22 ? 4.836 -5.357 8.422 1.00 1.13 22 ALA A N 13
ATOM 22695 C CA . ALA A 1 22 ? 3.367 -5.405 8.355 1.00 74.45 22 ALA A CA 13
ATOM 22696 C C . ALA A 1 22 ? 2.801 -6.556 9.205 1.00 32.21 22 ALA A C 13
ATOM 22697 O O . ALA A 1 22 ? 1.830 -6.371 9.929 1.00 61.33 22 ALA A O 13
ATOM 22704 N N . GLU A 1 23 ? 3.453 -7.729 9.123 1.00 73.20 23 GLU A N 13
ATOM 22705 C CA . GLU A 1 23 ? 3.071 -8.937 9.887 1.00 73.24 23 GLU A CA 13
ATOM 22706 C C . GLU A 1 23 ? 3.277 -8.727 11.405 1.00 72.11 23 GLU A C 13
ATOM 22707 O O . GLU A 1 23 ? 2.466 -9.186 12.224 1.00 22.44 23 GLU A O 13
ATOM 22719 N N . LYS A 1 24 ? 4.365 -8.010 11.758 1.00 3.00 24 LYS A N 13
ATOM 22720 C CA . LYS A 1 24 ? 4.680 -7.648 13.161 1.00 12.43 24 LYS A CA 13
ATOM 22721 C C . LYS A 1 24 ? 3.690 -6.596 13.685 1.00 22.42 24 LYS A C 13
ATOM 22722 O O . LYS A 1 24 ? 3.286 -6.637 14.848 1.00 14.41 24 LYS A O 13
ATOM 22741 N N . ALA A 1 25 ? 3.284 -5.673 12.798 1.00 14.12 25 ALA A N 13
ATOM 22742 C CA . ALA A 1 25 ? 2.308 -4.612 13.123 1.00 51.41 25 ALA A CA 13
ATOM 22743 C C . ALA A 1 25 ? 0.860 -5.117 12.962 1.00 41.01 25 ALA A C 13
ATOM 22744 O O . ALA A 1 25 ? -0.086 -4.361 13.212 1.00 3.15 25 ALA A O 13
ATOM 22751 N N . ASN A 1 26 ? 0.711 -6.390 12.506 1.00 21.30 26 ASN A N 13
ATOM 22752 C CA . ASN A 1 26 ? -0.595 -7.088 12.340 1.00 70.23 26 ASN A CA 13
ATOM 22753 C C . ASN A 1 26 ? -1.454 -6.467 11.214 1.00 23.02 26 ASN A C 13
ATOM 22754 O O . ASN A 1 26 ? -2.647 -6.757 11.101 1.00 11.35 26 ASN A O 13
ATOM 22765 N N . LEU A 1 27 ? -0.814 -5.642 10.363 1.00 3.21 27 LEU A N 13
ATOM 22766 C CA . LEU A 1 27 ? -1.448 -5.024 9.188 1.00 0.04 27 LEU A CA 13
ATOM 22767 C C . LEU A 1 27 ? -1.400 -6.002 8.004 1.00 11.21 27 LEU A C 13
ATOM 22768 O O . LEU A 1 27 ? -0.363 -6.641 7.766 1.00 10.53 27 LEU A O 13
ATOM 22784 N N . GLU A 1 28 ? -2.502 -6.097 7.253 1.00 13.45 28 GLU A N 13
ATOM 22785 C CA . GLU A 1 28 ? -2.637 -7.060 6.155 1.00 73.34 28 GLU A CA 13
ATOM 22786 C C . GLU A 1 28 ? -2.090 -6.470 4.841 1.00 53.01 28 GLU A C 13
ATOM 22787 O O . GLU A 1 28 ? -2.694 -5.573 4.255 1.00 34.22 28 GLU A O 13
ATOM 22799 N N . LEU A 1 29 ? -0.948 -7.016 4.381 1.00 54.13 29 LEU A N 13
ATOM 22800 C CA . LEU A 1 29 ? -0.213 -6.515 3.214 1.00 2.32 29 LEU A CA 13
ATOM 22801 C C . LEU A 1 29 ? -0.550 -7.391 1.999 1.00 23.40 29 LEU A C 13
ATOM 22802 O O . LEU A 1 29 ? -0.369 -8.616 2.027 1.00 65.34 29 LEU A O 13
ATOM 22818 N N . ARG A 1 30 ? -1.052 -6.736 0.947 1.00 51.24 30 ARG A N 13
ATOM 22819 C CA . ARG A 1 30 ? -1.473 -7.353 -0.313 1.00 41.25 30 ARG A CA 13
ATOM 22820 C C . ARG A 1 30 ? -0.523 -6.825 -1.410 1.00 13.41 30 ARG A C 13
ATOM 22821 O O . ARG A 1 30 ? -0.476 -5.607 -1.651 1.00 64.33 30 ARG A O 13
ATOM 22842 N N . THR A 1 31 ? 0.250 -7.728 -2.041 1.00 71.45 31 THR A N 13
ATOM 22843 C CA . THR A 1 31 ? 1.342 -7.352 -2.958 1.00 41.00 31 THR A CA 13
ATOM 22844 C C . THR A 1 31 ? 0.795 -6.907 -4.327 1.00 60.43 31 THR A C 13
ATOM 22845 O O . THR A 1 31 ? 0.161 -7.694 -5.037 1.00 0.45 31 THR A O 13
ATOM 22856 N N . VAL A 1 32 ? 1.021 -5.630 -4.677 1.00 54.01 32 VAL A N 13
ATOM 22857 C CA . VAL A 1 32 ? 0.612 -5.052 -5.956 1.00 31.22 32 VAL A CA 13
ATOM 22858 C C . VAL A 1 32 ? 1.827 -4.982 -6.906 1.00 32.42 32 VAL A C 13
ATOM 22859 O O . VAL A 1 32 ? 2.829 -4.326 -6.603 1.00 35.32 32 VAL A O 13
ATOM 22872 N N . LYS A 1 33 ? 1.745 -5.698 -8.035 1.00 41.52 33 LYS A N 13
ATOM 22873 C CA . LYS A 1 33 ? 2.811 -5.717 -9.057 1.00 62.22 33 LYS A CA 13
ATOM 22874 C C . LYS A 1 33 ? 2.587 -4.593 -10.089 1.00 23.54 33 LYS A C 13
ATOM 22875 O O . LYS A 1 33 ? 3.533 -3.888 -10.476 1.00 73.13 33 LYS A O 13
ATOM 22894 N N . THR A 1 34 ? 1.316 -4.432 -10.515 1.00 13.22 34 THR A N 13
ATOM 22895 C CA . THR A 1 34 ? 0.902 -3.423 -11.517 1.00 53.53 34 THR A CA 13
ATOM 22896 C C . THR A 1 34 ? -0.331 -2.640 -11.023 1.00 22.23 34 THR A C 13
ATOM 22897 O O . THR A 1 34 ? -0.972 -3.028 -10.048 1.00 13.43 34 THR A O 13
ATOM 22908 N N . GLU A 1 35 ? -0.670 -1.557 -11.740 1.00 54.13 35 GLU A N 13
ATOM 22909 C CA . GLU A 1 35 ? -1.800 -0.661 -11.404 1.00 72.15 35 GLU A CA 13
ATOM 22910 C C . GLU A 1 35 ? -3.167 -1.390 -11.521 1.00 61.44 35 GLU A C 13
ATOM 22911 O O . GLU A 1 35 ? -4.144 -0.995 -10.887 1.00 71.53 35 GLU A O 13
ATOM 22923 N N . ASP A 1 36 ? -3.216 -2.447 -12.357 1.00 61.24 36 ASP A N 13
ATOM 22924 C CA . ASP A 1 36 ? -4.390 -3.340 -12.482 1.00 44.45 36 ASP A CA 13
ATOM 22925 C C . ASP A 1 36 ? -4.575 -4.203 -11.206 1.00 42.05 36 ASP A C 13
ATOM 22926 O O . ASP A 1 36 ? -5.712 -4.442 -10.774 1.00 52.03 36 ASP A O 13
ATOM 22935 N N . GLU A 1 37 ? -3.446 -4.642 -10.602 1.00 0.03 37 GLU A N 13
ATOM 22936 C CA . GLU A 1 37 ? -3.461 -5.341 -9.290 1.00 2.30 37 GLU A CA 13
ATOM 22937 C C . GLU A 1 37 ? -3.951 -4.384 -8.185 1.00 12.41 37 GLU A C 13
ATOM 22938 O O . GLU A 1 37 ? -4.639 -4.788 -7.243 1.00 63.41 37 GLU A O 13
ATOM 22950 N N . LEU A 1 38 ? -3.591 -3.102 -8.342 1.00 54.52 38 LEU A N 13
ATOM 22951 C CA . LEU A 1 38 ? -3.996 -2.023 -7.431 1.00 3.33 38 LEU A CA 13
ATOM 22952 C C . LEU A 1 38 ? -5.537 -1.904 -7.456 1.00 65.52 38 LEU A C 13
ATOM 22953 O O . LEU A 1 38 ? -6.177 -1.913 -6.407 1.00 5.04 38 LEU A O 13
ATOM 22969 N N . LYS A 1 39 ? -6.104 -1.892 -8.682 1.00 32.12 39 LYS A N 13
ATOM 22970 C CA . LYS A 1 39 ? -7.562 -1.806 -8.923 1.00 33.40 39 LYS A CA 13
ATOM 22971 C C . LYS A 1 39 ? -8.332 -2.994 -8.305 1.00 22.34 39 LYS A C 13
ATOM 22972 O O . LYS A 1 39 ? -9.336 -2.784 -7.618 1.00 24.43 39 LYS A O 13
ATOM 22991 N N . LYS A 1 40 ? -7.847 -4.235 -8.555 1.00 35.44 40 LYS A N 13
ATOM 22992 C CA . LYS A 1 40 ? -8.534 -5.474 -8.106 1.00 43.30 40 LYS A CA 13
ATOM 22993 C C . LYS A 1 40 ? -8.591 -5.537 -6.566 1.00 42.24 40 LYS A C 13
ATOM 22994 O O . LYS A 1 40 ? -9.572 -6.018 -5.986 1.00 33.50 40 LYS A O 13
ATOM 23013 N N . TYR A 1 41 ? -7.518 -5.028 -5.922 1.00 24.13 41 TYR A N 13
ATOM 23014 C CA . TYR A 1 41 ? -7.432 -4.958 -4.457 1.00 24.13 41 TYR A CA 13
ATOM 23015 C C . TYR A 1 41 ? -8.298 -3.829 -3.888 1.00 23.44 41 TYR A C 13
ATOM 23016 O O . TYR A 1 41 ? -8.804 -3.955 -2.778 1.00 24.23 41 TYR A O 13
ATOM 23034 N N . LEU A 1 42 ? -8.482 -2.739 -4.653 1.00 74.35 42 LEU A N 13
ATOM 23035 C CA . LEU A 1 42 ? -9.422 -1.662 -4.276 1.00 30.14 42 LEU A CA 13
ATOM 23036 C C . LEU A 1 42 ? -10.876 -2.202 -4.234 1.00 43.43 42 LEU A C 13
ATOM 23037 O O . LEU A 1 42 ? -11.588 -1.993 -3.251 1.00 1.03 42 LEU A O 13
ATOM 23053 N N . GLU A 1 43 ? -11.267 -2.950 -5.290 1.00 5.35 43 GLU A N 13
ATOM 23054 C CA . GLU A 1 43 ? -12.621 -3.554 -5.421 1.00 51.32 43 GLU A CA 13
ATOM 23055 C C . GLU A 1 43 ? -12.880 -4.567 -4.291 1.00 61.30 43 GLU A C 13
ATOM 23056 O O . GLU A 1 43 ? -13.992 -4.650 -3.750 1.00 3.22 43 GLU A O 13
ATOM 23068 N N . GLU A 1 44 ? -11.813 -5.307 -3.949 1.00 33.34 44 GLU A N 13
ATOM 23069 C CA . GLU A 1 44 ? -11.780 -6.261 -2.834 1.00 52.13 44 GLU A CA 13
ATOM 23070 C C . GLU A 1 44 ? -12.081 -5.533 -1.508 1.00 1.11 44 GLU A C 13
ATOM 23071 O O . GLU A 1 44 ? -12.947 -5.954 -0.734 1.00 62.44 44 GLU A O 13
ATOM 23083 N N . PHE A 1 45 ? -11.395 -4.399 -1.299 1.00 21.21 45 PHE A N 13
ATOM 23084 C CA . PHE A 1 45 ? -11.516 -3.590 -0.069 1.00 11.24 45 PHE A CA 13
ATOM 23085 C C . PHE A 1 45 ? -12.842 -2.825 0.021 1.00 72.14 45 PHE A C 13
ATOM 23086 O O . PHE A 1 45 ? -13.213 -2.366 1.097 1.00 70.41 45 PHE A O 13
ATOM 23103 N N . ARG A 1 46 ? -13.537 -2.674 -1.115 1.00 41.03 46 ARG A N 13
ATOM 23104 C CA . ARG A 1 46 ? -14.876 -2.054 -1.162 1.00 24.33 46 ARG A CA 13
ATOM 23105 C C . ARG A 1 46 ? -15.935 -3.008 -0.571 1.00 22.03 46 ARG A C 13
ATOM 23106 O O . ARG A 1 46 ? -16.883 -2.567 0.097 1.00 42.31 46 ARG A O 13
ATOM 23127 N N . LYS A 1 47 ? -15.727 -4.325 -0.777 1.00 14.14 47 LYS A N 13
ATOM 23128 C CA . LYS A 1 47 ? -16.609 -5.387 -0.228 1.00 3.35 47 LYS A CA 13
ATOM 23129 C C . LYS A 1 47 ? -16.612 -5.348 1.319 1.00 45.12 47 LYS A C 13
ATOM 23130 O O . LYS A 1 47 ? -17.609 -5.680 1.964 1.00 33.41 47 LYS A O 13
ATOM 23149 N N . GLU A 1 48 ? -15.483 -4.880 1.878 1.00 61.22 48 GLU A N 13
ATOM 23150 C CA . GLU A 1 48 ? -15.225 -4.813 3.325 1.00 11.01 48 GLU A CA 13
ATOM 23151 C C . GLU A 1 48 ? -14.914 -3.353 3.747 1.00 14.22 48 GLU A C 13
ATOM 23152 O O . GLU A 1 48 ? -14.257 -3.121 4.769 1.00 1.20 48 GLU A O 13
ATOM 23164 N N . SER A 1 49 ? -15.456 -2.378 2.973 1.00 11.04 49 SER A N 13
ATOM 23165 C CA . SER A 1 49 ? -15.155 -0.924 3.123 1.00 42.30 49 SER A CA 13
ATOM 23166 C C . SER A 1 49 ? -15.469 -0.333 4.521 1.00 44.20 49 SER A C 13
ATOM 23167 O O . SER A 1 49 ? -15.001 0.771 4.838 1.00 13.03 49 SER A O 13
ATOM 23175 N N . GLN A 1 50 ? -16.250 -1.063 5.332 1.00 61.24 50 GLN A N 13
ATOM 23176 C CA . GLN A 1 50 ? -16.618 -0.640 6.697 1.00 42.51 50 GLN A CA 13
ATOM 23177 C C . GLN A 1 50 ? -15.372 -0.462 7.616 1.00 52.03 50 GLN A C 13
ATOM 23178 O O . GLN A 1 50 ? -14.688 -1.429 7.955 1.00 63.22 50 GLN A O 13
ATOM 23192 N N . ASN A 1 51 ? -15.079 0.823 7.954 1.00 72.05 51 ASN A N 13
ATOM 23193 C CA . ASN A 1 51 ? -13.950 1.235 8.827 1.00 13.22 51 ASN A CA 13
ATOM 23194 C C . ASN A 1 51 ? -12.591 0.770 8.276 1.00 13.32 51 ASN A C 13
ATOM 23195 O O . ASN A 1 51 ? -11.736 0.290 9.030 1.00 33.23 51 ASN A O 13
ATOM 23206 N N . ILE A 1 52 ? -12.371 0.939 6.963 1.00 30.34 52 ILE A N 13
ATOM 23207 C CA . ILE A 1 52 ? -11.119 0.498 6.322 1.00 34.24 52 ILE A CA 13
ATOM 23208 C C . ILE A 1 52 ? -10.220 1.713 6.025 1.00 14.43 52 ILE A C 13
ATOM 23209 O O . ILE A 1 52 ? -10.706 2.809 5.699 1.00 73.11 52 ILE A O 13
ATOM 23225 N N . LYS A 1 53 ? -8.917 1.517 6.218 1.00 60.02 53 LYS A N 13
ATOM 23226 C CA . LYS A 1 53 ? -7.869 2.463 5.839 1.00 32.32 53 LYS A CA 13
ATOM 23227 C C . LYS A 1 53 ? -6.832 1.661 5.054 1.00 12.34 53 LYS A C 13
ATOM 23228 O O . LYS A 1 53 ? -6.435 0.568 5.482 1.00 2.04 53 LYS A O 13
ATOM 23247 N N . VAL A 1 54 ? -6.438 2.180 3.888 1.00 23.33 54 VAL A N 13
ATOM 23248 C CA . VAL A 1 54 ? -5.449 1.537 3.005 1.00 23.24 54 VAL A CA 13
ATOM 23249 C C . VAL A 1 54 ? -4.188 2.419 2.903 1.00 53.23 54 VAL A C 13
ATOM 23250 O O . VAL A 1 54 ? -4.287 3.643 2.871 1.00 65.53 54 VAL A O 13
ATOM 23263 N N . LEU A 1 55 ? -3.010 1.779 2.901 1.00 55.12 55 LEU A N 13
ATOM 23264 C CA . LEU A 1 55 ? -1.708 2.451 2.755 1.00 70.55 55 LEU A CA 13
ATOM 23265 C C . LEU A 1 55 ? -1.001 1.908 1.505 1.00 73.24 55 LEU A C 13
ATOM 23266 O O . LEU A 1 55 ? -0.496 0.784 1.520 1.00 73.31 55 LEU A O 13
ATOM 23282 N N . ILE A 1 56 ? -0.973 2.701 0.428 1.00 2.11 56 ILE A N 13
ATOM 23283 C CA . ILE A 1 56 ? -0.328 2.300 -0.831 1.00 11.44 56 ILE A CA 13
ATOM 23284 C C . ILE A 1 56 ? 1.113 2.856 -0.861 1.00 3.53 56 ILE A C 13
ATOM 23285 O O . ILE A 1 56 ? 1.298 4.073 -0.906 1.00 42.12 56 ILE A O 13
ATOM 23301 N N . LEU A 1 57 ? 2.127 1.956 -0.810 1.00 60.00 57 LEU A N 13
ATOM 23302 C CA . LEU A 1 57 ? 3.547 2.345 -0.958 1.00 72.21 57 LEU A CA 13
ATOM 23303 C C . LEU A 1 57 ? 3.966 2.027 -2.383 1.00 75.25 57 LEU A C 13
ATOM 23304 O O . LEU A 1 57 ? 4.070 0.856 -2.751 1.00 41.53 57 LEU A O 13
ATOM 23320 N N . VAL A 1 58 ? 4.227 3.067 -3.161 1.00 20.24 58 VAL A N 13
ATOM 23321 C CA . VAL A 1 58 ? 4.508 2.946 -4.594 1.00 30.12 58 VAL A CA 13
ATOM 23322 C C . VAL A 1 58 ? 6.022 2.997 -4.860 1.00 60.22 58 VAL A C 13
ATOM 23323 O O . VAL A 1 58 ? 6.796 3.465 -4.018 1.00 1.25 58 VAL A O 13
ATOM 23336 N N . SER A 1 59 ? 6.423 2.521 -6.043 1.00 64.44 59 SER A N 13
ATOM 23337 C CA . SER A 1 59 ? 7.824 2.517 -6.470 1.00 41.04 59 SER A CA 13
ATOM 23338 C C . SER A 1 59 ? 8.222 3.907 -7.009 1.00 41.15 59 SER A C 13
ATOM 23339 O O . SER A 1 59 ? 9.142 4.557 -6.489 1.00 35.41 59 SER A O 13
ATOM 23347 N N . ASN A 1 60 ? 7.481 4.374 -8.029 1.00 21.31 60 ASN A N 13
ATOM 23348 C CA . ASN A 1 60 ? 7.776 5.632 -8.748 1.00 1.54 60 ASN A CA 13
ATOM 23349 C C . ASN A 1 60 ? 6.764 6.735 -8.425 1.00 10.32 60 ASN A C 13
ATOM 23350 O O . ASN A 1 60 ? 5.699 6.478 -7.866 1.00 51.11 60 ASN A O 13
ATOM 23361 N N . ASP A 1 61 ? 7.134 7.970 -8.808 1.00 53.22 61 ASP A N 13
ATOM 23362 C CA . ASP A 1 61 ? 6.253 9.159 -8.788 1.00 15.15 61 ASP A CA 13
ATOM 23363 C C . ASP A 1 61 ? 5.089 8.985 -9.787 1.00 11.24 61 ASP A C 13
ATOM 23364 O O . ASP A 1 61 ? 4.006 9.550 -9.608 1.00 35.10 61 ASP A O 13
ATOM 23373 N N . GLU A 1 62 ? 5.356 8.200 -10.846 1.00 4.25 62 GLU A N 13
ATOM 23374 C CA . GLU A 1 62 ? 4.339 7.745 -11.805 1.00 14.20 62 GLU A CA 13
ATOM 23375 C C . GLU A 1 62 ? 3.261 6.907 -11.098 1.00 51.53 62 GLU A C 13
ATOM 23376 O O . GLU A 1 62 ? 2.068 7.165 -11.246 1.00 61.12 62 GLU A O 13
ATOM 23388 N N . GLU A 1 63 ? 3.723 5.926 -10.307 1.00 20.33 63 GLU A N 13
ATOM 23389 C CA . GLU A 1 63 ? 2.855 4.993 -9.575 1.00 10.32 63 GLU A CA 13
ATOM 23390 C C . GLU A 1 63 ? 2.118 5.725 -8.440 1.00 63.34 63 GLU A C 13
ATOM 23391 O O . GLU A 1 63 ? 1.014 5.336 -8.062 1.00 30.23 63 GLU A O 13
ATOM 23403 N N . LEU A 1 64 ? 2.774 6.776 -7.899 1.00 44.33 64 LEU A N 13
ATOM 23404 C CA . LEU A 1 64 ? 2.217 7.654 -6.855 1.00 33.23 64 LEU A CA 13
ATOM 23405 C C . LEU A 1 64 ? 0.915 8.297 -7.336 1.00 55.14 64 LEU A C 13
ATOM 23406 O O . LEU A 1 64 ? -0.144 8.073 -6.741 1.00 30.04 64 LEU A O 13
ATOM 23422 N N . ASP A 1 65 ? 1.007 9.045 -8.457 1.00 20.44 65 ASP A N 13
ATOM 23423 C CA . ASP A 1 65 ? -0.148 9.730 -9.055 1.00 32.13 65 ASP A CA 13
ATOM 23424 C C . ASP A 1 65 ? -1.204 8.709 -9.510 1.00 72.22 65 ASP A C 13
ATOM 23425 O O . ASP A 1 65 ? -2.390 8.896 -9.256 1.00 40.54 65 ASP A O 13
ATOM 23434 N N . LYS A 1 66 ? -0.719 7.597 -10.095 1.00 53.04 66 LYS A N 13
ATOM 23435 C CA . LYS A 1 66 ? -1.559 6.531 -10.680 1.00 45.13 66 LYS A CA 13
ATOM 23436 C C . LYS A 1 66 ? -2.512 5.957 -9.608 1.00 32.12 66 LYS A C 13
ATOM 23437 O O . LYS A 1 66 ? -3.731 5.908 -9.800 1.00 32.30 66 LYS A O 13
ATOM 23456 N N . ALA A 1 67 ? -1.917 5.598 -8.454 1.00 73.44 67 ALA A N 13
ATOM 23457 C CA . ALA A 1 67 ? -2.625 4.969 -7.331 1.00 13.33 67 ALA A CA 13
ATOM 23458 C C . ALA A 1 67 ? -3.497 5.977 -6.556 1.00 74.40 67 ALA A C 13
ATOM 23459 O O . ALA A 1 67 ? -4.528 5.582 -6.003 1.00 13.54 67 ALA A O 13
ATOM 23466 N N . LYS A 1 68 ? -3.081 7.277 -6.516 1.00 72.40 68 LYS A N 13
ATOM 23467 C CA . LYS A 1 68 ? -3.915 8.359 -5.923 1.00 3.44 68 LYS A CA 13
ATOM 23468 C C . LYS A 1 68 ? -5.240 8.472 -6.688 1.00 61.51 68 LYS A C 13
ATOM 23469 O O . LYS A 1 68 ? -6.313 8.435 -6.085 1.00 3.30 68 LYS A O 13
ATOM 23488 N N . GLU A 1 69 ? -5.135 8.551 -8.032 1.00 71.33 69 GLU A N 13
ATOM 23489 C CA . GLU A 1 69 ? -6.299 8.786 -8.897 1.00 10.24 69 GLU A CA 13
ATOM 23490 C C . GLU A 1 69 ? -7.258 7.580 -8.848 1.00 43.11 69 GLU A C 13
ATOM 23491 O O . GLU A 1 69 ? -8.463 7.764 -8.711 1.00 63.42 69 GLU A O 13
ATOM 23503 N N . LEU A 1 70 ? -6.692 6.349 -8.890 1.00 62.11 70 LEU A N 13
ATOM 23504 C CA . LEU A 1 70 ? -7.473 5.090 -8.813 1.00 71.53 70 LEU A CA 13
ATOM 23505 C C . LEU A 1 70 ? -8.269 5.014 -7.495 1.00 72.25 70 LEU A C 13
ATOM 23506 O O . LEU A 1 70 ? -9.474 4.738 -7.507 1.00 71.41 70 LEU A O 13
ATOM 23522 N N . ALA A 1 71 ? -7.578 5.298 -6.377 1.00 30.01 71 ALA A N 13
ATOM 23523 C CA . ALA A 1 71 ? -8.155 5.256 -5.021 1.00 43.30 71 ALA A CA 13
ATOM 23524 C C . ALA A 1 71 ? -9.311 6.259 -4.858 1.00 33.32 71 ALA A C 13
ATOM 23525 O O . ALA A 1 71 ? -10.330 5.943 -4.244 1.00 73.53 71 ALA A O 13
ATOM 23532 N N . GLN A 1 72 ? -9.135 7.462 -5.429 1.00 31.21 72 GLN A N 13
ATOM 23533 C CA . GLN A 1 72 ? -10.130 8.552 -5.363 1.00 54.33 72 GLN A CA 13
ATOM 23534 C C . GLN A 1 72 ? -11.331 8.289 -6.297 1.00 62.41 72 GLN A C 13
ATOM 23535 O O . GLN A 1 72 ? -12.455 8.685 -5.981 1.00 61.45 72 GLN A O 13
ATOM 23549 N N . LYS A 1 73 ? -11.101 7.595 -7.432 1.00 31.14 73 LYS A N 13
ATOM 23550 C CA . LYS A 1 73 ? -12.195 7.162 -8.344 1.00 15.22 73 LYS A CA 13
ATOM 23551 C C . LYS A 1 73 ? -13.034 6.037 -7.698 1.00 5.11 73 LYS A C 13
ATOM 23552 O O . LYS A 1 73 ? -14.231 5.905 -7.971 1.00 72.21 73 LYS A O 13
ATOM 23571 N N . MET A 1 74 ? -12.376 5.241 -6.841 1.00 21.13 74 MET A N 13
ATOM 23572 C CA . MET A 1 74 ? -13.037 4.237 -5.970 1.00 2.34 74 MET A CA 13
ATOM 23573 C C . MET A 1 74 ? -13.544 4.899 -4.666 1.00 10.42 74 MET A C 13
ATOM 23574 O O . MET A 1 74 ? -14.219 4.250 -3.866 1.00 72.15 74 MET A O 13
ATOM 23588 N N . GLU A 1 75 ? -13.158 6.183 -4.464 1.00 71.42 75 GLU A N 13
ATOM 23589 C CA . GLU A 1 75 ? -13.487 7.011 -3.270 1.00 4.01 75 GLU A CA 13
ATOM 23590 C C . GLU A 1 75 ? -12.963 6.423 -1.934 1.00 20.51 75 GLU A C 13
ATOM 23591 O O . GLU A 1 75 ? -13.313 6.930 -0.860 1.00 63.34 75 GLU A O 13
ATOM 23603 N N . ILE A 1 76 ? -12.081 5.403 -2.014 1.00 23.01 76 ILE A N 13
ATOM 23604 C CA . ILE A 1 76 ? -11.533 4.703 -0.833 1.00 14.51 76 ILE A CA 13
ATOM 23605 C C . ILE A 1 76 ? -10.533 5.607 -0.097 1.00 54.12 76 ILE A C 13
ATOM 23606 O O . ILE A 1 76 ? -9.687 6.264 -0.726 1.00 24.01 76 ILE A O 13
ATOM 23622 N N . ASP A 1 77 ? -10.655 5.635 1.233 1.00 12.23 77 ASP A N 13
ATOM 23623 C CA . ASP A 1 77 ? -9.765 6.381 2.115 1.00 51.45 77 ASP A CA 13
ATOM 23624 C C . ASP A 1 77 ? -8.368 5.720 2.157 1.00 62.33 77 ASP A C 13
ATOM 23625 O O . ASP A 1 77 ? -8.180 4.651 2.763 1.00 51.22 77 ASP A O 13
ATOM 23634 N N . VAL A 1 78 ? -7.411 6.351 1.448 1.00 63.51 78 VAL A N 13
ATOM 23635 C CA . VAL A 1 78 ? -6.057 5.812 1.226 1.00 33.15 78 VAL A CA 13
ATOM 23636 C C . VAL A 1 78 ? -4.971 6.878 1.509 1.00 31.22 78 VAL A C 13
ATOM 23637 O O . VAL A 1 78 ? -5.171 8.062 1.238 1.00 11.33 78 VAL A O 13
ATOM 23650 N N . ARG A 1 79 ? -3.819 6.420 2.043 1.00 14.51 79 ARG A N 13
ATOM 23651 C CA . ARG A 1 79 ? -2.577 7.204 2.134 1.00 51.32 79 ARG A CA 13
ATOM 23652 C C . ARG A 1 79 ? -1.626 6.659 1.051 1.00 0.10 79 ARG A C 13
ATOM 23653 O O . ARG A 1 79 ? -1.152 5.526 1.171 1.00 2.43 79 ARG A O 13
ATOM 23674 N N . THR A 1 80 ? -1.368 7.440 -0.002 1.00 53.40 80 THR A N 13
ATOM 23675 C CA . THR A 1 80 ? -0.497 7.012 -1.113 1.00 10.32 80 THR A CA 13
ATOM 23676 C C . THR A 1 80 ? 0.860 7.729 -0.974 1.00 73.22 80 THR A C 13
ATOM 23677 O O . THR A 1 80 ? 0.931 8.958 -1.098 1.00 31.31 80 THR A O 13
ATOM 23688 N N . ARG A 1 81 ? 1.923 6.956 -0.669 1.00 74.14 81 ARG A N 13
ATOM 23689 C CA . ARG A 1 81 ? 3.281 7.477 -0.384 1.00 15.54 81 ARG A CA 13
ATOM 23690 C C . ARG A 1 81 ? 4.309 6.768 -1.273 1.00 21.43 81 ARG A C 13
ATOM 23691 O O . ARG A 1 81 ? 4.228 5.554 -1.465 1.00 42.13 81 ARG A O 13
ATOM 23712 N N . LYS A 1 82 ? 5.271 7.541 -1.813 1.00 64.34 82 LYS A N 13
ATOM 23713 C CA . LYS A 1 82 ? 6.364 7.002 -2.635 1.00 20.32 82 LYS A CA 13
ATOM 23714 C C . LYS A 1 82 ? 7.507 6.531 -1.735 1.00 32.11 82 LYS A C 13
ATOM 23715 O O . LYS A 1 82 ? 7.994 7.289 -0.888 1.00 23.14 82 LYS A O 13
ATOM 23734 N N . VAL A 1 83 ? 7.912 5.272 -1.912 1.00 64.12 83 VAL A N 13
ATOM 23735 C CA . VAL A 1 83 ? 9.082 4.698 -1.241 1.00 53.21 83 VAL A CA 13
ATOM 23736 C C . VAL A 1 83 ? 10.167 4.424 -2.291 1.00 70.22 83 VAL A C 13
ATOM 23737 O O . VAL A 1 83 ? 9.864 4.026 -3.422 1.00 34.45 83 VAL A O 13
ATOM 23750 N N . THR A 1 84 ? 11.417 4.709 -1.930 1.00 43.41 84 THR A N 13
ATOM 23751 C CA . THR A 1 84 ? 12.588 4.551 -2.813 1.00 62.04 84 THR A CA 13
ATOM 23752 C C . THR A 1 84 ? 13.577 3.538 -2.181 1.00 64.34 84 THR A C 13
ATOM 23753 O O . THR A 1 84 ? 14.431 2.968 -2.869 1.00 73.22 84 THR A O 13
ATOM 23764 N N . SER A 1 85 ? 13.425 3.312 -0.858 1.00 62.44 85 SER A N 13
ATOM 23765 C CA . SER A 1 85 ? 14.147 2.267 -0.106 1.00 45.31 85 SER A CA 13
ATOM 23766 C C . SER A 1 85 ? 13.146 1.479 0.785 1.00 3.51 85 SER A C 13
ATOM 23767 O O . SER A 1 85 ? 12.101 2.034 1.168 1.00 55.22 85 SER A O 13
ATOM 23775 N N . PRO A 1 86 ? 13.430 0.165 1.115 1.00 3.35 86 PRO A N 13
ATOM 23776 C CA . PRO A 1 86 ? 12.574 -0.660 2.015 1.00 53.44 86 PRO A CA 13
ATOM 23777 C C . PRO A 1 86 ? 12.327 -0.017 3.385 1.00 24.20 86 PRO A C 13
ATOM 23778 O O . PRO A 1 86 ? 11.231 -0.137 3.915 1.00 3.43 86 PRO A O 13
ATOM 23789 N N . ASP A 1 87 ? 13.345 0.675 3.937 1.00 75.35 87 ASP A N 13
ATOM 23790 C CA . ASP A 1 87 ? 13.263 1.301 5.282 1.00 44.53 87 ASP A CA 13
ATOM 23791 C C . ASP A 1 87 ? 12.153 2.362 5.362 1.00 43.13 87 ASP A C 13
ATOM 23792 O O . ASP A 1 87 ? 11.520 2.516 6.411 1.00 22.44 87 ASP A O 13
ATOM 23801 N N . GLU A 1 88 ? 11.912 3.064 4.242 1.00 51.22 88 GLU A N 13
ATOM 23802 C CA . GLU A 1 88 ? 10.822 4.052 4.137 1.00 42.14 88 GLU A CA 13
ATOM 23803 C C . GLU A 1 88 ? 9.454 3.346 4.119 1.00 32.31 88 GLU A C 13
ATOM 23804 O O . GLU A 1 88 ? 8.526 3.787 4.787 1.00 24.31 88 GLU A O 13
ATOM 23816 N N . ALA A 1 89 ? 9.373 2.214 3.385 1.00 63.33 89 ALA A N 13
ATOM 23817 C CA . ALA A 1 89 ? 8.137 1.404 3.285 1.00 31.44 89 ALA A CA 13
ATOM 23818 C C . ALA A 1 89 ? 7.739 0.849 4.659 1.00 65.44 89 ALA A C 13
ATOM 23819 O O . ALA A 1 89 ? 6.587 0.972 5.084 1.00 74.24 89 ALA A O 13
ATOM 23826 N N . LYS A 1 90 ? 8.743 0.294 5.353 1.00 51.13 90 LYS A N 13
ATOM 23827 C CA . LYS A 1 90 ? 8.630 -0.238 6.715 1.00 23.20 90 LYS A CA 13
ATOM 23828 C C . LYS A 1 90 ? 8.192 0.858 7.701 1.00 51.02 90 LYS A C 13
ATOM 23829 O O . LYS A 1 90 ? 7.347 0.619 8.577 1.00 13.44 90 LYS A O 13
ATOM 23848 N N . ARG A 1 91 ? 8.792 2.058 7.542 1.00 24.13 91 ARG A N 13
ATOM 23849 C CA . ARG A 1 91 ? 8.518 3.207 8.410 1.00 74.34 91 ARG A CA 13
ATOM 23850 C C . ARG A 1 91 ? 7.062 3.652 8.267 1.00 50.34 91 ARG A C 13
ATOM 23851 O O . ARG A 1 91 ? 6.364 3.733 9.263 1.00 0.34 91 ARG A O 13
ATOM 23872 N N . TRP A 1 92 ? 6.605 3.906 7.018 1.00 13.41 92 TRP A N 13
ATOM 23873 C CA . TRP A 1 92 ? 5.204 4.289 6.736 1.00 52.00 92 TRP A CA 13
ATOM 23874 C C . TRP A 1 92 ? 4.177 3.270 7.270 1.00 52.13 92 TRP A C 13
ATOM 23875 O O . TRP A 1 92 ? 3.076 3.666 7.637 1.00 0.14 92 TRP A O 13
ATOM 23896 N N . ILE A 1 93 ? 4.542 1.971 7.296 1.00 11.33 93 ILE A N 13
ATOM 23897 C CA . ILE A 1 93 ? 3.681 0.896 7.848 1.00 33.41 93 ILE A CA 13
ATOM 23898 C C . ILE A 1 93 ? 3.533 1.072 9.374 1.00 2.11 93 ILE A C 13
ATOM 23899 O O . ILE A 1 93 ? 2.423 0.988 9.915 1.00 53.54 93 ILE A O 13
ATOM 23915 N N . LYS A 1 94 ? 4.666 1.354 10.040 1.00 14.52 94 LYS A N 13
ATOM 23916 C CA . LYS A 1 94 ? 4.710 1.694 11.474 1.00 31.21 94 LYS A CA 13
ATOM 23917 C C . LYS A 1 94 ? 3.870 2.964 11.767 1.00 11.03 94 LYS A C 13
ATOM 23918 O O . LYS A 1 94 ? 3.044 2.962 12.682 1.00 51.41 94 LYS A O 13
ATOM 23937 N N . GLU A 1 95 ? 4.052 4.017 10.934 1.00 61.22 95 GLU A N 13
ATOM 23938 C CA . GLU A 1 95 ? 3.393 5.328 11.122 1.00 54.51 95 GLU A CA 13
ATOM 23939 C C . GLU A 1 95 ? 1.867 5.208 10.931 1.00 12.32 95 GLU A C 13
ATOM 23940 O O . GLU A 1 95 ? 1.093 5.819 11.664 1.00 30.33 95 GLU A O 13
ATOM 23952 N N . PHE A 1 96 ? 1.477 4.388 9.939 1.00 12.30 96 PHE A N 13
ATOM 23953 C CA . PHE A 1 96 ? 0.069 4.104 9.572 1.00 34.14 96 PHE A CA 13
ATOM 23954 C C . PHE A 1 96 ? -0.654 3.343 10.692 1.00 22.10 96 PHE A C 13
ATOM 23955 O O . PHE A 1 96 ? -1.833 3.589 10.975 1.00 62.13 96 PHE A O 13
ATOM 23972 N N . SER A 1 97 ? 0.088 2.414 11.316 1.00 5.34 97 SER A N 13
ATOM 23973 C CA . SER A 1 97 ? -0.394 1.613 12.443 1.00 3.21 97 SER A CA 13
ATOM 23974 C C . SER A 1 97 ? -0.669 2.514 13.665 1.00 60.50 97 SER A C 13
ATOM 23975 O O . SER A 1 97 ? -1.662 2.331 14.371 1.00 35.01 97 SER A O 13
ATOM 23983 N N . GLU A 1 98 ? 0.224 3.503 13.879 1.00 3.23 98 GLU A N 13
ATOM 23984 C CA . GLU A 1 98 ? 0.146 4.444 15.014 1.00 31.21 98 GLU A CA 13
ATOM 23985 C C . GLU A 1 98 ? -0.965 5.488 14.812 1.00 43.53 98 GLU A C 13
ATOM 23986 O O . GLU A 1 98 ? -1.682 5.826 15.766 1.00 14.31 98 GLU A O 13
ATOM 23998 N N . GLU A 1 99 ? -1.101 6.010 13.570 1.00 20.35 99 GLU A N 13
ATOM 23999 C CA . GLU A 1 99 ? -2.053 7.095 13.284 1.00 62.35 99 GLU A CA 13
ATOM 24000 C C . GLU A 1 99 ? -3.497 6.547 13.215 1.00 61.31 99 GLU A C 13
ATOM 24001 O O . GLU A 1 99 ? -4.394 7.112 13.842 1.00 73.24 99 GLU A O 13
ATOM 24013 N N . GLY A 1 100 ? -3.688 5.447 12.457 1.00 33.32 100 GLY A N 13
ATOM 24014 C CA . GLY A 1 100 ? -4.959 4.694 12.389 1.00 45.35 100 GLY A CA 13
ATOM 24015 C C . GLY A 1 100 ? -6.219 5.542 12.143 1.00 71.13 100 GLY A C 13
ATOM 24016 O O . GLY A 1 100 ? -7.287 5.249 12.692 1.00 22.41 100 GLY A O 13
ATOM 24020 N N . GLY A 1 101 ? -6.076 6.617 11.342 1.00 32.03 101 GLY A N 13
ATOM 24021 C CA . GLY A 1 101 ? -7.181 7.552 11.059 1.00 72.33 101 GLY A CA 13
ATOM 24022 C C . GLY A 1 101 ? -6.884 8.996 11.477 1.00 13.20 101 GLY A C 13
ATOM 24023 O O . GLY A 1 101 ? -7.711 9.890 11.246 1.00 14.11 101 GLY A O 13
ATOM 24027 N N . SER A 1 102 ? -5.695 9.232 12.068 1.00 5.12 102 SER A N 13
ATOM 24028 C CA . SER A 1 102 ? -5.290 10.563 12.582 1.00 30.11 102 SER A CA 13
ATOM 24029 C C . SER A 1 102 ? -5.136 11.582 11.433 1.00 75.35 102 SER A C 13
ATOM 24030 O O . SER A 1 102 ? -5.542 12.736 11.572 1.00 40.23 102 SER A O 13
ATOM 24038 N N . LEU A 1 103 ? -4.585 11.115 10.291 1.00 54.42 103 LEU A N 13
ATOM 24039 C CA . LEU A 1 103 ? -4.335 11.955 9.090 1.00 71.30 103 LEU A CA 13
ATOM 24040 C C . LEU A 1 103 ? -5.637 12.547 8.496 1.00 62.12 103 LEU A C 13
ATOM 24041 O O . LEU A 1 103 ? -5.583 13.495 7.713 1.00 42.02 103 LEU A O 13
ATOM 24057 N N . GLU A 1 104 ? -6.786 11.962 8.867 1.00 33.21 104 GLU A N 13
ATOM 24058 C CA . GLU A 1 104 ? -8.127 12.448 8.475 1.00 43.21 104 GLU A CA 13
ATOM 24059 C C . GLU A 1 104 ? -8.697 13.382 9.557 1.00 62.53 104 GLU A C 13
ATOM 24060 O O . GLU A 1 104 ? -9.018 14.550 9.310 1.00 62.23 104 GLU A O 13
ATOM 24072 N N . HIS A 1 105 ? -8.786 12.826 10.773 1.00 51.42 105 HIS A N 13
ATOM 24073 C CA . HIS A 1 105 ? -9.613 13.359 11.859 1.00 21.21 105 HIS A CA 13
ATOM 24074 C C . HIS A 1 105 ? -8.787 14.252 12.792 1.00 61.23 105 HIS A C 13
ATOM 24075 O O . HIS A 1 105 ? -7.775 13.803 13.335 1.00 22.44 105 HIS A O 13
ATOM 24090 N N . HIS A 1 106 ? -9.198 15.533 12.900 1.00 1.11 106 HIS A N 13
ATOM 24091 C CA . HIS A 1 106 ? -8.785 16.468 13.985 1.00 71.25 106 HIS A CA 13
ATOM 24092 C C . HIS A 1 106 ? -7.271 16.838 13.966 1.00 74.34 106 HIS A C 13
ATOM 24093 O O . HIS A 1 106 ? -6.804 17.578 14.843 1.00 60.35 106 HIS A O 13
ATOM 24108 N N . HIS A 1 107 ? -6.524 16.367 12.938 1.00 2.42 107 HIS A N 13
ATOM 24109 C CA . HIS A 1 107 ? -5.052 16.568 12.834 1.00 24.12 107 HIS A CA 13
ATOM 24110 C C . HIS A 1 107 ? -4.692 18.053 12.644 1.00 73.33 107 HIS A C 13
ATOM 24111 O O . HIS A 1 107 ? -3.594 18.490 13.014 1.00 40.13 107 HIS A O 13
ATOM 24126 N N . HIS A 1 108 ? -5.623 18.811 12.039 1.00 42.40 108 HIS A N 13
ATOM 24127 C CA . HIS A 1 108 ? -5.543 20.270 11.981 1.00 71.00 108 HIS A CA 13
ATOM 24128 C C . HIS A 1 108 ? -5.948 20.817 13.363 1.00 32.02 108 HIS A C 13
ATOM 24129 O O . HIS A 1 108 ? -7.142 21.027 13.635 1.00 43.15 108 HIS A O 13
ATOM 24144 N N . HIS A 1 109 ? -4.948 20.971 14.248 1.00 55.51 109 HIS A N 13
ATOM 24145 C CA . HIS A 1 109 ? -5.144 21.521 15.593 1.00 61.02 109 HIS A CA 13
ATOM 24146 C C . HIS A 1 109 ? -5.475 23.021 15.495 1.00 31.43 109 HIS A C 13
ATOM 24147 O O . HIS A 1 109 ? -4.584 23.855 15.294 1.00 30.25 109 HIS A O 13
ATOM 24162 N N . HIS A 1 110 ? -6.772 23.327 15.562 1.00 4.04 110 HIS A N 13
ATOM 24163 C CA . HIS A 1 110 ? -7.297 24.702 15.568 1.00 64.54 110 HIS A CA 13
ATOM 24164 C C . HIS A 1 110 ? -7.527 25.159 17.034 1.00 25.30 110 HIS A C 13
ATOM 24165 O O . HIS A 1 110 ? -6.907 26.157 17.462 1.00 62.13 110 HIS A O 13
ATOM 24181 N N . MET A 1 1 ? -10.883 -1.719 13.399 1.00 12.22 1 MET A N 14
ATOM 24182 C CA . MET A 1 1 ? -10.544 -0.857 12.239 1.00 63.32 1 MET A CA 14
ATOM 24183 C C . MET A 1 1 ? -9.724 -1.686 11.233 1.00 5.52 1 MET A C 14
ATOM 24184 O O . MET A 1 1 ? -8.590 -2.071 11.534 1.00 54.22 1 MET A O 14
ATOM 24200 N N . LEU A 1 2 ? -10.343 -2.011 10.078 1.00 61.34 2 LEU A N 14
ATOM 24201 C CA . LEU A 1 2 ? -9.695 -2.768 8.982 1.00 30.40 2 LEU A CA 14
ATOM 24202 C C . LEU A 1 2 ? -8.416 -2.051 8.496 1.00 5.02 2 LEU A C 14
ATOM 24203 O O . LEU A 1 2 ? -8.489 -0.928 7.986 1.00 54.34 2 LEU A O 14
ATOM 24219 N N . LEU A 1 3 ? -7.242 -2.674 8.704 1.00 61.21 3 LEU A N 14
ATOM 24220 C CA . LEU A 1 3 ? -5.947 -2.121 8.259 1.00 53.30 3 LEU A CA 14
ATOM 24221 C C . LEU A 1 3 ? -5.338 -3.013 7.159 1.00 70.23 3 LEU A C 14
ATOM 24222 O O . LEU A 1 3 ? -4.967 -4.174 7.405 1.00 63.34 3 LEU A O 14
ATOM 24238 N N . TYR A 1 4 ? -5.262 -2.458 5.939 1.00 20.41 4 TYR A N 14
ATOM 24239 C CA . TYR A 1 4 ? -4.707 -3.127 4.753 1.00 31.04 4 TYR A CA 14
ATOM 24240 C C . TYR A 1 4 ? -3.556 -2.295 4.187 1.00 44.20 4 TYR A C 14
ATOM 24241 O O . TYR A 1 4 ? -3.531 -1.069 4.332 1.00 44.11 4 TYR A O 14
ATOM 24259 N N . VAL A 1 5 ? -2.592 -2.987 3.578 1.00 35.02 5 VAL A N 14
ATOM 24260 C CA . VAL A 1 5 ? -1.401 -2.391 2.965 1.00 33.44 5 VAL A CA 14
ATOM 24261 C C . VAL A 1 5 ? -1.241 -2.970 1.546 1.00 3.21 5 VAL A C 14
ATOM 24262 O O . VAL A 1 5 ? -1.145 -4.181 1.386 1.00 14.30 5 VAL A O 14
ATOM 24275 N N . LEU A 1 6 ? -1.250 -2.101 0.522 1.00 61.24 6 LEU A N 14
ATOM 24276 C CA . LEU A 1 6 ? -1.001 -2.490 -0.880 1.00 51.33 6 LEU A CA 14
ATOM 24277 C C . LEU A 1 6 ? 0.384 -1.992 -1.293 1.00 13.40 6 LEU A C 14
ATOM 24278 O O . LEU A 1 6 ? 0.585 -0.791 -1.437 1.00 64.32 6 LEU A O 14
ATOM 24294 N N . ILE A 1 7 ? 1.343 -2.898 -1.487 1.00 24.23 7 ILE A N 14
ATOM 24295 C CA . ILE A 1 7 ? 2.716 -2.502 -1.816 1.00 12.32 7 ILE A CA 14
ATOM 24296 C C . ILE A 1 7 ? 2.986 -2.701 -3.322 1.00 64.21 7 ILE A C 14
ATOM 24297 O O . ILE A 1 7 ? 3.035 -3.832 -3.824 1.00 41.14 7 ILE A O 14
ATOM 24313 N N . ILE A 1 8 ? 3.090 -1.577 -4.050 1.00 4.12 8 ILE A N 14
ATOM 24314 C CA . ILE A 1 8 ? 3.563 -1.551 -5.439 1.00 63.24 8 ILE A CA 14
ATOM 24315 C C . ILE A 1 8 ? 5.079 -1.311 -5.396 1.00 43.22 8 ILE A C 14
ATOM 24316 O O . ILE A 1 8 ? 5.521 -0.191 -5.131 1.00 54.45 8 ILE A O 14
ATOM 24332 N N . SER A 1 9 ? 5.869 -2.364 -5.606 1.00 2.31 9 SER A N 14
ATOM 24333 C CA . SER A 1 9 ? 7.331 -2.251 -5.648 1.00 40.33 9 SER A CA 14
ATOM 24334 C C . SER A 1 9 ? 7.901 -3.223 -6.674 1.00 63.13 9 SER A C 14
ATOM 24335 O O . SER A 1 9 ? 7.446 -4.371 -6.783 1.00 42.40 9 SER A O 14
ATOM 24343 N N . ASN A 1 10 ? 8.892 -2.737 -7.429 1.00 43.13 10 ASN A N 14
ATOM 24344 C CA . ASN A 1 10 ? 9.628 -3.536 -8.423 1.00 43.14 10 ASN A CA 14
ATOM 24345 C C . ASN A 1 10 ? 10.690 -4.403 -7.730 1.00 32.21 10 ASN A C 14
ATOM 24346 O O . ASN A 1 10 ? 11.097 -5.445 -8.262 1.00 22.22 10 ASN A O 14
ATOM 24357 N N . ASP A 1 11 ? 11.130 -3.947 -6.542 1.00 43.51 11 ASP A N 14
ATOM 24358 C CA . ASP A 1 11 ? 12.176 -4.613 -5.756 1.00 55.41 11 ASP A CA 14
ATOM 24359 C C . ASP A 1 11 ? 11.538 -5.607 -4.778 1.00 72.25 11 ASP A C 14
ATOM 24360 O O . ASP A 1 11 ? 10.864 -5.214 -3.813 1.00 45.23 11 ASP A O 14
ATOM 24369 N N . LYS A 1 12 ? 11.776 -6.894 -5.047 1.00 71.00 12 LYS A N 14
ATOM 24370 C CA . LYS A 1 12 ? 11.211 -8.020 -4.282 1.00 75.54 12 LYS A CA 14
ATOM 24371 C C . LYS A 1 12 ? 11.740 -8.022 -2.833 1.00 34.54 12 LYS A C 14
ATOM 24372 O O . LYS A 1 12 ? 11.007 -8.381 -1.898 1.00 62.22 12 LYS A O 14
ATOM 24391 N N . LYS A 1 13 ? 12.997 -7.582 -2.647 1.00 52.34 13 LYS A N 14
ATOM 24392 C CA . LYS A 1 13 ? 13.626 -7.571 -1.322 1.00 23.11 13 LYS A CA 14
ATOM 24393 C C . LYS A 1 13 ? 13.099 -6.382 -0.481 1.00 14.42 13 LYS A C 14
ATOM 24394 O O . LYS A 1 13 ? 13.010 -6.488 0.740 1.00 44.20 13 LYS A O 14
ATOM 24413 N N . LEU A 1 14 ? 12.730 -5.263 -1.147 1.00 51.35 14 LEU A N 14
ATOM 24414 C CA . LEU A 1 14 ? 11.993 -4.145 -0.499 1.00 21.05 14 LEU A CA 14
ATOM 24415 C C . LEU A 1 14 ? 10.645 -4.660 0.046 1.00 33.22 14 LEU A C 14
ATOM 24416 O O . LEU A 1 14 ? 10.256 -4.331 1.179 1.00 62.24 14 LEU A O 14
ATOM 24432 N N . ILE A 1 15 ? 9.952 -5.473 -0.782 1.00 43.13 15 ILE A N 14
ATOM 24433 C CA . ILE A 1 15 ? 8.642 -6.050 -0.437 1.00 35.10 15 ILE A CA 14
ATOM 24434 C C . ILE A 1 15 ? 8.723 -6.937 0.828 1.00 2.20 15 ILE A C 14
ATOM 24435 O O . ILE A 1 15 ? 7.870 -6.818 1.713 1.00 15.54 15 ILE A O 14
ATOM 24451 N N . GLU A 1 16 ? 9.742 -7.816 0.899 1.00 23.34 16 GLU A N 14
ATOM 24452 C CA . GLU A 1 16 ? 9.881 -8.745 2.043 1.00 42.32 16 GLU A CA 14
ATOM 24453 C C . GLU A 1 16 ? 10.237 -7.991 3.348 1.00 44.54 16 GLU A C 14
ATOM 24454 O O . GLU A 1 16 ? 9.691 -8.324 4.397 1.00 64.34 16 GLU A O 14
ATOM 24466 N N . GLU A 1 17 ? 11.112 -6.949 3.275 1.00 33.53 17 GLU A N 14
ATOM 24467 C CA . GLU A 1 17 ? 11.463 -6.115 4.466 1.00 41.43 17 GLU A CA 14
ATOM 24468 C C . GLU A 1 17 ? 10.228 -5.377 5.012 1.00 21.13 17 GLU A C 14
ATOM 24469 O O . GLU A 1 17 ? 10.056 -5.234 6.234 1.00 13.53 17 GLU A O 14
ATOM 24481 N N . ALA A 1 18 ? 9.379 -4.921 4.081 1.00 55.41 18 ALA A N 14
ATOM 24482 C CA . ALA A 1 18 ? 8.112 -4.260 4.400 1.00 75.02 18 ALA A CA 14
ATOM 24483 C C . ALA A 1 18 ? 7.107 -5.259 5.008 1.00 4.42 18 ALA A C 14
ATOM 24484 O O . ALA A 1 18 ? 6.422 -4.942 5.982 1.00 71.11 18 ALA A O 14
ATOM 24491 N N . ARG A 1 19 ? 7.045 -6.470 4.419 1.00 62.41 19 ARG A N 14
ATOM 24492 C CA . ARG A 1 19 ? 6.126 -7.549 4.850 1.00 22.22 19 ARG A CA 14
ATOM 24493 C C . ARG A 1 19 ? 6.395 -7.947 6.313 1.00 52.24 19 ARG A C 14
ATOM 24494 O O . ARG A 1 19 ? 5.461 -8.138 7.085 1.00 75.31 19 ARG A O 14
ATOM 24515 N N . LYS A 1 20 ? 7.693 -8.028 6.665 1.00 73.01 20 LYS A N 14
ATOM 24516 C CA . LYS A 1 20 ? 8.159 -8.383 8.024 1.00 2.10 20 LYS A CA 14
ATOM 24517 C C . LYS A 1 20 ? 7.662 -7.355 9.058 1.00 12.35 20 LYS A C 14
ATOM 24518 O O . LYS A 1 20 ? 7.284 -7.720 10.176 1.00 32.22 20 LYS A O 14
ATOM 24537 N N . MET A 1 21 ? 7.655 -6.074 8.655 1.00 40.21 21 MET A N 14
ATOM 24538 C CA . MET A 1 21 ? 7.158 -4.963 9.490 1.00 62.41 21 MET A CA 14
ATOM 24539 C C . MET A 1 21 ? 5.638 -4.984 9.620 1.00 31.13 21 MET A C 14
ATOM 24540 O O . MET A 1 21 ? 5.106 -4.682 10.692 1.00 63.04 21 MET A O 14
ATOM 24554 N N . ALA A 1 22 ? 4.955 -5.302 8.514 1.00 41.02 22 ALA A N 14
ATOM 24555 C CA . ALA A 1 22 ? 3.494 -5.421 8.487 1.00 0.20 22 ALA A CA 14
ATOM 24556 C C . ALA A 1 22 ? 3.014 -6.541 9.428 1.00 53.44 22 ALA A C 14
ATOM 24557 O O . ALA A 1 22 ? 2.009 -6.380 10.113 1.00 33.35 22 ALA A O 14
ATOM 24564 N N . GLU A 1 23 ? 3.771 -7.655 9.465 1.00 70.52 23 GLU A N 14
ATOM 24565 C CA . GLU A 1 23 ? 3.509 -8.789 10.377 1.00 44.21 23 GLU A CA 14
ATOM 24566 C C . GLU A 1 23 ? 3.582 -8.340 11.858 1.00 41.20 23 GLU A C 14
ATOM 24567 O O . GLU A 1 23 ? 2.733 -8.722 12.670 1.00 41.33 23 GLU A O 14
ATOM 24579 N N . LYS A 1 24 ? 4.589 -7.502 12.179 1.00 0.31 24 LYS A N 14
ATOM 24580 C CA . LYS A 1 24 ? 4.808 -6.971 13.542 1.00 52.32 24 LYS A CA 14
ATOM 24581 C C . LYS A 1 24 ? 3.701 -5.970 13.933 1.00 14.03 24 LYS A C 14
ATOM 24582 O O . LYS A 1 24 ? 3.211 -5.980 15.066 1.00 42.33 24 LYS A O 14
ATOM 24601 N N . ALA A 1 25 ? 3.318 -5.110 12.978 1.00 12.33 25 ALA A N 14
ATOM 24602 C CA . ALA A 1 25 ? 2.291 -4.067 13.176 1.00 74.41 25 ALA A CA 14
ATOM 24603 C C . ALA A 1 25 ? 0.859 -4.639 13.082 1.00 51.10 25 ALA A C 14
ATOM 24604 O O . ALA A 1 25 ? -0.107 -3.930 13.398 1.00 12.23 25 ALA A O 14
ATOM 24611 N N . ASN A 1 26 ? 0.758 -5.922 12.656 1.00 22.24 26 ASN A N 14
ATOM 24612 C CA . ASN A 1 26 ? -0.512 -6.616 12.356 1.00 44.45 26 ASN A CA 14
ATOM 24613 C C . ASN A 1 26 ? -1.295 -5.836 11.286 1.00 31.04 26 ASN A C 14
ATOM 24614 O O . ASN A 1 26 ? -2.271 -5.131 11.567 1.00 42.41 26 ASN A O 14
ATOM 24625 N N . LEU A 1 27 ? -0.775 -5.903 10.061 1.00 62.30 27 LEU A N 14
ATOM 24626 C CA . LEU A 1 27 ? -1.343 -5.253 8.876 1.00 53.41 27 LEU A CA 14
ATOM 24627 C C . LEU A 1 27 ? -1.382 -6.302 7.766 1.00 71.34 27 LEU A C 14
ATOM 24628 O O . LEU A 1 27 ? -0.383 -7.014 7.550 1.00 72.43 27 LEU A O 14
ATOM 24644 N N . GLU A 1 28 ? -2.526 -6.419 7.077 1.00 15.41 28 GLU A N 14
ATOM 24645 C CA . GLU A 1 28 ? -2.672 -7.373 5.972 1.00 14.12 28 GLU A CA 14
ATOM 24646 C C . GLU A 1 28 ? -2.017 -6.780 4.718 1.00 11.53 28 GLU A C 14
ATOM 24647 O O . GLU A 1 28 ? -2.535 -5.830 4.130 1.00 41.41 28 GLU A O 14
ATOM 24659 N N . LEU A 1 29 ? -0.864 -7.346 4.325 1.00 54.45 29 LEU A N 14
ATOM 24660 C CA . LEU A 1 29 ? -0.058 -6.829 3.215 1.00 3.51 29 LEU A CA 14
ATOM 24661 C C . LEU A 1 29 ? -0.339 -7.671 1.966 1.00 15.11 29 LEU A C 14
ATOM 24662 O O . LEU A 1 29 ? -0.169 -8.896 1.967 1.00 65.31 29 LEU A O 14
ATOM 24678 N N . ARG A 1 30 ? -0.779 -6.991 0.910 1.00 25.50 30 ARG A N 14
ATOM 24679 C CA . ARG A 1 30 ? -1.098 -7.572 -0.385 1.00 63.41 30 ARG A CA 14
ATOM 24680 C C . ARG A 1 30 ? -0.139 -6.966 -1.415 1.00 40.35 30 ARG A C 14
ATOM 24681 O O . ARG A 1 30 ? -0.047 -5.731 -1.531 1.00 52.01 30 ARG A O 14
ATOM 24702 N N . THR A 1 31 ? 0.586 -7.827 -2.132 1.00 41.43 31 THR A N 14
ATOM 24703 C CA . THR A 1 31 ? 1.562 -7.421 -3.138 1.00 72.53 31 THR A CA 14
ATOM 24704 C C . THR A 1 31 ? 0.832 -7.022 -4.432 1.00 14.44 31 THR A C 14
ATOM 24705 O O . THR A 1 31 ? 0.153 -7.847 -5.053 1.00 1.33 31 THR A O 14
ATOM 24716 N N . VAL A 1 32 ? 0.928 -5.738 -4.788 1.00 4.04 32 VAL A N 14
ATOM 24717 C CA . VAL A 1 32 ? 0.381 -5.196 -6.035 1.00 61.14 32 VAL A CA 14
ATOM 24718 C C . VAL A 1 32 ? 1.530 -4.970 -7.029 1.00 40.51 32 VAL A C 14
ATOM 24719 O O . VAL A 1 32 ? 2.607 -4.498 -6.647 1.00 12.43 32 VAL A O 14
ATOM 24732 N N . LYS A 1 33 ? 1.298 -5.328 -8.301 1.00 61.11 33 LYS A N 14
ATOM 24733 C CA . LYS A 1 33 ? 2.288 -5.163 -9.373 1.00 64.21 33 LYS A CA 14
ATOM 24734 C C . LYS A 1 33 ? 1.860 -4.021 -10.305 1.00 2.22 33 LYS A C 14
ATOM 24735 O O . LYS A 1 33 ? 2.426 -2.930 -10.253 1.00 64.35 33 LYS A O 14
ATOM 24754 N N . THR A 1 34 ? 0.831 -4.280 -11.127 1.00 74.44 34 THR A N 14
ATOM 24755 C CA . THR A 1 34 ? 0.311 -3.315 -12.104 1.00 41.21 34 THR A CA 14
ATOM 24756 C C . THR A 1 34 ? -0.893 -2.557 -11.523 1.00 75.42 34 THR A C 14
ATOM 24757 O O . THR A 1 34 ? -1.361 -2.848 -10.411 1.00 75.21 34 THR A O 14
ATOM 24768 N N . GLU A 1 35 ? -1.403 -1.585 -12.306 1.00 73.54 35 GLU A N 14
ATOM 24769 C CA . GLU A 1 35 ? -2.630 -0.846 -11.964 1.00 35.21 35 GLU A CA 14
ATOM 24770 C C . GLU A 1 35 ? -3.854 -1.780 -12.010 1.00 45.15 35 GLU A C 14
ATOM 24771 O O . GLU A 1 35 ? -4.838 -1.534 -11.328 1.00 12.12 35 GLU A O 14
ATOM 24783 N N . ASP A 1 36 ? -3.767 -2.836 -12.849 1.00 52.03 36 ASP A N 14
ATOM 24784 C CA . ASP A 1 36 ? -4.805 -3.874 -12.975 1.00 23.21 36 ASP A CA 14
ATOM 24785 C C . ASP A 1 36 ? -4.957 -4.634 -11.649 1.00 45.52 36 ASP A C 14
ATOM 24786 O O . ASP A 1 36 ? -6.074 -4.958 -11.232 1.00 33.22 36 ASP A O 14
ATOM 24795 N N . GLU A 1 37 ? -3.812 -4.897 -10.994 1.00 45.14 37 GLU A N 14
ATOM 24796 C CA . GLU A 1 37 ? -3.778 -5.517 -9.663 1.00 34.31 37 GLU A CA 14
ATOM 24797 C C . GLU A 1 37 ? -4.264 -4.520 -8.593 1.00 52.11 37 GLU A C 14
ATOM 24798 O O . GLU A 1 37 ? -4.980 -4.905 -7.669 1.00 52.22 37 GLU A O 14
ATOM 24810 N N . LEU A 1 38 ? -3.901 -3.234 -8.766 1.00 4.34 38 LEU A N 14
ATOM 24811 C CA . LEU A 1 38 ? -4.241 -2.159 -7.809 1.00 44.23 38 LEU A CA 14
ATOM 24812 C C . LEU A 1 38 ? -5.770 -1.977 -7.747 1.00 34.55 38 LEU A C 14
ATOM 24813 O O . LEU A 1 38 ? -6.359 -2.016 -6.663 1.00 33.42 38 LEU A O 14
ATOM 24829 N N . LYS A 1 39 ? -6.389 -1.862 -8.936 1.00 61.32 39 LYS A N 14
ATOM 24830 C CA . LYS A 1 39 ? -7.851 -1.733 -9.104 1.00 1.11 39 LYS A CA 14
ATOM 24831 C C . LYS A 1 39 ? -8.573 -2.992 -8.594 1.00 41.31 39 LYS A C 14
ATOM 24832 O O . LYS A 1 39 ? -9.637 -2.893 -7.995 1.00 71.10 39 LYS A O 14
ATOM 24851 N N . LYS A 1 40 ? -7.963 -4.164 -8.853 1.00 12.05 40 LYS A N 14
ATOM 24852 C CA . LYS A 1 40 ? -8.488 -5.486 -8.444 1.00 34.25 40 LYS A CA 14
ATOM 24853 C C . LYS A 1 40 ? -8.686 -5.552 -6.918 1.00 1.35 40 LYS A C 14
ATOM 24854 O O . LYS A 1 40 ? -9.714 -6.039 -6.424 1.00 30.13 40 LYS A O 14
ATOM 24873 N N . TYR A 1 41 ? -7.691 -5.027 -6.191 1.00 35.21 41 TYR A N 14
ATOM 24874 C CA . TYR A 1 41 ? -7.722 -4.964 -4.721 1.00 64.12 41 TYR A CA 14
ATOM 24875 C C . TYR A 1 41 ? -8.681 -3.871 -4.227 1.00 51.30 41 TYR A C 14
ATOM 24876 O O . TYR A 1 41 ? -9.335 -4.053 -3.200 1.00 34.31 41 TYR A O 14
ATOM 24894 N N . LEU A 1 42 ? -8.776 -2.758 -4.976 1.00 24.12 42 LEU A N 14
ATOM 24895 C CA . LEU A 1 42 ? -9.714 -1.660 -4.664 1.00 12.20 42 LEU A CA 14
ATOM 24896 C C . LEU A 1 42 ? -11.184 -2.152 -4.677 1.00 75.03 42 LEU A C 14
ATOM 24897 O O . LEU A 1 42 ? -11.934 -1.883 -3.740 1.00 2.01 42 LEU A O 14
ATOM 24913 N N . GLU A 1 43 ? -11.555 -2.902 -5.729 1.00 34.50 43 GLU A N 14
ATOM 24914 C CA . GLU A 1 43 ? -12.918 -3.469 -5.904 1.00 13.11 43 GLU A CA 14
ATOM 24915 C C . GLU A 1 43 ? -13.291 -4.401 -4.738 1.00 14.14 43 GLU A C 14
ATOM 24916 O O . GLU A 1 43 ? -14.459 -4.454 -4.324 1.00 35.02 43 GLU A O 14
ATOM 24928 N N . GLU A 1 44 ? -12.274 -5.098 -4.204 1.00 33.13 44 GLU A N 14
ATOM 24929 C CA . GLU A 1 44 ? -12.411 -5.930 -3.000 1.00 63.42 44 GLU A CA 14
ATOM 24930 C C . GLU A 1 44 ? -12.709 -5.034 -1.771 1.00 33.34 44 GLU A C 14
ATOM 24931 O O . GLU A 1 44 ? -13.624 -5.311 -0.988 1.00 74.52 44 GLU A O 14
ATOM 24943 N N . PHE A 1 45 ? -11.942 -3.933 -1.651 1.00 60.23 45 PHE A N 14
ATOM 24944 C CA . PHE A 1 45 ? -12.042 -2.975 -0.521 1.00 20.53 45 PHE A CA 14
ATOM 24945 C C . PHE A 1 45 ? -13.279 -2.053 -0.621 1.00 35.14 45 PHE A C 14
ATOM 24946 O O . PHE A 1 45 ? -13.593 -1.339 0.339 1.00 12.02 45 PHE A O 14
ATOM 24963 N N . ARG A 1 46 ? -13.959 -2.063 -1.781 1.00 74.35 46 ARG A N 14
ATOM 24964 C CA . ARG A 1 46 ? -15.261 -1.382 -1.958 1.00 43.22 46 ARG A CA 14
ATOM 24965 C C . ARG A 1 46 ? -16.360 -2.178 -1.250 1.00 71.51 46 ARG A C 14
ATOM 24966 O O . ARG A 1 46 ? -17.236 -1.607 -0.591 1.00 31.14 46 ARG A O 14
ATOM 24987 N N . LYS A 1 47 ? -16.270 -3.513 -1.383 1.00 42.14 47 LYS A N 14
ATOM 24988 C CA . LYS A 1 47 ? -17.233 -4.466 -0.786 1.00 1.53 47 LYS A CA 14
ATOM 24989 C C . LYS A 1 47 ? -17.251 -4.349 0.750 1.00 62.24 47 LYS A C 14
ATOM 24990 O O . LYS A 1 47 ? -18.256 -4.670 1.397 1.00 55.25 47 LYS A O 14
ATOM 25009 N N . GLU A 1 48 ? -16.129 -3.860 1.298 1.00 74.52 48 GLU A N 14
ATOM 25010 C CA . GLU A 1 48 ? -15.905 -3.711 2.736 1.00 3.13 48 GLU A CA 14
ATOM 25011 C C . GLU A 1 48 ? -15.455 -2.268 3.063 1.00 33.32 48 GLU A C 14
ATOM 25012 O O . GLU A 1 48 ? -14.674 -2.051 3.997 1.00 15.12 48 GLU A O 14
ATOM 25024 N N . SER A 1 49 ? -15.985 -1.280 2.306 1.00 15.32 49 SER A N 14
ATOM 25025 C CA . SER A 1 49 ? -15.670 0.154 2.514 1.00 52.01 49 SER A CA 14
ATOM 25026 C C . SER A 1 49 ? -16.356 0.723 3.788 1.00 2.03 49 SER A C 14
ATOM 25027 O O . SER A 1 49 ? -17.276 1.548 3.714 1.00 41.12 49 SER A O 14
ATOM 25035 N N . GLN A 1 50 ? -15.885 0.261 4.959 1.00 61.44 50 GLN A N 14
ATOM 25036 C CA . GLN A 1 50 ? -16.419 0.637 6.283 1.00 35.01 50 GLN A CA 14
ATOM 25037 C C . GLN A 1 50 ? -15.351 0.364 7.363 1.00 1.11 50 GLN A C 14
ATOM 25038 O O . GLN A 1 50 ? -14.850 -0.756 7.469 1.00 4.14 50 GLN A O 14
ATOM 25052 N N . ASN A 1 51 ? -14.956 1.434 8.107 1.00 45.53 51 ASN A N 14
ATOM 25053 C CA . ASN A 1 51 ? -13.868 1.385 9.128 1.00 11.12 51 ASN A CA 14
ATOM 25054 C C . ASN A 1 51 ? -12.549 0.853 8.517 1.00 33.11 51 ASN A C 14
ATOM 25055 O O . ASN A 1 51 ? -11.723 0.250 9.212 1.00 0.23 51 ASN A O 14
ATOM 25066 N N . ILE A 1 52 ? -12.344 1.128 7.220 1.00 41.13 52 ILE A N 14
ATOM 25067 C CA . ILE A 1 52 ? -11.222 0.577 6.450 1.00 21.31 52 ILE A CA 14
ATOM 25068 C C . ILE A 1 52 ? -10.189 1.671 6.137 1.00 25.23 52 ILE A C 14
ATOM 25069 O O . ILE A 1 52 ? -10.533 2.843 5.916 1.00 13.32 52 ILE A O 14
ATOM 25085 N N . LYS A 1 53 ? -8.915 1.273 6.180 1.00 4.53 53 LYS A N 14
ATOM 25086 C CA . LYS A 1 53 ? -7.760 2.112 5.864 1.00 22.43 53 LYS A CA 14
ATOM 25087 C C . LYS A 1 53 ? -6.813 1.291 4.985 1.00 54.01 53 LYS A C 14
ATOM 25088 O O . LYS A 1 53 ? -6.429 0.184 5.369 1.00 13.54 53 LYS A O 14
ATOM 25107 N N . VAL A 1 54 ? -6.473 1.811 3.808 1.00 34.43 54 VAL A N 14
ATOM 25108 C CA . VAL A 1 54 ? -5.544 1.164 2.867 1.00 13.10 54 VAL A CA 14
ATOM 25109 C C . VAL A 1 54 ? -4.269 2.022 2.744 1.00 34.05 54 VAL A C 14
ATOM 25110 O O . VAL A 1 54 ? -4.365 3.219 2.527 1.00 70.34 54 VAL A O 14
ATOM 25123 N N . LEU A 1 55 ? -3.086 1.410 2.907 1.00 42.42 55 LEU A N 14
ATOM 25124 C CA . LEU A 1 55 ? -1.787 2.103 2.792 1.00 2.33 55 LEU A CA 14
ATOM 25125 C C . LEU A 1 55 ? -1.066 1.597 1.538 1.00 74.42 55 LEU A C 14
ATOM 25126 O O . LEU A 1 55 ? -0.575 0.467 1.524 1.00 64.02 55 LEU A O 14
ATOM 25142 N N . ILE A 1 56 ? -0.997 2.427 0.488 1.00 45.30 56 ILE A N 14
ATOM 25143 C CA . ILE A 1 56 ? -0.341 2.050 -0.770 1.00 35.40 56 ILE A CA 14
ATOM 25144 C C . ILE A 1 56 ? 1.102 2.590 -0.777 1.00 34.33 56 ILE A C 14
ATOM 25145 O O . ILE A 1 56 ? 1.302 3.809 -0.808 1.00 0.10 56 ILE A O 14
ATOM 25161 N N . LEU A 1 57 ? 2.102 1.679 -0.734 1.00 43.54 57 LEU A N 14
ATOM 25162 C CA . LEU A 1 57 ? 3.524 2.049 -0.856 1.00 53.20 57 LEU A CA 14
ATOM 25163 C C . LEU A 1 57 ? 3.935 1.818 -2.301 1.00 61.25 57 LEU A C 14
ATOM 25164 O O . LEU A 1 57 ? 4.004 0.671 -2.739 1.00 1.33 57 LEU A O 14
ATOM 25180 N N . VAL A 1 58 ? 4.206 2.896 -3.028 1.00 22.44 58 VAL A N 14
ATOM 25181 C CA . VAL A 1 58 ? 4.653 2.831 -4.422 1.00 0.20 58 VAL A CA 14
ATOM 25182 C C . VAL A 1 58 ? 6.169 3.042 -4.488 1.00 1.12 58 VAL A C 14
ATOM 25183 O O . VAL A 1 58 ? 6.723 3.808 -3.702 1.00 54.43 58 VAL A O 14
ATOM 25196 N N . SER A 1 59 ? 6.832 2.346 -5.409 1.00 34.54 59 SER A N 14
ATOM 25197 C CA . SER A 1 59 ? 8.267 2.521 -5.655 1.00 12.13 59 SER A CA 14
ATOM 25198 C C . SER A 1 59 ? 8.515 3.676 -6.646 1.00 62.53 59 SER A C 14
ATOM 25199 O O . SER A 1 59 ? 9.585 4.285 -6.635 1.00 22.30 59 SER A O 14
ATOM 25207 N N . ASN A 1 60 ? 7.499 3.985 -7.481 1.00 13.22 60 ASN A N 14
ATOM 25208 C CA . ASN A 1 60 ? 7.628 4.956 -8.587 1.00 12.31 60 ASN A CA 14
ATOM 25209 C C . ASN A 1 60 ? 6.782 6.216 -8.322 1.00 0.14 60 ASN A C 14
ATOM 25210 O O . ASN A 1 60 ? 5.681 6.141 -7.751 1.00 11.35 60 ASN A O 14
ATOM 25221 N N . ASP A 1 61 ? 7.317 7.361 -8.783 1.00 74.33 61 ASP A N 14
ATOM 25222 C CA . ASP A 1 61 ? 6.656 8.686 -8.740 1.00 1.10 61 ASP A CA 14
ATOM 25223 C C . ASP A 1 61 ? 5.348 8.695 -9.560 1.00 12.15 61 ASP A C 14
ATOM 25224 O O . ASP A 1 61 ? 4.343 9.287 -9.146 1.00 75.35 61 ASP A O 14
ATOM 25233 N N . GLU A 1 62 ? 5.392 8.013 -10.716 1.00 71.35 62 GLU A N 14
ATOM 25234 C CA . GLU A 1 62 ? 4.245 7.886 -11.633 1.00 23.00 62 GLU A CA 14
ATOM 25235 C C . GLU A 1 62 ? 3.151 7.024 -10.985 1.00 40.30 62 GLU A C 14
ATOM 25236 O O . GLU A 1 62 ? 1.964 7.353 -11.054 1.00 62.25 62 GLU A O 14
ATOM 25248 N N . GLU A 1 63 ? 3.589 5.937 -10.325 1.00 24.41 63 GLU A N 14
ATOM 25249 C CA . GLU A 1 63 ? 2.700 5.010 -9.611 1.00 12.10 63 GLU A CA 14
ATOM 25250 C C . GLU A 1 63 ? 2.024 5.661 -8.402 1.00 71.23 63 GLU A C 14
ATOM 25251 O O . GLU A 1 63 ? 0.954 5.208 -7.999 1.00 21.21 63 GLU A O 14
ATOM 25263 N N . LEU A 1 64 ? 2.665 6.679 -7.802 1.00 22.40 64 LEU A N 14
ATOM 25264 C CA . LEU A 1 64 ? 2.036 7.483 -6.740 1.00 13.22 64 LEU A CA 14
ATOM 25265 C C . LEU A 1 64 ? 0.739 8.126 -7.257 1.00 44.44 64 LEU A C 14
ATOM 25266 O O . LEU A 1 64 ? -0.338 7.875 -6.712 1.00 51.41 64 LEU A O 14
ATOM 25282 N N . ASP A 1 65 ? 0.861 8.891 -8.361 1.00 30.25 65 ASP A N 14
ATOM 25283 C CA . ASP A 1 65 ? -0.281 9.573 -9.007 1.00 54.23 65 ASP A CA 14
ATOM 25284 C C . ASP A 1 65 ? -1.318 8.549 -9.516 1.00 22.14 65 ASP A C 14
ATOM 25285 O O . ASP A 1 65 ? -2.525 8.766 -9.389 1.00 71.14 65 ASP A O 14
ATOM 25294 N N . LYS A 1 66 ? -0.808 7.419 -10.044 1.00 2.43 66 LYS A N 14
ATOM 25295 C CA . LYS A 1 66 ? -1.618 6.329 -10.619 1.00 4.43 66 LYS A CA 14
ATOM 25296 C C . LYS A 1 66 ? -2.555 5.736 -9.548 1.00 42.31 66 LYS A C 14
ATOM 25297 O O . LYS A 1 66 ? -3.779 5.697 -9.717 1.00 21.01 66 LYS A O 14
ATOM 25316 N N . ALA A 1 67 ? -1.945 5.348 -8.417 1.00 54.13 67 ALA A N 14
ATOM 25317 C CA . ALA A 1 67 ? -2.636 4.693 -7.298 1.00 0.31 67 ALA A CA 14
ATOM 25318 C C . ALA A 1 67 ? -3.618 5.649 -6.601 1.00 62.42 67 ALA A C 14
ATOM 25319 O O . ALA A 1 67 ? -4.703 5.222 -6.189 1.00 20.02 67 ALA A O 14
ATOM 25326 N N . LYS A 1 68 ? -3.230 6.946 -6.491 1.00 2.20 68 LYS A N 14
ATOM 25327 C CA . LYS A 1 68 ? -4.086 7.990 -5.887 1.00 42.34 68 LYS A CA 14
ATOM 25328 C C . LYS A 1 68 ? -5.361 8.176 -6.703 1.00 0.15 68 LYS A C 14
ATOM 25329 O O . LYS A 1 68 ? -6.456 8.172 -6.146 1.00 72.30 68 LYS A O 14
ATOM 25348 N N . GLU A 1 69 ? -5.196 8.318 -8.028 1.00 74.44 69 GLU A N 14
ATOM 25349 C CA . GLU A 1 69 ? -6.313 8.574 -8.946 1.00 31.25 69 GLU A CA 14
ATOM 25350 C C . GLU A 1 69 ? -7.337 7.431 -8.898 1.00 1.02 69 GLU A C 14
ATOM 25351 O O . GLU A 1 69 ? -8.511 7.679 -8.613 1.00 65.43 69 GLU A O 14
ATOM 25363 N N . LEU A 1 70 ? -6.849 6.186 -9.077 1.00 60.12 70 LEU A N 14
ATOM 25364 C CA . LEU A 1 70 ? -7.693 4.966 -9.084 1.00 74.51 70 LEU A CA 14
ATOM 25365 C C . LEU A 1 70 ? -8.481 4.829 -7.763 1.00 42.40 70 LEU A C 14
ATOM 25366 O O . LEU A 1 70 ? -9.686 4.522 -7.769 1.00 14.42 70 LEU A O 14
ATOM 25382 N N . ALA A 1 71 ? -7.777 5.084 -6.645 1.00 2.40 71 ALA A N 14
ATOM 25383 C CA . ALA A 1 71 ? -8.351 5.047 -5.288 1.00 61.12 71 ALA A CA 14
ATOM 25384 C C . ALA A 1 71 ? -9.468 6.091 -5.103 1.00 64.31 71 ALA A C 14
ATOM 25385 O O . ALA A 1 71 ? -10.486 5.799 -4.474 1.00 53.00 71 ALA A O 14
ATOM 25392 N N . GLN A 1 72 ? -9.260 7.302 -5.664 1.00 32.23 72 GLN A N 14
ATOM 25393 C CA . GLN A 1 72 ? -10.221 8.424 -5.562 1.00 2.14 72 GLN A CA 14
ATOM 25394 C C . GLN A 1 72 ? -11.457 8.187 -6.446 1.00 53.44 72 GLN A C 14
ATOM 25395 O O . GLN A 1 72 ? -12.555 8.616 -6.081 1.00 33.13 72 GLN A O 14
ATOM 25409 N N . LYS A 1 73 ? -11.285 7.493 -7.598 1.00 12.42 73 LYS A N 14
ATOM 25410 C CA . LYS A 1 73 ? -12.424 7.141 -8.485 1.00 45.43 73 LYS A CA 14
ATOM 25411 C C . LYS A 1 73 ? -13.394 6.202 -7.746 1.00 24.21 73 LYS A C 14
ATOM 25412 O O . LYS A 1 73 ? -14.611 6.268 -7.935 1.00 11.54 73 LYS A O 14
ATOM 25431 N N . MET A 1 74 ? -12.818 5.319 -6.907 1.00 62.31 74 MET A N 14
ATOM 25432 C CA . MET A 1 74 ? -13.583 4.409 -6.029 1.00 64.13 74 MET A CA 14
ATOM 25433 C C . MET A 1 74 ? -13.806 5.030 -4.632 1.00 14.41 74 MET A C 14
ATOM 25434 O O . MET A 1 74 ? -14.476 4.427 -3.785 1.00 34.23 74 MET A O 14
ATOM 25448 N N . GLU A 1 75 ? -13.226 6.239 -4.427 1.00 44.21 75 GLU A N 14
ATOM 25449 C CA . GLU A 1 75 ? -13.360 7.085 -3.207 1.00 75.24 75 GLU A CA 14
ATOM 25450 C C . GLU A 1 75 ? -12.841 6.420 -1.912 1.00 53.32 75 GLU A C 14
ATOM 25451 O O . GLU A 1 75 ? -13.084 6.945 -0.822 1.00 60.23 75 GLU A O 14
ATOM 25463 N N . ILE A 1 76 ? -12.076 5.325 -2.041 1.00 14.04 76 ILE A N 14
ATOM 25464 C CA . ILE A 1 76 ? -11.616 4.509 -0.894 1.00 54.33 76 ILE A CA 14
ATOM 25465 C C . ILE A 1 76 ? -10.606 5.293 -0.028 1.00 3.34 76 ILE A C 14
ATOM 25466 O O . ILE A 1 76 ? -9.784 6.049 -0.559 1.00 23.14 76 ILE A O 14
ATOM 25482 N N . ASP A 1 77 ? -10.698 5.105 1.302 1.00 40.12 77 ASP A N 14
ATOM 25483 C CA . ASP A 1 77 ? -9.820 5.762 2.286 1.00 42.00 77 ASP A CA 14
ATOM 25484 C C . ASP A 1 77 ? -8.401 5.183 2.192 1.00 50.23 77 ASP A C 14
ATOM 25485 O O . ASP A 1 77 ? -8.097 4.137 2.781 1.00 13.31 77 ASP A O 14
ATOM 25494 N N . VAL A 1 78 ? -7.555 5.857 1.393 1.00 4.34 78 VAL A N 14
ATOM 25495 C CA . VAL A 1 78 ? -6.194 5.406 1.064 1.00 2.42 78 VAL A CA 14
ATOM 25496 C C . VAL A 1 78 ? -5.153 6.473 1.463 1.00 35.02 78 VAL A C 14
ATOM 25497 O O . VAL A 1 78 ? -5.376 7.672 1.270 1.00 24.41 78 VAL A O 14
ATOM 25510 N N . ARG A 1 79 ? -4.027 6.012 2.028 1.00 32.52 79 ARG A N 14
ATOM 25511 C CA . ARG A 1 79 ? -2.839 6.825 2.298 1.00 22.11 79 ARG A CA 14
ATOM 25512 C C . ARG A 1 79 ? -1.723 6.323 1.369 1.00 33.42 79 ARG A C 14
ATOM 25513 O O . ARG A 1 79 ? -1.273 5.184 1.501 1.00 74.21 79 ARG A O 14
ATOM 25534 N N . THR A 1 80 ? -1.306 7.162 0.423 1.00 23.22 80 THR A N 14
ATOM 25535 C CA . THR A 1 80 ? -0.294 6.823 -0.583 1.00 41.21 80 THR A CA 14
ATOM 25536 C C . THR A 1 80 ? 1.047 7.445 -0.186 1.00 13.12 80 THR A C 14
ATOM 25537 O O . THR A 1 80 ? 1.136 8.660 0.052 1.00 2.43 80 THR A O 14
ATOM 25548 N N . ARG A 1 81 ? 2.078 6.598 -0.101 1.00 0.05 81 ARG A N 14
ATOM 25549 C CA . ARG A 1 81 ? 3.445 6.991 0.252 1.00 61.44 81 ARG A CA 14
ATOM 25550 C C . ARG A 1 81 ? 4.417 6.393 -0.771 1.00 41.24 81 ARG A C 14
ATOM 25551 O O . ARG A 1 81 ? 4.371 5.192 -1.036 1.00 41.44 81 ARG A O 14
ATOM 25572 N N . LYS A 1 82 ? 5.271 7.243 -1.352 1.00 74.13 82 LYS A N 14
ATOM 25573 C CA . LYS A 1 82 ? 6.337 6.822 -2.266 1.00 32.33 82 LYS A CA 14
ATOM 25574 C C . LYS A 1 82 ? 7.576 6.416 -1.453 1.00 51.41 82 LYS A C 14
ATOM 25575 O O . LYS A 1 82 ? 7.904 7.058 -0.446 1.00 73.12 82 LYS A O 14
ATOM 25594 N N . VAL A 1 83 ? 8.244 5.344 -1.884 1.00 63.02 83 VAL A N 14
ATOM 25595 C CA . VAL A 1 83 ? 9.424 4.789 -1.218 1.00 31.00 83 VAL A CA 14
ATOM 25596 C C . VAL A 1 83 ? 10.543 4.596 -2.259 1.00 73.40 83 VAL A C 14
ATOM 25597 O O . VAL A 1 83 ? 10.299 4.161 -3.396 1.00 40.51 83 VAL A O 14
ATOM 25610 N N . THR A 1 84 ? 11.757 4.994 -1.876 1.00 61.34 84 THR A N 14
ATOM 25611 C CA . THR A 1 84 ? 12.969 4.810 -2.682 1.00 31.32 84 THR A CA 14
ATOM 25612 C C . THR A 1 84 ? 13.882 3.788 -1.992 1.00 32.24 84 THR A C 14
ATOM 25613 O O . THR A 1 84 ? 14.656 3.076 -2.646 1.00 51.25 84 THR A O 14
ATOM 25624 N N . SER A 1 85 ? 13.764 3.728 -0.654 1.00 72.23 85 SER A N 14
ATOM 25625 C CA . SER A 1 85 ? 14.510 2.797 0.199 1.00 15.42 85 SER A CA 14
ATOM 25626 C C . SER A 1 85 ? 13.515 1.895 0.979 1.00 12.11 85 SER A C 14
ATOM 25627 O O . SER A 1 85 ? 12.423 2.362 1.331 1.00 10.55 85 SER A O 14
ATOM 25635 N N . PRO A 1 86 ? 13.863 0.587 1.246 1.00 15.01 86 PRO A N 14
ATOM 25636 C CA . PRO A 1 86 ? 13.077 -0.297 2.149 1.00 73.51 86 PRO A CA 14
ATOM 25637 C C . PRO A 1 86 ? 12.860 0.303 3.554 1.00 50.32 86 PRO A C 14
ATOM 25638 O O . PRO A 1 86 ? 11.829 0.054 4.167 1.00 51.53 86 PRO A O 14
ATOM 25649 N N . ASP A 1 87 ? 13.838 1.109 4.026 1.00 32.31 87 ASP A N 14
ATOM 25650 C CA . ASP A 1 87 ? 13.750 1.855 5.311 1.00 50.43 87 ASP A CA 14
ATOM 25651 C C . ASP A 1 87 ? 12.505 2.758 5.356 1.00 54.42 87 ASP A C 14
ATOM 25652 O O . ASP A 1 87 ? 11.838 2.865 6.392 1.00 43.02 87 ASP A O 14
ATOM 25661 N N . GLU A 1 88 ? 12.203 3.388 4.208 1.00 14.24 88 GLU A N 14
ATOM 25662 C CA . GLU A 1 88 ? 11.025 4.251 4.058 1.00 43.34 88 GLU A CA 14
ATOM 25663 C C . GLU A 1 88 ? 9.733 3.430 4.098 1.00 1.04 88 GLU A C 14
ATOM 25664 O O . GLU A 1 88 ? 8.784 3.819 4.769 1.00 35.40 88 GLU A O 14
ATOM 25676 N N . ALA A 1 89 ? 9.732 2.267 3.419 1.00 74.50 89 ALA A N 14
ATOM 25677 C CA . ALA A 1 89 ? 8.566 1.356 3.392 1.00 4.30 89 ALA A CA 14
ATOM 25678 C C . ALA A 1 89 ? 8.199 0.905 4.815 1.00 31.30 89 ALA A C 14
ATOM 25679 O O . ALA A 1 89 ? 7.038 0.968 5.217 1.00 74.21 89 ALA A O 14
ATOM 25686 N N . LYS A 1 90 ? 9.236 0.509 5.567 1.00 21.23 90 LYS A N 14
ATOM 25687 C CA . LYS A 1 90 ? 9.130 0.078 6.967 1.00 4.31 90 LYS A CA 14
ATOM 25688 C C . LYS A 1 90 ? 8.633 1.226 7.877 1.00 52.23 90 LYS A C 14
ATOM 25689 O O . LYS A 1 90 ? 7.828 0.997 8.799 1.00 43.50 90 LYS A O 14
ATOM 25708 N N . ARG A 1 91 ? 9.130 2.454 7.601 1.00 62.14 91 ARG A N 14
ATOM 25709 C CA . ARG A 1 91 ? 8.726 3.677 8.323 1.00 33.41 91 ARG A CA 14
ATOM 25710 C C . ARG A 1 91 ? 7.220 3.928 8.189 1.00 75.31 91 ARG A C 14
ATOM 25711 O O . ARG A 1 91 ? 6.532 4.018 9.195 1.00 11.34 91 ARG A O 14
ATOM 25732 N N . TRP A 1 92 ? 6.713 4.013 6.945 1.00 43.44 92 TRP A N 14
ATOM 25733 C CA . TRP A 1 92 ? 5.295 4.330 6.678 1.00 14.12 92 TRP A CA 14
ATOM 25734 C C . TRP A 1 92 ? 4.316 3.273 7.208 1.00 44.33 92 TRP A C 14
ATOM 25735 O O . TRP A 1 92 ? 3.167 3.601 7.526 1.00 24.54 92 TRP A O 14
ATOM 25756 N N . ILE A 1 93 ? 4.784 2.024 7.307 1.00 43.51 93 ILE A N 14
ATOM 25757 C CA . ILE A 1 93 ? 4.030 0.924 7.929 1.00 3.02 93 ILE A CA 14
ATOM 25758 C C . ILE A 1 93 ? 3.892 1.181 9.443 1.00 42.24 93 ILE A C 14
ATOM 25759 O O . ILE A 1 93 ? 2.807 0.998 10.019 1.00 50.32 93 ILE A O 14
ATOM 25775 N N . LYS A 1 94 ? 5.000 1.627 10.065 1.00 70.50 94 LYS A N 14
ATOM 25776 C CA . LYS A 1 94 ? 5.024 2.027 11.478 1.00 73.44 94 LYS A CA 14
ATOM 25777 C C . LYS A 1 94 ? 4.102 3.242 11.735 1.00 61.33 94 LYS A C 14
ATOM 25778 O O . LYS A 1 94 ? 3.332 3.222 12.688 1.00 2.20 94 LYS A O 14
ATOM 25797 N N . GLU A 1 95 ? 4.148 4.264 10.847 1.00 61.21 95 GLU A N 14
ATOM 25798 C CA . GLU A 1 95 ? 3.343 5.508 10.999 1.00 31.20 95 GLU A CA 14
ATOM 25799 C C . GLU A 1 95 ? 1.831 5.200 10.933 1.00 25.01 95 GLU A C 14
ATOM 25800 O O . GLU A 1 95 ? 1.031 5.749 11.702 1.00 12.31 95 GLU A O 14
ATOM 25812 N N . PHE A 1 96 ? 1.485 4.312 9.989 1.00 73.44 96 PHE A N 14
ATOM 25813 C CA . PHE A 1 96 ? 0.098 3.867 9.713 1.00 55.32 96 PHE A CA 14
ATOM 25814 C C . PHE A 1 96 ? -0.467 3.032 10.881 1.00 23.33 96 PHE A C 14
ATOM 25815 O O . PHE A 1 96 ? -1.690 2.975 11.089 1.00 33.42 96 PHE A O 14
ATOM 25832 N N . SER A 1 97 ? 0.437 2.390 11.629 1.00 35.22 97 SER A N 14
ATOM 25833 C CA . SER A 1 97 ? 0.086 1.590 12.804 1.00 3.24 97 SER A CA 14
ATOM 25834 C C . SER A 1 97 ? -0.034 2.493 14.054 1.00 62.31 97 SER A C 14
ATOM 25835 O O . SER A 1 97 ? -0.937 2.307 14.883 1.00 45.14 97 SER A O 14
ATOM 25843 N N . GLU A 1 98 ? 0.879 3.484 14.169 1.00 23.20 98 GLU A N 14
ATOM 25844 C CA . GLU A 1 98 ? 0.933 4.424 15.316 1.00 52.01 98 GLU A CA 14
ATOM 25845 C C . GLU A 1 98 ? -0.287 5.353 15.350 1.00 32.33 98 GLU A C 14
ATOM 25846 O O . GLU A 1 98 ? -0.762 5.702 16.438 1.00 22.45 98 GLU A O 14
ATOM 25858 N N . GLU A 1 99 ? -0.782 5.751 14.163 1.00 70.34 99 GLU A N 14
ATOM 25859 C CA . GLU A 1 99 ? -1.990 6.596 14.050 1.00 74.32 99 GLU A CA 14
ATOM 25860 C C . GLU A 1 99 ? -3.252 5.805 14.460 1.00 4.31 99 GLU A C 14
ATOM 25861 O O . GLU A 1 99 ? -4.251 6.397 14.887 1.00 42.15 99 GLU A O 14
ATOM 25873 N N . GLY A 1 100 ? -3.173 4.464 14.318 1.00 22.20 100 GLY A N 14
ATOM 25874 C CA . GLY A 1 100 ? -4.267 3.564 14.647 1.00 35.30 100 GLY A CA 14
ATOM 25875 C C . GLY A 1 100 ? -5.411 3.667 13.650 1.00 65.32 100 GLY A C 14
ATOM 25876 O O . GLY A 1 100 ? -5.486 2.891 12.688 1.00 61.21 100 GLY A O 14
ATOM 25880 N N . GLY A 1 101 ? -6.298 4.644 13.887 1.00 64.10 101 GLY A N 14
ATOM 25881 C CA . GLY A 1 101 ? -7.454 4.883 13.032 1.00 43.12 101 GLY A CA 14
ATOM 25882 C C . GLY A 1 101 ? -7.412 6.273 12.407 1.00 15.22 101 GLY A C 14
ATOM 25883 O O . GLY A 1 101 ? -7.194 6.411 11.196 1.00 72.21 101 GLY A O 14
ATOM 25887 N N . SER A 1 102 ? -7.651 7.298 13.249 1.00 13.12 102 SER A N 14
ATOM 25888 C CA . SER A 1 102 ? -7.625 8.742 12.892 1.00 71.12 102 SER A CA 14
ATOM 25889 C C . SER A 1 102 ? -8.877 9.188 12.090 1.00 31.53 102 SER A C 14
ATOM 25890 O O . SER A 1 102 ? -9.501 10.198 12.427 1.00 63.22 102 SER A O 14
ATOM 25898 N N . LEU A 1 103 ? -9.252 8.411 11.058 1.00 45.31 103 LEU A N 14
ATOM 25899 C CA . LEU A 1 103 ? -10.322 8.763 10.104 1.00 61.43 103 LEU A CA 14
ATOM 25900 C C . LEU A 1 103 ? -11.693 8.840 10.799 1.00 35.03 103 LEU A C 14
ATOM 25901 O O . LEU A 1 103 ? -12.443 9.810 10.616 1.00 12.25 103 LEU A O 14
ATOM 25917 N N . GLU A 1 104 ? -11.996 7.817 11.627 1.00 41.24 104 GLU A N 14
ATOM 25918 C CA . GLU A 1 104 ? -13.253 7.757 12.401 1.00 55.41 104 GLU A CA 14
ATOM 25919 C C . GLU A 1 104 ? -13.081 8.372 13.801 1.00 15.52 104 GLU A C 14
ATOM 25920 O O . GLU A 1 104 ? -13.698 7.935 14.772 1.00 1.41 104 GLU A O 14
ATOM 25932 N N . HIS A 1 105 ? -12.232 9.418 13.884 1.00 11.35 105 HIS A N 14
ATOM 25933 C CA . HIS A 1 105 ? -12.379 10.481 14.908 1.00 2.05 105 HIS A CA 14
ATOM 25934 C C . HIS A 1 105 ? -13.520 11.426 14.479 1.00 42.55 105 HIS A C 14
ATOM 25935 O O . HIS A 1 105 ? -13.944 12.299 15.237 1.00 13.42 105 HIS A O 14
ATOM 25950 N N . HIS A 1 106 ? -13.962 11.262 13.217 1.00 72.41 106 HIS A N 14
ATOM 25951 C CA . HIS A 1 106 ? -15.255 11.759 12.723 1.00 3.33 106 HIS A CA 14
ATOM 25952 C C . HIS A 1 106 ? -16.365 10.738 13.082 1.00 12.42 106 HIS A C 14
ATOM 25953 O O . HIS A 1 106 ? -16.147 9.815 13.885 1.00 20.13 106 HIS A O 14
ATOM 25968 N N . HIS A 1 107 ? -17.557 10.910 12.489 1.00 60.42 107 HIS A N 14
ATOM 25969 C CA . HIS A 1 107 ? -18.628 9.900 12.550 1.00 14.25 107 HIS A CA 14
ATOM 25970 C C . HIS A 1 107 ? -19.473 9.988 11.274 1.00 0.44 107 HIS A C 14
ATOM 25971 O O . HIS A 1 107 ? -20.207 10.962 11.068 1.00 23.55 107 HIS A O 14
ATOM 25986 N N . HIS A 1 108 ? -19.330 8.975 10.411 1.00 43.31 108 HIS A N 14
ATOM 25987 C CA . HIS A 1 108 ? -20.124 8.842 9.186 1.00 70.11 108 HIS A CA 14
ATOM 25988 C C . HIS A 1 108 ? -21.382 8.008 9.490 1.00 2.10 108 HIS A C 14
ATOM 25989 O O . HIS A 1 108 ? -21.303 6.784 9.646 1.00 64.22 108 HIS A O 14
ATOM 26004 N N . HIS A 1 109 ? -22.532 8.696 9.601 1.00 53.22 109 HIS A N 14
ATOM 26005 C CA . HIS A 1 109 ? -23.818 8.081 9.983 1.00 4.22 109 HIS A CA 14
ATOM 26006 C C . HIS A 1 109 ? -24.385 7.222 8.833 1.00 21.34 109 HIS A C 14
ATOM 26007 O O . HIS A 1 109 ? -24.632 7.718 7.732 1.00 71.13 109 HIS A O 14
ATOM 26022 N N . HIS A 1 110 ? -24.570 5.926 9.116 1.00 51.15 110 HIS A N 14
ATOM 26023 C CA . HIS A 1 110 ? -25.136 4.945 8.174 1.00 74.13 110 HIS A CA 14
ATOM 26024 C C . HIS A 1 110 ? -26.330 4.229 8.847 1.00 54.31 110 HIS A C 14
ATOM 26025 O O . HIS A 1 110 ? -27.484 4.403 8.391 1.00 54.11 110 HIS A O 14
ATOM 26041 N N . MET A 1 1 ? -10.442 -2.078 13.546 1.00 43.44 1 MET A N 15
ATOM 26042 C CA . MET A 1 1 ? -10.178 -1.146 12.425 1.00 55.25 1 MET A CA 15
ATOM 26043 C C . MET A 1 1 ? -9.415 -1.884 11.312 1.00 2.41 1 MET A C 15
ATOM 26044 O O . MET A 1 1 ? -8.272 -2.303 11.522 1.00 62.33 1 MET A O 15
ATOM 26060 N N . LEU A 1 2 ? -10.072 -2.070 10.147 1.00 44.41 2 LEU A N 15
ATOM 26061 C CA . LEU A 1 2 ? -9.479 -2.762 8.985 1.00 35.50 2 LEU A CA 15
ATOM 26062 C C . LEU A 1 2 ? -8.316 -1.938 8.395 1.00 21.31 2 LEU A C 15
ATOM 26063 O O . LEU A 1 2 ? -8.530 -0.873 7.813 1.00 55.33 2 LEU A O 15
ATOM 26079 N N . LEU A 1 3 ? -7.079 -2.414 8.610 1.00 73.54 3 LEU A N 15
ATOM 26080 C CA . LEU A 1 3 ? -5.858 -1.745 8.127 1.00 63.15 3 LEU A CA 15
ATOM 26081 C C . LEU A 1 3 ? -5.163 -2.596 7.048 1.00 1.34 3 LEU A C 15
ATOM 26082 O O . LEU A 1 3 ? -4.674 -3.703 7.321 1.00 62.41 3 LEU A O 15
ATOM 26098 N N . TYR A 1 4 ? -5.143 -2.063 5.810 1.00 64.32 4 TYR A N 15
ATOM 26099 C CA . TYR A 1 4 ? -4.585 -2.741 4.628 1.00 35.22 4 TYR A CA 15
ATOM 26100 C C . TYR A 1 4 ? -3.458 -1.909 4.010 1.00 13.43 4 TYR A C 15
ATOM 26101 O O . TYR A 1 4 ? -3.560 -0.685 3.896 1.00 62.31 4 TYR A O 15
ATOM 26119 N N . VAL A 1 5 ? -2.384 -2.600 3.620 1.00 52.51 5 VAL A N 15
ATOM 26120 C CA . VAL A 1 5 ? -1.192 -2.004 3.015 1.00 62.11 5 VAL A CA 15
ATOM 26121 C C . VAL A 1 5 ? -1.008 -2.601 1.599 1.00 72.42 5 VAL A C 15
ATOM 26122 O O . VAL A 1 5 ? -0.933 -3.820 1.445 1.00 54.13 5 VAL A O 15
ATOM 26135 N N . LEU A 1 6 ? -0.967 -1.730 0.575 1.00 63.44 6 LEU A N 15
ATOM 26136 C CA . LEU A 1 6 ? -0.752 -2.116 -0.833 1.00 33.12 6 LEU A CA 15
ATOM 26137 C C . LEU A 1 6 ? 0.670 -1.713 -1.241 1.00 35.23 6 LEU A C 15
ATOM 26138 O O . LEU A 1 6 ? 0.984 -0.532 -1.232 1.00 44.04 6 LEU A O 15
ATOM 26154 N N . ILE A 1 7 ? 1.537 -2.673 -1.586 1.00 71.21 7 ILE A N 15
ATOM 26155 C CA . ILE A 1 7 ? 2.934 -2.360 -1.943 1.00 32.05 7 ILE A CA 15
ATOM 26156 C C . ILE A 1 7 ? 3.208 -2.575 -3.454 1.00 52.04 7 ILE A C 15
ATOM 26157 O O . ILE A 1 7 ? 3.115 -3.693 -3.970 1.00 5.51 7 ILE A O 15
ATOM 26173 N N . ILE A 1 8 ? 3.519 -1.472 -4.161 1.00 2.11 8 ILE A N 15
ATOM 26174 C CA . ILE A 1 8 ? 3.961 -1.491 -5.566 1.00 4.54 8 ILE A CA 15
ATOM 26175 C C . ILE A 1 8 ? 5.485 -1.247 -5.610 1.00 13.22 8 ILE A C 15
ATOM 26176 O O . ILE A 1 8 ? 5.944 -0.121 -5.391 1.00 34.12 8 ILE A O 15
ATOM 26192 N N . SER A 1 9 ? 6.258 -2.307 -5.862 1.00 0.04 9 SER A N 15
ATOM 26193 C CA . SER A 1 9 ? 7.714 -2.213 -6.053 1.00 52.10 9 SER A CA 15
ATOM 26194 C C . SER A 1 9 ? 8.189 -3.349 -6.960 1.00 2.44 9 SER A C 15
ATOM 26195 O O . SER A 1 9 ? 7.520 -4.383 -7.072 1.00 41.02 9 SER A O 15
ATOM 26203 N N . ASN A 1 10 ? 9.334 -3.132 -7.615 1.00 24.33 10 ASN A N 15
ATOM 26204 C CA . ASN A 1 10 ? 9.995 -4.149 -8.454 1.00 43.41 10 ASN A CA 15
ATOM 26205 C C . ASN A 1 10 ? 11.044 -4.913 -7.637 1.00 15.23 10 ASN A C 15
ATOM 26206 O O . ASN A 1 10 ? 11.286 -6.103 -7.880 1.00 75.33 10 ASN A O 15
ATOM 26217 N N . ASP A 1 11 ? 11.650 -4.213 -6.661 1.00 72.43 11 ASP A N 15
ATOM 26218 C CA . ASP A 1 11 ? 12.696 -4.777 -5.805 1.00 24.22 11 ASP A CA 15
ATOM 26219 C C . ASP A 1 11 ? 12.062 -5.702 -4.769 1.00 32.44 11 ASP A C 15
ATOM 26220 O O . ASP A 1 11 ? 11.354 -5.237 -3.871 1.00 32.02 11 ASP A O 15
ATOM 26229 N N . LYS A 1 12 ? 12.319 -7.014 -4.930 1.00 23.32 12 LYS A N 15
ATOM 26230 C CA . LYS A 1 12 ? 11.825 -8.073 -4.022 1.00 12.10 12 LYS A CA 15
ATOM 26231 C C . LYS A 1 12 ? 12.399 -7.905 -2.604 1.00 42.12 12 LYS A C 15
ATOM 26232 O O . LYS A 1 12 ? 11.821 -8.397 -1.637 1.00 13.43 12 LYS A O 15
ATOM 26251 N N . LYS A 1 13 ? 13.537 -7.194 -2.514 1.00 63.52 13 LYS A N 15
ATOM 26252 C CA . LYS A 1 13 ? 14.145 -6.785 -1.247 1.00 51.31 13 LYS A CA 15
ATOM 26253 C C . LYS A 1 13 ? 13.202 -5.828 -0.502 1.00 73.44 13 LYS A C 15
ATOM 26254 O O . LYS A 1 13 ? 12.859 -6.081 0.650 1.00 63.13 13 LYS A O 15
ATOM 26273 N N . LEU A 1 14 ? 12.740 -4.766 -1.207 1.00 44.14 14 LEU A N 15
ATOM 26274 C CA . LEU A 1 14 ? 11.794 -3.763 -0.656 1.00 53.53 14 LEU A CA 15
ATOM 26275 C C . LEU A 1 14 ? 10.455 -4.422 -0.276 1.00 32.02 14 LEU A C 15
ATOM 26276 O O . LEU A 1 14 ? 9.872 -4.105 0.775 1.00 1.21 14 LEU A O 15
ATOM 26292 N N . ILE A 1 15 ? 9.999 -5.349 -1.139 1.00 43.02 15 ILE A N 15
ATOM 26293 C CA . ILE A 1 15 ? 8.728 -6.067 -0.963 1.00 65.41 15 ILE A CA 15
ATOM 26294 C C . ILE A 1 15 ? 8.744 -6.903 0.329 1.00 53.51 15 ILE A C 15
ATOM 26295 O O . ILE A 1 15 ? 7.810 -6.821 1.136 1.00 70.11 15 ILE A O 15
ATOM 26311 N N . GLU A 1 16 ? 9.831 -7.661 0.530 1.00 31.10 16 GLU A N 15
ATOM 26312 C CA . GLU A 1 16 ? 9.992 -8.503 1.723 1.00 0.34 16 GLU A CA 15
ATOM 26313 C C . GLU A 1 16 ? 10.235 -7.668 2.996 1.00 12.30 16 GLU A C 15
ATOM 26314 O O . GLU A 1 16 ? 9.740 -8.033 4.048 1.00 4.22 16 GLU A O 15
ATOM 26326 N N . GLU A 1 17 ? 10.952 -6.532 2.880 1.00 41.50 17 GLU A N 15
ATOM 26327 C CA . GLU A 1 17 ? 11.226 -5.631 4.032 1.00 74.12 17 GLU A CA 15
ATOM 26328 C C . GLU A 1 17 ? 9.927 -5.061 4.628 1.00 70.12 17 GLU A C 15
ATOM 26329 O O . GLU A 1 17 ? 9.730 -5.066 5.855 1.00 63.31 17 GLU A O 15
ATOM 26341 N N . ALA A 1 18 ? 9.057 -4.569 3.738 1.00 2.33 18 ALA A N 15
ATOM 26342 C CA . ALA A 1 18 ? 7.745 -4.035 4.114 1.00 3.20 18 ALA A CA 15
ATOM 26343 C C . ALA A 1 18 ? 6.778 -5.172 4.514 1.00 55.10 18 ALA A C 15
ATOM 26344 O O . ALA A 1 18 ? 5.905 -4.977 5.361 1.00 20.00 18 ALA A O 15
ATOM 26351 N N . ARG A 1 19 ? 6.952 -6.363 3.896 1.00 63.51 19 ARG A N 15
ATOM 26352 C CA . ARG A 1 19 ? 6.154 -7.566 4.223 1.00 44.00 19 ARG A CA 15
ATOM 26353 C C . ARG A 1 19 ? 6.397 -7.994 5.674 1.00 31.44 19 ARG A C 15
ATOM 26354 O O . ARG A 1 19 ? 5.441 -8.301 6.394 1.00 44.04 19 ARG A O 15
ATOM 26375 N N . LYS A 1 20 ? 7.683 -7.963 6.096 1.00 44.40 20 LYS A N 15
ATOM 26376 C CA . LYS A 1 20 ? 8.081 -8.310 7.472 1.00 22.21 20 LYS A CA 15
ATOM 26377 C C . LYS A 1 20 ? 7.347 -7.392 8.465 1.00 1.31 20 LYS A C 15
ATOM 26378 O O . LYS A 1 20 ? 6.705 -7.871 9.393 1.00 21.23 20 LYS A O 15
ATOM 26397 N N . MET A 1 21 ? 7.402 -6.070 8.197 1.00 42.33 21 MET A N 15
ATOM 26398 C CA . MET A 1 21 ? 6.771 -5.041 9.050 1.00 34.32 21 MET A CA 15
ATOM 26399 C C . MET A 1 21 ? 5.238 -5.150 9.068 1.00 52.03 21 MET A C 15
ATOM 26400 O O . MET A 1 21 ? 4.621 -4.841 10.086 1.00 44.32 21 MET A O 15
ATOM 26414 N N . ALA A 1 22 ? 4.640 -5.575 7.950 1.00 32.04 22 ALA A N 15
ATOM 26415 C CA . ALA A 1 22 ? 3.191 -5.830 7.871 1.00 45.24 22 ALA A CA 15
ATOM 26416 C C . ALA A 1 22 ? 2.784 -6.985 8.817 1.00 3.41 22 ALA A C 15
ATOM 26417 O O . ALA A 1 22 ? 1.786 -6.888 9.533 1.00 22.33 22 ALA A O 15
ATOM 26424 N N . GLU A 1 23 ? 3.604 -8.049 8.834 1.00 22.04 23 GLU A N 15
ATOM 26425 C CA . GLU A 1 23 ? 3.380 -9.243 9.678 1.00 23.23 23 GLU A CA 15
ATOM 26426 C C . GLU A 1 23 ? 3.648 -8.920 11.172 1.00 51.44 23 GLU A C 15
ATOM 26427 O O . GLU A 1 23 ? 2.907 -9.375 12.055 1.00 52.41 23 GLU A O 15
ATOM 26439 N N . LYS A 1 24 ? 4.679 -8.086 11.430 1.00 44.12 24 LYS A N 15
ATOM 26440 C CA . LYS A 1 24 ? 5.093 -7.670 12.796 1.00 20.05 24 LYS A CA 15
ATOM 26441 C C . LYS A 1 24 ? 4.025 -6.761 13.427 1.00 52.51 24 LYS A C 15
ATOM 26442 O O . LYS A 1 24 ? 3.635 -6.945 14.580 1.00 70.45 24 LYS A O 15
ATOM 26461 N N . ALA A 1 25 ? 3.546 -5.792 12.631 1.00 52.14 25 ALA A N 15
ATOM 26462 C CA . ALA A 1 25 ? 2.531 -4.813 13.065 1.00 50.13 25 ALA A CA 15
ATOM 26463 C C . ALA A 1 25 ? 1.108 -5.384 12.941 1.00 51.11 25 ALA A C 15
ATOM 26464 O O . ALA A 1 25 ? 0.136 -4.680 13.223 1.00 13.23 25 ALA A O 15
ATOM 26471 N N . ASN A 1 26 ? 1.013 -6.658 12.488 1.00 4.13 26 ASN A N 15
ATOM 26472 C CA . ASN A 1 26 ? -0.251 -7.434 12.403 1.00 31.01 26 ASN A CA 15
ATOM 26473 C C . ASN A 1 26 ? -1.260 -6.774 11.433 1.00 10.42 26 ASN A C 15
ATOM 26474 O O . ASN A 1 26 ? -2.475 -6.938 11.569 1.00 73.35 26 ASN A O 15
ATOM 26485 N N . LEU A 1 27 ? -0.729 -6.043 10.444 1.00 63.42 27 LEU A N 15
ATOM 26486 C CA . LEU A 1 27 ? -1.517 -5.421 9.366 1.00 24.14 27 LEU A CA 15
ATOM 26487 C C . LEU A 1 27 ? -1.597 -6.381 8.169 1.00 22.11 27 LEU A C 15
ATOM 26488 O O . LEU A 1 27 ? -0.682 -7.188 7.957 1.00 13.22 27 LEU A O 15
ATOM 26504 N N . GLU A 1 28 ? -2.676 -6.275 7.383 1.00 60.23 28 GLU A N 15
ATOM 26505 C CA . GLU A 1 28 ? -2.866 -7.091 6.171 1.00 5.54 28 GLU A CA 15
ATOM 26506 C C . GLU A 1 28 ? -2.116 -6.461 4.995 1.00 41.23 28 GLU A C 15
ATOM 26507 O O . GLU A 1 28 ? -2.346 -5.297 4.675 1.00 55.11 28 GLU A O 15
ATOM 26519 N N . LEU A 1 29 ? -1.210 -7.230 4.370 1.00 42.44 29 LEU A N 15
ATOM 26520 C CA . LEU A 1 29 ? -0.477 -6.776 3.178 1.00 14.54 29 LEU A CA 15
ATOM 26521 C C . LEU A 1 29 ? -1.120 -7.368 1.912 1.00 64.53 29 LEU A C 15
ATOM 26522 O O . LEU A 1 29 ? -1.728 -8.448 1.945 1.00 60.41 29 LEU A O 15
ATOM 26538 N N . ARG A 1 30 ? -0.983 -6.633 0.816 1.00 50.11 30 ARG A N 15
ATOM 26539 C CA . ARG A 1 30 ? -1.276 -7.092 -0.541 1.00 41.53 30 ARG A CA 15
ATOM 26540 C C . ARG A 1 30 ? -0.066 -6.700 -1.399 1.00 21.34 30 ARG A C 15
ATOM 26541 O O . ARG A 1 30 ? 0.258 -5.504 -1.481 1.00 65.52 30 ARG A O 15
ATOM 26562 N N . THR A 1 31 ? 0.623 -7.685 -1.995 1.00 14.31 31 THR A N 15
ATOM 26563 C CA . THR A 1 31 ? 1.722 -7.413 -2.925 1.00 41.44 31 THR A CA 15
ATOM 26564 C C . THR A 1 31 ? 1.113 -7.071 -4.293 1.00 41.41 31 THR A C 15
ATOM 26565 O O . THR A 1 31 ? 0.530 -7.933 -4.964 1.00 54.41 31 THR A O 15
ATOM 26576 N N . VAL A 1 32 ? 1.241 -5.799 -4.684 1.00 2.23 32 VAL A N 15
ATOM 26577 C CA . VAL A 1 32 ? 0.615 -5.261 -5.892 1.00 0.34 32 VAL A CA 15
ATOM 26578 C C . VAL A 1 32 ? 1.595 -5.351 -7.067 1.00 43.12 32 VAL A C 15
ATOM 26579 O O . VAL A 1 32 ? 2.650 -4.705 -7.064 1.00 52.51 32 VAL A O 15
ATOM 26592 N N . LYS A 1 33 ? 1.216 -6.161 -8.056 1.00 53.34 33 LYS A N 15
ATOM 26593 C CA . LYS A 1 33 ? 2.015 -6.416 -9.260 1.00 70.04 33 LYS A CA 15
ATOM 26594 C C . LYS A 1 33 ? 1.956 -5.191 -10.185 1.00 74.44 33 LYS A C 15
ATOM 26595 O O . LYS A 1 33 ? 2.987 -4.640 -10.593 1.00 12.41 33 LYS A O 15
ATOM 26614 N N . THR A 1 34 ? 0.715 -4.773 -10.491 1.00 52.43 34 THR A N 15
ATOM 26615 C CA . THR A 1 34 ? 0.420 -3.683 -11.435 1.00 1.13 34 THR A CA 15
ATOM 26616 C C . THR A 1 34 ? -0.771 -2.845 -10.937 1.00 30.44 34 THR A C 15
ATOM 26617 O O . THR A 1 34 ? -1.402 -3.174 -9.930 1.00 3.42 34 THR A O 15
ATOM 26628 N N . GLU A 1 35 ? -1.079 -1.774 -11.691 1.00 34.14 35 GLU A N 15
ATOM 26629 C CA . GLU A 1 35 ? -2.222 -0.873 -11.428 1.00 70.43 35 GLU A CA 15
ATOM 26630 C C . GLU A 1 35 ? -3.579 -1.627 -11.488 1.00 41.53 35 GLU A C 15
ATOM 26631 O O . GLU A 1 35 ? -4.522 -1.265 -10.786 1.00 23.40 35 GLU A O 15
ATOM 26643 N N . ASP A 1 36 ? -3.647 -2.678 -12.331 1.00 20.14 36 ASP A N 15
ATOM 26644 C CA . ASP A 1 36 ? -4.818 -3.573 -12.448 1.00 42.54 36 ASP A CA 15
ATOM 26645 C C . ASP A 1 36 ? -5.077 -4.314 -11.123 1.00 65.11 36 ASP A C 15
ATOM 26646 O O . ASP A 1 36 ? -6.217 -4.399 -10.655 1.00 22.12 36 ASP A O 15
ATOM 26655 N N . GLU A 1 37 ? -3.986 -4.815 -10.520 1.00 24.25 37 GLU A N 15
ATOM 26656 C CA . GLU A 1 37 ? -4.024 -5.486 -9.213 1.00 14.10 37 GLU A CA 15
ATOM 26657 C C . GLU A 1 37 ? -4.383 -4.496 -8.098 1.00 21.45 37 GLU A C 15
ATOM 26658 O O . GLU A 1 37 ? -5.107 -4.850 -7.173 1.00 51.25 37 GLU A O 15
ATOM 26670 N N . LEU A 1 38 ? -3.887 -3.253 -8.231 1.00 30.54 38 LEU A N 15
ATOM 26671 C CA . LEU A 1 38 ? -4.161 -2.155 -7.289 1.00 53.42 38 LEU A CA 15
ATOM 26672 C C . LEU A 1 38 ? -5.689 -1.925 -7.209 1.00 72.32 38 LEU A C 15
ATOM 26673 O O . LEU A 1 38 ? -6.269 -1.921 -6.118 1.00 35.12 38 LEU A O 15
ATOM 26689 N N . LYS A 1 39 ? -6.321 -1.819 -8.395 1.00 60.32 39 LYS A N 15
ATOM 26690 C CA . LYS A 1 39 ? -7.779 -1.616 -8.536 1.00 2.55 39 LYS A CA 15
ATOM 26691 C C . LYS A 1 39 ? -8.565 -2.818 -7.995 1.00 31.52 39 LYS A C 15
ATOM 26692 O O . LYS A 1 39 ? -9.580 -2.644 -7.320 1.00 2.14 39 LYS A O 15
ATOM 26711 N N . LYS A 1 40 ? -8.071 -4.030 -8.302 1.00 2.11 40 LYS A N 15
ATOM 26712 C CA . LYS A 1 40 ? -8.725 -5.299 -7.939 1.00 1.44 40 LYS A CA 15
ATOM 26713 C C . LYS A 1 40 ? -8.828 -5.438 -6.410 1.00 13.54 40 LYS A C 15
ATOM 26714 O O . LYS A 1 40 ? -9.868 -5.838 -5.875 1.00 64.33 40 LYS A O 15
ATOM 26733 N N . TYR A 1 41 ? -7.740 -5.056 -5.723 1.00 22.32 41 TYR A N 15
ATOM 26734 C CA . TYR A 1 41 ? -7.666 -5.080 -4.254 1.00 2.22 41 TYR A CA 15
ATOM 26735 C C . TYR A 1 41 ? -8.583 -3.992 -3.653 1.00 61.42 41 TYR A C 15
ATOM 26736 O O . TYR A 1 41 ? -9.214 -4.206 -2.614 1.00 33.11 41 TYR A O 15
ATOM 26754 N N . LEU A 1 42 ? -8.656 -2.831 -4.336 1.00 34.12 42 LEU A N 15
ATOM 26755 C CA . LEU A 1 42 ? -9.580 -1.738 -3.963 1.00 12.41 42 LEU A CA 15
ATOM 26756 C C . LEU A 1 42 ? -11.061 -2.196 -4.021 1.00 43.43 42 LEU A C 15
ATOM 26757 O O . LEU A 1 42 ? -11.852 -1.806 -3.164 1.00 44.51 42 LEU A O 15
ATOM 26773 N N . GLU A 1 43 ? -11.411 -3.043 -5.018 1.00 12.21 43 GLU A N 15
ATOM 26774 C CA . GLU A 1 43 ? -12.777 -3.616 -5.159 1.00 1.13 43 GLU A CA 15
ATOM 26775 C C . GLU A 1 43 ? -13.168 -4.446 -3.916 1.00 1.44 43 GLU A C 15
ATOM 26776 O O . GLU A 1 43 ? -14.330 -4.422 -3.489 1.00 50.13 43 GLU A O 15
ATOM 26788 N N . GLU A 1 44 ? -12.167 -5.147 -3.339 1.00 54.41 44 GLU A N 15
ATOM 26789 C CA . GLU A 1 44 ? -12.308 -5.846 -2.045 1.00 23.45 44 GLU A CA 15
ATOM 26790 C C . GLU A 1 44 ? -12.622 -4.830 -0.932 1.00 13.45 44 GLU A C 15
ATOM 26791 O O . GLU A 1 44 ? -13.584 -4.998 -0.174 1.00 75.12 44 GLU A O 15
ATOM 26803 N N . PHE A 1 45 ? -11.824 -3.747 -0.895 1.00 61.40 45 PHE A N 15
ATOM 26804 C CA . PHE A 1 45 ? -11.924 -2.694 0.147 1.00 73.31 45 PHE A CA 15
ATOM 26805 C C . PHE A 1 45 ? -13.229 -1.882 0.054 1.00 12.32 45 PHE A C 15
ATOM 26806 O O . PHE A 1 45 ? -13.562 -1.146 0.983 1.00 22.45 45 PHE A O 15
ATOM 26823 N N . ARG A 1 46 ? -13.931 -1.990 -1.087 1.00 12.41 46 ARG A N 15
ATOM 26824 C CA . ARG A 1 46 ? -15.266 -1.392 -1.266 1.00 42.24 46 ARG A CA 15
ATOM 26825 C C . ARG A 1 46 ? -16.321 -2.247 -0.528 1.00 4.54 46 ARG A C 15
ATOM 26826 O O . ARG A 1 46 ? -17.121 -1.714 0.258 1.00 60.11 46 ARG A O 15
ATOM 26847 N N . LYS A 1 47 ? -16.262 -3.587 -0.752 1.00 30.22 47 LYS A N 15
ATOM 26848 C CA . LYS A 1 47 ? -17.203 -4.570 -0.143 1.00 24.04 47 LYS A CA 15
ATOM 26849 C C . LYS A 1 47 ? -17.243 -4.407 1.387 1.00 55.33 47 LYS A C 15
ATOM 26850 O O . LYS A 1 47 ? -18.312 -4.378 2.008 1.00 54.20 47 LYS A O 15
ATOM 26869 N N . GLU A 1 48 ? -16.037 -4.279 1.960 1.00 14.44 48 GLU A N 15
ATOM 26870 C CA . GLU A 1 48 ? -15.816 -4.190 3.409 1.00 41.53 48 GLU A CA 15
ATOM 26871 C C . GLU A 1 48 ? -15.206 -2.825 3.775 1.00 1.34 48 GLU A C 15
ATOM 26872 O O . GLU A 1 48 ? -14.301 -2.721 4.608 1.00 65.51 48 GLU A O 15
ATOM 26884 N N . SER A 1 49 ? -15.772 -1.763 3.172 1.00 44.20 49 SER A N 15
ATOM 26885 C CA . SER A 1 49 ? -15.408 -0.364 3.480 1.00 62.40 49 SER A CA 15
ATOM 26886 C C . SER A 1 49 ? -15.801 0.091 4.916 1.00 61.10 49 SER A C 15
ATOM 26887 O O . SER A 1 49 ? -15.511 1.231 5.293 1.00 71.51 49 SER A O 15
ATOM 26895 N N . GLN A 1 50 ? -16.452 -0.802 5.697 1.00 21.31 50 GLN A N 15
ATOM 26896 C CA . GLN A 1 50 ? -16.817 -0.555 7.112 1.00 71.12 50 GLN A CA 15
ATOM 26897 C C . GLN A 1 50 ? -15.562 -0.304 7.999 1.00 12.52 50 GLN A C 15
ATOM 26898 O O . GLN A 1 50 ? -14.899 -1.251 8.463 1.00 51.52 50 GLN A O 15
ATOM 26912 N N . ASN A 1 51 ? -15.242 0.997 8.197 1.00 45.35 51 ASN A N 15
ATOM 26913 C CA . ASN A 1 51 ? -14.082 1.458 8.988 1.00 72.41 51 ASN A CA 15
ATOM 26914 C C . ASN A 1 51 ? -12.772 0.822 8.471 1.00 23.11 51 ASN A C 15
ATOM 26915 O O . ASN A 1 51 ? -12.168 -0.046 9.124 1.00 14.14 51 ASN A O 15
ATOM 26926 N N . ILE A 1 52 ? -12.371 1.238 7.265 1.00 61.35 52 ILE A N 15
ATOM 26927 C CA . ILE A 1 52 ? -11.168 0.731 6.595 1.00 1.34 52 ILE A CA 15
ATOM 26928 C C . ILE A 1 52 ? -10.217 1.897 6.283 1.00 74.20 52 ILE A C 15
ATOM 26929 O O . ILE A 1 52 ? -10.652 3.040 6.115 1.00 62.34 52 ILE A O 15
ATOM 26945 N N . LYS A 1 53 ? -8.919 1.601 6.261 1.00 43.20 53 LYS A N 15
ATOM 26946 C CA . LYS A 1 53 ? -7.875 2.517 5.789 1.00 71.50 53 LYS A CA 15
ATOM 26947 C C . LYS A 1 53 ? -6.920 1.731 4.900 1.00 3.52 53 LYS A C 15
ATOM 26948 O O . LYS A 1 53 ? -6.640 0.550 5.167 1.00 1.01 53 LYS A O 15
ATOM 26967 N N . VAL A 1 54 ? -6.442 2.381 3.832 1.00 54.24 54 VAL A N 15
ATOM 26968 C CA . VAL A 1 54 ? -5.468 1.801 2.893 1.00 61.43 54 VAL A CA 15
ATOM 26969 C C . VAL A 1 54 ? -4.215 2.699 2.819 1.00 11.01 54 VAL A C 15
ATOM 26970 O O . VAL A 1 54 ? -4.334 3.922 2.757 1.00 11.01 54 VAL A O 15
ATOM 26983 N N . LEU A 1 55 ? -3.024 2.075 2.882 1.00 3.42 55 LEU A N 15
ATOM 26984 C CA . LEU A 1 55 ? -1.727 2.751 2.690 1.00 21.31 55 LEU A CA 15
ATOM 26985 C C . LEU A 1 55 ? -0.990 2.095 1.517 1.00 14.14 55 LEU A C 15
ATOM 26986 O O . LEU A 1 55 ? -0.643 0.918 1.599 1.00 44.41 55 LEU A O 15
ATOM 27002 N N . ILE A 1 56 ? -0.734 2.855 0.443 1.00 32.22 56 ILE A N 15
ATOM 27003 C CA . ILE A 1 56 ? -0.043 2.342 -0.749 1.00 75.52 56 ILE A CA 15
ATOM 27004 C C . ILE A 1 56 ? 1.411 2.855 -0.758 1.00 51.31 56 ILE A C 15
ATOM 27005 O O . ILE A 1 56 ? 1.628 4.062 -0.801 1.00 62.34 56 ILE A O 15
ATOM 27021 N N . LEU A 1 57 ? 2.397 1.933 -0.713 1.00 71.44 57 LEU A N 15
ATOM 27022 C CA . LEU A 1 57 ? 3.823 2.285 -0.845 1.00 13.22 57 LEU A CA 15
ATOM 27023 C C . LEU A 1 57 ? 4.242 1.955 -2.267 1.00 61.12 57 LEU A C 15
ATOM 27024 O O . LEU A 1 57 ? 4.301 0.781 -2.641 1.00 42.13 57 LEU A O 15
ATOM 27040 N N . VAL A 1 58 ? 4.536 2.988 -3.042 1.00 50.01 58 VAL A N 15
ATOM 27041 C CA . VAL A 1 58 ? 4.980 2.851 -4.427 1.00 20.11 58 VAL A CA 15
ATOM 27042 C C . VAL A 1 58 ? 6.486 3.109 -4.493 1.00 14.22 58 VAL A C 15
ATOM 27043 O O . VAL A 1 58 ? 7.034 3.794 -3.636 1.00 24.54 58 VAL A O 15
ATOM 27056 N N . SER A 1 59 ? 7.149 2.549 -5.497 1.00 42.44 59 SER A N 15
ATOM 27057 C CA . SER A 1 59 ? 8.569 2.823 -5.745 1.00 12.14 59 SER A CA 15
ATOM 27058 C C . SER A 1 59 ? 8.712 4.018 -6.706 1.00 71.44 59 SER A C 15
ATOM 27059 O O . SER A 1 59 ? 9.648 4.814 -6.593 1.00 12.33 59 SER A O 15
ATOM 27067 N N . ASN A 1 60 ? 7.746 4.140 -7.636 1.00 15.23 60 ASN A N 15
ATOM 27068 C CA . ASN A 1 60 ? 7.774 5.136 -8.727 1.00 74.44 60 ASN A CA 15
ATOM 27069 C C . ASN A 1 60 ? 6.755 6.254 -8.453 1.00 34.02 60 ASN A C 15
ATOM 27070 O O . ASN A 1 60 ? 5.653 5.973 -7.973 1.00 54.40 60 ASN A O 15
ATOM 27081 N N . ASP A 1 61 ? 7.118 7.516 -8.776 1.00 24.14 61 ASP A N 15
ATOM 27082 C CA . ASP A 1 61 ? 6.183 8.673 -8.720 1.00 53.43 61 ASP A CA 15
ATOM 27083 C C . ASP A 1 61 ? 5.090 8.548 -9.792 1.00 62.11 61 ASP A C 15
ATOM 27084 O O . ASP A 1 61 ? 4.007 9.126 -9.658 1.00 63.40 61 ASP A O 15
ATOM 27093 N N . GLU A 1 62 ? 5.417 7.804 -10.859 1.00 12.21 62 GLU A N 15
ATOM 27094 C CA . GLU A 1 62 ? 4.459 7.372 -11.883 1.00 64.35 62 GLU A CA 15
ATOM 27095 C C . GLU A 1 62 ? 3.285 6.615 -11.223 1.00 4.24 62 GLU A C 15
ATOM 27096 O O . GLU A 1 62 ? 2.110 6.947 -11.427 1.00 35.40 62 GLU A O 15
ATOM 27108 N N . GLU A 1 63 ? 3.651 5.618 -10.396 1.00 43.23 63 GLU A N 15
ATOM 27109 C CA . GLU A 1 63 ? 2.704 4.774 -9.657 1.00 0.41 63 GLU A CA 15
ATOM 27110 C C . GLU A 1 63 ? 2.072 5.505 -8.464 1.00 33.14 63 GLU A C 15
ATOM 27111 O O . GLU A 1 63 ? 0.986 5.133 -8.040 1.00 71.40 63 GLU A O 15
ATOM 27123 N N . LEU A 1 64 ? 2.782 6.500 -7.898 1.00 20.32 64 LEU A N 15
ATOM 27124 C CA . LEU A 1 64 ? 2.236 7.393 -6.849 1.00 44.34 64 LEU A CA 15
ATOM 27125 C C . LEU A 1 64 ? 0.947 8.064 -7.350 1.00 53.12 64 LEU A C 15
ATOM 27126 O O . LEU A 1 64 ? -0.133 7.889 -6.761 1.00 14.53 64 LEU A O 15
ATOM 27142 N N . ASP A 1 65 ? 1.077 8.768 -8.491 1.00 30.13 65 ASP A N 15
ATOM 27143 C CA . ASP A 1 65 ? -0.046 9.446 -9.158 1.00 54.02 65 ASP A CA 15
ATOM 27144 C C . ASP A 1 65 ? -1.112 8.429 -9.586 1.00 74.45 65 ASP A C 15
ATOM 27145 O O . ASP A 1 65 ? -2.304 8.661 -9.382 1.00 41.14 65 ASP A O 15
ATOM 27154 N N . LYS A 1 66 ? -0.645 7.289 -10.128 1.00 42.31 66 LYS A N 15
ATOM 27155 C CA . LYS A 1 66 ? -1.506 6.225 -10.670 1.00 73.45 66 LYS A CA 15
ATOM 27156 C C . LYS A 1 66 ? -2.468 5.701 -9.595 1.00 33.15 66 LYS A C 15
ATOM 27157 O O . LYS A 1 66 ? -3.685 5.741 -9.760 1.00 71.34 66 LYS A O 15
ATOM 27176 N N . ALA A 1 67 ? -1.879 5.309 -8.458 1.00 72.14 67 ALA A N 15
ATOM 27177 C CA . ALA A 1 67 ? -2.591 4.695 -7.334 1.00 31.32 67 ALA A CA 15
ATOM 27178 C C . ALA A 1 67 ? -3.561 5.680 -6.660 1.00 31.40 67 ALA A C 15
ATOM 27179 O O . ALA A 1 67 ? -4.632 5.273 -6.205 1.00 14.21 67 ALA A O 15
ATOM 27186 N N . LYS A 1 68 ? -3.176 6.981 -6.611 1.00 42.53 68 LYS A N 15
ATOM 27187 C CA . LYS A 1 68 ? -4.046 8.045 -6.061 1.00 63.12 68 LYS A CA 15
ATOM 27188 C C . LYS A 1 68 ? -5.272 8.284 -6.960 1.00 23.52 68 LYS A C 15
ATOM 27189 O O . LYS A 1 68 ? -6.363 8.520 -6.449 1.00 54.32 68 LYS A O 15
ATOM 27208 N N . GLU A 1 69 ? -5.089 8.192 -8.293 1.00 74.15 69 GLU A N 15
ATOM 27209 C CA . GLU A 1 69 ? -6.206 8.307 -9.259 1.00 15.31 69 GLU A CA 15
ATOM 27210 C C . GLU A 1 69 ? -7.224 7.174 -9.053 1.00 23.04 69 GLU A C 15
ATOM 27211 O O . GLU A 1 69 ? -8.429 7.420 -8.975 1.00 2.33 69 GLU A O 15
ATOM 27223 N N . LEU A 1 70 ? -6.696 5.942 -8.929 1.00 60.04 70 LEU A N 15
ATOM 27224 C CA . LEU A 1 70 ? -7.503 4.717 -8.760 1.00 24.55 70 LEU A CA 15
ATOM 27225 C C . LEU A 1 70 ? -8.286 4.760 -7.434 1.00 34.23 70 LEU A C 15
ATOM 27226 O O . LEU A 1 70 ? -9.456 4.365 -7.380 1.00 63.42 70 LEU A O 15
ATOM 27242 N N . ALA A 1 71 ? -7.613 5.255 -6.383 1.00 71.42 71 ALA A N 15
ATOM 27243 C CA . ALA A 1 71 ? -8.206 5.488 -5.056 1.00 34.31 71 ALA A CA 15
ATOM 27244 C C . ALA A 1 71 ? -9.412 6.446 -5.121 1.00 12.10 71 ALA A C 15
ATOM 27245 O O . ALA A 1 71 ? -10.447 6.186 -4.498 1.00 11.34 71 ALA A O 15
ATOM 27252 N N . GLN A 1 72 ? -9.253 7.545 -5.891 1.00 20.01 72 GLN A N 15
ATOM 27253 C CA . GLN A 1 72 ? -10.315 8.555 -6.110 1.00 52.23 72 GLN A CA 15
ATOM 27254 C C . GLN A 1 72 ? -11.496 7.961 -6.906 1.00 11.23 72 GLN A C 15
ATOM 27255 O O . GLN A 1 72 ? -12.658 8.242 -6.589 1.00 65.40 72 GLN A O 15
ATOM 27269 N N . LYS A 1 73 ? -11.184 7.111 -7.910 1.00 3.43 73 LYS A N 15
ATOM 27270 C CA . LYS A 1 73 ? -12.205 6.413 -8.731 1.00 65.21 73 LYS A CA 15
ATOM 27271 C C . LYS A 1 73 ? -13.072 5.485 -7.863 1.00 32.44 73 LYS A C 15
ATOM 27272 O O . LYS A 1 73 ? -14.265 5.310 -8.121 1.00 72.00 73 LYS A O 15
ATOM 27291 N N . MET A 1 74 ? -12.445 4.903 -6.829 1.00 35.24 74 MET A N 15
ATOM 27292 C CA . MET A 1 74 ? -13.118 4.016 -5.865 1.00 24.43 74 MET A CA 15
ATOM 27293 C C . MET A 1 74 ? -13.698 4.813 -4.681 1.00 12.43 74 MET A C 15
ATOM 27294 O O . MET A 1 74 ? -14.507 4.275 -3.925 1.00 62.23 74 MET A O 15
ATOM 27308 N N . GLU A 1 75 ? -13.268 6.093 -4.549 1.00 21.54 75 GLU A N 15
ATOM 27309 C CA . GLU A 1 75 ? -13.655 7.010 -3.441 1.00 1.45 75 GLU A CA 15
ATOM 27310 C C . GLU A 1 75 ? -13.254 6.481 -2.034 1.00 25.33 75 GLU A C 15
ATOM 27311 O O . GLU A 1 75 ? -13.804 6.923 -1.017 1.00 72.32 75 GLU A O 15
ATOM 27323 N N . ILE A 1 76 ? -12.261 5.573 -1.982 1.00 1.02 76 ILE A N 15
ATOM 27324 C CA . ILE A 1 76 ? -11.756 5.000 -0.714 1.00 40.33 76 ILE A CA 15
ATOM 27325 C C . ILE A 1 76 ? -10.707 5.954 -0.111 1.00 1.21 76 ILE A C 15
ATOM 27326 O O . ILE A 1 76 ? -9.895 6.527 -0.852 1.00 32.35 76 ILE A O 15
ATOM 27342 N N . ASP A 1 77 ? -10.737 6.130 1.225 1.00 51.43 77 ASP A N 15
ATOM 27343 C CA . ASP A 1 77 ? -9.732 6.926 1.948 1.00 53.32 77 ASP A CA 15
ATOM 27344 C C . ASP A 1 77 ? -8.391 6.164 1.942 1.00 71.13 77 ASP A C 15
ATOM 27345 O O . ASP A 1 77 ? -8.254 5.085 2.538 1.00 52.25 77 ASP A O 15
ATOM 27354 N N . VAL A 1 78 ? -7.433 6.704 1.175 1.00 14.53 78 VAL A N 15
ATOM 27355 C CA . VAL A 1 78 ? -6.116 6.089 0.945 1.00 23.25 78 VAL A CA 15
ATOM 27356 C C . VAL A 1 78 ? -4.992 7.120 1.170 1.00 53.23 78 VAL A C 15
ATOM 27357 O O . VAL A 1 78 ? -5.126 8.291 0.805 1.00 40.24 78 VAL A O 15
ATOM 27370 N N . ARG A 1 79 ? -3.883 6.652 1.770 1.00 1.05 79 ARG A N 15
ATOM 27371 C CA . ARG A 1 79 ? -2.651 7.432 1.961 1.00 24.10 79 ARG A CA 15
ATOM 27372 C C . ARG A 1 79 ? -1.588 6.773 1.086 1.00 71.03 79 ARG A C 15
ATOM 27373 O O . ARG A 1 79 ? -1.286 5.597 1.276 1.00 33.54 79 ARG A O 15
ATOM 27394 N N . THR A 1 80 ? -1.040 7.505 0.127 1.00 14.44 80 THR A N 15
ATOM 27395 C CA . THR A 1 80 ? -0.108 6.948 -0.859 1.00 1.44 80 THR A CA 15
ATOM 27396 C C . THR A 1 80 ? 1.244 7.666 -0.721 1.00 5.21 80 THR A C 15
ATOM 27397 O O . THR A 1 80 ? 1.319 8.898 -0.827 1.00 43.52 80 THR A O 15
ATOM 27408 N N . ARG A 1 81 ? 2.298 6.883 -0.436 1.00 10.34 81 ARG A N 15
ATOM 27409 C CA . ARG A 1 81 ? 3.652 7.390 -0.151 1.00 54.53 81 ARG A CA 15
ATOM 27410 C C . ARG A 1 81 ? 4.647 6.734 -1.122 1.00 41.02 81 ARG A C 15
ATOM 27411 O O . ARG A 1 81 ? 4.603 5.514 -1.313 1.00 34.15 81 ARG A O 15
ATOM 27432 N N . LYS A 1 82 ? 5.531 7.538 -1.730 1.00 73.15 82 LYS A N 15
ATOM 27433 C CA . LYS A 1 82 ? 6.599 7.026 -2.598 1.00 63.44 82 LYS A CA 15
ATOM 27434 C C . LYS A 1 82 ? 7.865 6.785 -1.774 1.00 40.02 82 LYS A C 15
ATOM 27435 O O . LYS A 1 82 ? 8.383 7.708 -1.140 1.00 52.45 82 LYS A O 15
ATOM 27454 N N . VAL A 1 83 ? 8.349 5.549 -1.793 1.00 12.21 83 VAL A N 15
ATOM 27455 C CA . VAL A 1 83 ? 9.573 5.142 -1.111 1.00 73.24 83 VAL A CA 15
ATOM 27456 C C . VAL A 1 83 ? 10.628 4.721 -2.154 1.00 34.22 83 VAL A C 15
ATOM 27457 O O . VAL A 1 83 ? 10.324 4.019 -3.131 1.00 21.34 83 VAL A O 15
ATOM 27470 N N . THR A 1 84 ? 11.857 5.208 -1.959 1.00 64.33 84 THR A N 15
ATOM 27471 C CA . THR A 1 84 ? 13.018 4.842 -2.782 1.00 33.51 84 THR A CA 15
ATOM 27472 C C . THR A 1 84 ? 13.897 3.841 -2.016 1.00 15.11 84 THR A C 15
ATOM 27473 O O . THR A 1 84 ? 14.726 3.143 -2.610 1.00 74.14 84 THR A O 15
ATOM 27484 N N . SER A 1 85 ? 13.689 3.778 -0.687 1.00 41.44 85 SER A N 15
ATOM 27485 C CA . SER A 1 85 ? 14.403 2.880 0.223 1.00 31.30 85 SER A CA 15
ATOM 27486 C C . SER A 1 85 ? 13.376 1.977 0.942 1.00 11.23 85 SER A C 15
ATOM 27487 O O . SER A 1 85 ? 12.293 2.455 1.312 1.00 22.54 85 SER A O 15
ATOM 27495 N N . PRO A 1 86 ? 13.690 0.658 1.136 1.00 11.41 86 PRO A N 15
ATOM 27496 C CA . PRO A 1 86 ? 12.844 -0.271 1.928 1.00 74.44 86 PRO A CA 15
ATOM 27497 C C . PRO A 1 86 ? 12.605 0.190 3.385 1.00 11.10 86 PRO A C 15
ATOM 27498 O O . PRO A 1 86 ? 11.526 -0.050 3.933 1.00 50.23 86 PRO A O 15
ATOM 27509 N N . ASP A 1 87 ? 13.614 0.856 3.986 1.00 11.43 87 ASP A N 15
ATOM 27510 C CA . ASP A 1 87 ? 13.536 1.389 5.374 1.00 15.34 87 ASP A CA 15
ATOM 27511 C C . ASP A 1 87 ? 12.384 2.411 5.526 1.00 33.35 87 ASP A C 15
ATOM 27512 O O . ASP A 1 87 ? 11.700 2.453 6.560 1.00 11.42 87 ASP A O 15
ATOM 27521 N N . GLU A 1 88 ? 12.170 3.206 4.458 1.00 20.44 88 GLU A N 15
ATOM 27522 C CA . GLU A 1 88 ? 11.090 4.208 4.393 1.00 43.03 88 GLU A CA 15
ATOM 27523 C C . GLU A 1 88 ? 9.717 3.513 4.347 1.00 34.23 88 GLU A C 15
ATOM 27524 O O . GLU A 1 88 ? 8.786 3.929 5.041 1.00 65.53 88 GLU A O 15
ATOM 27536 N N . ALA A 1 89 ? 9.633 2.409 3.565 1.00 72.52 89 ALA A N 15
ATOM 27537 C CA . ALA A 1 89 ? 8.392 1.615 3.414 1.00 32.12 89 ALA A CA 15
ATOM 27538 C C . ALA A 1 89 ? 7.980 1.003 4.757 1.00 41.51 89 ALA A C 15
ATOM 27539 O O . ALA A 1 89 ? 6.794 0.978 5.103 1.00 30.30 89 ALA A O 15
ATOM 27546 N N . LYS A 1 90 ? 8.996 0.556 5.516 1.00 35.11 90 LYS A N 15
ATOM 27547 C CA . LYS A 1 90 ? 8.838 0.006 6.867 1.00 15.14 90 LYS A CA 15
ATOM 27548 C C . LYS A 1 90 ? 8.283 1.067 7.837 1.00 0.14 90 LYS A C 15
ATOM 27549 O O . LYS A 1 90 ? 7.384 0.772 8.647 1.00 71.11 90 LYS A O 15
ATOM 27568 N N . ARG A 1 91 ? 8.837 2.302 7.740 1.00 33.31 91 ARG A N 15
ATOM 27569 C CA . ARG A 1 91 ? 8.425 3.425 8.596 1.00 32.51 91 ARG A CA 15
ATOM 27570 C C . ARG A 1 91 ? 6.922 3.693 8.476 1.00 2.24 91 ARG A C 15
ATOM 27571 O O . ARG A 1 91 ? 6.225 3.714 9.485 1.00 32.44 91 ARG A O 15
ATOM 27592 N N . TRP A 1 92 ? 6.436 3.881 7.232 1.00 72.41 92 TRP A N 15
ATOM 27593 C CA . TRP A 1 92 ? 5.030 4.231 6.975 1.00 40.12 92 TRP A CA 15
ATOM 27594 C C . TRP A 1 92 ? 4.035 3.163 7.455 1.00 53.33 92 TRP A C 15
ATOM 27595 O O . TRP A 1 92 ? 2.888 3.494 7.746 1.00 55.44 92 TRP A O 15
ATOM 27616 N N . ILE A 1 93 ? 4.476 1.902 7.542 1.00 11.05 93 ILE A N 15
ATOM 27617 C CA . ILE A 1 93 ? 3.657 0.799 8.088 1.00 22.34 93 ILE A CA 15
ATOM 27618 C C . ILE A 1 93 ? 3.519 0.963 9.617 1.00 35.22 93 ILE A C 15
ATOM 27619 O O . ILE A 1 93 ? 2.417 0.811 10.171 1.00 0.41 93 ILE A O 15
ATOM 27635 N N . LYS A 1 94 ? 4.645 1.294 10.277 1.00 45.32 94 LYS A N 15
ATOM 27636 C CA . LYS A 1 94 ? 4.670 1.653 11.711 1.00 2.34 94 LYS A CA 15
ATOM 27637 C C . LYS A 1 94 ? 3.784 2.895 11.998 1.00 24.14 94 LYS A C 15
ATOM 27638 O O . LYS A 1 94 ? 3.120 2.962 13.045 1.00 44.44 94 LYS A O 15
ATOM 27657 N N . GLU A 1 95 ? 3.770 3.866 11.057 1.00 22.25 95 GLU A N 15
ATOM 27658 C CA . GLU A 1 95 ? 2.900 5.054 11.155 1.00 32.30 95 GLU A CA 15
ATOM 27659 C C . GLU A 1 95 ? 1.420 4.621 11.091 1.00 10.12 95 GLU A C 15
ATOM 27660 O O . GLU A 1 95 ? 0.647 4.876 12.013 1.00 42.22 95 GLU A O 15
ATOM 27672 N N . PHE A 1 96 ? 1.107 3.874 10.019 1.00 63.04 96 PHE A N 15
ATOM 27673 C CA . PHE A 1 96 ? -0.260 3.497 9.600 1.00 34.02 96 PHE A CA 15
ATOM 27674 C C . PHE A 1 96 ? -1.001 2.656 10.651 1.00 63.02 96 PHE A C 15
ATOM 27675 O O . PHE A 1 96 ? -2.222 2.799 10.816 1.00 0.34 96 PHE A O 15
ATOM 27692 N N . SER A 1 97 ? -0.260 1.768 11.334 1.00 14.41 97 SER A N 15
ATOM 27693 C CA . SER A 1 97 ? -0.811 0.948 12.427 1.00 24.25 97 SER A CA 15
ATOM 27694 C C . SER A 1 97 ? -1.343 1.841 13.570 1.00 4.32 97 SER A C 15
ATOM 27695 O O . SER A 1 97 ? -2.460 1.642 14.056 1.00 53.43 97 SER A O 15
ATOM 27703 N N . GLU A 1 98 ? -0.539 2.858 13.935 1.00 62.13 98 GLU A N 15
ATOM 27704 C CA . GLU A 1 98 ? -0.842 3.793 15.041 1.00 13.30 98 GLU A CA 15
ATOM 27705 C C . GLU A 1 98 ? -1.806 4.916 14.605 1.00 4.24 98 GLU A C 15
ATOM 27706 O O . GLU A 1 98 ? -2.471 5.522 15.452 1.00 40.43 98 GLU A O 15
ATOM 27718 N N . GLU A 1 99 ? -1.875 5.184 13.288 1.00 14.43 99 GLU A N 15
ATOM 27719 C CA . GLU A 1 99 ? -2.842 6.141 12.709 1.00 50.32 99 GLU A CA 15
ATOM 27720 C C . GLU A 1 99 ? -4.241 5.504 12.634 1.00 33.41 99 GLU A C 15
ATOM 27721 O O . GLU A 1 99 ? -5.257 6.198 12.766 1.00 0.00 99 GLU A O 15
ATOM 27733 N N . GLY A 1 100 ? -4.270 4.180 12.415 1.00 63.51 100 GLY A N 15
ATOM 27734 C CA . GLY A 1 100 ? -5.511 3.408 12.412 1.00 64.32 100 GLY A CA 15
ATOM 27735 C C . GLY A 1 100 ? -5.975 3.038 13.815 1.00 3.42 100 GLY A C 15
ATOM 27736 O O . GLY A 1 100 ? -7.165 2.795 14.035 1.00 13.41 100 GLY A O 15
ATOM 27740 N N . GLY A 1 101 ? -5.031 3.003 14.762 1.00 0.54 101 GLY A N 15
ATOM 27741 C CA . GLY A 1 101 ? -5.328 2.726 16.164 1.00 11.53 101 GLY A CA 15
ATOM 27742 C C . GLY A 1 101 ? -4.068 2.824 17.008 1.00 74.21 101 GLY A C 15
ATOM 27743 O O . GLY A 1 101 ? -3.114 2.084 16.756 1.00 71.51 101 GLY A O 15
ATOM 27747 N N . SER A 1 102 ? -4.057 3.742 18.004 1.00 5.01 102 SER A N 15
ATOM 27748 C CA . SER A 1 102 ? -2.867 4.009 18.847 1.00 53.41 102 SER A CA 15
ATOM 27749 C C . SER A 1 102 ? -2.435 2.754 19.631 1.00 12.13 102 SER A C 15
ATOM 27750 O O . SER A 1 102 ? -1.239 2.553 19.872 1.00 73.30 102 SER A O 15
ATOM 27758 N N . LEU A 1 103 ? -3.444 1.929 20.019 1.00 5.23 103 LEU A N 15
ATOM 27759 C CA . LEU A 1 103 ? -3.255 0.653 20.745 1.00 34.33 103 LEU A CA 15
ATOM 27760 C C . LEU A 1 103 ? -2.458 0.856 22.055 1.00 34.03 103 LEU A C 15
ATOM 27761 O O . LEU A 1 103 ? -1.742 -0.035 22.527 1.00 60.22 103 LEU A O 15
ATOM 27777 N N . GLU A 1 104 ? -2.666 2.038 22.648 1.00 34.14 104 GLU A N 15
ATOM 27778 C CA . GLU A 1 104 ? -1.920 2.537 23.813 1.00 70.13 104 GLU A CA 15
ATOM 27779 C C . GLU A 1 104 ? -2.093 1.657 25.067 1.00 41.23 104 GLU A C 15
ATOM 27780 O O . GLU A 1 104 ? -1.128 1.411 25.802 1.00 1.14 104 GLU A O 15
ATOM 27792 N N . HIS A 1 105 ? -3.326 1.190 25.299 1.00 31.24 105 HIS A N 15
ATOM 27793 C CA . HIS A 1 105 ? -3.662 0.337 26.450 1.00 1.23 105 HIS A CA 15
ATOM 27794 C C . HIS A 1 105 ? -3.620 -1.148 26.046 1.00 75.34 105 HIS A C 15
ATOM 27795 O O . HIS A 1 105 ? -3.636 -2.032 26.906 1.00 21.01 105 HIS A O 15
ATOM 27810 N N . HIS A 1 106 ? -3.572 -1.414 24.730 1.00 21.51 106 HIS A N 15
ATOM 27811 C CA . HIS A 1 106 ? -3.371 -2.774 24.198 1.00 52.42 106 HIS A CA 15
ATOM 27812 C C . HIS A 1 106 ? -1.904 -3.206 24.427 1.00 24.51 106 HIS A C 15
ATOM 27813 O O . HIS A 1 106 ? -1.005 -2.353 24.511 1.00 41.11 106 HIS A O 15
ATOM 27828 N N . HIS A 1 107 ? -1.673 -4.529 24.528 1.00 71.12 107 HIS A N 15
ATOM 27829 C CA . HIS A 1 107 ? -0.326 -5.101 24.713 1.00 15.51 107 HIS A CA 15
ATOM 27830 C C . HIS A 1 107 ? 0.521 -4.952 23.434 1.00 33.21 107 HIS A C 15
ATOM 27831 O O . HIS A 1 107 ? 0.466 -5.798 22.536 1.00 43.25 107 HIS A O 15
ATOM 27846 N N . HIS A 1 108 ? 1.238 -3.822 23.337 1.00 13.25 108 HIS A N 15
ATOM 27847 C CA . HIS A 1 108 ? 2.312 -3.635 22.345 1.00 72.25 108 HIS A CA 15
ATOM 27848 C C . HIS A 1 108 ? 3.560 -4.336 22.877 1.00 74.13 108 HIS A C 15
ATOM 27849 O O . HIS A 1 108 ? 4.148 -3.900 23.873 1.00 61.41 108 HIS A O 15
ATOM 27864 N N . HIS A 1 109 ? 3.918 -5.458 22.239 1.00 74.24 109 HIS A N 15
ATOM 27865 C CA . HIS A 1 109 ? 4.996 -6.328 22.710 1.00 74.20 109 HIS A CA 15
ATOM 27866 C C . HIS A 1 109 ? 6.359 -5.665 22.469 1.00 53.33 109 HIS A C 15
ATOM 27867 O O . HIS A 1 109 ? 6.683 -5.287 21.336 1.00 33.21 109 HIS A O 15
ATOM 27882 N N . HIS A 1 110 ? 7.126 -5.511 23.558 1.00 73.23 110 HIS A N 15
ATOM 27883 C CA . HIS A 1 110 ? 8.473 -4.935 23.513 1.00 71.41 110 HIS A CA 15
ATOM 27884 C C . HIS A 1 110 ? 9.442 -5.913 22.806 1.00 34.20 110 HIS A C 15
ATOM 27885 O O . HIS A 1 110 ? 9.412 -7.126 23.123 1.00 15.15 110 HIS A O 15
ATOM 27901 N N . MET A 1 1 ? -11.541 -0.414 12.798 1.00 31.50 1 MET A N 16
ATOM 27902 C CA . MET A 1 1 ? -11.136 0.128 11.483 1.00 12.02 1 MET A CA 16
ATOM 27903 C C . MET A 1 1 ? -10.260 -0.891 10.742 1.00 13.15 1 MET A C 16
ATOM 27904 O O . MET A 1 1 ? -9.296 -1.421 11.310 1.00 61.51 1 MET A O 16
ATOM 27920 N N . LEU A 1 2 ? -10.614 -1.165 9.471 1.00 14.11 2 LEU A N 16
ATOM 27921 C CA . LEU A 1 2 ? -9.896 -2.118 8.616 1.00 73.54 2 LEU A CA 16
ATOM 27922 C C . LEU A 1 2 ? -8.638 -1.432 8.047 1.00 61.25 2 LEU A C 16
ATOM 27923 O O . LEU A 1 2 ? -8.748 -0.462 7.300 1.00 33.21 2 LEU A O 16
ATOM 27939 N N . LEU A 1 3 ? -7.444 -1.913 8.431 1.00 41.35 3 LEU A N 16
ATOM 27940 C CA . LEU A 1 3 ? -6.164 -1.309 8.012 1.00 72.13 3 LEU A CA 16
ATOM 27941 C C . LEU A 1 3 ? -5.414 -2.276 7.067 1.00 24.32 3 LEU A C 16
ATOM 27942 O O . LEU A 1 3 ? -5.018 -3.376 7.480 1.00 23.14 3 LEU A O 16
ATOM 27958 N N . TYR A 1 4 ? -5.249 -1.867 5.794 1.00 64.23 4 TYR A N 16
ATOM 27959 C CA . TYR A 1 4 ? -4.588 -2.682 4.751 1.00 1.41 4 TYR A CA 16
ATOM 27960 C C . TYR A 1 4 ? -3.390 -1.939 4.168 1.00 11.20 4 TYR A C 16
ATOM 27961 O O . TYR A 1 4 ? -3.396 -0.715 4.073 1.00 52.03 4 TYR A O 16
ATOM 27979 N N . VAL A 1 5 ? -2.360 -2.701 3.795 1.00 24.32 5 VAL A N 16
ATOM 27980 C CA . VAL A 1 5 ? -1.154 -2.187 3.141 1.00 25.32 5 VAL A CA 16
ATOM 27981 C C . VAL A 1 5 ? -1.040 -2.802 1.734 1.00 70.44 5 VAL A C 16
ATOM 27982 O O . VAL A 1 5 ? -1.109 -4.019 1.579 1.00 53.42 5 VAL A O 16
ATOM 27995 N N . LEU A 1 6 ? -0.932 -1.946 0.714 1.00 34.33 6 LEU A N 16
ATOM 27996 C CA . LEU A 1 6 ? -0.575 -2.342 -0.657 1.00 71.33 6 LEU A CA 16
ATOM 27997 C C . LEU A 1 6 ? 0.856 -1.858 -0.918 1.00 33.02 6 LEU A C 16
ATOM 27998 O O . LEU A 1 6 ? 1.255 -0.820 -0.384 1.00 53.41 6 LEU A O 16
ATOM 28014 N N . ILE A 1 7 ? 1.633 -2.597 -1.718 1.00 22.21 7 ILE A N 16
ATOM 28015 C CA . ILE A 1 7 ? 2.998 -2.178 -2.073 1.00 71.30 7 ILE A CA 16
ATOM 28016 C C . ILE A 1 7 ? 3.281 -2.457 -3.555 1.00 11.25 7 ILE A C 16
ATOM 28017 O O . ILE A 1 7 ? 3.091 -3.575 -4.040 1.00 5.13 7 ILE A O 16
ATOM 28033 N N . ILE A 1 8 ? 3.697 -1.410 -4.274 1.00 63.02 8 ILE A N 16
ATOM 28034 C CA . ILE A 1 8 ? 4.110 -1.501 -5.667 1.00 32.44 8 ILE A CA 16
ATOM 28035 C C . ILE A 1 8 ? 5.626 -1.244 -5.734 1.00 62.13 8 ILE A C 16
ATOM 28036 O O . ILE A 1 8 ? 6.061 -0.106 -5.564 1.00 74.24 8 ILE A O 16
ATOM 28052 N N . SER A 1 9 ? 6.418 -2.299 -5.937 1.00 64.12 9 SER A N 16
ATOM 28053 C CA . SER A 1 9 ? 7.881 -2.192 -6.089 1.00 61.40 9 SER A CA 16
ATOM 28054 C C . SER A 1 9 ? 8.396 -3.340 -6.961 1.00 70.13 9 SER A C 16
ATOM 28055 O O . SER A 1 9 ? 7.792 -4.419 -7.001 1.00 34.33 9 SER A O 16
ATOM 28063 N N . ASN A 1 10 ? 9.499 -3.089 -7.682 1.00 33.21 10 ASN A N 16
ATOM 28064 C CA . ASN A 1 10 ? 10.193 -4.122 -8.478 1.00 62.12 10 ASN A CA 16
ATOM 28065 C C . ASN A 1 10 ? 11.232 -4.845 -7.600 1.00 44.14 10 ASN A C 16
ATOM 28066 O O . ASN A 1 10 ? 11.530 -6.027 -7.829 1.00 43.53 10 ASN A O 16
ATOM 28077 N N . ASP A 1 11 ? 11.770 -4.118 -6.591 1.00 2.50 11 ASP A N 16
ATOM 28078 C CA . ASP A 1 11 ? 12.767 -4.653 -5.649 1.00 21.42 11 ASP A CA 16
ATOM 28079 C C . ASP A 1 11 ? 12.039 -5.517 -4.608 1.00 64.14 11 ASP A C 16
ATOM 28080 O O . ASP A 1 11 ? 11.394 -5.009 -3.677 1.00 0.14 11 ASP A O 16
ATOM 28089 N N . LYS A 1 12 ? 12.106 -6.829 -4.834 1.00 12.14 12 LYS A N 16
ATOM 28090 C CA . LYS A 1 12 ? 11.400 -7.834 -4.026 1.00 4.41 12 LYS A CA 16
ATOM 28091 C C . LYS A 1 12 ? 11.922 -7.910 -2.582 1.00 12.44 12 LYS A C 16
ATOM 28092 O O . LYS A 1 12 ? 11.165 -8.257 -1.684 1.00 74.10 12 LYS A O 16
ATOM 28111 N N . LYS A 1 13 ? 13.198 -7.544 -2.369 1.00 63.22 13 LYS A N 16
ATOM 28112 C CA . LYS A 1 13 ? 13.821 -7.514 -1.029 1.00 24.30 13 LYS A CA 16
ATOM 28113 C C . LYS A 1 13 ? 13.245 -6.351 -0.181 1.00 73.42 13 LYS A C 16
ATOM 28114 O O . LYS A 1 13 ? 13.075 -6.479 1.040 1.00 23.44 13 LYS A O 16
ATOM 28133 N N . LEU A 1 14 ? 12.944 -5.226 -0.866 1.00 72.52 14 LEU A N 16
ATOM 28134 C CA . LEU A 1 14 ? 12.221 -4.064 -0.291 1.00 11.30 14 LEU A CA 16
ATOM 28135 C C . LEU A 1 14 ? 10.812 -4.501 0.150 1.00 24.21 14 LEU A C 16
ATOM 28136 O O . LEU A 1 14 ? 10.367 -4.177 1.260 1.00 21.13 14 LEU A O 16
ATOM 28152 N N . ILE A 1 15 ? 10.135 -5.252 -0.747 1.00 35.20 15 ILE A N 16
ATOM 28153 C CA . ILE A 1 15 ? 8.782 -5.796 -0.505 1.00 42.12 15 ILE A CA 16
ATOM 28154 C C . ILE A 1 15 ? 8.783 -6.774 0.689 1.00 75.43 15 ILE A C 16
ATOM 28155 O O . ILE A 1 15 ? 7.832 -6.802 1.469 1.00 31.42 15 ILE A O 16
ATOM 28171 N N . GLU A 1 16 ? 9.867 -7.563 0.810 1.00 62.13 16 GLU A N 16
ATOM 28172 C CA . GLU A 1 16 ? 10.038 -8.528 1.918 1.00 30.54 16 GLU A CA 16
ATOM 28173 C C . GLU A 1 16 ? 10.190 -7.813 3.280 1.00 4.45 16 GLU A C 16
ATOM 28174 O O . GLU A 1 16 ? 9.602 -8.251 4.263 1.00 42.12 16 GLU A O 16
ATOM 28186 N N . GLU A 1 17 ? 10.968 -6.706 3.319 1.00 24.23 17 GLU A N 16
ATOM 28187 C CA . GLU A 1 17 ? 11.153 -5.899 4.557 1.00 41.21 17 GLU A CA 16
ATOM 28188 C C . GLU A 1 17 ? 9.830 -5.256 5.000 1.00 31.01 17 GLU A C 16
ATOM 28189 O O . GLU A 1 17 ? 9.511 -5.219 6.198 1.00 2.30 17 GLU A O 16
ATOM 28201 N N . ALA A 1 18 ? 9.070 -4.774 4.008 1.00 21.21 18 ALA A N 16
ATOM 28202 C CA . ALA A 1 18 ? 7.733 -4.206 4.215 1.00 32.22 18 ALA A CA 16
ATOM 28203 C C . ALA A 1 18 ? 6.741 -5.286 4.698 1.00 41.24 18 ALA A C 16
ATOM 28204 O O . ALA A 1 18 ? 5.905 -5.029 5.570 1.00 42.41 18 ALA A O 16
ATOM 28211 N N . ARG A 1 19 ? 6.861 -6.495 4.109 1.00 32.24 19 ARG A N 16
ATOM 28212 C CA . ARG A 1 19 ? 6.039 -7.673 4.453 1.00 11.15 19 ARG A CA 16
ATOM 28213 C C . ARG A 1 19 ? 6.214 -8.049 5.929 1.00 34.02 19 ARG A C 16
ATOM 28214 O O . ARG A 1 19 ? 5.226 -8.225 6.645 1.00 42.51 19 ARG A O 16
ATOM 28235 N N . LYS A 1 20 ? 7.486 -8.124 6.369 1.00 1.20 20 LYS A N 16
ATOM 28236 C CA . LYS A 1 20 ? 7.823 -8.511 7.750 1.00 71.44 20 LYS A CA 16
ATOM 28237 C C . LYS A 1 20 ? 7.279 -7.480 8.752 1.00 45.41 20 LYS A C 16
ATOM 28238 O O . LYS A 1 20 ? 6.748 -7.852 9.795 1.00 73.12 20 LYS A O 16
ATOM 28257 N N . MET A 1 21 ? 7.377 -6.187 8.388 1.00 61.15 21 MET A N 16
ATOM 28258 C CA . MET A 1 21 ? 6.845 -5.071 9.200 1.00 32.20 21 MET A CA 16
ATOM 28259 C C . MET A 1 21 ? 5.318 -5.127 9.311 1.00 43.34 21 MET A C 16
ATOM 28260 O O . MET A 1 21 ? 4.762 -4.819 10.366 1.00 53.12 21 MET A O 16
ATOM 28274 N N . ALA A 1 22 ? 4.656 -5.499 8.207 1.00 31.32 22 ALA A N 16
ATOM 28275 C CA . ALA A 1 22 ? 3.199 -5.654 8.168 1.00 42.32 22 ALA A CA 16
ATOM 28276 C C . ALA A 1 22 ? 2.736 -6.810 9.074 1.00 5.55 22 ALA A C 16
ATOM 28277 O O . ALA A 1 22 ? 1.743 -6.680 9.777 1.00 74.31 22 ALA A O 16
ATOM 28284 N N . GLU A 1 23 ? 3.499 -7.920 9.063 1.00 10.43 23 GLU A N 16
ATOM 28285 C CA . GLU A 1 23 ? 3.216 -9.114 9.893 1.00 13.33 23 GLU A CA 16
ATOM 28286 C C . GLU A 1 23 ? 3.374 -8.794 11.396 1.00 4.01 23 GLU A C 16
ATOM 28287 O O . GLU A 1 23 ? 2.536 -9.187 12.217 1.00 4.54 23 GLU A O 16
ATOM 28299 N N . LYS A 1 24 ? 4.441 -8.044 11.724 1.00 44.51 24 LYS A N 16
ATOM 28300 C CA . LYS A 1 24 ? 4.734 -7.591 13.102 1.00 21.51 24 LYS A CA 16
ATOM 28301 C C . LYS A 1 24 ? 3.625 -6.650 13.608 1.00 40.22 24 LYS A C 16
ATOM 28302 O O . LYS A 1 24 ? 3.114 -6.811 14.719 1.00 3.53 24 LYS A O 16
ATOM 28321 N N . ALA A 1 25 ? 3.231 -5.705 12.744 1.00 40.31 25 ALA A N 16
ATOM 28322 C CA . ALA A 1 25 ? 2.183 -4.712 13.040 1.00 4.21 25 ALA A CA 16
ATOM 28323 C C . ALA A 1 25 ? 0.769 -5.332 12.998 1.00 74.32 25 ALA A C 16
ATOM 28324 O O . ALA A 1 25 ? -0.182 -4.720 13.501 1.00 72.03 25 ALA A O 16
ATOM 28331 N N . ASN A 1 26 ? 0.663 -6.555 12.426 1.00 63.33 26 ASN A N 16
ATOM 28332 C CA . ASN A 1 26 ? -0.614 -7.209 12.081 1.00 51.35 26 ASN A CA 16
ATOM 28333 C C . ASN A 1 26 ? -1.459 -6.300 11.159 1.00 62.12 26 ASN A C 16
ATOM 28334 O O . ASN A 1 26 ? -2.400 -5.620 11.584 1.00 32.51 26 ASN A O 16
ATOM 28345 N N . LEU A 1 27 ? -1.019 -6.265 9.899 1.00 73.13 27 LEU A N 16
ATOM 28346 C CA . LEU A 1 27 ? -1.626 -5.520 8.789 1.00 0.13 27 LEU A CA 16
ATOM 28347 C C . LEU A 1 27 ? -1.555 -6.433 7.563 1.00 42.11 27 LEU A C 16
ATOM 28348 O O . LEU A 1 27 ? -0.500 -7.033 7.312 1.00 20.12 27 LEU A O 16
ATOM 28364 N N . GLU A 1 28 ? -2.657 -6.557 6.811 1.00 73.33 28 GLU A N 16
ATOM 28365 C CA . GLU A 1 28 ? -2.688 -7.421 5.624 1.00 2.35 28 GLU A CA 16
ATOM 28366 C C . GLU A 1 28 ? -1.974 -6.712 4.461 1.00 13.15 28 GLU A C 16
ATOM 28367 O O . GLU A 1 28 ? -2.439 -5.673 3.984 1.00 35.11 28 GLU A O 16
ATOM 28379 N N . LEU A 1 29 ? -0.837 -7.275 4.024 1.00 50.24 29 LEU A N 16
ATOM 28380 C CA . LEU A 1 29 ? -0.047 -6.707 2.928 1.00 0.04 29 LEU A CA 16
ATOM 28381 C C . LEU A 1 29 ? -0.331 -7.500 1.648 1.00 63.45 29 LEU A C 16
ATOM 28382 O O . LEU A 1 29 ? -0.210 -8.732 1.627 1.00 33.14 29 LEU A O 16
ATOM 28398 N N . ARG A 1 30 ? -0.729 -6.776 0.596 1.00 43.13 30 ARG A N 16
ATOM 28399 C CA . ARG A 1 30 ? -1.048 -7.337 -0.715 1.00 40.40 30 ARG A CA 16
ATOM 28400 C C . ARG A 1 30 ? -0.035 -6.766 -1.726 1.00 34.40 30 ARG A C 16
ATOM 28401 O O . ARG A 1 30 ? 0.042 -5.540 -1.907 1.00 51.10 30 ARG A O 16
ATOM 28422 N N . THR A 1 31 ? 0.744 -7.653 -2.361 1.00 31.11 31 THR A N 16
ATOM 28423 C CA . THR A 1 31 ? 1.813 -7.267 -3.290 1.00 34.32 31 THR A CA 16
ATOM 28424 C C . THR A 1 31 ? 1.220 -6.929 -4.672 1.00 74.44 31 THR A C 16
ATOM 28425 O O . THR A 1 31 ? 0.643 -7.790 -5.349 1.00 54.01 31 THR A O 16
ATOM 28436 N N . VAL A 1 32 ? 1.340 -5.653 -5.054 1.00 11.32 32 VAL A N 16
ATOM 28437 C CA . VAL A 1 32 ? 0.793 -5.110 -6.305 1.00 4.12 32 VAL A CA 16
ATOM 28438 C C . VAL A 1 32 ? 1.843 -5.210 -7.426 1.00 4.43 32 VAL A C 16
ATOM 28439 O O . VAL A 1 32 ? 3.045 -5.028 -7.189 1.00 13.10 32 VAL A O 16
ATOM 28452 N N . LYS A 1 33 ? 1.364 -5.501 -8.647 1.00 62.32 33 LYS A N 16
ATOM 28453 C CA . LYS A 1 33 ? 2.204 -5.879 -9.804 1.00 35.24 33 LYS A CA 16
ATOM 28454 C C . LYS A 1 33 ? 1.995 -4.857 -10.938 1.00 51.11 33 LYS A C 16
ATOM 28455 O O . LYS A 1 33 ? 2.954 -4.330 -11.512 1.00 23.02 33 LYS A O 16
ATOM 28474 N N . THR A 1 34 ? 0.711 -4.598 -11.246 1.00 1.22 34 THR A N 16
ATOM 28475 C CA . THR A 1 34 ? 0.267 -3.572 -12.209 1.00 13.01 34 THR A CA 16
ATOM 28476 C C . THR A 1 34 ? -0.782 -2.662 -11.537 1.00 51.45 34 THR A C 16
ATOM 28477 O O . THR A 1 34 ? -1.218 -2.944 -10.410 1.00 64.24 34 THR A O 16
ATOM 28488 N N . GLU A 1 35 ? -1.211 -1.595 -12.240 1.00 4.13 35 GLU A N 16
ATOM 28489 C CA . GLU A 1 35 ? -2.253 -0.683 -11.722 1.00 22.12 35 GLU A CA 16
ATOM 28490 C C . GLU A 1 35 ? -3.622 -1.401 -11.656 1.00 54.41 35 GLU A C 16
ATOM 28491 O O . GLU A 1 35 ? -4.491 -1.025 -10.874 1.00 10.02 35 GLU A O 16
ATOM 28503 N N . ASP A 1 36 ? -3.797 -2.436 -12.505 1.00 32.24 36 ASP A N 16
ATOM 28504 C CA . ASP A 1 36 ? -5.025 -3.250 -12.538 1.00 0.13 36 ASP A CA 16
ATOM 28505 C C . ASP A 1 36 ? -5.072 -4.230 -11.353 1.00 25.44 36 ASP A C 16
ATOM 28506 O O . ASP A 1 36 ? -6.156 -4.619 -10.899 1.00 73.30 36 ASP A O 16
ATOM 28515 N N . GLU A 1 37 ? -3.889 -4.607 -10.833 1.00 30.01 37 GLU A N 16
ATOM 28516 C CA . GLU A 1 37 ? -3.786 -5.353 -9.563 1.00 64.35 37 GLU A CA 16
ATOM 28517 C C . GLU A 1 37 ? -4.121 -4.418 -8.384 1.00 33.13 37 GLU A C 16
ATOM 28518 O O . GLU A 1 37 ? -4.790 -4.817 -7.436 1.00 40.43 37 GLU A O 16
ATOM 28530 N N . LEU A 1 38 ? -3.675 -3.153 -8.496 1.00 74.21 38 LEU A N 16
ATOM 28531 C CA . LEU A 1 38 ? -3.978 -2.079 -7.520 1.00 71.11 38 LEU A CA 16
ATOM 28532 C C . LEU A 1 38 ? -5.517 -1.889 -7.445 1.00 21.41 38 LEU A C 16
ATOM 28533 O O . LEU A 1 38 ? -6.097 -1.800 -6.353 1.00 63.41 38 LEU A O 16
ATOM 28549 N N . LYS A 1 39 ? -6.151 -1.918 -8.635 1.00 2.05 39 LYS A N 16
ATOM 28550 C CA . LYS A 1 39 ? -7.614 -1.866 -8.792 1.00 53.33 39 LYS A CA 16
ATOM 28551 C C . LYS A 1 39 ? -8.291 -3.064 -8.101 1.00 31.31 39 LYS A C 16
ATOM 28552 O O . LYS A 1 39 ? -9.234 -2.869 -7.340 1.00 22.40 39 LYS A O 16
ATOM 28571 N N . LYS A 1 40 ? -7.775 -4.291 -8.367 1.00 23.51 40 LYS A N 16
ATOM 28572 C CA . LYS A 1 40 ? -8.410 -5.552 -7.907 1.00 3.21 40 LYS A CA 16
ATOM 28573 C C . LYS A 1 40 ? -8.481 -5.592 -6.370 1.00 71.23 40 LYS A C 16
ATOM 28574 O O . LYS A 1 40 ? -9.483 -6.028 -5.800 1.00 74.13 40 LYS A O 16
ATOM 28593 N N . TYR A 1 41 ? -7.402 -5.096 -5.727 1.00 22.04 41 TYR A N 16
ATOM 28594 C CA . TYR A 1 41 ? -7.298 -5.054 -4.262 1.00 63.21 41 TYR A CA 16
ATOM 28595 C C . TYR A 1 41 ? -8.284 -4.037 -3.688 1.00 12.22 41 TYR A C 16
ATOM 28596 O O . TYR A 1 41 ? -9.008 -4.343 -2.739 1.00 21.43 41 TYR A O 16
ATOM 28614 N N . LEU A 1 42 ? -8.331 -2.833 -4.304 1.00 20.11 42 LEU A N 16
ATOM 28615 C CA . LEU A 1 42 ? -9.278 -1.774 -3.908 1.00 65.42 42 LEU A CA 16
ATOM 28616 C C . LEU A 1 42 ? -10.754 -2.218 -4.106 1.00 42.14 42 LEU A C 16
ATOM 28617 O O . LEU A 1 42 ? -11.615 -1.818 -3.332 1.00 40.40 42 LEU A O 16
ATOM 28633 N N . GLU A 1 43 ? -11.023 -3.054 -5.130 1.00 22.11 43 GLU A N 16
ATOM 28634 C CA . GLU A 1 43 ? -12.355 -3.677 -5.351 1.00 50.34 43 GLU A CA 16
ATOM 28635 C C . GLU A 1 43 ? -12.761 -4.566 -4.158 1.00 12.44 43 GLU A C 16
ATOM 28636 O O . GLU A 1 43 ? -13.908 -4.511 -3.683 1.00 12.03 43 GLU A O 16
ATOM 28648 N N . GLU A 1 44 ? -11.796 -5.377 -3.688 1.00 24.42 44 GLU A N 16
ATOM 28649 C CA . GLU A 1 44 ? -11.961 -6.235 -2.496 1.00 11.14 44 GLU A CA 16
ATOM 28650 C C . GLU A 1 44 ? -12.155 -5.374 -1.232 1.00 0.34 44 GLU A C 16
ATOM 28651 O O . GLU A 1 44 ? -12.736 -5.827 -0.253 1.00 33.50 44 GLU A O 16
ATOM 28663 N N . PHE A 1 45 ? -11.623 -4.136 -1.266 1.00 54.25 45 PHE A N 16
ATOM 28664 C CA . PHE A 1 45 ? -11.774 -3.154 -0.176 1.00 72.34 45 PHE A CA 16
ATOM 28665 C C . PHE A 1 45 ? -13.061 -2.294 -0.314 1.00 52.10 45 PHE A C 16
ATOM 28666 O O . PHE A 1 45 ? -13.488 -1.688 0.662 1.00 64.41 45 PHE A O 16
ATOM 28683 N N . ARG A 1 46 ? -13.664 -2.241 -1.529 1.00 30.32 46 ARG A N 16
ATOM 28684 C CA . ARG A 1 46 ? -14.901 -1.444 -1.792 1.00 31.21 46 ARG A CA 16
ATOM 28685 C C . ARG A 1 46 ? -16.107 -2.018 -1.025 1.00 53.32 46 ARG A C 16
ATOM 28686 O O . ARG A 1 46 ? -16.835 -1.286 -0.344 1.00 0.12 46 ARG A O 16
ATOM 28707 N N . LYS A 1 47 ? -16.286 -3.342 -1.156 1.00 53.31 47 LYS A N 16
ATOM 28708 C CA . LYS A 1 47 ? -17.383 -4.104 -0.504 1.00 21.21 47 LYS A CA 16
ATOM 28709 C C . LYS A 1 47 ? -17.372 -3.943 1.031 1.00 2.33 47 LYS A C 16
ATOM 28710 O O . LYS A 1 47 ? -18.411 -4.060 1.687 1.00 30.11 47 LYS A O 16
ATOM 28729 N N . GLU A 1 48 ? -16.190 -3.645 1.576 1.00 31.03 48 GLU A N 16
ATOM 28730 C CA . GLU A 1 48 ? -15.969 -3.473 3.022 1.00 12.14 48 GLU A CA 16
ATOM 28731 C C . GLU A 1 48 ? -15.289 -2.121 3.295 1.00 41.55 48 GLU A C 16
ATOM 28732 O O . GLU A 1 48 ? -14.465 -1.988 4.204 1.00 31.13 48 GLU A O 16
ATOM 28744 N N . SER A 1 49 ? -15.697 -1.091 2.524 1.00 72.31 49 SER A N 16
ATOM 28745 C CA . SER A 1 49 ? -15.166 0.282 2.660 1.00 62.33 49 SER A CA 16
ATOM 28746 C C . SER A 1 49 ? -15.759 1.027 3.889 1.00 42.42 49 SER A C 16
ATOM 28747 O O . SER A 1 49 ? -15.568 2.244 4.040 1.00 44.34 49 SER A O 16
ATOM 28755 N N . GLN A 1 50 ? -16.458 0.285 4.762 1.00 32.03 50 GLN A N 16
ATOM 28756 C CA . GLN A 1 50 ? -16.921 0.769 6.072 1.00 62.22 50 GLN A CA 16
ATOM 28757 C C . GLN A 1 50 ? -15.727 0.933 7.049 1.00 3.22 50 GLN A C 16
ATOM 28758 O O . GLN A 1 50 ? -15.169 -0.063 7.547 1.00 62.25 50 GLN A O 16
ATOM 28772 N N . ASN A 1 51 ? -15.310 2.205 7.265 1.00 34.40 51 ASN A N 16
ATOM 28773 C CA . ASN A 1 51 ? -14.211 2.569 8.192 1.00 43.30 51 ASN A CA 16
ATOM 28774 C C . ASN A 1 51 ? -12.913 1.825 7.822 1.00 24.21 51 ASN A C 16
ATOM 28775 O O . ASN A 1 51 ? -12.370 1.040 8.607 1.00 4.44 51 ASN A O 16
ATOM 28786 N N . ILE A 1 52 ? -12.460 2.053 6.592 1.00 1.03 52 ILE A N 16
ATOM 28787 C CA . ILE A 1 52 ? -11.274 1.392 6.027 1.00 75.32 52 ILE A CA 16
ATOM 28788 C C . ILE A 1 52 ? -10.228 2.447 5.650 1.00 42.43 52 ILE A C 16
ATOM 28789 O O . ILE A 1 52 ? -10.572 3.580 5.273 1.00 74.13 52 ILE A O 16
ATOM 28805 N N . LYS A 1 53 ? -8.954 2.077 5.788 1.00 24.32 53 LYS A N 16
ATOM 28806 C CA . LYS A 1 53 ? -7.819 2.885 5.351 1.00 41.44 53 LYS A CA 16
ATOM 28807 C C . LYS A 1 53 ? -6.810 1.951 4.696 1.00 41.53 53 LYS A C 16
ATOM 28808 O O . LYS A 1 53 ? -6.563 0.841 5.188 1.00 53.43 53 LYS A O 16
ATOM 28827 N N . VAL A 1 54 ? -6.290 2.383 3.545 1.00 10.51 54 VAL A N 16
ATOM 28828 C CA . VAL A 1 54 ? -5.287 1.639 2.769 1.00 32.45 54 VAL A CA 16
ATOM 28829 C C . VAL A 1 54 ? -4.015 2.494 2.621 1.00 24.13 54 VAL A C 16
ATOM 28830 O O . VAL A 1 54 ? -4.099 3.684 2.349 1.00 72.44 54 VAL A O 16
ATOM 28843 N N . LEU A 1 55 ? -2.847 1.877 2.833 1.00 14.12 55 LEU A N 16
ATOM 28844 C CA . LEU A 1 55 ? -1.541 2.528 2.681 1.00 33.44 55 LEU A CA 16
ATOM 28845 C C . LEU A 1 55 ? -0.812 1.899 1.492 1.00 60.33 55 LEU A C 16
ATOM 28846 O O . LEU A 1 55 ? -0.432 0.731 1.555 1.00 40.25 55 LEU A O 16
ATOM 28862 N N . ILE A 1 56 ? -0.616 2.667 0.417 1.00 54.44 56 ILE A N 16
ATOM 28863 C CA . ILE A 1 56 ? 0.024 2.165 -0.811 1.00 10.22 56 ILE A CA 16
ATOM 28864 C C . ILE A 1 56 ? 1.449 2.742 -0.919 1.00 0.42 56 ILE A C 16
ATOM 28865 O O . ILE A 1 56 ? 1.615 3.950 -1.123 1.00 64.44 56 ILE A O 16
ATOM 28881 N N . LEU A 1 57 ? 2.472 1.869 -0.772 1.00 33.12 57 LEU A N 16
ATOM 28882 C CA . LEU A 1 57 ? 3.893 2.263 -0.838 1.00 1.22 57 LEU A CA 16
ATOM 28883 C C . LEU A 1 57 ? 4.387 1.970 -2.246 1.00 24.11 57 LEU A C 16
ATOM 28884 O O . LEU A 1 57 ? 4.478 0.806 -2.635 1.00 33.42 57 LEU A O 16
ATOM 28900 N N . VAL A 1 58 ? 4.711 3.016 -2.996 1.00 62.33 58 VAL A N 16
ATOM 28901 C CA . VAL A 1 58 ? 5.091 2.898 -4.408 1.00 55.33 58 VAL A CA 16
ATOM 28902 C C . VAL A 1 58 ? 6.576 3.241 -4.580 1.00 65.12 58 VAL A C 16
ATOM 28903 O O . VAL A 1 58 ? 7.077 4.180 -3.967 1.00 25.11 58 VAL A O 16
ATOM 28916 N N . SER A 1 59 ? 7.283 2.465 -5.402 1.00 30.11 59 SER A N 16
ATOM 28917 C CA . SER A 1 59 ? 8.708 2.695 -5.697 1.00 24.22 59 SER A CA 16
ATOM 28918 C C . SER A 1 59 ? 8.861 3.591 -6.942 1.00 62.32 59 SER A C 16
ATOM 28919 O O . SER A 1 59 ? 9.963 4.034 -7.268 1.00 23.32 59 SER A O 16
ATOM 28927 N N . ASN A 1 60 ? 7.730 3.867 -7.619 1.00 2.22 60 ASN A N 16
ATOM 28928 C CA . ASN A 1 60 ? 7.688 4.614 -8.889 1.00 71.44 60 ASN A CA 16
ATOM 28929 C C . ASN A 1 60 ? 6.677 5.768 -8.774 1.00 23.05 60 ASN A C 16
ATOM 28930 O O . ASN A 1 60 ? 5.578 5.578 -8.239 1.00 22.45 60 ASN A O 16
ATOM 28941 N N . ASP A 1 61 ? 7.067 6.964 -9.266 1.00 4.30 61 ASP A N 16
ATOM 28942 C CA . ASP A 1 61 ? 6.226 8.184 -9.210 1.00 54.44 61 ASP A CA 16
ATOM 28943 C C . ASP A 1 61 ? 4.964 8.082 -10.092 1.00 24.15 61 ASP A C 16
ATOM 28944 O O . ASP A 1 61 ? 3.968 8.755 -9.821 1.00 72.13 61 ASP A O 16
ATOM 28953 N N . GLU A 1 62 ? 5.013 7.256 -11.154 1.00 43.44 62 GLU A N 16
ATOM 28954 C CA . GLU A 1 62 ? 3.831 7.000 -12.009 1.00 13.41 62 GLU A CA 16
ATOM 28955 C C . GLU A 1 62 ? 2.809 6.162 -11.223 1.00 2.30 62 GLU A C 16
ATOM 28956 O O . GLU A 1 62 ? 1.606 6.398 -11.306 1.00 72.32 62 GLU A O 16
ATOM 28968 N N . GLU A 1 63 ? 3.327 5.218 -10.419 1.00 72.23 63 GLU A N 16
ATOM 28969 C CA . GLU A 1 63 ? 2.505 4.378 -9.531 1.00 13.40 63 GLU A CA 16
ATOM 28970 C C . GLU A 1 63 ? 1.913 5.191 -8.372 1.00 23.03 63 GLU A C 16
ATOM 28971 O O . GLU A 1 63 ? 0.857 4.841 -7.852 1.00 72.44 63 GLU A O 16
ATOM 28983 N N . LEU A 1 64 ? 2.632 6.253 -7.951 1.00 42.12 64 LEU A N 16
ATOM 28984 C CA . LEU A 1 64 ? 2.110 7.257 -6.999 1.00 10.31 64 LEU A CA 16
ATOM 28985 C C . LEU A 1 64 ? 0.820 7.876 -7.554 1.00 12.24 64 LEU A C 16
ATOM 28986 O O . LEU A 1 64 ? -0.214 7.901 -6.873 1.00 43.41 64 LEU A O 16
ATOM 29002 N N . ASP A 1 65 ? 0.893 8.315 -8.834 1.00 64.32 65 ASP A N 16
ATOM 29003 C CA . ASP A 1 65 ? -0.229 8.954 -9.533 1.00 23.32 65 ASP A CA 16
ATOM 29004 C C . ASP A 1 65 ? -1.391 7.966 -9.706 1.00 53.44 65 ASP A C 16
ATOM 29005 O O . ASP A 1 65 ? -2.529 8.293 -9.377 1.00 74.30 65 ASP A O 16
ATOM 29014 N N . LYS A 1 66 ? -1.061 6.730 -10.145 1.00 23.53 66 LYS A N 16
ATOM 29015 C CA . LYS A 1 66 ? -2.052 5.669 -10.405 1.00 75.54 66 LYS A CA 16
ATOM 29016 C C . LYS A 1 66 ? -2.842 5.365 -9.123 1.00 5.42 66 LYS A C 16
ATOM 29017 O O . LYS A 1 66 ? -4.066 5.477 -9.107 1.00 15.13 66 LYS A O 16
ATOM 29036 N N . ALA A 1 67 ? -2.107 5.078 -8.038 1.00 31.13 67 ALA A N 16
ATOM 29037 C CA . ALA A 1 67 ? -2.679 4.646 -6.758 1.00 73.10 67 ALA A CA 16
ATOM 29038 C C . ALA A 1 67 ? -3.603 5.714 -6.133 1.00 25.14 67 ALA A C 16
ATOM 29039 O O . ALA A 1 67 ? -4.663 5.365 -5.598 1.00 64.23 67 ALA A O 16
ATOM 29046 N N . LYS A 1 68 ? -3.201 7.010 -6.227 1.00 43.32 68 LYS A N 16
ATOM 29047 C CA . LYS A 1 68 ? -4.038 8.140 -5.754 1.00 71.03 68 LYS A CA 16
ATOM 29048 C C . LYS A 1 68 ? -5.372 8.198 -6.521 1.00 74.32 68 LYS A C 16
ATOM 29049 O O . LYS A 1 68 ? -6.439 8.102 -5.917 1.00 22.40 68 LYS A O 16
ATOM 29068 N N . GLU A 1 69 ? -5.275 8.310 -7.860 1.00 1.14 69 GLU A N 16
ATOM 29069 C CA . GLU A 1 69 ? -6.438 8.570 -8.736 1.00 42.22 69 GLU A CA 16
ATOM 29070 C C . GLU A 1 69 ? -7.468 7.427 -8.639 1.00 2.22 69 GLU A C 16
ATOM 29071 O O . GLU A 1 69 ? -8.674 7.677 -8.497 1.00 43.24 69 GLU A O 16
ATOM 29083 N N . LEU A 1 70 ? -6.957 6.177 -8.651 1.00 64.11 70 LEU A N 16
ATOM 29084 C CA . LEU A 1 70 ? -7.775 4.960 -8.518 1.00 51.42 70 LEU A CA 16
ATOM 29085 C C . LEU A 1 70 ? -8.512 4.957 -7.160 1.00 1.45 70 LEU A C 16
ATOM 29086 O O . LEU A 1 70 ? -9.724 4.759 -7.122 1.00 22.54 70 LEU A O 16
ATOM 29102 N N . ALA A 1 71 ? -7.764 5.257 -6.071 1.00 2.01 71 ALA A N 16
ATOM 29103 C CA . ALA A 1 71 ? -8.291 5.318 -4.683 1.00 15.11 71 ALA A CA 16
ATOM 29104 C C . ALA A 1 71 ? -9.496 6.269 -4.541 1.00 35.44 71 ALA A C 16
ATOM 29105 O O . ALA A 1 71 ? -10.483 5.946 -3.859 1.00 43.31 71 ALA A O 16
ATOM 29112 N N . GLN A 1 72 ? -9.388 7.436 -5.200 1.00 2.42 72 GLN A N 16
ATOM 29113 C CA . GLN A 1 72 ? -10.439 8.473 -5.197 1.00 61.22 72 GLN A CA 16
ATOM 29114 C C . GLN A 1 72 ? -11.680 7.971 -5.954 1.00 32.40 72 GLN A C 16
ATOM 29115 O O . GLN A 1 72 ? -12.810 8.181 -5.510 1.00 64.42 72 GLN A O 16
ATOM 29129 N N . LYS A 1 73 ? -11.437 7.270 -7.084 1.00 5.23 73 LYS A N 16
ATOM 29130 C CA . LYS A 1 73 ? -12.511 6.688 -7.924 1.00 70.20 73 LYS A CA 16
ATOM 29131 C C . LYS A 1 73 ? -13.193 5.488 -7.229 1.00 22.15 73 LYS A C 16
ATOM 29132 O O . LYS A 1 73 ? -14.292 5.090 -7.617 1.00 0.14 73 LYS A O 16
ATOM 29151 N N . MET A 1 74 ? -12.525 4.922 -6.208 1.00 24.42 74 MET A N 16
ATOM 29152 C CA . MET A 1 74 ? -13.063 3.817 -5.382 1.00 5.22 74 MET A CA 16
ATOM 29153 C C . MET A 1 74 ? -13.798 4.342 -4.132 1.00 4.01 74 MET A C 16
ATOM 29154 O O . MET A 1 74 ? -14.326 3.540 -3.362 1.00 64.35 74 MET A O 16
ATOM 29168 N N . GLU A 1 75 ? -13.808 5.682 -3.938 1.00 13.32 75 GLU A N 16
ATOM 29169 C CA . GLU A 1 75 ? -14.389 6.359 -2.738 1.00 65.12 75 GLU A CA 16
ATOM 29170 C C . GLU A 1 75 ? -13.735 5.908 -1.396 1.00 74.32 75 GLU A C 16
ATOM 29171 O O . GLU A 1 75 ? -14.267 6.216 -0.322 1.00 75.30 75 GLU A O 16
ATOM 29183 N N . ILE A 1 76 ? -12.573 5.221 -1.462 1.00 22.11 76 ILE A N 16
ATOM 29184 C CA . ILE A 1 76 ? -11.898 4.645 -0.276 1.00 21.44 76 ILE A CA 16
ATOM 29185 C C . ILE A 1 76 ? -10.886 5.657 0.298 1.00 15.43 76 ILE A C 16
ATOM 29186 O O . ILE A 1 76 ? -10.185 6.337 -0.467 1.00 1.42 76 ILE A O 16
ATOM 29202 N N . ASP A 1 77 ? -10.824 5.764 1.645 1.00 42.33 77 ASP A N 16
ATOM 29203 C CA . ASP A 1 77 ? -9.830 6.609 2.335 1.00 54.05 77 ASP A CA 16
ATOM 29204 C C . ASP A 1 77 ? -8.446 5.931 2.248 1.00 41.31 77 ASP A C 16
ATOM 29205 O O . ASP A 1 77 ? -8.226 4.883 2.856 1.00 44.52 77 ASP A O 16
ATOM 29214 N N . VAL A 1 78 ? -7.539 6.509 1.447 1.00 42.20 78 VAL A N 16
ATOM 29215 C CA . VAL A 1 78 ? -6.208 5.932 1.176 1.00 61.21 78 VAL A CA 16
ATOM 29216 C C . VAL A 1 78 ? -5.102 6.990 1.368 1.00 45.12 78 VAL A C 16
ATOM 29217 O O . VAL A 1 78 ? -5.287 8.164 1.034 1.00 32.05 78 VAL A O 16
ATOM 29230 N N . ARG A 1 79 ? -3.966 6.546 1.935 1.00 71.41 79 ARG A N 16
ATOM 29231 C CA . ARG A 1 79 ? -2.719 7.316 2.024 1.00 22.13 79 ARG A CA 16
ATOM 29232 C C . ARG A 1 79 ? -1.690 6.646 1.094 1.00 63.05 79 ARG A C 16
ATOM 29233 O O . ARG A 1 79 ? -1.284 5.508 1.323 1.00 31.40 79 ARG A O 16
ATOM 29254 N N . THR A 1 80 ? -1.287 7.358 0.038 1.00 60.31 80 THR A N 16
ATOM 29255 C CA . THR A 1 80 ? -0.338 6.858 -0.958 1.00 31.44 80 THR A CA 16
ATOM 29256 C C . THR A 1 80 ? 1.017 7.555 -0.724 1.00 52.41 80 THR A C 16
ATOM 29257 O O . THR A 1 80 ? 1.131 8.778 -0.883 1.00 20.13 80 THR A O 16
ATOM 29268 N N . ARG A 1 81 ? 2.025 6.774 -0.305 1.00 13.15 81 ARG A N 16
ATOM 29269 C CA . ARG A 1 81 ? 3.360 7.282 0.062 1.00 11.10 81 ARG A CA 16
ATOM 29270 C C . ARG A 1 81 ? 4.412 6.670 -0.868 1.00 42.01 81 ARG A C 16
ATOM 29271 O O . ARG A 1 81 ? 4.451 5.451 -1.049 1.00 12.33 81 ARG A O 16
ATOM 29292 N N . LYS A 1 82 ? 5.259 7.525 -1.469 1.00 41.33 82 LYS A N 16
ATOM 29293 C CA . LYS A 1 82 ? 6.280 7.090 -2.428 1.00 64.32 82 LYS A CA 16
ATOM 29294 C C . LYS A 1 82 ? 7.617 6.890 -1.709 1.00 51.12 82 LYS A C 16
ATOM 29295 O O . LYS A 1 82 ? 8.160 7.826 -1.113 1.00 43.11 82 LYS A O 16
ATOM 29314 N N . VAL A 1 83 ? 8.125 5.659 -1.778 1.00 2.32 83 VAL A N 16
ATOM 29315 C CA . VAL A 1 83 ? 9.360 5.231 -1.117 1.00 72.32 83 VAL A CA 16
ATOM 29316 C C . VAL A 1 83 ? 10.399 4.801 -2.177 1.00 5.20 83 VAL A C 16
ATOM 29317 O O . VAL A 1 83 ? 10.056 4.158 -3.171 1.00 35.30 83 VAL A O 16
ATOM 29330 N N . THR A 1 84 ? 11.660 5.211 -1.993 1.00 10.34 84 THR A N 16
ATOM 29331 C CA . THR A 1 84 ? 12.786 4.786 -2.854 1.00 32.54 84 THR A CA 16
ATOM 29332 C C . THR A 1 84 ? 13.761 3.901 -2.050 1.00 53.04 84 THR A C 16
ATOM 29333 O O . THR A 1 84 ? 14.629 3.233 -2.623 1.00 2.54 84 THR A O 16
ATOM 29344 N N . SER A 1 85 ? 13.598 3.911 -0.711 1.00 13.03 85 SER A N 16
ATOM 29345 C CA . SER A 1 85 ? 14.394 3.108 0.227 1.00 42.42 85 SER A CA 16
ATOM 29346 C C . SER A 1 85 ? 13.442 2.147 0.991 1.00 1.04 85 SER A C 16
ATOM 29347 O O . SER A 1 85 ? 12.301 2.532 1.293 1.00 41.41 85 SER A O 16
ATOM 29355 N N . PRO A 1 86 ? 13.879 0.877 1.294 1.00 43.53 86 PRO A N 16
ATOM 29356 C CA . PRO A 1 86 ? 13.087 -0.081 2.114 1.00 75.25 86 PRO A CA 16
ATOM 29357 C C . PRO A 1 86 ? 12.659 0.483 3.483 1.00 4.15 86 PRO A C 16
ATOM 29358 O O . PRO A 1 86 ? 11.515 0.292 3.896 1.00 55.44 86 PRO A O 16
ATOM 29369 N N . ASP A 1 87 ? 13.576 1.217 4.150 1.00 43.25 87 ASP A N 16
ATOM 29370 C CA . ASP A 1 87 ? 13.329 1.761 5.512 1.00 54.14 87 ASP A CA 16
ATOM 29371 C C . ASP A 1 87 ? 12.227 2.844 5.524 1.00 11.42 87 ASP A C 16
ATOM 29372 O O . ASP A 1 87 ? 11.560 3.042 6.552 1.00 44.52 87 ASP A O 16
ATOM 29381 N N . GLU A 1 88 ? 12.033 3.530 4.380 1.00 2.44 88 GLU A N 16
ATOM 29382 C CA . GLU A 1 88 ? 10.920 4.487 4.200 1.00 64.34 88 GLU A CA 16
ATOM 29383 C C . GLU A 1 88 ? 9.576 3.728 4.213 1.00 73.34 88 GLU A C 16
ATOM 29384 O O . GLU A 1 88 ? 8.654 4.102 4.944 1.00 61.11 88 GLU A O 16
ATOM 29396 N N . ALA A 1 89 ? 9.527 2.612 3.446 1.00 12.44 89 ALA A N 16
ATOM 29397 C CA . ALA A 1 89 ? 8.320 1.764 3.312 1.00 53.44 89 ALA A CA 16
ATOM 29398 C C . ALA A 1 89 ? 7.926 1.171 4.667 1.00 70.41 89 ALA A C 16
ATOM 29399 O O . ALA A 1 89 ? 6.757 1.223 5.063 1.00 21.32 89 ALA A O 16
ATOM 29406 N N . LYS A 1 90 ? 8.943 0.660 5.377 1.00 4.23 90 LYS A N 16
ATOM 29407 C CA . LYS A 1 90 ? 8.803 0.061 6.706 1.00 1.12 90 LYS A CA 16
ATOM 29408 C C . LYS A 1 90 ? 8.246 1.074 7.719 1.00 13.32 90 LYS A C 16
ATOM 29409 O O . LYS A 1 90 ? 7.355 0.733 8.517 1.00 22.45 90 LYS A O 16
ATOM 29428 N N . ARG A 1 91 ? 8.792 2.315 7.680 1.00 2.42 91 ARG A N 16
ATOM 29429 C CA . ARG A 1 91 ? 8.389 3.376 8.609 1.00 24.35 91 ARG A CA 16
ATOM 29430 C C . ARG A 1 91 ? 6.905 3.688 8.443 1.00 14.43 91 ARG A C 16
ATOM 29431 O O . ARG A 1 91 ? 6.185 3.678 9.425 1.00 45.12 91 ARG A O 16
ATOM 29452 N N . TRP A 1 92 ? 6.456 3.965 7.198 1.00 4.30 92 TRP A N 16
ATOM 29453 C CA . TRP A 1 92 ? 5.050 4.328 6.936 1.00 75.52 92 TRP A CA 16
ATOM 29454 C C . TRP A 1 92 ? 4.059 3.238 7.386 1.00 11.22 92 TRP A C 16
ATOM 29455 O O . TRP A 1 92 ? 2.945 3.563 7.785 1.00 4.21 92 TRP A O 16
ATOM 29476 N N . ILE A 1 93 ? 4.479 1.954 7.332 1.00 12.45 93 ILE A N 16
ATOM 29477 C CA . ILE A 1 93 ? 3.665 0.813 7.812 1.00 74.53 93 ILE A CA 16
ATOM 29478 C C . ILE A 1 93 ? 3.510 0.900 9.341 1.00 45.42 93 ILE A C 16
ATOM 29479 O O . ILE A 1 93 ? 2.411 0.692 9.877 1.00 62.24 93 ILE A O 16
ATOM 29495 N N . LYS A 1 94 ? 4.622 1.245 10.027 1.00 15.42 94 LYS A N 16
ATOM 29496 C CA . LYS A 1 94 ? 4.613 1.548 11.466 1.00 14.20 94 LYS A CA 16
ATOM 29497 C C . LYS A 1 94 ? 3.662 2.729 11.760 1.00 52.21 94 LYS A C 16
ATOM 29498 O O . LYS A 1 94 ? 2.767 2.584 12.576 1.00 12.13 94 LYS A O 16
ATOM 29517 N N . GLU A 1 95 ? 3.813 3.851 11.018 1.00 22.12 95 GLU A N 16
ATOM 29518 C CA . GLU A 1 95 ? 3.031 5.098 11.243 1.00 30.22 95 GLU A CA 16
ATOM 29519 C C . GLU A 1 95 ? 1.522 4.844 11.052 1.00 54.41 95 GLU A C 16
ATOM 29520 O O . GLU A 1 95 ? 0.684 5.383 11.770 1.00 14.03 95 GLU A O 16
ATOM 29532 N N . PHE A 1 96 ? 1.222 3.991 10.068 1.00 72.31 96 PHE A N 16
ATOM 29533 C CA . PHE A 1 96 ? -0.146 3.608 9.681 1.00 23.24 96 PHE A CA 16
ATOM 29534 C C . PHE A 1 96 ? -0.775 2.661 10.721 1.00 51.30 96 PHE A C 16
ATOM 29535 O O . PHE A 1 96 ? -1.993 2.586 10.851 1.00 33.02 96 PHE A O 16
ATOM 29552 N N . SER A 1 97 ? 0.075 1.916 11.432 1.00 21.34 97 SER A N 16
ATOM 29553 C CA . SER A 1 97 ? -0.348 1.028 12.522 1.00 51.32 97 SER A CA 16
ATOM 29554 C C . SER A 1 97 ? -0.438 1.794 13.866 1.00 42.20 97 SER A C 16
ATOM 29555 O O . SER A 1 97 ? -1.288 1.479 14.706 1.00 53.41 97 SER A O 16
ATOM 29563 N N . GLU A 1 98 ? 0.441 2.808 14.058 1.00 34.11 98 GLU A N 16
ATOM 29564 C CA . GLU A 1 98 ? 0.491 3.609 15.299 1.00 1.44 98 GLU A CA 16
ATOM 29565 C C . GLU A 1 98 ? -0.729 4.538 15.354 1.00 2.22 98 GLU A C 16
ATOM 29566 O O . GLU A 1 98 ? -1.540 4.478 16.288 1.00 5.41 98 GLU A O 16
ATOM 29578 N N . GLU A 1 99 ? -0.837 5.378 14.315 1.00 64.30 99 GLU A N 16
ATOM 29579 C CA . GLU A 1 99 ? -1.928 6.335 14.144 1.00 41.01 99 GLU A CA 16
ATOM 29580 C C . GLU A 1 99 ? -3.209 5.608 13.695 1.00 61.51 99 GLU A C 16
ATOM 29581 O O . GLU A 1 99 ? -4.259 5.732 14.334 1.00 22.31 99 GLU A O 16
ATOM 29593 N N . GLY A 1 100 ? -3.092 4.819 12.607 1.00 71.30 100 GLY A N 16
ATOM 29594 C CA . GLY A 1 100 ? -4.268 4.356 11.855 1.00 10.52 100 GLY A CA 16
ATOM 29595 C C . GLY A 1 100 ? -4.857 5.522 11.083 1.00 54.30 100 GLY A C 16
ATOM 29596 O O . GLY A 1 100 ? -4.640 5.671 9.877 1.00 20.10 100 GLY A O 16
ATOM 29600 N N . GLY A 1 101 ? -5.560 6.370 11.829 1.00 74.13 101 GLY A N 16
ATOM 29601 C CA . GLY A 1 101 ? -5.977 7.684 11.385 1.00 54.13 101 GLY A CA 16
ATOM 29602 C C . GLY A 1 101 ? -5.965 8.642 12.559 1.00 3.13 101 GLY A C 16
ATOM 29603 O O . GLY A 1 101 ? -6.950 8.717 13.298 1.00 44.33 101 GLY A O 16
ATOM 29607 N N . SER A 1 102 ? -4.835 9.352 12.758 1.00 42.51 102 SER A N 16
ATOM 29608 C CA . SER A 1 102 ? -4.660 10.299 13.886 1.00 40.43 102 SER A CA 16
ATOM 29609 C C . SER A 1 102 ? -5.686 11.458 13.848 1.00 41.45 102 SER A C 16
ATOM 29610 O O . SER A 1 102 ? -5.930 12.098 14.874 1.00 53.55 102 SER A O 16
ATOM 29618 N N . LEU A 1 103 ? -6.269 11.689 12.656 1.00 54.40 103 LEU A N 16
ATOM 29619 C CA . LEU A 1 103 ? -7.245 12.752 12.390 1.00 41.21 103 LEU A CA 16
ATOM 29620 C C . LEU A 1 103 ? -6.555 14.124 12.551 1.00 71.30 103 LEU A C 16
ATOM 29621 O O . LEU A 1 103 ? -6.687 14.807 13.576 1.00 11.32 103 LEU A O 16
ATOM 29637 N N . GLU A 1 104 ? -5.746 14.460 11.531 1.00 12.11 104 GLU A N 16
ATOM 29638 C CA . GLU A 1 104 ? -5.101 15.775 11.401 1.00 73.24 104 GLU A CA 16
ATOM 29639 C C . GLU A 1 104 ? -6.129 16.870 11.095 1.00 44.01 104 GLU A C 16
ATOM 29640 O O . GLU A 1 104 ? -7.227 16.586 10.596 1.00 32.10 104 GLU A O 16
ATOM 29652 N N . HIS A 1 105 ? -5.768 18.124 11.405 1.00 40.13 105 HIS A N 16
ATOM 29653 C CA . HIS A 1 105 ? -6.612 19.291 11.109 1.00 71.25 105 HIS A CA 16
ATOM 29654 C C . HIS A 1 105 ? -6.478 19.661 9.615 1.00 31.15 105 HIS A C 16
ATOM 29655 O O . HIS A 1 105 ? -5.819 20.644 9.249 1.00 41.21 105 HIS A O 16
ATOM 29670 N N . HIS A 1 106 ? -7.095 18.806 8.775 1.00 2.23 106 HIS A N 16
ATOM 29671 C CA . HIS A 1 106 ? -7.118 18.930 7.309 1.00 41.10 106 HIS A CA 16
ATOM 29672 C C . HIS A 1 106 ? -7.966 17.775 6.740 1.00 21.10 106 HIS A C 16
ATOM 29673 O O . HIS A 1 106 ? -7.451 16.842 6.114 1.00 70.02 106 HIS A O 16
ATOM 29688 N N . HIS A 1 107 ? -9.279 17.814 7.028 1.00 11.13 107 HIS A N 16
ATOM 29689 C CA . HIS A 1 107 ? -10.243 16.794 6.566 1.00 64.21 107 HIS A CA 16
ATOM 29690 C C . HIS A 1 107 ? -11.571 17.456 6.177 1.00 53.21 107 HIS A C 16
ATOM 29691 O O . HIS A 1 107 ? -12.372 17.832 7.041 1.00 2.44 107 HIS A O 16
ATOM 29706 N N . HIS A 1 108 ? -11.753 17.636 4.866 1.00 75.00 108 HIS A N 16
ATOM 29707 C CA . HIS A 1 108 ? -13.005 18.093 4.262 1.00 33.25 108 HIS A CA 16
ATOM 29708 C C . HIS A 1 108 ? -13.066 17.519 2.843 1.00 23.32 108 HIS A C 16
ATOM 29709 O O . HIS A 1 108 ? -12.237 17.885 2.003 1.00 74.13 108 HIS A O 16
ATOM 29724 N N . HIS A 1 109 ? -14.021 16.603 2.597 1.00 71.54 109 HIS A N 16
ATOM 29725 C CA . HIS A 1 109 ? -14.172 15.933 1.290 1.00 44.12 109 HIS A CA 16
ATOM 29726 C C . HIS A 1 109 ? -14.549 16.968 0.213 1.00 74.01 109 HIS A C 16
ATOM 29727 O O . HIS A 1 109 ? -15.586 17.633 0.318 1.00 23.52 109 HIS A O 16
ATOM 29742 N N . HIS A 1 110 ? -13.673 17.120 -0.799 1.00 10.14 110 HIS A N 16
ATOM 29743 C CA . HIS A 1 110 ? -13.796 18.154 -1.846 1.00 43.52 110 HIS A CA 16
ATOM 29744 C C . HIS A 1 110 ? -13.622 17.527 -3.251 1.00 25.52 110 HIS A C 16
ATOM 29745 O O . HIS A 1 110 ? -14.509 17.717 -4.114 1.00 54.40 110 HIS A O 16
ATOM 29761 N N . MET A 1 1 ? -10.668 -1.306 13.342 1.00 71.30 1 MET A N 17
ATOM 29762 C CA . MET A 1 1 ? -10.520 -0.483 12.129 1.00 10.50 1 MET A CA 17
ATOM 29763 C C . MET A 1 1 ? -9.824 -1.308 11.041 1.00 5.44 1 MET A C 17
ATOM 29764 O O . MET A 1 1 ? -8.795 -1.942 11.311 1.00 34.54 1 MET A O 17
ATOM 29780 N N . LEU A 1 2 ? -10.387 -1.301 9.819 1.00 2.44 2 LEU A N 17
ATOM 29781 C CA . LEU A 1 2 ? -9.832 -2.065 8.692 1.00 4.53 2 LEU A CA 17
ATOM 29782 C C . LEU A 1 2 ? -8.579 -1.346 8.164 1.00 60.12 2 LEU A C 17
ATOM 29783 O O . LEU A 1 2 ? -8.684 -0.284 7.555 1.00 71.21 2 LEU A O 17
ATOM 29799 N N . LEU A 1 3 ? -7.388 -1.901 8.460 1.00 2.20 3 LEU A N 17
ATOM 29800 C CA . LEU A 1 3 ? -6.097 -1.343 8.016 1.00 54.43 3 LEU A CA 17
ATOM 29801 C C . LEU A 1 3 ? -5.424 -2.311 7.025 1.00 75.34 3 LEU A C 17
ATOM 29802 O O . LEU A 1 3 ? -5.070 -3.437 7.389 1.00 1.33 3 LEU A O 17
ATOM 29818 N N . TYR A 1 4 ? -5.285 -1.874 5.765 1.00 23.22 4 TYR A N 17
ATOM 29819 C CA . TYR A 1 4 ? -4.662 -2.671 4.691 1.00 63.34 4 TYR A CA 17
ATOM 29820 C C . TYR A 1 4 ? -3.485 -1.899 4.092 1.00 73.14 4 TYR A C 17
ATOM 29821 O O . TYR A 1 4 ? -3.471 -0.671 4.095 1.00 5.41 4 TYR A O 17
ATOM 29839 N N . VAL A 1 5 ? -2.488 -2.651 3.612 1.00 4.53 5 VAL A N 17
ATOM 29840 C CA . VAL A 1 5 ? -1.268 -2.114 2.995 1.00 43.34 5 VAL A CA 17
ATOM 29841 C C . VAL A 1 5 ? -1.105 -2.730 1.586 1.00 51.23 5 VAL A C 17
ATOM 29842 O O . VAL A 1 5 ? -1.105 -3.948 1.449 1.00 40.03 5 VAL A O 17
ATOM 29855 N N . LEU A 1 6 ? -1.012 -1.883 0.540 1.00 45.54 6 LEU A N 17
ATOM 29856 C CA . LEU A 1 6 ? -0.803 -2.324 -0.861 1.00 54.42 6 LEU A CA 17
ATOM 29857 C C . LEU A 1 6 ? 0.554 -1.784 -1.334 1.00 64.25 6 LEU A C 17
ATOM 29858 O O . LEU A 1 6 ? 0.769 -0.582 -1.289 1.00 70.31 6 LEU A O 17
ATOM 29874 N N . ILE A 1 7 ? 1.475 -2.654 -1.784 1.00 63.20 7 ILE A N 17
ATOM 29875 C CA . ILE A 1 7 ? 2.850 -2.224 -2.130 1.00 54.12 7 ILE A CA 17
ATOM 29876 C C . ILE A 1 7 ? 3.173 -2.475 -3.627 1.00 50.33 7 ILE A C 17
ATOM 29877 O O . ILE A 1 7 ? 3.177 -3.618 -4.106 1.00 14.34 7 ILE A O 17
ATOM 29893 N N . ILE A 1 8 ? 3.386 -1.372 -4.372 1.00 75.11 8 ILE A N 17
ATOM 29894 C CA . ILE A 1 8 ? 3.806 -1.403 -5.783 1.00 4.03 8 ILE A CA 17
ATOM 29895 C C . ILE A 1 8 ? 5.328 -1.178 -5.840 1.00 4.21 8 ILE A C 17
ATOM 29896 O O . ILE A 1 8 ? 5.791 -0.047 -5.673 1.00 4.11 8 ILE A O 17
ATOM 29912 N N . SER A 1 9 ? 6.099 -2.252 -6.058 1.00 65.54 9 SER A N 17
ATOM 29913 C CA . SER A 1 9 ? 7.568 -2.166 -6.138 1.00 1.31 9 SER A CA 17
ATOM 29914 C C . SER A 1 9 ? 8.138 -3.316 -6.984 1.00 41.25 9 SER A C 17
ATOM 29915 O O . SER A 1 9 ? 7.556 -4.407 -7.057 1.00 70.24 9 SER A O 17
ATOM 29923 N N . ASN A 1 10 ? 9.282 -3.035 -7.627 1.00 41.30 10 ASN A N 17
ATOM 29924 C CA . ASN A 1 10 ? 10.044 -4.014 -8.417 1.00 21.15 10 ASN A CA 17
ATOM 29925 C C . ASN A 1 10 ? 10.883 -4.890 -7.477 1.00 30.45 10 ASN A C 17
ATOM 29926 O O . ASN A 1 10 ? 10.947 -6.119 -7.645 1.00 50.53 10 ASN A O 17
ATOM 29937 N N . ASP A 1 11 ? 11.506 -4.236 -6.476 1.00 64.43 11 ASP A N 17
ATOM 29938 C CA . ASP A 1 11 ? 12.359 -4.907 -5.483 1.00 24.51 11 ASP A CA 17
ATOM 29939 C C . ASP A 1 11 ? 11.506 -5.751 -4.545 1.00 50.31 11 ASP A C 17
ATOM 29940 O O . ASP A 1 11 ? 10.840 -5.213 -3.652 1.00 14.34 11 ASP A O 17
ATOM 29949 N N . LYS A 1 12 ? 11.515 -7.067 -4.781 1.00 1.44 12 LYS A N 17
ATOM 29950 C CA . LYS A 1 12 ? 10.850 -8.045 -3.907 1.00 0.32 12 LYS A CA 17
ATOM 29951 C C . LYS A 1 12 ? 11.482 -8.034 -2.506 1.00 53.43 12 LYS A C 17
ATOM 29952 O O . LYS A 1 12 ? 10.812 -8.358 -1.544 1.00 4.20 12 LYS A O 17
ATOM 29971 N N . LYS A 1 13 ? 12.775 -7.634 -2.417 1.00 23.50 13 LYS A N 17
ATOM 29972 C CA . LYS A 1 13 ? 13.501 -7.487 -1.137 1.00 1.23 13 LYS A CA 17
ATOM 29973 C C . LYS A 1 13 ? 12.933 -6.310 -0.315 1.00 2.02 13 LYS A C 17
ATOM 29974 O O . LYS A 1 13 ? 12.799 -6.414 0.905 1.00 31.14 13 LYS A O 17
ATOM 29993 N N . LEU A 1 14 ? 12.627 -5.190 -1.008 1.00 0.31 14 LEU A N 17
ATOM 29994 C CA . LEU A 1 14 ? 11.985 -3.999 -0.414 1.00 52.22 14 LEU A CA 17
ATOM 29995 C C . LEU A 1 14 ? 10.581 -4.363 0.104 1.00 4.43 14 LEU A C 17
ATOM 29996 O O . LEU A 1 14 ? 10.187 -3.947 1.202 1.00 21.31 14 LEU A O 17
ATOM 30012 N N . ILE A 1 15 ? 9.863 -5.177 -0.701 1.00 14.34 15 ILE A N 17
ATOM 30013 C CA . ILE A 1 15 ? 8.525 -5.685 -0.372 1.00 22.51 15 ILE A CA 17
ATOM 30014 C C . ILE A 1 15 ? 8.576 -6.640 0.838 1.00 53.44 15 ILE A C 17
ATOM 30015 O O . ILE A 1 15 ? 7.709 -6.570 1.706 1.00 2.00 15 ILE A O 17
ATOM 30031 N N . GLU A 1 16 ? 9.608 -7.513 0.874 1.00 11.21 16 GLU A N 17
ATOM 30032 C CA . GLU A 1 16 ? 9.791 -8.507 1.951 1.00 70.51 16 GLU A CA 17
ATOM 30033 C C . GLU A 1 16 ? 10.030 -7.808 3.293 1.00 41.32 16 GLU A C 17
ATOM 30034 O O . GLU A 1 16 ? 9.307 -8.071 4.247 1.00 33.35 16 GLU A O 17
ATOM 30046 N N . GLU A 1 17 ? 11.019 -6.890 3.328 1.00 1.04 17 GLU A N 17
ATOM 30047 C CA . GLU A 1 17 ? 11.369 -6.126 4.546 1.00 2.04 17 GLU A CA 17
ATOM 30048 C C . GLU A 1 17 ? 10.177 -5.304 5.072 1.00 23.24 17 GLU A C 17
ATOM 30049 O O . GLU A 1 17 ? 9.980 -5.194 6.292 1.00 3.33 17 GLU A O 17
ATOM 30061 N N . ALA A 1 18 ? 9.405 -4.728 4.135 1.00 3.25 18 ALA A N 17
ATOM 30062 C CA . ALA A 1 18 ? 8.182 -3.972 4.446 1.00 64.41 18 ALA A CA 17
ATOM 30063 C C . ALA A 1 18 ? 7.110 -4.896 5.060 1.00 74.00 18 ALA A C 17
ATOM 30064 O O . ALA A 1 18 ? 6.532 -4.589 6.108 1.00 10.34 18 ALA A O 17
ATOM 30071 N N . ARG A 1 19 ? 6.901 -6.043 4.395 1.00 22.55 19 ARG A N 17
ATOM 30072 C CA . ARG A 1 19 ? 5.880 -7.043 4.753 1.00 71.14 19 ARG A CA 17
ATOM 30073 C C . ARG A 1 19 ? 6.156 -7.660 6.132 1.00 4.01 19 ARG A C 17
ATOM 30074 O O . ARG A 1 19 ? 5.218 -7.961 6.865 1.00 23.45 19 ARG A O 17
ATOM 30095 N N . LYS A 1 20 ? 7.452 -7.821 6.467 1.00 50.41 20 LYS A N 17
ATOM 30096 C CA . LYS A 1 20 ? 7.886 -8.321 7.781 1.00 61.24 20 LYS A CA 17
ATOM 30097 C C . LYS A 1 20 ? 7.407 -7.373 8.897 1.00 61.40 20 LYS A C 17
ATOM 30098 O O . LYS A 1 20 ? 6.945 -7.828 9.946 1.00 53.32 20 LYS A O 17
ATOM 30117 N N . MET A 1 21 ? 7.504 -6.055 8.640 1.00 20.35 21 MET A N 17
ATOM 30118 C CA . MET A 1 21 ? 6.999 -5.019 9.555 1.00 74.30 21 MET A CA 17
ATOM 30119 C C . MET A 1 21 ? 5.467 -5.030 9.625 1.00 33.52 21 MET A C 17
ATOM 30120 O O . MET A 1 21 ? 4.902 -4.775 10.688 1.00 24.23 21 MET A O 17
ATOM 30134 N N . ALA A 1 22 ? 4.808 -5.314 8.486 1.00 53.33 22 ALA A N 17
ATOM 30135 C CA . ALA A 1 22 ? 3.340 -5.407 8.411 1.00 51.23 22 ALA A CA 17
ATOM 30136 C C . ALA A 1 22 ? 2.806 -6.576 9.256 1.00 24.04 22 ALA A C 17
ATOM 30137 O O . ALA A 1 22 ? 1.785 -6.442 9.918 1.00 24.00 22 ALA A O 17
ATOM 30144 N N . GLU A 1 23 ? 3.531 -7.706 9.239 1.00 62.42 23 GLU A N 17
ATOM 30145 C CA . GLU A 1 23 ? 3.188 -8.903 10.029 1.00 44.40 23 GLU A CA 17
ATOM 30146 C C . GLU A 1 23 ? 3.318 -8.621 11.535 1.00 11.43 23 GLU A C 17
ATOM 30147 O O . GLU A 1 23 ? 2.442 -8.999 12.324 1.00 62.13 23 GLU A O 17
ATOM 30159 N N . LYS A 1 24 ? 4.409 -7.925 11.913 1.00 75.32 24 LYS A N 17
ATOM 30160 C CA . LYS A 1 24 ? 4.670 -7.528 13.311 1.00 65.33 24 LYS A CA 17
ATOM 30161 C C . LYS A 1 24 ? 3.677 -6.436 13.767 1.00 20.45 24 LYS A C 17
ATOM 30162 O O . LYS A 1 24 ? 3.387 -6.310 14.962 1.00 64.51 24 LYS A O 17
ATOM 30181 N N . ALA A 1 25 ? 3.173 -5.649 12.797 1.00 74.04 25 ALA A N 17
ATOM 30182 C CA . ALA A 1 25 ? 2.188 -4.580 13.043 1.00 25.20 25 ALA A CA 17
ATOM 30183 C C . ALA A 1 25 ? 0.732 -5.090 12.921 1.00 1.23 25 ALA A C 17
ATOM 30184 O O . ALA A 1 25 ? -0.209 -4.304 13.124 1.00 52.54 25 ALA A O 17
ATOM 30191 N N . ASN A 1 26 ? 0.561 -6.394 12.561 1.00 74.15 26 ASN A N 17
ATOM 30192 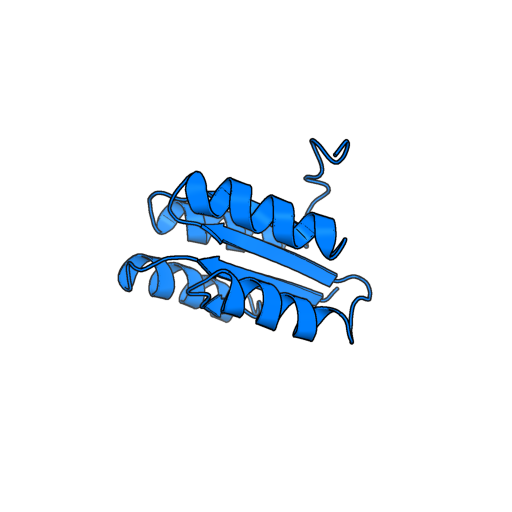C CA . ASN A 1 26 ? -0.769 -7.072 12.480 1.00 71.23 26 ASN A CA 17
ATOM 30193 C C . ASN A 1 26 ? -1.661 -6.436 11.368 1.00 64.21 26 ASN A C 17
ATOM 30194 O O . ASN A 1 26 ? -2.893 -6.456 11.422 1.00 43.31 26 ASN A O 17
ATOM 30205 N N . LEU A 1 27 ? -0.992 -5.883 10.341 1.00 71.22 27 LEU A N 17
ATOM 30206 C CA . LEU A 1 27 ? -1.638 -5.300 9.145 1.00 14.44 27 LEU A CA 17
ATOM 30207 C C . LEU A 1 27 ? -1.554 -6.295 7.975 1.00 15.11 27 LEU A C 17
ATOM 30208 O O . LEU A 1 27 ? -0.532 -6.978 7.815 1.00 2.12 27 LEU A O 17
ATOM 30224 N N . GLU A 1 28 ? -2.617 -6.361 7.154 1.00 10.32 28 GLU A N 17
ATOM 30225 C CA . GLU A 1 28 ? -2.667 -7.243 5.975 1.00 34.51 28 GLU A CA 17
ATOM 30226 C C . GLU A 1 28 ? -2.008 -6.531 4.778 1.00 73.42 28 GLU A C 17
ATOM 30227 O O . GLU A 1 28 ? -2.517 -5.507 4.308 1.00 72.33 28 GLU A O 17
ATOM 30239 N N . LEU A 1 29 ? -0.883 -7.081 4.286 1.00 23.13 29 LEU A N 17
ATOM 30240 C CA . LEU A 1 29 ? -0.150 -6.525 3.132 1.00 64.34 29 LEU A CA 17
ATOM 30241 C C . LEU A 1 29 ? -0.441 -7.388 1.894 1.00 52.14 29 LEU A C 17
ATOM 30242 O O . LEU A 1 29 ? -0.464 -8.616 1.977 1.00 13.14 29 LEU A O 17
ATOM 30258 N N . ARG A 1 30 ? -0.688 -6.719 0.757 1.00 33.53 30 ARG A N 17
ATOM 30259 C CA . ARG A 1 30 ? -0.979 -7.350 -0.536 1.00 51.14 30 ARG A CA 17
ATOM 30260 C C . ARG A 1 30 ? 0.045 -6.824 -1.557 1.00 34.44 30 ARG A C 17
ATOM 30261 O O . ARG A 1 30 ? 0.245 -5.603 -1.659 1.00 30.44 30 ARG A O 17
ATOM 30282 N N . THR A 1 31 ? 0.696 -7.740 -2.288 1.00 54.20 31 THR A N 17
ATOM 30283 C CA . THR A 1 31 ? 1.757 -7.399 -3.243 1.00 73.23 31 THR A CA 17
ATOM 30284 C C . THR A 1 31 ? 1.154 -7.043 -4.607 1.00 10.41 31 THR A C 17
ATOM 30285 O O . THR A 1 31 ? 0.582 -7.905 -5.290 1.00 32.15 31 THR A O 17
ATOM 30296 N N . VAL A 1 32 ? 1.293 -5.770 -4.995 1.00 5.50 32 VAL A N 17
ATOM 30297 C CA . VAL A 1 32 ? 0.760 -5.263 -6.252 1.00 34.11 32 VAL A CA 17
ATOM 30298 C C . VAL A 1 32 ? 1.773 -5.561 -7.371 1.00 45.24 32 VAL A C 17
ATOM 30299 O O . VAL A 1 32 ? 2.847 -4.952 -7.423 1.00 35.13 32 VAL A O 17
ATOM 30312 N N . LYS A 1 33 ? 1.409 -6.508 -8.240 1.00 34.01 33 LYS A N 17
ATOM 30313 C CA . LYS A 1 33 ? 2.263 -6.994 -9.341 1.00 3.22 33 LYS A CA 17
ATOM 30314 C C . LYS A 1 33 ? 2.176 -6.033 -10.533 1.00 4.32 33 LYS A C 17
ATOM 30315 O O . LYS A 1 33 ? 3.195 -5.614 -11.097 1.00 1.33 33 LYS A O 17
ATOM 30334 N N . THR A 1 34 ? 0.929 -5.707 -10.903 1.00 13.24 34 THR A N 17
ATOM 30335 C CA . THR A 1 34 ? 0.599 -4.737 -11.961 1.00 3.42 34 THR A CA 17
ATOM 30336 C C . THR A 1 34 ? -0.363 -3.687 -11.386 1.00 74.14 34 THR A C 17
ATOM 30337 O O . THR A 1 34 ? -0.894 -3.866 -10.287 1.00 51.13 34 THR A O 17
ATOM 30348 N N . GLU A 1 35 ? -0.617 -2.622 -12.155 1.00 71.31 35 GLU A N 17
ATOM 30349 C CA . GLU A 1 35 ? -1.608 -1.584 -11.808 1.00 64.20 35 GLU A CA 17
ATOM 30350 C C . GLU A 1 35 ? -3.023 -2.196 -11.629 1.00 54.34 35 GLU A C 17
ATOM 30351 O O . GLU A 1 35 ? -3.822 -1.703 -10.833 1.00 22.14 35 GLU A O 17
ATOM 30363 N N . ASP A 1 36 ? -3.304 -3.274 -12.390 1.00 43.14 36 ASP A N 17
ATOM 30364 C CA . ASP A 1 36 ? -4.581 -4.009 -12.332 1.00 41.24 36 ASP A CA 17
ATOM 30365 C C . ASP A 1 36 ? -4.732 -4.814 -11.036 1.00 50.10 36 ASP A C 17
ATOM 30366 O O . ASP A 1 36 ? -5.862 -5.104 -10.640 1.00 1.12 36 ASP A O 17
ATOM 30375 N N . GLU A 1 37 ? -3.604 -5.189 -10.394 1.00 51.05 37 GLU A N 17
ATOM 30376 C CA . GLU A 1 37 ? -3.624 -5.779 -9.036 1.00 60.35 37 GLU A CA 17
ATOM 30377 C C . GLU A 1 37 ? -4.109 -4.733 -8.025 1.00 35.43 37 GLU A C 17
ATOM 30378 O O . GLU A 1 37 ? -4.929 -5.043 -7.172 1.00 61.04 37 GLU A O 17
ATOM 30390 N N . LEU A 1 38 ? -3.626 -3.483 -8.184 1.00 10.15 38 LEU A N 17
ATOM 30391 C CA . LEU A 1 38 ? -3.965 -2.352 -7.294 1.00 32.03 38 LEU A CA 17
ATOM 30392 C C . LEU A 1 38 ? -5.487 -2.098 -7.352 1.00 21.33 38 LEU A C 17
ATOM 30393 O O . LEU A 1 38 ? -6.154 -1.993 -6.318 1.00 33.53 38 LEU A O 17
ATOM 30409 N N . LYS A 1 39 ? -5.999 -2.023 -8.596 1.00 65.11 39 LYS A N 17
ATOM 30410 C CA . LYS A 1 39 ? -7.433 -1.868 -8.900 1.00 30.24 39 LYS A CA 17
ATOM 30411 C C . LYS A 1 39 ? -8.255 -3.032 -8.313 1.00 34.34 39 LYS A C 17
ATOM 30412 O O . LYS A 1 39 ? -9.276 -2.803 -7.676 1.00 14.30 39 LYS A O 17
ATOM 30431 N N . LYS A 1 40 ? -7.751 -4.268 -8.533 1.00 1.12 40 LYS A N 17
ATOM 30432 C CA . LYS A 1 40 ? -8.368 -5.527 -8.051 1.00 71.34 40 LYS A CA 17
ATOM 30433 C C . LYS A 1 40 ? -8.556 -5.509 -6.523 1.00 13.50 40 LYS A C 17
ATOM 30434 O O . LYS A 1 40 ? -9.590 -5.956 -6.007 1.00 24.21 40 LYS A O 17
ATOM 30453 N N . TYR A 1 41 ? -7.533 -4.978 -5.823 1.00 73.02 41 TYR A N 17
ATOM 30454 C CA . TYR A 1 41 ? -7.526 -4.877 -4.360 1.00 3.12 41 TYR A CA 17
ATOM 30455 C C . TYR A 1 41 ? -8.566 -3.857 -3.894 1.00 43.14 41 TYR A C 17
ATOM 30456 O O . TYR A 1 41 ? -9.298 -4.123 -2.952 1.00 14.32 41 TYR A O 17
ATOM 30474 N N . LEU A 1 42 ? -8.633 -2.703 -4.588 1.00 20.44 42 LEU A N 17
ATOM 30475 C CA . LEU A 1 42 ? -9.595 -1.632 -4.258 1.00 2.11 42 LEU A CA 17
ATOM 30476 C C . LEU A 1 42 ? -11.063 -2.080 -4.485 1.00 1.35 42 LEU A C 17
ATOM 30477 O O . LEU A 1 42 ? -11.929 -1.774 -3.672 1.00 41.42 42 LEU A O 17
ATOM 30493 N N . GLU A 1 43 ? -11.322 -2.796 -5.596 1.00 4.25 43 GLU A N 17
ATOM 30494 C CA . GLU A 1 43 ? -12.657 -3.364 -5.917 1.00 42.01 43 GLU A CA 17
ATOM 30495 C C . GLU A 1 43 ? -13.078 -4.393 -4.856 1.00 61.22 43 GLU A C 17
ATOM 30496 O O . GLU A 1 43 ? -14.252 -4.472 -4.473 1.00 73.11 43 GLU A O 17
ATOM 30508 N N . GLU A 1 44 ? -12.082 -5.155 -4.377 1.00 3.22 44 GLU A N 17
ATOM 30509 C CA . GLU A 1 44 ? -12.241 -6.104 -3.266 1.00 45.23 44 GLU A CA 17
ATOM 30510 C C . GLU A 1 44 ? -12.578 -5.339 -1.963 1.00 51.11 44 GLU A C 17
ATOM 30511 O O . GLU A 1 44 ? -13.404 -5.782 -1.163 1.00 53.43 44 GLU A O 17
ATOM 30523 N N . PHE A 1 45 ? -11.922 -4.173 -1.787 1.00 75.42 45 PHE A N 17
ATOM 30524 C CA . PHE A 1 45 ? -12.078 -3.309 -0.598 1.00 55.54 45 PHE A CA 17
ATOM 30525 C C . PHE A 1 45 ? -13.340 -2.421 -0.657 1.00 53.24 45 PHE A C 17
ATOM 30526 O O . PHE A 1 45 ? -13.680 -1.780 0.344 1.00 42.20 45 PHE A O 17
ATOM 30543 N N . ARG A 1 46 ? -14.013 -2.369 -1.824 1.00 31.44 46 ARG A N 17
ATOM 30544 C CA . ARG A 1 46 ? -15.244 -1.569 -2.002 1.00 53.41 46 ARG A CA 17
ATOM 30545 C C . ARG A 1 46 ? -16.408 -2.150 -1.173 1.00 5.13 46 ARG A C 17
ATOM 30546 O O . ARG A 1 46 ? -17.103 -1.412 -0.468 1.00 73.02 46 ARG A O 17
ATOM 30567 N N . LYS A 1 47 ? -16.590 -3.478 -1.252 1.00 35.20 47 LYS A N 17
ATOM 30568 C CA . LYS A 1 47 ? -17.710 -4.190 -0.587 1.00 74.44 47 LYS A CA 17
ATOM 30569 C C . LYS A 1 47 ? -17.617 -4.090 0.955 1.00 0.14 47 LYS A C 17
ATOM 30570 O O . LYS A 1 47 ? -18.616 -4.255 1.664 1.00 5.53 47 LYS A O 17
ATOM 30589 N N . GLU A 1 48 ? -16.395 -3.824 1.439 1.00 53.52 48 GLU A N 17
ATOM 30590 C CA . GLU A 1 48 ? -16.051 -3.762 2.866 1.00 12.04 48 GLU A CA 17
ATOM 30591 C C . GLU A 1 48 ? -15.494 -2.370 3.212 1.00 72.22 48 GLU A C 17
ATOM 30592 O O . GLU A 1 48 ? -14.760 -2.216 4.192 1.00 5.44 48 GLU A O 17
ATOM 30604 N N . SER A 1 49 ? -15.902 -1.345 2.434 1.00 53.13 49 SER A N 17
ATOM 30605 C CA . SER A 1 49 ? -15.418 0.038 2.620 1.00 42.35 49 SER A CA 17
ATOM 30606 C C . SER A 1 49 ? -15.970 0.707 3.906 1.00 23.22 49 SER A C 17
ATOM 30607 O O . SER A 1 49 ? -15.666 1.881 4.177 1.00 3.10 49 SER A O 17
ATOM 30615 N N . GLN A 1 50 ? -16.793 -0.055 4.672 1.00 42.21 50 GLN A N 17
ATOM 30616 C CA . GLN A 1 50 ? -17.268 0.307 6.020 1.00 32.14 50 GLN A CA 17
ATOM 30617 C C . GLN A 1 50 ? -16.073 0.520 6.992 1.00 14.40 50 GLN A C 17
ATOM 30618 O O . GLN A 1 50 ? -15.594 -0.413 7.642 1.00 75.54 50 GLN A O 17
ATOM 30632 N N . ASN A 1 51 ? -15.585 1.782 7.026 1.00 32.12 51 ASN A N 17
ATOM 30633 C CA . ASN A 1 51 ? -14.485 2.233 7.903 1.00 61.11 51 ASN A CA 17
ATOM 30634 C C . ASN A 1 51 ? -13.169 1.497 7.562 1.00 60.30 51 ASN A C 17
ATOM 30635 O O . ASN A 1 51 ? -12.675 0.667 8.335 1.00 5.53 51 ASN A O 17
ATOM 30646 N N . ILE A 1 52 ? -12.635 1.814 6.375 1.00 1.25 52 ILE A N 17
ATOM 30647 C CA . ILE A 1 52 ? -11.415 1.197 5.830 1.00 43.34 52 ILE A CA 17
ATOM 30648 C C . ILE A 1 52 ? -10.337 2.269 5.564 1.00 44.10 52 ILE A C 17
ATOM 30649 O O . ILE A 1 52 ? -10.660 3.400 5.187 1.00 40.02 52 ILE A O 17
ATOM 30665 N N . LYS A 1 53 ? -9.060 1.912 5.803 1.00 73.15 53 LYS A N 17
ATOM 30666 C CA . LYS A 1 53 ? -7.902 2.797 5.601 1.00 34.41 53 LYS A CA 17
ATOM 30667 C C . LYS A 1 53 ? -6.797 1.965 4.942 1.00 60.52 53 LYS A C 17
ATOM 30668 O O . LYS A 1 53 ? -6.342 0.967 5.514 1.00 51.40 53 LYS A O 17
ATOM 30687 N N . VAL A 1 54 ? -6.402 2.364 3.737 1.00 33.41 54 VAL A N 17
ATOM 30688 C CA . VAL A 1 54 ? -5.387 1.674 2.936 1.00 23.32 54 VAL A CA 17
ATOM 30689 C C . VAL A 1 54 ? -4.141 2.570 2.813 1.00 13.23 54 VAL A C 17
ATOM 30690 O O . VAL A 1 54 ? -4.263 3.777 2.644 1.00 51.11 54 VAL A O 17
ATOM 30703 N N . LEU A 1 55 ? -2.954 1.972 2.940 1.00 3.15 55 LEU A N 17
ATOM 30704 C CA . LEU A 1 55 ? -1.665 2.648 2.744 1.00 41.42 55 LEU A CA 17
ATOM 30705 C C . LEU A 1 55 ? -0.973 2.021 1.527 1.00 24.32 55 LEU A C 17
ATOM 30706 O O . LEU A 1 55 ? -0.590 0.850 1.571 1.00 62.14 55 LEU A O 17
ATOM 30722 N N . ILE A 1 56 ? -0.830 2.795 0.434 1.00 53.20 56 ILE A N 17
ATOM 30723 C CA . ILE A 1 56 ? -0.204 2.305 -0.812 1.00 42.44 56 ILE A CA 17
ATOM 30724 C C . ILE A 1 56 ? 1.239 2.837 -0.903 1.00 32.25 56 ILE A C 17
ATOM 30725 O O . ILE A 1 56 ? 1.441 4.045 -0.970 1.00 32.54 56 ILE A O 17
ATOM 30741 N N . LEU A 1 57 ? 2.231 1.919 -0.885 1.00 3.11 57 LEU A N 17
ATOM 30742 C CA . LEU A 1 57 ? 3.663 2.264 -0.982 1.00 61.04 57 LEU A CA 17
ATOM 30743 C C . LEU A 1 57 ? 4.142 1.954 -2.402 1.00 25.23 57 LEU A C 17
ATOM 30744 O O . LEU A 1 57 ? 4.210 0.794 -2.794 1.00 11.21 57 LEU A O 17
ATOM 30760 N N . VAL A 1 58 ? 4.478 3.000 -3.162 1.00 14.43 58 VAL A N 17
ATOM 30761 C CA . VAL A 1 58 ? 4.970 2.875 -4.543 1.00 23.15 58 VAL A CA 17
ATOM 30762 C C . VAL A 1 58 ? 6.469 3.198 -4.584 1.00 52.54 58 VAL A C 17
ATOM 30763 O O . VAL A 1 58 ? 7.006 3.745 -3.633 1.00 60.33 58 VAL A O 17
ATOM 30776 N N . SER A 1 59 ? 7.140 2.852 -5.681 1.00 72.11 59 SER A N 17
ATOM 30777 C CA . SER A 1 59 ? 8.555 3.232 -5.904 1.00 12.12 59 SER A CA 17
ATOM 30778 C C . SER A 1 59 ? 8.685 4.195 -7.105 1.00 44.54 59 SER A C 17
ATOM 30779 O O . SER A 1 59 ? 9.798 4.501 -7.552 1.00 3.22 59 SER A O 17
ATOM 30787 N N . ASN A 1 60 ? 7.529 4.711 -7.583 1.00 13.52 60 ASN A N 17
ATOM 30788 C CA . ASN A 1 60 ? 7.448 5.599 -8.772 1.00 75.50 60 ASN A CA 17
ATOM 30789 C C . ASN A 1 60 ? 6.475 6.755 -8.499 1.00 41.12 60 ASN A C 17
ATOM 30790 O O . ASN A 1 60 ? 5.412 6.526 -7.936 1.00 32.20 60 ASN A O 17
ATOM 30801 N N . ASP A 1 61 ? 6.854 7.988 -8.903 1.00 0.52 61 ASP A N 17
ATOM 30802 C CA . ASP A 1 61 ? 5.973 9.185 -8.827 1.00 43.12 61 ASP A CA 17
ATOM 30803 C C . ASP A 1 61 ? 4.752 9.063 -9.760 1.00 1.42 61 ASP A C 17
ATOM 30804 O O . ASP A 1 61 ? 3.688 9.635 -9.481 1.00 52.43 61 ASP A O 17
ATOM 30813 N N . GLU A 1 62 ? 4.931 8.333 -10.874 1.00 0.44 62 GLU A N 17
ATOM 30814 C CA . GLU A 1 62 ? 3.859 8.073 -11.845 1.00 61.30 62 GLU A CA 17
ATOM 30815 C C . GLU A 1 62 ? 2.814 7.138 -11.216 1.00 24.33 62 GLU A C 17
ATOM 30816 O O . GLU A 1 62 ? 1.610 7.386 -11.323 1.00 54.24 62 GLU A O 17
ATOM 30828 N N . GLU A 1 63 ? 3.308 6.086 -10.518 1.00 41.11 63 GLU A N 17
ATOM 30829 C CA . GLU A 1 63 ? 2.464 5.126 -9.779 1.00 35.43 63 GLU A CA 17
ATOM 30830 C C . GLU A 1 63 ? 1.871 5.741 -8.493 1.00 21.54 63 GLU A C 17
ATOM 30831 O O . GLU A 1 63 ? 0.843 5.260 -7.997 1.00 60.33 63 GLU A O 17
ATOM 30843 N N . LEU A 1 64 ? 2.563 6.746 -7.921 1.00 4.31 64 LEU A N 17
ATOM 30844 C CA . LEU A 1 64 ? 2.030 7.563 -6.810 1.00 65.25 64 LEU A CA 17
ATOM 30845 C C . LEU A 1 64 ? 0.693 8.206 -7.227 1.00 53.03 64 LEU A C 17
ATOM 30846 O O . LEU A 1 64 ? -0.352 7.937 -6.626 1.00 25.43 64 LEU A O 17
ATOM 30862 N N . ASP A 1 65 ? 0.749 9.018 -8.303 1.00 42.24 65 ASP A N 17
ATOM 30863 C CA . ASP A 1 65 ? -0.420 9.745 -8.832 1.00 4.35 65 ASP A CA 17
ATOM 30864 C C . ASP A 1 65 ? -1.469 8.762 -9.396 1.00 15.53 65 ASP A C 17
ATOM 30865 O O . ASP A 1 65 ? -2.673 9.015 -9.305 1.00 44.22 65 ASP A O 17
ATOM 30874 N N . LYS A 1 66 ? -0.969 7.635 -9.940 1.00 33.21 66 LYS A N 17
ATOM 30875 C CA . LYS A 1 66 ? -1.782 6.516 -10.468 1.00 21.23 66 LYS A CA 17
ATOM 30876 C C . LYS A 1 66 ? -2.724 5.986 -9.382 1.00 14.35 66 LYS A C 17
ATOM 30877 O O . LYS A 1 66 ? -3.942 5.933 -9.568 1.00 23.44 66 LYS A O 17
ATOM 30896 N N . ALA A 1 67 ? -2.123 5.652 -8.228 1.00 64.30 67 ALA A N 17
ATOM 30897 C CA . ALA A 1 67 ? -2.824 5.051 -7.091 1.00 13.52 67 ALA A CA 17
ATOM 30898 C C . ALA A 1 67 ? -3.774 6.060 -6.435 1.00 22.24 67 ALA A C 17
ATOM 30899 O O . ALA A 1 67 ? -4.789 5.656 -5.868 1.00 70.22 67 ALA A O 17
ATOM 30906 N N . LYS A 1 68 ? -3.425 7.369 -6.509 1.00 24.33 68 LYS A N 17
ATOM 30907 C CA . LYS A 1 68 ? -4.306 8.456 -6.031 1.00 72.13 68 LYS A CA 17
ATOM 30908 C C . LYS A 1 68 ? -5.592 8.529 -6.882 1.00 43.02 68 LYS A C 17
ATOM 30909 O O . LYS A 1 68 ? -6.694 8.642 -6.330 1.00 74.54 68 LYS A O 17
ATOM 30928 N N . GLU A 1 69 ? -5.435 8.430 -8.229 1.00 50.30 69 GLU A N 17
ATOM 30929 C CA . GLU A 1 69 ? -6.574 8.442 -9.179 1.00 3.52 69 GLU A CA 17
ATOM 30930 C C . GLU A 1 69 ? -7.517 7.273 -8.869 1.00 14.24 69 GLU A C 17
ATOM 30931 O O . GLU A 1 69 ? -8.709 7.479 -8.634 1.00 20.12 69 GLU A O 17
ATOM 30943 N N . LEU A 1 70 ? -6.921 6.059 -8.803 1.00 3.11 70 LEU A N 17
ATOM 30944 C CA . LEU A 1 70 ? -7.641 4.783 -8.621 1.00 31.32 70 LEU A CA 17
ATOM 30945 C C . LEU A 1 70 ? -8.406 4.764 -7.288 1.00 74.34 70 LEU A C 17
ATOM 30946 O O . LEU A 1 70 ? -9.550 4.296 -7.229 1.00 41.15 70 LEU A O 17
ATOM 30962 N N . ALA A 1 71 ? -7.747 5.275 -6.225 1.00 43.44 71 ALA A N 17
ATOM 30963 C CA . ALA A 1 71 ? -8.336 5.428 -4.881 1.00 50.55 71 ALA A CA 17
ATOM 30964 C C . ALA A 1 71 ? -9.611 6.281 -4.915 1.00 52.52 71 ALA A C 17
ATOM 30965 O O . ALA A 1 71 ? -10.630 5.913 -4.313 1.00 54.42 71 ALA A O 17
ATOM 30972 N N . GLN A 1 72 ? -9.533 7.422 -5.637 1.00 1.24 72 GLN A N 17
ATOM 30973 C CA . GLN A 1 72 ? -10.656 8.362 -5.784 1.00 3.54 72 GLN A CA 17
ATOM 30974 C C . GLN A 1 72 ? -11.792 7.751 -6.621 1.00 14.22 72 GLN A C 17
ATOM 30975 O O . GLN A 1 72 ? -12.962 8.025 -6.342 1.00 51.22 72 GLN A O 17
ATOM 30989 N N . LYS A 1 73 ? -11.446 6.884 -7.612 1.00 53.53 73 LYS A N 17
ATOM 30990 C CA . LYS A 1 73 ? -12.459 6.190 -8.459 1.00 14.44 73 LYS A CA 17
ATOM 30991 C C . LYS A 1 73 ? -13.382 5.299 -7.608 1.00 3.42 73 LYS A C 17
ATOM 30992 O O . LYS A 1 73 ? -14.529 5.045 -7.977 1.00 72.11 73 LYS A O 17
ATOM 31011 N N . MET A 1 74 ? -12.857 4.828 -6.470 1.00 44.51 74 MET A N 17
ATOM 31012 C CA . MET A 1 74 ? -13.592 3.956 -5.536 1.00 72.35 74 MET A CA 17
ATOM 31013 C C . MET A 1 74 ? -14.087 4.766 -4.312 1.00 35.04 74 MET A C 17
ATOM 31014 O O . MET A 1 74 ? -14.959 4.298 -3.573 1.00 74.02 74 MET A O 17
ATOM 31028 N N . GLU A 1 75 ? -13.520 5.986 -4.142 1.00 3.14 75 GLU A N 17
ATOM 31029 C CA . GLU A 1 75 ? -13.673 6.840 -2.940 1.00 2.20 75 GLU A CA 17
ATOM 31030 C C . GLU A 1 75 ? -13.314 6.094 -1.628 1.00 23.44 75 GLU A C 17
ATOM 31031 O O . GLU A 1 75 ? -13.911 6.345 -0.574 1.00 31.53 75 GLU A O 17
ATOM 31043 N N . ILE A 1 76 ? -12.309 5.205 -1.702 1.00 21.12 76 ILE A N 17
ATOM 31044 C CA . ILE A 1 76 ? -11.761 4.504 -0.523 1.00 42.10 76 ILE A CA 17
ATOM 31045 C C . ILE A 1 76 ? -10.718 5.415 0.149 1.00 60.50 76 ILE A C 17
ATOM 31046 O O . ILE A 1 76 ? -9.946 6.089 -0.553 1.00 3.03 76 ILE A O 17
ATOM 31062 N N . ASP A 1 77 ? -10.720 5.458 1.497 1.00 11.34 77 ASP A N 17
ATOM 31063 C CA . ASP A 1 77 ? -9.740 6.234 2.270 1.00 62.45 77 ASP A CA 17
ATOM 31064 C C . ASP A 1 77 ? -8.349 5.608 2.105 1.00 50.34 77 ASP A C 17
ATOM 31065 O O . ASP A 1 77 ? -8.082 4.530 2.645 1.00 74.14 77 ASP A O 17
ATOM 31074 N N . VAL A 1 78 ? -7.498 6.265 1.304 1.00 63.44 78 VAL A N 17
ATOM 31075 C CA . VAL A 1 78 ? -6.137 5.803 1.000 1.00 70.52 78 VAL A CA 17
ATOM 31076 C C . VAL A 1 78 ? -5.126 6.931 1.291 1.00 54.23 78 VAL A C 17
ATOM 31077 O O . VAL A 1 78 ? -5.378 8.102 0.979 1.00 23.52 78 VAL A O 17
ATOM 31090 N N . ARG A 1 79 ? -3.992 6.551 1.904 1.00 54.15 79 ARG A N 17
ATOM 31091 C CA . ARG A 1 79 ? -2.805 7.390 2.054 1.00 13.32 79 ARG A CA 17
ATOM 31092 C C . ARG A 1 79 ? -1.774 6.841 1.074 1.00 70.45 79 ARG A C 17
ATOM 31093 O O . ARG A 1 79 ? -1.309 5.705 1.232 1.00 60.54 79 ARG A O 17
ATOM 31114 N N . THR A 1 80 ? -1.445 7.624 0.050 1.00 1.44 80 THR A N 17
ATOM 31115 C CA . THR A 1 80 ? -0.567 7.180 -1.031 1.00 21.41 80 THR A CA 17
ATOM 31116 C C . THR A 1 80 ? 0.845 7.760 -0.792 1.00 41.13 80 THR A C 17
ATOM 31117 O O . THR A 1 80 ? 1.051 8.975 -0.877 1.00 34.13 80 THR A O 17
ATOM 31128 N N . ARG A 1 81 ? 1.786 6.873 -0.443 1.00 71.45 81 ARG A N 17
ATOM 31129 C CA . ARG A 1 81 ? 3.181 7.215 -0.103 1.00 33.01 81 ARG A CA 17
ATOM 31130 C C . ARG A 1 81 ? 4.133 6.593 -1.129 1.00 14.24 81 ARG A C 17
ATOM 31131 O O . ARG A 1 81 ? 3.940 5.449 -1.538 1.00 14.12 81 ARG A O 17
ATOM 31152 N N . LYS A 1 82 ? 5.142 7.364 -1.559 1.00 22.02 82 LYS A N 17
ATOM 31153 C CA . LYS A 1 82 ? 6.236 6.849 -2.392 1.00 51.21 82 LYS A CA 17
ATOM 31154 C C . LYS A 1 82 ? 7.443 6.557 -1.493 1.00 73.41 82 LYS A C 17
ATOM 31155 O O . LYS A 1 82 ? 7.932 7.451 -0.790 1.00 22.31 82 LYS A O 17
ATOM 31174 N N . VAL A 1 83 ? 7.878 5.300 -1.490 1.00 64.03 83 VAL A N 17
ATOM 31175 C CA . VAL A 1 83 ? 9.096 4.855 -0.811 1.00 64.33 83 VAL A CA 17
ATOM 31176 C C . VAL A 1 83 ? 10.252 4.781 -1.825 1.00 3.44 83 VAL A C 17
ATOM 31177 O O . VAL A 1 83 ? 10.062 4.363 -2.976 1.00 2.13 83 VAL A O 17
ATOM 31190 N N . THR A 1 84 ? 11.425 5.254 -1.406 1.00 65.33 84 THR A N 17
ATOM 31191 C CA . THR A 1 84 ? 12.657 5.212 -2.208 1.00 24.11 84 THR A CA 17
ATOM 31192 C C . THR A 1 84 ? 13.587 4.130 -1.640 1.00 42.21 84 THR A C 17
ATOM 31193 O O . THR A 1 84 ? 14.066 3.248 -2.365 1.00 71.52 84 THR A O 17
ATOM 31204 N N . SER A 1 85 ? 13.810 4.209 -0.322 1.00 63.13 85 SER A N 17
ATOM 31205 C CA . SER A 1 85 ? 14.566 3.213 0.437 1.00 2.12 85 SER A CA 17
ATOM 31206 C C . SER A 1 85 ? 13.597 2.135 0.971 1.00 62.15 85 SER A C 17
ATOM 31207 O O . SER A 1 85 ? 12.416 2.434 1.196 1.00 32.14 85 SER A O 17
ATOM 31215 N N . PRO A 1 86 ? 14.061 0.855 1.168 1.00 11.51 86 PRO A N 17
ATOM 31216 C CA . PRO A 1 86 ? 13.282 -0.168 1.914 1.00 13.03 86 PRO A CA 17
ATOM 31217 C C . PRO A 1 86 ? 13.011 0.282 3.355 1.00 74.22 86 PRO A C 17
ATOM 31218 O O . PRO A 1 86 ? 12.005 -0.095 3.944 1.00 2.45 86 PRO A O 17
ATOM 31229 N N . ASP A 1 87 ? 13.929 1.125 3.873 1.00 64.13 87 ASP A N 17
ATOM 31230 C CA . ASP A 1 87 ? 13.796 1.811 5.173 1.00 74.31 87 ASP A CA 17
ATOM 31231 C C . ASP A 1 87 ? 12.470 2.571 5.253 1.00 30.03 87 ASP A C 17
ATOM 31232 O O . ASP A 1 87 ? 11.773 2.491 6.261 1.00 13.14 87 ASP A O 17
ATOM 31241 N N . GLU A 1 88 ? 12.141 3.295 4.161 1.00 51.43 88 GLU A N 17
ATOM 31242 C CA . GLU A 1 88 ? 10.887 4.058 4.036 1.00 34.21 88 GLU A CA 17
ATOM 31243 C C . GLU A 1 88 ? 9.670 3.121 3.970 1.00 54.24 88 GLU A C 17
ATOM 31244 O O . GLU A 1 88 ? 8.628 3.413 4.557 1.00 40.42 88 GLU A O 17
ATOM 31256 N N . ALA A 1 89 ? 9.823 1.988 3.254 1.00 30.05 89 ALA A N 17
ATOM 31257 C CA . ALA A 1 89 ? 8.744 0.991 3.072 1.00 62.14 89 ALA A CA 17
ATOM 31258 C C . ALA A 1 89 ? 8.297 0.404 4.417 1.00 4.12 89 ALA A C 17
ATOM 31259 O O . ALA A 1 89 ? 7.102 0.290 4.688 1.00 73.11 89 ALA A O 17
ATOM 31266 N N . LYS A 1 90 ? 9.287 0.061 5.254 1.00 45.32 90 LYS A N 17
ATOM 31267 C CA . LYS A 1 90 ? 9.076 -0.476 6.606 1.00 14.25 90 LYS A CA 17
ATOM 31268 C C . LYS A 1 90 ? 8.537 0.623 7.546 1.00 41.53 90 LYS A C 17
ATOM 31269 O O . LYS A 1 90 ? 7.656 0.371 8.376 1.00 1.41 90 LYS A O 17
ATOM 31288 N N . ARG A 1 91 ? 9.113 1.835 7.383 1.00 13.41 91 ARG A N 17
ATOM 31289 C CA . ARG A 1 91 ? 8.824 3.023 8.209 1.00 34.43 91 ARG A CA 17
ATOM 31290 C C . ARG A 1 91 ? 7.342 3.404 8.172 1.00 12.14 91 ARG A C 17
ATOM 31291 O O . ARG A 1 91 ? 6.707 3.471 9.220 1.00 51.23 91 ARG A O 17
ATOM 31312 N N . TRP A 1 92 ? 6.793 3.637 6.960 1.00 72.14 92 TRP A N 17
ATOM 31313 C CA . TRP A 1 92 ? 5.410 4.123 6.800 1.00 22.41 92 TRP A CA 17
ATOM 31314 C C . TRP A 1 92 ? 4.365 3.124 7.325 1.00 74.21 92 TRP A C 17
ATOM 31315 O O . TRP A 1 92 ? 3.295 3.540 7.763 1.00 52.31 92 TRP A O 17
ATOM 31336 N N . ILE A 1 93 ? 4.698 1.817 7.298 1.00 71.20 93 ILE A N 17
ATOM 31337 C CA . ILE A 1 93 ? 3.823 0.746 7.819 1.00 33.21 93 ILE A CA 17
ATOM 31338 C C . ILE A 1 93 ? 3.823 0.780 9.360 1.00 43.23 93 ILE A C 17
ATOM 31339 O O . ILE A 1 93 ? 2.759 0.728 10.006 1.00 3.44 93 ILE A O 17
ATOM 31355 N N . LYS A 1 94 ? 5.049 0.840 9.926 1.00 13.33 94 LYS A N 17
ATOM 31356 C CA . LYS A 1 94 ? 5.296 1.016 11.366 1.00 72.51 94 LYS A CA 17
ATOM 31357 C C . LYS A 1 94 ? 4.481 2.197 11.925 1.00 14.50 94 LYS A C 17
ATOM 31358 O O . LYS A 1 94 ? 3.712 2.039 12.873 1.00 71.32 94 LYS A O 17
ATOM 31377 N N . GLU A 1 95 ? 4.626 3.361 11.276 1.00 74.34 95 GLU A N 17
ATOM 31378 C CA . GLU A 1 95 ? 4.000 4.618 11.710 1.00 50.32 95 GLU A CA 17
ATOM 31379 C C . GLU A 1 95 ? 2.470 4.596 11.490 1.00 14.42 95 GLU A C 17
ATOM 31380 O O . GLU A 1 95 ? 1.739 5.162 12.298 1.00 72.14 95 GLU A O 17
ATOM 31392 N N . PHE A 1 96 ? 2.001 3.882 10.433 1.00 10.23 96 PHE A N 17
ATOM 31393 C CA . PHE A 1 96 ? 0.549 3.728 10.115 1.00 63.30 96 PHE A CA 17
ATOM 31394 C C . PHE A 1 96 ? -0.189 2.958 11.236 1.00 50.43 96 PHE A C 17
ATOM 31395 O O . PHE A 1 96 ? -1.359 3.236 11.533 1.00 44.51 96 PHE A O 17
ATOM 31412 N N . SER A 1 97 ? 0.515 1.992 11.857 1.00 51.14 97 SER A N 17
ATOM 31413 C CA . SER A 1 97 ? -0.023 1.210 12.983 1.00 42.03 97 SER A CA 17
ATOM 31414 C C . SER A 1 97 ? 0.145 1.972 14.312 1.00 24.44 97 SER A C 17
ATOM 31415 O O . SER A 1 97 ? -0.651 1.779 15.235 1.00 44.43 97 SER A O 17
ATOM 31423 N N . GLU A 1 98 ? 1.176 2.853 14.404 1.00 45.24 98 GLU A N 17
ATOM 31424 C CA . GLU A 1 98 ? 1.326 3.783 15.554 1.00 33.41 98 GLU A CA 17
ATOM 31425 C C . GLU A 1 98 ? 0.229 4.867 15.535 1.00 10.34 98 GLU A C 17
ATOM 31426 O O . GLU A 1 98 ? -0.084 5.472 16.567 1.00 42.54 98 GLU A O 17
ATOM 31438 N N . GLU A 1 99 ? -0.336 5.098 14.338 1.00 40.33 99 GLU A N 17
ATOM 31439 C CA . GLU A 1 99 ? -1.496 5.974 14.133 1.00 12.32 99 GLU A CA 17
ATOM 31440 C C . GLU A 1 99 ? -2.814 5.241 14.449 1.00 20.51 99 GLU A C 17
ATOM 31441 O O . GLU A 1 99 ? -3.868 5.879 14.532 1.00 53.03 99 GLU A O 17
ATOM 31453 N N . GLY A 1 100 ? -2.748 3.890 14.592 1.00 74.11 100 GLY A N 17
ATOM 31454 C CA . GLY A 1 100 ? -3.946 3.038 14.685 1.00 25.41 100 GLY A CA 17
ATOM 31455 C C . GLY A 1 100 ? -4.898 3.266 13.508 1.00 4.24 100 GLY A C 17
ATOM 31456 O O . GLY A 1 100 ? -6.122 3.109 13.636 1.00 63.45 100 GLY A O 17
ATOM 31460 N N . GLY A 1 101 ? -4.304 3.637 12.357 1.00 25.20 101 GLY A N 17
ATOM 31461 C CA . GLY A 1 101 ? -5.039 4.185 11.229 1.00 21.42 101 GLY A CA 17
ATOM 31462 C C . GLY A 1 101 ? -5.327 5.671 11.431 1.00 1.44 101 GLY A C 17
ATOM 31463 O O . GLY A 1 101 ? -4.713 6.523 10.766 1.00 72.15 101 GLY A O 17
ATOM 31467 N N . SER A 1 102 ? -6.264 5.975 12.360 1.00 50.42 102 SER A N 17
ATOM 31468 C CA . SER A 1 102 ? -6.688 7.357 12.674 1.00 33.21 102 SER A CA 17
ATOM 31469 C C . SER A 1 102 ? -6.689 7.626 14.199 1.00 54.23 102 SER A C 17
ATOM 31470 O O . SER A 1 102 ? -7.654 7.306 14.908 1.00 21.31 102 SER A O 17
ATOM 31478 N N . LEU A 1 103 ? -5.557 8.146 14.697 1.00 4.24 103 LEU A N 17
ATOM 31479 C CA . LEU A 1 103 ? -5.471 8.838 16.001 1.00 15.23 103 LEU A CA 17
ATOM 31480 C C . LEU A 1 103 ? -5.432 10.350 15.743 1.00 41.10 103 LEU A C 17
ATOM 31481 O O . LEU A 1 103 ? -6.182 11.126 16.356 1.00 72.24 103 LEU A O 17
ATOM 31497 N N . GLU A 1 104 ? -4.559 10.741 14.797 1.00 73.20 104 GLU A N 17
ATOM 31498 C CA . GLU A 1 104 ? -4.374 12.138 14.378 1.00 74.44 104 GLU A CA 17
ATOM 31499 C C . GLU A 1 104 ? -5.533 12.609 13.476 1.00 42.23 104 GLU A C 17
ATOM 31500 O O . GLU A 1 104 ? -6.387 11.808 13.051 1.00 23.34 104 GLU A O 17
ATOM 31512 N N . HIS A 1 105 ? -5.529 13.921 13.192 1.00 14.14 105 HIS A N 17
ATOM 31513 C CA . HIS A 1 105 ? -6.643 14.621 12.538 1.00 60.25 105 HIS A CA 17
ATOM 31514 C C . HIS A 1 105 ? -6.748 14.244 11.050 1.00 64.31 105 HIS A C 17
ATOM 31515 O O . HIS A 1 105 ? -5.968 14.724 10.221 1.00 24.14 105 HIS A O 17
ATOM 31530 N N . HIS A 1 106 ? -7.699 13.337 10.751 1.00 23.50 106 HIS A N 17
ATOM 31531 C CA . HIS A 1 106 ? -8.051 12.949 9.373 1.00 24.32 106 HIS A CA 17
ATOM 31532 C C . HIS A 1 106 ? -8.814 14.110 8.689 1.00 53.11 106 HIS A C 17
ATOM 31533 O O . HIS A 1 106 ? -10.000 14.344 8.954 1.00 21.52 106 HIS A O 17
ATOM 31548 N N . HIS A 1 107 ? -8.086 14.867 7.851 1.00 53.12 107 HIS A N 17
ATOM 31549 C CA . HIS A 1 107 ? -8.588 16.096 7.208 1.00 32.20 107 HIS A CA 17
ATOM 31550 C C . HIS A 1 107 ? -9.431 15.770 5.959 1.00 41.40 107 HIS A C 17
ATOM 31551 O O . HIS A 1 107 ? -8.942 15.787 4.826 1.00 50.42 107 HIS A O 17
ATOM 31566 N N . HIS A 1 108 ? -10.698 15.423 6.209 1.00 44.42 108 HIS A N 17
ATOM 31567 C CA . HIS A 1 108 ? -11.720 15.207 5.172 1.00 44.22 108 HIS A CA 17
ATOM 31568 C C . HIS A 1 108 ? -13.001 15.899 5.629 1.00 21.34 108 HIS A C 17
ATOM 31569 O O . HIS A 1 108 ? -13.518 15.580 6.711 1.00 63.44 108 HIS A O 17
ATOM 31584 N N . HIS A 1 109 ? -13.496 16.854 4.815 1.00 43.14 109 HIS A N 17
ATOM 31585 C CA . HIS A 1 109 ? -14.699 17.649 5.141 1.00 41.55 109 HIS A CA 17
ATOM 31586 C C . HIS A 1 109 ? -15.973 16.779 5.090 1.00 52.33 109 HIS A C 17
ATOM 31587 O O . HIS A 1 109 ? -15.940 15.649 4.582 1.00 1.40 109 HIS A O 17
ATOM 31602 N N . HIS A 1 110 ? -17.079 17.348 5.611 1.00 1.01 110 HIS A N 17
ATOM 31603 C CA . HIS A 1 110 ? -18.414 16.720 5.649 1.00 2.31 110 HIS A CA 17
ATOM 31604 C C . HIS A 1 110 ? -18.825 16.207 4.240 1.00 43.01 110 HIS A C 17
ATOM 31605 O O . HIS A 1 110 ? -19.106 17.046 3.350 1.00 5.02 110 HIS A O 17
ATOM 31621 N N . MET A 1 1 ? -11.287 -0.672 13.074 1.00 43.22 1 MET A N 18
ATOM 31622 C CA . MET A 1 1 ? -10.517 0.102 12.089 1.00 34.30 1 MET A CA 18
ATOM 31623 C C . MET A 1 1 ? -9.815 -0.859 11.119 1.00 53.55 1 MET A C 18
ATOM 31624 O O . MET A 1 1 ? -8.722 -1.364 11.406 1.00 13.22 1 MET A O 18
ATOM 31640 N N . LEU A 1 2 ? -10.499 -1.161 9.999 1.00 33.13 2 LEU A N 18
ATOM 31641 C CA . LEU A 1 2 ? -9.942 -1.989 8.915 1.00 52.11 2 LEU A CA 18
ATOM 31642 C C . LEU A 1 2 ? -8.738 -1.264 8.264 1.00 23.14 2 LEU A C 18
ATOM 31643 O O . LEU A 1 2 ? -8.912 -0.232 7.611 1.00 33.12 2 LEU A O 18
ATOM 31659 N N . LEU A 1 3 ? -7.514 -1.771 8.501 1.00 43.22 3 LEU A N 18
ATOM 31660 C CA . LEU A 1 3 ? -6.282 -1.219 7.898 1.00 4.24 3 LEU A CA 18
ATOM 31661 C C . LEU A 1 3 ? -5.713 -2.213 6.875 1.00 24.21 3 LEU A C 18
ATOM 31662 O O . LEU A 1 3 ? -5.827 -3.431 7.049 1.00 41.35 3 LEU A O 18
ATOM 31678 N N . TYR A 1 4 ? -5.130 -1.686 5.793 1.00 20.32 4 TYR A N 18
ATOM 31679 C CA . TYR A 1 4 ? -4.479 -2.491 4.741 1.00 45.33 4 TYR A CA 18
ATOM 31680 C C . TYR A 1 4 ? -3.226 -1.778 4.242 1.00 24.33 4 TYR A C 18
ATOM 31681 O O . TYR A 1 4 ? -3.073 -0.570 4.429 1.00 23.11 4 TYR A O 18
ATOM 31699 N N . VAL A 1 5 ? -2.309 -2.564 3.657 1.00 4.41 5 VAL A N 18
ATOM 31700 C CA . VAL A 1 5 ? -1.084 -2.071 3.023 1.00 13.20 5 VAL A CA 18
ATOM 31701 C C . VAL A 1 5 ? -0.948 -2.727 1.632 1.00 43.42 5 VAL A C 18
ATOM 31702 O O . VAL A 1 5 ? -0.936 -3.952 1.527 1.00 34.02 5 VAL A O 18
ATOM 31715 N N . LEU A 1 6 ? -0.903 -1.909 0.567 1.00 2.14 6 LEU A N 18
ATOM 31716 C CA . LEU A 1 6 ? -0.609 -2.371 -0.805 1.00 23.41 6 LEU A CA 18
ATOM 31717 C C . LEU A 1 6 ? 0.801 -1.910 -1.173 1.00 61.32 6 LEU A C 18
ATOM 31718 O O . LEU A 1 6 ? 1.114 -0.735 -1.013 1.00 31.34 6 LEU A O 18
ATOM 31734 N N . ILE A 1 7 ? 1.668 -2.822 -1.644 1.00 20.11 7 ILE A N 18
ATOM 31735 C CA . ILE A 1 7 ? 3.055 -2.467 -1.995 1.00 3.43 7 ILE A CA 18
ATOM 31736 C C . ILE A 1 7 ? 3.340 -2.716 -3.495 1.00 60.31 7 ILE A C 18
ATOM 31737 O O . ILE A 1 7 ? 3.326 -3.855 -3.980 1.00 45.01 7 ILE A O 18
ATOM 31753 N N . ILE A 1 8 ? 3.542 -1.614 -4.233 1.00 62.31 8 ILE A N 18
ATOM 31754 C CA . ILE A 1 8 ? 4.022 -1.634 -5.620 1.00 44.42 8 ILE A CA 18
ATOM 31755 C C . ILE A 1 8 ? 5.556 -1.454 -5.586 1.00 73.40 8 ILE A C 18
ATOM 31756 O O . ILE A 1 8 ? 6.046 -0.343 -5.344 1.00 22.11 8 ILE A O 18
ATOM 31772 N N . SER A 1 9 ? 6.297 -2.558 -5.769 1.00 30.11 9 SER A N 18
ATOM 31773 C CA . SER A 1 9 ? 7.771 -2.559 -5.767 1.00 65.22 9 SER A CA 18
ATOM 31774 C C . SER A 1 9 ? 8.280 -3.703 -6.644 1.00 45.43 9 SER A C 18
ATOM 31775 O O . SER A 1 9 ? 7.822 -4.839 -6.506 1.00 33.41 9 SER A O 18
ATOM 31783 N N . ASN A 1 10 ? 9.208 -3.388 -7.568 1.00 1.15 10 ASN A N 18
ATOM 31784 C CA . ASN A 1 10 ? 9.900 -4.384 -8.407 1.00 42.22 10 ASN A CA 18
ATOM 31785 C C . ASN A 1 10 ? 10.993 -5.113 -7.608 1.00 73.22 10 ASN A C 18
ATOM 31786 O O . ASN A 1 10 ? 11.470 -6.177 -8.028 1.00 74.20 10 ASN A O 18
ATOM 31797 N N . ASP A 1 11 ? 11.378 -4.529 -6.455 1.00 20.50 11 ASP A N 18
ATOM 31798 C CA . ASP A 1 11 ? 12.418 -5.079 -5.588 1.00 61.23 11 ASP A CA 18
ATOM 31799 C C . ASP A 1 11 ? 11.798 -6.073 -4.606 1.00 1.31 11 ASP A C 18
ATOM 31800 O O . ASP A 1 11 ? 11.050 -5.687 -3.707 1.00 43.14 11 ASP A O 18
ATOM 31809 N N . LYS A 1 12 ? 12.123 -7.359 -4.820 1.00 0.35 12 LYS A N 18
ATOM 31810 C CA . LYS A 1 12 ? 11.612 -8.504 -4.035 1.00 14.31 12 LYS A CA 18
ATOM 31811 C C . LYS A 1 12 ? 12.054 -8.398 -2.559 1.00 41.32 12 LYS A C 18
ATOM 31812 O O . LYS A 1 12 ? 11.304 -8.783 -1.654 1.00 3.04 12 LYS A O 18
ATOM 31831 N N . LYS A 1 13 ? 13.272 -7.856 -2.337 1.00 53.41 13 LYS A N 18
ATOM 31832 C CA . LYS A 1 13 ? 13.845 -7.653 -0.996 1.00 22.45 13 LYS A CA 18
ATOM 31833 C C . LYS A 1 13 ? 13.087 -6.539 -0.254 1.00 70.02 13 LYS A C 18
ATOM 31834 O O . LYS A 1 13 ? 12.814 -6.672 0.933 1.00 31.13 13 LYS A O 18
ATOM 31853 N N . LEU A 1 14 ? 12.743 -5.447 -0.983 1.00 52.32 14 LEU A N 18
ATOM 31854 C CA . LEU A 1 14 ? 11.958 -4.310 -0.438 1.00 13.24 14 LEU A CA 18
ATOM 31855 C C . LEU A 1 14 ? 10.559 -4.795 0.002 1.00 54.15 14 LEU A C 18
ATOM 31856 O O . LEU A 1 14 ? 10.050 -4.382 1.051 1.00 21.35 14 LEU A O 18
ATOM 31872 N N . ILE A 1 15 ? 9.967 -5.679 -0.824 1.00 51.44 15 ILE A N 18
ATOM 31873 C CA . ILE A 1 15 ? 8.672 -6.318 -0.545 1.00 61.22 15 ILE A CA 18
ATOM 31874 C C . ILE A 1 15 ? 8.723 -7.140 0.765 1.00 11.52 15 ILE A C 18
ATOM 31875 O O . ILE A 1 15 ? 7.827 -7.031 1.604 1.00 33.03 15 ILE A O 18
ATOM 31891 N N . GLU A 1 16 ? 9.799 -7.937 0.918 1.00 21.43 16 GLU A N 18
ATOM 31892 C CA . GLU A 1 16 ? 10.031 -8.769 2.120 1.00 32.22 16 GLU A CA 18
ATOM 31893 C C . GLU A 1 16 ? 10.221 -7.898 3.369 1.00 31.33 16 GLU A C 18
ATOM 31894 O O . GLU A 1 16 ? 9.648 -8.192 4.422 1.00 44.13 16 GLU A O 18
ATOM 31906 N N . GLU A 1 17 ? 11.008 -6.821 3.214 1.00 12.53 17 GLU A N 18
ATOM 31907 C CA . GLU A 1 17 ? 11.323 -5.869 4.292 1.00 73.42 17 GLU A CA 18
ATOM 31908 C C . GLU A 1 17 ? 10.046 -5.215 4.860 1.00 33.10 17 GLU A C 18
ATOM 31909 O O . GLU A 1 17 ? 9.853 -5.159 6.087 1.00 20.31 17 GLU A O 18
ATOM 31921 N N . ALA A 1 18 ? 9.188 -4.732 3.949 1.00 21.44 18 ALA A N 18
ATOM 31922 C CA . ALA A 1 18 ? 7.922 -4.085 4.299 1.00 42.30 18 ALA A CA 18
ATOM 31923 C C . ALA A 1 18 ? 6.928 -5.100 4.897 1.00 64.10 18 ALA A C 18
ATOM 31924 O O . ALA A 1 18 ? 6.239 -4.802 5.880 1.00 40.21 18 ALA A O 18
ATOM 31931 N N . ARG A 1 19 ? 6.887 -6.310 4.289 1.00 2.34 19 ARG A N 18
ATOM 31932 C CA . ARG A 1 19 ? 5.982 -7.402 4.702 1.00 20.32 19 ARG A CA 18
ATOM 31933 C C . ARG A 1 19 ? 6.279 -7.860 6.139 1.00 24.41 19 ARG A C 18
ATOM 31934 O O . ARG A 1 19 ? 5.352 -8.184 6.883 1.00 21.41 19 ARG A O 18
ATOM 31955 N N . LYS A 1 20 ? 7.577 -7.852 6.523 1.00 3.24 20 LYS A N 18
ATOM 31956 C CA . LYS A 1 20 ? 7.999 -8.190 7.894 1.00 42.11 20 LYS A CA 18
ATOM 31957 C C . LYS A 1 20 ? 7.364 -7.223 8.911 1.00 52.23 20 LYS A C 18
ATOM 31958 O O . LYS A 1 20 ? 6.795 -7.660 9.911 1.00 25.13 20 LYS A O 18
ATOM 31977 N N . MET A 1 21 ? 7.446 -5.913 8.611 1.00 0.43 21 MET A N 18
ATOM 31978 C CA . MET A 1 21 ? 6.872 -4.850 9.460 1.00 32.31 21 MET A CA 18
ATOM 31979 C C . MET A 1 21 ? 5.342 -4.936 9.540 1.00 21.53 21 MET A C 18
ATOM 31980 O O . MET A 1 21 ? 4.760 -4.647 10.589 1.00 21.21 21 MET A O 18
ATOM 31994 N N . ALA A 1 22 ? 4.708 -5.323 8.426 1.00 44.13 22 ALA A N 18
ATOM 31995 C CA . ALA A 1 22 ? 3.257 -5.527 8.365 1.00 54.22 22 ALA A CA 18
ATOM 31996 C C . ALA A 1 22 ? 2.814 -6.728 9.224 1.00 11.25 22 ALA A C 18
ATOM 31997 O O . ALA A 1 22 ? 1.785 -6.659 9.884 1.00 22.41 22 ALA A O 18
ATOM 32004 N N . GLU A 1 23 ? 3.621 -7.814 9.213 1.00 33.43 23 GLU A N 18
ATOM 32005 C CA . GLU A 1 23 ? 3.374 -9.019 10.037 1.00 72.10 23 GLU A CA 18
ATOM 32006 C C . GLU A 1 23 ? 3.491 -8.688 11.542 1.00 22.12 23 GLU A C 18
ATOM 32007 O O . GLU A 1 23 ? 2.655 -9.110 12.346 1.00 0.10 23 GLU A O 18
ATOM 32019 N N . LYS A 1 24 ? 4.530 -7.896 11.885 1.00 62.14 24 LYS A N 18
ATOM 32020 C CA . LYS A 1 24 ? 4.786 -7.418 13.265 1.00 62.31 24 LYS A CA 18
ATOM 32021 C C . LYS A 1 24 ? 3.625 -6.535 13.768 1.00 52.33 24 LYS A C 18
ATOM 32022 O O . LYS A 1 24 ? 3.158 -6.680 14.906 1.00 70.35 24 LYS A O 18
ATOM 32041 N N . ALA A 1 25 ? 3.174 -5.629 12.883 1.00 31.01 25 ALA A N 18
ATOM 32042 C CA . ALA A 1 25 ? 2.066 -4.692 13.154 1.00 62.41 25 ALA A CA 18
ATOM 32043 C C . ALA A 1 25 ? 0.695 -5.379 12.983 1.00 11.05 25 ALA A C 18
ATOM 32044 O O . ALA A 1 25 ? -0.342 -4.766 13.268 1.00 12.34 25 ALA A O 18
ATOM 32051 N N . ASN A 1 26 ? 0.730 -6.645 12.487 1.00 63.50 26 ASN A N 18
ATOM 32052 C CA . ASN A 1 26 ? -0.446 -7.529 12.282 1.00 1.43 26 ASN A CA 18
ATOM 32053 C C . ASN A 1 26 ? -1.375 -6.982 11.160 1.00 41.32 26 ASN A C 18
ATOM 32054 O O . ASN A 1 26 ? -2.515 -7.423 11.008 1.00 41.41 26 ASN A O 18
ATOM 32065 N N . LEU A 1 27 ? -0.840 -6.042 10.348 1.00 40.13 27 LEU A N 18
ATOM 32066 C CA . LEU A 1 27 ? -1.534 -5.466 9.178 1.00 53.21 27 LEU A CA 18
ATOM 32067 C C . LEU A 1 27 ? -1.506 -6.441 7.986 1.00 20.21 27 LEU A C 18
ATOM 32068 O O . LEU A 1 27 ? -0.538 -7.196 7.817 1.00 51.42 27 LEU A O 18
ATOM 32084 N N . GLU A 1 28 ? -2.570 -6.414 7.167 1.00 34.01 28 GLU A N 18
ATOM 32085 C CA . GLU A 1 28 ? -2.679 -7.238 5.954 1.00 31.20 28 GLU A CA 18
ATOM 32086 C C . GLU A 1 28 ? -1.984 -6.518 4.777 1.00 54.43 28 GLU A C 18
ATOM 32087 O O . GLU A 1 28 ? -2.471 -5.490 4.290 1.00 43.13 28 GLU A O 18
ATOM 32099 N N . LEU A 1 29 ? -0.841 -7.067 4.339 1.00 45.40 29 LEU A N 18
ATOM 32100 C CA . LEU A 1 29 ? -0.054 -6.525 3.224 1.00 71.03 29 LEU A CA 18
ATOM 32101 C C . LEU A 1 29 ? -0.269 -7.418 2.004 1.00 22.31 29 LEU A C 18
ATOM 32102 O O . LEU A 1 29 ? -0.059 -8.634 2.068 1.00 51.51 29 LEU A O 18
ATOM 32118 N N . ARG A 1 30 ? -0.715 -6.806 0.904 1.00 44.23 30 ARG A N 18
ATOM 32119 C CA . ARG A 1 30 ? -0.950 -7.481 -0.371 1.00 54.32 30 ARG A CA 18
ATOM 32120 C C . ARG A 1 30 ? 0.079 -6.935 -1.368 1.00 72.23 30 ARG A C 18
ATOM 32121 O O . ARG A 1 30 ? 0.248 -5.711 -1.476 1.00 63.35 30 ARG A O 18
ATOM 32142 N N . THR A 1 31 ? 0.789 -7.832 -2.071 1.00 13.45 31 THR A N 18
ATOM 32143 C CA . THR A 1 31 ? 1.834 -7.439 -3.025 1.00 34.25 31 THR A CA 18
ATOM 32144 C C . THR A 1 31 ? 1.185 -7.095 -4.374 1.00 64.12 31 THR A C 18
ATOM 32145 O O . THR A 1 31 ? 0.517 -7.938 -4.983 1.00 70.55 31 THR A O 18
ATOM 32156 N N . VAL A 1 32 ? 1.327 -5.831 -4.784 1.00 51.14 32 VAL A N 18
ATOM 32157 C CA . VAL A 1 32 ? 0.785 -5.310 -6.044 1.00 20.10 32 VAL A CA 18
ATOM 32158 C C . VAL A 1 32 ? 1.920 -5.162 -7.073 1.00 71.35 32 VAL A C 18
ATOM 32159 O O . VAL A 1 32 ? 3.005 -4.662 -6.748 1.00 41.02 32 VAL A O 18
ATOM 32172 N N . LYS A 1 33 ? 1.680 -5.636 -8.307 1.00 42.42 33 LYS A N 18
ATOM 32173 C CA . LYS A 1 33 ? 2.621 -5.482 -9.423 1.00 11.30 33 LYS A CA 18
ATOM 32174 C C . LYS A 1 33 ? 2.124 -4.374 -10.364 1.00 22.32 33 LYS A C 18
ATOM 32175 O O . LYS A 1 33 ? 2.687 -3.270 -10.389 1.00 15.33 33 LYS A O 18
ATOM 32194 N N . THR A 1 34 ? 1.039 -4.657 -11.094 1.00 42.13 34 THR A N 18
ATOM 32195 C CA . THR A 1 34 ? 0.442 -3.716 -12.058 1.00 73.42 34 THR A CA 18
ATOM 32196 C C . THR A 1 34 ? -0.675 -2.882 -11.406 1.00 20.12 34 THR A C 18
ATOM 32197 O O . THR A 1 34 ? -1.105 -3.169 -10.283 1.00 74.25 34 THR A O 18
ATOM 32208 N N . GLU A 1 35 ? -1.156 -1.860 -12.139 1.00 63.43 35 GLU A N 18
ATOM 32209 C CA . GLU A 1 35 ? -2.333 -1.069 -11.730 1.00 73.52 35 GLU A CA 18
ATOM 32210 C C . GLU A 1 35 ? -3.609 -1.941 -11.753 1.00 14.23 35 GLU A C 18
ATOM 32211 O O . GLU A 1 35 ? -4.560 -1.654 -11.042 1.00 3.34 35 GLU A O 18
ATOM 32223 N N . ASP A 1 36 ? -3.582 -3.017 -12.572 1.00 60.12 36 ASP A N 18
ATOM 32224 C CA . ASP A 1 36 ? -4.632 -4.053 -12.621 1.00 71.24 36 ASP A CA 18
ATOM 32225 C C . ASP A 1 36 ? -4.792 -4.738 -11.250 1.00 64.14 36 ASP A C 18
ATOM 32226 O O . ASP A 1 36 ? -5.913 -4.977 -10.787 1.00 61.10 36 ASP A O 18
ATOM 32235 N N . GLU A 1 37 ? -3.644 -5.045 -10.617 1.00 11.45 37 GLU A N 18
ATOM 32236 C CA . GLU A 1 37 ? -3.597 -5.635 -9.273 1.00 60.43 37 GLU A CA 18
ATOM 32237 C C . GLU A 1 37 ? -4.072 -4.616 -8.217 1.00 32.55 37 GLU A C 18
ATOM 32238 O O . GLU A 1 37 ? -4.813 -4.968 -7.300 1.00 2.25 37 GLU A O 18
ATOM 32250 N N . LEU A 1 38 ? -3.646 -3.347 -8.392 1.00 23.42 38 LEU A N 18
ATOM 32251 C CA . LEU A 1 38 ? -3.962 -2.236 -7.467 1.00 72.51 38 LEU A CA 18
ATOM 32252 C C . LEU A 1 38 ? -5.497 -2.040 -7.387 1.00 11.14 38 LEU A C 18
ATOM 32253 O O . LEU A 1 38 ? -6.079 -2.034 -6.293 1.00 33.24 38 LEU A O 18
ATOM 32269 N N . LYS A 1 39 ? -6.125 -1.958 -8.575 1.00 73.45 39 LYS A N 18
ATOM 32270 C CA . LYS A 1 39 ? -7.583 -1.792 -8.723 1.00 40.10 39 LYS A CA 18
ATOM 32271 C C . LYS A 1 39 ? -8.344 -3.013 -8.174 1.00 62.50 39 LYS A C 18
ATOM 32272 O O . LYS A 1 39 ? -9.370 -2.853 -7.521 1.00 21.42 39 LYS A O 18
ATOM 32291 N N . LYS A 1 40 ? -7.799 -4.221 -8.450 1.00 71.03 40 LYS A N 18
ATOM 32292 C CA . LYS A 1 40 ? -8.375 -5.514 -8.018 1.00 71.23 40 LYS A CA 18
ATOM 32293 C C . LYS A 1 40 ? -8.571 -5.546 -6.493 1.00 3.41 40 LYS A C 18
ATOM 32294 O O . LYS A 1 40 ? -9.652 -5.884 -5.997 1.00 63.01 40 LYS A O 18
ATOM 32313 N N . TYR A 1 41 ? -7.512 -5.133 -5.773 1.00 3.44 41 TYR A N 18
ATOM 32314 C CA . TYR A 1 41 ? -7.512 -5.093 -4.304 1.00 74.02 41 TYR A CA 18
ATOM 32315 C C . TYR A 1 41 ? -8.459 -4.006 -3.786 1.00 21.11 41 TYR A C 18
ATOM 32316 O O . TYR A 1 41 ? -9.138 -4.217 -2.780 1.00 20.55 41 TYR A O 18
ATOM 32334 N N . LEU A 1 42 ? -8.518 -2.854 -4.490 1.00 41.21 42 LEU A N 18
ATOM 32335 C CA . LEU A 1 42 ? -9.459 -1.765 -4.157 1.00 73.22 42 LEU A CA 18
ATOM 32336 C C . LEU A 1 42 ? -10.940 -2.221 -4.263 1.00 63.41 42 LEU A C 18
ATOM 32337 O O . LEU A 1 42 ? -11.758 -1.817 -3.447 1.00 14.01 42 LEU A O 18
ATOM 32353 N N . GLU A 1 43 ? -11.264 -3.068 -5.265 1.00 45.13 43 GLU A N 18
ATOM 32354 C CA . GLU A 1 43 ? -12.623 -3.655 -5.426 1.00 14.33 43 GLU A CA 18
ATOM 32355 C C . GLU A 1 43 ? -12.990 -4.557 -4.230 1.00 3.43 43 GLU A C 18
ATOM 32356 O O . GLU A 1 43 ? -14.145 -4.576 -3.771 1.00 62.13 43 GLU A O 18
ATOM 32368 N N . GLU A 1 44 ? -11.978 -5.285 -3.727 1.00 73.23 44 GLU A N 18
ATOM 32369 C CA . GLU A 1 44 ? -12.085 -6.099 -2.500 1.00 5.25 44 GLU A CA 18
ATOM 32370 C C . GLU A 1 44 ? -12.289 -5.208 -1.263 1.00 32.23 44 GLU A C 18
ATOM 32371 O O . GLU A 1 44 ? -12.952 -5.608 -0.313 1.00 3.52 44 GLU A O 18
ATOM 32383 N N . PHE A 1 45 ? -11.687 -4.006 -1.285 1.00 63.04 45 PHE A N 18
ATOM 32384 C CA . PHE A 1 45 ? -11.870 -2.991 -0.225 1.00 72.53 45 PHE A CA 18
ATOM 32385 C C . PHE A 1 45 ? -13.209 -2.237 -0.363 1.00 22.03 45 PHE A C 18
ATOM 32386 O O . PHE A 1 45 ? -13.709 -1.697 0.623 1.00 62.03 45 PHE A O 18
ATOM 32403 N N . ARG A 1 46 ? -13.779 -2.196 -1.590 1.00 4.24 46 ARG A N 18
ATOM 32404 C CA . ARG A 1 46 ? -15.061 -1.504 -1.852 1.00 53.13 46 ARG A CA 18
ATOM 32405 C C . ARG A 1 46 ? -16.238 -2.272 -1.240 1.00 3.40 46 ARG A C 18
ATOM 32406 O O . ARG A 1 46 ? -17.115 -1.669 -0.608 1.00 15.21 46 ARG A O 18
ATOM 32427 N N . LYS A 1 47 ? -16.237 -3.608 -1.416 1.00 54.21 47 LYS A N 18
ATOM 32428 C CA . LYS A 1 47 ? -17.332 -4.484 -0.930 1.00 44.45 47 LYS A CA 18
ATOM 32429 C C . LYS A 1 47 ? -17.430 -4.471 0.613 1.00 61.42 47 LYS A C 18
ATOM 32430 O O . LYS A 1 47 ? -18.452 -4.864 1.181 1.00 51.45 47 LYS A O 18
ATOM 32449 N N . GLU A 1 48 ? -16.348 -4.009 1.267 1.00 73.11 48 GLU A N 18
ATOM 32450 C CA . GLU A 1 48 ? -16.249 -3.921 2.731 1.00 33.03 48 GLU A CA 18
ATOM 32451 C C . GLU A 1 48 ? -15.772 -2.517 3.153 1.00 41.41 48 GLU A C 18
ATOM 32452 O O . GLU A 1 48 ? -15.126 -2.365 4.202 1.00 12.43 48 GLU A O 18
ATOM 32464 N N . SER A 1 49 ? -16.116 -1.478 2.351 1.00 73.00 49 SER A N 18
ATOM 32465 C CA . SER A 1 49 ? -15.733 -0.086 2.658 1.00 24.41 49 SER A CA 18
ATOM 32466 C C . SER A 1 49 ? -16.604 0.465 3.815 1.00 31.20 49 SER A C 18
ATOM 32467 O O . SER A 1 49 ? -17.585 1.192 3.613 1.00 31.51 49 SER A O 18
ATOM 32475 N N . GLN A 1 50 ? -16.229 0.054 5.033 1.00 41.13 50 GLN A N 18
ATOM 32476 C CA . GLN A 1 50 ? -16.916 0.399 6.279 1.00 12.51 50 GLN A CA 18
ATOM 32477 C C . GLN A 1 50 ? -15.854 0.720 7.351 1.00 40.32 50 GLN A C 18
ATOM 32478 O O . GLN A 1 50 ? -15.485 -0.128 8.177 1.00 15.43 50 GLN A O 18
ATOM 32492 N N . ASN A 1 51 ? -15.351 1.967 7.285 1.00 54.34 51 ASN A N 18
ATOM 32493 C CA . ASN A 1 51 ? -14.168 2.424 8.038 1.00 55.54 51 ASN A CA 18
ATOM 32494 C C . ASN A 1 51 ? -12.948 1.561 7.655 1.00 52.30 51 ASN A C 18
ATOM 32495 O O . ASN A 1 51 ? -12.486 0.716 8.433 1.00 44.21 51 ASN A O 18
ATOM 32506 N N . ILE A 1 52 ? -12.489 1.753 6.405 1.00 35.35 52 ILE A N 18
ATOM 32507 C CA . ILE A 1 52 ? -11.329 1.039 5.833 1.00 61.53 52 ILE A CA 18
ATOM 32508 C C . ILE A 1 52 ? -10.305 2.060 5.299 1.00 71.33 52 ILE A C 18
ATOM 32509 O O . ILE A 1 52 ? -10.683 3.068 4.679 1.00 33.31 52 ILE A O 18
ATOM 32525 N N . LYS A 1 53 ? -9.010 1.819 5.582 1.00 71.51 53 LYS A N 18
ATOM 32526 C CA . LYS A 1 53 ? -7.908 2.722 5.219 1.00 4.34 53 LYS A CA 18
ATOM 32527 C C . LYS A 1 53 ? -6.746 1.891 4.690 1.00 1.23 53 LYS A C 18
ATOM 32528 O O . LYS A 1 53 ? -6.328 0.920 5.321 1.00 12.34 53 LYS A O 18
ATOM 32547 N N . VAL A 1 54 ? -6.259 2.280 3.505 1.00 55.10 54 VAL A N 18
ATOM 32548 C CA . VAL A 1 54 ? -5.240 1.535 2.746 1.00 22.15 54 VAL A CA 18
ATOM 32549 C C . VAL A 1 54 ? -3.965 2.381 2.599 1.00 35.20 54 VAL A C 18
ATOM 32550 O O . VAL A 1 54 ? -4.047 3.554 2.277 1.00 2.11 54 VAL A O 18
ATOM 32563 N N . LEU A 1 55 ? -2.800 1.768 2.828 1.00 41.41 55 LEU A N 18
ATOM 32564 C CA . LEU A 1 55 ? -1.488 2.422 2.713 1.00 71.04 55 LEU A CA 18
ATOM 32565 C C . LEU A 1 55 ? -0.762 1.862 1.484 1.00 22.31 55 LEU A C 18
ATOM 32566 O O . LEU A 1 55 ? -0.291 0.724 1.511 1.00 71.34 55 LEU A O 18
ATOM 32582 N N . ILE A 1 56 ? -0.687 2.645 0.398 1.00 30.13 56 ILE A N 18
ATOM 32583 C CA . ILE A 1 56 ? -0.080 2.186 -0.864 1.00 12.33 56 ILE A CA 18
ATOM 32584 C C . ILE A 1 56 ? 1.349 2.750 -0.982 1.00 51.34 56 ILE A C 18
ATOM 32585 O O . ILE A 1 56 ? 1.528 3.952 -1.206 1.00 20.04 56 ILE A O 18
ATOM 32601 N N . LEU A 1 57 ? 2.367 1.873 -0.819 1.00 0.22 57 LEU A N 18
ATOM 32602 C CA . LEU A 1 57 ? 3.780 2.248 -0.980 1.00 12.44 57 LEU A CA 18
ATOM 32603 C C . LEU A 1 57 ? 4.145 1.955 -2.430 1.00 62.52 57 LEU A C 18
ATOM 32604 O O . LEU A 1 57 ? 4.192 0.790 -2.835 1.00 62.51 57 LEU A O 18
ATOM 32620 N N . VAL A 1 58 ? 4.396 3.006 -3.200 1.00 30.11 58 VAL A N 18
ATOM 32621 C CA . VAL A 1 58 ? 4.651 2.897 -4.641 1.00 4.21 58 VAL A CA 18
ATOM 32622 C C . VAL A 1 58 ? 6.146 3.003 -4.932 1.00 44.11 58 VAL A C 18
ATOM 32623 O O . VAL A 1 58 ? 6.929 3.419 -4.063 1.00 13.12 58 VAL A O 18
ATOM 32636 N N . SER A 1 59 ? 6.527 2.631 -6.161 1.00 45.11 59 SER A N 18
ATOM 32637 C CA . SER A 1 59 ? 7.916 2.685 -6.612 1.00 41.25 59 SER A CA 18
ATOM 32638 C C . SER A 1 59 ? 8.320 4.135 -6.966 1.00 34.40 59 SER A C 18
ATOM 32639 O O . SER A 1 59 ? 9.254 4.696 -6.370 1.00 62.24 59 SER A O 18
ATOM 32647 N N . ASN A 1 60 ? 7.594 4.757 -7.915 1.00 31.02 60 ASN A N 18
ATOM 32648 C CA . ASN A 1 60 ? 7.948 6.103 -8.448 1.00 62.45 60 ASN A CA 18
ATOM 32649 C C . ASN A 1 60 ? 6.730 7.038 -8.476 1.00 4.42 60 ASN A C 18
ATOM 32650 O O . ASN A 1 60 ? 5.633 6.666 -8.060 1.00 45.14 60 ASN A O 18
ATOM 32661 N N . ASP A 1 61 ? 6.976 8.262 -8.993 1.00 42.12 61 ASP A N 18
ATOM 32662 C CA . ASP A 1 61 ? 5.994 9.369 -9.058 1.00 13.12 61 ASP A CA 18
ATOM 32663 C C . ASP A 1 61 ? 4.739 9.030 -9.886 1.00 15.11 61 ASP A C 18
ATOM 32664 O O . ASP A 1 61 ? 3.643 9.492 -9.556 1.00 31.44 61 ASP A O 18
ATOM 32673 N N . GLU A 1 62 ? 4.906 8.245 -10.980 1.00 61.24 62 GLU A N 18
ATOM 32674 C CA . GLU A 1 62 ? 3.773 7.873 -11.851 1.00 1.31 62 GLU A CA 18
ATOM 32675 C C . GLU A 1 62 ? 2.834 6.917 -11.103 1.00 4.41 62 GLU A C 18
ATOM 32676 O O . GLU A 1 62 ? 1.613 7.111 -11.111 1.00 13.20 62 GLU A O 18
ATOM 32688 N N . GLU A 1 63 ? 3.430 5.918 -10.421 1.00 31.05 63 GLU A N 18
ATOM 32689 C CA . GLU A 1 63 ? 2.682 4.931 -9.628 1.00 64.31 63 GLU A CA 18
ATOM 32690 C C . GLU A 1 63 ? 1.957 5.622 -8.454 1.00 33.41 63 GLU A C 18
ATOM 32691 O O . GLU A 1 63 ? 0.854 5.219 -8.090 1.00 21.01 63 GLU A O 18
ATOM 32703 N N . LEU A 1 64 ? 2.610 6.660 -7.876 1.00 11.14 64 LEU A N 18
ATOM 32704 C CA . LEU A 1 64 ? 2.034 7.509 -6.812 1.00 30.35 64 LEU A CA 18
ATOM 32705 C C . LEU A 1 64 ? 0.716 8.138 -7.272 1.00 71.21 64 LEU A C 18
ATOM 32706 O O . LEU A 1 64 ? -0.353 7.839 -6.721 1.00 4.14 64 LEU A O 18
ATOM 32722 N N . ASP A 1 65 ? 0.820 8.967 -8.333 1.00 13.02 65 ASP A N 18
ATOM 32723 C CA . ASP A 1 65 ? -0.297 9.764 -8.858 1.00 63.10 65 ASP A CA 18
ATOM 32724 C C . ASP A 1 65 ? -1.439 8.862 -9.345 1.00 3.55 65 ASP A C 18
ATOM 32725 O O . ASP A 1 65 ? -2.606 9.142 -9.070 1.00 4.20 65 ASP A O 18
ATOM 32734 N N . LYS A 1 66 ? -1.066 7.743 -10.005 1.00 52.34 66 LYS A N 18
ATOM 32735 C CA . LYS A 1 66 ? -2.021 6.801 -10.609 1.00 53.33 66 LYS A CA 18
ATOM 32736 C C . LYS A 1 66 ? -2.803 6.040 -9.526 1.00 73.21 66 LYS A C 18
ATOM 32737 O O . LYS A 1 66 ? -4.028 5.937 -9.616 1.00 3.23 66 LYS A O 18
ATOM 32756 N N . ALA A 1 67 ? -2.099 5.538 -8.492 1.00 71.44 67 ALA A N 18
ATOM 32757 C CA . ALA A 1 67 ? -2.735 4.794 -7.386 1.00 72.31 67 ALA A CA 18
ATOM 32758 C C . ALA A 1 67 ? -3.705 5.692 -6.599 1.00 15.04 67 ALA A C 18
ATOM 32759 O O . ALA A 1 67 ? -4.726 5.211 -6.094 1.00 33.14 67 ALA A O 18
ATOM 32766 N N . LYS A 1 68 ? -3.375 7.000 -6.519 1.00 55.34 68 LYS A N 18
ATOM 32767 C CA . LYS A 1 68 ? -4.265 8.013 -5.931 1.00 23.43 68 LYS A CA 18
ATOM 32768 C C . LYS A 1 68 ? -5.506 8.246 -6.818 1.00 51.42 68 LYS A C 18
ATOM 32769 O O . LYS A 1 68 ? -6.609 8.352 -6.294 1.00 12.25 68 LYS A O 18
ATOM 32788 N N . GLU A 1 69 ? -5.318 8.312 -8.160 1.00 14.24 69 GLU A N 18
ATOM 32789 C CA . GLU A 1 69 ? -6.443 8.484 -9.123 1.00 5.10 69 GLU A CA 18
ATOM 32790 C C . GLU A 1 69 ? -7.484 7.357 -8.954 1.00 41.44 69 GLU A C 18
ATOM 32791 O O . GLU A 1 69 ? -8.696 7.616 -8.853 1.00 53.51 69 GLU A O 18
ATOM 32803 N N . LEU A 1 70 ? -6.967 6.117 -8.876 1.00 62.15 70 LEU A N 18
ATOM 32804 C CA . LEU A 1 70 ? -7.766 4.904 -8.693 1.00 3.41 70 LEU A CA 18
ATOM 32805 C C . LEU A 1 70 ? -8.522 4.966 -7.348 1.00 45.33 70 LEU A C 18
ATOM 32806 O O . LEU A 1 70 ? -9.734 4.757 -7.305 1.00 32.22 70 LEU A O 18
ATOM 32822 N N . ALA A 1 71 ? -7.784 5.323 -6.274 1.00 51.31 71 ALA A N 18
ATOM 32823 C CA . ALA A 1 71 ? -8.316 5.462 -4.897 1.00 70.03 71 ALA A CA 18
ATOM 32824 C C . ALA A 1 71 ? -9.479 6.472 -4.796 1.00 73.13 71 ALA A C 18
ATOM 32825 O O . ALA A 1 71 ? -10.461 6.227 -4.076 1.00 5.50 71 ALA A O 18
ATOM 32832 N N . GLN A 1 72 ? -9.341 7.600 -5.516 1.00 1.34 72 GLN A N 18
ATOM 32833 C CA . GLN A 1 72 ? -10.355 8.667 -5.562 1.00 0.45 72 GLN A CA 18
ATOM 32834 C C . GLN A 1 72 ? -11.639 8.165 -6.242 1.00 51.32 72 GLN A C 18
ATOM 32835 O O . GLN A 1 72 ? -12.741 8.360 -5.720 1.00 13.15 72 GLN A O 18
ATOM 32849 N N . LYS A 1 73 ? -11.478 7.451 -7.373 1.00 13.12 73 LYS A N 18
ATOM 32850 C CA . LYS A 1 73 ? -12.623 6.929 -8.149 1.00 2.25 73 LYS A CA 18
ATOM 32851 C C . LYS A 1 73 ? -13.285 5.726 -7.442 1.00 3.34 73 LYS A C 18
ATOM 32852 O O . LYS A 1 73 ? -14.450 5.410 -7.704 1.00 75.25 73 LYS A O 18
ATOM 32871 N N . MET A 1 74 ? -12.526 5.056 -6.552 1.00 61.15 74 MET A N 18
ATOM 32872 C CA . MET A 1 74 ? -13.038 3.958 -5.700 1.00 63.13 74 MET A CA 18
ATOM 32873 C C . MET A 1 74 ? -13.691 4.505 -4.415 1.00 65.44 74 MET A C 18
ATOM 32874 O O . MET A 1 74 ? -14.392 3.759 -3.719 1.00 64.21 74 MET A O 18
ATOM 32888 N N . GLU A 1 75 ? -13.441 5.809 -4.128 1.00 21.14 75 GLU A N 18
ATOM 32889 C CA . GLU A 1 75 ? -13.963 6.522 -2.933 1.00 10.42 75 GLU A CA 18
ATOM 32890 C C . GLU A 1 75 ? -13.510 5.878 -1.590 1.00 24.32 75 GLU A C 18
ATOM 32891 O O . GLU A 1 75 ? -14.203 5.999 -0.578 1.00 40.55 75 GLU A O 18
ATOM 32903 N N . ILE A 1 76 ? -12.318 5.243 -1.578 1.00 51.22 76 ILE A N 18
ATOM 32904 C CA . ILE A 1 76 ? -11.759 4.581 -0.370 1.00 73.25 76 ILE A CA 18
ATOM 32905 C C . ILE A 1 76 ? -10.729 5.520 0.292 1.00 72.23 76 ILE A C 18
ATOM 32906 O O . ILE A 1 76 ? -9.992 6.218 -0.418 1.00 61.11 76 ILE A O 18
ATOM 32922 N N . ASP A 1 77 ? -10.697 5.547 1.642 1.00 74.24 77 ASP A N 18
ATOM 32923 C CA . ASP A 1 77 ? -9.737 6.359 2.417 1.00 73.42 77 ASP A CA 18
ATOM 32924 C C . ASP A 1 77 ? -8.333 5.761 2.261 1.00 74.31 77 ASP A C 18
ATOM 32925 O O . ASP A 1 77 ? -8.010 4.754 2.884 1.00 2.54 77 ASP A O 18
ATOM 32934 N N . VAL A 1 78 ? -7.522 6.348 1.376 1.00 73.11 78 VAL A N 18
ATOM 32935 C CA . VAL A 1 78 ? -6.186 5.820 1.041 1.00 31.13 78 VAL A CA 18
ATOM 32936 C C . VAL A 1 78 ? -5.083 6.869 1.314 1.00 53.43 78 VAL A C 18
ATOM 32937 O O . VAL A 1 78 ? -5.246 8.058 1.034 1.00 33.32 78 VAL A O 18
ATOM 32950 N N . ARG A 1 79 ? -3.980 6.378 1.892 1.00 52.04 79 ARG A N 18
ATOM 32951 C CA . ARG A 1 79 ? -2.754 7.119 2.160 1.00 52.25 79 ARG A CA 18
ATOM 32952 C C . ARG A 1 79 ? -1.649 6.529 1.251 1.00 42.23 79 ARG A C 18
ATOM 32953 O O . ARG A 1 79 ? -1.181 5.418 1.493 1.00 35.22 79 ARG A O 18
ATOM 32974 N N . THR A 1 80 ? -1.264 7.252 0.185 1.00 41.24 80 THR A N 18
ATOM 32975 C CA . THR A 1 80 ? -0.325 6.744 -0.840 1.00 42.23 80 THR A CA 18
ATOM 32976 C C . THR A 1 80 ? 1.024 7.474 -0.719 1.00 30.51 80 THR A C 18
ATOM 32977 O O . THR A 1 80 ? 1.086 8.706 -0.859 1.00 35.21 80 THR A O 18
ATOM 32988 N N . ARG A 1 81 ? 2.099 6.713 -0.441 1.00 24.30 81 ARG A N 18
ATOM 32989 C CA . ARG A 1 81 ? 3.449 7.257 -0.205 1.00 22.01 81 ARG A CA 18
ATOM 32990 C C . ARG A 1 81 ? 4.433 6.703 -1.254 1.00 62.24 81 ARG A C 18
ATOM 32991 O O . ARG A 1 81 ? 4.449 5.493 -1.505 1.00 70.32 81 ARG A O 18
ATOM 33012 N N . LYS A 1 82 ? 5.253 7.586 -1.858 1.00 33.33 82 LYS A N 18
ATOM 33013 C CA . LYS A 1 82 ? 6.334 7.185 -2.763 1.00 75.15 82 LYS A CA 18
ATOM 33014 C C . LYS A 1 82 ? 7.577 6.837 -1.939 1.00 12.01 82 LYS A C 18
ATOM 33015 O O . LYS A 1 82 ? 8.047 7.652 -1.134 1.00 1.23 82 LYS A O 18
ATOM 33034 N N . VAL A 1 83 ? 8.099 5.619 -2.133 1.00 13.34 83 VAL A N 18
ATOM 33035 C CA . VAL A 1 83 ? 9.323 5.155 -1.468 1.00 25.50 83 VAL A CA 18
ATOM 33036 C C . VAL A 1 83 ? 10.322 4.650 -2.516 1.00 22.31 83 VAL A C 18
ATOM 33037 O O . VAL A 1 83 ? 9.952 3.971 -3.478 1.00 63.41 83 VAL A O 18
ATOM 33050 N N . THR A 1 84 ? 11.584 5.052 -2.348 1.00 41.33 84 THR A N 18
ATOM 33051 C CA . THR A 1 84 ? 12.715 4.602 -3.177 1.00 41.34 84 THR A CA 18
ATOM 33052 C C . THR A 1 84 ? 13.743 3.866 -2.295 1.00 72.02 84 THR A C 18
ATOM 33053 O O . THR A 1 84 ? 14.869 3.595 -2.722 1.00 25.03 84 THR A O 18
ATOM 33064 N N . SER A 1 85 ? 13.317 3.520 -1.059 1.00 11.42 85 SER A N 18
ATOM 33065 C CA . SER A 1 85 ? 14.155 2.873 -0.043 1.00 52.44 85 SER A CA 18
ATOM 33066 C C . SER A 1 85 ? 13.265 1.965 0.842 1.00 12.24 85 SER A C 18
ATOM 33067 O O . SER A 1 85 ? 12.144 2.377 1.201 1.00 22.41 85 SER A O 18
ATOM 33075 N N . PRO A 1 86 ? 13.737 0.722 1.200 1.00 41.30 86 PRO A N 18
ATOM 33076 C CA . PRO A 1 86 ? 12.937 -0.258 1.974 1.00 21.40 86 PRO A CA 18
ATOM 33077 C C . PRO A 1 86 ? 12.524 0.253 3.358 1.00 43.11 86 PRO A C 18
ATOM 33078 O O . PRO A 1 86 ? 11.363 0.118 3.734 1.00 53.44 86 PRO A O 18
ATOM 33089 N N . ASP A 1 87 ? 13.465 0.895 4.080 1.00 22.54 87 ASP A N 18
ATOM 33090 C CA . ASP A 1 87 ? 13.236 1.337 5.478 1.00 75.12 87 ASP A CA 18
ATOM 33091 C C . ASP A 1 87 ? 12.258 2.524 5.545 1.00 53.35 87 ASP A C 18
ATOM 33092 O O . ASP A 1 87 ? 11.620 2.735 6.584 1.00 54.30 87 ASP A O 18
ATOM 33101 N N . GLU A 1 88 ? 12.150 3.298 4.444 1.00 71.22 88 GLU A N 18
ATOM 33102 C CA . GLU A 1 88 ? 11.109 4.342 4.299 1.00 72.44 88 GLU A CA 18
ATOM 33103 C C . GLU A 1 88 ? 9.711 3.694 4.267 1.00 32.43 88 GLU A C 18
ATOM 33104 O O . GLU A 1 88 ? 8.798 4.143 4.966 1.00 14.14 88 GLU A O 18
ATOM 33116 N N . ALA A 1 89 ? 9.589 2.611 3.469 1.00 72.44 89 ALA A N 18
ATOM 33117 C CA . ALA A 1 89 ? 8.338 1.846 3.312 1.00 24.43 89 ALA A CA 18
ATOM 33118 C C . ALA A 1 89 ? 7.944 1.160 4.626 1.00 14.52 89 ALA A C 18
ATOM 33119 O O . ALA A 1 89 ? 6.772 1.162 5.014 1.00 62.25 89 ALA A O 18
ATOM 33126 N N . LYS A 1 90 ? 8.961 0.603 5.311 1.00 31.32 90 LYS A N 18
ATOM 33127 C CA . LYS A 1 90 ? 8.812 -0.064 6.608 1.00 60.30 90 LYS A CA 18
ATOM 33128 C C . LYS A 1 90 ? 8.329 0.927 7.676 1.00 45.01 90 LYS A C 18
ATOM 33129 O O . LYS A 1 90 ? 7.469 0.586 8.504 1.00 23.03 90 LYS A O 18
ATOM 33148 N N . ARG A 1 91 ? 8.909 2.153 7.651 1.00 60.44 91 ARG A N 18
ATOM 33149 C CA . ARG A 1 91 ? 8.552 3.202 8.600 1.00 5.21 91 ARG A CA 18
ATOM 33150 C C . ARG A 1 91 ? 7.088 3.601 8.428 1.00 41.21 91 ARG A C 18
ATOM 33151 O O . ARG A 1 91 ? 6.370 3.644 9.412 1.00 31.00 91 ARG A O 18
ATOM 33172 N N . TRP A 1 92 ? 6.650 3.889 7.178 1.00 3.40 92 TRP A N 18
ATOM 33173 C CA . TRP A 1 92 ? 5.251 4.279 6.906 1.00 43.52 92 TRP A CA 18
ATOM 33174 C C . TRP A 1 92 ? 4.218 3.242 7.408 1.00 51.31 92 TRP A C 18
ATOM 33175 O O . TRP A 1 92 ? 3.123 3.627 7.811 1.00 24.30 92 TRP A O 18
ATOM 33196 N N . ILE A 1 93 ? 4.582 1.941 7.384 1.00 74.15 93 ILE A N 18
ATOM 33197 C CA . ILE A 1 93 ? 3.716 0.857 7.893 1.00 21.14 93 ILE A CA 18
ATOM 33198 C C . ILE A 1 93 ? 3.614 0.948 9.428 1.00 15.34 93 ILE A C 18
ATOM 33199 O O . ILE A 1 93 ? 2.517 0.846 9.998 1.00 35.31 93 ILE A O 18
ATOM 33215 N N . LYS A 1 94 ? 4.782 1.168 10.076 1.00 53.03 94 LYS A N 18
ATOM 33216 C CA . LYS A 1 94 ? 4.881 1.402 11.529 1.00 2.12 94 LYS A CA 18
ATOM 33217 C C . LYS A 1 94 ? 4.031 2.621 11.946 1.00 34.40 94 LYS A C 18
ATOM 33218 O O . LYS A 1 94 ? 3.247 2.525 12.894 1.00 12.53 94 LYS A O 18
ATOM 33237 N N . GLU A 1 95 ? 4.157 3.727 11.170 1.00 13.23 95 GLU A N 18
ATOM 33238 C CA . GLU A 1 95 ? 3.429 4.985 11.418 1.00 1.30 95 GLU A CA 18
ATOM 33239 C C . GLU A 1 95 ? 1.912 4.738 11.361 1.00 23.02 95 GLU A C 18
ATOM 33240 O O . GLU A 1 95 ? 1.196 5.026 12.309 1.00 22.13 95 GLU A O 18
ATOM 33252 N N . PHE A 1 96 ? 1.474 4.142 10.237 1.00 54.22 96 PHE A N 18
ATOM 33253 C CA . PHE A 1 96 ? 0.059 3.850 9.913 1.00 60.24 96 PHE A CA 18
ATOM 33254 C C . PHE A 1 96 ? -0.624 2.973 10.997 1.00 70.41 96 PHE A C 18
ATOM 33255 O O . PHE A 1 96 ? -1.836 3.091 11.242 1.00 53.15 96 PHE A O 18
ATOM 33272 N N . SER A 1 97 ? 0.187 2.111 11.636 1.00 23.12 97 SER A N 18
ATOM 33273 C CA . SER A 1 97 ? -0.256 1.189 12.690 1.00 75.12 97 SER A CA 18
ATOM 33274 C C . SER A 1 97 ? -0.369 1.906 14.058 1.00 14.13 97 SER A C 18
ATOM 33275 O O . SER A 1 97 ? -1.349 1.699 14.788 1.00 11.11 97 SER A O 18
ATOM 33283 N N . GLU A 1 98 ? 0.640 2.754 14.387 1.00 14.32 98 GLU A N 18
ATOM 33284 C CA . GLU A 1 98 ? 0.673 3.546 15.648 1.00 14.40 98 GLU A CA 18
ATOM 33285 C C . GLU A 1 98 ? -0.446 4.599 15.665 1.00 72.42 98 GLU A C 18
ATOM 33286 O O . GLU A 1 98 ? -1.028 4.887 16.714 1.00 74.21 98 GLU A O 18
ATOM 33298 N N . GLU A 1 99 ? -0.701 5.175 14.479 1.00 23.42 99 GLU A N 18
ATOM 33299 C CA . GLU A 1 99 ? -1.792 6.134 14.257 1.00 62.52 99 GLU A CA 18
ATOM 33300 C C . GLU A 1 99 ? -3.157 5.434 14.312 1.00 62.11 99 GLU A C 18
ATOM 33301 O O . GLU A 1 99 ? -4.157 6.055 14.685 1.00 13.32 99 GLU A O 18
ATOM 33313 N N . GLY A 1 100 ? -3.176 4.135 13.925 1.00 23.52 100 GLY A N 18
ATOM 33314 C CA . GLY A 1 100 ? -4.422 3.385 13.760 1.00 71.23 100 GLY A CA 18
ATOM 33315 C C . GLY A 1 100 ? -5.296 4.006 12.679 1.00 45.42 100 GLY A C 18
ATOM 33316 O O . GLY A 1 100 ? -6.513 4.135 12.846 1.00 1.34 100 GLY A O 18
ATOM 33320 N N . GLY A 1 101 ? -4.641 4.431 11.577 1.00 54.11 101 GLY A N 18
ATOM 33321 C CA . GLY A 1 101 ? -5.271 5.264 10.555 1.00 1.55 101 GLY A CA 18
ATOM 33322 C C . GLY A 1 101 ? -5.438 6.716 11.016 1.00 25.41 101 GLY A C 18
ATOM 33323 O O . GLY A 1 101 ? -5.562 6.991 12.217 1.00 75.42 101 GLY A O 18
ATOM 33327 N N . SER A 1 102 ? -5.431 7.656 10.062 1.00 11.53 102 SER A N 18
ATOM 33328 C CA . SER A 1 102 ? -5.662 9.086 10.347 1.00 45.25 102 SER A CA 18
ATOM 33329 C C . SER A 1 102 ? -7.163 9.338 10.645 1.00 34.12 102 SER A C 18
ATOM 33330 O O . SER A 1 102 ? -7.941 9.682 9.745 1.00 12.53 102 SER A O 18
ATOM 33338 N N . LEU A 1 103 ? -7.553 9.087 11.915 1.00 20.23 103 LEU A N 18
ATOM 33339 C CA . LEU A 1 103 ? -8.955 9.139 12.385 1.00 23.53 103 LEU A CA 18
ATOM 33340 C C . LEU A 1 103 ? -9.497 10.589 12.366 1.00 41.40 103 LEU A C 18
ATOM 33341 O O . LEU A 1 103 ? -10.108 11.008 11.377 1.00 12.33 103 LEU A O 18
ATOM 33357 N N . GLU A 1 104 ? -9.219 11.368 13.428 1.00 62.01 104 GLU A N 18
ATOM 33358 C CA . GLU A 1 104 ? -9.747 12.742 13.584 1.00 23.51 104 GLU A CA 18
ATOM 33359 C C . GLU A 1 104 ? -9.090 13.733 12.601 1.00 35.11 104 GLU A C 18
ATOM 33360 O O . GLU A 1 104 ? -9.669 14.776 12.283 1.00 43.03 104 GLU A O 18
ATOM 33372 N N . HIS A 1 105 ? -7.902 13.368 12.090 1.00 62.13 105 HIS A N 18
ATOM 33373 C CA . HIS A 1 105 ? -7.137 14.193 11.127 1.00 22.40 105 HIS A CA 18
ATOM 33374 C C . HIS A 1 105 ? -7.774 14.207 9.713 1.00 24.32 105 HIS A C 18
ATOM 33375 O O . HIS A 1 105 ? -7.283 14.904 8.820 1.00 43.33 105 HIS A O 18
ATOM 33390 N N . HIS A 1 106 ? -8.864 13.444 9.521 1.00 33.41 106 HIS A N 18
ATOM 33391 C CA . HIS A 1 106 ? -9.698 13.516 8.299 1.00 74.42 106 HIS A CA 18
ATOM 33392 C C . HIS A 1 106 ? -10.670 14.720 8.387 1.00 13.44 106 HIS A C 18
ATOM 33393 O O . HIS A 1 106 ? -10.920 15.403 7.389 1.00 3.42 106 HIS A O 18
ATOM 33408 N N . HIS A 1 107 ? -11.196 14.964 9.603 1.00 34.02 107 HIS A N 18
ATOM 33409 C CA . HIS A 1 107 ? -12.072 16.126 9.908 1.00 64.15 107 HIS A CA 18
ATOM 33410 C C . HIS A 1 107 ? -11.248 17.404 10.196 1.00 54.34 107 HIS A C 18
ATOM 33411 O O . HIS A 1 107 ? -11.799 18.509 10.253 1.00 3.00 107 HIS A O 18
ATOM 33426 N N . HIS A 1 108 ? -9.920 17.244 10.337 1.00 71.23 108 HIS A N 18
ATOM 33427 C CA . HIS A 1 108 ? -8.976 18.376 10.521 1.00 54.43 108 HIS A CA 18
ATOM 33428 C C . HIS A 1 108 ? -8.978 19.364 9.316 1.00 2.32 108 HIS A C 18
ATOM 33429 O O . HIS A 1 108 ? -8.517 20.509 9.451 1.00 43.12 108 HIS A O 18
ATOM 33444 N N . HIS A 1 109 ? -9.526 18.896 8.175 1.00 30.21 109 HIS A N 18
ATOM 33445 C CA . HIS A 1 109 ? -9.390 19.509 6.843 1.00 65.15 109 HIS A CA 18
ATOM 33446 C C . HIS A 1 109 ? -7.993 19.201 6.282 1.00 22.21 109 HIS A C 18
ATOM 33447 O O . HIS A 1 109 ? -6.974 19.645 6.829 1.00 1.22 109 HIS A O 18
ATOM 33462 N N . HIS A 1 110 ? -7.970 18.440 5.182 1.00 42.23 110 HIS A N 18
ATOM 33463 C CA . HIS A 1 110 ? -6.744 17.971 4.517 1.00 3.40 110 HIS A CA 18
ATOM 33464 C C . HIS A 1 110 ? -6.743 18.435 3.037 1.00 31.14 110 HIS A C 18
ATOM 33465 O O . HIS A 1 110 ? -7.719 18.151 2.310 1.00 35.23 110 HIS A O 18
ATOM 33481 N N . MET A 1 1 ? -9.912 -1.685 13.567 1.00 35.11 1 MET A N 19
ATOM 33482 C CA . MET A 1 1 ? -9.886 -0.717 12.442 1.00 52.21 1 MET A CA 19
ATOM 33483 C C . MET A 1 1 ? -9.262 -1.394 11.219 1.00 73.31 1 MET A C 19
ATOM 33484 O O . MET A 1 1 ? -8.133 -1.891 11.305 1.00 15.23 1 MET A O 19
ATOM 33500 N N . LEU A 1 2 ? -10.007 -1.452 10.096 1.00 64.20 2 LEU A N 19
ATOM 33501 C CA . LEU A 1 2 ? -9.513 -2.089 8.869 1.00 2.14 2 LEU A CA 19
ATOM 33502 C C . LEU A 1 2 ? -8.324 -1.268 8.312 1.00 32.14 2 LEU A C 19
ATOM 33503 O O . LEU A 1 2 ? -8.507 -0.180 7.763 1.00 12.24 2 LEU A O 19
ATOM 33519 N N . LEU A 1 3 ? -7.098 -1.780 8.533 1.00 33.20 3 LEU A N 19
ATOM 33520 C CA . LEU A 1 3 ? -5.851 -1.158 8.047 1.00 22.43 3 LEU A CA 19
ATOM 33521 C C . LEU A 1 3 ? -5.146 -2.124 7.080 1.00 31.13 3 LEU A C 19
ATOM 33522 O O . LEU A 1 3 ? -4.664 -3.191 7.487 1.00 54.34 3 LEU A O 19
ATOM 33538 N N . TYR A 1 4 ? -5.101 -1.754 5.797 1.00 21.11 4 TYR A N 19
ATOM 33539 C CA . TYR A 1 4 ? -4.486 -2.577 4.744 1.00 5.54 4 TYR A CA 19
ATOM 33540 C C . TYR A 1 4 ? -3.310 -1.833 4.124 1.00 64.24 4 TYR A C 19
ATOM 33541 O O . TYR A 1 4 ? -3.307 -0.606 4.062 1.00 52.20 4 TYR A O 19
ATOM 33559 N N . VAL A 1 5 ? -2.294 -2.594 3.713 1.00 15.01 5 VAL A N 19
ATOM 33560 C CA . VAL A 1 5 ? -1.082 -2.055 3.082 1.00 64.14 5 VAL A CA 19
ATOM 33561 C C . VAL A 1 5 ? -0.904 -2.695 1.687 1.00 62.02 5 VAL A C 19
ATOM 33562 O O . VAL A 1 5 ? -0.911 -3.913 1.564 1.00 64.35 5 VAL A O 19
ATOM 33575 N N . LEU A 1 6 ? -0.786 -1.866 0.639 1.00 23.35 6 LEU A N 19
ATOM 33576 C CA . LEU A 1 6 ? -0.501 -2.328 -0.732 1.00 43.23 6 LEU A CA 19
ATOM 33577 C C . LEU A 1 6 ? 0.936 -1.945 -1.099 1.00 53.34 6 LEU A C 19
ATOM 33578 O O . LEU A 1 6 ? 1.259 -0.761 -1.145 1.00 64.45 6 LEU A O 19
ATOM 33594 N N . ILE A 1 7 ? 1.802 -2.942 -1.349 1.00 21.54 7 ILE A N 19
ATOM 33595 C CA . ILE A 1 7 ? 3.211 -2.681 -1.688 1.00 2.24 7 ILE A CA 19
ATOM 33596 C C . ILE A 1 7 ? 3.408 -2.792 -3.221 1.00 35.25 7 ILE A C 19
ATOM 33597 O O . ILE A 1 7 ? 3.111 -3.820 -3.830 1.00 71.10 7 ILE A O 19
ATOM 33613 N N . ILE A 1 8 ? 3.878 -1.702 -3.837 1.00 20.31 8 ILE A N 19
ATOM 33614 C CA . ILE A 1 8 ? 4.234 -1.650 -5.265 1.00 23.41 8 ILE A CA 19
ATOM 33615 C C . ILE A 1 8 ? 5.761 -1.527 -5.350 1.00 35.32 8 ILE A C 19
ATOM 33616 O O . ILE A 1 8 ? 6.322 -0.458 -5.065 1.00 30.13 8 ILE A O 19
ATOM 33632 N N . SER A 1 9 ? 6.420 -2.635 -5.687 1.00 21.11 9 SER A N 19
ATOM 33633 C CA . SER A 1 9 ? 7.869 -2.679 -5.877 1.00 31.34 9 SER A CA 19
ATOM 33634 C C . SER A 1 9 ? 8.212 -3.877 -6.764 1.00 30.23 9 SER A C 19
ATOM 33635 O O . SER A 1 9 ? 7.582 -4.932 -6.660 1.00 3.41 9 SER A O 19
ATOM 33643 N N . ASN A 1 10 ? 9.167 -3.679 -7.676 1.00 73.30 10 ASN A N 19
ATOM 33644 C CA . ASN A 1 10 ? 9.781 -4.764 -8.459 1.00 73.11 10 ASN A CA 19
ATOM 33645 C C . ASN A 1 10 ? 10.915 -5.414 -7.630 1.00 72.52 10 ASN A C 19
ATOM 33646 O O . ASN A 1 10 ? 11.270 -6.571 -7.854 1.00 50.21 10 ASN A O 19
ATOM 33657 N N . ASP A 1 11 ? 11.454 -4.645 -6.653 1.00 73.14 11 ASP A N 19
ATOM 33658 C CA . ASP A 1 11 ? 12.540 -5.101 -5.761 1.00 31.11 11 ASP A CA 19
ATOM 33659 C C . ASP A 1 11 ? 11.951 -5.989 -4.651 1.00 20.13 11 ASP A C 19
ATOM 33660 O O . ASP A 1 11 ? 11.283 -5.487 -3.734 1.00 75.52 11 ASP A O 19
ATOM 33669 N N . LYS A 1 12 ? 12.211 -7.305 -4.770 1.00 51.52 12 LYS A N 19
ATOM 33670 C CA . LYS A 1 12 ? 11.695 -8.347 -3.847 1.00 75.34 12 LYS A CA 19
ATOM 33671 C C . LYS A 1 12 ? 12.156 -8.108 -2.403 1.00 1.14 12 LYS A C 19
ATOM 33672 O O . LYS A 1 12 ? 11.432 -8.439 -1.468 1.00 43.14 12 LYS A O 19
ATOM 33691 N N . LYS A 1 13 ? 13.353 -7.505 -2.243 1.00 0.14 13 LYS A N 19
ATOM 33692 C CA . LYS A 1 13 ? 13.929 -7.209 -0.922 1.00 34.42 13 LYS A CA 19
ATOM 33693 C C . LYS A 1 13 ? 13.065 -6.165 -0.192 1.00 40.14 13 LYS A C 19
ATOM 33694 O O . LYS A 1 13 ? 12.710 -6.359 0.965 1.00 10.51 13 LYS A O 19
ATOM 33713 N N . LEU A 1 14 ? 12.701 -5.084 -0.912 1.00 73.20 14 LEU A N 19
ATOM 33714 C CA . LEU A 1 14 ? 11.859 -3.991 -0.375 1.00 0.54 14 LEU A CA 19
ATOM 33715 C C . LEU A 1 14 ? 10.426 -4.500 -0.079 1.00 61.24 14 LEU A C 19
ATOM 33716 O O . LEU A 1 14 ? 9.791 -4.042 0.882 1.00 34.42 14 LEU A O 19
ATOM 33732 N N . ILE A 1 15 ? 9.933 -5.452 -0.909 1.00 21.15 15 ILE A N 19
ATOM 33733 C CA . ILE A 1 15 ? 8.615 -6.104 -0.705 1.00 34.04 15 ILE A CA 19
ATOM 33734 C C . ILE A 1 15 ? 8.610 -6.896 0.621 1.00 11.12 15 ILE A C 19
ATOM 33735 O O . ILE A 1 15 ? 7.676 -6.777 1.420 1.00 10.12 15 ILE A O 19
ATOM 33751 N N . GLU A 1 16 ? 9.673 -7.703 0.816 1.00 51.31 16 GLU A N 19
ATOM 33752 C CA . GLU A 1 16 ? 9.848 -8.540 2.015 1.00 12.22 16 GLU A CA 19
ATOM 33753 C C . GLU A 1 16 ? 9.974 -7.667 3.271 1.00 63.44 16 GLU A C 19
ATOM 33754 O O . GLU A 1 16 ? 9.292 -7.916 4.252 1.00 32.21 16 GLU A O 19
ATOM 33766 N N . GLU A 1 17 ? 10.812 -6.614 3.194 1.00 51.31 17 GLU A N 19
ATOM 33767 C CA . GLU A 1 17 ? 11.047 -5.673 4.313 1.00 41.35 17 GLU A CA 19
ATOM 33768 C C . GLU A 1 17 ? 9.739 -4.991 4.777 1.00 24.35 17 GLU A C 19
ATOM 33769 O O . GLU A 1 17 ? 9.505 -4.826 5.988 1.00 43.34 17 GLU A O 19
ATOM 33781 N N . ALA A 1 18 ? 8.904 -4.602 3.796 1.00 45.41 18 ALA A N 19
ATOM 33782 C CA . ALA A 1 18 ? 7.594 -3.973 4.043 1.00 53.34 18 ALA A CA 19
ATOM 33783 C C . ALA A 1 18 ? 6.612 -4.995 4.655 1.00 33.33 18 ALA A C 19
ATOM 33784 O O . ALA A 1 18 ? 5.959 -4.726 5.675 1.00 54.42 18 ALA A O 19
ATOM 33791 N N . ARG A 1 19 ? 6.557 -6.185 4.029 1.00 12.51 19 ARG A N 19
ATOM 33792 C CA . ARG A 1 19 ? 5.677 -7.293 4.455 1.00 30.51 19 ARG A CA 19
ATOM 33793 C C . ARG A 1 19 ? 5.993 -7.742 5.893 1.00 24.41 19 ARG A C 19
ATOM 33794 O O . ARG A 1 19 ? 5.078 -7.999 6.669 1.00 33.10 19 ARG A O 19
ATOM 33815 N N . LYS A 1 20 ? 7.293 -7.770 6.249 1.00 53.24 20 LYS A N 19
ATOM 33816 C CA . LYS A 1 20 ? 7.745 -8.161 7.597 1.00 63.25 20 LYS A CA 19
ATOM 33817 C C . LYS A 1 20 ? 7.202 -7.191 8.664 1.00 74.33 20 LYS A C 19
ATOM 33818 O O . LYS A 1 20 ? 6.788 -7.620 9.743 1.00 40.55 20 LYS A O 19
ATOM 33837 N N . MET A 1 21 ? 7.181 -5.890 8.325 1.00 42.04 21 MET A N 19
ATOM 33838 C CA . MET A 1 21 ? 6.593 -4.853 9.191 1.00 35.50 21 MET A CA 19
ATOM 33839 C C . MET A 1 21 ? 5.085 -5.052 9.363 1.00 50.22 21 MET A C 19
ATOM 33840 O O . MET A 1 21 ? 4.567 -4.901 10.465 1.00 5.12 21 MET A O 19
ATOM 33854 N N . ALA A 1 22 ? 4.406 -5.405 8.266 1.00 30.22 22 ALA A N 19
ATOM 33855 C CA . ALA A 1 22 ? 2.952 -5.624 8.257 1.00 3.25 22 ALA A CA 19
ATOM 33856 C C . ALA A 1 22 ? 2.554 -6.879 9.063 1.00 61.30 22 ALA A C 19
ATOM 33857 O O . ALA A 1 22 ? 1.509 -6.892 9.709 1.00 54.55 22 ALA A O 19
ATOM 33864 N N . GLU A 1 23 ? 3.408 -7.922 9.018 1.00 25.13 23 GLU A N 19
ATOM 33865 C CA . GLU A 1 23 ? 3.194 -9.183 9.767 1.00 35.21 23 GLU A CA 19
ATOM 33866 C C . GLU A 1 23 ? 3.371 -8.946 11.281 1.00 24.54 23 GLU A C 19
ATOM 33867 O O . GLU A 1 23 ? 2.603 -9.467 12.098 1.00 71.31 23 GLU A O 19
ATOM 33879 N N . LYS A 1 24 ? 4.376 -8.126 11.645 1.00 51.33 24 LYS A N 19
ATOM 33880 C CA . LYS A 1 24 ? 4.657 -7.766 13.053 1.00 22.33 24 LYS A CA 19
ATOM 33881 C C . LYS A 1 24 ? 3.614 -6.761 13.574 1.00 71.12 24 LYS A C 19
ATOM 33882 O O . LYS A 1 24 ? 3.287 -6.757 14.763 1.00 24.11 24 LYS A O 19
ATOM 33901 N N . ALA A 1 25 ? 3.082 -5.926 12.663 1.00 51.32 25 ALA A N 19
ATOM 33902 C CA . ALA A 1 25 ? 2.018 -4.955 12.980 1.00 32.14 25 ALA A CA 19
ATOM 33903 C C . ALA A 1 25 ? 0.623 -5.594 12.884 1.00 25.05 25 ALA A C 19
ATOM 33904 O O . ALA A 1 25 ? -0.374 -4.931 13.172 1.00 12.05 25 ALA A O 19
ATOM 33911 N N . ASN A 1 26 ? 0.581 -6.882 12.452 1.00 65.22 26 ASN A N 19
ATOM 33912 C CA . ASN A 1 26 ? -0.652 -7.701 12.320 1.00 21.50 26 ASN A CA 19
ATOM 33913 C C . ASN A 1 26 ? -1.641 -7.116 11.281 1.00 12.24 26 ASN A C 19
ATOM 33914 O O . ASN A 1 26 ? -2.820 -7.488 11.256 1.00 65.41 26 ASN A O 19
ATOM 33925 N N . LEU A 1 27 ? -1.130 -6.239 10.400 1.00 23.35 27 LEU A N 19
ATOM 33926 C CA . LEU A 1 27 ? -1.906 -5.635 9.300 1.00 1.24 27 LEU A CA 19
ATOM 33927 C C . LEU A 1 27 ? -1.817 -6.524 8.049 1.00 74.21 27 LEU A C 19
ATOM 33928 O O . LEU A 1 27 ? -0.802 -7.196 7.826 1.00 21.42 27 LEU A O 19
ATOM 33944 N N . GLU A 1 28 ? -2.874 -6.498 7.223 1.00 64.22 28 GLU A N 19
ATOM 33945 C CA . GLU A 1 28 ? -2.954 -7.319 6.008 1.00 11.33 28 GLU A CA 19
ATOM 33946 C C . GLU A 1 28 ? -2.327 -6.575 4.813 1.00 50.45 28 GLU A C 19
ATOM 33947 O O . GLU A 1 28 ? -2.844 -5.544 4.370 1.00 70.23 28 GLU A O 19
ATOM 33959 N N . LEU A 1 29 ? -1.209 -7.124 4.310 1.00 61.20 29 LEU A N 19
ATOM 33960 C CA . LEU A 1 29 ? -0.449 -6.555 3.188 1.00 40.52 29 LEU A CA 19
ATOM 33961 C C . LEU A 1 29 ? -0.669 -7.418 1.943 1.00 63.52 29 LEU A C 19
ATOM 33962 O O . LEU A 1 29 ? -0.630 -8.651 2.025 1.00 42.54 29 LEU A O 19
ATOM 33978 N N . ARG A 1 30 ? -0.901 -6.758 0.794 1.00 53.34 30 ARG A N 19
ATOM 33979 C CA . ARG A 1 30 ? -1.062 -7.417 -0.513 1.00 51.30 30 ARG A CA 19
ATOM 33980 C C . ARG A 1 30 ? 0.010 -6.881 -1.467 1.00 74.02 30 ARG A C 19
ATOM 33981 O O . ARG A 1 30 ? 0.248 -5.665 -1.521 1.00 42.11 30 ARG A O 19
ATOM 34002 N N . THR A 1 31 ? 0.652 -7.795 -2.200 1.00 54.34 31 THR A N 19
ATOM 34003 C CA . THR A 1 31 ? 1.734 -7.463 -3.127 1.00 50.33 31 THR A CA 19
ATOM 34004 C C . THR A 1 31 ? 1.161 -7.104 -4.512 1.00 70.10 31 THR A C 19
ATOM 34005 O O . THR A 1 31 ? 0.584 -7.952 -5.211 1.00 25.02 31 THR A O 19
ATOM 34016 N N . VAL A 1 32 ? 1.322 -5.829 -4.878 1.00 2.24 32 VAL A N 19
ATOM 34017 C CA . VAL A 1 32 ? 0.828 -5.258 -6.135 1.00 31.42 32 VAL A CA 19
ATOM 34018 C C . VAL A 1 32 ? 1.926 -5.366 -7.212 1.00 12.12 32 VAL A C 19
ATOM 34019 O O . VAL A 1 32 ? 3.057 -4.896 -7.012 1.00 11.23 32 VAL A O 19
ATOM 34032 N N . LYS A 1 33 ? 1.572 -5.994 -8.338 1.00 44.25 33 LYS A N 19
ATOM 34033 C CA . LYS A 1 33 ? 2.492 -6.254 -9.460 1.00 42.23 33 LYS A CA 19
ATOM 34034 C C . LYS A 1 33 ? 2.384 -5.113 -10.493 1.00 42.15 33 LYS A C 19
ATOM 34035 O O . LYS A 1 33 ? 3.393 -4.551 -10.938 1.00 35.04 33 LYS A O 19
ATOM 34054 N N . THR A 1 34 ? 1.129 -4.783 -10.855 1.00 1.23 34 THR A N 19
ATOM 34055 C CA . THR A 1 34 ? 0.786 -3.754 -11.860 1.00 41.30 34 THR A CA 19
ATOM 34056 C C . THR A 1 34 ? -0.358 -2.861 -11.340 1.00 63.11 34 THR A C 19
ATOM 34057 O O . THR A 1 34 ? -0.899 -3.093 -10.251 1.00 43.52 34 THR A O 19
ATOM 34068 N N . GLU A 1 35 ? -0.725 -1.843 -12.135 1.00 11.03 35 GLU A N 19
ATOM 34069 C CA . GLU A 1 35 ? -1.855 -0.944 -11.827 1.00 33.42 35 GLU A CA 19
ATOM 34070 C C . GLU A 1 35 ? -3.192 -1.720 -11.785 1.00 13.12 35 GLU A C 19
ATOM 34071 O O . GLU A 1 35 ? -4.071 -1.391 -10.991 1.00 21.32 35 GLU A O 19
ATOM 34083 N N . ASP A 1 36 ? -3.318 -2.760 -12.638 1.00 52.20 36 ASP A N 19
ATOM 34084 C CA . ASP A 1 36 ? -4.524 -3.619 -12.706 1.00 41.24 36 ASP A CA 19
ATOM 34085 C C . ASP A 1 36 ? -4.709 -4.415 -11.399 1.00 71.20 36 ASP A C 19
ATOM 34086 O O . ASP A 1 36 ? -5.840 -4.659 -10.958 1.00 43.52 36 ASP A O 19
ATOM 34095 N N . GLU A 1 37 ? -3.574 -4.780 -10.773 1.00 3.33 37 GLU A N 19
ATOM 34096 C CA . GLU A 1 37 ? -3.555 -5.414 -9.447 1.00 3.13 37 GLU A CA 19
ATOM 34097 C C . GLU A 1 37 ? -4.018 -4.427 -8.365 1.00 0.02 37 GLU A C 19
ATOM 34098 O O . GLU A 1 37 ? -4.784 -4.795 -7.476 1.00 33.12 37 GLU A O 19
ATOM 34110 N N . LEU A 1 38 ? -3.560 -3.168 -8.485 1.00 5.23 38 LEU A N 19
ATOM 34111 C CA . LEU A 1 38 ? -3.892 -2.077 -7.546 1.00 51.44 38 LEU A CA 19
ATOM 34112 C C . LEU A 1 38 ? -5.431 -1.876 -7.511 1.00 34.22 38 LEU A C 19
ATOM 34113 O O . LEU A 1 38 ? -6.044 -1.862 -6.437 1.00 33.42 38 LEU A O 19
ATOM 34129 N N . LYS A 1 39 ? -6.022 -1.816 -8.722 1.00 41.52 39 LYS A N 19
ATOM 34130 C CA . LYS A 1 39 ? -7.479 -1.698 -8.944 1.00 0.32 39 LYS A CA 19
ATOM 34131 C C . LYS A 1 39 ? -8.238 -2.892 -8.325 1.00 3.22 39 LYS A C 19
ATOM 34132 O O . LYS A 1 39 ? -9.276 -2.714 -7.682 1.00 74.25 39 LYS A O 19
ATOM 34151 N N . LYS A 1 40 ? -7.674 -4.098 -8.526 1.00 71.44 40 LYS A N 19
ATOM 34152 C CA . LYS A 1 40 ? -8.254 -5.375 -8.068 1.00 11.42 40 LYS A CA 19
ATOM 34153 C C . LYS A 1 40 ? -8.404 -5.411 -6.539 1.00 25.33 40 LYS A C 19
ATOM 34154 O O . LYS A 1 40 ? -9.461 -5.789 -6.012 1.00 45.12 40 LYS A O 19
ATOM 34173 N N . TYR A 1 41 ? -7.336 -4.990 -5.843 1.00 21.02 41 TYR A N 19
ATOM 34174 C CA . TYR A 1 41 ? -7.303 -4.984 -4.374 1.00 53.44 41 TYR A CA 19
ATOM 34175 C C . TYR A 1 41 ? -8.276 -3.934 -3.817 1.00 31.01 41 TYR A C 19
ATOM 34176 O O . TYR A 1 41 ? -8.926 -4.172 -2.800 1.00 55.31 41 TYR A O 19
ATOM 34194 N N . LEU A 1 42 ? -8.391 -2.788 -4.521 1.00 55.55 42 LEU A N 19
ATOM 34195 C CA . LEU A 1 42 ? -9.383 -1.738 -4.193 1.00 12.21 42 LEU A CA 19
ATOM 34196 C C . LEU A 1 42 ? -10.844 -2.262 -4.306 1.00 44.30 42 LEU A C 19
ATOM 34197 O O . LEU A 1 42 ? -11.687 -1.913 -3.482 1.00 52.11 42 LEU A O 19
ATOM 34213 N N . GLU A 1 43 ? -11.126 -3.107 -5.321 1.00 41.42 43 GLU A N 19
ATOM 34214 C CA . GLU A 1 43 ? -12.458 -3.753 -5.495 1.00 54.00 43 GLU A CA 19
ATOM 34215 C C . GLU A 1 43 ? -12.798 -4.648 -4.286 1.00 14.30 43 GLU A C 19
ATOM 34216 O O . GLU A 1 43 ? -13.952 -4.695 -3.843 1.00 42.32 43 GLU A O 19
ATOM 34228 N N . GLU A 1 44 ? -11.770 -5.320 -3.744 1.00 73.03 44 GLU A N 19
ATOM 34229 C CA . GLU A 1 44 ? -11.900 -6.107 -2.504 1.00 24.43 44 GLU A CA 19
ATOM 34230 C C . GLU A 1 44 ? -12.221 -5.183 -1.316 1.00 42.30 44 GLU A C 19
ATOM 34231 O O . GLU A 1 44 ? -13.073 -5.501 -0.498 1.00 12.04 44 GLU A O 19
ATOM 34243 N N . PHE A 1 45 ? -11.536 -4.025 -1.262 1.00 4.12 45 PHE A N 19
ATOM 34244 C CA . PHE A 1 45 ? -11.716 -3.015 -0.190 1.00 43.32 45 PHE A CA 19
ATOM 34245 C C . PHE A 1 45 ? -13.048 -2.226 -0.318 1.00 21.40 45 PHE A C 19
ATOM 34246 O O . PHE A 1 45 ? -13.460 -1.547 0.629 1.00 42.31 45 PHE A O 19
ATOM 34263 N N . ARG A 1 46 ? -13.697 -2.310 -1.498 1.00 61.23 46 ARG A N 19
ATOM 34264 C CA . ARG A 1 46 ? -15.026 -1.694 -1.751 1.00 65.44 46 ARG A CA 19
ATOM 34265 C C . ARG A 1 46 ? -16.130 -2.416 -0.959 1.00 41.32 46 ARG A C 19
ATOM 34266 O O . ARG A 1 46 ? -16.872 -1.789 -0.193 1.00 20.41 46 ARG A O 19
ATOM 34287 N N . LYS A 1 47 ? -16.207 -3.746 -1.132 1.00 22.02 47 LYS A N 19
ATOM 34288 C CA . LYS A 1 47 ? -17.284 -4.584 -0.541 1.00 33.35 47 LYS A CA 19
ATOM 34289 C C . LYS A 1 47 ? -17.210 -4.646 1.007 1.00 21.22 47 LYS A C 19
ATOM 34290 O O . LYS A 1 47 ? -18.120 -5.173 1.663 1.00 3.34 47 LYS A O 19
ATOM 34309 N N . GLU A 1 48 ? -16.123 -4.094 1.567 1.00 54.03 48 GLU A N 19
ATOM 34310 C CA . GLU A 1 48 ? -15.858 -4.075 3.010 1.00 51.22 48 GLU A CA 19
ATOM 34311 C C . GLU A 1 48 ? -15.385 -2.674 3.439 1.00 23.24 48 GLU A C 19
ATOM 34312 O O . GLU A 1 48 ? -14.612 -2.547 4.394 1.00 64.41 48 GLU A O 19
ATOM 34324 N N . SER A 1 49 ? -15.863 -1.617 2.743 1.00 31.43 49 SER A N 19
ATOM 34325 C CA . SER A 1 49 ? -15.483 -0.215 3.047 1.00 10.15 49 SER A CA 19
ATOM 34326 C C . SER A 1 49 ? -16.204 0.318 4.317 1.00 10.24 49 SER A C 19
ATOM 34327 O O . SER A 1 49 ? -16.909 1.336 4.284 1.00 70.23 49 SER A O 19
ATOM 34335 N N . GLN A 1 50 ? -15.959 -0.366 5.446 1.00 74.33 50 GLN A N 19
ATOM 34336 C CA . GLN A 1 50 ? -16.626 -0.124 6.737 1.00 23.44 50 GLN A CA 19
ATOM 34337 C C . GLN A 1 50 ? -15.560 0.304 7.767 1.00 53.14 50 GLN A C 19
ATOM 34338 O O . GLN A 1 50 ? -15.027 -0.535 8.509 1.00 52.45 50 GLN A O 19
ATOM 34352 N N . ASN A 1 51 ? -15.237 1.613 7.773 1.00 72.42 51 ASN A N 19
ATOM 34353 C CA . ASN A 1 51 ? -14.086 2.177 8.514 1.00 13.44 51 ASN A CA 19
ATOM 34354 C C . ASN A 1 51 ? -12.787 1.488 8.063 1.00 13.50 51 ASN A C 19
ATOM 34355 O O . ASN A 1 51 ? -12.223 0.641 8.773 1.00 43.13 51 ASN A O 19
ATOM 34366 N N . ILE A 1 52 ? -12.359 1.832 6.843 1.00 73.12 52 ILE A N 19
ATOM 34367 C CA . ILE A 1 52 ? -11.177 1.242 6.205 1.00 64.21 52 ILE A CA 19
ATOM 34368 C C . ILE A 1 52 ? -10.215 2.350 5.754 1.00 61.44 52 ILE A C 19
ATOM 34369 O O . ILE A 1 52 ? -10.641 3.434 5.329 1.00 72.23 52 ILE A O 19
ATOM 34385 N N . LYS A 1 53 ? -8.915 2.068 5.876 1.00 33.33 53 LYS A N 19
ATOM 34386 C CA . LYS A 1 53 ? -7.845 2.910 5.351 1.00 72.34 53 LYS A CA 19
ATOM 34387 C C . LYS A 1 53 ? -6.812 1.994 4.705 1.00 13.23 53 LYS A C 19
ATOM 34388 O O . LYS A 1 53 ? -6.485 0.931 5.254 1.00 52.24 53 LYS A O 19
ATOM 34407 N N . VAL A 1 54 ? -6.326 2.395 3.534 1.00 13.24 54 VAL A N 19
ATOM 34408 C CA . VAL A 1 54 ? -5.292 1.657 2.792 1.00 12.53 54 VAL A CA 19
ATOM 34409 C C . VAL A 1 54 ? -4.041 2.540 2.651 1.00 44.51 54 VAL A C 19
ATOM 34410 O O . VAL A 1 54 ? -4.156 3.748 2.492 1.00 33.52 54 VAL A O 19
ATOM 34423 N N . LEU A 1 55 ? -2.858 1.924 2.765 1.00 61.41 55 LEU A N 19
ATOM 34424 C CA . LEU A 1 55 ? -1.564 2.598 2.599 1.00 51.51 55 LEU A CA 19
ATOM 34425 C C . LEU A 1 55 ? -0.811 1.941 1.435 1.00 53.13 55 LEU A C 19
ATOM 34426 O O . LEU A 1 55 ? -0.336 0.811 1.557 1.00 10.40 55 LEU A O 19
ATOM 34442 N N . ILE A 1 56 ? -0.704 2.662 0.320 1.00 22.01 56 ILE A N 19
ATOM 34443 C CA . ILE A 1 56 ? -0.070 2.164 -0.902 1.00 20.51 56 ILE A CA 19
ATOM 34444 C C . ILE A 1 56 ? 1.358 2.744 -0.986 1.00 3.15 56 ILE A C 19
ATOM 34445 O O . ILE A 1 56 ? 1.520 3.938 -1.232 1.00 24.01 56 ILE A O 19
ATOM 34461 N N . LEU A 1 57 ? 2.383 1.900 -0.768 1.00 62.42 57 LEU A N 19
ATOM 34462 C CA . LEU A 1 57 ? 3.791 2.319 -0.893 1.00 33.40 57 LEU A CA 19
ATOM 34463 C C . LEU A 1 57 ? 4.218 2.028 -2.331 1.00 53.23 57 LEU A C 19
ATOM 34464 O O . LEU A 1 57 ? 4.315 0.865 -2.711 1.00 15.13 57 LEU A O 19
ATOM 34480 N N . VAL A 1 58 ? 4.473 3.074 -3.118 1.00 13.33 58 VAL A N 19
ATOM 34481 C CA . VAL A 1 58 ? 4.785 2.933 -4.550 1.00 62.15 58 VAL A CA 19
ATOM 34482 C C . VAL A 1 58 ? 6.287 3.075 -4.807 1.00 70.42 58 VAL A C 19
ATOM 34483 O O . VAL A 1 58 ? 6.984 3.769 -4.076 1.00 3.35 58 VAL A O 19
ATOM 34496 N N . SER A 1 59 ? 6.764 2.408 -5.855 1.00 21.44 59 SER A N 19
ATOM 34497 C CA . SER A 1 59 ? 8.146 2.545 -6.323 1.00 2.42 59 SER A CA 19
ATOM 34498 C C . SER A 1 59 ? 8.315 3.865 -7.111 1.00 43.20 59 SER A C 19
ATOM 34499 O O . SER A 1 59 ? 9.175 4.696 -6.790 1.00 15.44 59 SER A O 19
ATOM 34507 N N . ASN A 1 60 ? 7.435 4.050 -8.105 1.00 73.11 60 ASN A N 19
ATOM 34508 C CA . ASN A 1 60 ? 7.517 5.135 -9.100 1.00 24.42 60 ASN A CA 19
ATOM 34509 C C . ASN A 1 60 ? 6.629 6.330 -8.710 1.00 44.54 60 ASN A C 19
ATOM 34510 O O . ASN A 1 60 ? 5.542 6.150 -8.149 1.00 62.02 60 ASN A O 19
ATOM 34521 N N . ASP A 1 61 ? 7.109 7.553 -9.036 1.00 50.14 61 ASP A N 19
ATOM 34522 C CA . ASP A 1 61 ? 6.345 8.814 -8.876 1.00 64.13 61 ASP A CA 19
ATOM 34523 C C . ASP A 1 61 ? 5.081 8.828 -9.754 1.00 22.33 61 ASP A C 19
ATOM 34524 O O . ASP A 1 61 ? 4.094 9.488 -9.417 1.00 51.44 61 ASP A O 19
ATOM 34533 N N . GLU A 1 62 ? 5.129 8.085 -10.875 1.00 41.23 62 GLU A N 19
ATOM 34534 C CA . GLU A 1 62 ? 3.972 7.902 -11.765 1.00 1.43 62 GLU A CA 19
ATOM 34535 C C . GLU A 1 62 ? 2.893 7.070 -11.047 1.00 44.22 62 GLU A C 19
ATOM 34536 O O . GLU A 1 62 ? 1.709 7.405 -11.100 1.00 73.53 62 GLU A O 19
ATOM 34548 N N . GLU A 1 63 ? 3.347 6.014 -10.329 1.00 0.41 63 GLU A N 19
ATOM 34549 C CA . GLU A 1 63 ? 2.464 5.124 -9.552 1.00 51.14 63 GLU A CA 19
ATOM 34550 C C . GLU A 1 63 ? 1.862 5.830 -8.327 1.00 24.42 63 GLU A C 19
ATOM 34551 O O . GLU A 1 63 ? 0.789 5.448 -7.876 1.00 33.05 63 GLU A O 19
ATOM 34563 N N . LEU A 1 64 ? 2.587 6.819 -7.767 1.00 61.12 64 LEU A N 19
ATOM 34564 C CA . LEU A 1 64 ? 2.085 7.676 -6.669 1.00 31.24 64 LEU A CA 19
ATOM 34565 C C . LEU A 1 64 ? 0.736 8.317 -7.055 1.00 40.23 64 LEU A C 19
ATOM 34566 O O . LEU A 1 64 ? -0.311 8.037 -6.434 1.00 43.44 64 LEU A O 19
ATOM 34582 N N . ASP A 1 65 ? 0.784 9.123 -8.132 1.00 71.21 65 ASP A N 19
ATOM 34583 C CA . ASP A 1 65 ? -0.387 9.826 -8.672 1.00 24.14 65 ASP A CA 19
ATOM 34584 C C . ASP A 1 65 ? -1.443 8.824 -9.171 1.00 4.34 65 ASP A C 19
ATOM 34585 O O . ASP A 1 65 ? -2.623 8.976 -8.863 1.00 11.42 65 ASP A O 19
ATOM 34594 N N . LYS A 1 66 ? -0.975 7.749 -9.841 1.00 43.41 66 LYS A N 19
ATOM 34595 C CA . LYS A 1 66 ? -1.845 6.744 -10.484 1.00 25.50 66 LYS A CA 19
ATOM 34596 C C . LYS A 1 66 ? -2.722 6.021 -9.441 1.00 34.30 66 LYS A C 19
ATOM 34597 O O . LYS A 1 66 ? -3.947 5.929 -9.599 1.00 24.41 66 LYS A O 19
ATOM 34616 N N . ALA A 1 67 ? -2.076 5.554 -8.359 1.00 1.41 67 ALA A N 19
ATOM 34617 C CA . ALA A 1 67 ? -2.737 4.798 -7.283 1.00 13.31 67 ALA A CA 19
ATOM 34618 C C . ALA A 1 67 ? -3.680 5.694 -6.459 1.00 3.34 67 ALA A C 19
ATOM 34619 O O . ALA A 1 67 ? -4.709 5.214 -5.967 1.00 3.22 67 ALA A O 19
ATOM 34626 N N . LYS A 1 68 ? -3.322 6.996 -6.314 1.00 75.30 68 LYS A N 19
ATOM 34627 C CA . LYS A 1 68 ? -4.216 7.996 -5.681 1.00 23.32 68 LYS A CA 19
ATOM 34628 C C . LYS A 1 68 ? -5.499 8.191 -6.508 1.00 50.21 68 LYS A C 19
ATOM 34629 O O . LYS A 1 68 ? -6.597 8.142 -5.957 1.00 31.42 68 LYS A O 19
ATOM 34648 N N . GLU A 1 69 ? -5.330 8.375 -7.839 1.00 20.02 69 GLU A N 19
ATOM 34649 C CA . GLU A 1 69 ? -6.452 8.599 -8.784 1.00 52.13 69 GLU A CA 19
ATOM 34650 C C . GLU A 1 69 ? -7.461 7.438 -8.699 1.00 13.11 69 GLU A C 19
ATOM 34651 O O . GLU A 1 69 ? -8.658 7.663 -8.504 1.00 3.14 69 GLU A O 19
ATOM 34663 N N . LEU A 1 70 ? -6.919 6.201 -8.765 1.00 32.33 70 LEU A N 19
ATOM 34664 C CA . LEU A 1 70 ? -7.698 4.949 -8.720 1.00 31.14 70 LEU A CA 19
ATOM 34665 C C . LEU A 1 70 ? -8.487 4.842 -7.399 1.00 12.33 70 LEU A C 19
ATOM 34666 O O . LEU A 1 70 ? -9.685 4.544 -7.411 1.00 33.04 70 LEU A O 19
ATOM 34682 N N . ALA A 1 71 ? -7.802 5.131 -6.279 1.00 0.35 71 ALA A N 19
ATOM 34683 C CA . ALA A 1 71 ? -8.385 5.085 -4.920 1.00 0.14 71 ALA A CA 19
ATOM 34684 C C . ALA A 1 71 ? -9.545 6.084 -4.744 1.00 65.42 71 ALA A C 19
ATOM 34685 O O . ALA A 1 71 ? -10.525 5.799 -4.037 1.00 52.44 71 ALA A O 19
ATOM 34692 N N . GLN A 1 72 ? -9.409 7.251 -5.391 1.00 32.33 72 GLN A N 19
ATOM 34693 C CA . GLN A 1 72 ? -10.415 8.329 -5.354 1.00 1.52 72 GLN A CA 19
ATOM 34694 C C . GLN A 1 72 ? -11.634 7.986 -6.231 1.00 33.32 72 GLN A C 19
ATOM 34695 O O . GLN A 1 72 ? -12.768 8.324 -5.871 1.00 45.31 72 GLN A O 19
ATOM 34709 N N . LYS A 1 73 ? -11.400 7.272 -7.356 1.00 3.40 73 LYS A N 19
ATOM 34710 C CA . LYS A 1 73 ? -12.493 6.755 -8.217 1.00 20.10 73 LYS A CA 19
ATOM 34711 C C . LYS A 1 73 ? -13.283 5.670 -7.459 1.00 71.02 73 LYS A C 19
ATOM 34712 O O . LYS A 1 73 ? -14.497 5.535 -7.627 1.00 52.21 73 LYS A O 19
ATOM 34731 N N . MET A 1 74 ? -12.552 4.917 -6.612 1.00 32.54 74 MET A N 19
ATOM 34732 C CA . MET A 1 74 ? -13.113 3.875 -5.727 1.00 53.11 74 MET A CA 19
ATOM 34733 C C . MET A 1 74 ? -13.705 4.480 -4.439 1.00 4.01 74 MET A C 19
ATOM 34734 O O . MET A 1 74 ? -14.319 3.754 -3.655 1.00 42.34 74 MET A O 19
ATOM 34748 N N . GLU A 1 75 ? -13.478 5.801 -4.230 1.00 22.14 75 GLU A N 19
ATOM 34749 C CA . GLU A 1 75 ? -13.946 6.574 -3.042 1.00 62.32 75 GLU A CA 19
ATOM 34750 C C . GLU A 1 75 ? -13.444 6.014 -1.686 1.00 15.13 75 GLU A C 19
ATOM 34751 O O . GLU A 1 75 ? -13.947 6.412 -0.626 1.00 72.21 75 GLU A O 19
ATOM 34763 N N . ILE A 1 76 ? -12.440 5.122 -1.722 1.00 35.13 76 ILE A N 19
ATOM 34764 C CA . ILE A 1 76 ? -11.868 4.496 -0.516 1.00 31.42 76 ILE A CA 19
ATOM 34765 C C . ILE A 1 76 ? -10.851 5.467 0.110 1.00 20.32 76 ILE A C 19
ATOM 34766 O O . ILE A 1 76 ? -10.036 6.068 -0.604 1.00 51.44 76 ILE A O 19
ATOM 34782 N N . ASP A 1 77 ? -10.924 5.621 1.438 1.00 25.22 77 ASP A N 19
ATOM 34783 C CA . ASP A 1 77 ? -10.064 6.536 2.197 1.00 12.32 77 ASP A CA 19
ATOM 34784 C C . ASP A 1 77 ? -8.630 5.961 2.276 1.00 14.13 77 ASP A C 19
ATOM 34785 O O . ASP A 1 77 ? -8.352 5.059 3.067 1.00 31.04 77 ASP A O 19
ATOM 34794 N N . VAL A 1 78 ? -7.731 6.477 1.411 1.00 73.14 78 VAL A N 19
ATOM 34795 C CA . VAL A 1 78 ? -6.386 5.891 1.161 1.00 64.43 78 VAL A CA 19
ATOM 34796 C C . VAL A 1 78 ? -5.274 6.965 1.243 1.00 70.11 78 VAL A C 19
ATOM 34797 O O . VAL A 1 78 ? -5.483 8.121 0.874 1.00 22.25 78 VAL A O 19
ATOM 34810 N N . ARG A 1 79 ? -4.084 6.534 1.723 1.00 41.24 79 ARG A N 19
ATOM 34811 C CA . ARG A 1 79 ? -2.822 7.297 1.654 1.00 61.03 79 ARG A CA 19
ATOM 34812 C C . ARG A 1 79 ? -1.901 6.548 0.691 1.00 1.12 79 ARG A C 19
ATOM 34813 O O . ARG A 1 79 ? -1.812 5.323 0.755 1.00 53.43 79 ARG A O 19
ATOM 34834 N N . THR A 1 80 ? -1.227 7.281 -0.180 1.00 71.32 80 THR A N 19
ATOM 34835 C CA . THR A 1 80 ? -0.239 6.718 -1.098 1.00 2.53 80 THR A CA 19
ATOM 34836 C C . THR A 1 80 ? 1.090 7.472 -0.890 1.00 5.34 80 THR A C 19
ATOM 34837 O O . THR A 1 80 ? 1.130 8.700 -1.006 1.00 70.11 80 THR A O 19
ATOM 34848 N N . ARG A 1 81 ? 2.149 6.724 -0.535 1.00 43.01 81 ARG A N 19
ATOM 34849 C CA . ARG A 1 81 ? 3.486 7.270 -0.218 1.00 35.45 81 ARG A CA 19
ATOM 34850 C C . ARG A 1 81 ? 4.515 6.731 -1.230 1.00 72.44 81 ARG A C 19
ATOM 34851 O O . ARG A 1 81 ? 4.567 5.525 -1.463 1.00 24.41 81 ARG A O 19
ATOM 34872 N N . LYS A 1 82 ? 5.333 7.633 -1.810 1.00 23.10 82 LYS A N 19
ATOM 34873 C CA . LYS A 1 82 ? 6.384 7.257 -2.776 1.00 41.11 82 LYS A CA 19
ATOM 34874 C C . LYS A 1 82 ? 7.675 6.865 -2.038 1.00 0.11 82 LYS A C 19
ATOM 34875 O O . LYS A 1 82 ? 8.337 7.713 -1.428 1.00 64.31 82 LYS A O 19
ATOM 34894 N N . VAL A 1 83 ? 8.019 5.576 -2.106 1.00 51.53 83 VAL A N 19
ATOM 34895 C CA . VAL A 1 83 ? 9.208 5.003 -1.455 1.00 61.15 83 VAL A CA 19
ATOM 34896 C C . VAL A 1 83 ? 10.230 4.530 -2.514 1.00 22.25 83 VAL A C 19
ATOM 34897 O O . VAL A 1 83 ? 9.861 3.982 -3.564 1.00 53.21 83 VAL A O 19
ATOM 34910 N N . THR A 1 84 ? 11.523 4.791 -2.248 1.00 22.01 84 THR A N 19
ATOM 34911 C CA . THR A 1 84 ? 12.633 4.314 -3.097 1.00 44.11 84 THR A CA 19
ATOM 34912 C C . THR A 1 84 ? 13.578 3.432 -2.267 1.00 41.10 84 THR A C 19
ATOM 34913 O O . THR A 1 84 ? 14.149 2.459 -2.775 1.00 1.12 84 THR A O 19
ATOM 34924 N N . SER A 1 85 ? 13.736 3.787 -0.977 1.00 31.42 85 SER A N 19
ATOM 34925 C CA . SER A 1 85 ? 14.516 3.008 0.001 1.00 15.01 85 SER A CA 19
ATOM 34926 C C . SER A 1 85 ? 13.565 2.076 0.795 1.00 61.50 85 SER A C 19
ATOM 34927 O O . SER A 1 85 ? 12.409 2.452 1.037 1.00 62.32 85 SER A O 19
ATOM 34935 N N . PRO A 1 86 ? 14.035 0.849 1.231 1.00 2.42 86 PRO A N 19
ATOM 34936 C CA . PRO A 1 86 ? 13.205 -0.093 2.034 1.00 62.02 86 PRO A CA 19
ATOM 34937 C C . PRO A 1 86 ? 12.793 0.512 3.386 1.00 4.32 86 PRO A C 19
ATOM 34938 O O . PRO A 1 86 ? 11.696 0.252 3.873 1.00 54.24 86 PRO A O 19
ATOM 34949 N N . ASP A 1 87 ? 13.677 1.380 3.917 1.00 10.12 87 ASP A N 19
ATOM 34950 C CA . ASP A 1 87 ? 13.494 2.114 5.186 1.00 64.11 87 ASP A CA 19
ATOM 34951 C C . ASP A 1 87 ? 12.162 2.884 5.210 1.00 72.13 87 ASP A C 19
ATOM 34952 O O . ASP A 1 87 ? 11.459 2.918 6.224 1.00 23.44 87 ASP A O 19
ATOM 34961 N N . GLU A 1 88 ? 11.842 3.483 4.055 1.00 72.41 88 GLU A N 19
ATOM 34962 C CA . GLU A 1 88 ? 10.648 4.309 3.866 1.00 61.34 88 GLU A CA 19
ATOM 34963 C C . GLU A 1 88 ? 9.385 3.450 3.925 1.00 14.03 88 GLU A C 19
ATOM 34964 O O . GLU A 1 88 ? 8.461 3.743 4.691 1.00 72.14 88 GLU A O 19
ATOM 34976 N N . ALA A 1 89 ? 9.413 2.339 3.159 1.00 3.31 89 ALA A N 19
ATOM 34977 C CA . ALA A 1 89 ? 8.269 1.426 3.025 1.00 13.41 89 ALA A CA 19
ATOM 34978 C C . ALA A 1 89 ? 7.896 0.812 4.381 1.00 13.22 89 ALA A C 19
ATOM 34979 O O . ALA A 1 89 ? 6.717 0.692 4.707 1.00 31.31 89 ALA A O 19
ATOM 34986 N N . LYS A 1 90 ? 8.929 0.473 5.169 1.00 44.41 90 LYS A N 19
ATOM 34987 C CA . LYS A 1 90 ? 8.783 -0.106 6.507 1.00 70.35 90 LYS A CA 19
ATOM 34988 C C . LYS A 1 90 ? 8.222 0.928 7.507 1.00 12.41 90 LYS A C 19
ATOM 34989 O O . LYS A 1 90 ? 7.287 0.623 8.285 1.00 24.33 90 LYS A O 19
ATOM 35008 N N . ARG A 1 91 ? 8.823 2.150 7.488 1.00 3.44 91 ARG A N 19
ATOM 35009 C CA . ARG A 1 91 ? 8.480 3.219 8.438 1.00 10.23 91 ARG A CA 19
ATOM 35010 C C . ARG A 1 91 ? 6.999 3.553 8.363 1.00 61.51 91 ARG A C 19
ATOM 35011 O O . ARG A 1 91 ? 6.309 3.497 9.380 1.00 65.54 91 ARG A O 19
ATOM 35032 N N . TRP A 1 92 ? 6.516 3.862 7.142 1.00 71.13 92 TRP A N 19
ATOM 35033 C CA . TRP A 1 92 ? 5.134 4.300 6.924 1.00 71.10 92 TRP A CA 19
ATOM 35034 C C . TRP A 1 92 ? 4.091 3.280 7.428 1.00 15.14 92 TRP A C 19
ATOM 35035 O O . TRP A 1 92 ? 3.008 3.679 7.849 1.00 21.14 92 TRP A O 19
ATOM 35056 N N . ILE A 1 93 ? 4.445 1.978 7.411 1.00 23.43 93 ILE A N 19
ATOM 35057 C CA . ILE A 1 93 ? 3.571 0.901 7.921 1.00 5.12 93 ILE A CA 19
ATOM 35058 C C . ILE A 1 93 ? 3.488 0.978 9.458 1.00 54.34 93 ILE A C 19
ATOM 35059 O O . ILE A 1 93 ? 2.388 0.881 10.029 1.00 44.21 93 ILE A O 19
ATOM 35075 N N . LYS A 1 94 ? 4.657 1.172 10.122 1.00 55.34 94 LYS A N 19
ATOM 35076 C CA . LYS A 1 94 ? 4.709 1.386 11.585 1.00 33.15 94 LYS A CA 19
ATOM 35077 C C . LYS A 1 94 ? 3.888 2.634 11.994 1.00 24.32 94 LYS A C 19
ATOM 35078 O O . LYS A 1 94 ? 3.094 2.572 12.939 1.00 54.20 94 LYS A O 19
ATOM 35097 N N . GLU A 1 95 ? 4.059 3.738 11.238 1.00 43.22 95 GLU A N 19
ATOM 35098 C CA . GLU A 1 95 ? 3.336 5.006 11.473 1.00 74.23 95 GLU A CA 19
ATOM 35099 C C . GLU A 1 95 ? 1.808 4.781 11.378 1.00 41.10 95 GLU A C 19
ATOM 35100 O O . GLU A 1 95 ? 1.048 5.158 12.269 1.00 50.13 95 GLU A O 19
ATOM 35112 N N . PHE A 1 96 ? 1.416 4.088 10.294 1.00 40.11 96 PHE A N 19
ATOM 35113 C CA . PHE A 1 96 ? 0.012 3.777 9.938 1.00 63.30 96 PHE A CA 19
ATOM 35114 C C . PHE A 1 96 ? -0.690 2.941 11.032 1.00 32.25 96 PHE A C 19
ATOM 35115 O O . PHE A 1 96 ? -1.920 2.990 11.185 1.00 12.34 96 PHE A O 19
ATOM 35132 N N . SER A 1 97 ? 0.115 2.192 11.796 1.00 22.05 97 SER A N 19
ATOM 35133 C CA . SER A 1 97 ? -0.359 1.422 12.947 1.00 75.12 97 SER A CA 19
ATOM 35134 C C . SER A 1 97 ? -0.505 2.329 14.192 1.00 15.43 97 SER A C 19
ATOM 35135 O O . SER A 1 97 ? -1.588 2.407 14.781 1.00 53.32 97 SER A O 19
ATOM 35143 N N . GLU A 1 98 ? 0.588 3.038 14.565 1.00 21.42 98 GLU A N 19
ATOM 35144 C CA . GLU A 1 98 ? 0.670 3.789 15.839 1.00 52.40 98 GLU A CA 19
ATOM 35145 C C . GLU A 1 98 ? -0.346 4.948 15.914 1.00 12.03 98 GLU A C 19
ATOM 35146 O O . GLU A 1 98 ? -0.931 5.197 16.977 1.00 2.22 98 GLU A O 19
ATOM 35158 N N . GLU A 1 99 ? -0.546 5.635 14.783 1.00 22.11 99 GLU A N 19
ATOM 35159 C CA . GLU A 1 99 ? -1.546 6.712 14.658 1.00 21.12 99 GLU A CA 19
ATOM 35160 C C . GLU A 1 99 ? -2.974 6.122 14.748 1.00 53.03 99 GLU A C 19
ATOM 35161 O O . GLU A 1 99 ? -3.871 6.732 15.347 1.00 22.41 99 GLU A O 19
ATOM 35173 N N . GLY A 1 100 ? -3.146 4.912 14.169 1.00 54.22 100 GLY A N 19
ATOM 35174 C CA . GLY A 1 100 ? -4.427 4.195 14.175 1.00 71.22 100 GLY A CA 19
ATOM 35175 C C . GLY A 1 100 ? -5.436 4.826 13.227 1.00 55.31 100 GLY A C 19
ATOM 35176 O O . GLY A 1 100 ? -5.635 4.326 12.110 1.00 54.11 100 GLY A O 19
ATOM 35180 N N . GLY A 1 101 ? -6.059 5.936 13.684 1.00 73.14 101 GLY A N 19
ATOM 35181 C CA . GLY A 1 101 ? -6.964 6.747 12.871 1.00 0.44 101 GLY A CA 19
ATOM 35182 C C . GLY A 1 101 ? -8.254 6.025 12.499 1.00 55.34 101 GLY A C 19
ATOM 35183 O O . GLY A 1 101 ? -8.306 5.333 11.485 1.00 10.31 101 GLY A O 19
ATOM 35187 N N . SER A 1 102 ? -9.297 6.200 13.323 1.00 4.42 102 SER A N 19
ATOM 35188 C CA . SER A 1 102 ? -10.619 5.572 13.134 1.00 32.32 102 SER A CA 19
ATOM 35189 C C . SER A 1 102 ? -11.504 6.434 12.197 1.00 24.33 102 SER A C 19
ATOM 35190 O O . SER A 1 102 ? -12.670 6.715 12.508 1.00 60.24 102 SER A O 19
ATOM 35198 N N . LEU A 1 103 ? -10.936 6.790 11.016 1.00 73.43 103 LEU A N 19
ATOM 35199 C CA . LEU A 1 103 ? -11.502 7.777 10.074 1.00 33.24 103 LEU A CA 19
ATOM 35200 C C . LEU A 1 103 ? -11.645 9.149 10.778 1.00 20.03 103 LEU A C 19
ATOM 35201 O O . LEU A 1 103 ? -12.716 9.469 11.325 1.00 34.14 103 LEU A O 19
ATOM 35217 N N . GLU A 1 104 ? -10.547 9.937 10.791 1.00 33.14 104 GLU A N 19
ATOM 35218 C CA . GLU A 1 104 ? -10.468 11.184 11.578 1.00 62.24 104 GLU A CA 19
ATOM 35219 C C . GLU A 1 104 ? -11.272 12.339 10.935 1.00 1.13 104 GLU A C 19
ATOM 35220 O O . GLU A 1 104 ? -10.759 13.132 10.142 1.00 71.21 104 GLU A O 19
ATOM 35232 N N . HIS A 1 105 ? -12.559 12.350 11.290 1.00 73.13 105 HIS A N 19
ATOM 35233 C CA . HIS A 1 105 ? -13.558 13.372 10.932 1.00 13.32 105 HIS A CA 19
ATOM 35234 C C . HIS A 1 105 ? -14.790 13.136 11.825 1.00 74.34 105 HIS A C 19
ATOM 35235 O O . HIS A 1 105 ? -14.827 12.140 12.578 1.00 25.34 105 HIS A O 19
ATOM 35250 N N . HIS A 1 106 ? -15.794 14.029 11.771 1.00 55.33 106 HIS A N 19
ATOM 35251 C CA . HIS A 1 106 ? -17.063 13.797 12.486 1.00 10.23 106 HIS A CA 19
ATOM 35252 C C . HIS A 1 106 ? -17.781 12.603 11.834 1.00 72.11 106 HIS A C 19
ATOM 35253 O O . HIS A 1 106 ? -18.272 12.714 10.700 1.00 31.13 106 HIS A O 19
ATOM 35268 N N . HIS A 1 107 ? -17.794 11.470 12.555 1.00 62.40 107 HIS A N 19
ATOM 35269 C CA . HIS A 1 107 ? -18.422 10.224 12.099 1.00 21.02 107 HIS A CA 19
ATOM 35270 C C . HIS A 1 107 ? -19.934 10.418 11.898 1.00 72.33 107 HIS A C 19
ATOM 35271 O O . HIS A 1 107 ? -20.674 10.681 12.855 1.00 51.33 107 HIS A O 19
ATOM 35286 N N . HIS A 1 108 ? -20.357 10.325 10.635 1.00 73.55 108 HIS A N 19
ATOM 35287 C CA . HIS A 1 108 ? -21.768 10.210 10.253 1.00 32.53 108 HIS A CA 19
ATOM 35288 C C . HIS A 1 108 ? -22.148 8.725 10.204 1.00 14.23 108 HIS A C 19
ATOM 35289 O O . HIS A 1 108 ? -21.290 7.867 9.950 1.00 60.03 108 HIS A O 19
ATOM 35304 N N . HIS A 1 109 ? -23.436 8.437 10.447 1.00 3.34 109 HIS A N 19
ATOM 35305 C CA . HIS A 1 109 ? -23.966 7.064 10.456 1.00 11.34 109 HIS A CA 19
ATOM 35306 C C . HIS A 1 109 ? -24.102 6.545 9.012 1.00 62.12 109 HIS A C 19
ATOM 35307 O O . HIS A 1 109 ? -25.141 6.704 8.365 1.00 2.12 109 HIS A O 19
ATOM 35322 N N . HIS A 1 110 ? -22.991 5.982 8.510 1.00 74.25 110 HIS A N 19
ATOM 35323 C CA . HIS A 1 110 ? -22.867 5.479 7.132 1.00 1.22 110 HIS A CA 19
ATOM 35324 C C . HIS A 1 110 ? -22.782 3.929 7.174 1.00 31.33 110 HIS A C 19
ATOM 35325 O O . HIS A 1 110 ? -23.819 3.267 6.973 1.00 70.43 110 HIS A O 19
ATOM 35341 N N . MET A 1 1 ? -10.283 -1.781 13.828 1.00 32.11 1 MET A N 20
ATOM 35342 C CA . MET A 1 1 ? -10.168 -0.932 12.618 1.00 45.45 1 MET A CA 20
ATOM 35343 C C . MET A 1 1 ? -9.590 -1.778 11.469 1.00 24.22 1 MET A C 20
ATOM 35344 O O . MET A 1 1 ? -8.526 -2.389 11.633 1.00 43.52 1 MET A O 20
ATOM 35360 N N . LEU A 1 2 ? -10.311 -1.836 10.334 1.00 54.31 2 LEU A N 20
ATOM 35361 C CA . LEU A 1 2 ? -9.894 -2.610 9.146 1.00 61.20 2 LEU A CA 20
ATOM 35362 C C . LEU A 1 2 ? -8.647 -1.949 8.506 1.00 63.52 2 LEU A C 20
ATOM 35363 O O . LEU A 1 2 ? -8.745 -0.859 7.949 1.00 74.12 2 LEU A O 20
ATOM 35379 N N . LEU A 1 3 ? -7.464 -2.577 8.643 1.00 2.42 3 LEU A N 20
ATOM 35380 C CA . LEU A 1 3 ? -6.198 -2.004 8.127 1.00 55.12 3 LEU A CA 20
ATOM 35381 C C . LEU A 1 3 ? -5.579 -2.898 7.040 1.00 4.12 3 LEU A C 20
ATOM 35382 O O . LEU A 1 3 ? -5.298 -4.078 7.271 1.00 13.12 3 LEU A O 20
ATOM 35398 N N . TYR A 1 4 ? -5.375 -2.318 5.849 1.00 30.14 4 TYR A N 20
ATOM 35399 C CA . TYR A 1 4 ? -4.771 -3.007 4.697 1.00 14.23 4 TYR A CA 20
ATOM 35400 C C . TYR A 1 4 ? -3.609 -2.179 4.138 1.00 1.41 4 TYR A C 20
ATOM 35401 O O . TYR A 1 4 ? -3.662 -0.949 4.112 1.00 13.44 4 TYR A O 20
ATOM 35419 N N . VAL A 1 5 ? -2.550 -2.888 3.725 1.00 41.23 5 VAL A N 20
ATOM 35420 C CA . VAL A 1 5 ? -1.369 -2.317 3.063 1.00 24.13 5 VAL A CA 20
ATOM 35421 C C . VAL A 1 5 ? -1.253 -2.912 1.650 1.00 2.30 5 VAL A C 20
ATOM 35422 O O . VAL A 1 5 ? -1.523 -4.093 1.441 1.00 55.35 5 VAL A O 20
ATOM 35435 N N . LEU A 1 6 ? -0.885 -2.062 0.696 1.00 11.34 6 LEU A N 20
ATOM 35436 C CA . LEU A 1 6 ? -0.619 -2.418 -0.700 1.00 33.15 6 LEU A CA 20
ATOM 35437 C C . LEU A 1 6 ? 0.791 -1.919 -1.009 1.00 11.25 6 LEU A C 20
ATOM 35438 O O . LEU A 1 6 ? 1.202 -0.884 -0.467 1.00 12.13 6 LEU A O 20
ATOM 35454 N N . ILE A 1 7 ? 1.547 -2.637 -1.842 1.00 21.14 7 ILE A N 20
ATOM 35455 C CA . ILE A 1 7 ? 2.901 -2.206 -2.227 1.00 11.21 7 ILE A CA 20
ATOM 35456 C C . ILE A 1 7 ? 3.129 -2.411 -3.733 1.00 41.54 7 ILE A C 20
ATOM 35457 O O . ILE A 1 7 ? 3.060 -3.535 -4.246 1.00 15.33 7 ILE A O 20
ATOM 35473 N N . ILE A 1 8 ? 3.357 -1.295 -4.442 1.00 1.34 8 ILE A N 20
ATOM 35474 C CA . ILE A 1 8 ? 3.729 -1.293 -5.857 1.00 33.34 8 ILE A CA 20
ATOM 35475 C C . ILE A 1 8 ? 5.251 -1.094 -5.926 1.00 71.03 8 ILE A C 20
ATOM 35476 O O . ILE A 1 8 ? 5.747 0.028 -5.755 1.00 74.14 8 ILE A O 20
ATOM 35492 N N . SER A 1 9 ? 5.976 -2.192 -6.139 1.00 22.45 9 SER A N 20
ATOM 35493 C CA . SER A 1 9 ? 7.442 -2.200 -6.166 1.00 21.22 9 SER A CA 20
ATOM 35494 C C . SER A 1 9 ? 7.931 -3.393 -6.992 1.00 10.31 9 SER A C 20
ATOM 35495 O O . SER A 1 9 ? 7.397 -4.499 -6.870 1.00 73.20 9 SER A O 20
ATOM 35503 N N . ASN A 1 10 ? 8.908 -3.144 -7.872 1.00 53.24 10 ASN A N 20
ATOM 35504 C CA . ASN A 1 10 ? 9.654 -4.208 -8.573 1.00 23.35 10 ASN A CA 20
ATOM 35505 C C . ASN A 1 10 ? 10.810 -4.705 -7.684 1.00 31.41 10 ASN A C 20
ATOM 35506 O O . ASN A 1 10 ? 11.363 -5.790 -7.914 1.00 60.42 10 ASN A O 20
ATOM 35517 N N . ASP A 1 11 ? 11.158 -3.889 -6.666 1.00 2.31 11 ASP A N 20
ATOM 35518 C CA . ASP A 1 11 ? 12.229 -4.185 -5.704 1.00 71.20 11 ASP A CA 20
ATOM 35519 C C . ASP A 1 11 ? 11.738 -5.280 -4.747 1.00 55.34 11 ASP A C 20
ATOM 35520 O O . ASP A 1 11 ? 11.063 -4.986 -3.756 1.00 30.43 11 ASP A O 20
ATOM 35529 N N . LYS A 1 12 ? 12.063 -6.538 -5.081 1.00 60.42 12 LYS A N 20
ATOM 35530 C CA . LYS A 1 12 ? 11.587 -7.731 -4.354 1.00 1.42 12 LYS A CA 20
ATOM 35531 C C . LYS A 1 12 ? 12.033 -7.731 -2.877 1.00 42.04 12 LYS A C 20
ATOM 35532 O O . LYS A 1 12 ? 11.283 -8.168 -2.004 1.00 33.33 12 LYS A O 20
ATOM 35551 N N . LYS A 1 13 ? 13.240 -7.202 -2.621 1.00 52.42 13 LYS A N 20
ATOM 35552 C CA . LYS A 1 13 ? 13.829 -7.129 -1.270 1.00 24.02 13 LYS A CA 20
ATOM 35553 C C . LYS A 1 13 ? 13.133 -6.045 -0.423 1.00 41.40 13 LYS A C 20
ATOM 35554 O O . LYS A 1 13 ? 12.983 -6.209 0.786 1.00 53.22 13 LYS A O 20
ATOM 35573 N N . LEU A 1 14 ? 12.716 -4.946 -1.083 1.00 75.13 14 LEU A N 20
ATOM 35574 C CA . LEU A 1 14 ? 11.938 -3.855 -0.452 1.00 41.30 14 LEU A CA 20
ATOM 35575 C C . LEU A 1 14 ? 10.528 -4.368 -0.070 1.00 14.21 14 LEU A C 20
ATOM 35576 O O . LEU A 1 14 ? 9.974 -3.972 0.962 1.00 34.02 14 LEU A O 20
ATOM 35592 N N . ILE A 1 15 ? 9.975 -5.273 -0.916 1.00 21.34 15 ILE A N 20
ATOM 35593 C CA . ILE A 1 15 ? 8.692 -5.961 -0.655 1.00 2.45 15 ILE A CA 20
ATOM 35594 C C . ILE A 1 15 ? 8.818 -6.891 0.567 1.00 63.22 15 ILE A C 20
ATOM 35595 O O . ILE A 1 15 ? 7.910 -6.958 1.398 1.00 5.11 15 ILE A O 20
ATOM 35611 N N . GLU A 1 16 ? 9.964 -7.602 0.649 1.00 22.25 16 GLU A N 20
ATOM 35612 C CA . GLU A 1 16 ? 10.286 -8.493 1.780 1.00 30.23 16 GLU A CA 20
ATOM 35613 C C . GLU A 1 16 ? 10.358 -7.698 3.091 1.00 12.34 16 GLU A C 20
ATOM 35614 O O . GLU A 1 16 ? 9.811 -8.125 4.108 1.00 25.21 16 GLU A O 20
ATOM 35626 N N . GLU A 1 17 ? 10.996 -6.513 3.028 1.00 31.42 17 GLU A N 20
ATOM 35627 C CA . GLU A 1 17 ? 11.111 -5.586 4.170 1.00 52.13 17 GLU A CA 20
ATOM 35628 C C . GLU A 1 17 ? 9.724 -5.111 4.647 1.00 41.45 17 GLU A C 20
ATOM 35629 O O . GLU A 1 17 ? 9.445 -5.092 5.855 1.00 50.31 17 GLU A O 20
ATOM 35641 N N . ALA A 1 18 ? 8.866 -4.758 3.676 1.00 33.23 18 ALA A N 20
ATOM 35642 C CA . ALA A 1 18 ? 7.506 -4.267 3.937 1.00 60.44 18 ALA A CA 20
ATOM 35643 C C . ALA A 1 18 ? 6.608 -5.362 4.551 1.00 64.43 18 ALA A C 20
ATOM 35644 O O . ALA A 1 18 ? 5.849 -5.100 5.492 1.00 61.15 18 ALA A O 20
ATOM 35651 N N . ARG A 1 19 ? 6.709 -6.585 3.993 1.00 71.55 19 ARG A N 20
ATOM 35652 C CA . ARG A 1 19 ? 5.895 -7.740 4.411 1.00 12.20 19 ARG A CA 20
ATOM 35653 C C . ARG A 1 19 ? 6.203 -8.149 5.858 1.00 54.20 19 ARG A C 20
ATOM 35654 O O . ARG A 1 19 ? 5.283 -8.382 6.647 1.00 32.03 19 ARG A O 20
ATOM 35675 N N . LYS A 1 20 ? 7.514 -8.209 6.190 1.00 43.43 20 LYS A N 20
ATOM 35676 C CA . LYS A 1 20 ? 7.984 -8.585 7.540 1.00 5.34 20 LYS A CA 20
ATOM 35677 C C . LYS A 1 20 ? 7.516 -7.565 8.594 1.00 52.14 20 LYS A C 20
ATOM 35678 O O . LYS A 1 20 ? 7.245 -7.931 9.742 1.00 14.33 20 LYS A O 20
ATOM 35697 N N . MET A 1 21 ? 7.410 -6.292 8.176 1.00 64.31 21 MET A N 20
ATOM 35698 C CA . MET A 1 21 ? 6.823 -5.220 8.999 1.00 34.22 21 MET A CA 20
ATOM 35699 C C . MET A 1 21 ? 5.323 -5.447 9.215 1.00 22.55 21 MET A C 20
ATOM 35700 O O . MET A 1 21 ? 4.833 -5.313 10.333 1.00 35.14 21 MET A O 20
ATOM 35714 N N . ALA A 1 22 ? 4.619 -5.798 8.125 1.00 34.21 22 ALA A N 20
ATOM 35715 C CA . ALA A 1 22 ? 3.161 -5.994 8.130 1.00 52.40 22 ALA A CA 20
ATOM 35716 C C . ALA A 1 22 ? 2.728 -7.169 9.037 1.00 65.30 22 ALA A C 20
ATOM 35717 O O . ALA A 1 22 ? 1.635 -7.127 9.607 1.00 32.35 22 ALA A O 20
ATOM 35724 N N . GLU A 1 23 ? 3.597 -8.210 9.144 1.00 4.34 23 GLU A N 20
ATOM 35725 C CA . GLU A 1 23 ? 3.395 -9.360 10.072 1.00 72.14 23 GLU A CA 20
ATOM 35726 C C . GLU A 1 23 ? 3.277 -8.862 11.521 1.00 32.12 23 GLU A C 20
ATOM 35727 O O . GLU A 1 23 ? 2.312 -9.154 12.235 1.00 73.45 23 GLU A O 20
ATOM 35739 N N . LYS A 1 24 ? 4.276 -8.058 11.893 1.00 53.41 24 LYS A N 20
ATOM 35740 C CA . LYS A 1 24 ? 4.469 -7.534 13.250 1.00 32.23 24 LYS A CA 20
ATOM 35741 C C . LYS A 1 24 ? 3.454 -6.423 13.565 1.00 52.05 24 LYS A C 20
ATOM 35742 O O . LYS A 1 24 ? 3.023 -6.266 14.711 1.00 64.24 24 LYS A O 20
ATOM 35761 N N . ALA A 1 25 ? 3.053 -5.683 12.519 1.00 3.30 25 ALA A N 20
ATOM 35762 C CA . ALA A 1 25 ? 2.076 -4.587 12.607 1.00 42.43 25 ALA A CA 20
ATOM 35763 C C . ALA A 1 25 ? 0.622 -5.096 12.513 1.00 51.23 25 ALA A C 20
ATOM 35764 O O . ALA A 1 25 ? -0.311 -4.313 12.726 1.00 53.31 25 ALA A O 20
ATOM 35771 N N . ASN A 1 26 ? 0.455 -6.410 12.190 1.00 43.21 26 ASN A N 20
ATOM 35772 C CA . ASN A 1 26 ? -0.861 -7.120 12.105 1.00 43.51 26 ASN A CA 20
ATOM 35773 C C . ASN A 1 26 ? -1.707 -6.646 10.899 1.00 64.30 26 ASN A C 20
ATOM 35774 O O . ASN A 1 26 ? -2.916 -6.896 10.840 1.00 21.32 26 ASN A O 20
ATOM 35785 N N . LEU A 1 27 ? -1.050 -6.003 9.921 1.00 55.33 27 LEU A N 20
ATOM 35786 C CA . LEU A 1 27 ? -1.720 -5.449 8.721 1.00 52.21 27 LEU A CA 20
ATOM 35787 C C . LEU A 1 27 ? -1.678 -6.481 7.578 1.00 50.22 27 LEU A C 20
ATOM 35788 O O . LEU A 1 27 ? -0.645 -7.131 7.389 1.00 43.33 27 LEU A O 20
ATOM 35804 N N . GLU A 1 28 ? -2.787 -6.631 6.817 1.00 44.30 28 GLU A N 20
ATOM 35805 C CA . GLU A 1 28 ? -2.833 -7.546 5.655 1.00 2.22 28 GLU A CA 20
ATOM 35806 C C . GLU A 1 28 ? -2.207 -6.842 4.437 1.00 31.42 28 GLU A C 20
ATOM 35807 O O . GLU A 1 28 ? -2.719 -5.819 3.984 1.00 43.52 28 GLU A O 20
ATOM 35819 N N . LEU A 1 29 ? -1.123 -7.419 3.901 1.00 33.40 29 LEU A N 20
ATOM 35820 C CA . LEU A 1 29 ? -0.343 -6.807 2.821 1.00 5.02 29 LEU A CA 20
ATOM 35821 C C . LEU A 1 29 ? -0.587 -7.574 1.517 1.00 74.12 29 LEU A C 20
ATOM 35822 O O . LEU A 1 29 ? -0.408 -8.794 1.462 1.00 53.32 29 LEU A O 20
ATOM 35838 N N . ARG A 1 30 ? -1.004 -6.834 0.480 1.00 71.21 30 ARG A N 20
ATOM 35839 C CA . ARG A 1 30 ? -1.230 -7.358 -0.868 1.00 32.42 30 ARG A CA 20
ATOM 35840 C C . ARG A 1 30 ? -0.116 -6.785 -1.776 1.00 0.41 30 ARG A C 20
ATOM 35841 O O . ARG A 1 30 ? 0.028 -5.555 -1.870 1.00 4.45 30 ARG A O 20
ATOM 35862 N N . THR A 1 31 ? 0.666 -7.658 -2.424 1.00 34.23 31 THR A N 20
ATOM 35863 C CA . THR A 1 31 ? 1.740 -7.242 -3.345 1.00 51.31 31 THR A CA 20
ATOM 35864 C C . THR A 1 31 ? 1.155 -6.962 -4.737 1.00 44.53 31 THR A C 20
ATOM 35865 O O . THR A 1 31 ? 0.609 -7.861 -5.386 1.00 31.35 31 THR A O 20
ATOM 35876 N N . VAL A 1 32 ? 1.250 -5.698 -5.160 1.00 63.04 32 VAL A N 20
ATOM 35877 C CA . VAL A 1 32 ? 0.669 -5.210 -6.415 1.00 41.12 32 VAL A CA 20
ATOM 35878 C C . VAL A 1 32 ? 1.623 -5.486 -7.589 1.00 31.41 32 VAL A C 20
ATOM 35879 O O . VAL A 1 32 ? 2.725 -4.933 -7.655 1.00 32.24 32 VAL A O 20
ATOM 35892 N N . LYS A 1 33 ? 1.167 -6.350 -8.505 1.00 73.20 33 LYS A N 20
ATOM 35893 C CA . LYS A 1 33 ? 1.976 -6.895 -9.612 1.00 63.23 33 LYS A CA 20
ATOM 35894 C C . LYS A 1 33 ? 1.747 -6.067 -10.900 1.00 23.42 33 LYS A C 20
ATOM 35895 O O . LYS A 1 33 ? 2.693 -5.749 -11.635 1.00 61.30 33 LYS A O 20
ATOM 35914 N N . THR A 1 34 ? 0.465 -5.732 -11.147 1.00 74.21 34 THR A N 20
ATOM 35915 C CA . THR A 1 34 ? 0.007 -4.867 -12.261 1.00 24.14 34 THR A CA 20
ATOM 35916 C C . THR A 1 34 ? -0.940 -3.787 -11.695 1.00 74.40 34 THR A C 20
ATOM 35917 O O . THR A 1 34 ? -1.283 -3.820 -10.507 1.00 12.23 34 THR A O 20
ATOM 35928 N N . GLU A 1 35 ? -1.378 -2.842 -12.555 1.00 51.15 35 GLU A N 20
ATOM 35929 C CA . GLU A 1 35 ? -2.398 -1.832 -12.177 1.00 64.32 35 GLU A CA 20
ATOM 35930 C C . GLU A 1 35 ? -3.736 -2.523 -11.838 1.00 2.34 35 GLU A C 20
ATOM 35931 O O . GLU A 1 35 ? -4.427 -2.115 -10.911 1.00 33.32 35 GLU A O 20
ATOM 35943 N N . ASP A 1 36 ? -4.052 -3.601 -12.595 1.00 44.31 36 ASP A N 20
ATOM 35944 C CA . ASP A 1 36 ? -5.279 -4.400 -12.435 1.00 21.32 36 ASP A CA 20
ATOM 35945 C C . ASP A 1 36 ? -5.327 -5.075 -11.060 1.00 64.14 36 ASP A C 20
ATOM 35946 O O . ASP A 1 36 ? -6.414 -5.268 -10.494 1.00 55.13 36 ASP A O 20
ATOM 35955 N N . GLU A 1 37 ? -4.139 -5.416 -10.520 1.00 73.35 37 GLU A N 20
ATOM 35956 C CA . GLU A 1 37 ? -4.018 -5.959 -9.165 1.00 44.15 37 GLU A CA 20
ATOM 35957 C C . GLU A 1 37 ? -4.409 -4.884 -8.129 1.00 5.13 37 GLU A C 20
ATOM 35958 O O . GLU A 1 37 ? -5.213 -5.156 -7.248 1.00 31.55 37 GLU A O 20
ATOM 35970 N N . LEU A 1 38 ? -3.867 -3.650 -8.291 1.00 44.44 38 LEU A N 20
ATOM 35971 C CA . LEU A 1 38 ? -4.142 -2.502 -7.381 1.00 3.13 38 LEU A CA 20
ATOM 35972 C C . LEU A 1 38 ? -5.665 -2.240 -7.329 1.00 24.14 38 LEU A C 20
ATOM 35973 O O . LEU A 1 38 ? -6.255 -2.116 -6.249 1.00 14.33 38 LEU A O 20
ATOM 35989 N N . LYS A 1 39 ? -6.267 -2.219 -8.531 1.00 41.24 39 LYS A N 20
ATOM 35990 C CA . LYS A 1 39 ? -7.703 -1.988 -8.744 1.00 10.02 39 LYS A CA 20
ATOM 35991 C C . LYS A 1 39 ? -8.572 -3.062 -8.061 1.00 24.41 39 LYS A C 20
ATOM 35992 O O . LYS A 1 39 ? -9.494 -2.720 -7.314 1.00 41.44 39 LYS A O 20
ATOM 36011 N N . LYS A 1 40 ? -8.248 -4.358 -8.306 1.00 52.12 40 LYS A N 20
ATOM 36012 C CA . LYS A 1 40 ? -9.041 -5.488 -7.771 1.00 32.52 40 LYS A CA 20
ATOM 36013 C C . LYS A 1 40 ? -8.974 -5.535 -6.228 1.00 62.01 40 LYS A C 20
ATOM 36014 O O . LYS A 1 40 ? -9.959 -5.908 -5.582 1.00 4.03 40 LYS A O 20
ATOM 36033 N N . TYR A 1 41 ? -7.811 -5.127 -5.651 1.00 32.23 41 TYR A N 20
ATOM 36034 C CA . TYR A 1 41 ? -7.630 -5.043 -4.185 1.00 21.43 41 TYR A CA 20
ATOM 36035 C C . TYR A 1 41 ? -8.564 -3.983 -3.611 1.00 53.44 41 TYR A C 20
ATOM 36036 O O . TYR A 1 41 ? -9.236 -4.219 -2.615 1.00 64.10 41 TYR A O 20
ATOM 36054 N N . LEU A 1 42 ? -8.600 -2.810 -4.269 1.00 25.34 42 LEU A N 20
ATOM 36055 C CA . LEU A 1 42 ? -9.486 -1.706 -3.873 1.00 35.02 42 LEU A CA 20
ATOM 36056 C C . LEU A 1 42 ? -10.974 -2.122 -3.935 1.00 33.44 42 LEU A C 20
ATOM 36057 O O . LEU A 1 42 ? -11.724 -1.799 -3.025 1.00 70.13 42 LEU A O 20
ATOM 36073 N N . GLU A 1 43 ? -11.368 -2.865 -5.000 1.00 44.04 43 GLU A N 20
ATOM 36074 C CA . GLU A 1 43 ? -12.746 -3.416 -5.159 1.00 74.10 43 GLU A CA 20
ATOM 36075 C C . GLU A 1 43 ? -13.119 -4.345 -3.985 1.00 64.34 43 GLU A C 20
ATOM 36076 O O . GLU A 1 43 ? -14.242 -4.302 -3.467 1.00 2.10 43 GLU A O 20
ATOM 36088 N N . GLU A 1 44 ? -12.134 -5.151 -3.579 1.00 42.42 44 GLU A N 20
ATOM 36089 C CA . GLU A 1 44 ? -12.208 -6.053 -2.422 1.00 4.11 44 GLU A CA 20
ATOM 36090 C C . GLU A 1 44 ? -12.410 -5.246 -1.114 1.00 45.33 44 GLU A C 20
ATOM 36091 O O . GLU A 1 44 ? -13.070 -5.711 -0.185 1.00 71.13 44 GLU A O 20
ATOM 36103 N N . PHE A 1 45 ? -11.817 -4.039 -1.058 1.00 31.04 45 PHE A N 20
ATOM 36104 C CA . PHE A 1 45 ? -11.953 -3.117 0.096 1.00 4.24 45 PHE A CA 20
ATOM 36105 C C . PHE A 1 45 ? -13.227 -2.246 0.017 1.00 75.23 45 PHE A C 20
ATOM 36106 O O . PHE A 1 45 ? -13.646 -1.701 1.033 1.00 52.33 45 PHE A O 20
ATOM 36123 N N . ARG A 1 46 ? -13.824 -2.109 -1.193 1.00 5.25 46 ARG A N 20
ATOM 36124 C CA . ARG A 1 46 ? -15.017 -1.244 -1.414 1.00 2.12 46 ARG A CA 20
ATOM 36125 C C . ARG A 1 46 ? -16.245 -1.768 -0.658 1.00 71.02 46 ARG A C 20
ATOM 36126 O O . ARG A 1 46 ? -16.986 -0.989 -0.051 1.00 23.33 46 ARG A O 20
ATOM 36147 N N . LYS A 1 47 ? -16.426 -3.099 -0.691 1.00 42.05 47 LYS A N 20
ATOM 36148 C CA . LYS A 1 47 ? -17.558 -3.789 -0.028 1.00 54.31 47 LYS A CA 20
ATOM 36149 C C . LYS A 1 47 ? -17.574 -3.532 1.499 1.00 60.25 47 LYS A C 20
ATOM 36150 O O . LYS A 1 47 ? -18.619 -3.643 2.143 1.00 34.52 47 LYS A O 20
ATOM 36169 N N . GLU A 1 48 ? -16.399 -3.175 2.052 1.00 54.30 48 GLU A N 20
ATOM 36170 C CA . GLU A 1 48 ? -16.225 -2.835 3.476 1.00 21.22 48 GLU A CA 20
ATOM 36171 C C . GLU A 1 48 ? -15.410 -1.532 3.607 1.00 72.42 48 GLU A C 20
ATOM 36172 O O . GLU A 1 48 ? -14.564 -1.394 4.498 1.00 0.43 48 GLU A O 20
ATOM 36184 N N . SER A 1 49 ? -15.740 -0.536 2.742 1.00 51.03 49 SER A N 20
ATOM 36185 C CA . SER A 1 49 ? -15.060 0.787 2.713 1.00 52.43 49 SER A CA 20
ATOM 36186 C C . SER A 1 49 ? -15.395 1.674 3.942 1.00 64.12 49 SER A C 20
ATOM 36187 O O . SER A 1 49 ? -14.959 2.833 4.013 1.00 63.13 49 SER A O 20
ATOM 36195 N N . GLN A 1 50 ? -16.181 1.132 4.891 1.00 55.35 50 GLN A N 20
ATOM 36196 C CA . GLN A 1 50 ? -16.388 1.735 6.223 1.00 23.05 50 GLN A CA 20
ATOM 36197 C C . GLN A 1 50 ? -15.359 1.171 7.213 1.00 54.22 50 GLN A C 20
ATOM 36198 O O . GLN A 1 50 ? -14.958 0.010 7.089 1.00 22.22 50 GLN A O 20
ATOM 36212 N N . ASN A 1 51 ? -14.901 2.026 8.150 1.00 1.12 51 ASN A N 20
ATOM 36213 C CA . ASN A 1 51 ? -13.963 1.660 9.245 1.00 1.40 51 ASN A CA 20
ATOM 36214 C C . ASN A 1 51 ? -12.636 1.080 8.714 1.00 22.52 51 ASN A C 20
ATOM 36215 O O . ASN A 1 51 ? -11.893 0.427 9.455 1.00 72.52 51 ASN A O 20
ATOM 36226 N N . ILE A 1 52 ? -12.317 1.377 7.440 1.00 5.24 52 ILE A N 20
ATOM 36227 C CA . ILE A 1 52 ? -11.117 0.870 6.769 1.00 14.32 52 ILE A CA 20
ATOM 36228 C C . ILE A 1 52 ? -10.144 2.025 6.519 1.00 41.52 52 ILE A C 20
ATOM 36229 O O . ILE A 1 52 ? -10.554 3.183 6.425 1.00 61.41 52 ILE A O 20
ATOM 36245 N N . LYS A 1 53 ? -8.856 1.700 6.480 1.00 3.20 53 LYS A N 20
ATOM 36246 C CA . LYS A 1 53 ? -7.816 2.574 5.951 1.00 24.42 53 LYS A CA 20
ATOM 36247 C C . LYS A 1 53 ? -6.938 1.715 5.049 1.00 44.15 53 LYS A C 20
ATOM 36248 O O . LYS A 1 53 ? -6.610 0.570 5.402 1.00 61.15 53 LYS A O 20
ATOM 36267 N N . VAL A 1 54 ? -6.584 2.249 3.881 1.00 50.44 54 VAL A N 20
ATOM 36268 C CA . VAL A 1 54 ? -5.668 1.593 2.938 1.00 41.24 54 VAL A CA 20
ATOM 36269 C C . VAL A 1 54 ? -4.364 2.404 2.859 1.00 62.25 54 VAL A C 20
ATOM 36270 O O . VAL A 1 54 ? -4.396 3.629 2.826 1.00 23.10 54 VAL A O 20
ATOM 36283 N N . LEU A 1 55 ? -3.231 1.706 2.914 1.00 52.21 55 LEU A N 20
ATOM 36284 C CA . LEU A 1 55 ? -1.888 2.268 2.704 1.00 54.14 55 LEU A CA 20
ATOM 36285 C C . LEU A 1 55 ? -1.351 1.723 1.374 1.00 0.42 55 LEU A C 20
ATOM 36286 O O . LEU A 1 55 ? -1.604 0.572 1.054 1.00 52.53 55 LEU A O 20
ATOM 36302 N N . ILE A 1 56 ? -0.694 2.569 0.567 1.00 12.24 56 ILE A N 20
ATOM 36303 C CA . ILE A 1 56 ? 0.002 2.147 -0.667 1.00 74.34 56 ILE A CA 20
ATOM 36304 C C . ILE A 1 56 ? 1.437 2.709 -0.654 1.00 73.55 56 ILE A C 20
ATOM 36305 O O . ILE A 1 56 ? 1.618 3.923 -0.565 1.00 34.00 56 ILE A O 20
ATOM 36321 N N . LEU A 1 57 ? 2.447 1.815 -0.721 1.00 64.54 57 LEU A N 20
ATOM 36322 C CA . LEU A 1 57 ? 3.868 2.197 -0.839 1.00 14.23 57 LEU A CA 20
ATOM 36323 C C . LEU A 1 57 ? 4.298 1.959 -2.285 1.00 51.41 57 LEU A C 20
ATOM 36324 O O . LEU A 1 57 ? 4.308 0.815 -2.745 1.00 32.34 57 LEU A O 20
ATOM 36340 N N . VAL A 1 58 ? 4.629 3.034 -2.998 1.00 72.32 58 VAL A N 20
ATOM 36341 C CA . VAL A 1 58 ? 5.088 2.969 -4.394 1.00 60.53 58 VAL A CA 20
ATOM 36342 C C . VAL A 1 58 ? 6.580 3.312 -4.454 1.00 12.03 58 VAL A C 20
ATOM 36343 O O . VAL A 1 58 ? 7.060 4.145 -3.686 1.00 44.34 58 VAL A O 20
ATOM 36356 N N . SER A 1 59 ? 7.315 2.659 -5.351 1.00 61.40 59 SER A N 20
ATOM 36357 C CA . SER A 1 59 ? 8.745 2.938 -5.570 1.00 54.03 59 SER A CA 20
ATOM 36358 C C . SER A 1 59 ? 8.950 3.896 -6.766 1.00 41.24 59 SER A C 20
ATOM 36359 O O . SER A 1 59 ? 10.091 4.228 -7.100 1.00 2.15 59 SER A O 20
ATOM 36367 N N . ASN A 1 60 ? 7.837 4.351 -7.402 1.00 32.54 60 ASN A N 20
ATOM 36368 C CA . ASN A 1 60 ? 7.875 5.273 -8.570 1.00 41.30 60 ASN A CA 20
ATOM 36369 C C . ASN A 1 60 ? 6.939 6.486 -8.348 1.00 5.13 60 ASN A C 20
ATOM 36370 O O . ASN A 1 60 ? 5.866 6.339 -7.759 1.00 33.54 60 ASN A O 20
ATOM 36381 N N . ASP A 1 61 ? 7.372 7.674 -8.821 1.00 14.21 61 ASP A N 20
ATOM 36382 C CA . ASP A 1 61 ? 6.601 8.945 -8.715 1.00 11.51 61 ASP A CA 20
ATOM 36383 C C . ASP A 1 61 ? 5.351 8.982 -9.619 1.00 51.50 61 ASP A C 20
ATOM 36384 O O . ASP A 1 61 ? 4.363 9.645 -9.282 1.00 1.15 61 ASP A O 20
ATOM 36393 N N . GLU A 1 62 ? 5.406 8.298 -10.776 1.00 32.20 62 GLU A N 20
ATOM 36394 C CA . GLU A 1 62 ? 4.235 8.164 -11.672 1.00 63.13 62 GLU A CA 20
ATOM 36395 C C . GLU A 1 62 ? 3.230 7.163 -11.069 1.00 64.10 62 GLU A C 20
ATOM 36396 O O . GLU A 1 62 ? 2.023 7.298 -11.247 1.00 42.41 62 GLU A O 20
ATOM 36408 N N . GLU A 1 63 ? 3.762 6.156 -10.356 1.00 20.41 63 GLU A N 20
ATOM 36409 C CA . GLU A 1 63 ? 2.963 5.152 -9.626 1.00 55.44 63 GLU A CA 20
ATOM 36410 C C . GLU A 1 63 ? 2.317 5.748 -8.371 1.00 74.14 63 GLU A C 20
ATOM 36411 O O . GLU A 1 63 ? 1.297 5.238 -7.906 1.00 70.43 63 GLU A O 20
ATOM 36423 N N . LEU A 1 64 ? 2.957 6.787 -7.804 1.00 12.22 64 LEU A N 20
ATOM 36424 C CA . LEU A 1 64 ? 2.356 7.631 -6.762 1.00 2.35 64 LEU A CA 20
ATOM 36425 C C . LEU A 1 64 ? 1.028 8.201 -7.279 1.00 51.53 64 LEU A C 20
ATOM 36426 O O . LEU A 1 64 ? -0.030 7.986 -6.676 1.00 52.20 64 LEU A O 20
ATOM 36442 N N . ASP A 1 65 ? 1.102 8.854 -8.458 1.00 73.33 65 ASP A N 20
ATOM 36443 C CA . ASP A 1 65 ? -0.071 9.424 -9.142 1.00 13.21 65 ASP A CA 20
ATOM 36444 C C . ASP A 1 65 ? -1.061 8.338 -9.586 1.00 23.40 65 ASP A C 20
ATOM 36445 O O . ASP A 1 65 ? -2.269 8.540 -9.495 1.00 75.13 65 ASP A O 20
ATOM 36454 N N . LYS A 1 66 ? -0.526 7.187 -10.035 1.00 44.31 66 LYS A N 20
ATOM 36455 C CA . LYS A 1 66 ? -1.319 6.062 -10.570 1.00 23.31 66 LYS A CA 20
ATOM 36456 C C . LYS A 1 66 ? -2.257 5.502 -9.491 1.00 43.14 66 LYS A C 20
ATOM 36457 O O . LYS A 1 66 ? -3.471 5.397 -9.694 1.00 10.15 66 LYS A O 20
ATOM 36476 N N . ALA A 1 67 ? -1.657 5.176 -8.337 1.00 64.13 67 ALA A N 20
ATOM 36477 C CA . ALA A 1 67 ? -2.354 4.600 -7.185 1.00 21.23 67 ALA A CA 20
ATOM 36478 C C . ALA A 1 67 ? -3.325 5.609 -6.558 1.00 51.04 67 ALA A C 20
ATOM 36479 O O . ALA A 1 67 ? -4.370 5.210 -6.032 1.00 74.13 67 ALA A O 20
ATOM 36486 N N . LYS A 1 68 ? -2.967 6.917 -6.623 1.00 23.52 68 LYS A N 20
ATOM 36487 C CA . LYS A 1 68 ? -3.856 7.998 -6.174 1.00 54.32 68 LYS A CA 20
ATOM 36488 C C . LYS A 1 68 ? -5.114 8.082 -7.065 1.00 33.31 68 LYS A C 20
ATOM 36489 O O . LYS A 1 68 ? -6.220 8.158 -6.536 1.00 33.15 68 LYS A O 20
ATOM 36508 N N . GLU A 1 69 ? -4.928 8.023 -8.412 1.00 71.12 69 GLU A N 20
ATOM 36509 C CA . GLU A 1 69 ? -6.045 8.080 -9.398 1.00 63.34 69 GLU A CA 20
ATOM 36510 C C . GLU A 1 69 ? -7.050 6.947 -9.142 1.00 12.32 69 GLU A C 20
ATOM 36511 O O . GLU A 1 69 ? -8.249 7.193 -9.028 1.00 53.15 69 GLU A O 20
ATOM 36523 N N . LEU A 1 70 ? -6.512 5.719 -9.019 1.00 23.23 70 LEU A N 20
ATOM 36524 C CA . LEU A 1 70 ? -7.301 4.491 -8.811 1.00 65.05 70 LEU A CA 20
ATOM 36525 C C . LEU A 1 70 ? -8.057 4.542 -7.469 1.00 55.44 70 LEU A C 20
ATOM 36526 O O . LEU A 1 70 ? -9.209 4.107 -7.390 1.00 45.43 70 LEU A O 20
ATOM 36542 N N . ALA A 1 71 ? -7.400 5.103 -6.431 1.00 51.22 71 ALA A N 20
ATOM 36543 C CA . ALA A 1 71 ? -8.019 5.367 -5.114 1.00 43.15 71 ALA A CA 20
ATOM 36544 C C . ALA A 1 71 ? -9.216 6.336 -5.226 1.00 12.44 71 ALA A C 20
ATOM 36545 O O . ALA A 1 71 ? -10.243 6.129 -4.567 1.00 12.43 71 ALA A O 20
ATOM 36552 N N . GLN A 1 72 ? -9.061 7.380 -6.078 1.00 3.21 72 GLN A N 20
ATOM 36553 C CA . GLN A 1 72 ? -10.110 8.396 -6.339 1.00 25.53 72 GLN A CA 20
ATOM 36554 C C . GLN A 1 72 ? -11.331 7.749 -7.018 1.00 11.32 72 GLN A C 20
ATOM 36555 O O . GLN A 1 72 ? -12.476 8.040 -6.656 1.00 15.32 72 GLN A O 20
ATOM 36569 N N . LYS A 1 73 ? -11.057 6.832 -7.976 1.00 52.24 73 LYS A N 20
ATOM 36570 C CA . LYS A 1 73 ? -12.099 6.101 -8.734 1.00 3.41 73 LYS A CA 20
ATOM 36571 C C . LYS A 1 73 ? -12.986 5.249 -7.800 1.00 22.44 73 LYS A C 20
ATOM 36572 O O . LYS A 1 73 ? -14.166 5.018 -8.082 1.00 63.24 73 LYS A O 20
ATOM 36591 N N . MET A 1 74 ? -12.396 4.790 -6.685 1.00 4.04 74 MET A N 20
ATOM 36592 C CA . MET A 1 74 ? -13.100 3.983 -5.667 1.00 4.10 74 MET A CA 20
ATOM 36593 C C . MET A 1 74 ? -13.607 4.865 -4.506 1.00 55.30 74 MET A C 20
ATOM 36594 O O . MET A 1 74 ? -14.454 4.426 -3.718 1.00 61.43 74 MET A O 20
ATOM 36608 N N . GLU A 1 75 ? -13.070 6.107 -4.432 1.00 10.13 75 GLU A N 20
ATOM 36609 C CA . GLU A 1 75 ? -13.334 7.087 -3.350 1.00 64.44 75 GLU A CA 20
ATOM 36610 C C . GLU A 1 75 ? -12.966 6.558 -1.932 1.00 42.21 75 GLU A C 20
ATOM 36611 O O . GLU A 1 75 ? -13.465 7.085 -0.932 1.00 24.43 75 GLU A O 20
ATOM 36623 N N . ILE A 1 76 ? -12.051 5.560 -1.849 1.00 50.45 76 ILE A N 20
ATOM 36624 C CA . ILE A 1 76 ? -11.586 4.984 -0.559 1.00 41.44 76 ILE A CA 20
ATOM 36625 C C . ILE A 1 76 ? -10.522 5.919 0.067 1.00 12.23 76 ILE A C 20
ATOM 36626 O O . ILE A 1 76 ? -9.750 6.563 -0.663 1.00 44.33 76 ILE A O 20
ATOM 36642 N N . ASP A 1 77 ? -10.495 5.996 1.413 1.00 11.41 77 ASP A N 20
ATOM 36643 C CA . ASP A 1 77 ? -9.503 6.789 2.152 1.00 31.22 77 ASP A CA 20
ATOM 36644 C C . ASP A 1 77 ? -8.145 6.036 2.177 1.00 42.12 77 ASP A C 20
ATOM 36645 O O . ASP A 1 77 ? -7.943 5.047 2.902 1.00 53.22 77 ASP A O 20
ATOM 36654 N N . VAL A 1 78 ? -7.227 6.508 1.321 1.00 60.34 78 VAL A N 20
ATOM 36655 C CA . VAL A 1 78 ? -5.933 5.858 1.050 1.00 64.20 78 VAL A CA 20
ATOM 36656 C C . VAL A 1 78 ? -4.777 6.828 1.370 1.00 4.01 78 VAL A C 20
ATOM 36657 O O . VAL A 1 78 ? -4.868 8.023 1.081 1.00 54.43 78 VAL A O 20
ATOM 36670 N N . ARG A 1 79 ? -3.705 6.293 1.985 1.00 10.50 79 ARG A N 20
ATOM 36671 C CA . ARG A 1 79 ? -2.452 7.013 2.234 1.00 45.31 79 ARG A CA 20
ATOM 36672 C C . ARG A 1 79 ? -1.442 6.487 1.213 1.00 65.14 79 ARG A C 20
ATOM 36673 O O . ARG A 1 79 ? -0.979 5.361 1.340 1.00 1.05 79 ARG A O 20
ATOM 36694 N N . THR A 1 80 ? -1.122 7.280 0.185 1.00 74.13 80 THR A N 20
ATOM 36695 C CA . THR A 1 80 ? -0.236 6.836 -0.901 1.00 13.03 80 THR A CA 20
ATOM 36696 C C . THR A 1 80 ? 1.115 7.546 -0.735 1.00 43.44 80 THR A C 20
ATOM 36697 O O . THR A 1 80 ? 1.226 8.753 -0.974 1.00 11.22 80 THR A O 20
ATOM 36708 N N . ARG A 1 81 ? 2.120 6.790 -0.273 1.00 1.03 81 ARG A N 20
ATOM 36709 C CA . ARG A 1 81 ? 3.459 7.301 0.052 1.00 34.44 81 ARG A CA 20
ATOM 36710 C C . ARG A 1 81 ? 4.467 6.746 -0.960 1.00 13.22 81 ARG A C 20
ATOM 36711 O O . ARG A 1 81 ? 4.466 5.540 -1.236 1.00 15.32 81 ARG A O 20
ATOM 36732 N N . LYS A 1 82 ? 5.308 7.626 -1.526 1.00 42.20 82 LYS A N 20
ATOM 36733 C CA . LYS A 1 82 ? 6.411 7.217 -2.399 1.00 52.11 82 LYS A CA 20
ATOM 36734 C C . LYS A 1 82 ? 7.670 7.028 -1.548 1.00 53.44 82 LYS A C 20
ATOM 36735 O O . LYS A 1 82 ? 8.078 7.938 -0.816 1.00 41.03 82 LYS A O 20
ATOM 36754 N N . VAL A 1 83 ? 8.267 5.838 -1.645 1.00 33.31 83 VAL A N 20
ATOM 36755 C CA . VAL A 1 83 ? 9.429 5.443 -0.848 1.00 42.20 83 VAL A CA 20
ATOM 36756 C C . VAL A 1 83 ? 10.708 5.532 -1.701 1.00 53.30 83 VAL A C 20
ATOM 36757 O O . VAL A 1 83 ? 10.723 5.135 -2.877 1.00 2.12 83 VAL A O 20
ATOM 36770 N N . THR A 1 84 ? 11.754 6.123 -1.116 1.00 60.05 84 THR A N 20
ATOM 36771 C CA . THR A 1 84 ? 13.074 6.273 -1.744 1.00 75.40 84 THR A CA 20
ATOM 36772 C C . THR A 1 84 ? 13.995 5.128 -1.293 1.00 43.34 84 THR A C 20
ATOM 36773 O O . THR A 1 84 ? 14.755 4.560 -2.084 1.00 33.55 84 THR A O 20
ATOM 36784 N N . SER A 1 85 ? 13.893 4.814 0.003 1.00 44.31 85 SER A N 20
ATOM 36785 C CA . SER A 1 85 ? 14.603 3.708 0.661 1.00 13.50 85 SER A CA 20
ATOM 36786 C C . SER A 1 85 ? 13.594 2.617 1.095 1.00 43.03 85 SER A C 20
ATOM 36787 O O . SER A 1 85 ? 12.388 2.906 1.213 1.00 62.24 85 SER A O 20
ATOM 36795 N N . PRO A 1 86 ? 14.058 1.341 1.345 1.00 62.24 86 PRO A N 20
ATOM 36796 C CA . PRO A 1 86 ? 13.222 0.299 2.014 1.00 32.21 86 PRO A CA 20
ATOM 36797 C C . PRO A 1 86 ? 12.825 0.748 3.431 1.00 65.52 86 PRO A C 20
ATOM 36798 O O . PRO A 1 86 ? 11.732 0.444 3.904 1.00 3.00 86 PRO A O 20
ATOM 36809 N N . ASP A 1 87 ? 13.734 1.534 4.044 1.00 32.43 87 ASP A N 20
ATOM 36810 C CA . ASP A 1 87 ? 13.565 2.171 5.363 1.00 43.10 87 ASP A CA 20
ATOM 36811 C C . ASP A 1 87 ? 12.272 3.008 5.426 1.00 54.22 87 ASP A C 20
ATOM 36812 O O . ASP A 1 87 ? 11.574 3.007 6.446 1.00 35.43 87 ASP A O 20
ATOM 36821 N N . GLU A 1 88 ? 11.969 3.712 4.312 1.00 43.03 88 GLU A N 20
ATOM 36822 C CA . GLU A 1 88 ? 10.775 4.571 4.199 1.00 31.43 88 GLU A CA 20
ATOM 36823 C C . GLU A 1 88 ? 9.500 3.711 4.200 1.00 44.41 88 GLU A C 20
ATOM 36824 O O . GLU A 1 88 ? 8.570 4.000 4.947 1.00 54.00 88 GLU A O 20
ATOM 36836 N N . ALA A 1 89 ? 9.515 2.621 3.400 1.00 43.31 89 ALA A N 20
ATOM 36837 C CA . ALA A 1 89 ? 8.361 1.707 3.241 1.00 0.01 89 ALA A CA 20
ATOM 36838 C C . ALA A 1 89 ? 7.956 1.096 4.584 1.00 4.24 89 ALA A C 20
ATOM 36839 O O . ALA A 1 89 ? 6.782 1.099 4.956 1.00 54.10 89 ALA A O 20
ATOM 36846 N N . LYS A 1 90 ? 8.978 0.630 5.314 1.00 23.02 90 LYS A N 20
ATOM 36847 C CA . LYS A 1 90 ? 8.841 0.018 6.636 1.00 13.33 90 LYS A CA 20
ATOM 36848 C C . LYS A 1 90 ? 8.302 1.023 7.667 1.00 32.33 90 LYS A C 20
ATOM 36849 O O . LYS A 1 90 ? 7.459 0.674 8.511 1.00 43.34 90 LYS A O 20
ATOM 36868 N N . ARG A 1 91 ? 8.828 2.264 7.589 1.00 53.03 91 ARG A N 20
ATOM 36869 C CA . ARG A 1 91 ? 8.452 3.348 8.498 1.00 14.11 91 ARG A CA 20
ATOM 36870 C C . ARG A 1 91 ? 6.967 3.680 8.351 1.00 35.12 91 ARG A C 20
ATOM 36871 O O . ARG A 1 91 ? 6.258 3.680 9.344 1.00 55.33 91 ARG A O 20
ATOM 36892 N N . TRP A 1 92 ? 6.504 3.945 7.107 1.00 71.11 92 TRP A N 20
ATOM 36893 C CA . TRP A 1 92 ? 5.097 4.308 6.829 1.00 50.12 92 TRP A CA 20
ATOM 36894 C C . TRP A 1 92 ? 4.088 3.215 7.249 1.00 62.02 92 TRP A C 20
ATOM 36895 O O . TRP A 1 92 ? 2.933 3.530 7.545 1.00 60.41 92 TRP A O 20
ATOM 36916 N N . ILE A 1 93 ? 4.537 1.942 7.267 1.00 34.15 93 ILE A N 20
ATOM 36917 C CA . ILE A 1 93 ? 3.737 0.808 7.775 1.00 41.24 93 ILE A CA 20
ATOM 36918 C C . ILE A 1 93 ? 3.588 0.913 9.307 1.00 72.55 93 ILE A C 20
ATOM 36919 O O . ILE A 1 93 ? 2.484 0.739 9.846 1.00 10.23 93 ILE A O 20
ATOM 36935 N N . LYS A 1 94 ? 4.712 1.228 9.993 1.00 73.11 94 LYS A N 20
ATOM 36936 C CA . LYS A 1 94 ? 4.723 1.487 11.447 1.00 60.22 94 LYS A CA 20
ATOM 36937 C C . LYS A 1 94 ? 3.817 2.692 11.787 1.00 63.42 94 LYS A C 20
ATOM 36938 O O . LYS A 1 94 ? 2.998 2.604 12.707 1.00 13.24 94 LYS A O 20
ATOM 36957 N N . GLU A 1 95 ? 3.941 3.783 10.988 1.00 73.04 95 GLU A N 20
ATOM 36958 C CA . GLU A 1 95 ? 3.179 5.035 11.177 1.00 24.50 95 GLU A CA 20
ATOM 36959 C C . GLU A 1 95 ? 1.664 4.756 11.104 1.00 72.20 95 GLU A C 20
ATOM 36960 O O . GLU A 1 95 ? 0.895 5.216 11.946 1.00 63.34 95 GLU A O 20
ATOM 36972 N N . PHE A 1 96 ? 1.293 3.957 10.083 1.00 64.34 96 PHE A N 20
ATOM 36973 C CA . PHE A 1 96 ? -0.092 3.564 9.754 1.00 4.12 96 PHE A CA 20
ATOM 36974 C C . PHE A 1 96 ? -0.753 2.785 10.912 1.00 42.13 96 PHE A C 20
ATOM 36975 O O . PHE A 1 96 ? -1.968 2.915 11.158 1.00 33.30 96 PHE A O 20
ATOM 36992 N N . SER A 1 97 ? 0.070 1.985 11.616 1.00 71.33 97 SER A N 20
ATOM 36993 C CA . SER A 1 97 ? -0.358 1.203 12.787 1.00 53.20 97 SER A CA 20
ATOM 36994 C C . SER A 1 97 ? -0.515 2.103 14.033 1.00 25.31 97 SER A C 20
ATOM 36995 O O . SER A 1 97 ? -1.463 1.934 14.805 1.00 14.34 97 SER A O 20
ATOM 37003 N N . GLU A 1 98 ? 0.426 3.063 14.205 1.00 2.33 98 GLU A N 20
ATOM 37004 C CA . GLU A 1 98 ? 0.443 4.003 15.355 1.00 11.23 98 GLU A CA 20
ATOM 37005 C C . GLU A 1 98 ? -0.676 5.055 15.247 1.00 21.23 98 GLU A C 20
ATOM 37006 O O . GLU A 1 98 ? -1.063 5.664 16.252 1.00 30.43 98 GLU A O 20
ATOM 37018 N N . GLU A 1 99 ? -1.163 5.278 14.004 1.00 52.23 99 GLU A N 20
ATOM 37019 C CA . GLU A 1 99 ? -2.403 6.024 13.749 1.00 42.51 99 GLU A CA 20
ATOM 37020 C C . GLU A 1 99 ? -3.588 5.249 14.366 1.00 51.22 99 GLU A C 20
ATOM 37021 O O . GLU A 1 99 ? -4.430 5.816 15.065 1.00 22.32 99 GLU A O 20
ATOM 37033 N N . GLY A 1 100 ? -3.615 3.930 14.078 1.00 74.40 100 GLY A N 20
ATOM 37034 C CA . GLY A 1 100 ? -4.712 3.050 14.472 1.00 1.23 100 GLY A CA 20
ATOM 37035 C C . GLY A 1 100 ? -5.900 3.185 13.531 1.00 32.04 100 GLY A C 20
ATOM 37036 O O . GLY A 1 100 ? -6.136 2.324 12.678 1.00 0.11 100 GLY A O 20
ATOM 37040 N N . GLY A 1 101 ? -6.625 4.302 13.668 1.00 10.33 101 GLY A N 20
ATOM 37041 C CA . GLY A 1 101 ? -7.782 4.598 12.831 1.00 43.04 101 GLY A CA 20
ATOM 37042 C C . GLY A 1 101 ? -8.650 5.687 13.433 1.00 12.53 101 GLY A C 20
ATOM 37043 O O . GLY A 1 101 ? -9.541 5.388 14.230 1.00 42.50 101 GLY A O 20
ATOM 37047 N N . SER A 1 102 ? -8.323 6.956 13.085 1.00 60.22 102 SER A N 20
ATOM 37048 C CA . SER A 1 102 ? -9.025 8.195 13.518 1.00 71.43 102 SER A CA 20
ATOM 37049 C C . SER A 1 102 ? -8.681 8.625 14.976 1.00 51.32 102 SER A C 20
ATOM 37050 O O . SER A 1 102 ? -8.660 9.833 15.253 1.00 2.34 102 SER A O 20
ATOM 37058 N N . LEU A 1 103 ? -8.417 7.634 15.876 1.00 31.14 103 LEU A N 20
ATOM 37059 C CA . LEU A 1 103 ? -8.283 7.792 17.355 1.00 22.41 103 LEU A CA 20
ATOM 37060 C C . LEU A 1 103 ? -9.667 8.010 17.988 1.00 42.14 103 LEU A C 20
ATOM 37061 O O . LEU A 1 103 ? -10.128 7.219 18.819 1.00 45.31 103 LEU A O 20
ATOM 37077 N N . GLU A 1 104 ? -10.325 9.072 17.533 1.00 2.34 104 GLU A N 20
ATOM 37078 C CA . GLU A 1 104 ? -11.672 9.474 17.962 1.00 35.21 104 GLU A CA 20
ATOM 37079 C C . GLU A 1 104 ? -12.723 8.876 16.998 1.00 51.53 104 GLU A C 20
ATOM 37080 O O . GLU A 1 104 ? -13.666 9.557 16.586 1.00 5.15 104 GLU A O 20
ATOM 37092 N N . HIS A 1 105 ? -12.577 7.563 16.710 1.00 0.00 105 HIS A N 20
ATOM 37093 C CA . HIS A 1 105 ? -13.417 6.820 15.725 1.00 73.13 105 HIS A CA 20
ATOM 37094 C C . HIS A 1 105 ? -14.884 6.614 16.187 1.00 2.54 105 HIS A C 20
ATOM 37095 O O . HIS A 1 105 ? -15.614 5.814 15.587 1.00 41.44 105 HIS A O 20
ATOM 37110 N N . HIS A 1 106 ? -15.296 7.320 17.260 1.00 4.23 106 HIS A N 20
ATOM 37111 C CA . HIS A 1 106 ? -16.723 7.590 17.539 1.00 33.33 106 HIS A CA 20
ATOM 37112 C C . HIS A 1 106 ? -17.347 8.349 16.341 1.00 42.44 106 HIS A C 20
ATOM 37113 O O . HIS A 1 106 ? -18.484 8.066 15.952 1.00 10.11 106 HIS A O 20
ATOM 37128 N N . HIS A 1 107 ? -16.582 9.306 15.751 1.00 71.23 107 HIS A N 20
ATOM 37129 C CA . HIS A 1 107 ? -16.997 10.001 14.514 1.00 22.02 107 HIS A CA 20
ATOM 37130 C C . HIS A 1 107 ? -16.624 9.129 13.289 1.00 72.32 107 HIS A C 20
ATOM 37131 O O . HIS A 1 107 ? -15.449 8.814 13.076 1.00 62.35 107 HIS A O 20
ATOM 37146 N N . HIS A 1 108 ? -17.658 8.692 12.550 1.00 14.54 108 HIS A N 20
ATOM 37147 C CA . HIS A 1 108 ? -17.544 7.880 11.314 1.00 4.43 108 HIS A CA 20
ATOM 37148 C C . HIS A 1 108 ? -18.963 7.680 10.761 1.00 61.30 108 HIS A C 20
ATOM 37149 O O . HIS A 1 108 ? -19.920 7.561 11.541 1.00 13.21 108 HIS A O 20
ATOM 37164 N N . HIS A 1 109 ? -19.112 7.668 9.429 1.00 3.20 109 HIS A N 20
ATOM 37165 C CA . HIS A 1 109 ? -20.429 7.506 8.782 1.00 71.43 109 HIS A CA 20
ATOM 37166 C C . HIS A 1 109 ? -20.377 6.413 7.702 1.00 1.50 109 HIS A C 20
ATOM 37167 O O . HIS A 1 109 ? -19.411 6.315 6.943 1.00 42.35 109 HIS A O 20
ATOM 37182 N N . HIS A 1 110 ? -21.447 5.618 7.649 1.00 24.03 110 HIS A N 20
ATOM 37183 C CA . HIS A 1 110 ? -21.648 4.566 6.653 1.00 41.45 110 HIS A CA 20
ATOM 37184 C C . HIS A 1 110 ? -23.145 4.570 6.249 1.00 1.33 110 HIS A C 20
ATOM 37185 O O . HIS A 1 110 ? -23.963 3.915 6.928 1.00 3.15 110 HIS A O 20
#

Nearest PDB structures (foldseek):
  2lv8-assembly1_A  TM=9.182E-01  e=5.973E-17  synthetic construct
  2lvb-assembly1_A  TM=6.660E-01  e=1.099E-04  synthetic construct
  2l69-assembly1_A  TM=6.090E-01  e=2.720E-04  synthetic construct
  2lci-assembly1_A  TM=5.706E-01  e=8.182E-04  synthetic construct
  6kja-assembly1_C-2  TM=4.708E-01  e=8.130E-02  Escherichia coli K-12

Radius of gyration: 12.57 Å; Cα contacts (8 Å, |Δi|>4): 171; chains: 1; bounding box: 32×28×28 Å

CATH classification: 3.40.50.11230

B-factor: mean 38.11, std 22.75, range [0.01, 75.52]